Protein 2L1T (pdb70)

Secondary structure (DSSP, 8-state):
--SS--SSGGGT--TT-EEEEEEEETTTEEEEEEEEEEEEETTEEEE--SSS--PPTTT--TT-EEEEEEEETTEEEEEEEE--SB-SSS-EEEEEEEEEEEEE-----

Radius of gyration: 13.51 Å; Cα contacts (8 Å, |Δi|>4): 246; chains: 1; bounding box: 39×36×27 Å

InterPro domains:
  IPR009875 PilZ domain [PF07238] (166-247)
  IPR040638 N-terminal PilZ-like domain [PF18672] (11-101)

Foldseek 3Di:
DPPDFFQCPCVFAPQFAKKWWWWDQDDPDIFTFIWTWHQDDRQKTKTFGDPPGQDDFPRDDQFTWIKIWDDDPQAIKIFTWGQNAQDGSGITMIGTDRYIDGDGHDPVD

Nearest PDB structures (foldseek):
  2l1t-assembly1_A  TM=8.965E-01  e=1.359E-16  Geobacter sulfurreducens
  1yln-assembly1_A-2  TM=7.297E-01  e=3.211E-02  Vibrio cholerae O1
  6u9j-assembly1_A  TM=2.906E-01  e=3.289E+00  Escherichia coli O157:H7
  3im6-assembly1_A  TM=2.409E-01  e=2.804E+00  Mus musculus
  2l1t-assembly1_A  TM=9.153E-01  e=2.240E-15  Geobacter sulfurreducens

Solvent-accessible surface area: 7274 Å² total; per-residue (Å²): 102,200,97,60,96,23,87,70,28,55,186,63,4,83,80,126,52,110,1,40,9,45,7,154,18,73,154,102,45,69,53,84,15,68,0,18,4,62,39,34,115,24,1,30,1,59,2,93,7,115,48,100,156,94,14,60,92,147,33,19,61,102,49,18,89,8,12,2,29,10,110,49,95,73,12,8,7,77,1,78,3,142,0,84,56,34,160,53,58,124,57,9,0,1,91,3,55,80,170,13,169,109,90,103,144,178,128,197,247

Structure (mmCIF, N/CA/C/O backbone):
data_2L1T
#
_entry.id   2L1T
#
loop_
_atom_site.group_PDB
_atom_site.id
_atom_site.type_symbol
_atom_site.label_atom_id
_atom_site.label_alt_id
_atom_site.label_comp_id
_atom_site.label_asym_id
_atom_site.label_entity_id
_atom_site.label_seq_id
_atom_site.pdbx_PDB_ins_code
_atom_site.Cartn_x
_atom_site.Cartn_y
_atom_site.Cartn_z
_atom_site.occupancy
_atom_site.B_iso_or_equiv
_atom_site.auth_seq_id
_atom_site.auth_comp_id
_atom_site.auth_asym_id
_atom_site.auth_atom_id
_atom_site.pdbx_PDB_model_num
ATOM 1 N N . GLY A 1 1 ? 17.323 8.801 11.476 1.00 0.00 1 GLY A N 1
ATOM 2 C CA . GLY A 1 1 ? 18.492 7.911 11.431 1.00 0.00 1 GLY A CA 1
ATOM 3 C C . GLY A 1 1 ? 18.260 6.770 10.453 1.00 0.00 1 GLY A C 1
ATOM 4 O O . GLY A 1 1 ? 17.119 6.518 10.061 1.00 0.00 1 GLY A O 1
ATOM 8 N N . MET A 1 2 ? 19.343 6.098 10.047 1.00 0.00 2 MET A N 1
ATOM 9 C CA . MET A 1 2 ? 19.344 5.051 9.026 1.00 0.00 2 MET A CA 1
ATOM 10 C C . MET A 1 2 ? 18.642 3.783 9.538 1.00 0.00 2 MET A C 1
ATOM 11 O O . MET A 1 2 ? 19.262 2.872 10.088 1.00 0.00 2 MET A O 1
ATOM 25 N N . SER A 1 3 ? 17.316 3.772 9.404 1.00 0.00 3 SER A N 1
ATOM 26 C CA . SER A 1 3 ? 16.408 2.739 9.883 1.00 0.00 3 SER A CA 1
ATOM 27 C C . SER A 1 3 ? 15.203 2.632 8.927 1.00 0.00 3 SER A C 1
ATOM 28 O O . SER A 1 3 ? 14.056 2.536 9.375 1.00 0.00 3 SER A O 1
ATOM 36 N N . ALA A 1 4 ? 15.468 2.703 7.614 1.00 0.00 4 ALA A N 1
ATOM 37 C CA . ALA A 1 4 ? 14.518 2.831 6.509 1.00 0.00 4 ALA A CA 1
ATOM 38 C C . ALA A 1 4 ? 13.447 3.880 6.806 1.00 0.00 4 ALA A C 1
ATOM 39 O O . ALA A 1 4 ? 12.250 3.597 6.874 1.00 0.00 4 ALA A O 1
ATOM 46 N N . ASP A 1 5 ? 13.919 5.113 6.969 1.00 0.00 5 ASP A N 1
ATOM 47 C CA . ASP A 1 5 ? 13.114 6.279 7.293 1.00 0.00 5 ASP A CA 1
ATOM 48 C C . ASP A 1 5 ? 12.119 6.633 6.181 1.00 0.00 5 ASP A C 1
ATOM 49 O O . ASP A 1 5 ? 12.097 6.021 5.106 1.00 0.00 5 ASP A O 1
ATOM 58 N N . GLY A 1 6 ? 11.241 7.594 6.470 1.00 0.00 6 GLY A N 1
ATOM 59 C CA . GLY A 1 6 ? 10.244 8.136 5.556 1.00 0.00 6 GLY A CA 1
ATOM 60 C C . GLY A 1 6 ? 10.584 9.573 5.190 1.00 0.00 6 GLY A C 1
ATOM 61 O O . GLY A 1 6 ? 11.693 10.042 5.438 1.00 0.00 6 GLY A O 1
ATOM 65 N N . SER A 1 7 ? 9.630 10.300 4.620 1.00 0.00 7 SER A N 1
ATOM 66 C CA . SER A 1 7 ? 9.745 11.742 4.449 1.00 0.00 7 SER A CA 1
ATOM 67 C C . SER A 1 7 ? 8.387 12.321 4.827 1.00 0.00 7 SER A C 1
ATOM 68 O O . SER A 1 7 ? 8.162 12.680 5.978 1.00 0.00 7 SER A O 1
ATOM 76 N N . GLU A 1 8 ? 7.440 12.289 3.894 1.00 0.00 8 GLU A N 1
ATOM 77 C CA . GLU A 1 8 ? 6.132 12.915 4.031 1.00 0.00 8 GLU A CA 1
ATOM 78 C C . GLU A 1 8 ? 5.013 11.877 3.947 1.00 0.00 8 GLU A C 1
ATOM 79 O O . GLU A 1 8 ? 3.838 12.209 3.918 1.00 0.00 8 GLU A O 1
ATOM 91 N N . TYR A 1 9 ? 5.361 10.596 3.933 1.00 0.00 9 TYR A N 1
ATOM 92 C CA . TYR A 1 9 ? 4.413 9.510 3.764 1.00 0.00 9 TYR A CA 1
ATOM 93 C C . TYR A 1 9 ? 3.397 9.523 4.899 1.00 0.00 9 TYR A C 1
ATOM 94 O O . TYR A 1 9 ? 2.199 9.480 4.645 1.00 0.00 9 TYR A O 1
ATOM 112 N N . GLY A 1 10 ? 3.852 9.687 6.140 1.00 0.00 10 GLY A N 1
ATOM 113 C CA . GLY A 1 10 ? 2.983 9.791 7.297 1.00 0.00 10 GLY A CA 1
ATOM 114 C C . GLY A 1 10 ? 2.210 11.108 7.364 1.00 0.00 10 GLY A C 1
ATOM 115 O O . GLY A 1 10 ? 1.540 11.382 8.360 1.00 0.00 10 GLY A O 1
ATOM 119 N N . ARG A 1 11 ? 2.329 11.994 6.367 1.00 0.00 11 ARG A N 1
ATOM 120 C CA . ARG A 1 11 ? 1.408 13.109 6.228 1.00 0.00 11 ARG A CA 1
ATOM 121 C C . ARG A 1 11 ? 0.100 12.635 5.589 1.00 0.00 11 ARG A C 1
ATOM 122 O O . ARG A 1 11 ? -0.890 13.359 5.660 1.00 0.00 11 ARG A O 1
ATOM 143 N N . TYR A 1 12 ? 0.093 11.470 4.931 1.00 0.00 12 TYR A N 1
ATOM 144 C CA . TYR A 1 12 ? -1.029 10.976 4.148 1.00 0.00 12 TYR A CA 1
ATOM 145 C C . TYR A 1 12 ? -1.491 9.609 4.643 1.00 0.00 12 TYR A C 1
ATOM 146 O O . TYR A 1 12 ? -2.690 9.357 4.752 1.00 0.00 12 TYR A O 1
ATOM 164 N N . PHE A 1 13 ? -0.533 8.711 4.870 1.00 0.00 13 PHE A N 1
ATOM 165 C CA . PHE A 1 13 ? -0.725 7.395 5.458 1.00 0.00 13 PHE A CA 1
ATOM 166 C C . PHE A 1 13 ? -0.714 7.562 6.975 1.00 0.00 13 PHE A C 1
ATOM 167 O O . PHE A 1 13 ? -0.091 8.491 7.484 1.00 0.00 13 PHE A O 1
ATOM 184 N N . GLU A 1 14 ? -1.340 6.643 7.703 1.00 0.00 14 GLU A N 1
ATOM 185 C CA . GLU A 1 14 ? -1.353 6.628 9.159 1.00 0.00 14 GLU A CA 1
ATOM 186 C C . GLU A 1 14 ? -1.320 5.163 9.594 1.00 0.00 14 GLU A C 1
ATOM 187 O O . GLU A 1 14 ? -1.659 4.268 8.817 1.00 0.00 14 GLU A O 1
ATOM 199 N N . GLN A 1 15 ? -0.884 4.918 10.825 1.00 0.00 15 GLN A N 1
ATOM 200 C CA . GLN A 1 15 ? -0.577 3.602 11.389 1.00 0.00 15 GLN A CA 1
ATOM 201 C C . GLN A 1 15 ? -1.743 2.622 11.442 1.00 0.00 15 GLN A C 1
ATOM 202 O O . GLN A 1 15 ? -1.529 1.437 11.670 1.00 0.00 15 GLN A O 1
ATOM 216 N N . LEU A 1 16 ? -2.957 3.104 11.280 1.00 0.00 16 LEU A N 1
ATOM 217 C CA . LEU A 1 16 ? -4.191 2.354 11.426 1.00 0.00 16 LEU A CA 1
ATOM 218 C C . LEU A 1 16 ? -5.101 2.587 10.215 1.00 0.00 16 LEU A C 1
ATOM 219 O O . LEU A 1 16 ? -6.214 2.053 10.170 1.00 0.00 16 LEU A O 1
ATOM 235 N N . GLN A 1 17 ? -4.650 3.380 9.231 1.00 0.00 17 GLN A N 1
ATOM 236 C CA . GLN A 1 17 ? -5.403 3.652 8.017 1.00 0.00 17 GLN A CA 1
ATOM 237 C C . GLN A 1 17 ? -5.269 2.451 7.100 1.00 0.00 17 GLN A C 1
ATOM 238 O O . GLN A 1 17 ? -4.344 1.657 7.225 1.00 0.00 17 GLN A O 1
ATOM 252 N N . LYS A 1 18 ? -6.110 2.378 6.075 1.00 0.00 18 LYS A N 1
ATOM 253 C CA . LYS A 1 18 ? -6.063 1.302 5.113 1.00 0.00 18 LYS A CA 1
ATOM 254 C C . LYS A 1 18 ? -5.703 1.755 3.707 1.00 0.00 18 LYS A C 1
ATOM 255 O O . LYS A 1 18 ? -5.890 2.917 3.352 1.00 0.00 18 LYS A O 1
ATOM 274 N N . VAL A 1 19 ? -5.163 0.832 2.919 1.00 0.00 19 VAL A N 1
ATOM 275 C CA . VAL A 1 19 ? -4.502 1.050 1.636 1.00 0.00 19 VAL A CA 1
ATOM 276 C C . VAL A 1 19 ? -5.057 -0.015 0.676 1.00 0.00 19 VAL A C 1
ATOM 277 O O . VAL A 1 19 ? -5.347 -1.141 1.102 1.00 0.00 19 VAL A O 1
ATOM 290 N N . ASN A 1 20 ? -5.226 0.323 -0.606 1.00 0.00 20 ASN A N 1
ATOM 291 C CA . ASN A 1 20 ? -5.331 -0.659 -1.678 1.00 0.00 20 ASN A CA 1
ATOM 292 C C . ASN A 1 20 ? -4.023 -1.445 -1.800 1.00 0.00 20 ASN A C 1
ATOM 293 O O . ASN A 1 20 ? -3.007 -1.030 -1.242 1.00 0.00 20 ASN A O 1
ATOM 304 N N . LEU A 1 21 ? -4.036 -2.554 -2.537 1.00 0.00 21 LEU A N 1
ATOM 305 C CA . LEU A 1 21 ? -2.960 -3.530 -2.624 1.00 0.00 21 LEU A CA 1
ATOM 306 C C . LEU A 1 21 ? -2.848 -4.044 -4.065 1.00 0.00 21 LEU A C 1
ATOM 307 O O . LEU A 1 21 ? -2.889 -5.253 -4.256 1.00 0.00 21 LEU A O 1
ATOM 323 N N . THR A 1 22 ? -2.803 -3.198 -5.095 1.00 0.00 22 THR A N 1
ATOM 324 C CA . THR A 1 22 ? -2.733 -3.665 -6.486 1.00 0.00 22 THR A CA 1
ATOM 325 C C . THR A 1 22 ? -1.473 -4.538 -6.660 1.00 0.00 22 THR A C 1
ATOM 326 O O . THR A 1 22 ? -0.385 -3.963 -6.687 1.00 0.00 22 THR A O 1
ATOM 337 N N . VAL A 1 23 ? -1.547 -5.879 -6.719 1.00 0.00 23 VAL A N 1
ATOM 338 C CA . VAL A 1 23 ? -0.359 -6.703 -6.938 1.00 0.00 23 VAL A CA 1
ATOM 339 C C . VAL A 1 23 ? -0.306 -6.988 -8.435 1.00 0.00 23 VAL A C 1
ATOM 340 O O . VAL A 1 23 ? -1.223 -7.614 -8.962 1.00 0.00 23 VAL A O 1
ATOM 353 N N . ARG A 1 24 ? 0.757 -6.570 -9.135 1.00 0.00 24 ARG A N 1
ATOM 354 C CA . ARG A 1 24 ? 1.033 -7.079 -10.475 1.00 0.00 24 ARG A CA 1
ATOM 355 C C . ARG A 1 24 ? 1.203 -8.588 -10.330 1.00 0.00 24 ARG A C 1
ATOM 356 O O . ARG A 1 24 ? 2.138 -9.012 -9.645 1.00 0.00 24 ARG A O 1
ATOM 377 N N . LEU A 1 25 ? 0.360 -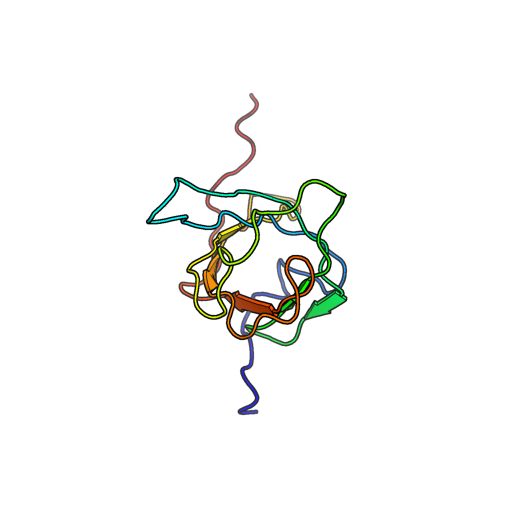9.384 -10.983 1.00 0.00 25 LEU A N 1
ATOM 378 C CA . LEU A 1 25 ? 0.543 -10.823 -11.058 1.00 0.00 25 LEU A CA 1
ATOM 379 C C . LEU A 1 25 ? 1.068 -11.126 -12.444 1.00 0.00 25 LEU A C 1
ATOM 380 O O . LEU A 1 25 ? 0.305 -11.342 -13.380 1.00 0.00 25 LEU A O 1
ATOM 396 N N . GLY A 1 26 ? 2.379 -11.083 -12.618 1.00 0.00 26 GLY A N 1
ATOM 397 C CA . GLY A 1 26 ? 2.967 -11.183 -13.944 1.00 0.00 26 GLY A CA 1
ATOM 398 C C . GLY A 1 26 ? 2.626 -12.490 -14.660 1.00 0.00 26 GLY A C 1
ATOM 399 O O . GLY A 1 26 ? 2.530 -12.497 -15.891 1.00 0.00 26 GLY A O 1
ATOM 403 N N . ASP A 1 27 ? 2.372 -13.561 -13.915 1.00 0.00 27 ASP A N 1
ATOM 404 C CA . ASP A 1 27 ? 2.017 -14.866 -14.452 1.00 0.00 27 ASP A CA 1
ATOM 405 C C . ASP A 1 27 ? 0.513 -15.093 -14.512 1.00 0.00 27 ASP A C 1
ATOM 406 O O . ASP A 1 27 ? 0.085 -16.060 -15.141 1.00 0.00 27 ASP A O 1
ATOM 415 N N . THR A 1 28 ? -0.290 -14.231 -13.889 1.00 0.00 28 THR A N 1
ATOM 416 C CA . THR A 1 28 ? -1.691 -14.521 -13.604 1.00 0.00 28 THR A CA 1
ATOM 417 C C . THR A 1 28 ? -2.600 -13.378 -14.067 1.00 0.00 28 THR A C 1
ATOM 418 O O . THR A 1 28 ? -3.591 -13.648 -14.749 1.00 0.00 28 THR A O 1
ATOM 429 N N . GLY A 1 29 ? -2.277 -12.126 -13.730 1.00 0.00 29 GLY A N 1
ATOM 430 C CA . GLY A 1 29 ? -3.100 -10.945 -13.958 1.00 0.00 29 GLY A CA 1
ATOM 431 C C . GLY A 1 29 ? -2.728 -9.759 -13.087 1.00 0.00 29 GLY A C 1
ATOM 432 O O . GLY A 1 29 ? -1.615 -9.235 -13.189 1.00 0.00 29 GLY A O 1
ATOM 436 N N . SER A 1 30 ? -3.620 -9.386 -12.176 1.00 0.00 30 SER A N 1
ATOM 437 C CA . SER A 1 30 ? -3.314 -8.582 -11.011 1.00 0.00 30 SER A CA 1
ATOM 438 C C . SER A 1 30 ? -4.181 -9.103 -9.849 1.00 0.00 30 SER A C 1
ATOM 439 O O . SER A 1 30 ? -5.108 -9.893 -10.067 1.00 0.00 30 SER A O 1
ATOM 447 N N . PHE A 1 31 ? -3.889 -8.716 -8.607 1.00 0.00 31 PHE A N 1
ATOM 448 C CA . PHE A 1 31 ? -4.683 -9.075 -7.440 1.00 0.00 31 PHE A CA 1
ATOM 449 C C . PHE A 1 31 ? -4.729 -7.884 -6.517 1.00 0.00 31 PHE A C 1
ATOM 450 O O . PHE A 1 31 ? -3.730 -7.531 -5.896 1.00 0.00 31 PHE A O 1
ATOM 467 N N . ASP A 1 32 ? -5.894 -7.268 -6.434 1.00 0.00 32 ASP A N 1
ATOM 468 C CA . ASP A 1 32 ? -6.014 -5.870 -6.061 1.00 0.00 32 ASP A CA 1
ATOM 469 C C . ASP A 1 32 ? -6.970 -5.830 -4.881 1.00 0.00 32 ASP A C 1
ATOM 470 O O . ASP A 1 32 ? -8.187 -5.906 -5.073 1.00 0.00 32 ASP A O 1
ATOM 479 N N . GLY A 1 33 ? -6.418 -5.823 -3.671 1.00 0.00 33 GLY A N 1
ATOM 480 C CA . GLY A 1 33 ? -7.147 -6.030 -2.427 1.00 0.00 33 GLY A CA 1
ATOM 481 C C . GLY A 1 33 ? -7.093 -4.805 -1.517 1.00 0.00 33 GLY A C 1
ATOM 482 O O . GLY A 1 33 ? -6.645 -3.731 -1.931 1.00 0.00 33 GLY A O 1
ATOM 486 N N . THR A 1 34 ? -7.501 -4.970 -0.258 1.00 0.00 34 THR A N 1
ATOM 487 C CA . THR A 1 34 ? -7.443 -3.925 0.763 1.00 0.00 34 THR A CA 1
ATOM 488 C C . THR A 1 34 ? -6.793 -4.505 2.017 1.00 0.00 34 THR A C 1
ATOM 489 O O . THR A 1 34 ? -7.035 -5.672 2.338 1.00 0.00 34 THR A O 1
ATOM 500 N N . ALA A 1 35 ? -6.020 -3.702 2.757 1.00 0.00 35 ALA A N 1
ATOM 501 C CA . ALA A 1 35 ? -5.571 -4.057 4.096 1.00 0.00 35 ALA A CA 1
ATOM 502 C C . ALA A 1 35 ? -5.498 -2.804 4.947 1.00 0.00 35 ALA A C 1
ATOM 503 O O . ALA A 1 35 ? -5.147 -1.739 4.430 1.00 0.00 35 ALA A O 1
ATOM 510 N N . ALA A 1 36 ? -5.797 -2.934 6.240 1.00 0.00 36 ALA A N 1
ATOM 511 C CA . ALA A 1 36 ? -5.471 -1.892 7.199 1.00 0.00 36 ALA A CA 1
ATOM 512 C C . ALA A 1 36 ? -3.981 -1.995 7.541 1.00 0.00 36 ALA A C 1
ATOM 513 O O . ALA A 1 36 ? -3.407 -3.089 7.491 1.00 0.00 36 ALA A O 1
ATOM 520 N N . ILE A 1 37 ? -3.372 -0.863 7.889 1.00 0.00 37 ILE A N 1
ATOM 521 C CA . ILE A 1 37 ? -2.067 -0.753 8.518 1.00 0.00 37 ILE A CA 1
ATOM 522 C C . ILE A 1 37 ? -2.239 -1.100 10.002 1.00 0.00 37 ILE A C 1
ATOM 523 O O . ILE A 1 37 ? -3.331 -1.026 10.565 1.00 0.00 37 ILE A O 1
ATOM 539 N N . THR A 1 38 ? -1.126 -1.477 10.621 1.00 0.00 38 THR A N 1
ATOM 540 C CA . THR A 1 38 ? -0.981 -1.735 12.042 1.00 0.00 38 THR A CA 1
ATOM 541 C C . THR A 1 38 ? 0.239 -1.027 12.642 1.00 0.00 38 THR A C 1
ATOM 542 O O . THR A 1 38 ? 0.203 -0.641 13.812 1.00 0.00 38 THR A O 1
ATOM 553 N N . SER A 1 39 ? 1.293 -0.841 11.839 1.00 0.00 39 SER A N 1
ATOM 554 C CA . SER A 1 39 ? 2.559 -0.227 12.209 1.00 0.00 39 SER A CA 1
ATOM 555 C C . SER A 1 39 ? 3.052 0.537 10.972 1.00 0.00 39 SER A C 1
ATOM 556 O O . SER A 1 39 ? 3.050 -0.041 9.882 1.00 0.00 39 SER A O 1
ATOM 564 N N . LEU A 1 40 ? 3.450 1.806 11.101 1.00 0.00 40 LEU A N 1
ATOM 565 C CA . LEU A 1 40 ? 4.022 2.629 10.032 1.00 0.00 40 LEU A CA 1
ATOM 566 C C . LEU A 1 40 ? 5.269 3.284 10.574 1.00 0.00 40 LEU A C 1
ATOM 567 O O . LEU A 1 40 ? 5.247 3.989 11.581 1.00 0.00 40 LEU A O 1
ATOM 583 N N . LYS A 1 41 ? 6.365 3.030 9.875 1.00 0.00 41 LYS A N 1
ATOM 584 C CA . LYS A 1 41 ? 7.703 3.396 10.238 1.00 0.00 41 LYS A CA 1
ATOM 585 C C . LYS A 1 41 ? 8.358 3.874 8.948 1.00 0.00 41 LYS A C 1
ATOM 586 O O . LYS A 1 41 ? 9.006 3.108 8.239 1.00 0.00 41 LYS A O 1
ATOM 605 N N . GLY A 1 42 ? 8.146 5.148 8.633 1.00 0.00 42 GLY A N 1
ATOM 606 C CA . GLY A 1 42 ? 8.775 5.809 7.513 1.00 0.00 42 GLY A CA 1
ATOM 607 C C . GLY A 1 42 ? 8.309 5.263 6.173 1.00 0.00 42 GLY A C 1
ATOM 608 O O . GLY A 1 42 ? 7.125 5.338 5.858 1.00 0.00 42 GLY A O 1
ATOM 612 N N . SER A 1 43 ? 9.235 4.772 5.350 1.00 0.00 43 SER A N 1
ATOM 613 C CA . SER A 1 43 ? 8.917 4.137 4.070 1.00 0.00 43 SER A CA 1
ATOM 614 C C . SER A 1 43 ? 8.200 2.809 4.238 1.00 0.00 43 SER A C 1
ATOM 615 O O . SER A 1 43 ? 7.612 2.333 3.273 1.00 0.00 43 SER A O 1
ATOM 623 N N . LEU A 1 44 ? 8.169 2.261 5.447 1.00 0.00 44 LEU A N 1
ATOM 624 C CA . LEU A 1 44 ? 7.651 0.933 5.738 1.00 0.00 44 LEU A CA 1
ATOM 625 C C . LEU A 1 44 ? 6.305 1.032 6.440 1.00 0.00 44 LEU A C 1
ATOM 626 O O . LEU A 1 44 ? 6.156 1.810 7.380 1.00 0.00 44 LEU A O 1
ATOM 642 N N . ALA A 1 45 ? 5.361 0.172 6.074 1.00 0.00 45 ALA A N 1
ATOM 643 C CA . ALA A 1 45 ? 4.152 -0.100 6.835 1.00 0.00 45 ALA A CA 1
ATOM 644 C C . ALA A 1 45 ? 4.046 -1.621 6.987 1.00 0.00 45 ALA A C 1
ATOM 645 O O . ALA A 1 45 ? 4.746 -2.355 6.287 1.00 0.00 45 ALA A O 1
ATOM 652 N N . TRP A 1 46 ? 3.150 -2.086 7.854 1.00 0.00 46 TRP A N 1
ATOM 653 C CA . TRP A 1 46 ? 2.786 -3.486 8.071 1.00 0.00 46 TRP A CA 1
ATOM 654 C C . TRP A 1 46 ? 1.273 -3.610 8.117 1.00 0.00 46 TRP A C 1
ATOM 655 O O . TRP A 1 46 ? 0.599 -2.767 8.717 1.00 0.00 46 TRP A O 1
ATOM 676 N N . LEU A 1 47 ? 0.756 -4.659 7.482 1.00 0.00 47 LEU A N 1
ATOM 677 C CA . LEU A 1 47 ? -0.624 -4.788 7.037 1.00 0.00 47 LEU A CA 1
ATOM 678 C C . LEU A 1 47 ? -1.238 -6.094 7.535 1.00 0.00 47 LEU A C 1
ATOM 679 O O . LEU A 1 47 ? -0.508 -7.009 7.925 1.00 0.00 47 LEU A O 1
ATOM 695 N N . GLU A 1 48 ? -2.569 -6.182 7.508 1.00 0.00 48 GLU A N 1
ATOM 696 C CA . GLU A 1 48 ? -3.335 -7.321 8.046 1.00 0.00 48 GLU A CA 1
ATOM 697 C C . GLU A 1 48 ? -4.535 -7.779 7.205 1.00 0.00 48 GLU A C 1
ATOM 698 O O . GLU A 1 48 ? -5.453 -8.405 7.741 1.00 0.00 48 GLU A O 1
ATOM 710 N N . LEU A 1 49 ? -4.543 -7.513 5.894 1.00 0.00 49 LEU A N 1
ATOM 711 C CA . LEU A 1 49 ? -5.722 -7.673 5.031 1.00 0.00 49 LEU A CA 1
ATOM 712 C C . LEU A 1 49 ? -6.949 -6.925 5.588 1.00 0.00 49 LEU A C 1
ATOM 713 O O . LEU A 1 49 ? -6.821 -6.071 6.471 1.00 0.00 49 LEU A O 1
ATOM 729 N N . PHE A 1 50 ? -8.122 -7.135 4.983 1.00 0.00 50 PHE A N 1
ATOM 730 C CA . PHE A 1 50 ? -9.401 -6.595 5.446 1.00 0.00 50 PHE A CA 1
ATOM 731 C C . PHE A 1 50 ? -10.483 -7.666 5.617 1.00 0.00 50 PHE A C 1
ATOM 732 O O . PHE A 1 50 ? -11.554 -7.367 6.148 1.00 0.00 50 PHE A O 1
ATOM 749 N N . GLY A 1 51 ? -10.281 -8.885 5.121 1.00 0.00 51 GLY A N 1
ATOM 750 C CA . GLY A 1 51 ? -11.357 -9.851 4.945 1.00 0.00 51 GLY A CA 1
ATOM 751 C C . GLY A 1 51 ? -10.837 -11.150 4.341 1.00 0.00 51 GLY A C 1
ATOM 752 O O . GLY A 1 51 ? -9.644 -11.272 4.037 1.00 0.00 51 GLY A O 1
ATOM 756 N N . ALA A 1 52 ? -11.732 -12.114 4.143 1.00 0.00 52 ALA A N 1
ATOM 757 C CA . ALA A 1 52 ? -11.413 -13.444 3.644 1.00 0.00 52 ALA A CA 1
ATOM 758 C C . ALA A 1 52 ? -11.039 -13.453 2.155 1.00 0.00 52 ALA A C 1
ATOM 759 O O . ALA A 1 52 ? -10.633 -14.493 1.645 1.00 0.00 52 ALA A O 1
ATOM 766 N N . GLU A 1 53 ? -11.207 -12.351 1.423 1.00 0.00 53 GLU A N 1
ATOM 767 C CA . GLU A 1 53 ? -10.750 -12.222 0.041 1.00 0.00 53 GLU A CA 1
ATOM 768 C C . GLU A 1 53 ? -9.232 -12.054 0.053 1.00 0.00 53 GLU A C 1
ATOM 769 O O . GLU A 1 53 ? -8.718 -10.955 0.282 1.00 0.00 53 GLU A O 1
ATOM 781 N N . GLN A 1 54 ? -8.525 -13.171 -0.111 1.00 0.00 54 GLN A N 1
ATOM 782 C CA . GLN A 1 54 ? -7.083 -13.319 0.014 1.00 0.00 54 GLN A CA 1
ATOM 783 C C . GLN A 1 54 ? -6.563 -14.028 -1.255 1.00 0.00 54 GLN A C 1
ATOM 784 O O . GLN A 1 54 ? -7.338 -14.744 -1.899 1.00 0.00 54 GLN A O 1
ATOM 798 N N . PRO A 1 55 ? -5.288 -13.844 -1.633 1.00 0.00 55 PRO A N 1
ATOM 799 C CA . PRO A 1 55 ? -4.746 -14.331 -2.900 1.00 0.00 55 PRO A CA 1
ATOM 800 C C . PRO A 1 55 ? -4.575 -15.862 -2.930 1.00 0.00 55 PRO A C 1
ATOM 801 O O . PRO A 1 55 ? -4.691 -16.528 -1.893 1.00 0.00 55 PRO A O 1
ATOM 812 N N . PRO A 1 56 ? -4.258 -16.427 -4.111 1.00 0.00 56 PRO A N 1
ATOM 813 C CA . PRO A 1 56 ? -3.813 -17.811 -4.214 1.00 0.00 56 PRO A CA 1
ATOM 814 C C . PRO A 1 56 ? -2.487 -18.028 -3.453 1.00 0.00 56 PRO A C 1
ATOM 815 O O . PRO A 1 56 ? -1.700 -17.086 -3.307 1.00 0.00 56 PRO A O 1
ATOM 826 N N . PRO A 1 57 ? -2.181 -19.272 -3.032 1.00 0.00 57 PRO A N 1
ATOM 827 C CA . PRO A 1 57 ? -0.900 -19.618 -2.413 1.00 0.00 57 PRO A CA 1
ATOM 828 C C . PRO A 1 57 ? 0.226 -19.476 -3.439 1.00 0.00 57 PRO A C 1
ATOM 829 O O . PRO A 1 57 ? -0.049 -19.303 -4.624 1.00 0.00 57 PRO A O 1
ATOM 840 N N . ASN A 1 58 ? 1.492 -19.571 -3.016 1.00 0.00 58 ASN A N 1
ATOM 841 C CA . ASN A 1 58 ? 2.702 -19.452 -3.853 1.00 0.00 58 ASN A CA 1
ATOM 842 C C . ASN A 1 58 ? 2.815 -18.179 -4.707 1.00 0.00 58 ASN A C 1
ATOM 843 O O . ASN A 1 58 ? 3.799 -18.018 -5.433 1.00 0.00 58 ASN A O 1
ATOM 854 N N . THR A 1 59 ? 1.850 -17.266 -4.624 1.00 0.00 59 THR A N 1
ATOM 855 C CA . THR A 1 59 ? 1.665 -16.214 -5.604 1.00 0.00 59 THR A CA 1
ATOM 856 C C . THR A 1 59 ? 2.239 -14.893 -5.084 1.00 0.00 59 THR A C 1
ATOM 857 O O . THR A 1 59 ? 3.003 -14.250 -5.805 1.00 0.00 59 THR A O 1
ATOM 868 N N . LEU A 1 60 ? 1.928 -14.492 -3.843 1.00 0.00 60 LEU A N 1
ATOM 869 C CA . LEU A 1 60 ? 2.578 -13.338 -3.228 1.00 0.00 60 LEU A CA 1
ATOM 870 C C . LEU A 1 60 ? 4.056 -13.662 -3.067 1.00 0.00 60 LEU A C 1
ATOM 871 O O . LEU A 1 60 ? 4.406 -14.806 -2.770 1.00 0.00 60 LEU A O 1
ATOM 887 N N . SER A 1 61 ? 4.922 -12.665 -3.228 1.00 0.00 61 SER A N 1
ATOM 888 C CA . SER A 1 61 ? 6.328 -12.766 -2.887 1.00 0.00 61 SER A CA 1
ATOM 889 C C . SER A 1 61 ? 6.821 -11.461 -2.276 1.00 0.00 61 SER A C 1
ATOM 890 O O . SER A 1 61 ? 6.202 -10.411 -2.444 1.00 0.00 61 SER A O 1
ATOM 898 N N . GLU A 1 62 ? 7.976 -11.519 -1.617 1.00 0.00 62 GLU A N 1
ATOM 899 C CA . GLU A 1 62 ? 8.493 -10.465 -0.744 1.00 0.00 62 GLU A CA 1
ATOM 900 C C . GLU A 1 62 ? 9.012 -9.236 -1.502 1.00 0.00 62 GLU A C 1
ATOM 901 O O . GLU A 1 62 ? 9.327 -8.213 -0.911 1.00 0.00 62 GLU A O 1
ATOM 913 N N . GLY A 1 63 ? 9.059 -9.288 -2.825 1.00 0.00 63 GLY A N 1
ATOM 914 C CA . GLY A 1 63 ? 9.520 -8.219 -3.689 1.00 0.00 63 GLY A CA 1
ATOM 915 C C . GLY A 1 63 ? 8.578 -8.097 -4.868 1.00 0.00 63 GLY A C 1
ATOM 916 O O . GLY A 1 63 ? 9.019 -7.719 -5.953 1.00 0.00 63 GLY A O 1
ATOM 920 N N . ALA A 1 64 ? 7.303 -8.455 -4.679 1.00 0.00 64 ALA A N 1
ATOM 921 C CA . ALA A 1 64 ? 6.272 -8.122 -5.640 1.00 0.00 64 ALA A CA 1
ATOM 922 C C . ALA A 1 64 ? 6.205 -6.605 -5.660 1.00 0.00 64 ALA A C 1
ATOM 923 O O . ALA A 1 64 ? 6.287 -5.972 -4.602 1.00 0.00 64 ALA A O 1
ATOM 930 N N . GLU A 1 65 ? 6.120 -6.023 -6.852 1.00 0.00 65 GLU A N 1
ATOM 931 C CA . GLU A 1 65 ? 5.736 -4.641 -6.994 1.00 0.00 65 GLU A CA 1
ATOM 932 C C . GLU A 1 65 ? 4.241 -4.631 -6.707 1.00 0.00 65 GLU A C 1
ATOM 933 O O . GLU A 1 65 ? 3.477 -5.431 -7.268 1.00 0.00 65 GLU A O 1
ATOM 945 N N . VAL A 1 66 ? 3.856 -3.784 -5.763 1.00 0.00 66 VAL A N 1
ATOM 946 C CA . VAL A 1 66 ? 2.479 -3.603 -5.341 1.00 0.00 66 VAL A CA 1
ATOM 947 C C . VAL A 1 66 ? 2.240 -2.103 -5.221 1.00 0.00 66 VAL A C 1
ATOM 948 O O . VAL A 1 66 ? 3.160 -1.364 -4.867 1.00 0.00 66 VAL A O 1
ATOM 961 N N . SER A 1 67 ? 1.022 -1.644 -5.497 1.00 0.00 67 SER A N 1
ATOM 962 C CA . SER A 1 67 ? 0.709 -0.225 -5.453 1.00 0.00 67 SER A CA 1
ATOM 963 C C . SER A 1 67 ? -0.450 -0.007 -4.511 1.00 0.00 67 SER A C 1
ATOM 964 O O . SER A 1 67 ? -1.427 -0.755 -4.476 1.00 0.00 67 SER A O 1
ATOM 972 N N . VAL A 1 68 ? -0.256 1.021 -3.704 1.00 0.00 68 VAL A N 1
ATOM 973 C CA . VAL A 1 68 ? -1.085 1.348 -2.575 1.00 0.00 68 VAL A CA 1
ATOM 974 C C . VAL A 1 68 ? -1.986 2.483 -3.011 1.00 0.00 68 VAL A C 1
ATOM 975 O O . VAL A 1 68 ? -1.564 3.295 -3.833 1.00 0.00 68 VAL A O 1
ATOM 988 N N . SER A 1 69 ? -3.133 2.654 -2.356 1.00 0.00 69 SER A N 1
ATOM 989 C CA . SER A 1 69 ? -3.880 3.893 -2.472 1.00 0.00 69 SER A CA 1
ATOM 990 C C . SER A 1 69 ? -4.679 4.159 -1.197 1.00 0.00 69 SER A C 1
ATOM 991 O O . SER A 1 69 ? -5.355 3.254 -0.702 1.00 0.00 69 SER A O 1
ATOM 999 N N . VAL A 1 70 ? -4.631 5.385 -0.671 1.00 0.00 70 VAL A N 1
ATOM 1000 C CA . VAL A 1 70 ? -5.447 5.835 0.449 1.00 0.00 70 VAL A CA 1
ATOM 1001 C C . VAL A 1 70 ? -5.955 7.244 0.165 1.00 0.00 70 VAL A C 1
ATOM 1002 O O . VAL A 1 70 ? -5.291 8.066 -0.466 1.00 0.00 70 VAL A O 1
ATOM 1015 N N . TRP A 1 71 ? -7.159 7.524 0.637 1.00 0.00 71 TRP A N 1
ATOM 1016 C CA . TRP A 1 71 ? -7.780 8.823 0.534 1.00 0.00 71 TRP A CA 1
ATOM 1017 C C . TRP A 1 71 ? -7.529 9.569 1.840 1.00 0.00 71 TRP A C 1
ATOM 1018 O O . TRP A 1 71 ? -7.730 9.024 2.929 1.00 0.00 71 TRP A O 1
ATOM 1039 N N . THR A 1 72 ? -7.097 10.820 1.728 1.00 0.00 72 THR A N 1
ATOM 1040 C CA . THR A 1 72 ? -6.944 11.721 2.852 1.00 0.00 72 THR A CA 1
ATOM 1041 C C . THR A 1 72 ? -7.410 13.089 2.324 1.00 0.00 72 THR A C 1
ATOM 1042 O O . THR A 1 72 ? -6.731 13.742 1.538 1.00 0.00 72 THR A O 1
ATOM 1053 N N . GLY A 1 73 ? -8.685 13.400 2.584 1.00 0.00 73 GLY A N 1
ATOM 1054 C CA . GLY A 1 73 ? -9.244 14.745 2.585 1.00 0.00 73 GLY A CA 1
ATOM 1055 C C . GLY A 1 73 ? -8.864 15.703 1.455 1.00 0.00 73 GLY A C 1
ATOM 1056 O O . GLY A 1 73 ? -8.628 16.872 1.734 1.00 0.00 73 GLY A O 1
ATOM 1060 N N . GLY A 1 74 ? -8.809 15.284 0.185 1.00 0.00 74 GLY A N 1
ATOM 1061 C CA . GLY A 1 74 ? -8.519 16.223 -0.896 1.00 0.00 74 GLY A CA 1
ATOM 1062 C C . GLY A 1 74 ? -8.255 15.518 -2.220 1.00 0.00 74 GLY A C 1
ATOM 1063 O O . GLY A 1 74 ? -8.725 15.965 -3.271 1.00 0.00 74 GLY A O 1
ATOM 1067 N N . ALA A 1 75 ? -7.531 14.406 -2.184 1.00 0.00 75 ALA A N 1
ATOM 1068 C CA . ALA A 1 75 ? -7.309 13.572 -3.349 1.00 0.00 75 ALA A CA 1
ATOM 1069 C C . ALA A 1 75 ? -7.062 12.137 -2.902 1.00 0.00 75 ALA A C 1
ATOM 1070 O O . ALA A 1 75 ? -7.089 11.805 -1.708 1.00 0.00 75 ALA A O 1
ATOM 1077 N N . LEU A 1 76 ? -6.808 11.289 -3.890 1.00 0.00 76 LEU A N 1
ATOM 1078 C CA . LEU A 1 76 ? -6.287 9.955 -3.704 1.00 0.00 76 LEU A CA 1
ATOM 1079 C C . LEU A 1 76 ? -4.773 10.062 -3.665 1.00 0.00 76 LEU A C 1
ATOM 1080 O O . LEU A 1 76 ? -4.143 10.403 -4.669 1.00 0.00 76 LEU A O 1
ATOM 1096 N N . CYS A 1 77 ? -4.191 9.778 -2.510 1.00 0.00 77 CYS A N 1
ATOM 1097 C CA . CYS A 1 77 ? -2.764 9.644 -2.347 1.00 0.00 77 CYS A CA 1
ATOM 1098 C C . CYS A 1 77 ? -2.443 8.188 -2.612 1.00 0.00 77 CYS A C 1
ATOM 1099 O O . CYS A 1 77 ? -2.818 7.323 -1.818 1.00 0.00 77 CYS A O 1
ATOM 1107 N N . ARG A 1 78 ? -1.807 7.883 -3.742 1.00 0.00 78 ARG A N 1
ATOM 1108 C CA . ARG A 1 78 ? -1.448 6.500 -4.022 1.00 0.00 78 ARG A CA 1
ATOM 1109 C C . ARG A 1 78 ? 0.051 6.481 -4.202 1.00 0.00 78 ARG A C 1
ATOM 1110 O O . ARG A 1 78 ? 0.659 7.515 -4.486 1.00 0.00 78 ARG A O 1
ATOM 1131 N N . CYS A 1 79 ? 0.642 5.308 -4.021 1.00 0.00 79 CYS A N 1
ATOM 1132 C CA . CYS A 1 79 ? 2.094 5.186 -4.105 1.00 0.00 79 CYS A CA 1
ATOM 1133 C C . CYS A 1 79 ? 2.435 3.820 -4.650 1.00 0.00 79 CYS A C 1
ATOM 1134 O O . CYS A 1 79 ? 1.854 2.829 -4.213 1.00 0.00 79 CYS A O 1
ATOM 1142 N N . ASP A 1 80 ? 3.391 3.753 -5.566 1.00 0.00 80 ASP A N 1
ATOM 1143 C CA . ASP A 1 80 ? 3.960 2.474 -5.959 1.00 0.00 80 ASP A CA 1
ATOM 1144 C C . ASP A 1 80 ? 4.894 1.999 -4.844 1.00 0.00 80 ASP A C 1
ATOM 1145 O O . ASP A 1 80 ? 5.370 2.782 -4.018 1.00 0.00 80 ASP A O 1
ATOM 1154 N N . GLY A 1 81 ? 5.164 0.703 -4.794 1.00 0.00 81 GLY A N 1
ATOM 1155 C CA . GLY A 1 81 ? 5.881 0.092 -3.701 1.00 0.00 81 GLY A CA 1
ATOM 1156 C C . GLY A 1 81 ? 6.367 -1.296 -4.045 1.00 0.00 81 GLY A C 1
ATOM 1157 O O . GLY A 1 81 ? 6.149 -1.798 -5.154 1.00 0.00 81 GLY A O 1
ATOM 1161 N N . ARG A 1 82 ? 7.030 -1.923 -3.077 1.00 0.00 82 ARG A N 1
ATOM 1162 C CA . ARG A 1 82 ? 7.311 -3.351 -3.088 1.00 0.00 82 ARG A CA 1
ATOM 1163 C C . ARG A 1 82 ? 6.820 -3.930 -1.775 1.00 0.00 82 ARG A C 1
ATOM 1164 O O . ARG A 1 82 ? 6.656 -3.195 -0.800 1.00 0.00 82 ARG A O 1
ATOM 1185 N N . VAL A 1 83 ? 6.648 -5.245 -1.733 1.00 0.00 83 VAL A N 1
ATOM 1186 C CA . VAL A 1 83 ? 6.241 -5.967 -0.535 1.00 0.00 83 VAL A CA 1
ATOM 1187 C C . VAL A 1 83 ? 7.308 -5.822 0.569 1.00 0.00 83 VAL A C 1
ATOM 1188 O O . VAL A 1 83 ? 6.978 -5.684 1.742 1.00 0.00 83 VAL A O 1
ATOM 1201 N N . GLU A 1 84 ? 8.582 -5.714 0.219 1.00 0.00 84 GLU A N 1
ATOM 1202 C CA . GLU A 1 84 ? 9.750 -5.719 1.105 1.00 0.00 84 GLU A CA 1
ATOM 1203 C C . GLU A 1 84 ? 9.960 -7.059 1.833 1.00 0.00 84 GLU A C 1
ATOM 1204 O O . GLU A 1 84 ? 10.972 -7.715 1.591 1.00 0.00 84 GLU A O 1
ATOM 1216 N N . THR A 1 85 ? 9.074 -7.474 2.737 1.00 0.00 85 THR A N 1
ATOM 1217 C CA . THR A 1 85 ? 9.270 -8.653 3.600 1.00 0.00 85 THR A CA 1
ATOM 1218 C C . THR A 1 85 ? 7.901 -9.217 3.954 1.00 0.00 85 THR A C 1
ATOM 1219 O O . THR A 1 85 ? 7.233 -8.670 4.840 1.00 0.00 85 THR A O 1
ATOM 1230 N N . LEU A 1 86 ? 7.428 -10.224 3.217 1.00 0.00 86 LEU A N 1
ATOM 1231 C CA . LEU A 1 86 ? 6.142 -10.875 3.479 1.00 0.00 86 LEU A CA 1
ATOM 1232 C C . LEU A 1 86 ? 6.274 -11.681 4.779 1.00 0.00 86 LEU A C 1
ATOM 1233 O O . LEU A 1 86 ? 7.390 -11.981 5.216 1.00 0.00 86 LEU A O 1
ATOM 1249 N N . ARG A 1 87 ? 5.160 -12.057 5.406 1.00 0.00 87 ARG A N 1
ATOM 1250 C CA . ARG A 1 87 ? 5.144 -12.906 6.601 1.00 0.00 87 ARG A CA 1
ATOM 1251 C C . ARG A 1 87 ? 4.111 -14.011 6.431 1.00 0.00 87 ARG A C 1
ATOM 1252 O O . ARG A 1 87 ? 4.367 -15.139 6.842 1.00 0.00 87 ARG A O 1
ATOM 1273 N N . ASP A 1 88 ? 2.942 -13.694 5.890 1.00 0.00 88 ASP A N 1
ATOM 1274 C CA . ASP A 1 88 ? 1.895 -14.638 5.547 1.00 0.00 88 ASP A CA 1
ATOM 1275 C C . ASP A 1 88 ? 1.161 -14.066 4.335 1.00 0.00 88 ASP A C 1
ATOM 1276 O O . ASP A 1 88 ? 1.312 -12.891 4.000 1.00 0.00 88 ASP A O 1
ATOM 1285 N N . ASP A 1 89 ? 0.248 -14.843 3.759 1.00 0.00 89 ASP A N 1
ATOM 1286 C CA . ASP A 1 89 ? -0.618 -14.492 2.621 1.00 0.00 89 ASP A CA 1
ATOM 1287 C C . ASP A 1 89 ? -1.544 -13.294 2.931 1.00 0.00 89 ASP A C 1
ATOM 1288 O O . ASP A 1 89 ? -2.236 -12.787 2.045 1.00 0.00 89 ASP A O 1
ATOM 1297 N N . ARG A 1 90 ? -1.545 -12.816 4.182 1.00 0.00 90 ARG A N 1
ATOM 1298 C CA . ARG A 1 90 ? -2.382 -11.745 4.728 1.00 0.00 90 ARG A CA 1
ATOM 1299 C C . ARG A 1 90 ? -1.658 -10.794 5.678 1.00 0.00 90 ARG A C 1
ATOM 1300 O O . ARG A 1 90 ? -2.242 -9.774 6.035 1.00 0.00 90 ARG A O 1
ATOM 1321 N N . GLN A 1 91 ? -0.439 -11.106 6.128 1.00 0.00 91 GLN A N 1
ATOM 1322 C CA . GLN A 1 91 ? 0.339 -10.219 6.972 1.00 0.00 91 GLN A CA 1
ATOM 1323 C C . GLN A 1 91 ? 1.647 -10.000 6.260 1.00 0.00 91 GLN A C 1
ATOM 1324 O O . GLN A 1 91 ? 2.330 -10.960 5.910 1.00 0.00 91 GLN A O 1
ATOM 1338 N N . PHE A 1 92 ? 1.985 -8.747 6.038 1.00 0.00 92 PHE A N 1
ATOM 1339 C CA . PHE A 1 92 ? 3.149 -8.387 5.263 1.00 0.00 92 PHE A CA 1
ATOM 1340 C C . PHE A 1 92 ? 3.441 -6.905 5.458 1.00 0.00 92 PHE A C 1
ATOM 1341 O O . PHE A 1 92 ? 2.590 -6.124 5.898 1.00 0.00 92 PHE A O 1
ATOM 1358 N N . ALA A 1 93 ? 4.686 -6.544 5.184 1.00 0.00 93 ALA A N 1
ATOM 1359 C CA . ALA A 1 93 ? 5.155 -5.185 5.064 1.00 0.00 93 ALA A CA 1
ATOM 1360 C C . ALA A 1 93 ? 4.780 -4.597 3.699 1.00 0.00 93 ALA A C 1
ATOM 1361 O O . ALA A 1 93 ? 4.309 -5.292 2.805 1.00 0.00 93 ALA A O 1
ATOM 1368 N N . ILE A 1 94 ? 5.086 -3.322 3.499 1.00 0.00 94 ILE A N 1
ATOM 1369 C CA . ILE A 1 94 ? 5.233 -2.701 2.188 1.00 0.00 94 ILE A CA 1
ATOM 1370 C C . ILE A 1 94 ? 6.218 -1.550 2.333 1.00 0.00 94 ILE A C 1
ATOM 1371 O O . ILE A 1 94 ? 6.255 -0.905 3.385 1.00 0.00 94 ILE A O 1
ATOM 1387 N N . ARG A 1 95 ? 6.958 -1.238 1.268 1.00 0.00 95 ARG A N 1
ATOM 1388 C CA . ARG A 1 95 ? 7.932 -0.150 1.218 1.00 0.00 95 ARG A CA 1
ATOM 1389 C C . ARG A 1 95 ? 7.583 0.757 0.044 1.00 0.00 95 ARG A C 1
ATOM 1390 O O . ARG A 1 95 ? 7.691 0.344 -1.107 1.00 0.00 95 ARG A O 1
ATOM 1411 N N . LEU A 1 96 ? 7.188 1.988 0.370 1.00 0.00 96 LEU A N 1
ATOM 1412 C CA . LEU A 1 96 ? 6.757 3.028 -0.554 1.00 0.00 96 LEU A CA 1
ATOM 1413 C C . LEU A 1 96 ? 7.974 3.541 -1.317 1.00 0.00 96 LEU A C 1
ATOM 1414 O O . LEU A 1 96 ? 8.994 3.857 -0.687 1.00 0.00 96 LEU A O 1
ATOM 1430 N N . VAL A 1 97 ? 7.873 3.670 -2.641 1.00 0.00 97 VAL A N 1
ATOM 1431 C CA . VAL A 1 97 ? 8.899 4.225 -3.507 1.00 0.00 97 VAL A CA 1
ATOM 1432 C C . VAL A 1 97 ? 8.264 5.103 -4.589 1.00 0.00 97 VAL A C 1
ATOM 1433 O O . VAL A 1 97 ? 7.100 4.931 -4.940 1.00 0.00 97 VAL A O 1
ATOM 1446 N N . GLY A 1 98 ? 9.048 6.014 -5.167 1.00 0.00 98 GLY A N 1
ATOM 1447 C CA . GLY A 1 98 ? 8.602 6.828 -6.288 1.00 0.00 98 GLY A CA 1
ATOM 1448 C C . GLY A 1 98 ? 7.764 8.021 -5.843 1.00 0.00 98 GLY A C 1
ATOM 1449 O O . GLY A 1 98 ? 7.174 8.687 -6.688 1.00 0.00 98 GLY A O 1
ATOM 1453 N N . ARG A 1 99 ? 7.774 8.343 -4.543 1.00 0.00 99 ARG A N 1
ATOM 1454 C CA . ARG A 1 99 ? 6.957 9.335 -3.856 1.00 0.00 99 ARG A CA 1
ATOM 1455 C C . ARG A 1 99 ? 5.445 9.083 -3.964 1.00 0.00 99 ARG A C 1
ATOM 1456 O O . ARG A 1 99 ? 4.967 8.281 -4.761 1.00 0.00 99 ARG A O 1
ATOM 1477 N N . VAL A 1 100 ? 4.688 9.796 -3.134 1.00 0.00 100 VAL A N 1
ATOM 1478 C CA . VAL A 1 100 ? 3.236 9.747 -3.079 1.00 0.00 100 VAL A CA 1
ATOM 1479 C C . VAL A 1 100 ? 2.758 11.031 -3.761 1.00 0.00 100 VAL A C 1
ATOM 1480 O O . VAL A 1 100 ? 3.040 12.121 -3.263 1.00 0.00 100 VAL A O 1
ATOM 1493 N N . ARG A 1 101 ? 2.093 10.937 -4.910 1.00 0.00 101 ARG A N 1
ATOM 1494 C CA . ARG A 1 101 ? 1.389 12.053 -5.541 1.00 0.00 101 ARG A CA 1
ATOM 1495 C C . ARG A 1 101 ? -0.134 11.878 -5.398 1.00 0.00 101 ARG A C 1
ATOM 1496 O O . ARG A 1 101 ? -0.643 10.782 -5.156 1.00 0.00 101 ARG A O 1
ATOM 1517 N N . GLU A 1 102 ? -0.867 12.974 -5.577 1.00 0.00 102 GLU A N 1
ATOM 1518 C CA . GLU A 1 102 ? -2.326 13.062 -5.632 1.00 0.00 102 GLU A CA 1
ATOM 1519 C C . GLU A 1 102 ? -2.800 12.616 -7.023 1.00 0.00 102 GLU A C 1
ATOM 1520 O O . GLU A 1 102 ? -3.056 13.449 -7.899 1.00 0.00 102 GLU A O 1
ATOM 1532 N N . LEU A 1 103 ? -2.814 11.308 -7.298 1.00 0.00 103 LEU A N 1
ATOM 1533 C CA . LEU A 1 103 ? -3.038 10.818 -8.663 1.00 0.00 103 LEU A CA 1
ATOM 1534 C C . LEU A 1 103 ? -4.475 11.023 -9.123 1.00 0.00 103 LEU A C 1
ATOM 1535 O O . LEU A 1 103 ? -4.712 11.403 -10.270 1.00 0.00 103 LEU A O 1
ATOM 1551 N N . GLN A 1 104 ? -5.424 10.716 -8.254 1.00 0.00 104 GLN A N 1
ATOM 1552 C CA . GLN A 1 104 ? -6.859 10.658 -8.523 1.00 0.00 104 GLN A CA 1
ATOM 1553 C C . GLN A 1 104 ? -7.527 11.648 -7.574 1.00 0.00 104 GLN A C 1
ATOM 1554 O O . GLN A 1 104 ? -6.935 12.009 -6.562 1.00 0.00 104 GLN A O 1
ATOM 1568 N N . ARG A 1 105 ? -8.760 12.077 -7.843 1.00 0.00 105 ARG A N 1
ATOM 1569 C CA . ARG A 1 105 ? -9.444 13.067 -6.991 1.00 0.00 105 ARG A CA 1
ATOM 1570 C C . ARG A 1 105 ? -10.965 12.966 -7.121 1.00 0.00 105 ARG A C 1
ATOM 1571 O O . ARG A 1 105 ? -11.640 13.978 -7.251 1.00 0.00 105 ARG A O 1
ATOM 1592 N N . ARG A 1 106 ? -11.485 11.733 -7.085 1.00 0.00 106 ARG A N 1
ATOM 1593 C CA . ARG A 1 106 ? -12.911 11.408 -6.976 1.00 0.00 106 ARG A CA 1
ATOM 1594 C C . ARG A 1 106 ? -13.735 12.296 -7.916 1.00 0.00 106 ARG A C 1
ATOM 1595 O O . ARG A 1 106 ? -14.413 13.226 -7.483 1.00 0.00 106 ARG A O 1
ATOM 1616 N N . GLU A 1 107 ? -13.577 12.045 -9.216 1.00 0.00 107 GLU A N 1
ATOM 1617 C CA . GLU A 1 107 ? -14.165 12.812 -10.302 1.00 0.00 107 GLU A CA 1
ATOM 1618 C C . GLU A 1 107 ? -15.691 12.662 -10.287 1.00 0.00 107 GLU A C 1
ATOM 1619 O O . GLU A 1 107 ? -16.256 11.829 -10.990 1.00 0.00 107 GLU A O 1
ATOM 1631 N N . TYR A 1 108 ? -16.344 13.468 -9.457 1.00 0.00 108 TYR A N 1
ATOM 1632 C CA . TYR A 1 108 ? -17.776 13.567 -9.259 1.00 0.00 108 TYR A CA 1
ATOM 1633 C C . TYR A 1 108 ? -18.086 15.057 -9.402 1.00 0.00 108 TYR A C 1
ATOM 1634 O O . TYR A 1 108 ? -17.643 15.872 -8.579 1.00 0.00 108 TYR A O 1
ATOM 1652 N N . PHE A 1 109 ? -18.742 15.414 -10.504 1.00 0.00 109 PHE A N 1
ATOM 1653 C CA . PHE A 1 109 ? -19.471 16.659 -10.678 1.00 0.00 109 PHE A CA 1
ATOM 1654 C C . PHE A 1 109 ? -20.920 16.266 -10.453 1.00 0.00 109 PHE A C 1
ATOM 1655 O O . PHE A 1 109 ? -21.444 15.455 -11.253 1.00 0.00 109 PHE A O 1
ATOM 1672 N N . GLY A 1 1 ? 21.711 21.936 3.356 1.00 0.00 1 GLY A N 2
ATOM 1673 C CA . GLY A 1 1 ? 21.157 20.917 2.464 1.00 0.00 1 GLY A CA 2
ATOM 1674 C C . GLY A 1 1 ? 21.764 19.581 2.816 1.00 0.00 1 GLY A C 2
ATOM 1675 O O . GLY A 1 1 ? 22.762 19.179 2.226 1.00 0.00 1 GLY A O 2
ATOM 1679 N N . MET A 1 2 ? 21.168 18.893 3.788 1.00 0.00 2 MET A N 2
ATOM 1680 C CA . MET A 1 2 ? 21.419 17.492 4.097 1.00 0.00 2 MET A CA 2
ATOM 1681 C C . MET A 1 2 ? 20.088 16.741 4.235 1.00 0.00 2 MET A C 2
ATOM 1682 O O . MET A 1 2 ? 20.063 15.615 4.727 1.00 0.00 2 MET A O 2
ATOM 1696 N N . SER A 1 3 ? 18.979 17.352 3.799 1.00 0.00 3 SER A N 2
ATOM 1697 C CA . SER A 1 3 ? 17.712 16.685 3.576 1.00 0.00 3 SER A CA 2
ATOM 1698 C C . SER A 1 3 ? 17.965 15.476 2.677 1.00 0.00 3 SER A C 2
ATOM 1699 O O . SER A 1 3 ? 18.316 15.641 1.503 1.00 0.00 3 SER A O 2
ATOM 1707 N N . ALA A 1 4 ? 17.844 14.271 3.222 1.00 0.00 4 ALA A N 2
ATOM 1708 C CA . ALA A 1 4 ? 17.502 13.116 2.421 1.00 0.00 4 ALA A CA 2
ATOM 1709 C C . ALA A 1 4 ? 15.984 13.097 2.382 1.00 0.00 4 ALA A C 2
ATOM 1710 O O . ALA A 1 4 ? 15.342 13.074 3.440 1.00 0.00 4 ALA A O 2
ATOM 1717 N N . ASP A 1 5 ? 15.431 13.146 1.181 1.00 0.00 5 ASP A N 2
ATOM 1718 C CA . ASP A 1 5 ? 13.999 13.079 0.934 1.00 0.00 5 ASP A CA 2
ATOM 1719 C C . ASP A 1 5 ? 13.477 11.702 1.352 1.00 0.00 5 ASP A C 2
ATOM 1720 O O . ASP A 1 5 ? 14.251 10.748 1.496 1.00 0.00 5 ASP A O 2
ATOM 1729 N N . GLY A 1 6 ? 12.162 11.589 1.518 1.00 0.00 6 GLY A N 2
ATOM 1730 C CA . GLY A 1 6 ? 11.467 10.333 1.727 1.00 0.00 6 GLY A CA 2
ATOM 1731 C C . GLY A 1 6 ? 11.020 10.186 3.174 1.00 0.00 6 GLY A C 2
ATOM 1732 O O . GLY A 1 6 ? 11.547 9.350 3.920 1.00 0.00 6 GLY A O 2
ATOM 1736 N N . SER A 1 7 ? 10.059 11.018 3.581 1.00 0.00 7 SER A N 2
ATOM 1737 C CA . SER A 1 7 ? 9.435 10.950 4.892 1.00 0.00 7 SER A CA 2
ATOM 1738 C C . SER A 1 7 ? 8.029 11.563 4.935 1.00 0.00 7 SER A C 2
ATOM 1739 O O . SER A 1 7 ? 7.283 11.244 5.862 1.00 0.00 7 SER A O 2
ATOM 1747 N N . GLU A 1 8 ? 7.595 12.356 3.945 1.00 0.00 8 GLU A N 2
ATOM 1748 C CA . GLU A 1 8 ? 6.223 12.867 3.924 1.00 0.00 8 GLU A CA 2
ATOM 1749 C C . GLU A 1 8 ? 5.190 11.740 3.754 1.00 0.00 8 GLU A C 2
ATOM 1750 O O . GLU A 1 8 ? 3.997 11.987 3.887 1.00 0.00 8 GLU A O 2
ATOM 1762 N N . TYR A 1 9 ? 5.610 10.497 3.514 1.00 0.00 9 TYR A N 2
ATOM 1763 C CA . TYR A 1 9 ? 4.722 9.362 3.312 1.00 0.00 9 TYR A CA 2
ATOM 1764 C C . TYR A 1 9 ? 3.759 9.199 4.491 1.00 0.00 9 TYR A C 2
ATOM 1765 O O . TYR A 1 9 ? 2.591 8.870 4.292 1.00 0.00 9 TYR A O 2
ATOM 1783 N N . GLY A 1 10 ? 4.235 9.465 5.711 1.00 0.00 10 GLY A N 2
ATOM 1784 C CA . GLY A 1 10 ? 3.441 9.355 6.919 1.00 0.00 10 GLY A CA 2
ATOM 1785 C C . GLY A 1 10 ? 2.397 10.464 7.054 1.00 0.00 10 GLY A C 2
ATOM 1786 O O . GLY A 1 10 ? 1.471 10.323 7.848 1.00 0.00 10 GLY A O 2
ATOM 1790 N N . ARG A 1 11 ? 2.486 11.546 6.274 1.00 0.00 11 ARG A N 2
ATOM 1791 C CA . ARG A 1 11 ? 1.459 12.588 6.230 1.00 0.00 11 ARG A CA 2
ATOM 1792 C C . ARG A 1 11 ? 0.238 12.111 5.448 1.00 0.00 11 ARG A C 2
ATOM 1793 O O . ARG A 1 11 ? -0.790 12.792 5.470 1.00 0.00 11 ARG A O 2
ATOM 1814 N N . TYR A 1 12 ? 0.359 10.988 4.732 1.00 0.00 12 TYR A N 2
ATOM 1815 C CA . TYR A 1 12 ? -0.625 10.481 3.797 1.00 0.00 12 TYR A CA 2
ATOM 1816 C C . TYR A 1 12 ? -1.126 9.107 4.242 1.00 0.00 12 TYR A C 2
ATOM 1817 O O . TYR A 1 12 ? -2.333 8.851 4.210 1.00 0.00 12 TYR A O 2
ATOM 1835 N N . PHE A 1 13 ? -0.213 8.211 4.631 1.00 0.00 13 PHE A N 2
ATOM 1836 C CA . PHE A 1 13 ? -0.525 6.934 5.250 1.00 0.00 13 PHE A CA 2
ATOM 1837 C C . PHE A 1 13 ? -0.444 7.067 6.768 1.00 0.00 13 PHE A C 2
ATOM 1838 O O . PHE A 1 13 ? 0.635 7.273 7.328 1.00 0.00 13 PHE A O 2
ATOM 1855 N N . GLU A 1 14 ? -1.576 6.875 7.431 1.00 0.00 14 GLU A N 2
ATOM 1856 C CA . GLU A 1 14 ? -1.682 6.680 8.872 1.00 0.00 14 GLU A CA 2
ATOM 1857 C C . GLU A 1 14 ? -1.443 5.205 9.208 1.00 0.00 14 GLU A C 2
ATOM 1858 O O . GLU A 1 14 ? -1.473 4.349 8.328 1.00 0.00 14 GLU A O 2
ATOM 1870 N N . GLN A 1 15 ? -1.253 4.893 10.486 1.00 0.00 15 GLN A N 2
ATOM 1871 C CA . GLN A 1 15 ? -0.903 3.538 10.951 1.00 0.00 15 GLN A CA 2
ATOM 1872 C C . GLN A 1 15 ? -2.105 2.594 10.995 1.00 0.00 15 GLN A C 2
ATOM 1873 O O . GLN A 1 15 ? -1.924 1.386 11.030 1.00 0.00 15 GLN A O 2
ATOM 1887 N N . LEU A 1 16 ? -3.322 3.122 10.996 1.00 0.00 16 LEU A N 2
ATOM 1888 C CA . LEU A 1 16 ? -4.566 2.369 11.167 1.00 0.00 16 LEU A CA 2
ATOM 1889 C C . LEU A 1 16 ? -5.534 2.690 10.023 1.00 0.00 16 LEU A C 2
ATOM 1890 O O . LEU A 1 16 ? -6.738 2.440 10.127 1.00 0.00 16 LEU A O 2
ATOM 1906 N N . GLN A 1 17 ? -5.022 3.319 8.960 1.00 0.00 17 GLN A N 2
ATOM 1907 C CA . GLN A 1 17 ? -5.767 3.571 7.732 1.00 0.00 17 GLN A CA 2
ATOM 1908 C C . GLN A 1 17 ? -6.011 2.250 6.991 1.00 0.00 17 GLN A C 2
ATOM 1909 O O . GLN A 1 17 ? -5.437 1.216 7.332 1.00 0.00 17 GLN A O 2
ATOM 1923 N N . LYS A 1 18 ? -6.826 2.292 5.933 1.00 0.00 18 LYS A N 2
ATOM 1924 C CA . LYS A 1 18 ? -6.953 1.198 4.971 1.00 0.00 18 LYS A CA 2
ATOM 1925 C C . LYS A 1 18 ? -6.303 1.627 3.660 1.00 0.00 18 LYS A C 2
ATOM 1926 O O . LYS A 1 18 ? -6.341 2.818 3.345 1.00 0.00 18 LYS A O 2
ATOM 1945 N N . VAL A 1 19 ? -5.758 0.677 2.898 1.00 0.00 19 VAL A N 2
ATOM 1946 C CA . VAL A 1 19 ? -5.094 0.917 1.619 1.00 0.00 19 VAL A CA 2
ATOM 1947 C C . VAL A 1 19 ? -5.391 -0.198 0.620 1.00 0.00 19 VAL A C 2
ATOM 1948 O O . VAL A 1 19 ? -5.695 -1.325 1.016 1.00 0.00 19 VAL A O 2
ATOM 1961 N N . ASN A 1 20 ? -5.249 0.113 -0.671 1.00 0.00 20 ASN A N 2
ATOM 1962 C CA . ASN A 1 20 ? -5.389 -0.832 -1.767 1.00 0.00 20 ASN A CA 2
ATOM 1963 C C . ASN A 1 20 ? -4.201 -1.797 -1.850 1.00 0.00 20 ASN A C 2
ATOM 1964 O O . ASN A 1 20 ? -3.099 -1.432 -1.434 1.00 0.00 20 ASN A O 2
ATOM 1975 N N . LEU A 1 21 ? -4.376 -2.964 -2.490 1.00 0.00 21 LEU A N 2
ATOM 1976 C CA . LEU A 1 21 ? -3.374 -4.022 -2.641 1.00 0.00 21 LEU A CA 2
ATOM 1977 C C . LEU A 1 21 ? -3.311 -4.457 -4.108 1.00 0.00 21 LEU A C 2
ATOM 1978 O O . LEU A 1 21 ? -3.604 -5.608 -4.433 1.00 0.00 21 LEU A O 2
ATOM 1994 N N . THR A 1 22 ? -2.970 -3.552 -5.025 1.00 0.00 22 THR A N 2
ATOM 1995 C CA . THR A 1 22 ? -2.773 -3.951 -6.412 1.00 0.00 22 THR A CA 2
ATOM 1996 C C . THR A 1 22 ? -1.395 -4.599 -6.537 1.00 0.00 22 THR A C 2
ATOM 1997 O O . THR A 1 22 ? -0.378 -3.917 -6.419 1.00 0.00 22 THR A O 2
ATOM 2008 N N . VAL A 1 23 ? -1.372 -5.912 -6.762 1.00 0.00 23 VAL A N 2
ATOM 2009 C CA . VAL A 1 23 ? -0.158 -6.731 -6.896 1.00 0.00 23 VAL A CA 2
ATOM 2010 C C . VAL A 1 23 ? -0.157 -7.366 -8.283 1.00 0.00 23 VAL A C 2
ATOM 2011 O O . VAL A 1 23 ? -1.184 -7.926 -8.661 1.00 0.00 23 VAL A O 2
ATOM 2024 N N . ARG A 1 24 ? 0.953 -7.334 -9.036 1.00 0.00 24 ARG A N 2
ATOM 2025 C CA . ARG A 1 24 ? 1.023 -8.063 -10.304 1.00 0.00 24 ARG A CA 2
ATOM 2026 C C . ARG A 1 24 ? 0.864 -9.564 -10.060 1.00 0.00 24 ARG A C 2
ATOM 2027 O O . ARG A 1 24 ? 1.345 -10.091 -9.060 1.00 0.00 24 ARG A O 2
ATOM 2048 N N . LEU A 1 25 ? 0.267 -10.266 -11.015 1.00 0.00 25 LEU A N 2
ATOM 2049 C CA . LEU A 1 25 ? 0.194 -11.719 -11.093 1.00 0.00 25 LEU A CA 2
ATOM 2050 C C . LEU A 1 25 ? 0.581 -12.136 -12.508 1.00 0.00 25 LEU A C 2
ATOM 2051 O O . LEU A 1 25 ? -0.264 -12.466 -13.346 1.00 0.00 25 LEU A O 2
ATOM 2067 N N . GLY A 1 26 ? 1.880 -12.129 -12.783 1.00 0.00 26 GLY A N 2
ATOM 2068 C CA . GLY A 1 26 ? 2.405 -12.598 -14.052 1.00 0.00 26 GLY A CA 2
ATOM 2069 C C . GLY A 1 26 ? 2.070 -11.670 -15.220 1.00 0.00 26 GLY A C 2
ATOM 2070 O O . GLY A 1 26 ? 1.974 -12.152 -16.345 1.00 0.00 26 GLY A O 2
ATOM 2074 N N . ASP A 1 27 ? 1.943 -10.358 -14.979 1.00 0.00 27 ASP A N 2
ATOM 2075 C CA . ASP A 1 27 ? 1.759 -9.280 -15.966 1.00 0.00 27 ASP A CA 2
ATOM 2076 C C . ASP A 1 27 ? 0.341 -9.244 -16.539 1.00 0.00 27 ASP A C 2
ATOM 2077 O O . ASP A 1 27 ? -0.362 -8.243 -16.425 1.00 0.00 27 ASP A O 2
ATOM 2086 N N . THR A 1 28 ? -0.115 -10.363 -17.091 1.00 0.00 28 THR A N 2
ATOM 2087 C CA . THR A 1 28 ? -1.427 -10.556 -17.715 1.00 0.00 28 THR A CA 2
ATOM 2088 C C . THR A 1 28 ? -2.581 -10.580 -16.695 1.00 0.00 28 THR A C 2
ATOM 2089 O O . THR A 1 28 ? -3.753 -10.699 -17.068 1.00 0.00 28 THR A O 2
ATOM 2100 N N . GLY A 1 29 ? -2.262 -10.512 -15.403 1.00 0.00 29 GLY A N 2
ATOM 2101 C CA . GLY A 1 29 ? -3.201 -10.453 -14.305 1.00 0.00 29 GLY A CA 2
ATOM 2102 C C . GLY A 1 29 ? -2.585 -9.649 -13.177 1.00 0.00 29 GLY A C 2
ATOM 2103 O O . GLY A 1 29 ? -1.364 -9.468 -13.130 1.00 0.00 29 GLY A O 2
ATOM 2107 N N . SER A 1 30 ? -3.427 -9.235 -12.236 1.00 0.00 30 SER A N 2
ATOM 2108 C CA . SER A 1 30 ? -3.046 -8.702 -10.945 1.00 0.00 30 SER A CA 2
ATOM 2109 C C . SER A 1 30 ? -4.087 -9.170 -9.920 1.00 0.00 30 SER A C 2
ATOM 2110 O O . SER A 1 30 ? -5.169 -9.635 -10.299 1.00 0.00 30 SER A O 2
ATOM 2118 N N . PHE A 1 31 ? -3.765 -9.049 -8.631 1.00 0.00 31 PHE A N 2
ATOM 2119 C CA . PHE A 1 31 ? -4.730 -9.112 -7.546 1.00 0.00 31 PHE A CA 2
ATOM 2120 C C . PHE A 1 31 ? -5.123 -7.669 -7.204 1.00 0.00 31 PHE A C 2
ATOM 2121 O O . PHE A 1 31 ? -4.370 -6.731 -7.487 1.00 0.00 31 PHE A O 2
ATOM 2138 N N . ASP A 1 32 ? -6.294 -7.486 -6.596 1.00 0.00 32 ASP A N 2
ATOM 2139 C CA . ASP A 1 32 ? -6.695 -6.273 -5.896 1.00 0.00 32 ASP A CA 2
ATOM 2140 C C . ASP A 1 32 ? -7.504 -6.737 -4.700 1.00 0.00 32 ASP A C 2
ATOM 2141 O O . ASP A 1 32 ? -8.473 -7.489 -4.840 1.00 0.00 32 ASP A O 2
ATOM 2150 N N . GLY A 1 33 ? -7.081 -6.294 -3.529 1.00 0.00 33 GLY A N 2
ATOM 2151 C CA . GLY A 1 33 ? -7.821 -6.364 -2.282 1.00 0.00 33 GLY A CA 2
ATOM 2152 C C . GLY A 1 33 ? -7.519 -5.102 -1.496 1.00 0.00 33 GLY A C 2
ATOM 2153 O O . GLY A 1 33 ? -6.883 -4.181 -2.018 1.00 0.00 33 GLY A O 2
ATOM 2157 N N . THR A 1 34 ? -7.963 -5.037 -0.250 1.00 0.00 34 THR A N 2
ATOM 2158 C CA . THR A 1 34 ? -7.628 -3.953 0.658 1.00 0.00 34 THR A CA 2
ATOM 2159 C C . THR A 1 34 ? -6.839 -4.557 1.830 1.00 0.00 34 THR A C 2
ATOM 2160 O O . THR A 1 34 ? -6.895 -5.767 2.063 1.00 0.00 34 THR A O 2
ATOM 2171 N N . ALA A 1 35 ? -6.128 -3.740 2.609 1.00 0.00 35 ALA A N 2
ATOM 2172 C CA . ALA A 1 35 ? -5.787 -4.105 3.972 1.00 0.00 35 ALA A CA 2
ATOM 2173 C C . ALA A 1 35 ? -5.921 -2.912 4.888 1.00 0.00 35 ALA A C 2
ATOM 2174 O O . ALA A 1 35 ? -5.824 -1.766 4.445 1.00 0.00 35 ALA A O 2
ATOM 2181 N N . ALA A 1 36 ? -6.104 -3.194 6.176 1.00 0.00 36 ALA A N 2
ATOM 2182 C CA . ALA A 1 36 ? -5.792 -2.253 7.231 1.00 0.00 36 ALA A CA 2
ATOM 2183 C C . ALA A 1 36 ? -4.278 -2.247 7.422 1.00 0.00 36 ALA A C 2
ATOM 2184 O O . ALA A 1 36 ? -3.638 -3.302 7.365 1.00 0.00 36 ALA A O 2
ATOM 2191 N N . ILE A 1 37 ? -3.734 -1.060 7.658 1.00 0.00 37 ILE A N 2
ATOM 2192 C CA . ILE A 1 37 ? -2.382 -0.842 8.143 1.00 0.00 37 ILE A CA 2
ATOM 2193 C C . ILE A 1 37 ? -2.390 -1.205 9.639 1.00 0.00 37 ILE A C 2
ATOM 2194 O O . ILE A 1 37 ? -3.446 -1.198 10.289 1.00 0.00 37 ILE A O 2
ATOM 2210 N N . THR A 1 38 ? -1.214 -1.513 10.183 1.00 0.00 38 THR A N 2
ATOM 2211 C CA . THR A 1 38 ? -1.024 -1.823 11.594 1.00 0.00 38 THR A CA 2
ATOM 2212 C C . THR A 1 38 ? 0.212 -1.169 12.209 1.00 0.00 38 THR A C 2
ATOM 2213 O O . THR A 1 38 ? 0.234 -0.931 13.418 1.00 0.00 38 THR A O 2
ATOM 2224 N N . SER A 1 39 ? 1.271 -0.903 11.438 1.00 0.00 39 SER A N 2
ATOM 2225 C CA . SER A 1 39 ? 2.529 -0.384 11.975 1.00 0.00 39 SER A CA 2
ATOM 2226 C C . SER A 1 39 ? 3.237 0.376 10.860 1.00 0.00 39 SER A C 2
ATOM 2227 O O . SER A 1 39 ? 3.423 -0.193 9.784 1.00 0.00 39 SER A O 2
ATOM 2235 N N . LEU A 1 40 ? 3.586 1.653 11.048 1.00 0.00 40 LEU A N 2
ATOM 2236 C CA . LEU A 1 40 ? 4.108 2.467 9.953 1.00 0.00 40 LEU A CA 2
ATOM 2237 C C . LEU A 1 40 ? 5.175 3.415 10.466 1.00 0.00 40 LEU A C 2
ATOM 2238 O O . LEU A 1 40 ? 4.939 4.123 11.440 1.00 0.00 40 LEU A O 2
ATOM 2254 N N . LYS A 1 41 ? 6.337 3.445 9.810 1.00 0.00 41 LYS A N 2
ATOM 2255 C CA . LYS A 1 41 ? 7.368 4.437 10.024 1.00 0.00 41 LYS A CA 2
ATOM 2256 C C . LYS A 1 41 ? 8.018 4.730 8.681 1.00 0.00 41 LYS A C 2
ATOM 2257 O O . LYS A 1 41 ? 8.818 3.921 8.193 1.00 0.00 41 LYS A O 2
ATOM 2276 N N . GLY A 1 42 ? 7.692 5.872 8.086 1.00 0.00 42 GLY A N 2
ATOM 2277 C CA . GLY A 1 42 ? 8.210 6.298 6.800 1.00 0.00 42 GLY A CA 2
ATOM 2278 C C . GLY A 1 42 ? 7.994 5.249 5.716 1.00 0.00 42 GLY A C 2
ATOM 2279 O O . GLY A 1 42 ? 6.880 4.761 5.556 1.00 0.00 42 GLY A O 2
ATOM 2283 N N . SER A 1 43 ? 9.032 4.915 4.942 1.00 0.00 43 SER A N 2
ATOM 2284 C CA . SER A 1 43 ? 8.970 3.968 3.821 1.00 0.00 43 SER A CA 2
ATOM 2285 C C . SER A 1 43 ? 8.902 2.510 4.299 1.00 0.00 43 SER A C 2
ATOM 2286 O O . SER A 1 43 ? 9.473 1.604 3.690 1.00 0.00 43 SER A O 2
ATOM 2294 N N . LEU A 1 44 ? 8.188 2.263 5.395 1.00 0.00 44 LEU A N 2
ATOM 2295 C CA . LEU A 1 44 ? 7.719 0.959 5.795 1.00 0.00 44 LEU A CA 2
ATOM 2296 C C . LEU A 1 44 ? 6.346 1.126 6.411 1.00 0.00 44 LEU A C 2
ATOM 2297 O O . LEU A 1 44 ? 6.231 1.749 7.468 1.00 0.00 44 LEU A O 2
ATOM 2313 N N . ALA A 1 45 ? 5.344 0.520 5.788 1.00 0.00 45 ALA A N 2
ATOM 2314 C CA . ALA A 1 45 ? 4.110 0.143 6.450 1.00 0.00 45 ALA A CA 2
ATOM 2315 C C . ALA A 1 45 ? 4.091 -1.371 6.589 1.00 0.00 45 ALA A C 2
ATOM 2316 O O . ALA A 1 45 ? 4.711 -2.072 5.790 1.00 0.00 45 ALA A O 2
ATOM 2323 N N . TRP A 1 46 ? 3.335 -1.848 7.566 1.00 0.00 46 TRP A N 2
ATOM 2324 C CA . TRP A 1 46 ? 2.885 -3.224 7.723 1.00 0.00 46 TRP A CA 2
ATOM 2325 C C . TRP A 1 46 ? 1.359 -3.249 7.688 1.00 0.00 46 TRP A C 2
ATOM 2326 O O . TRP A 1 46 ? 0.713 -2.277 8.102 1.00 0.00 46 TRP A O 2
ATOM 2347 N N . LEU A 1 47 ? 0.810 -4.346 7.162 1.00 0.00 47 LEU A N 2
ATOM 2348 C CA . LEU A 1 47 ? -0.607 -4.587 6.961 1.00 0.00 47 LEU A CA 2
ATOM 2349 C C . LEU A 1 47 ? -1.051 -5.832 7.726 1.00 0.00 47 LEU A C 2
ATOM 2350 O O . LEU A 1 47 ? -0.228 -6.679 8.091 1.00 0.00 47 LEU A O 2
ATOM 2366 N N . GLU A 1 48 ? -2.368 -6.014 7.859 1.00 0.00 48 GLU A N 2
ATOM 2367 C CA . GLU A 1 48 ? -2.974 -7.295 8.215 1.00 0.00 48 GLU A CA 2
ATOM 2368 C C . GLU A 1 48 ? -4.330 -7.459 7.494 1.00 0.00 48 GLU A C 2
ATOM 2369 O O . GLU A 1 48 ? -5.378 -7.562 8.139 1.00 0.00 48 GLU A O 2
ATOM 2381 N N . LEU A 1 49 ? -4.266 -7.547 6.160 1.00 0.00 49 LEU A N 2
ATOM 2382 C CA . LEU A 1 49 ? -5.331 -7.840 5.196 1.00 0.00 49 LEU A CA 2
ATOM 2383 C C . LEU A 1 49 ? -6.651 -7.097 5.406 1.00 0.00 49 LEU A C 2
ATOM 2384 O O . LEU A 1 49 ? -6.733 -6.152 6.193 1.00 0.00 49 LEU A O 2
ATOM 2400 N N . PHE A 1 50 ? -7.686 -7.463 4.647 1.00 0.00 50 PHE A N 2
ATOM 2401 C CA . PHE A 1 50 ? -9.077 -7.191 4.983 1.00 0.00 50 PHE A CA 2
ATOM 2402 C C . PHE A 1 50 ? -9.817 -8.474 5.348 1.00 0.00 50 PHE A C 2
ATOM 2403 O O . PHE A 1 50 ? -9.215 -9.546 5.419 1.00 0.00 50 PHE A O 2
ATOM 2420 N N . GLY A 1 51 ? -11.098 -8.347 5.685 1.00 0.00 51 GLY A N 2
ATOM 2421 C CA . GLY A 1 51 ? -11.814 -9.346 6.463 1.00 0.00 51 GLY A CA 2
ATOM 2422 C C . GLY A 1 51 ? -12.783 -10.200 5.668 1.00 0.00 51 GLY A C 2
ATOM 2423 O O . GLY A 1 51 ? -13.283 -11.200 6.179 1.00 0.00 51 GLY A O 2
ATOM 2427 N N . ALA A 1 52 ? -13.078 -9.805 4.435 1.00 0.00 52 ALA A N 2
ATOM 2428 C CA . ALA A 1 52 ? -13.997 -10.513 3.567 1.00 0.00 52 ALA A CA 2
ATOM 2429 C C . ALA A 1 52 ? -13.235 -11.426 2.615 1.00 0.00 52 ALA A C 2
ATOM 2430 O O . ALA A 1 52 ? -13.744 -12.486 2.253 1.00 0.00 52 ALA A O 2
ATOM 2437 N N . GLU A 1 53 ? -12.032 -11.020 2.207 1.00 0.00 53 GLU A N 2
ATOM 2438 C CA . GLU A 1 53 ? -11.315 -11.628 1.094 1.00 0.00 53 GLU A CA 2
ATOM 2439 C C . GLU A 1 53 ? -9.819 -11.722 1.385 1.00 0.00 53 GLU A C 2
ATOM 2440 O O . GLU A 1 53 ? -9.332 -11.197 2.390 1.00 0.00 53 GLU A O 2
ATOM 2452 N N . GLN A 1 54 ? -9.097 -12.415 0.506 1.00 0.00 54 GLN A N 2
ATOM 2453 C CA . GLN A 1 54 ? -7.654 -12.630 0.532 1.00 0.00 54 GLN A CA 2
ATOM 2454 C C . GLN A 1 54 ? -7.211 -13.141 -0.849 1.00 0.00 54 GLN A C 2
ATOM 2455 O O . GLN A 1 54 ? -8.024 -13.758 -1.550 1.00 0.00 54 GLN A O 2
ATOM 2469 N N . PRO A 1 55 ? -5.938 -12.946 -1.238 1.00 0.00 55 PRO A N 2
ATOM 2470 C CA . PRO A 1 55 ? -5.404 -13.508 -2.470 1.00 0.00 55 PRO A CA 2
ATOM 2471 C C . PRO A 1 55 ? -5.305 -15.035 -2.367 1.00 0.00 55 PRO A C 2
ATOM 2472 O O . PRO A 1 55 ? -5.448 -15.589 -1.266 1.00 0.00 55 PRO A O 2
ATOM 2483 N N . PRO A 1 56 ? -5.028 -15.740 -3.478 1.00 0.00 56 PRO A N 2
ATOM 2484 C CA . PRO A 1 56 ? -4.713 -17.157 -3.405 1.00 0.00 56 PRO A CA 2
ATOM 2485 C C . PRO A 1 56 ? -3.503 -17.395 -2.488 1.00 0.00 56 PRO A C 2
ATOM 2486 O O . PRO A 1 56 ? -2.649 -16.509 -2.347 1.00 0.00 56 PRO A O 2
ATOM 2497 N N . PRO A 1 57 ? -3.386 -18.597 -1.899 1.00 0.00 57 PRO A N 2
ATOM 2498 C CA . PRO A 1 57 ? -2.184 -18.992 -1.181 1.00 0.00 57 PRO A CA 2
ATOM 2499 C C . PRO A 1 57 ? -1.013 -19.041 -2.163 1.00 0.00 57 PRO A C 2
ATOM 2500 O O . PRO A 1 57 ? -1.205 -19.033 -3.383 1.00 0.00 57 PRO A O 2
ATOM 2511 N N . ASN A 1 58 ? 0.211 -19.155 -1.649 1.00 0.00 58 ASN A N 2
ATOM 2512 C CA . ASN A 1 58 ? 1.410 -19.472 -2.432 1.00 0.00 58 ASN A CA 2
ATOM 2513 C C . ASN A 1 58 ? 1.763 -18.440 -3.517 1.00 0.00 58 ASN A C 2
ATOM 2514 O O . ASN A 1 58 ? 2.675 -18.675 -4.311 1.00 0.00 58 ASN A O 2
ATOM 2525 N N . THR A 1 59 ? 1.050 -17.313 -3.579 1.00 0.00 59 THR A N 2
ATOM 2526 C CA . THR A 1 59 ? 1.024 -16.402 -4.718 1.00 0.00 59 THR A CA 2
ATOM 2527 C C . THR A 1 59 ? 1.768 -15.103 -4.394 1.00 0.00 59 THR A C 2
ATOM 2528 O O . THR A 1 59 ? 2.589 -14.644 -5.195 1.00 0.00 59 THR A O 2
ATOM 2539 N N . LEU A 1 60 ? 1.485 -14.521 -3.224 1.00 0.00 60 LEU A N 2
ATOM 2540 C CA . LEU A 1 60 ? 2.102 -13.282 -2.759 1.00 0.00 60 LEU A CA 2
ATOM 2541 C C . LEU A 1 60 ? 3.597 -13.516 -2.542 1.00 0.00 60 LEU A C 2
ATOM 2542 O O . LEU A 1 60 ? 3.968 -14.553 -1.979 1.00 0.00 60 LEU A O 2
ATOM 2558 N N . SER A 1 61 ? 4.446 -12.565 -2.945 1.00 0.00 61 SER A N 2
ATOM 2559 C CA . SER A 1 61 ? 5.903 -12.700 -2.842 1.00 0.00 61 SER A CA 2
ATOM 2560 C C . SER A 1 61 ? 6.590 -11.422 -2.342 1.00 0.00 61 SER A C 2
ATOM 2561 O O . SER A 1 61 ? 6.052 -10.323 -2.456 1.00 0.00 61 SER A O 2
ATOM 2569 N N . GLU A 1 62 ? 7.807 -11.555 -1.811 1.00 0.00 62 GLU A N 2
ATOM 2570 C CA . GLU A 1 62 ? 8.482 -10.531 -0.995 1.00 0.00 62 GLU A CA 2
ATOM 2571 C C . GLU A 1 62 ? 9.018 -9.328 -1.772 1.00 0.00 62 GLU A C 2
ATOM 2572 O O . GLU A 1 62 ? 9.454 -8.329 -1.202 1.00 0.00 62 GLU A O 2
ATOM 2584 N N . GLY A 1 63 ? 8.986 -9.399 -3.088 1.00 0.00 63 GLY A N 2
ATOM 2585 C CA . GLY A 1 63 ? 9.475 -8.393 -4.014 1.00 0.00 63 GLY A CA 2
ATOM 2586 C C . GLY A 1 63 ? 8.423 -8.132 -5.078 1.00 0.00 63 GLY A C 2
ATOM 2587 O O . GLY A 1 63 ? 8.772 -7.685 -6.175 1.00 0.00 63 GLY A O 2
ATOM 2591 N N . ALA A 1 64 ? 7.151 -8.443 -4.770 1.00 0.00 64 ALA A N 2
ATOM 2592 C CA . ALA A 1 64 ? 6.053 -8.124 -5.656 1.00 0.00 64 ALA A CA 2
ATOM 2593 C C . ALA A 1 64 ? 6.051 -6.606 -5.761 1.00 0.00 64 ALA A C 2
ATOM 2594 O O . ALA A 1 64 ? 6.076 -5.937 -4.724 1.00 0.00 64 ALA A O 2
ATOM 2601 N N . GLU A 1 65 ? 6.100 -6.065 -6.978 1.00 0.00 65 GLU A N 2
ATOM 2602 C CA . GLU A 1 65 ? 5.773 -4.676 -7.183 1.00 0.00 65 GLU A CA 2
ATOM 2603 C C . GLU A 1 65 ? 4.286 -4.560 -6.881 1.00 0.00 65 GLU A C 2
ATOM 2604 O O . GLU A 1 65 ? 3.470 -5.413 -7.255 1.00 0.00 65 GLU A O 2
ATOM 2616 N N . VAL A 1 66 ? 3.976 -3.510 -6.145 1.00 0.00 66 VAL A N 2
ATOM 2617 C CA . VAL A 1 66 ? 2.635 -3.179 -5.714 1.00 0.00 66 VAL A CA 2
ATOM 2618 C C . VAL A 1 66 ? 2.406 -1.687 -5.920 1.00 0.00 66 VAL A C 2
ATOM 2619 O O . VAL A 1 66 ? 3.370 -0.915 -6.023 1.00 0.00 66 VAL A O 2
ATOM 2632 N N . SER A 1 67 ? 1.150 -1.258 -5.901 1.00 0.00 67 SER A N 2
ATOM 2633 C CA . SER A 1 67 ? 0.797 0.133 -5.681 1.00 0.00 67 SER A CA 2
ATOM 2634 C C . SER A 1 67 ? -0.128 0.215 -4.477 1.00 0.00 67 SER A C 2
ATOM 2635 O O . SER A 1 67 ? -0.863 -0.731 -4.173 1.00 0.00 67 SER A O 2
ATOM 2643 N N . VAL A 1 68 ? -0.119 1.360 -3.805 1.00 0.00 68 VAL A N 2
ATOM 2644 C CA . VAL A 1 68 ? -0.880 1.632 -2.597 1.00 0.00 68 VAL A CA 2
ATOM 2645 C C . VAL A 1 68 ? -1.702 2.877 -2.897 1.00 0.00 68 VAL A C 2
ATOM 2646 O O . VAL A 1 68 ? -1.194 3.771 -3.581 1.00 0.00 68 VAL A O 2
ATOM 2659 N N . SER A 1 69 ? -2.917 2.979 -2.364 1.00 0.00 69 SER A N 2
ATOM 2660 C CA . SER A 1 69 ? -3.750 4.155 -2.532 1.00 0.00 69 SER A CA 2
ATOM 2661 C C . SER A 1 69 ? -4.605 4.342 -1.278 1.00 0.00 69 SER A C 2
ATOM 2662 O O . SER A 1 69 ? -4.983 3.340 -0.660 1.00 0.00 69 SER A O 2
ATOM 2670 N N . VAL A 1 70 ? -4.900 5.589 -0.886 1.00 0.00 70 VAL A N 2
ATOM 2671 C CA . VAL A 1 70 ? -5.842 5.909 0.182 1.00 0.00 70 VAL A CA 2
ATOM 2672 C C . VAL A 1 70 ? -6.325 7.359 0.048 1.00 0.00 70 VAL A C 2
ATOM 2673 O O . VAL A 1 70 ? -5.567 8.243 -0.360 1.00 0.00 70 VAL A O 2
ATOM 2686 N N . TRP A 1 71 ? -7.599 7.594 0.367 1.00 0.00 71 TRP A N 2
ATOM 2687 C CA . TRP A 1 71 ? -8.311 8.857 0.223 1.00 0.00 71 TRP A CA 2
ATOM 2688 C C . TRP A 1 71 ? -8.016 9.801 1.394 1.00 0.00 71 TRP A C 2
ATOM 2689 O O . TRP A 1 71 ? -8.883 10.029 2.240 1.00 0.00 71 TRP A O 2
ATOM 2710 N N . THR A 1 72 ? -6.831 10.408 1.434 1.00 0.00 72 THR A N 2
ATOM 2711 C CA . THR A 1 72 ? -6.399 11.150 2.616 1.00 0.00 72 THR A CA 2
ATOM 2712 C C . THR A 1 72 ? -6.674 12.640 2.410 1.00 0.00 72 THR A C 2
ATOM 2713 O O . THR A 1 72 ? -5.974 13.312 1.650 1.00 0.00 72 THR A O 2
ATOM 2724 N N . GLY A 1 73 ? -7.767 13.106 3.016 1.00 0.00 73 GLY A N 2
ATOM 2725 C CA . GLY A 1 73 ? -8.094 14.499 3.314 1.00 0.00 73 GLY A CA 2
ATOM 2726 C C . GLY A 1 73 ? -7.844 15.506 2.200 1.00 0.00 73 GLY A C 2
ATOM 2727 O O . GLY A 1 73 ? -7.485 16.649 2.505 1.00 0.00 73 GLY A O 2
ATOM 2731 N N . GLY A 1 74 ? -8.031 15.099 0.949 1.00 0.00 74 GLY A N 2
ATOM 2732 C CA . GLY A 1 74 ? -7.587 15.832 -0.219 1.00 0.00 74 GLY A CA 2
ATOM 2733 C C . GLY A 1 74 ? -8.063 15.099 -1.459 1.00 0.00 74 GLY A C 2
ATOM 2734 O O . GLY A 1 74 ? -8.938 15.609 -2.158 1.00 0.00 74 GLY A O 2
ATOM 2738 N N . ALA A 1 75 ? -7.546 13.894 -1.694 1.00 0.00 75 ALA A N 2
ATOM 2739 C CA . ALA A 1 75 ? -7.973 12.932 -2.709 1.00 0.00 75 ALA A CA 2
ATOM 2740 C C . ALA A 1 75 ? -7.235 11.621 -2.450 1.00 0.00 75 ALA A C 2
ATOM 2741 O O . ALA A 1 75 ? -6.692 11.389 -1.365 1.00 0.00 75 ALA A O 2
ATOM 2748 N N . LEU A 1 76 ? -7.242 10.729 -3.437 1.00 0.00 76 LEU A N 2
ATOM 2749 C CA . LEU A 1 76 ? -6.468 9.510 -3.434 1.00 0.00 76 LEU A CA 2
ATOM 2750 C C . LEU A 1 76 ? -5.023 9.884 -3.762 1.00 0.00 76 LEU A C 2
ATOM 2751 O O . LEU A 1 76 ? -4.645 10.031 -4.931 1.00 0.00 76 LEU A O 2
ATOM 2767 N N . CYS A 1 77 ? -4.219 10.087 -2.721 1.00 0.00 77 CYS A N 2
ATOM 2768 C CA . CYS A 1 77 ? -2.783 9.929 -2.864 1.00 0.00 77 CYS A CA 2
ATOM 2769 C C . CYS A 1 77 ? -2.579 8.442 -3.165 1.00 0.00 77 CYS A C 2
ATOM 2770 O O . CYS A 1 77 ? -3.211 7.577 -2.545 1.00 0.00 77 CYS A O 2
ATOM 2778 N N . ARG A 1 78 ? -1.733 8.140 -4.151 1.00 0.00 78 ARG A N 2
ATOM 2779 C CA . ARG A 1 78 ? -1.307 6.776 -4.437 1.00 0.00 78 ARG A CA 2
ATOM 2780 C C . ARG A 1 78 ? 0.182 6.791 -4.684 1.00 0.00 78 ARG A C 2
ATOM 2781 O O . ARG A 1 78 ? 0.770 7.842 -4.970 1.00 0.00 78 ARG A O 2
ATOM 2802 N N . CYS A 1 79 ? 0.799 5.630 -4.579 1.00 0.00 79 CYS A N 2
ATOM 2803 C CA . CYS A 1 79 ? 2.230 5.482 -4.753 1.00 0.00 79 CYS A CA 2
ATOM 2804 C C . CYS A 1 79 ? 2.514 4.032 -5.122 1.00 0.00 79 CYS A C 2
ATOM 2805 O O . CYS A 1 79 ? 1.613 3.190 -5.131 1.00 0.00 79 CYS A O 2
ATOM 2813 N N . ASP A 1 80 ? 3.779 3.753 -5.403 1.00 0.00 80 ASP A N 2
ATOM 2814 C CA . ASP A 1 80 ? 4.274 2.478 -5.879 1.00 0.00 80 ASP A CA 2
ATOM 2815 C C . ASP A 1 80 ? 5.184 1.924 -4.784 1.00 0.00 80 ASP A C 2
ATOM 2816 O O . ASP A 1 80 ? 5.700 2.675 -3.948 1.00 0.00 80 ASP A O 2
ATOM 2825 N N . GLY A 1 81 ? 5.388 0.614 -4.728 1.00 0.00 81 GLY A N 2
ATOM 2826 C CA . GLY A 1 81 ? 6.150 -0.021 -3.662 1.00 0.00 81 GLY A CA 2
ATOM 2827 C C . GLY A 1 81 ? 6.540 -1.430 -4.020 1.00 0.00 81 GLY A C 2
ATOM 2828 O O . GLY A 1 81 ? 6.233 -1.905 -5.118 1.00 0.00 81 GLY A O 2
ATOM 2832 N N . ARG A 1 82 ? 7.271 -2.079 -3.118 1.00 0.00 82 ARG A N 2
ATOM 2833 C CA . ARG A 1 82 ? 7.488 -3.518 -3.171 1.00 0.00 82 ARG A CA 2
ATOM 2834 C C . ARG A 1 82 ? 7.137 -4.074 -1.802 1.00 0.00 82 ARG A C 2
ATOM 2835 O O . ARG A 1 82 ? 7.166 -3.315 -0.837 1.00 0.00 82 ARG A O 2
ATOM 2856 N N . VAL A 1 83 ? 6.845 -5.365 -1.709 1.00 0.00 83 VAL A N 2
ATOM 2857 C CA . VAL A 1 83 ? 6.467 -6.007 -0.452 1.00 0.00 83 VAL A CA 2
ATOM 2858 C C . VAL A 1 83 ? 7.564 -5.860 0.625 1.00 0.00 83 VAL A C 2
ATOM 2859 O O . VAL A 1 83 ? 7.266 -5.756 1.802 1.00 0.00 83 VAL A O 2
ATOM 2872 N N . GLU A 1 84 ? 8.839 -5.797 0.241 1.00 0.00 84 GLU A N 2
ATOM 2873 C CA . GLU A 1 84 ? 10.030 -5.834 1.094 1.00 0.00 84 GLU A CA 2
ATOM 2874 C C . GLU A 1 84 ? 10.171 -7.199 1.793 1.00 0.00 84 GLU A C 2
ATOM 2875 O O . GLU A 1 84 ? 11.160 -7.901 1.583 1.00 0.00 84 GLU A O 2
ATOM 2887 N N . THR A 1 85 ? 9.197 -7.578 2.623 1.00 0.00 85 THR A N 2
ATOM 2888 C CA . THR A 1 85 ? 9.158 -8.776 3.444 1.00 0.00 85 THR A CA 2
ATOM 2889 C C . THR A 1 85 ? 7.691 -9.178 3.515 1.00 0.00 85 THR A C 2
ATOM 2890 O O . THR A 1 85 ? 6.832 -8.358 3.851 1.00 0.00 85 THR A O 2
ATOM 2901 N N . LEU A 1 86 ? 7.398 -10.433 3.176 1.00 0.00 86 LEU A N 2
ATOM 2902 C CA . LEU A 1 86 ? 6.088 -11.013 3.416 1.00 0.00 86 LEU A CA 2
ATOM 2903 C C . LEU A 1 86 ? 6.199 -11.807 4.716 1.00 0.00 86 LEU A C 2
ATOM 2904 O O . LEU A 1 86 ? 7.298 -12.216 5.102 1.00 0.00 86 LEU A O 2
ATOM 2920 N N . ARG A 1 87 ? 5.079 -12.041 5.394 1.00 0.00 87 ARG A N 2
ATOM 2921 C CA . ARG A 1 87 ? 5.046 -12.817 6.628 1.00 0.00 87 ARG A CA 2
ATOM 2922 C C . ARG A 1 87 ? 4.067 -13.964 6.517 1.00 0.00 87 ARG A C 2
ATOM 2923 O O . ARG A 1 87 ? 4.413 -15.074 6.922 1.00 0.00 87 ARG A O 2
ATOM 2944 N N . ASP A 1 88 ? 2.879 -13.715 5.976 1.00 0.00 88 ASP A N 2
ATOM 2945 C CA . ASP A 1 88 ? 1.851 -14.723 5.779 1.00 0.00 88 ASP A CA 2
ATOM 2946 C C . ASP A 1 88 ? 1.012 -14.312 4.582 1.00 0.00 88 ASP A C 2
ATOM 2947 O O . ASP A 1 88 ? 1.123 -13.189 4.086 1.00 0.00 88 ASP A O 2
ATOM 2956 N N . ASP A 1 89 ? 0.059 -15.158 4.201 1.00 0.00 89 ASP A N 2
ATOM 2957 C CA . ASP A 1 89 ? -0.963 -14.838 3.200 1.00 0.00 89 ASP A CA 2
ATOM 2958 C C . ASP A 1 89 ? -1.871 -13.675 3.642 1.00 0.00 89 ASP A C 2
ATOM 2959 O O . ASP A 1 89 ? -2.762 -13.281 2.890 1.00 0.00 89 ASP A O 2
ATOM 2968 N N . ARG A 1 90 ? -1.677 -13.116 4.847 1.00 0.00 90 ARG A N 2
ATOM 2969 C CA . ARG A 1 90 ? -2.459 -12.022 5.410 1.00 0.00 90 ARG A CA 2
ATOM 2970 C C . ARG A 1 90 ? -1.604 -10.884 5.971 1.00 0.00 90 ARG A C 2
ATOM 2971 O O . ARG A 1 90 ? -2.149 -9.817 6.234 1.00 0.00 90 ARG A O 2
ATOM 2992 N N . GLN A 1 91 ? -0.297 -11.071 6.169 1.00 0.00 91 GLN A N 2
ATOM 2993 C CA . GLN A 1 91 ? 0.583 -10.138 6.862 1.00 0.00 91 GLN A CA 2
ATOM 2994 C C . GLN A 1 91 ? 1.832 -9.945 6.031 1.00 0.00 91 GLN A C 2
ATOM 2995 O O . GLN A 1 91 ? 2.396 -10.921 5.537 1.00 0.00 91 GLN A O 2
ATOM 3009 N N . PHE A 1 92 ? 2.279 -8.704 5.910 1.00 0.00 92 PHE A N 2
ATOM 3010 C CA . PHE A 1 92 ? 3.442 -8.323 5.123 1.00 0.00 92 PHE A CA 2
ATOM 3011 C C . PHE A 1 92 ? 3.722 -6.837 5.307 1.00 0.00 92 PHE A C 2
ATOM 3012 O O . PHE A 1 92 ? 2.870 -6.093 5.813 1.00 0.00 92 PHE A O 2
ATOM 3029 N N . ALA A 1 93 ? 4.915 -6.429 4.879 1.00 0.00 93 ALA A N 2
ATOM 3030 C CA . ALA A 1 93 ? 5.347 -5.050 4.813 1.00 0.00 93 ALA A CA 2
ATOM 3031 C C . ALA A 1 93 ? 5.072 -4.463 3.425 1.00 0.00 93 ALA A C 2
ATOM 3032 O O . ALA A 1 93 ? 4.645 -5.163 2.504 1.00 0.00 93 ALA A O 2
ATOM 3039 N N . ILE A 1 94 ? 5.384 -3.179 3.259 1.00 0.00 94 ILE A N 2
ATOM 3040 C CA . ILE A 1 94 ? 5.653 -2.543 1.983 1.00 0.00 94 ILE A CA 2
ATOM 3041 C C . ILE A 1 94 ? 6.768 -1.515 2.171 1.00 0.00 94 ILE A C 2
ATOM 3042 O O . ILE A 1 94 ? 6.678 -0.629 3.023 1.00 0.00 94 ILE A O 2
ATOM 3058 N N . ARG A 1 95 ? 7.806 -1.608 1.343 1.00 0.00 95 ARG A N 2
ATOM 3059 C CA . ARG A 1 95 ? 8.701 -0.500 1.029 1.00 0.00 95 ARG A CA 2
ATOM 3060 C C . ARG A 1 95 ? 7.926 0.425 0.102 1.00 0.00 95 ARG A C 2
ATOM 3061 O O . ARG A 1 95 ? 7.285 -0.052 -0.837 1.00 0.00 95 ARG A O 2
ATOM 3082 N N . LEU A 1 96 ? 8.021 1.734 0.303 1.00 0.00 96 LEU A N 2
ATOM 3083 C CA . LEU A 1 96 ? 7.413 2.721 -0.581 1.00 0.00 96 LEU A CA 2
ATOM 3084 C C . LEU A 1 96 ? 8.521 3.220 -1.506 1.00 0.00 96 LEU A C 2
ATOM 3085 O O . LEU A 1 96 ? 9.646 3.448 -1.049 1.00 0.00 96 LEU A O 2
ATOM 3101 N N . VAL A 1 97 ? 8.257 3.370 -2.804 1.00 0.00 97 VAL A N 2
ATOM 3102 C CA . VAL A 1 97 ? 9.272 3.776 -3.767 1.00 0.00 97 VAL A CA 2
ATOM 3103 C C . VAL A 1 97 ? 8.751 4.846 -4.730 1.00 0.00 97 VAL A C 2
ATOM 3104 O O . VAL A 1 97 ? 7.640 4.761 -5.262 1.00 0.00 97 VAL A O 2
ATOM 3117 N N . GLY A 1 98 ? 9.594 5.841 -5.001 1.00 0.00 98 GLY A N 2
ATOM 3118 C CA . GLY A 1 98 ? 9.319 6.963 -5.876 1.00 0.00 98 GLY A CA 2
ATOM 3119 C C . GLY A 1 98 ? 9.023 8.182 -5.019 1.00 0.00 98 GLY A C 2
ATOM 3120 O O . GLY A 1 98 ? 9.948 8.750 -4.430 1.00 0.00 98 GLY A O 2
ATOM 3124 N N . ARG A 1 99 ? 7.755 8.594 -4.971 1.00 0.00 99 ARG A N 2
ATOM 3125 C CA . ARG A 1 99 ? 7.238 9.702 -4.170 1.00 0.00 99 ARG A CA 2
ATOM 3126 C C . ARG A 1 99 ? 5.722 9.534 -4.134 1.00 0.00 99 ARG A C 2
ATOM 3127 O O . ARG A 1 99 ? 5.139 9.144 -5.146 1.00 0.00 99 ARG A O 2
ATOM 3148 N N . VAL A 1 100 ? 5.073 9.828 -3.012 1.00 0.00 100 VAL A N 2
ATOM 3149 C CA . VAL A 1 100 ? 3.620 9.702 -2.899 1.00 0.00 100 VAL A CA 2
ATOM 3150 C C . VAL A 1 100 ? 2.988 10.988 -3.428 1.00 0.00 100 VAL A C 2
ATOM 3151 O O . VAL A 1 100 ? 3.453 12.068 -3.069 1.00 0.00 100 VAL A O 2
ATOM 3164 N N . ARG A 1 101 ? 1.943 10.907 -4.254 1.00 0.00 101 ARG A N 2
ATOM 3165 C CA . ARG A 1 101 ? 1.272 12.085 -4.805 1.00 0.00 101 ARG A CA 2
ATOM 3166 C C . ARG A 1 101 ? -0.197 11.787 -5.076 1.00 0.00 101 ARG A C 2
ATOM 3167 O O . ARG A 1 101 ? -0.570 10.626 -5.275 1.00 0.00 101 ARG A O 2
ATOM 3188 N N . GLU A 1 102 ? -1.031 12.827 -5.121 1.00 0.00 102 GLU A N 2
ATOM 3189 C CA . GLU A 1 102 ? -2.384 12.707 -5.651 1.00 0.00 102 GLU A CA 2
ATOM 3190 C C . GLU A 1 102 ? -2.279 12.486 -7.149 1.00 0.00 102 GLU A C 2
ATOM 3191 O O . GLU A 1 102 ? -1.512 13.174 -7.823 1.00 0.00 102 GLU A O 2
ATOM 3203 N N . LEU A 1 103 ? -3.074 11.557 -7.685 1.00 0.00 103 LEU A N 2
ATOM 3204 C CA . LEU A 1 103 ? -3.354 11.497 -9.104 1.00 0.00 103 LEU A CA 2
ATOM 3205 C C . LEU A 1 103 ? -4.830 11.234 -9.397 1.00 0.00 103 LEU A C 2
ATOM 3206 O O . LEU A 1 103 ? -5.222 11.403 -10.547 1.00 0.00 103 LEU A O 2
ATOM 3222 N N . GLN A 1 104 ? -5.656 10.821 -8.432 1.00 0.00 104 GLN A N 2
ATOM 3223 C CA . GLN A 1 104 ? -6.943 10.186 -8.737 1.00 0.00 104 GLN A CA 2
ATOM 3224 C C . GLN A 1 104 ? -8.050 10.802 -7.878 1.00 0.00 104 GLN A C 2
ATOM 3225 O O . GLN A 1 104 ? -7.807 11.198 -6.735 1.00 0.00 104 GLN A O 2
ATOM 3239 N N . ARG A 1 105 ? -9.250 10.938 -8.450 1.00 0.00 105 ARG A N 2
ATOM 3240 C CA . ARG A 1 105 ? -10.386 11.654 -7.865 1.00 0.00 105 ARG A CA 2
ATOM 3241 C C . ARG A 1 105 ? -11.679 10.861 -8.087 1.00 0.00 105 ARG A C 2
ATOM 3242 O O . ARG A 1 105 ? -11.755 10.020 -8.986 1.00 0.00 105 ARG A O 2
ATOM 3263 N N . ARG A 1 106 ? -12.661 11.097 -7.216 1.00 0.00 106 ARG A N 2
ATOM 3264 C CA . ARG A 1 106 ? -13.922 10.364 -7.143 1.00 0.00 106 ARG A CA 2
ATOM 3265 C C . ARG A 1 106 ? -14.855 10.875 -8.223 1.00 0.00 106 ARG A C 2
ATOM 3266 O O . ARG A 1 106 ? -15.125 12.073 -8.290 1.00 0.00 106 ARG A O 2
ATOM 3287 N N . GLU A 1 107 ? -15.424 9.972 -9.011 1.00 0.00 107 GLU A N 2
ATOM 3288 C CA . GLU A 1 107 ? -16.291 10.298 -10.141 1.00 0.00 107 GLU A CA 2
ATOM 3289 C C . GLU A 1 107 ? -17.736 10.603 -9.696 1.00 0.00 107 GLU A C 2
ATOM 3290 O O . GLU A 1 107 ? -18.669 10.305 -10.437 1.00 0.00 107 GLU A O 2
ATOM 3302 N N . TYR A 1 108 ? -17.934 11.158 -8.495 1.00 0.00 108 TYR A N 2
ATOM 3303 C CA . TYR A 1 108 ? -19.232 11.292 -7.831 1.00 0.00 108 TYR A CA 2
ATOM 3304 C C . TYR A 1 108 ? -19.436 12.677 -7.192 1.00 0.00 108 TYR A C 2
ATOM 3305 O O . TYR A 1 108 ? -20.249 12.803 -6.274 1.00 0.00 108 TYR A O 2
ATOM 3323 N N . PHE A 1 109 ? -18.682 13.690 -7.638 1.00 0.00 109 PHE A N 2
ATOM 3324 C CA . PHE A 1 109 ? -18.595 15.055 -7.108 1.00 0.00 109 PHE A CA 2
ATOM 3325 C C . PHE A 1 109 ? -18.020 15.150 -5.702 1.00 0.00 109 PHE A C 2
ATOM 3326 O O . PHE A 1 109 ? -17.022 15.891 -5.563 1.00 0.00 109 PHE A O 2
ATOM 3343 N N . GLY A 1 1 ? 14.643 19.474 -4.801 1.00 0.00 1 GLY A N 3
ATOM 3344 C CA . GLY A 1 1 ? 15.285 20.360 -3.822 1.00 0.00 1 GLY A CA 3
ATOM 3345 C C . GLY A 1 1 ? 14.640 20.136 -2.472 1.00 0.00 1 GLY A C 3
ATOM 3346 O O . GLY A 1 1 ? 13.427 19.924 -2.418 1.00 0.00 1 GLY A O 3
ATOM 3350 N N . MET A 1 2 ? 15.429 20.184 -1.398 1.00 0.00 2 MET A N 3
ATOM 3351 C CA . MET A 1 2 ? 15.088 19.608 -0.102 1.00 0.00 2 MET A CA 3
ATOM 3352 C C . MET A 1 2 ? 14.709 18.125 -0.273 1.00 0.00 2 MET A C 3
ATOM 3353 O O . MET A 1 2 ? 14.973 17.533 -1.329 1.00 0.00 2 MET A O 3
ATOM 3367 N N . SER A 1 3 ? 14.157 17.509 0.769 1.00 0.00 3 SER A N 3
ATOM 3368 C CA . SER A 1 3 ? 13.583 16.170 0.769 1.00 0.00 3 SER A CA 3
ATOM 3369 C C . SER A 1 3 ? 14.635 15.067 0.539 1.00 0.00 3 SER A C 3
ATOM 3370 O O . SER A 1 3 ? 15.149 14.537 1.529 1.00 0.00 3 SER A O 3
ATOM 3378 N N . ALA A 1 4 ? 14.995 14.758 -0.718 1.00 0.00 4 ALA A N 3
ATOM 3379 C CA . ALA A 1 4 ? 15.943 13.744 -1.216 1.00 0.00 4 ALA A CA 3
ATOM 3380 C C . ALA A 1 4 ? 15.518 12.295 -0.956 1.00 0.00 4 ALA A C 3
ATOM 3381 O O . ALA A 1 4 ? 15.681 11.428 -1.823 1.00 0.00 4 ALA A O 3
ATOM 3388 N N . ASP A 1 5 ? 15.010 12.032 0.240 1.00 0.00 5 ASP A N 3
ATOM 3389 C CA . ASP A 1 5 ? 14.426 10.782 0.692 1.00 0.00 5 ASP A CA 3
ATOM 3390 C C . ASP A 1 5 ? 12.921 10.791 0.369 1.00 0.00 5 ASP A C 3
ATOM 3391 O O . ASP A 1 5 ? 12.422 11.636 -0.389 1.00 0.00 5 ASP A O 3
ATOM 3400 N N . GLY A 1 6 ? 12.193 9.819 0.925 1.00 0.00 6 GLY A N 3
ATOM 3401 C CA . GLY A 1 6 ? 10.744 9.775 0.947 1.00 0.00 6 GLY A CA 3
ATOM 3402 C C . GLY A 1 6 ? 10.216 10.779 1.961 1.00 0.00 6 GLY A C 3
ATOM 3403 O O . GLY A 1 6 ? 10.122 11.965 1.648 1.00 0.00 6 GLY A O 3
ATOM 3407 N N . SER A 1 7 ? 9.900 10.342 3.184 1.00 0.00 7 SER A N 3
ATOM 3408 C CA . SER A 1 7 ? 9.165 11.157 4.150 1.00 0.00 7 SER A CA 3
ATOM 3409 C C . SER A 1 7 ? 7.808 11.589 3.567 1.00 0.00 7 SER A C 3
ATOM 3410 O O . SER A 1 7 ? 7.393 11.113 2.505 1.00 0.00 7 SER A O 3
ATOM 3418 N N . GLU A 1 8 ? 7.056 12.403 4.316 1.00 0.00 8 GLU A N 3
ATOM 3419 C CA . GLU A 1 8 ? 5.651 12.770 4.088 1.00 0.00 8 GLU A CA 3
ATOM 3420 C C . GLU A 1 8 ? 4.713 11.556 3.976 1.00 0.00 8 GLU A C 3
ATOM 3421 O O . GLU A 1 8 ? 3.505 11.713 3.826 1.00 0.00 8 GLU A O 3
ATOM 3433 N N . TYR A 1 9 ? 5.220 10.332 4.094 1.00 0.00 9 TYR A N 3
ATOM 3434 C CA . TYR A 1 9 ? 4.435 9.125 3.962 1.00 0.00 9 TYR A CA 3
ATOM 3435 C C . TYR A 1 9 ? 3.408 9.057 5.092 1.00 0.00 9 TYR A C 3
ATOM 3436 O O . TYR A 1 9 ? 2.266 8.674 4.858 1.00 0.00 9 TYR A O 3
ATOM 3454 N N . GLY A 1 10 ? 3.792 9.458 6.305 1.00 0.00 10 GLY A N 3
ATOM 3455 C CA . GLY A 1 10 ? 3.009 9.248 7.514 1.00 0.00 10 GLY A CA 3
ATOM 3456 C C . GLY A 1 10 ? 2.050 10.386 7.835 1.00 0.00 10 GLY A C 3
ATOM 3457 O O . GLY A 1 10 ? 1.358 10.318 8.851 1.00 0.00 10 GLY A O 3
ATOM 3461 N N . ARG A 1 11 ? 2.030 11.447 7.017 1.00 0.00 11 ARG A N 3
ATOM 3462 C CA . ARG A 1 11 ? 0.935 12.410 7.010 1.00 0.00 11 ARG A CA 3
ATOM 3463 C C . ARG A 1 11 ? -0.195 11.947 6.098 1.00 0.00 11 ARG A C 3
ATOM 3464 O O . ARG A 1 11 ? -1.286 12.504 6.160 1.00 0.00 11 ARG A O 3
ATOM 3485 N N . TYR A 1 12 ? 0.060 10.996 5.202 1.00 0.00 12 TYR A N 3
ATOM 3486 C CA . TYR A 1 12 ? -0.900 10.527 4.220 1.00 0.00 12 TYR A CA 3
ATOM 3487 C C . TYR A 1 12 ? -1.424 9.159 4.604 1.00 0.00 12 TYR A C 3
ATOM 3488 O O . TYR A 1 12 ? -2.640 8.968 4.660 1.00 0.00 12 TYR A O 3
ATOM 3506 N N . PHE A 1 13 ? -0.518 8.213 4.838 1.00 0.00 13 PHE A N 3
ATOM 3507 C CA . PHE A 1 13 ? -0.819 6.937 5.444 1.00 0.00 13 PHE A CA 3
ATOM 3508 C C . PHE A 1 13 ? -0.796 7.151 6.954 1.00 0.00 13 PHE A C 3
ATOM 3509 O O . PHE A 1 13 ? -0.110 8.041 7.450 1.00 0.00 13 PHE A O 3
ATOM 3526 N N . GLU A 1 14 ? -1.500 6.304 7.693 1.00 0.00 14 GLU A N 3
ATOM 3527 C CA . GLU A 1 14 ? -1.540 6.330 9.145 1.00 0.00 14 GLU A CA 3
ATOM 3528 C C . GLU A 1 14 ? -1.589 4.877 9.592 1.00 0.00 14 GLU A C 3
ATOM 3529 O O . GLU A 1 14 ? -2.061 4.010 8.858 1.00 0.00 14 GLU A O 3
ATOM 3541 N N . GLN A 1 15 ? -1.101 4.618 10.796 1.00 0.00 15 GLN A N 3
ATOM 3542 C CA . GLN A 1 15 ? -0.786 3.272 11.289 1.00 0.00 15 GLN A CA 3
ATOM 3543 C C . GLN A 1 15 ? -2.003 2.349 11.391 1.00 0.00 15 GLN A C 3
ATOM 3544 O O . GLN A 1 15 ? -1.863 1.135 11.458 1.00 0.00 15 GLN A O 3
ATOM 3558 N N . LEU A 1 16 ? -3.194 2.923 11.395 1.00 0.00 16 LEU A N 3
ATOM 3559 C CA . LEU A 1 16 ? -4.468 2.234 11.519 1.00 0.00 16 LEU A CA 3
ATOM 3560 C C . LEU A 1 16 ? -5.415 2.665 10.394 1.00 0.00 16 LEU A C 3
ATOM 3561 O O . LEU A 1 16 ? -6.613 2.381 10.450 1.00 0.00 16 LEU A O 3
ATOM 3577 N N . GLN A 1 17 ? -4.936 3.424 9.400 1.00 0.00 17 GLN A N 3
ATOM 3578 C CA . GLN A 1 17 ? -5.741 3.719 8.230 1.00 0.00 17 GLN A CA 3
ATOM 3579 C C . GLN A 1 17 ? -5.821 2.471 7.358 1.00 0.00 17 GLN A C 3
ATOM 3580 O O . GLN A 1 17 ? -5.074 1.508 7.527 1.00 0.00 17 GLN A O 3
ATOM 3594 N N . LYS A 1 18 ? -6.703 2.518 6.362 1.00 0.00 18 LYS A N 3
ATOM 3595 C CA . LYS A 1 18 ? -6.752 1.494 5.331 1.00 0.00 18 LYS A CA 3
ATOM 3596 C C . LYS A 1 18 ? -5.856 1.893 4.170 1.00 0.00 18 LYS A C 3
ATOM 3597 O O . LYS A 1 18 ? -5.585 3.084 3.982 1.00 0.00 18 LYS A O 3
ATOM 3616 N N . VAL A 1 19 ? -5.427 0.912 3.375 1.00 0.00 19 VAL A N 3
ATOM 3617 C CA . VAL A 1 19 ? -4.837 1.115 2.056 1.00 0.00 19 VAL A CA 3
ATOM 3618 C C . VAL A 1 19 ? -5.279 -0.007 1.110 1.00 0.00 19 VAL A C 3
ATOM 3619 O O . VAL A 1 19 ? -5.775 -1.049 1.546 1.00 0.00 19 VAL A O 3
ATOM 3632 N N . ASN A 1 20 ? -5.071 0.221 -0.186 1.00 0.00 20 ASN A N 3
ATOM 3633 C CA . ASN A 1 20 ? -5.338 -0.678 -1.312 1.00 0.00 20 ASN A CA 3
ATOM 3634 C C . ASN A 1 20 ? -4.274 -1.792 -1.437 1.00 0.00 20 ASN A C 3
ATOM 3635 O O . ASN A 1 20 ? -3.323 -1.778 -0.647 1.00 0.00 20 ASN A O 3
ATOM 3646 N N . LEU A 1 21 ? -4.377 -2.741 -2.387 1.00 0.00 21 LEU A N 3
ATOM 3647 C CA . LEU A 1 21 ? -3.471 -3.902 -2.491 1.00 0.00 21 LEU A CA 3
ATOM 3648 C C . LEU A 1 21 ? -3.029 -4.259 -3.920 1.00 0.00 21 LEU A C 3
ATOM 3649 O O . LEU A 1 21 ? -2.623 -5.395 -4.140 1.00 0.00 21 LEU A O 3
ATOM 3665 N N . THR A 1 22 ? -3.059 -3.352 -4.892 1.00 0.00 22 THR A N 3
ATOM 3666 C CA . THR A 1 22 ? -2.910 -3.720 -6.302 1.00 0.00 22 THR A CA 3
ATOM 3667 C C . THR A 1 22 ? -1.530 -4.342 -6.554 1.00 0.00 22 THR A C 3
ATOM 3668 O O . THR A 1 22 ? -0.536 -3.608 -6.550 1.00 0.00 22 THR A O 3
ATOM 3679 N N . VAL A 1 23 ? -1.470 -5.661 -6.762 1.00 0.00 23 VAL A N 3
ATOM 3680 C CA . VAL A 1 23 ? -0.254 -6.426 -7.037 1.00 0.00 23 VAL A CA 3
ATOM 3681 C C . VAL A 1 23 ? -0.143 -6.668 -8.538 1.00 0.00 23 VAL A C 3
ATOM 3682 O O . VAL A 1 23 ? -1.136 -7.006 -9.187 1.00 0.00 23 VAL A O 3
ATOM 3695 N N . ARG A 1 24 ? 1.064 -6.568 -9.106 1.00 0.00 24 ARG A N 3
ATOM 3696 C CA . ARG A 1 24 ? 1.347 -7.151 -10.410 1.00 0.00 24 ARG A CA 3
ATOM 3697 C C . ARG A 1 24 ? 1.467 -8.648 -10.263 1.00 0.00 24 ARG A C 3
ATOM 3698 O O . ARG A 1 24 ? 2.405 -9.132 -9.634 1.00 0.00 24 ARG A O 3
ATOM 3719 N N . LEU A 1 25 ? 0.623 -9.365 -10.985 1.00 0.00 25 LEU A N 3
ATOM 3720 C CA . LEU A 1 25 ? 0.827 -10.748 -11.298 1.00 0.00 25 LEU A CA 3
ATOM 3721 C C . LEU A 1 25 ? 1.163 -10.830 -12.769 1.00 0.00 25 LEU A C 3
ATOM 3722 O O . LEU A 1 25 ? 0.275 -11.033 -13.599 1.00 0.00 25 LEU A O 3
ATOM 3738 N N . GLY A 1 26 ? 2.437 -10.636 -13.098 1.00 0.00 26 GLY A N 3
ATOM 3739 C CA . GLY A 1 26 ? 2.909 -10.958 -14.433 1.00 0.00 26 GLY A CA 3
ATOM 3740 C C . GLY A 1 26 ? 2.465 -12.377 -14.803 1.00 0.00 26 GLY A C 3
ATOM 3741 O O . GLY A 1 26 ? 2.538 -13.292 -13.976 1.00 0.00 26 GLY A O 3
ATOM 3745 N N . ASP A 1 27 ? 1.939 -12.529 -16.018 1.00 0.00 27 ASP A N 3
ATOM 3746 C CA . ASP A 1 27 ? 1.482 -13.764 -16.672 1.00 0.00 27 ASP A CA 3
ATOM 3747 C C . ASP A 1 27 ? 0.307 -14.475 -16.022 1.00 0.00 27 ASP A C 3
ATOM 3748 O O . ASP A 1 27 ? -0.237 -15.410 -16.611 1.00 0.00 27 ASP A O 3
ATOM 3757 N N . THR A 1 28 ? -0.152 -14.022 -14.862 1.00 0.00 28 THR A N 3
ATOM 3758 C CA . THR A 1 28 ? -1.218 -14.676 -14.112 1.00 0.00 28 THR A CA 3
ATOM 3759 C C . THR A 1 28 ? -2.420 -13.743 -13.961 1.00 0.00 28 THR A C 3
ATOM 3760 O O . THR A 1 28 ? -3.559 -14.188 -14.090 1.00 0.00 28 THR A O 3
ATOM 3771 N N . GLY A 1 29 ? -2.173 -12.442 -13.851 1.00 0.00 29 GLY A N 3
ATOM 3772 C CA . GLY A 1 29 ? -3.174 -11.390 -13.892 1.00 0.00 29 GLY A CA 3
ATOM 3773 C C . GLY A 1 29 ? -3.449 -10.818 -12.517 1.00 0.00 29 GLY A C 3
ATOM 3774 O O . GLY A 1 29 ? -3.643 -11.551 -11.547 1.00 0.00 29 GLY A O 3
ATOM 3778 N N . SER A 1 30 ? -3.333 -9.492 -12.455 1.00 0.00 30 SER A N 3
ATOM 3779 C CA . SER A 1 30 ? -3.146 -8.696 -11.254 1.00 0.00 30 SER A CA 3
ATOM 3780 C C . SER A 1 30 ? -4.285 -8.907 -10.246 1.00 0.00 30 SER A C 3
ATOM 3781 O O . SER A 1 30 ? -5.356 -9.420 -10.584 1.00 0.00 30 SER A O 3
ATOM 3789 N N . PHE A 1 31 ? -4.029 -8.544 -8.993 1.00 0.00 31 PHE A N 3
ATOM 3790 C CA . PHE A 1 31 ? -4.935 -8.761 -7.885 1.00 0.00 31 PHE A CA 3
ATOM 3791 C C . PHE A 1 31 ? -5.053 -7.441 -7.166 1.00 0.00 31 PHE A C 3
ATOM 3792 O O . PHE A 1 31 ? -4.032 -6.789 -6.939 1.00 0.00 31 PHE A O 3
ATOM 3809 N N . ASP A 1 32 ? -6.253 -7.080 -6.734 1.00 0.00 32 ASP A N 3
ATOM 3810 C CA . ASP A 1 32 ? -6.454 -5.914 -5.899 1.00 0.00 32 ASP A CA 3
ATOM 3811 C C . ASP A 1 32 ? -7.375 -6.251 -4.736 1.00 0.00 32 ASP A C 3
ATOM 3812 O O . ASP A 1 32 ? -8.272 -7.090 -4.844 1.00 0.00 32 ASP A O 3
ATOM 3821 N N . GLY A 1 33 ? -7.141 -5.593 -3.608 1.00 0.00 33 GLY A N 3
ATOM 3822 C CA . GLY A 1 33 ? -7.858 -5.799 -2.359 1.00 0.00 33 GLY A CA 3
ATOM 3823 C C . GLY A 1 33 ? -7.602 -4.619 -1.431 1.00 0.00 33 GLY A C 3
ATOM 3824 O O . GLY A 1 33 ? -7.143 -3.566 -1.878 1.00 0.00 33 GLY A O 3
ATOM 3828 N N . THR A 1 34 ? -7.876 -4.785 -0.145 1.00 0.00 34 THR A N 3
ATOM 3829 C CA . THR A 1 34 ? -7.728 -3.749 0.864 1.00 0.00 34 THR A CA 3
ATOM 3830 C C . THR A 1 34 ? -6.967 -4.362 2.041 1.00 0.00 34 THR A C 3
ATOM 3831 O O . THR A 1 34 ? -6.952 -5.582 2.204 1.00 0.00 34 THR A O 3
ATOM 3842 N N . ALA A 1 35 ? -6.410 -3.541 2.924 1.00 0.00 35 ALA A N 3
ATOM 3843 C CA . ALA A 1 35 ? -6.122 -3.960 4.280 1.00 0.00 35 ALA A CA 3
ATOM 3844 C C . ALA A 1 35 ? -6.207 -2.763 5.207 1.00 0.00 35 ALA A C 3
ATOM 3845 O O . ALA A 1 35 ? -6.122 -1.614 4.758 1.00 0.00 35 ALA A O 3
ATOM 3852 N N . ALA A 1 36 ? -6.343 -3.046 6.500 1.00 0.00 36 ALA A N 3
ATOM 3853 C CA . ALA A 1 36 ? -5.944 -2.118 7.538 1.00 0.00 36 ALA A CA 3
ATOM 3854 C C . ALA A 1 36 ? -4.418 -2.174 7.640 1.00 0.00 36 ALA A C 3
ATOM 3855 O O . ALA A 1 36 ? -3.826 -3.254 7.553 1.00 0.00 36 ALA A O 3
ATOM 3862 N N . ILE A 1 37 ? -3.791 -1.016 7.829 1.00 0.00 37 ILE A N 3
ATOM 3863 C CA . ILE A 1 37 ? -2.424 -0.907 8.319 1.00 0.00 37 ILE A CA 3
ATOM 3864 C C . ILE A 1 37 ? -2.442 -1.353 9.795 1.00 0.00 37 ILE A C 3
ATOM 3865 O O . ILE A 1 37 ? -3.483 -1.333 10.465 1.00 0.00 37 ILE A O 3
ATOM 3881 N N . THR A 1 38 ? -1.275 -1.747 10.294 1.00 0.00 38 THR A N 3
ATOM 3882 C CA . THR A 1 38 ? -1.004 -2.110 11.679 1.00 0.00 38 THR A CA 3
ATOM 3883 C C . THR A 1 38 ? 0.254 -1.425 12.214 1.00 0.00 38 THR A C 3
ATOM 3884 O O . THR A 1 38 ? 0.379 -1.162 13.415 1.00 0.00 38 THR A O 3
ATOM 3895 N N . SER A 1 39 ? 1.220 -1.179 11.329 1.00 0.00 39 SER A N 3
ATOM 3896 C CA . SER A 1 39 ? 2.546 -0.683 11.650 1.00 0.00 39 SER A CA 3
ATOM 3897 C C . SER A 1 39 ? 2.938 0.226 10.493 1.00 0.00 39 SER A C 3
ATOM 3898 O O . SER A 1 39 ? 2.523 -0.019 9.360 1.00 0.00 39 SER A O 3
ATOM 3906 N N . LEU A 1 40 ? 3.669 1.298 10.770 1.00 0.00 40 LEU A N 3
ATOM 3907 C CA . LEU A 1 40 ? 3.991 2.350 9.824 1.00 0.00 40 LEU A CA 3
ATOM 3908 C C . LEU A 1 40 ? 5.181 3.106 10.400 1.00 0.00 40 LEU A C 3
ATOM 3909 O O . LEU A 1 40 ? 5.019 3.945 11.288 1.00 0.00 40 LEU A O 3
ATOM 3925 N N . LYS A 1 41 ? 6.377 2.833 9.887 1.00 0.00 41 LYS A N 3
ATOM 3926 C CA . LYS A 1 41 ? 7.617 3.494 10.234 1.00 0.00 41 LYS A CA 3
ATOM 3927 C C . LYS A 1 41 ? 8.176 4.090 8.947 1.00 0.00 41 LYS A C 3
ATOM 3928 O O . LYS A 1 41 ? 9.082 3.534 8.326 1.00 0.00 41 LYS A O 3
ATOM 3947 N N . GLY A 1 42 ? 7.625 5.225 8.535 1.00 0.00 42 GLY A N 3
ATOM 3948 C CA . GLY A 1 42 ? 8.092 5.982 7.391 1.00 0.00 42 GLY A CA 3
ATOM 3949 C C . GLY A 1 42 ? 7.878 5.205 6.104 1.00 0.00 42 GLY A C 3
ATOM 3950 O O . GLY A 1 42 ? 6.735 4.899 5.755 1.00 0.00 42 GLY A O 3
ATOM 3954 N N . SER A 1 43 ? 8.973 4.887 5.412 1.00 0.00 43 SER A N 3
ATOM 3955 C CA . SER A 1 43 ? 9.028 4.085 4.189 1.00 0.00 43 SER A CA 3
ATOM 3956 C C . SER A 1 43 ? 8.601 2.654 4.378 1.00 0.00 43 SER A C 3
ATOM 3957 O O . SER A 1 43 ? 8.641 1.952 3.382 1.00 0.00 43 SER A O 3
ATOM 3965 N N . LEU A 1 44 ? 8.230 2.226 5.579 1.00 0.00 44 LEU A N 3
ATOM 3966 C CA . LEU A 1 44 ? 7.853 0.854 5.863 1.00 0.00 44 LEU A CA 3
ATOM 3967 C C . LEU A 1 44 ? 6.497 0.866 6.535 1.00 0.00 44 LEU A C 3
ATOM 3968 O O . LEU A 1 44 ? 6.287 1.659 7.450 1.00 0.00 44 LEU A O 3
ATOM 3984 N N . ALA A 1 45 ? 5.610 -0.041 6.153 1.00 0.00 45 ALA A N 3
ATOM 3985 C CA . ALA A 1 45 ? 4.368 -0.318 6.864 1.00 0.00 45 ALA A CA 3
ATOM 3986 C C . ALA A 1 45 ? 4.152 -1.827 6.892 1.00 0.00 45 ALA A C 3
ATOM 3987 O O . ALA A 1 45 ? 4.797 -2.546 6.128 1.00 0.00 45 ALA A O 3
ATOM 3994 N N . TRP A 1 46 ? 3.223 -2.284 7.727 1.00 0.00 46 TRP A N 3
ATOM 3995 C CA . TRP A 1 46 ? 2.698 -3.648 7.758 1.00 0.00 46 TRP A CA 3
ATOM 3996 C C . TRP A 1 46 ? 1.173 -3.578 7.739 1.00 0.00 46 TRP A C 3
ATOM 3997 O O . TRP A 1 46 ? 0.592 -2.613 8.255 1.00 0.00 46 TRP A O 3
ATOM 4018 N N . LEU A 1 47 ? 0.547 -4.600 7.149 1.00 0.00 47 LEU A N 3
ATOM 4019 C CA . LEU A 1 47 ? -0.891 -4.766 6.999 1.00 0.00 47 LEU A CA 3
ATOM 4020 C C . LEU A 1 47 ? -1.373 -6.031 7.713 1.00 0.00 47 LEU A C 3
ATOM 4021 O O . LEU A 1 47 ? -0.558 -6.878 8.097 1.00 0.00 47 LEU A O 3
ATOM 4037 N N . GLU A 1 48 ? -2.696 -6.207 7.804 1.00 0.00 48 GLU A N 3
ATOM 4038 C CA . GLU A 1 48 ? -3.331 -7.479 8.157 1.00 0.00 48 GLU A CA 3
ATOM 4039 C C . GLU A 1 48 ? -4.694 -7.639 7.449 1.00 0.00 48 GLU A C 3
ATOM 4040 O O . GLU A 1 48 ? -5.739 -7.857 8.066 1.00 0.00 48 GLU A O 3
ATOM 4052 N N . LEU A 1 49 ? -4.666 -7.592 6.114 1.00 0.00 49 LEU A N 3
ATOM 4053 C CA . LEU A 1 49 ? -5.798 -7.807 5.206 1.00 0.00 49 LEU A CA 3
ATOM 4054 C C . LEU A 1 49 ? -7.074 -7.030 5.584 1.00 0.00 49 LEU A C 3
ATOM 4055 O O . LEU A 1 49 ? -7.045 -6.092 6.391 1.00 0.00 49 LEU A O 3
ATOM 4071 N N . PHE A 1 50 ? -8.197 -7.339 4.925 1.00 0.00 50 PHE A N 3
ATOM 4072 C CA . PHE A 1 50 ? -9.484 -6.708 5.206 1.00 0.00 50 PHE A CA 3
ATOM 4073 C C . PHE A 1 50 ? -10.664 -7.648 5.431 1.00 0.00 50 PHE A C 3
ATOM 4074 O O . PHE A 1 50 ? -11.663 -7.207 6.020 1.00 0.00 50 PHE A O 3
ATOM 4091 N N . GLY A 1 51 ? -10.559 -8.908 4.998 1.00 0.00 51 GLY A N 3
ATOM 4092 C CA . GLY A 1 51 ? -11.607 -9.906 5.130 1.00 0.00 51 GLY A CA 3
ATOM 4093 C C . GLY A 1 51 ? -12.094 -10.392 3.767 1.00 0.00 51 GLY A C 3
ATOM 4094 O O . GLY A 1 51 ? -12.527 -9.581 2.952 1.00 0.00 51 GLY A O 3
ATOM 4098 N N . ALA A 1 52 ? -12.077 -11.711 3.569 1.00 0.00 52 ALA A N 3
ATOM 4099 C CA . ALA A 1 52 ? -12.613 -12.508 2.464 1.00 0.00 52 ALA A CA 3
ATOM 4100 C C . ALA A 1 52 ? -11.868 -12.333 1.138 1.00 0.00 52 ALA A C 3
ATOM 4101 O O . ALA A 1 52 ? -11.513 -13.337 0.512 1.00 0.00 52 ALA A O 3
ATOM 4108 N N . GLU A 1 53 ? -11.659 -11.096 0.699 1.00 0.00 53 GLU A N 3
ATOM 4109 C CA . GLU A 1 53 ? -10.905 -10.750 -0.496 1.00 0.00 53 GLU A CA 3
ATOM 4110 C C . GLU A 1 53 ? -9.428 -11.033 -0.212 1.00 0.00 53 GLU A C 3
ATOM 4111 O O . GLU A 1 53 ? -8.763 -10.215 0.428 1.00 0.00 53 GLU A O 3
ATOM 4123 N N . GLN A 1 54 ? -8.922 -12.185 -0.663 1.00 0.00 54 GLN A N 3
ATOM 4124 C CA . GLN A 1 54 ? -7.531 -12.595 -0.453 1.00 0.00 54 GLN A CA 3
ATOM 4125 C C . GLN A 1 54 ? -6.865 -13.032 -1.771 1.00 0.00 54 GLN A C 3
ATOM 4126 O O . GLN A 1 54 ? -7.567 -13.516 -2.666 1.00 0.00 54 GLN A O 3
ATOM 4140 N N . PRO A 1 55 ? -5.531 -12.898 -1.896 1.00 0.00 55 PRO A N 3
ATOM 4141 C CA . PRO A 1 55 ? -4.797 -13.246 -3.113 1.00 0.00 55 PRO A CA 3
ATOM 4142 C C . PRO A 1 55 ? -4.715 -14.763 -3.339 1.00 0.00 55 PRO A C 3
ATOM 4143 O O . PRO A 1 55 ? -4.892 -15.536 -2.391 1.00 0.00 55 PRO A O 3
ATOM 4154 N N . PRO A 1 56 ? -4.348 -15.210 -4.558 1.00 0.00 56 PRO A N 3
ATOM 4155 C CA . PRO A 1 56 ? -4.039 -16.613 -4.802 1.00 0.00 56 PRO A CA 3
ATOM 4156 C C . PRO A 1 56 ? -2.806 -17.069 -4.001 1.00 0.00 56 PRO A C 3
ATOM 4157 O O . PRO A 1 56 ? -2.013 -16.239 -3.538 1.00 0.00 56 PRO A O 3
ATOM 4168 N N . PRO A 1 57 ? -2.623 -18.384 -3.802 1.00 0.00 57 PRO A N 3
ATOM 4169 C CA . PRO A 1 57 ? -1.566 -18.907 -2.953 1.00 0.00 57 PRO A CA 3
ATOM 4170 C C . PRO A 1 57 ? -0.215 -18.933 -3.660 1.00 0.00 57 PRO A C 3
ATOM 4171 O O . PRO A 1 57 ? -0.151 -18.925 -4.895 1.00 0.00 57 PRO A O 3
ATOM 4182 N N . ASN A 1 58 ? 0.861 -18.986 -2.864 1.00 0.00 58 ASN A N 3
ATOM 4183 C CA . ASN A 1 58 ? 2.270 -18.985 -3.284 1.00 0.00 58 ASN A CA 3
ATOM 4184 C C . ASN A 1 58 ? 2.551 -17.938 -4.363 1.00 0.00 58 ASN A C 3
ATOM 4185 O O . ASN A 1 58 ? 3.358 -18.149 -5.273 1.00 0.00 58 ASN A O 3
ATOM 4196 N N . THR A 1 59 ? 1.826 -16.823 -4.294 1.00 0.00 59 THR A N 3
ATOM 4197 C CA . THR A 1 59 ? 1.810 -15.795 -5.312 1.00 0.00 59 THR A CA 3
ATOM 4198 C C . THR A 1 59 ? 2.476 -14.552 -4.741 1.00 0.00 59 THR A C 3
ATOM 4199 O O . THR A 1 59 ? 3.457 -14.082 -5.321 1.00 0.00 59 THR A O 3
ATOM 4210 N N . LEU A 1 60 ? 1.982 -14.028 -3.612 1.00 0.00 60 LEU A N 3
ATOM 4211 C CA . LEU A 1 60 ? 2.633 -12.906 -2.951 1.00 0.00 60 LEU A CA 3
ATOM 4212 C C . LEU A 1 60 ? 4.081 -13.285 -2.675 1.00 0.00 60 LEU A C 3
ATOM 4213 O O . LEU A 1 60 ? 4.344 -14.359 -2.132 1.00 0.00 60 LEU A O 3
ATOM 4229 N N . SER A 1 61 ? 5.009 -12.434 -3.105 1.00 0.00 61 SER A N 3
ATOM 4230 C CA . SER A 1 61 ? 6.436 -12.638 -2.932 1.00 0.00 61 SER A CA 3
ATOM 4231 C C . SER A 1 61 ? 7.019 -11.386 -2.287 1.00 0.00 61 SER A C 3
ATOM 4232 O O . SER A 1 61 ? 6.448 -10.302 -2.410 1.00 0.00 61 SER A O 3
ATOM 4240 N N . GLU A 1 62 ? 8.190 -11.504 -1.672 1.00 0.00 62 GLU A N 3
ATOM 4241 C CA . GLU A 1 62 ? 8.799 -10.446 -0.861 1.00 0.00 62 GLU A CA 3
ATOM 4242 C C . GLU A 1 62 ? 9.286 -9.233 -1.668 1.00 0.00 62 GLU A C 3
ATOM 4243 O O . GLU A 1 62 ? 9.748 -8.239 -1.105 1.00 0.00 62 GLU A O 3
ATOM 4255 N N . GLY A 1 63 ? 9.184 -9.298 -2.986 1.00 0.00 63 GLY A N 3
ATOM 4256 C CA . GLY A 1 63 ? 9.583 -8.280 -3.939 1.00 0.00 63 GLY A CA 3
ATOM 4257 C C . GLY A 1 63 ? 8.493 -8.052 -4.978 1.00 0.00 63 GLY A C 3
ATOM 4258 O O . GLY A 1 63 ? 8.795 -7.506 -6.039 1.00 0.00 63 GLY A O 3
ATOM 4262 N N . ALA A 1 64 ? 7.246 -8.458 -4.696 1.00 0.00 64 ALA A N 3
ATOM 4263 C CA . ALA A 1 64 ? 6.125 -8.183 -5.583 1.00 0.00 64 ALA A CA 3
ATOM 4264 C C . ALA A 1 64 ? 6.008 -6.667 -5.678 1.00 0.00 64 ALA A C 3
ATOM 4265 O O . ALA A 1 64 ? 6.071 -5.990 -4.646 1.00 0.00 64 ALA A O 3
ATOM 4272 N N . GLU A 1 65 ? 5.907 -6.135 -6.895 1.00 0.00 65 GLU A N 3
ATOM 4273 C CA . GLU A 1 65 ? 5.582 -4.742 -7.088 1.00 0.00 65 GLU A CA 3
ATOM 4274 C C . GLU A 1 65 ? 4.090 -4.597 -6.808 1.00 0.00 65 GLU A C 3
ATOM 4275 O O . GLU A 1 65 ? 3.237 -5.300 -7.363 1.00 0.00 65 GLU A O 3
ATOM 4287 N N . VAL A 1 66 ? 3.802 -3.713 -5.867 1.00 0.00 66 VAL A N 3
ATOM 4288 C CA . VAL A 1 66 ? 2.472 -3.444 -5.367 1.00 0.00 66 VAL A CA 3
ATOM 4289 C C . VAL A 1 66 ? 2.262 -1.936 -5.281 1.00 0.00 66 VAL A C 3
ATOM 4290 O O . VAL A 1 66 ? 3.225 -1.163 -5.307 1.00 0.00 66 VAL A O 3
ATOM 4303 N N . SER A 1 67 ? 1.015 -1.493 -5.162 1.00 0.00 67 SER A N 3
ATOM 4304 C CA . SER A 1 67 ? 0.646 -0.094 -5.196 1.00 0.00 67 SER A CA 3
ATOM 4305 C C . SER A 1 67 ? -0.272 0.202 -4.016 1.00 0.00 67 SER A C 3
ATOM 4306 O O . SER A 1 67 ? -1.228 -0.540 -3.771 1.00 0.00 67 SER A O 3
ATOM 4314 N N . VAL A 1 68 ? 0.025 1.260 -3.273 1.00 0.00 68 VAL A N 3
ATOM 4315 C CA . VAL A 1 68 ? -0.759 1.705 -2.133 1.00 0.00 68 VAL A CA 3
ATOM 4316 C C . VAL A 1 68 ? -1.664 2.820 -2.654 1.00 0.00 68 VAL A C 3
ATOM 4317 O O . VAL A 1 68 ? -1.185 3.672 -3.406 1.00 0.00 68 VAL A O 3
ATOM 4330 N N . SER A 1 69 ? -2.925 2.883 -2.228 1.00 0.00 69 SER A N 3
ATOM 4331 C CA . SER A 1 69 ? -3.716 4.104 -2.314 1.00 0.00 69 SER A CA 3
ATOM 4332 C C . SER A 1 69 ? -4.573 4.265 -1.070 1.00 0.00 69 SER A C 3
ATOM 4333 O O . SER A 1 69 ? -4.882 3.267 -0.408 1.00 0.00 69 SER A O 3
ATOM 4341 N N . VAL A 1 70 ? -4.968 5.503 -0.776 1.00 0.00 70 VAL A N 3
ATOM 4342 C CA . VAL A 1 70 ? -5.872 5.884 0.298 1.00 0.00 70 VAL A CA 3
ATOM 4343 C C . VAL A 1 70 ? -6.405 7.279 -0.034 1.00 0.00 70 VAL A C 3
ATOM 4344 O O . VAL A 1 70 ? -5.706 8.072 -0.667 1.00 0.00 70 VAL A O 3
ATOM 4357 N N . TRP A 1 71 ? -7.629 7.585 0.380 1.00 0.00 71 TRP A N 3
ATOM 4358 C CA . TRP A 1 71 ? -8.183 8.930 0.395 1.00 0.00 71 TRP A CA 3
ATOM 4359 C C . TRP A 1 71 ? -7.808 9.555 1.731 1.00 0.00 71 TRP A C 3
ATOM 4360 O O . TRP A 1 71 ? -8.111 9.002 2.789 1.00 0.00 71 TRP A O 3
ATOM 4381 N N . THR A 1 72 ? -7.090 10.668 1.691 1.00 0.00 72 THR A N 3
ATOM 4382 C CA . THR A 1 72 ? -6.464 11.277 2.849 1.00 0.00 72 THR A CA 3
ATOM 4383 C C . THR A 1 72 ? -6.422 12.767 2.521 1.00 0.00 72 THR A C 3
ATOM 4384 O O . THR A 1 72 ? -5.920 13.159 1.462 1.00 0.00 72 THR A O 3
ATOM 4395 N N . GLY A 1 73 ? -7.073 13.593 3.335 1.00 0.00 73 GLY A N 3
ATOM 4396 C CA . GLY A 1 73 ? -7.476 14.927 2.932 1.00 0.00 73 GLY A CA 3
ATOM 4397 C C . GLY A 1 73 ? -8.565 14.873 1.851 1.00 0.00 73 GLY A C 3
ATOM 4398 O O . GLY A 1 73 ? -9.222 13.843 1.657 1.00 0.00 73 GLY A O 3
ATOM 4402 N N . GLY A 1 74 ? -8.773 15.981 1.138 1.00 0.00 74 GLY A N 3
ATOM 4403 C CA . GLY A 1 74 ? -9.779 16.121 0.082 1.00 0.00 74 GLY A CA 3
ATOM 4404 C C . GLY A 1 74 ? -9.466 15.348 -1.208 1.00 0.00 74 GLY A C 3
ATOM 4405 O O . GLY A 1 74 ? -10.230 15.429 -2.176 1.00 0.00 74 GLY A O 3
ATOM 4409 N N . ALA A 1 75 ? -8.363 14.596 -1.260 1.00 0.00 75 ALA A N 3
ATOM 4410 C CA . ALA A 1 75 ? -7.908 13.922 -2.458 1.00 0.00 75 ALA A CA 3
ATOM 4411 C C . ALA A 1 75 ? -7.414 12.516 -2.133 1.00 0.00 75 ALA A C 3
ATOM 4412 O O . ALA A 1 75 ? -7.333 12.094 -0.975 1.00 0.00 75 ALA A O 3
ATOM 4419 N N . LEU A 1 76 ? -7.119 11.776 -3.193 1.00 0.00 76 LEU A N 3
ATOM 4420 C CA . LEU A 1 76 ? -6.470 10.482 -3.129 1.00 0.00 76 LEU A CA 3
ATOM 4421 C C . LEU A 1 76 ? -4.990 10.717 -2.791 1.00 0.00 76 LEU A C 3
ATOM 4422 O O . LEU A 1 76 ? -4.490 11.842 -2.856 1.00 0.00 76 LEU A O 3
ATOM 4438 N N . CYS A 1 77 ? -4.245 9.675 -2.458 1.00 0.00 77 CYS A N 3
ATOM 4439 C CA . CYS A 1 77 ? -2.814 9.597 -2.623 1.00 0.00 77 CYS A CA 3
ATOM 4440 C C . CYS A 1 77 ? -2.537 8.190 -3.145 1.00 0.00 77 CYS A C 3
ATOM 4441 O O . CYS A 1 77 ? -3.299 7.258 -2.854 1.00 0.00 77 CYS A O 3
ATOM 4449 N N . ARG A 1 78 ? -1.440 8.020 -3.883 1.00 0.00 78 ARG A N 3
ATOM 4450 C CA . ARG A 1 78 ? -0.934 6.718 -4.308 1.00 0.00 78 ARG A CA 3
ATOM 4451 C C . ARG A 1 78 ? 0.557 6.743 -4.068 1.00 0.00 78 ARG A C 3
ATOM 4452 O O . ARG A 1 78 ? 1.171 7.810 -4.126 1.00 0.00 78 ARG A O 3
ATOM 4473 N N . CYS A 1 79 ? 1.152 5.575 -3.900 1.00 0.00 79 CYS A N 3
ATOM 4474 C CA . CYS A 1 79 ? 2.557 5.414 -4.192 1.00 0.00 79 CYS A CA 3
ATOM 4475 C C . CYS A 1 79 ? 2.723 4.007 -4.751 1.00 0.00 79 CYS A C 3
ATOM 4476 O O . CYS A 1 79 ? 1.897 3.123 -4.489 1.00 0.00 79 CYS A O 3
ATOM 4484 N N . ASP A 1 80 ? 3.784 3.797 -5.516 1.00 0.00 80 ASP A N 3
ATOM 4485 C CA . ASP A 1 80 ? 4.183 2.481 -5.997 1.00 0.00 80 ASP A CA 3
ATOM 4486 C C . ASP A 1 80 ? 5.300 2.008 -5.065 1.00 0.00 80 ASP A C 3
ATOM 4487 O O . ASP A 1 80 ? 6.004 2.835 -4.481 1.00 0.00 80 ASP A O 3
ATOM 4496 N N . GLY A 1 81 ? 5.454 0.706 -4.850 1.00 0.00 81 GLY A N 3
ATOM 4497 C CA . GLY A 1 81 ? 6.325 0.136 -3.824 1.00 0.00 81 GLY A CA 3
ATOM 4498 C C . GLY A 1 81 ? 6.449 -1.373 -3.993 1.00 0.00 81 GLY A C 3
ATOM 4499 O O . GLY A 1 81 ? 5.899 -1.934 -4.943 1.00 0.00 81 GLY A O 3
ATOM 4503 N N . ARG A 1 82 ? 7.197 -2.037 -3.110 1.00 0.00 82 ARG A N 3
ATOM 4504 C CA . ARG A 1 82 ? 7.377 -3.493 -3.129 1.00 0.00 82 ARG A CA 3
ATOM 4505 C C . ARG A 1 82 ? 7.058 -4.052 -1.743 1.00 0.00 82 ARG A C 3
ATOM 4506 O O . ARG A 1 82 ? 6.892 -3.260 -0.808 1.00 0.00 82 ARG A O 3
ATOM 4527 N N . VAL A 1 83 ? 6.949 -5.372 -1.613 1.00 0.00 83 VAL A N 3
ATOM 4528 C CA . VAL A 1 83 ? 6.560 -6.049 -0.367 1.00 0.00 83 VAL A CA 3
ATOM 4529 C C . VAL A 1 83 ? 7.617 -5.905 0.748 1.00 0.00 83 VAL A C 3
ATOM 4530 O O . VAL A 1 83 ? 7.272 -5.770 1.911 1.00 0.00 83 VAL A O 3
ATOM 4543 N N . GLU A 1 84 ? 8.906 -5.897 0.418 1.00 0.00 84 GLU A N 3
ATOM 4544 C CA . GLU A 1 84 ? 10.072 -5.936 1.324 1.00 0.00 84 GLU A CA 3
ATOM 4545 C C . GLU A 1 84 ? 10.202 -7.246 2.103 1.00 0.00 84 GLU A C 3
ATOM 4546 O O . GLU A 1 84 ? 11.262 -7.870 2.079 1.00 0.00 84 GLU A O 3
ATOM 4558 N N . THR A 1 85 ? 9.165 -7.671 2.820 1.00 0.00 85 THR A N 3
ATOM 4559 C CA . THR A 1 85 ? 9.129 -8.921 3.568 1.00 0.00 85 THR A CA 3
ATOM 4560 C C . THR A 1 85 ? 7.684 -9.410 3.613 1.00 0.00 85 THR A C 3
ATOM 4561 O O . THR A 1 85 ? 6.755 -8.619 3.792 1.00 0.00 85 THR A O 3
ATOM 4572 N N . LEU A 1 86 ? 7.494 -10.717 3.454 1.00 0.00 86 LEU A N 3
ATOM 4573 C CA . LEU A 1 86 ? 6.208 -11.387 3.574 1.00 0.00 86 LEU A CA 3
ATOM 4574 C C . LEU A 1 86 ? 6.300 -12.335 4.759 1.00 0.00 86 LEU A C 3
ATOM 4575 O O . LEU A 1 86 ? 7.391 -12.804 5.087 1.00 0.00 86 LEU A O 3
ATOM 4591 N N . ARG A 1 87 ? 5.174 -12.621 5.408 1.00 0.00 87 ARG A N 3
ATOM 4592 C CA . ARG A 1 87 ? 5.184 -13.330 6.685 1.00 0.00 87 ARG A CA 3
ATOM 4593 C C . ARG A 1 87 ? 4.113 -14.397 6.736 1.00 0.00 87 ARG A C 3
ATOM 4594 O O . ARG A 1 87 ? 4.428 -15.556 7.001 1.00 0.00 87 ARG A O 3
ATOM 4615 N N . ASP A 1 88 ? 2.872 -14.017 6.449 1.00 0.00 88 ASP A N 3
ATOM 4616 C CA . ASP A 1 88 ? 1.819 -14.935 6.038 1.00 0.00 88 ASP A CA 3
ATOM 4617 C C . ASP A 1 88 ? 1.282 -14.393 4.718 1.00 0.00 88 ASP A C 3
ATOM 4618 O O . ASP A 1 88 ? 1.636 -13.296 4.287 1.00 0.00 88 ASP A O 3
ATOM 4627 N N . ASP A 1 89 ? 0.375 -15.140 4.105 1.00 0.00 89 ASP A N 3
ATOM 4628 C CA . ASP A 1 89 ? -0.470 -14.695 3.000 1.00 0.00 89 ASP A CA 3
ATOM 4629 C C . ASP A 1 89 ? -1.267 -13.434 3.363 1.00 0.00 89 ASP A C 3
ATOM 4630 O O . ASP A 1 89 ? -1.525 -12.602 2.495 1.00 0.00 89 ASP A O 3
ATOM 4639 N N . ARG A 1 90 ? -1.626 -13.260 4.641 1.00 0.00 90 ARG A N 3
ATOM 4640 C CA . ARG A 1 90 ? -2.448 -12.135 5.097 1.00 0.00 90 ARG A CA 3
ATOM 4641 C C . ARG A 1 90 ? -1.658 -11.055 5.824 1.00 0.00 90 ARG A C 3
ATOM 4642 O O . ARG A 1 90 ? -2.209 -9.978 6.036 1.00 0.00 90 ARG A O 3
ATOM 4663 N N . GLN A 1 91 ? -0.398 -11.276 6.203 1.00 0.00 91 GLN A N 3
ATOM 4664 C CA . GLN A 1 91 ? 0.390 -10.310 6.951 1.00 0.00 91 GLN A CA 3
ATOM 4665 C C . GLN A 1 91 ? 1.742 -10.179 6.293 1.00 0.00 91 GLN A C 3
ATOM 4666 O O . GLN A 1 91 ? 2.450 -11.172 6.122 1.00 0.00 91 GLN A O 3
ATOM 4680 N N . PHE A 1 92 ? 2.075 -8.952 5.937 1.00 0.00 92 PHE A N 3
ATOM 4681 C CA . PHE A 1 92 ? 3.302 -8.629 5.226 1.00 0.00 92 PHE A CA 3
ATOM 4682 C C . PHE A 1 92 ? 3.609 -7.138 5.342 1.00 0.00 92 PHE A C 3
ATOM 4683 O O . PHE A 1 92 ? 2.754 -6.355 5.783 1.00 0.00 92 PHE A O 3
ATOM 4700 N N . ALA A 1 93 ? 4.840 -6.773 4.980 1.00 0.00 93 ALA A N 3
ATOM 4701 C CA . ALA A 1 93 ? 5.333 -5.409 4.985 1.00 0.00 93 ALA A CA 3
ATOM 4702 C C . ALA A 1 93 ? 5.083 -4.750 3.622 1.00 0.00 93 ALA A C 3
ATOM 4703 O O . ALA A 1 93 ? 4.567 -5.377 2.699 1.00 0.00 93 ALA A O 3
ATOM 4710 N N . ILE A 1 94 ? 5.483 -3.486 3.482 1.00 0.00 94 ILE A N 3
ATOM 4711 C CA . ILE A 1 94 ? 5.639 -2.784 2.213 1.00 0.00 94 ILE A CA 3
ATOM 4712 C C . ILE A 1 94 ? 6.682 -1.677 2.390 1.00 0.00 94 ILE A C 3
ATOM 4713 O O . ILE A 1 94 ? 6.590 -0.900 3.337 1.00 0.00 94 ILE A O 3
ATOM 4729 N N . ARG A 1 95 ? 7.633 -1.551 1.456 1.00 0.00 95 ARG A N 3
ATOM 4730 C CA . ARG A 1 95 ? 8.639 -0.479 1.404 1.00 0.00 95 ARG A CA 3
ATOM 4731 C C . ARG A 1 95 ? 8.280 0.434 0.246 1.00 0.00 95 ARG A C 3
ATOM 4732 O O . ARG A 1 95 ? 8.343 0.021 -0.919 1.00 0.00 95 ARG A O 3
ATOM 4753 N N . LEU A 1 96 ? 7.870 1.656 0.577 1.00 0.00 96 LEU A N 3
ATOM 4754 C CA . LEU A 1 96 ? 7.461 2.687 -0.363 1.00 0.00 96 LEU A CA 3
ATOM 4755 C C . LEU A 1 96 ? 8.708 3.185 -1.067 1.00 0.00 96 LEU A C 3
ATOM 4756 O O . LEU A 1 96 ? 9.761 3.282 -0.434 1.00 0.00 96 LEU A O 3
ATOM 4772 N N . VAL A 1 97 ? 8.621 3.535 -2.345 1.00 0.00 97 VAL A N 3
ATOM 4773 C CA . VAL A 1 97 ? 9.767 4.022 -3.098 1.00 0.00 97 VAL A CA 3
ATOM 4774 C C . VAL A 1 97 ? 9.432 5.331 -3.792 1.00 0.00 97 VAL A C 3
ATOM 4775 O O . VAL A 1 97 ? 8.279 5.622 -4.101 1.00 0.00 97 VAL A O 3
ATOM 4788 N N . GLY A 1 98 ? 10.474 6.118 -4.028 1.00 0.00 98 GLY A N 3
ATOM 4789 C CA . GLY A 1 98 ? 10.412 7.512 -4.367 1.00 0.00 98 GLY A CA 3
ATOM 4790 C C . GLY A 1 98 ? 9.624 8.247 -3.300 1.00 0.00 98 GLY A C 3
ATOM 4791 O O . GLY A 1 98 ? 10.111 8.433 -2.186 1.00 0.00 98 GLY A O 3
ATOM 4795 N N . ARG A 1 99 ? 8.406 8.649 -3.630 1.00 0.00 99 ARG A N 3
ATOM 4796 C CA . ARG A 1 99 ? 7.591 9.587 -2.868 1.00 0.00 99 ARG A CA 3
ATOM 4797 C C . ARG A 1 99 ? 6.115 9.461 -3.251 1.00 0.00 99 ARG A C 3
ATOM 4798 O O . ARG A 1 99 ? 5.791 8.829 -4.260 1.00 0.00 99 ARG A O 3
ATOM 4819 N N . VAL A 1 100 ? 5.218 10.085 -2.492 1.00 0.00 100 VAL A N 3
ATOM 4820 C CA . VAL A 1 100 ? 3.780 10.093 -2.763 1.00 0.00 100 VAL A CA 3
ATOM 4821 C C . VAL A 1 100 ? 3.413 11.340 -3.585 1.00 0.00 100 VAL A C 3
ATOM 4822 O O . VAL A 1 100 ? 4.079 12.380 -3.498 1.00 0.00 100 VAL A O 3
ATOM 4835 N N . ARG A 1 101 ? 2.297 11.264 -4.315 1.00 0.00 101 ARG A N 3
ATOM 4836 C CA . ARG A 1 101 ? 1.436 12.403 -4.646 1.00 0.00 101 ARG A CA 3
ATOM 4837 C C . ARG A 1 101 ? -0.036 11.979 -4.629 1.00 0.00 101 ARG A C 3
ATOM 4838 O O . ARG A 1 101 ? -0.347 10.788 -4.774 1.00 0.00 101 ARG A O 3
ATOM 4859 N N . GLU A 1 102 ? -0.948 12.948 -4.550 1.00 0.00 102 GLU A N 3
ATOM 4860 C CA . GLU A 1 102 ? -2.281 12.789 -5.115 1.00 0.00 102 GLU A CA 3
ATOM 4861 C C . GLU A 1 102 ? -2.152 12.652 -6.628 1.00 0.00 102 GLU A C 3
ATOM 4862 O O . GLU A 1 102 ? -1.314 13.287 -7.272 1.00 0.00 102 GLU A O 3
ATOM 4874 N N . LEU A 1 103 ? -2.997 11.814 -7.207 1.00 0.00 103 LEU A N 3
ATOM 4875 C CA . LEU A 1 103 ? -3.110 11.613 -8.644 1.00 0.00 103 LEU A CA 3
ATOM 4876 C C . LEU A 1 103 ? -4.560 11.779 -9.088 1.00 0.00 103 LEU A C 3
ATOM 4877 O O . LEU A 1 103 ? -4.819 11.730 -10.292 1.00 0.00 103 LEU A O 3
ATOM 4893 N N . GLN A 1 104 ? -5.488 11.946 -8.140 1.00 0.00 104 GLN A N 3
ATOM 4894 C CA . GLN A 1 104 ? -6.908 12.169 -8.337 1.00 0.00 104 GLN A CA 3
ATOM 4895 C C . GLN A 1 104 ? -7.424 12.952 -7.118 1.00 0.00 104 GLN A C 3
ATOM 4896 O O . GLN A 1 104 ? -6.862 12.777 -6.031 1.00 0.00 104 GLN A O 3
ATOM 4910 N N . ARG A 1 105 ? -8.505 13.741 -7.228 1.00 0.00 105 ARG A N 3
ATOM 4911 C CA . ARG A 1 105 ? -9.164 14.365 -6.067 1.00 0.00 105 ARG A CA 3
ATOM 4912 C C . ARG A 1 105 ? -10.673 14.142 -6.111 1.00 0.00 105 ARG A C 3
ATOM 4913 O O . ARG A 1 105 ? -11.226 13.891 -7.179 1.00 0.00 105 ARG A O 3
ATOM 4934 N N . ARG A 1 106 ? -11.355 14.311 -4.971 1.00 0.00 106 ARG A N 3
ATOM 4935 C CA . ARG A 1 106 ? -12.820 14.273 -4.906 1.00 0.00 106 ARG A CA 3
ATOM 4936 C C . ARG A 1 106 ? -13.420 15.650 -4.658 1.00 0.00 106 ARG A C 3
ATOM 4937 O O . ARG A 1 106 ? -14.641 15.762 -4.568 1.00 0.00 106 ARG A O 3
ATOM 4958 N N . GLU A 1 107 ? -12.610 16.698 -4.533 1.00 0.00 107 GLU A N 3
ATOM 4959 C CA . GLU A 1 107 ? -13.058 18.062 -4.244 1.00 0.00 107 GLU A CA 3
ATOM 4960 C C . GLU A 1 107 ? -13.654 18.753 -5.488 1.00 0.00 107 GLU A C 3
ATOM 4961 O O . GLU A 1 107 ? -13.326 19.896 -5.802 1.00 0.00 107 GLU A O 3
ATOM 4973 N N . TYR A 1 108 ? -14.563 18.052 -6.176 1.00 0.00 108 TYR A N 3
ATOM 4974 C CA . TYR A 1 108 ? -15.312 18.464 -7.362 1.00 0.00 108 TYR A CA 3
ATOM 4975 C C . TYR A 1 108 ? -16.832 18.264 -7.168 1.00 0.00 108 TYR A C 3
ATOM 4976 O O . TYR A 1 108 ? -17.566 18.230 -8.158 1.00 0.00 108 TYR A O 3
ATOM 4994 N N . PHE A 1 109 ? -17.300 18.128 -5.918 1.00 0.00 109 PHE A N 3
ATOM 4995 C CA . PHE A 1 109 ? -18.680 17.840 -5.513 1.00 0.00 109 PHE A CA 3
ATOM 4996 C C . PHE A 1 109 ? -19.159 16.511 -6.102 1.00 0.00 109 PHE A C 3
ATOM 4997 O O . PHE A 1 109 ? -18.703 15.472 -5.581 1.00 0.00 109 PHE A O 3
ATOM 5014 N N . GLY A 1 1 ? 13.766 -3.118 11.602 1.00 0.00 1 GLY A N 4
ATOM 5015 C CA . GLY A 1 1 ? 14.413 -1.869 11.203 1.00 0.00 1 GLY A CA 4
ATOM 5016 C C . GLY A 1 1 ? 14.129 -1.574 9.745 1.00 0.00 1 GLY A C 4
ATOM 5017 O O . GLY A 1 1 ? 13.180 -0.849 9.470 1.00 0.00 1 GLY A O 4
ATOM 5021 N N . MET A 1 2 ? 14.903 -2.152 8.817 1.00 0.00 2 MET A N 4
ATOM 5022 C CA . MET A 1 2 ? 14.717 -1.995 7.366 1.00 0.00 2 MET A CA 4
ATOM 5023 C C . MET A 1 2 ? 14.878 -0.525 6.926 1.00 0.00 2 MET A C 4
ATOM 5024 O O . MET A 1 2 ? 14.247 -0.097 5.962 1.00 0.00 2 MET A O 4
ATOM 5038 N N . SER A 1 3 ? 15.750 0.220 7.615 1.00 0.00 3 SER A N 4
ATOM 5039 C CA . SER A 1 3 ? 15.920 1.672 7.544 1.00 0.00 3 SER A CA 4
ATOM 5040 C C . SER A 1 3 ? 14.672 2.397 8.085 1.00 0.00 3 SER A C 4
ATOM 5041 O O . SER A 1 3 ? 13.551 2.203 7.606 1.00 0.00 3 SER A O 4
ATOM 5049 N N . ALA A 1 4 ? 14.854 3.188 9.149 1.00 0.00 4 ALA A N 4
ATOM 5050 C CA . ALA A 1 4 ? 13.794 3.988 9.746 1.00 0.00 4 ALA A CA 4
ATOM 5051 C C . ALA A 1 4 ? 13.614 5.303 8.979 1.00 0.00 4 ALA A C 4
ATOM 5052 O O . ALA A 1 4 ? 14.414 5.669 8.115 1.00 0.00 4 ALA A O 4
ATOM 5059 N N . ASP A 1 5 ? 12.574 6.042 9.366 1.00 0.00 5 ASP A N 4
ATOM 5060 C CA . ASP A 1 5 ? 12.054 7.249 8.724 1.00 0.00 5 ASP A CA 4
ATOM 5061 C C . ASP A 1 5 ? 11.647 6.961 7.268 1.00 0.00 5 ASP A C 4
ATOM 5062 O O . ASP A 1 5 ? 11.783 5.842 6.757 1.00 0.00 5 ASP A O 4
ATOM 5071 N N . GLY A 1 6 ? 10.997 7.925 6.619 1.00 0.00 6 GLY A N 4
ATOM 5072 C CA . GLY A 1 6 ? 10.396 7.733 5.307 1.00 0.00 6 GLY A CA 4
ATOM 5073 C C . GLY A 1 6 ? 10.749 8.923 4.456 1.00 0.00 6 GLY A C 4
ATOM 5074 O O . GLY A 1 6 ? 11.739 8.862 3.737 1.00 0.00 6 GLY A O 4
ATOM 5078 N N . SER A 1 7 ? 9.958 9.981 4.590 1.00 0.00 7 SER A N 4
ATOM 5079 C CA . SER A 1 7 ? 10.230 11.368 4.247 1.00 0.00 7 SER A CA 4
ATOM 5080 C C . SER A 1 7 ? 8.912 12.082 4.508 1.00 0.00 7 SER A C 4
ATOM 5081 O O . SER A 1 7 ? 8.758 12.752 5.529 1.00 0.00 7 SER A O 4
ATOM 5089 N N . GLU A 1 8 ? 7.932 11.833 3.645 1.00 0.00 8 GLU A N 4
ATOM 5090 C CA . GLU A 1 8 ? 6.601 12.418 3.656 1.00 0.00 8 GLU A CA 4
ATOM 5091 C C . GLU A 1 8 ? 5.544 11.322 3.553 1.00 0.00 8 GLU A C 4
ATOM 5092 O O . GLU A 1 8 ? 4.368 11.649 3.604 1.00 0.00 8 GLU A O 4
ATOM 5104 N N . TYR A 1 9 ? 5.915 10.039 3.441 1.00 0.00 9 TYR A N 4
ATOM 5105 C CA . TYR A 1 9 ? 4.950 8.955 3.266 1.00 0.00 9 TYR A CA 4
ATOM 5106 C C . TYR A 1 9 ? 3.889 8.962 4.368 1.00 0.00 9 TYR A C 4
ATOM 5107 O O . TYR A 1 9 ? 2.697 8.785 4.104 1.00 0.00 9 TYR A O 4
ATOM 5125 N N . GLY A 1 10 ? 4.327 9.236 5.597 1.00 0.00 10 GLY A N 4
ATOM 5126 C CA . GLY A 1 10 ? 3.498 9.225 6.784 1.00 0.00 10 GLY A CA 4
ATOM 5127 C C . GLY A 1 10 ? 2.504 10.376 6.817 1.00 0.00 10 GLY A C 4
ATOM 5128 O O . GLY A 1 10 ? 1.698 10.477 7.736 1.00 0.00 10 GLY A O 4
ATOM 5132 N N . ARG A 1 11 ? 2.581 11.303 5.862 1.00 0.00 11 ARG A N 4
ATOM 5133 C CA . ARG A 1 11 ? 1.603 12.361 5.688 1.00 0.00 11 ARG A CA 4
ATOM 5134 C C . ARG A 1 11 ? 0.353 11.852 4.965 1.00 0.00 11 ARG A C 4
ATOM 5135 O O . ARG A 1 11 ? -0.664 12.545 5.002 1.00 0.00 11 ARG A O 4
ATOM 5156 N N . TYR A 1 12 ? 0.433 10.692 4.301 1.00 0.00 12 TYR A N 4
ATOM 5157 C CA . TYR A 1 12 ? -0.625 10.143 3.451 1.00 0.00 12 TYR A CA 4
ATOM 5158 C C . TYR A 1 12 ? -1.098 8.798 3.992 1.00 0.00 12 TYR A C 4
ATOM 5159 O O . TYR A 1 12 ? -2.239 8.396 3.755 1.00 0.00 12 TYR A O 4
ATOM 5177 N N . PHE A 1 13 ? -0.203 8.089 4.689 1.00 0.00 13 PHE A N 4
ATOM 5178 C CA . PHE A 1 13 ? -0.497 6.805 5.301 1.00 0.00 13 PHE A CA 4
ATOM 5179 C C . PHE A 1 13 ? -0.167 6.792 6.773 1.00 0.00 13 PHE A C 4
ATOM 5180 O O . PHE A 1 13 ? 0.796 7.397 7.238 1.00 0.00 13 PHE A O 4
ATOM 5197 N N . GLU A 1 14 ? -1.014 6.070 7.502 1.00 0.00 14 GLU A N 4
ATOM 5198 C CA . GLU A 1 14 ? -0.988 6.004 8.934 1.00 0.00 14 GLU A CA 4
ATOM 5199 C C . GLU A 1 14 ? -1.130 4.552 9.327 1.00 0.00 14 GLU A C 4
ATOM 5200 O O . GLU A 1 14 ? -1.711 3.738 8.616 1.00 0.00 14 GLU A O 4
ATOM 5212 N N . GLN A 1 15 ? -0.637 4.267 10.524 1.00 0.00 15 GLN A N 4
ATOM 5213 C CA . GLN A 1 15 ? -0.578 2.913 11.020 1.00 0.00 15 GLN A CA 4
ATOM 5214 C C . GLN A 1 15 ? -1.905 2.203 11.192 1.00 0.00 15 GLN A C 4
ATOM 5215 O O . GLN A 1 15 ? -1.895 0.999 11.373 1.00 0.00 15 GLN A O 4
ATOM 5229 N N . LEU A 1 16 ? -3.013 2.921 11.226 1.00 0.00 16 LEU A N 4
ATOM 5230 C CA . LEU A 1 16 ? -4.338 2.348 11.431 1.00 0.00 16 LEU A CA 4
ATOM 5231 C C . LEU A 1 16 ? -5.252 2.758 10.279 1.00 0.00 16 LEU A C 4
ATOM 5232 O O . LEU A 1 16 ? -6.481 2.682 10.375 1.00 0.00 16 LEU A O 4
ATOM 5248 N N . GLN A 1 17 ? -4.650 3.284 9.213 1.00 0.00 17 GLN A N 4
ATOM 5249 C CA . GLN A 1 17 ? -5.356 3.626 7.989 1.00 0.00 17 GLN A CA 4
ATOM 5250 C C . GLN A 1 17 ? -5.625 2.355 7.180 1.00 0.00 17 GLN A C 4
ATOM 5251 O O . GLN A 1 17 ? -5.027 1.308 7.424 1.00 0.00 17 GLN A O 4
ATOM 5265 N N . LYS A 1 18 ? -6.478 2.457 6.162 1.00 0.00 18 LYS A N 4
ATOM 5266 C CA . LYS A 1 18 ? -6.693 1.405 5.172 1.00 0.00 18 LYS A CA 4
ATOM 5267 C C . LYS A 1 18 ? -6.110 1.850 3.845 1.00 0.00 18 LYS A C 4
ATOM 5268 O O . LYS A 1 18 ? -6.165 3.045 3.540 1.00 0.00 18 LYS A O 4
ATOM 5287 N N . VAL A 1 19 ? -5.608 0.911 3.045 1.00 0.00 19 VAL A N 4
ATOM 5288 C CA . VAL A 1 19 ? -5.060 1.183 1.715 1.00 0.00 19 VAL A CA 4
ATOM 5289 C C . VAL A 1 19 ? -5.432 0.070 0.726 1.00 0.00 19 VAL A C 4
ATOM 5290 O O . VAL A 1 19 ? -5.839 -1.022 1.133 1.00 0.00 19 VAL A O 4
ATOM 5303 N N . ASN A 1 20 ? -5.242 0.346 -0.567 1.00 0.00 20 ASN A N 4
ATOM 5304 C CA . ASN A 1 20 ? -5.223 -0.622 -1.657 1.00 0.00 20 ASN A CA 4
ATOM 5305 C C . ASN A 1 20 ? -3.947 -1.465 -1.660 1.00 0.00 20 ASN A C 4
ATOM 5306 O O . ASN A 1 20 ? -2.968 -1.069 -1.027 1.00 0.00 20 ASN A O 4
ATOM 5317 N N . LEU A 1 21 ? -3.929 -2.576 -2.413 1.00 0.00 21 LEU A N 4
ATOM 5318 C CA . LEU A 1 21 ? -2.892 -3.606 -2.301 1.00 0.00 21 LEU A CA 4
ATOM 5319 C C . LEU A 1 21 ? -2.414 -4.151 -3.647 1.00 0.00 21 LEU A C 4
ATOM 5320 O O . LEU A 1 21 ? -1.916 -5.272 -3.672 1.00 0.00 21 LEU A O 4
ATOM 5336 N N . THR A 1 22 ? -2.625 -3.446 -4.753 1.00 0.00 22 THR A N 4
ATOM 5337 C CA . THR A 1 22 ? -2.568 -4.012 -6.104 1.00 0.00 22 THR A CA 4
ATOM 5338 C C . THR A 1 22 ? -1.300 -4.854 -6.301 1.00 0.00 22 THR A C 4
ATOM 5339 O O . THR A 1 22 ? -0.215 -4.285 -6.199 1.00 0.00 22 THR A O 4
ATOM 5350 N N . VAL A 1 23 ? -1.409 -6.167 -6.550 1.00 0.00 23 VAL A N 4
ATOM 5351 C CA . VAL A 1 23 ? -0.249 -7.041 -6.751 1.00 0.00 23 VAL A CA 4
ATOM 5352 C C . VAL A 1 23 ? -0.272 -7.515 -8.186 1.00 0.00 23 VAL A C 4
ATOM 5353 O O . VAL A 1 23 ? -1.202 -8.220 -8.570 1.00 0.00 23 VAL A O 4
ATOM 5366 N N . ARG A 1 24 ? 0.732 -7.146 -8.983 1.00 0.00 24 ARG A N 4
ATOM 5367 C CA . ARG A 1 24 ? 0.822 -7.663 -10.344 1.00 0.00 24 ARG A CA 4
ATOM 5368 C C . ARG A 1 24 ? 1.037 -9.183 -10.306 1.00 0.00 24 ARG A C 4
ATOM 5369 O O . ARG A 1 24 ? 1.918 -9.660 -9.583 1.00 0.00 24 ARG A O 4
ATOM 5390 N N . LEU A 1 25 ? 0.291 -9.933 -11.114 1.00 0.00 25 LEU A N 4
ATOM 5391 C CA . LEU A 1 25 ? 0.438 -11.370 -11.323 1.00 0.00 25 LEU A CA 4
ATOM 5392 C C . LEU A 1 25 ? 0.513 -11.598 -12.836 1.00 0.00 25 LEU A C 4
ATOM 5393 O O . LEU A 1 25 ? -0.497 -11.878 -13.495 1.00 0.00 25 LEU A O 4
ATOM 5409 N N . GLY A 1 26 ? 1.708 -11.425 -13.408 1.00 0.00 26 GLY A N 4
ATOM 5410 C CA . GLY A 1 26 ? 1.948 -11.720 -14.821 1.00 0.00 26 GLY A CA 4
ATOM 5411 C C . GLY A 1 26 ? 1.154 -10.836 -15.781 1.00 0.00 26 GLY A C 4
ATOM 5412 O O . GLY A 1 26 ? 0.684 -11.309 -16.815 1.00 0.00 26 GLY A O 4
ATOM 5416 N N . ASP A 1 27 ? 1.003 -9.560 -15.431 1.00 0.00 27 ASP A N 4
ATOM 5417 C CA . ASP A 1 27 ? 0.700 -8.428 -16.315 1.00 0.00 27 ASP A CA 4
ATOM 5418 C C . ASP A 1 27 ? -0.762 -8.391 -16.784 1.00 0.00 27 ASP A C 4
ATOM 5419 O O . ASP A 1 27 ? -1.114 -7.598 -17.656 1.00 0.00 27 ASP A O 4
ATOM 5428 N N . THR A 1 28 ? -1.628 -9.218 -16.199 1.00 0.00 28 THR A N 4
ATOM 5429 C CA . THR A 1 28 ? -3.075 -9.192 -16.417 1.00 0.00 28 THR A CA 4
ATOM 5430 C C . THR A 1 28 ? -3.803 -9.775 -15.194 1.00 0.00 28 THR A C 4
ATOM 5431 O O . THR A 1 28 ? -4.845 -9.272 -14.772 1.00 0.00 28 THR A O 4
ATOM 5442 N N . GLY A 1 29 ? -3.215 -10.790 -14.549 1.00 0.00 29 GLY A N 4
ATOM 5443 C CA . GLY A 1 29 ? -3.833 -11.519 -13.450 1.00 0.00 29 GLY A CA 4
ATOM 5444 C C . GLY A 1 29 ? -3.918 -10.766 -12.134 1.00 0.00 29 GLY A C 4
ATOM 5445 O O . GLY A 1 29 ? -4.275 -11.356 -11.127 1.00 0.00 29 GLY A O 4
ATOM 5449 N N . SER A 1 30 ? -3.484 -9.513 -12.105 1.00 0.00 30 SER A N 4
ATOM 5450 C CA . SER A 1 30 ? -3.131 -8.783 -10.899 1.00 0.00 30 SER A CA 4
ATOM 5451 C C . SER A 1 30 ? -4.269 -8.784 -9.876 1.00 0.00 30 SER A C 4
ATOM 5452 O O . SER A 1 30 ? -5.431 -8.554 -10.222 1.00 0.00 30 SER A O 4
ATOM 5460 N N . PHE A 1 31 ? -3.914 -9.017 -8.618 1.00 0.00 31 PHE A N 4
ATOM 5461 C CA . PHE A 1 31 ? -4.834 -9.027 -7.493 1.00 0.00 31 PHE A CA 4
ATOM 5462 C C . PHE A 1 31 ? -5.037 -7.571 -7.059 1.00 0.00 31 PHE A C 4
ATOM 5463 O O . PHE A 1 31 ? -4.142 -6.741 -7.249 1.00 0.00 31 PHE A O 4
ATOM 5480 N N . ASP A 1 32 ? -6.213 -7.265 -6.516 1.00 0.00 32 ASP A N 4
ATOM 5481 C CA . ASP A 1 32 ? -6.598 -5.977 -5.938 1.00 0.00 32 ASP A CA 4
ATOM 5482 C C . ASP A 1 32 ? -7.470 -6.301 -4.736 1.00 0.00 32 ASP A C 4
ATOM 5483 O O . ASP A 1 32 ? -8.423 -7.071 -4.860 1.00 0.00 32 ASP A O 4
ATOM 5492 N N . GLY A 1 33 ? -7.104 -5.774 -3.575 1.00 0.00 33 GLY A N 4
ATOM 5493 C CA . GLY A 1 33 ? -7.825 -5.955 -2.330 1.00 0.00 33 GLY A CA 4
ATOM 5494 C C . GLY A 1 33 ? -7.593 -4.754 -1.427 1.00 0.00 33 GLY A C 4
ATOM 5495 O O . GLY A 1 33 ? -6.943 -3.778 -1.824 1.00 0.00 33 GLY A O 4
ATOM 5499 N N . THR A 1 34 ? -8.108 -4.826 -0.201 1.00 0.00 34 THR A N 4
ATOM 5500 C CA . THR A 1 34 ? -7.955 -3.764 0.790 1.00 0.00 34 THR A CA 4
ATOM 5501 C C . THR A 1 34 ? -7.197 -4.370 1.971 1.00 0.00 34 THR A C 4
ATOM 5502 O O . THR A 1 34 ? -7.220 -5.593 2.148 1.00 0.00 34 THR A O 4
ATOM 5513 N N . ALA A 1 35 ? -6.564 -3.551 2.810 1.00 0.00 35 ALA A N 4
ATOM 5514 C CA . ALA A 1 35 ? -6.161 -3.957 4.146 1.00 0.00 35 ALA A CA 4
ATOM 5515 C C . ALA A 1 35 ? -6.118 -2.774 5.080 1.00 0.00 35 ALA A C 4
ATOM 5516 O O . ALA A 1 35 ? -5.885 -1.646 4.640 1.00 0.00 35 ALA A O 4
ATOM 5523 N N . ALA A 1 36 ? -6.247 -3.083 6.368 1.00 0.00 36 ALA A N 4
ATOM 5524 C CA . ALA A 1 36 ? -5.838 -2.216 7.447 1.00 0.00 36 ALA A CA 4
ATOM 5525 C C . ALA A 1 36 ? -4.333 -2.340 7.604 1.00 0.00 36 ALA A C 4
ATOM 5526 O O . ALA A 1 36 ? -3.799 -3.453 7.664 1.00 0.00 36 ALA A O 4
ATOM 5533 N N . ILE A 1 37 ? -3.666 -1.194 7.662 1.00 0.00 37 ILE A N 4
ATOM 5534 C CA . ILE A 1 37 ? -2.345 -1.062 8.239 1.00 0.00 37 ILE A CA 4
ATOM 5535 C C . ILE A 1 37 ? -2.495 -1.377 9.738 1.00 0.00 37 ILE A C 4
ATOM 5536 O O . ILE A 1 37 ? -3.593 -1.328 10.298 1.00 0.00 37 ILE A O 4
ATOM 5552 N N . THR A 1 38 ? -1.382 -1.721 10.374 1.00 0.00 38 THR A N 4
ATOM 5553 C CA . THR A 1 38 ? -1.282 -2.005 11.797 1.00 0.00 38 THR A CA 4
ATOM 5554 C C . THR A 1 38 ? -0.098 -1.269 12.418 1.00 0.00 38 THR A C 4
ATOM 5555 O O . THR A 1 38 ? -0.199 -0.771 13.542 1.00 0.00 38 THR A O 4
ATOM 5566 N N . SER A 1 39 ? 1.012 -1.150 11.688 1.00 0.00 39 SER A N 4
ATOM 5567 C CA . SER A 1 39 ? 2.243 -0.526 12.147 1.00 0.00 39 SER A CA 4
ATOM 5568 C C . SER A 1 39 ? 2.886 0.168 10.951 1.00 0.00 39 SER A C 4
ATOM 5569 O O . SER A 1 39 ? 2.881 -0.385 9.848 1.00 0.00 39 SER A O 4
ATOM 5577 N N . LEU A 1 40 ? 3.416 1.378 11.147 1.00 0.00 40 LEU A N 4
ATOM 5578 C CA . LEU A 1 40 ? 4.006 2.183 10.080 1.00 0.00 40 LEU A CA 4
ATOM 5579 C C . LEU A 1 40 ? 5.228 2.910 10.621 1.00 0.00 40 LEU A C 4
ATOM 5580 O O . LEU A 1 40 ? 5.134 3.616 11.626 1.00 0.00 40 LEU A O 4
ATOM 5596 N N . LYS A 1 41 ? 6.379 2.734 9.981 1.00 0.00 41 LYS A N 4
ATOM 5597 C CA . LYS A 1 41 ? 7.626 3.395 10.311 1.00 0.00 41 LYS A CA 4
ATOM 5598 C C . LYS A 1 41 ? 8.268 3.863 9.016 1.00 0.00 41 LYS A C 4
ATOM 5599 O O . LYS A 1 41 ? 9.172 3.224 8.477 1.00 0.00 41 LYS A O 4
ATOM 5618 N N . GLY A 1 42 ? 7.799 4.999 8.518 1.00 0.00 42 GLY A N 4
ATOM 5619 C CA . GLY A 1 42 ? 8.497 5.710 7.474 1.00 0.00 42 GLY A CA 4
ATOM 5620 C C . GLY A 1 42 ? 8.275 5.059 6.117 1.00 0.00 42 GLY A C 4
ATOM 5621 O O . GLY A 1 42 ? 7.144 4.989 5.645 1.00 0.00 42 GLY A O 4
ATOM 5625 N N . SER A 1 43 ? 9.356 4.599 5.494 1.00 0.00 43 SER A N 4
ATOM 5626 C CA . SER A 1 43 ? 9.378 3.790 4.274 1.00 0.00 43 SER A CA 4
ATOM 5627 C C . SER A 1 43 ? 8.744 2.422 4.457 1.00 0.00 43 SER A C 4
ATOM 5628 O O . SER A 1 43 ? 8.576 1.738 3.460 1.00 0.00 43 SER A O 4
ATOM 5636 N N . LEU A 1 44 ? 8.317 2.062 5.665 1.00 0.00 44 LEU A N 4
ATOM 5637 C CA . LEU A 1 44 ? 7.866 0.724 6.021 1.00 0.00 44 LEU A CA 4
ATOM 5638 C C . LEU A 1 44 ? 6.460 0.763 6.594 1.00 0.00 44 LEU A C 4
ATOM 5639 O O . LEU A 1 44 ? 6.212 1.554 7.497 1.00 0.00 44 LEU A O 4
ATOM 5655 N N . ALA A 1 45 ? 5.580 -0.138 6.167 1.00 0.00 45 ALA A N 4
ATOM 5656 C CA . ALA A 1 45 ? 4.281 -0.413 6.793 1.00 0.00 45 ALA A CA 4
ATOM 5657 C C . ALA A 1 45 ? 4.059 -1.920 6.920 1.00 0.00 45 ALA A C 4
ATOM 5658 O O . ALA A 1 45 ? 4.732 -2.674 6.221 1.00 0.00 45 ALA A O 4
ATOM 5665 N N . TRP A 1 46 ? 3.100 -2.334 7.758 1.00 0.00 46 TRP A N 4
ATOM 5666 C CA . TRP A 1 46 ? 2.602 -3.703 7.880 1.00 0.00 46 TRP A CA 4
ATOM 5667 C C . TRP A 1 46 ? 1.080 -3.720 7.769 1.00 0.00 46 TRP A C 4
ATOM 5668 O O . TRP A 1 46 ? 0.400 -3.100 8.594 1.00 0.00 46 TRP A O 4
ATOM 5689 N N . LEU A 1 47 ? 0.549 -4.414 6.759 1.00 0.00 47 LEU A N 4
ATOM 5690 C CA . LEU A 1 47 ? -0.856 -4.770 6.614 1.00 0.00 47 LEU A CA 4
ATOM 5691 C C . LEU A 1 47 ? -1.194 -6.093 7.324 1.00 0.00 47 LEU A C 4
ATOM 5692 O O . LEU A 1 47 ? -0.292 -6.882 7.627 1.00 0.00 47 LEU A O 4
ATOM 5708 N N . GLU A 1 48 ? -2.494 -6.367 7.522 1.00 0.00 48 GLU A N 4
ATOM 5709 C CA . GLU A 1 48 ? -3.051 -7.646 8.013 1.00 0.00 48 GLU A CA 4
ATOM 5710 C C . GLU A 1 48 ? -4.296 -8.062 7.215 1.00 0.00 48 GLU A C 4
ATOM 5711 O O . GLU A 1 48 ? -5.240 -8.667 7.732 1.00 0.00 48 GLU A O 4
ATOM 5723 N N . LEU A 1 49 ? -4.271 -7.767 5.916 1.00 0.00 49 LEU A N 4
ATOM 5724 C CA . LEU A 1 49 ? -5.391 -7.852 4.986 1.00 0.00 49 LEU A CA 4
ATOM 5725 C C . LEU A 1 49 ? -6.642 -7.114 5.472 1.00 0.00 49 LEU A C 4
ATOM 5726 O O . LEU A 1 49 ? -6.574 -6.279 6.378 1.00 0.00 49 LEU A O 4
ATOM 5742 N N . PHE A 1 50 ? -7.768 -7.328 4.789 1.00 0.00 50 PHE A N 4
ATOM 5743 C CA . PHE A 1 50 ? -9.077 -6.920 5.261 1.00 0.00 50 PHE A CA 4
ATOM 5744 C C . PHE A 1 50 ? -9.983 -8.133 5.209 1.00 0.00 50 PHE A C 4
ATOM 5745 O O . PHE A 1 50 ? -10.166 -8.729 4.145 1.00 0.00 50 PHE A O 4
ATOM 5762 N N . GLY A 1 51 ? -10.565 -8.480 6.353 1.00 0.00 51 GLY A N 4
ATOM 5763 C CA . GLY A 1 51 ? -11.562 -9.524 6.400 1.00 0.00 51 GLY A CA 4
ATOM 5764 C C . GLY A 1 51 ? -10.944 -10.890 6.100 1.00 0.00 51 GLY A C 4
ATOM 5765 O O . GLY A 1 51 ? -9.740 -11.100 6.284 1.00 0.00 51 GLY A O 4
ATOM 5769 N N . ALA A 1 52 ? -11.784 -11.820 5.648 1.00 0.00 52 ALA A N 4
ATOM 5770 C CA . ALA A 1 52 ? -11.377 -13.155 5.227 1.00 0.00 52 ALA A CA 4
ATOM 5771 C C . ALA A 1 52 ? -11.000 -13.216 3.738 1.00 0.00 52 ALA A C 4
ATOM 5772 O O . ALA A 1 52 ? -10.669 -14.294 3.241 1.00 0.00 52 ALA A O 4
ATOM 5779 N N . GLU A 1 53 ? -11.083 -12.108 2.999 1.00 0.00 53 GLU A N 4
ATOM 5780 C CA . GLU A 1 53 ? -10.672 -12.064 1.599 1.00 0.00 53 GLU A CA 4
ATOM 5781 C C . GLU A 1 53 ? -9.155 -12.035 1.536 1.00 0.00 53 GLU A C 4
ATOM 5782 O O . GLU A 1 53 ? -8.527 -11.246 2.242 1.00 0.00 53 GLU A O 4
ATOM 5794 N N . GLN A 1 54 ? -8.570 -12.912 0.720 1.00 0.00 54 GLN A N 4
ATOM 5795 C CA . GLN A 1 54 ? -7.135 -13.129 0.652 1.00 0.00 54 GLN A CA 4
ATOM 5796 C C . GLN A 1 54 ? -6.732 -13.604 -0.748 1.00 0.00 54 GLN A C 4
ATOM 5797 O O . GLN A 1 54 ? -7.588 -14.130 -1.467 1.00 0.00 54 GLN A O 4
ATOM 5811 N N . PRO A 1 55 ? -5.457 -13.425 -1.147 1.00 0.00 55 PRO A N 4
ATOM 5812 C CA . PRO A 1 55 ? -4.957 -13.897 -2.433 1.00 0.00 55 PRO A CA 4
ATOM 5813 C C . PRO A 1 55 ? -4.919 -15.433 -2.480 1.00 0.00 55 PRO A C 4
ATOM 5814 O O . PRO A 1 55 ? -5.121 -16.094 -1.452 1.00 0.00 55 PRO A O 4
ATOM 5825 N N . PRO A 1 56 ? -4.608 -16.032 -3.644 1.00 0.00 56 PRO A N 4
ATOM 5826 C CA . PRO A 1 56 ? -4.183 -17.424 -3.684 1.00 0.00 56 PRO A CA 4
ATOM 5827 C C . PRO A 1 56 ? -2.910 -17.611 -2.839 1.00 0.00 56 PRO A C 4
ATOM 5828 O O . PRO A 1 56 ? -2.114 -16.673 -2.710 1.00 0.00 56 PRO A O 4
ATOM 5839 N N . PRO A 1 57 ? -2.648 -18.822 -2.319 1.00 0.00 57 PRO A N 4
ATOM 5840 C CA . PRO A 1 57 ? -1.373 -19.165 -1.699 1.00 0.00 57 PRO A CA 4
ATOM 5841 C C . PRO A 1 57 ? -0.297 -19.300 -2.782 1.00 0.00 57 PRO A C 4
ATOM 5842 O O . PRO A 1 57 ? -0.624 -19.274 -3.972 1.00 0.00 57 PRO A O 4
ATOM 5853 N N . ASN A 1 58 ? 0.970 -19.501 -2.404 1.00 0.00 58 ASN A N 4
ATOM 5854 C CA . ASN A 1 58 ? 2.116 -19.696 -3.314 1.00 0.00 58 ASN A CA 4
ATOM 5855 C C . ASN A 1 58 ? 2.146 -18.704 -4.494 1.00 0.00 58 ASN A C 4
ATOM 5856 O O . ASN A 1 58 ? 2.464 -19.058 -5.634 1.00 0.00 58 ASN A O 4
ATOM 5867 N N . THR A 1 59 ? 1.770 -17.458 -4.219 1.00 0.00 59 THR A N 4
ATOM 5868 C CA . THR A 1 59 ? 1.625 -16.389 -5.194 1.00 0.00 59 THR A CA 4
ATOM 5869 C C . THR A 1 59 ? 2.329 -15.131 -4.683 1.00 0.00 59 THR A C 4
ATOM 5870 O O . THR A 1 59 ? 3.161 -14.581 -5.407 1.00 0.00 59 THR A O 4
ATOM 5881 N N . LEU A 1 60 ? 2.040 -14.672 -3.459 1.00 0.00 60 LEU A N 4
ATOM 5882 C CA . LEU A 1 60 ? 2.675 -13.506 -2.849 1.00 0.00 60 LEU A CA 4
ATOM 5883 C C . LEU A 1 60 ? 4.182 -13.710 -2.728 1.00 0.00 60 LEU A C 4
ATOM 5884 O O . LEU A 1 60 ? 4.648 -14.838 -2.552 1.00 0.00 60 LEU A O 4
ATOM 5900 N N . SER A 1 61 ? 4.927 -12.608 -2.811 1.00 0.00 61 SER A N 4
ATOM 5901 C CA . SER A 1 61 ? 6.387 -12.627 -2.823 1.00 0.00 61 SER A CA 4
ATOM 5902 C C . SER A 1 61 ? 6.953 -11.473 -1.999 1.00 0.00 61 SER A C 4
ATOM 5903 O O . SER A 1 61 ? 6.316 -10.424 -1.887 1.00 0.00 61 SER A O 4
ATOM 5911 N N . GLU A 1 62 ? 8.181 -11.609 -1.495 1.00 0.00 62 GLU A N 4
ATOM 5912 C CA . GLU A 1 62 ? 8.807 -10.626 -0.606 1.00 0.00 62 GLU A CA 4
ATOM 5913 C C . GLU A 1 62 ? 9.303 -9.370 -1.321 1.00 0.00 62 GLU A C 4
ATOM 5914 O O . GLU A 1 62 ? 9.797 -8.441 -0.692 1.00 0.00 62 GLU A O 4
ATOM 5926 N N . GLY A 1 63 ? 9.172 -9.319 -2.636 1.00 0.00 63 GLY A N 4
ATOM 5927 C CA . GLY A 1 63 ? 9.615 -8.242 -3.497 1.00 0.00 63 GLY A CA 4
ATOM 5928 C C . GLY A 1 63 ? 8.592 -8.013 -4.597 1.00 0.00 63 GLY A C 4
ATOM 5929 O O . GLY A 1 63 ? 8.959 -7.433 -5.619 1.00 0.00 63 GLY A O 4
ATOM 5933 N N . ALA A 1 64 ? 7.340 -8.459 -4.379 1.00 0.00 64 ALA A N 4
ATOM 5934 C CA . ALA A 1 64 ? 6.217 -8.146 -5.250 1.00 0.00 64 ALA A CA 4
ATOM 5935 C C . ALA A 1 64 ? 6.180 -6.627 -5.303 1.00 0.00 64 ALA A C 4
ATOM 5936 O O . ALA A 1 64 ? 6.212 -6.017 -4.233 1.00 0.00 64 ALA A O 4
ATOM 5943 N N . GLU A 1 65 ? 6.188 -6.029 -6.497 1.00 0.00 65 GLU A N 4
ATOM 5944 C CA . GLU A 1 65 ? 5.839 -4.634 -6.625 1.00 0.00 65 GLU A CA 4
ATOM 5945 C C . GLU A 1 65 ? 4.336 -4.584 -6.372 1.00 0.00 65 GLU A C 4
ATOM 5946 O O . GLU A 1 65 ? 3.571 -5.418 -6.886 1.00 0.00 65 GLU A O 4
ATOM 5958 N N . VAL A 1 66 ? 3.955 -3.672 -5.495 1.00 0.00 66 VAL A N 4
ATOM 5959 C CA . VAL A 1 66 ? 2.581 -3.474 -5.084 1.00 0.00 66 VAL A CA 4
ATOM 5960 C C . VAL A 1 66 ? 2.323 -1.977 -4.970 1.00 0.00 66 VAL A C 4
ATOM 5961 O O . VAL A 1 66 ? 3.165 -1.233 -4.455 1.00 0.00 66 VAL A O 4
ATOM 5974 N N . SER A 1 67 ? 1.160 -1.530 -5.428 1.00 0.00 67 SER A N 4
ATOM 5975 C CA . SER A 1 67 ? 0.825 -0.118 -5.527 1.00 0.00 67 SER A CA 4
ATOM 5976 C C . SER A 1 67 ? -0.230 0.227 -4.482 1.00 0.00 67 SER A C 4
ATOM 5977 O O . SER A 1 67 ? -1.246 -0.456 -4.351 1.00 0.00 67 SER A O 4
ATOM 5985 N N . VAL A 1 68 ? 0.005 1.292 -3.722 1.00 0.00 68 VAL A N 4
ATOM 5986 C CA . VAL A 1 68 ? -0.858 1.729 -2.637 1.00 0.00 68 VAL A CA 4
ATOM 5987 C C . VAL A 1 68 ? -1.770 2.807 -3.196 1.00 0.00 68 VAL A C 4
ATOM 5988 O O . VAL A 1 68 ? -1.317 3.615 -4.006 1.00 0.00 68 VAL A O 4
ATOM 6001 N N . SER A 1 69 ? -3.007 2.888 -2.720 1.00 0.00 69 SER A N 4
ATOM 6002 C CA . SER A 1 69 ? -3.843 4.065 -2.830 1.00 0.00 69 SER A CA 4
ATOM 6003 C C . SER A 1 69 ? -4.731 4.196 -1.602 1.00 0.00 69 SER A C 4
ATOM 6004 O O . SER A 1 69 ? -4.919 3.210 -0.885 1.00 0.00 69 SER A O 4
ATOM 6012 N N . VAL A 1 70 ? -5.242 5.400 -1.346 1.00 0.00 70 VAL A N 4
ATOM 6013 C CA . VAL A 1 70 ? -6.172 5.714 -0.275 1.00 0.00 70 VAL A CA 4
ATOM 6014 C C . VAL A 1 70 ? -6.782 7.085 -0.571 1.00 0.00 70 VAL A C 4
ATOM 6015 O O . VAL A 1 70 ? -6.143 7.939 -1.190 1.00 0.00 70 VAL A O 4
ATOM 6028 N N . TRP A 1 71 ? -8.005 7.307 -0.103 1.00 0.00 71 TRP A N 4
ATOM 6029 C CA . TRP A 1 71 ? -8.629 8.615 -0.036 1.00 0.00 71 TRP A CA 4
ATOM 6030 C C . TRP A 1 71 ? -8.061 9.337 1.192 1.00 0.00 71 TRP A C 4
ATOM 6031 O O . TRP A 1 71 ? -8.336 8.946 2.331 1.00 0.00 71 TRP A O 4
ATOM 6052 N N . THR A 1 72 ? -7.219 10.346 0.981 1.00 0.00 72 THR A N 4
ATOM 6053 C CA . THR A 1 72 ? -6.663 11.196 2.032 1.00 0.00 72 THR A CA 4
ATOM 6054 C C . THR A 1 72 ? -6.559 12.611 1.446 1.00 0.00 72 THR A C 4
ATOM 6055 O O . THR A 1 72 ? -6.481 12.785 0.223 1.00 0.00 72 THR A O 4
ATOM 6066 N N . GLY A 1 73 ? -6.624 13.641 2.288 1.00 0.00 73 GLY A N 4
ATOM 6067 C CA . GLY A 1 73 ? -6.518 15.036 1.877 1.00 0.00 73 GLY A CA 4
ATOM 6068 C C . GLY A 1 73 ? -7.630 15.511 0.933 1.00 0.00 73 GLY A C 4
ATOM 6069 O O . GLY A 1 73 ? -7.563 16.657 0.487 1.00 0.00 73 GLY A O 4
ATOM 6073 N N . GLY A 1 74 ? -8.643 14.687 0.628 1.00 0.00 74 GLY A N 4
ATOM 6074 C CA . GLY A 1 74 ? -9.763 15.012 -0.253 1.00 0.00 74 GLY A CA 4
ATOM 6075 C C . GLY A 1 74 ? -9.683 14.360 -1.633 1.00 0.00 74 GLY A C 4
ATOM 6076 O O . GLY A 1 74 ? -10.550 14.616 -2.470 1.00 0.00 74 GLY A O 4
ATOM 6080 N N . ALA A 1 75 ? -8.669 13.541 -1.918 1.00 0.00 75 ALA A N 4
ATOM 6081 C CA . ALA A 1 75 ? -8.476 12.952 -3.236 1.00 0.00 75 ALA A CA 4
ATOM 6082 C C . ALA A 1 75 ? -7.859 11.551 -3.096 1.00 0.00 75 ALA A C 4
ATOM 6083 O O . ALA A 1 75 ? -7.420 11.160 -2.008 1.00 0.00 75 ALA A O 4
ATOM 6090 N N . LEU A 1 76 ? -7.865 10.755 -4.170 1.00 0.00 76 LEU A N 4
ATOM 6091 C CA . LEU A 1 76 ? -7.259 9.430 -4.177 1.00 0.00 76 LEU A CA 4
ATOM 6092 C C . LEU A 1 76 ? -5.756 9.606 -4.407 1.00 0.00 76 LEU A C 4
ATOM 6093 O O . LEU A 1 76 ? -5.299 9.732 -5.551 1.00 0.00 76 LEU A O 4
ATOM 6109 N N . CYS A 1 77 ? -4.989 9.643 -3.316 1.00 0.00 77 CYS A N 4
ATOM 6110 C CA . CYS A 1 77 ? -3.537 9.585 -3.403 1.00 0.00 77 CYS A CA 4
ATOM 6111 C C . CYS A 1 77 ? -3.142 8.158 -3.754 1.00 0.00 77 CYS A C 4
ATOM 6112 O O . CYS A 1 77 ? -3.856 7.201 -3.430 1.00 0.00 77 CYS A O 4
ATOM 6120 N N . ARG A 1 78 ? -1.967 8.005 -4.367 1.00 0.00 78 ARG A N 4
ATOM 6121 C CA . ARG A 1 78 ? -1.393 6.686 -4.607 1.00 0.00 78 ARG A CA 4
ATOM 6122 C C . ARG A 1 78 ? 0.125 6.754 -4.598 1.00 0.00 78 ARG A C 4
ATOM 6123 O O . ARG A 1 78 ? 0.699 7.850 -4.612 1.00 0.00 78 ARG A O 4
ATOM 6144 N N . CYS A 1 79 ? 0.769 5.593 -4.614 1.00 0.00 79 CYS A N 4
ATOM 6145 C CA . CYS A 1 79 ? 2.198 5.484 -4.851 1.00 0.00 79 CYS A CA 4
ATOM 6146 C C . CYS A 1 79 ? 2.531 4.059 -5.296 1.00 0.00 79 CYS A C 4
ATOM 6147 O O . CYS A 1 79 ? 1.746 3.139 -5.059 1.00 0.00 79 CYS A O 4
ATOM 6155 N N . ASP A 1 80 ? 3.714 3.876 -5.875 1.00 0.00 80 ASP A N 4
ATOM 6156 C CA . ASP A 1 80 ? 4.263 2.581 -6.286 1.00 0.00 80 ASP A CA 4
ATOM 6157 C C . ASP A 1 80 ? 5.296 2.130 -5.253 1.00 0.00 80 ASP A C 4
ATOM 6158 O O . ASP A 1 80 ? 6.034 2.966 -4.730 1.00 0.00 80 ASP A O 4
ATOM 6167 N N . GLY A 1 81 ? 5.388 0.835 -4.958 1.00 0.00 81 GLY A N 4
ATOM 6168 C CA . GLY A 1 81 ? 6.200 0.265 -3.884 1.00 0.00 81 GLY A CA 4
ATOM 6169 C C . GLY A 1 81 ? 6.365 -1.245 -4.034 1.00 0.00 81 GLY A C 4
ATOM 6170 O O . GLY A 1 81 ? 6.140 -1.797 -5.114 1.00 0.00 81 GLY A O 4
ATOM 6174 N N . ARG A 1 82 ? 6.839 -1.922 -2.985 1.00 0.00 82 ARG A N 4
ATOM 6175 C CA . ARG A 1 82 ? 7.069 -3.376 -2.968 1.00 0.00 82 ARG A CA 4
ATOM 6176 C C . ARG A 1 82 ? 6.840 -3.967 -1.583 1.00 0.00 82 ARG A C 4
ATOM 6177 O O . ARG A 1 82 ? 6.675 -3.200 -0.649 1.00 0.00 82 ARG A O 4
ATOM 6198 N N . VAL A 1 83 ? 6.897 -5.291 -1.421 1.00 0.00 83 VAL A N 4
ATOM 6199 C CA . VAL A 1 83 ? 6.684 -5.980 -0.146 1.00 0.00 83 VAL A CA 4
ATOM 6200 C C . VAL A 1 83 ? 7.850 -5.811 0.852 1.00 0.00 83 VAL A C 4
ATOM 6201 O O . VAL A 1 83 ? 7.632 -5.568 2.034 1.00 0.00 83 VAL A O 4
ATOM 6214 N N . GLU A 1 84 ? 9.098 -5.919 0.404 1.00 0.00 84 GLU A N 4
ATOM 6215 C CA . GLU A 1 84 ? 10.348 -6.069 1.188 1.00 0.00 84 GLU A CA 4
ATOM 6216 C C . GLU A 1 84 ? 10.435 -7.381 1.994 1.00 0.00 84 GLU A C 4
ATOM 6217 O O . GLU A 1 84 ? 11.502 -7.992 2.056 1.00 0.00 84 GLU A O 4
ATOM 6229 N N . THR A 1 85 ? 9.378 -7.786 2.705 1.00 0.00 85 THR A N 4
ATOM 6230 C CA . THR A 1 85 ? 9.347 -8.937 3.606 1.00 0.00 85 THR A CA 4
ATOM 6231 C C . THR A 1 85 ? 7.899 -9.417 3.700 1.00 0.00 85 THR A C 4
ATOM 6232 O O . THR A 1 85 ? 6.986 -8.600 3.850 1.00 0.00 85 THR A O 4
ATOM 6243 N N . LEU A 1 86 ? 7.678 -10.725 3.635 1.00 0.00 86 LEU A N 4
ATOM 6244 C CA . LEU A 1 86 ? 6.376 -11.356 3.736 1.00 0.00 86 LEU A CA 4
ATOM 6245 C C . LEU A 1 86 ? 6.365 -12.239 4.994 1.00 0.00 86 LEU A C 4
ATOM 6246 O O . LEU A 1 86 ? 7.420 -12.560 5.550 1.00 0.00 86 LEU A O 4
ATOM 6262 N N . ARG A 1 87 ? 5.180 -12.603 5.490 1.00 0.00 87 ARG A N 4
ATOM 6263 C CA . ARG A 1 87 ? 5.049 -13.346 6.748 1.00 0.00 87 ARG A CA 4
ATOM 6264 C C . ARG A 1 87 ? 3.912 -14.366 6.694 1.00 0.00 87 ARG A C 4
ATOM 6265 O O . ARG A 1 87 ? 4.009 -15.417 7.321 1.00 0.00 87 ARG A O 4
ATOM 6286 N N . ASP A 1 88 ? 2.867 -14.086 5.924 1.00 0.00 88 ASP A N 4
ATOM 6287 C CA . ASP A 1 88 ? 1.751 -14.965 5.613 1.00 0.00 88 ASP A CA 4
ATOM 6288 C C . ASP A 1 88 ? 1.277 -14.559 4.219 1.00 0.00 88 ASP A C 4
ATOM 6289 O O . ASP A 1 88 ? 1.755 -13.577 3.647 1.00 0.00 88 ASP A O 4
ATOM 6298 N N . ASP A 1 89 ? 0.251 -15.233 3.709 1.00 0.00 89 ASP A N 4
ATOM 6299 C CA . ASP A 1 89 ? -0.545 -14.738 2.581 1.00 0.00 89 ASP A CA 4
ATOM 6300 C C . ASP A 1 89 ? -1.344 -13.477 2.963 1.00 0.00 89 ASP A C 4
ATOM 6301 O O . ASP A 1 89 ? -1.976 -12.860 2.109 1.00 0.00 89 ASP A O 4
ATOM 6310 N N . ARG A 1 90 ? -1.370 -13.104 4.250 1.00 0.00 90 ARG A N 4
ATOM 6311 C CA . ARG A 1 90 ? -2.228 -12.049 4.793 1.00 0.00 90 ARG A CA 4
ATOM 6312 C C . ARG A 1 90 ? -1.510 -11.042 5.675 1.00 0.00 90 ARG A C 4
ATOM 6313 O O . ARG A 1 90 ? -2.088 -10.005 5.978 1.00 0.00 90 ARG A O 4
ATOM 6334 N N . GLN A 1 91 ? -0.274 -11.311 6.077 1.00 0.00 91 GLN A N 4
ATOM 6335 C CA . GLN A 1 91 ? 0.532 -10.424 6.885 1.00 0.00 91 GLN A CA 4
ATOM 6336 C C . GLN A 1 91 ? 1.845 -10.307 6.135 1.00 0.00 91 GLN A C 4
ATOM 6337 O O . GLN A 1 91 ? 2.429 -11.317 5.740 1.00 0.00 91 GLN A O 4
ATOM 6351 N N . PHE A 1 92 ? 2.283 -9.089 5.889 1.00 0.00 92 PHE A N 4
ATOM 6352 C CA . PHE A 1 92 ? 3.502 -8.787 5.161 1.00 0.00 92 PHE A CA 4
ATOM 6353 C C . PHE A 1 92 ? 3.814 -7.318 5.390 1.00 0.00 92 PHE A C 4
ATOM 6354 O O . PHE A 1 92 ? 2.953 -6.580 5.879 1.00 0.00 92 PHE A O 4
ATOM 6371 N N . ALA A 1 93 ? 5.019 -6.888 5.031 1.00 0.00 93 ALA A N 4
ATOM 6372 C CA . ALA A 1 93 ? 5.423 -5.493 5.052 1.00 0.00 93 ALA A CA 4
ATOM 6373 C C . ALA A 1 93 ? 5.194 -4.870 3.663 1.00 0.00 93 ALA A C 4
ATOM 6374 O O . ALA A 1 93 ? 4.827 -5.579 2.725 1.00 0.00 93 ALA A O 4
ATOM 6381 N N . ILE A 1 94 ? 5.367 -3.556 3.506 1.00 0.00 94 ILE A N 4
ATOM 6382 C CA . ILE A 1 94 ? 5.584 -2.897 2.224 1.00 0.00 94 ILE A CA 4
ATOM 6383 C C . ILE A 1 94 ? 6.605 -1.775 2.423 1.00 0.00 94 ILE A C 4
ATOM 6384 O O . ILE A 1 94 ? 6.588 -1.069 3.433 1.00 0.00 94 ILE A O 4
ATOM 6400 N N . ARG A 1 95 ? 7.528 -1.657 1.470 1.00 0.00 95 ARG A N 4
ATOM 6401 C CA . ARG A 1 95 ? 8.599 -0.687 1.369 1.00 0.00 95 ARG A CA 4
ATOM 6402 C C . ARG A 1 95 ? 8.173 0.244 0.262 1.00 0.00 95 ARG A C 4
ATOM 6403 O O . ARG A 1 95 ? 8.070 -0.149 -0.904 1.00 0.00 95 ARG A O 4
ATOM 6424 N N . LEU A 1 96 ? 7.865 1.462 0.671 1.00 0.00 96 LEU A N 4
ATOM 6425 C CA . LEU A 1 96 ? 7.521 2.533 -0.229 1.00 0.00 96 LEU A CA 4
ATOM 6426 C C . LEU A 1 96 ? 8.799 3.042 -0.873 1.00 0.00 96 LEU A C 4
ATOM 6427 O O . LEU A 1 96 ? 9.867 3.026 -0.253 1.00 0.00 96 LEU A O 4
ATOM 6443 N N . VAL A 1 97 ? 8.664 3.522 -2.105 1.00 0.00 97 VAL A N 4
ATOM 6444 C CA . VAL A 1 97 ? 9.700 4.184 -2.864 1.00 0.00 97 VAL A CA 4
ATOM 6445 C C . VAL A 1 97 ? 9.114 5.437 -3.518 1.00 0.00 97 VAL A C 4
ATOM 6446 O O . VAL A 1 97 ? 7.893 5.596 -3.630 1.00 0.00 97 VAL A O 4
ATOM 6459 N N . GLY A 1 98 ? 9.997 6.311 -3.989 1.00 0.00 98 GLY A N 4
ATOM 6460 C CA . GLY A 1 98 ? 9.711 7.570 -4.619 1.00 0.00 98 GLY A CA 4
ATOM 6461 C C . GLY A 1 98 ? 8.964 8.474 -3.653 1.00 0.00 98 GLY A C 4
ATOM 6462 O O . GLY A 1 98 ? 9.520 8.946 -2.659 1.00 0.00 98 GLY A O 4
ATOM 6466 N N . ARG A 1 99 ? 7.711 8.758 -3.987 1.00 0.00 99 ARG A N 4
ATOM 6467 C CA . ARG A 1 99 ? 6.964 9.897 -3.442 1.00 0.00 99 ARG A CA 4
ATOM 6468 C C . ARG A 1 99 ? 5.470 9.813 -3.764 1.00 0.00 99 ARG A C 4
ATOM 6469 O O . ARG A 1 99 ? 5.100 9.481 -4.896 1.00 0.00 99 ARG A O 4
ATOM 6490 N N . VAL A 1 100 ? 4.620 10.119 -2.786 1.00 0.00 100 VAL A N 4
ATOM 6491 C CA . VAL A 1 100 ? 3.159 10.065 -2.903 1.00 0.00 100 VAL A CA 4
ATOM 6492 C C . VAL A 1 100 ? 2.653 11.354 -3.550 1.00 0.00 100 VAL A C 4
ATOM 6493 O O . VAL A 1 100 ? 3.295 12.394 -3.426 1.00 0.00 100 VAL A O 4
ATOM 6506 N N . ARG A 1 101 ? 1.510 11.335 -4.237 1.00 0.00 101 ARG A N 4
ATOM 6507 C CA . ARG A 1 101 ? 0.908 12.551 -4.785 1.00 0.00 101 ARG A CA 4
ATOM 6508 C C . ARG A 1 101 ? -0.563 12.295 -5.080 1.00 0.00 101 ARG A C 4
ATOM 6509 O O . ARG A 1 101 ? -0.998 11.141 -5.166 1.00 0.00 101 ARG A O 4
ATOM 6530 N N . GLU A 1 102 ? -1.317 13.377 -5.261 1.00 0.00 102 GLU A N 4
ATOM 6531 C CA . GLU A 1 102 ? -2.677 13.332 -5.771 1.00 0.00 102 GLU A CA 4
ATOM 6532 C C . GLU A 1 102 ? -2.599 13.066 -7.278 1.00 0.00 102 GLU A C 4
ATOM 6533 O O . GLU A 1 102 ? -1.928 13.816 -8.005 1.00 0.00 102 GLU A O 4
ATOM 6545 N N . LEU A 1 103 ? -3.262 12.010 -7.766 1.00 0.00 103 LEU A N 4
ATOM 6546 C CA . LEU A 1 103 ? -3.446 11.800 -9.197 1.00 0.00 103 LEU A CA 4
ATOM 6547 C C . LEU A 1 103 ? -4.889 11.457 -9.592 1.00 0.00 103 LEU A C 4
ATOM 6548 O O . LEU A 1 103 ? -5.197 11.531 -10.782 1.00 0.00 103 LEU A O 4
ATOM 6564 N N . GLN A 1 104 ? -5.780 11.136 -8.643 1.00 0.00 104 GLN A N 4
ATOM 6565 C CA . GLN A 1 104 ? -7.184 10.769 -8.890 1.00 0.00 104 GLN A CA 4
ATOM 6566 C C . GLN A 1 104 ? -8.078 11.389 -7.804 1.00 0.00 104 GLN A C 4
ATOM 6567 O O . GLN A 1 104 ? -7.541 11.809 -6.784 1.00 0.00 104 GLN A O 4
ATOM 6581 N N . ARG A 1 105 ? -9.403 11.489 -7.999 1.00 0.00 105 ARG A N 4
ATOM 6582 C CA . ARG A 1 105 ? -10.394 12.055 -7.057 1.00 0.00 105 ARG A CA 4
ATOM 6583 C C . ARG A 1 105 ? -11.801 11.997 -7.655 1.00 0.00 105 ARG A C 4
ATOM 6584 O O . ARG A 1 105 ? -11.940 11.762 -8.854 1.00 0.00 105 ARG A O 4
ATOM 6605 N N . ARG A 1 106 ? -12.844 12.204 -6.845 1.00 0.00 106 ARG A N 4
ATOM 6606 C CA . ARG A 1 106 ? -14.206 12.322 -7.361 1.00 0.00 106 ARG A CA 4
ATOM 6607 C C . ARG A 1 106 ? -14.340 13.678 -8.038 1.00 0.00 106 ARG A C 4
ATOM 6608 O O . ARG A 1 106 ? -13.984 14.706 -7.452 1.00 0.00 106 ARG A O 4
ATOM 6629 N N . GLU A 1 107 ? -14.846 13.643 -9.267 1.00 0.00 107 GLU A N 4
ATOM 6630 C CA . GLU A 1 107 ? -15.151 14.808 -10.067 1.00 0.00 107 GLU A CA 4
ATOM 6631 C C . GLU A 1 107 ? -16.169 14.355 -11.108 1.00 0.00 107 GLU A C 4
ATOM 6632 O O . GLU A 1 107 ? -15.794 13.767 -12.129 1.00 0.00 107 GLU A O 4
ATOM 6644 N N . TYR A 1 108 ? -17.456 14.505 -10.815 1.00 0.00 108 TYR A N 4
ATOM 6645 C CA . TYR A 1 108 ? -18.527 14.076 -11.706 1.00 0.00 108 TYR A CA 4
ATOM 6646 C C . TYR A 1 108 ? -19.692 15.065 -11.856 1.00 0.00 108 TYR A C 4
ATOM 6647 O O . TYR A 1 108 ? -20.865 14.694 -11.925 1.00 0.00 108 TYR A O 4
ATOM 6665 N N . PHE A 1 109 ? -19.321 16.339 -11.804 1.00 0.00 109 PHE A N 4
ATOM 6666 C CA . PHE A 1 109 ? -20.234 17.472 -11.749 1.00 0.00 109 PHE A CA 4
ATOM 6667 C C . PHE A 1 109 ? -21.245 17.434 -12.885 1.00 0.00 109 PHE A C 4
ATOM 6668 O O . PHE A 1 109 ? -22.457 17.289 -12.606 1.00 0.00 109 PHE A O 4
ATOM 6685 N N . GLY A 1 1 ? 11.536 14.944 -2.868 1.00 0.00 1 GLY A N 5
ATOM 6686 C CA . GLY A 1 1 ? 12.326 13.945 -3.600 1.00 0.00 1 GLY A CA 5
ATOM 6687 C C . GLY A 1 1 ? 11.722 13.664 -4.962 1.00 0.00 1 GLY A C 5
ATOM 6688 O O . GLY A 1 1 ? 10.777 12.887 -5.045 1.00 0.00 1 GLY A O 5
ATOM 6692 N N . MET A 1 2 ? 12.256 14.269 -6.031 1.00 0.00 2 MET A N 5
ATOM 6693 C CA . MET A 1 2 ? 12.059 13.784 -7.403 1.00 0.00 2 MET A CA 5
ATOM 6694 C C . MET A 1 2 ? 12.816 12.456 -7.578 1.00 0.00 2 MET A C 5
ATOM 6695 O O . MET A 1 2 ? 12.379 11.550 -8.289 1.00 0.00 2 MET A O 5
ATOM 6709 N N . SER A 1 3 ? 13.951 12.343 -6.889 1.00 0.00 3 SER A N 5
ATOM 6710 C CA . SER A 1 3 ? 14.791 11.174 -6.733 1.00 0.00 3 SER A CA 5
ATOM 6711 C C . SER A 1 3 ? 15.154 11.038 -5.250 1.00 0.00 3 SER A C 5
ATOM 6712 O O . SER A 1 3 ? 14.875 11.954 -4.466 1.00 0.00 3 SER A O 5
ATOM 6720 N N . ALA A 1 4 ? 15.827 9.930 -4.916 1.00 0.00 4 ALA A N 5
ATOM 6721 C CA . ALA A 1 4 ? 16.283 9.512 -3.593 1.00 0.00 4 ALA A CA 5
ATOM 6722 C C . ALA A 1 4 ? 15.137 8.987 -2.720 1.00 0.00 4 ALA A C 5
ATOM 6723 O O . ALA A 1 4 ? 13.989 8.860 -3.158 1.00 0.00 4 ALA A O 5
ATOM 6730 N N . ASP A 1 5 ? 15.486 8.607 -1.493 1.00 0.00 5 ASP A N 5
ATOM 6731 C CA . ASP A 1 5 ? 14.567 8.115 -0.472 1.00 0.00 5 ASP A CA 5
ATOM 6732 C C . ASP A 1 5 ? 13.652 9.228 0.032 1.00 0.00 5 ASP A C 5
ATOM 6733 O O . ASP A 1 5 ? 13.901 10.418 -0.202 1.00 0.00 5 ASP A O 5
ATOM 6742 N N . GLY A 1 6 ? 12.603 8.842 0.756 1.00 0.00 6 GLY A N 5
ATOM 6743 C CA . GLY A 1 6 ? 11.605 9.751 1.270 1.00 0.00 6 GLY A CA 5
ATOM 6744 C C . GLY A 1 6 ? 10.976 9.286 2.573 1.00 0.00 6 GLY A C 5
ATOM 6745 O O . GLY A 1 6 ? 11.178 8.162 3.043 1.00 0.00 6 GLY A O 5
ATOM 6749 N N . SER A 1 7 ? 10.211 10.204 3.156 1.00 0.00 7 SER A N 5
ATOM 6750 C CA . SER A 1 7 ? 9.676 10.141 4.505 1.00 0.00 7 SER A CA 5
ATOM 6751 C C . SER A 1 7 ? 8.396 10.984 4.624 1.00 0.00 7 SER A C 5
ATOM 6752 O O . SER A 1 7 ? 7.860 11.125 5.724 1.00 0.00 7 SER A O 5
ATOM 6760 N N . GLU A 1 8 ? 7.891 11.584 3.542 1.00 0.00 8 GLU A N 5
ATOM 6761 C CA . GLU A 1 8 ? 6.602 12.286 3.494 1.00 0.00 8 GLU A CA 5
ATOM 6762 C C . GLU A 1 8 ? 5.431 11.304 3.455 1.00 0.00 8 GLU A C 5
ATOM 6763 O O . GLU A 1 8 ? 4.283 11.719 3.528 1.00 0.00 8 GLU A O 5
ATOM 6775 N N . TYR A 1 9 ? 5.681 10.002 3.347 1.00 0.00 9 TYR A N 5
ATOM 6776 C CA . TYR A 1 9 ? 4.618 9.029 3.123 1.00 0.00 9 TYR A CA 5
ATOM 6777 C C . TYR A 1 9 ? 3.723 8.900 4.353 1.00 0.00 9 TYR A C 5
ATOM 6778 O O . TYR A 1 9 ? 2.518 8.723 4.210 1.00 0.00 9 TYR A O 5
ATOM 6796 N N . GLY A 1 10 ? 4.287 9.055 5.554 1.00 0.00 10 GLY A N 5
ATOM 6797 C CA . GLY A 1 10 ? 3.555 9.027 6.810 1.00 0.00 10 GLY A CA 5
ATOM 6798 C C . GLY A 1 10 ? 2.757 10.296 7.082 1.00 0.00 10 GLY A C 5
ATOM 6799 O O . GLY A 1 10 ? 2.186 10.422 8.165 1.00 0.00 10 GLY A O 5
ATOM 6803 N N . ARG A 1 11 ? 2.750 11.272 6.165 1.00 0.00 11 ARG A N 5
ATOM 6804 C CA . ARG A 1 11 ? 1.771 12.350 6.165 1.00 0.00 11 ARG A CA 5
ATOM 6805 C C . ARG A 1 11 ? 0.456 11.907 5.511 1.00 0.00 11 ARG A C 5
ATOM 6806 O O . ARG A 1 11 ? -0.540 12.601 5.680 1.00 0.00 11 ARG A O 5
ATOM 6827 N N . TYR A 1 12 ? 0.450 10.799 4.754 1.00 0.00 12 TYR A N 5
ATOM 6828 C CA . TYR A 1 12 ? -0.676 10.345 3.938 1.00 0.00 12 TYR A CA 5
ATOM 6829 C C . TYR A 1 12 ? -1.149 8.946 4.322 1.00 0.00 12 TYR A C 5
ATOM 6830 O O . TYR A 1 12 ? -2.337 8.646 4.233 1.00 0.00 12 TYR A O 5
ATOM 6848 N N . PHE A 1 13 ? -0.225 8.057 4.671 1.00 0.00 13 PHE A N 5
ATOM 6849 C CA . PHE A 1 13 ? -0.517 6.768 5.270 1.00 0.00 13 PHE A CA 5
ATOM 6850 C C . PHE A 1 13 ? -0.390 6.903 6.779 1.00 0.00 13 PHE A C 5
ATOM 6851 O O . PHE A 1 13 ? 0.277 7.817 7.268 1.00 0.00 13 PHE A O 5
ATOM 6868 N N . GLU A 1 14 ? -1.003 5.991 7.530 1.00 0.00 14 GLU A N 5
ATOM 6869 C CA . GLU A 1 14 ? -0.999 6.081 8.982 1.00 0.00 14 GLU A CA 5
ATOM 6870 C C . GLU A 1 14 ? -1.222 4.704 9.579 1.00 0.00 14 GLU A C 5
ATOM 6871 O O . GLU A 1 14 ? -1.706 3.806 8.902 1.00 0.00 14 GLU A O 5
ATOM 6883 N N . GLN A 1 15 ? -0.868 4.545 10.847 1.00 0.00 15 GLN A N 5
ATOM 6884 C CA . GLN A 1 15 ? -0.683 3.220 11.442 1.00 0.00 15 GLN A CA 5
ATOM 6885 C C . GLN A 1 15 ? -1.942 2.373 11.568 1.00 0.00 15 GLN A C 5
ATOM 6886 O O . GLN A 1 15 ? -1.817 1.163 11.669 1.00 0.00 15 GLN A O 5
ATOM 6900 N N . LEU A 1 16 ? -3.123 2.977 11.571 1.00 0.00 16 LEU A N 5
ATOM 6901 C CA . LEU A 1 16 ? -4.408 2.290 11.659 1.00 0.00 16 LEU A CA 5
ATOM 6902 C C . LEU A 1 16 ? -5.260 2.646 10.442 1.00 0.00 16 LEU A C 5
ATOM 6903 O O . LEU A 1 16 ? -6.482 2.445 10.462 1.00 0.00 16 LEU A O 5
ATOM 6919 N N . GLN A 1 17 ? -4.620 3.233 9.414 1.00 0.00 17 GLN A N 5
ATOM 6920 C CA . GLN A 1 17 ? -5.313 3.607 8.172 1.00 0.00 17 GLN A CA 5
ATOM 6921 C C . GLN A 1 17 ? -5.635 2.364 7.334 1.00 0.00 17 GLN A C 5
ATOM 6922 O O . GLN A 1 17 ? -5.420 1.240 7.771 1.00 0.00 17 GLN A O 5
ATOM 6936 N N . LYS A 1 18 ? -6.155 2.541 6.119 1.00 0.00 18 LYS A N 5
ATOM 6937 C CA . LYS A 1 18 ? -6.371 1.480 5.133 1.00 0.00 18 LYS A CA 5
ATOM 6938 C C . LYS A 1 18 ? -5.635 1.811 3.849 1.00 0.00 18 LYS A C 5
ATOM 6939 O O . LYS A 1 18 ? -5.372 2.987 3.603 1.00 0.00 18 LYS A O 5
ATOM 6958 N N . VAL A 1 19 ? -5.359 0.810 3.007 1.00 0.00 19 VAL A N 5
ATOM 6959 C CA . VAL A 1 19 ? -4.856 0.987 1.640 1.00 0.00 19 VAL A CA 5
ATOM 6960 C C . VAL A 1 19 ? -5.409 -0.117 0.724 1.00 0.00 19 VAL A C 5
ATOM 6961 O O . VAL A 1 19 ? -5.721 -1.216 1.188 1.00 0.00 19 VAL A O 5
ATOM 6974 N N . ASN A 1 20 ? -5.479 0.165 -0.584 1.00 0.00 20 ASN A N 5
ATOM 6975 C CA . ASN A 1 20 ? -5.526 -0.804 -1.671 1.00 0.00 20 ASN A CA 5
ATOM 6976 C C . ASN A 1 20 ? -4.186 -1.559 -1.792 1.00 0.00 20 ASN A C 5
ATOM 6977 O O . ASN A 1 20 ? -3.202 -1.111 -1.205 1.00 0.00 20 ASN A O 5
ATOM 6988 N N . LEU A 1 21 ? -4.125 -2.667 -2.549 1.00 0.00 21 LEU A N 5
ATOM 6989 C CA . LEU A 1 21 ? -3.085 -3.699 -2.375 1.00 0.00 21 LEU A CA 5
ATOM 6990 C C . LEU A 1 21 ? -2.457 -4.269 -3.646 1.00 0.00 21 LEU A C 5
ATOM 6991 O O . LEU A 1 21 ? -1.698 -5.231 -3.567 1.00 0.00 21 LEU A O 5
ATOM 7007 N N . THR A 1 22 ? -2.795 -3.713 -4.793 1.00 0.00 22 THR A N 5
ATOM 7008 C CA . THR A 1 22 ? -2.763 -4.327 -6.119 1.00 0.00 22 THR A CA 5
ATOM 7009 C C . THR A 1 22 ? -1.431 -5.005 -6.426 1.00 0.00 22 THR A C 5
ATOM 7010 O O . THR A 1 22 ? -0.443 -4.322 -6.689 1.00 0.00 22 THR A O 5
ATOM 7021 N N . VAL A 1 23 ? -1.398 -6.336 -6.391 1.00 0.00 23 VAL A N 5
ATOM 7022 C CA . VAL A 1 23 ? -0.203 -7.132 -6.644 1.00 0.00 23 VAL A CA 5
ATOM 7023 C C . VAL A 1 23 ? -0.163 -7.424 -8.141 1.00 0.00 23 VAL A C 5
ATOM 7024 O O . VAL A 1 23 ? -1.157 -7.883 -8.700 1.00 0.00 23 VAL A O 5
ATOM 7037 N N . ARG A 1 24 ? 0.983 -7.216 -8.793 1.00 0.00 24 ARG A N 5
ATOM 7038 C CA . ARG A 1 24 ? 1.250 -7.803 -10.103 1.00 0.00 24 ARG A CA 5
ATOM 7039 C C . ARG A 1 24 ? 1.626 -9.259 -9.891 1.00 0.00 24 ARG A C 5
ATOM 7040 O O . ARG A 1 24 ? 2.618 -9.507 -9.212 1.00 0.00 24 ARG A O 5
ATOM 7061 N N . LEU A 1 25 ? 0.895 -10.209 -10.461 1.00 0.00 25 LEU A N 5
ATOM 7062 C CA . LEU A 1 25 ? 1.262 -11.613 -10.498 1.00 0.00 25 LEU A CA 5
ATOM 7063 C C . LEU A 1 25 ? 1.751 -11.976 -11.893 1.00 0.00 25 LEU A C 5
ATOM 7064 O O . LEU A 1 25 ? 1.115 -12.743 -12.628 1.00 0.00 25 LEU A O 5
ATOM 7080 N N . GLY A 1 26 ? 2.911 -11.437 -12.252 1.00 0.00 26 GLY A N 5
ATOM 7081 C CA . GLY A 1 26 ? 3.483 -11.669 -13.563 1.00 0.00 26 GLY A CA 5
ATOM 7082 C C . GLY A 1 26 ? 2.843 -10.772 -14.613 1.00 0.00 26 GLY A C 5
ATOM 7083 O O . GLY A 1 26 ? 2.168 -9.791 -14.310 1.00 0.00 26 GLY A O 5
ATOM 7087 N N . ASP A 1 27 ? 3.113 -11.095 -15.871 1.00 0.00 27 ASP A N 5
ATOM 7088 C CA . ASP A 1 27 ? 2.761 -10.294 -17.037 1.00 0.00 27 ASP A CA 5
ATOM 7089 C C . ASP A 1 27 ? 1.286 -10.443 -17.403 1.00 0.00 27 ASP A C 5
ATOM 7090 O O . ASP A 1 27 ? 0.758 -9.634 -18.177 1.00 0.00 27 ASP A O 5
ATOM 7099 N N . THR A 1 28 ? 0.605 -11.437 -16.826 1.00 0.00 28 THR A N 5
ATOM 7100 C CA . THR A 1 28 ? -0.713 -11.905 -17.243 1.00 0.00 28 THR A CA 5
ATOM 7101 C C . THR A 1 28 ? -1.702 -12.089 -16.080 1.00 0.00 28 THR A C 5
ATOM 7102 O O . THR A 1 28 ? -2.766 -12.672 -16.288 1.00 0.00 28 THR A O 5
ATOM 7113 N N . GLY A 1 29 ? -1.402 -11.616 -14.867 1.00 0.00 29 GLY A N 5
ATOM 7114 C CA . GLY A 1 29 ? -2.300 -11.806 -13.740 1.00 0.00 29 GLY A CA 5
ATOM 7115 C C . GLY A 1 29 ? -2.090 -10.761 -12.663 1.00 0.00 29 GLY A C 5
ATOM 7116 O O . GLY A 1 29 ? -1.044 -10.107 -12.596 1.00 0.00 29 GLY A O 5
ATOM 7120 N N . SER A 1 30 ? -3.078 -10.638 -11.780 1.00 0.00 30 SER A N 5
ATOM 7121 C CA . SER A 1 30 ? -2.964 -9.836 -10.581 1.00 0.00 30 SER A CA 5
ATOM 7122 C C . SER A 1 30 ? -4.004 -10.230 -9.539 1.00 0.00 30 SER A C 5
ATOM 7123 O O . SER A 1 30 ? -4.890 -11.061 -9.778 1.00 0.00 30 SER A O 5
ATOM 7131 N N . PHE A 1 31 ? -3.816 -9.658 -8.353 1.00 0.00 31 PHE A N 5
ATOM 7132 C CA . PHE A 1 31 ? -4.680 -9.718 -7.196 1.00 0.00 31 PHE A CA 5
ATOM 7133 C C . PHE A 1 31 ? -4.819 -8.275 -6.741 1.00 0.00 31 PHE A C 5
ATOM 7134 O O . PHE A 1 31 ? -3.849 -7.522 -6.810 1.00 0.00 31 PHE A O 5
ATOM 7151 N N . ASP A 1 32 ? -5.962 -7.883 -6.204 1.00 0.00 32 ASP A N 5
ATOM 7152 C CA . ASP A 1 32 ? -6.111 -6.651 -5.474 1.00 0.00 32 ASP A CA 5
ATOM 7153 C C . ASP A 1 32 ? -7.080 -6.856 -4.316 1.00 0.00 32 ASP A C 5
ATOM 7154 O O . ASP A 1 32 ? -7.863 -7.804 -4.305 1.00 0.00 32 ASP A O 5
ATOM 7163 N N . GLY A 1 33 ? -7.008 -5.983 -3.323 1.00 0.00 33 GLY A N 5
ATOM 7164 C CA . GLY A 1 33 ? -7.879 -6.049 -2.156 1.00 0.00 33 GLY A CA 5
ATOM 7165 C C . GLY A 1 33 ? -7.708 -4.802 -1.303 1.00 0.00 33 GLY A C 5
ATOM 7166 O O . GLY A 1 33 ? -7.083 -3.829 -1.749 1.00 0.00 33 GLY A O 5
ATOM 7170 N N . THR A 1 34 ? -8.227 -4.838 -0.076 1.00 0.00 34 THR A N 5
ATOM 7171 C CA . THR A 1 34 ? -7.973 -3.809 0.925 1.00 0.00 34 THR A CA 5
ATOM 7172 C C . THR A 1 34 ? -7.300 -4.451 2.138 1.00 0.00 34 THR A C 5
ATOM 7173 O O . THR A 1 34 ? -7.512 -5.634 2.413 1.00 0.00 34 THR A O 5
ATOM 7184 N N . ALA A 1 35 ? -6.552 -3.672 2.917 1.00 0.00 35 ALA A N 5
ATOM 7185 C CA . ALA A 1 35 ? -6.146 -4.045 4.265 1.00 0.00 35 ALA A CA 5
ATOM 7186 C C . ALA A 1 35 ? -6.174 -2.814 5.158 1.00 0.00 35 ALA A C 5
ATOM 7187 O O . ALA A 1 35 ? -6.076 -1.685 4.662 1.00 0.00 35 ALA A O 5
ATOM 7194 N N . ALA A 1 36 ? -6.254 -3.049 6.469 1.00 0.00 36 ALA A N 5
ATOM 7195 C CA . ALA A 1 36 ? -5.921 -2.053 7.467 1.00 0.00 36 ALA A CA 5
ATOM 7196 C C . ALA A 1 36 ? -4.418 -2.135 7.712 1.00 0.00 36 ALA A C 5
ATOM 7197 O O . ALA A 1 36 ? -3.836 -3.221 7.640 1.00 0.00 36 ALA A O 5
ATOM 7204 N N . ILE A 1 37 ? -3.816 -0.979 7.977 1.00 0.00 37 ILE A N 5
ATOM 7205 C CA . ILE A 1 37 ? -2.478 -0.818 8.501 1.00 0.00 37 ILE A CA 5
ATOM 7206 C C . ILE A 1 37 ? -2.513 -1.230 9.977 1.00 0.00 37 ILE A C 5
ATOM 7207 O O . ILE A 1 37 ? -3.557 -1.170 10.637 1.00 0.00 37 ILE A O 5
ATOM 7223 N N . THR A 1 38 ? -1.360 -1.672 10.470 1.00 0.00 38 THR A N 5
ATOM 7224 C CA . THR A 1 38 ? -1.157 -2.083 11.849 1.00 0.00 38 THR A CA 5
ATOM 7225 C C . THR A 1 38 ? 0.058 -1.403 12.486 1.00 0.00 38 THR A C 5
ATOM 7226 O O . THR A 1 38 ? 0.187 -1.392 13.712 1.00 0.00 38 THR A O 5
ATOM 7237 N N . SER A 1 39 ? 0.969 -0.853 11.680 1.00 0.00 39 SER A N 5
ATOM 7238 C CA . SER A 1 39 ? 2.108 -0.041 12.088 1.00 0.00 39 SER A CA 5
ATOM 7239 C C . SER A 1 39 ? 2.660 0.695 10.869 1.00 0.00 39 SER A C 5
ATOM 7240 O O . SER A 1 39 ? 2.497 0.227 9.740 1.00 0.00 39 SER A O 5
ATOM 7248 N N . LEU A 1 40 ? 3.379 1.799 11.092 1.00 0.00 40 LEU A N 5
ATOM 7249 C CA . LEU A 1 40 ? 4.032 2.589 10.047 1.00 0.00 40 LEU A CA 5
ATOM 7250 C C . LEU A 1 40 ? 5.421 3.030 10.531 1.00 0.00 40 LEU A C 5
ATOM 7251 O O . LEU A 1 40 ? 5.560 3.489 11.660 1.00 0.00 40 LEU A O 5
ATOM 7267 N N . LYS A 1 41 ? 6.453 2.917 9.691 1.00 0.00 41 LYS A N 5
ATOM 7268 C CA . LYS A 1 41 ? 7.811 3.421 9.944 1.00 0.00 41 LYS A CA 5
ATOM 7269 C C . LYS A 1 41 ? 8.447 4.026 8.681 1.00 0.00 41 LYS A C 5
ATOM 7270 O O . LYS A 1 41 ? 9.453 3.536 8.162 1.00 0.00 41 LYS A O 5
ATOM 7289 N N . GLY A 1 42 ? 7.911 5.151 8.217 1.00 0.00 42 GLY A N 5
ATOM 7290 C CA . GLY A 1 42 ? 8.585 6.040 7.274 1.00 0.00 42 GLY A CA 5
ATOM 7291 C C . GLY A 1 42 ? 8.391 5.640 5.828 1.00 0.00 42 GLY A C 5
ATOM 7292 O O . GLY A 1 42 ? 7.512 6.191 5.167 1.00 0.00 42 GLY A O 5
ATOM 7296 N N . SER A 1 43 ? 9.176 4.675 5.358 1.00 0.00 43 SER A N 5
ATOM 7297 C CA . SER A 1 43 ? 8.991 3.999 4.077 1.00 0.00 43 SER A CA 5
ATOM 7298 C C . SER A 1 43 ? 8.659 2.537 4.329 1.00 0.00 43 SER A C 5
ATOM 7299 O O . SER A 1 43 ? 9.254 1.633 3.744 1.00 0.00 43 SER A O 5
ATOM 7307 N N . LEU A 1 44 ? 7.745 2.314 5.264 1.00 0.00 44 LEU A N 5
ATOM 7308 C CA . LEU A 1 44 ? 7.364 1.001 5.739 1.00 0.00 44 LEU A CA 5
ATOM 7309 C C . LEU A 1 44 ? 5.991 1.110 6.384 1.00 0.00 44 LEU A C 5
ATOM 7310 O O . LEU A 1 44 ? 5.768 1.972 7.225 1.00 0.00 44 LEU A O 5
ATOM 7326 N N . ALA A 1 45 ? 5.083 0.212 6.046 1.00 0.00 45 ALA A N 5
ATOM 7327 C CA . ALA A 1 45 ? 3.809 0.006 6.734 1.00 0.00 45 ALA A CA 5
ATOM 7328 C C . ALA A 1 45 ? 3.636 -1.499 6.892 1.00 0.00 45 ALA A C 5
ATOM 7329 O O . ALA A 1 45 ? 4.163 -2.238 6.060 1.00 0.00 45 ALA A O 5
ATOM 7336 N N . TRP A 1 46 ? 2.875 -1.953 7.885 1.00 0.00 46 TRP A N 5
ATOM 7337 C CA . TRP A 1 46 ? 2.442 -3.349 8.022 1.00 0.00 46 TRP A CA 5
ATOM 7338 C C . TRP A 1 46 ? 0.931 -3.419 7.876 1.00 0.00 46 TRP A C 5
ATOM 7339 O O . TRP A 1 46 ? 0.257 -2.444 8.205 1.00 0.00 46 TRP A O 5
ATOM 7360 N N . LEU A 1 47 ? 0.426 -4.539 7.352 1.00 0.00 47 LEU A N 5
ATOM 7361 C CA . LEU A 1 47 ? -0.959 -4.725 6.925 1.00 0.00 47 LEU A CA 5
ATOM 7362 C C . LEU A 1 47 ? -1.460 -6.105 7.374 1.00 0.00 47 LEU A C 5
ATOM 7363 O O . LEU A 1 47 ? -0.650 -6.963 7.749 1.00 0.00 47 LEU A O 5
ATOM 7379 N N . GLU A 1 48 ? -2.780 -6.330 7.342 1.00 0.00 48 GLU A N 5
ATOM 7380 C CA . GLU A 1 48 ? -3.423 -7.539 7.882 1.00 0.00 48 GLU A CA 5
ATOM 7381 C C . GLU A 1 48 ? -4.619 -8.065 7.095 1.00 0.00 48 GLU A C 5
ATOM 7382 O O . GLU A 1 48 ? -5.365 -8.907 7.600 1.00 0.00 48 GLU A O 5
ATOM 7394 N N . LEU A 1 49 ? -4.771 -7.617 5.853 1.00 0.00 49 LEU A N 5
ATOM 7395 C CA . LEU A 1 49 ? -5.963 -7.761 5.021 1.00 0.00 49 LEU A CA 5
ATOM 7396 C C . LEU A 1 49 ? -7.235 -7.224 5.690 1.00 0.00 49 LEU A C 5
ATOM 7397 O O . LEU A 1 49 ? -7.301 -7.013 6.899 1.00 0.00 49 LEU A O 5
ATOM 7413 N N . PHE A 1 50 ? -8.265 -6.968 4.886 1.00 0.00 50 PHE A N 5
ATOM 7414 C CA . PHE A 1 50 ? -9.603 -6.709 5.400 1.00 0.00 50 PHE A CA 5
ATOM 7415 C C . PHE A 1 50 ? -10.247 -8.056 5.721 1.00 0.00 50 PHE A C 5
ATOM 7416 O O . PHE A 1 50 ? -10.567 -8.338 6.877 1.00 0.00 50 PHE A O 5
ATOM 7433 N N . GLY A 1 51 ? -10.407 -8.911 4.712 1.00 0.00 51 GLY A N 5
ATOM 7434 C CA . GLY A 1 51 ? -11.087 -10.183 4.840 1.00 0.00 51 GLY A CA 5
ATOM 7435 C C . GLY A 1 51 ? -11.758 -10.548 3.525 1.00 0.00 51 GLY A C 5
ATOM 7436 O O . GLY A 1 51 ? -11.622 -9.806 2.550 1.00 0.00 51 GLY A O 5
ATOM 7440 N N . ALA A 1 52 ? -12.481 -11.672 3.558 1.00 0.00 52 ALA A N 5
ATOM 7441 C CA . ALA A 1 52 ? -13.200 -12.382 2.504 1.00 0.00 52 ALA A CA 5
ATOM 7442 C C . ALA A 1 52 ? -12.373 -12.663 1.244 1.00 0.00 52 ALA A C 5
ATOM 7443 O O . ALA A 1 52 ? -12.172 -13.832 0.897 1.00 0.00 52 ALA A O 5
ATOM 7450 N N . GLU A 1 53 ? -11.902 -11.628 0.559 1.00 0.00 53 GLU A N 5
ATOM 7451 C CA . GLU A 1 53 ? -10.866 -11.752 -0.450 1.00 0.00 53 GLU A CA 5
ATOM 7452 C C . GLU A 1 53 ? -9.559 -12.191 0.227 1.00 0.00 53 GLU A C 5
ATOM 7453 O O . GLU A 1 53 ? -9.316 -11.916 1.408 1.00 0.00 53 GLU A O 5
ATOM 7465 N N . GLN A 1 54 ? -8.684 -12.820 -0.553 1.00 0.00 54 GLN A N 5
ATOM 7466 C CA . GLN A 1 54 ? -7.254 -12.964 -0.333 1.00 0.00 54 GLN A CA 5
ATOM 7467 C C . GLN A 1 54 ? -6.609 -13.439 -1.643 1.00 0.00 54 GLN A C 5
ATOM 7468 O O . GLN A 1 54 ? -7.322 -13.965 -2.514 1.00 0.00 54 GLN A O 5
ATOM 7482 N N . PRO A 1 55 ? -5.284 -13.284 -1.794 1.00 0.00 55 PRO A N 5
ATOM 7483 C CA . PRO A 1 55 ? -4.556 -13.856 -2.915 1.00 0.00 55 PRO A CA 5
ATOM 7484 C C . PRO A 1 55 ? -4.518 -15.390 -2.822 1.00 0.00 55 PRO A C 5
ATOM 7485 O O . PRO A 1 55 ? -4.882 -15.949 -1.785 1.00 0.00 55 PRO A O 5
ATOM 7496 N N . PRO A 1 56 ? -4.081 -16.098 -3.879 1.00 0.00 56 PRO A N 5
ATOM 7497 C CA . PRO A 1 56 ? -3.809 -17.523 -3.761 1.00 0.00 56 PRO A CA 5
ATOM 7498 C C . PRO A 1 56 ? -2.624 -17.763 -2.807 1.00 0.00 56 PRO A C 5
ATOM 7499 O O . PRO A 1 56 ? -1.780 -16.875 -2.637 1.00 0.00 56 PRO A O 5
ATOM 7510 N N . PRO A 1 57 ? -2.486 -18.982 -2.255 1.00 0.00 57 PRO A N 5
ATOM 7511 C CA . PRO A 1 57 ? -1.335 -19.333 -1.437 1.00 0.00 57 PRO A CA 5
ATOM 7512 C C . PRO A 1 57 ? -0.071 -19.345 -2.294 1.00 0.00 57 PRO A C 5
ATOM 7513 O O . PRO A 1 57 ? -0.140 -19.484 -3.520 1.00 0.00 57 PRO A O 5
ATOM 7524 N N . ASN A 1 58 ? 1.099 -19.230 -1.654 1.00 0.00 58 ASN A N 5
ATOM 7525 C CA . ASN A 1 58 ? 2.418 -19.223 -2.300 1.00 0.00 58 ASN A CA 5
ATOM 7526 C C . ASN A 1 58 ? 2.476 -18.215 -3.462 1.00 0.00 58 ASN A C 5
ATOM 7527 O O . ASN A 1 58 ? 3.165 -18.447 -4.460 1.00 0.00 58 ASN A O 5
ATOM 7538 N N . THR A 1 59 ? 1.719 -17.115 -3.382 1.00 0.00 59 THR A N 5
ATOM 7539 C CA . THR A 1 59 ? 1.596 -16.118 -4.447 1.00 0.00 59 THR A CA 5
ATOM 7540 C C . THR A 1 59 ? 1.779 -14.684 -3.906 1.00 0.00 59 THR A C 5
ATOM 7541 O O . THR A 1 59 ? 1.784 -13.717 -4.663 1.00 0.00 59 THR A O 5
ATOM 7552 N N . LEU A 1 60 ? 1.970 -14.521 -2.597 1.00 0.00 60 LEU A N 5
ATOM 7553 C CA . LEU A 1 60 ? 2.575 -13.342 -1.995 1.00 0.00 60 LEU A CA 5
ATOM 7554 C C . LEU A 1 60 ? 3.989 -13.681 -1.588 1.00 0.00 60 LEU A C 5
ATOM 7555 O O . LEU A 1 60 ? 4.224 -14.796 -1.119 1.00 0.00 60 LEU A O 5
ATOM 7571 N N . SER A 1 61 ? 4.901 -12.713 -1.704 1.00 0.00 61 SER A N 5
ATOM 7572 C CA . SER A 1 61 ? 6.316 -12.919 -1.472 1.00 0.00 61 SER A CA 5
ATOM 7573 C C . SER A 1 61 ? 6.986 -11.601 -1.065 1.00 0.00 61 SER A C 5
ATOM 7574 O O . SER A 1 61 ? 6.466 -10.524 -1.358 1.00 0.00 61 SER A O 5
ATOM 7582 N N . GLU A 1 62 ? 8.171 -11.662 -0.450 1.00 0.00 62 GLU A N 5
ATOM 7583 C CA . GLU A 1 62 ? 8.881 -10.508 0.135 1.00 0.00 62 GLU A CA 5
ATOM 7584 C C . GLU A 1 62 ? 9.401 -9.462 -0.874 1.00 0.00 62 GLU A C 5
ATOM 7585 O O . GLU A 1 62 ? 10.002 -8.451 -0.497 1.00 0.00 62 GLU A O 5
ATOM 7597 N N . GLY A 1 63 ? 9.180 -9.683 -2.161 1.00 0.00 63 GLY A N 5
ATOM 7598 C CA . GLY A 1 63 ? 9.642 -8.870 -3.270 1.00 0.00 63 GLY A CA 5
ATOM 7599 C C . GLY A 1 63 ? 8.533 -8.670 -4.294 1.00 0.00 63 GLY A C 5
ATOM 7600 O O . GLY A 1 63 ? 8.832 -8.275 -5.425 1.00 0.00 63 GLY A O 5
ATOM 7604 N N . ALA A 1 64 ? 7.275 -8.948 -3.922 1.00 0.00 64 ALA A N 5
ATOM 7605 C CA . ALA A 1 64 ? 6.133 -8.694 -4.783 1.00 0.00 64 ALA A CA 5
ATOM 7606 C C . ALA A 1 64 ? 6.048 -7.180 -4.921 1.00 0.00 64 ALA A C 5
ATOM 7607 O O . ALA A 1 64 ? 6.057 -6.491 -3.899 1.00 0.00 64 ALA A O 5
ATOM 7614 N N . GLU A 1 65 ? 6.034 -6.647 -6.144 1.00 0.00 65 GLU A N 5
ATOM 7615 C CA . GLU A 1 65 ? 5.648 -5.270 -6.337 1.00 0.00 65 GLU A CA 5
ATOM 7616 C C . GLU A 1 65 ? 4.131 -5.199 -6.249 1.00 0.00 65 GLU A C 5
ATOM 7617 O O . GLU A 1 65 ? 3.405 -6.058 -6.772 1.00 0.00 65 GLU A O 5
ATOM 7629 N N . VAL A 1 66 ? 3.696 -4.180 -5.524 1.00 0.00 66 VAL A N 5
ATOM 7630 C CA . VAL A 1 66 ? 2.323 -3.901 -5.157 1.00 0.00 66 VAL A CA 5
ATOM 7631 C C . VAL A 1 66 ? 2.113 -2.387 -5.201 1.00 0.00 66 VAL A C 5
ATOM 7632 O O . VAL A 1 66 ? 2.987 -1.620 -4.788 1.00 0.00 66 VAL A O 5
ATOM 7645 N N . SER A 1 67 ? 0.952 -1.942 -5.658 1.00 0.00 67 SER A N 5
ATOM 7646 C CA . SER A 1 67 ? 0.579 -0.539 -5.613 1.00 0.00 67 SER A CA 5
ATOM 7647 C C . SER A 1 67 ? -0.251 -0.269 -4.356 1.00 0.00 67 SER A C 5
ATOM 7648 O O . SER A 1 67 ? -0.736 -1.197 -3.705 1.00 0.00 67 SER A O 5
ATOM 7656 N N . VAL A 1 68 ? -0.445 1.006 -4.024 1.00 0.00 68 VAL A N 5
ATOM 7657 C CA . VAL A 1 68 ? -1.225 1.444 -2.875 1.00 0.00 68 VAL A CA 5
ATOM 7658 C C . VAL A 1 68 ? -2.020 2.678 -3.271 1.00 0.00 68 VAL A C 5
ATOM 7659 O O . VAL A 1 68 ? -1.506 3.517 -4.014 1.00 0.00 68 VAL A O 5
ATOM 7672 N N . SER A 1 69 ? -3.231 2.829 -2.734 1.00 0.00 69 SER A N 5
ATOM 7673 C CA . SER A 1 69 ? -4.016 4.049 -2.812 1.00 0.00 69 SER A CA 5
ATOM 7674 C C . SER A 1 69 ? -4.803 4.218 -1.514 1.00 0.00 69 SER A C 5
ATOM 7675 O O . SER A 1 69 ? -5.107 3.218 -0.853 1.00 0.00 69 SER A O 5
ATOM 7683 N N . VAL A 1 70 ? -5.132 5.458 -1.149 1.00 0.00 70 VAL A N 5
ATOM 7684 C CA . VAL A 1 70 ? -6.021 5.797 -0.051 1.00 0.00 70 VAL A CA 5
ATOM 7685 C C . VAL A 1 70 ? -6.565 7.201 -0.312 1.00 0.00 70 VAL A C 5
ATOM 7686 O O . VAL A 1 70 ? -5.923 8.019 -0.976 1.00 0.00 70 VAL A O 5
ATOM 7699 N N . TRP A 1 71 ? -7.760 7.479 0.194 1.00 0.00 71 TRP A N 5
ATOM 7700 C CA . TRP A 1 71 ? -8.342 8.807 0.172 1.00 0.00 71 TRP A CA 5
ATOM 7701 C C . TRP A 1 71 ? -7.947 9.520 1.463 1.00 0.00 71 TRP A C 5
ATOM 7702 O O . TRP A 1 71 ? -8.322 9.065 2.544 1.00 0.00 71 TRP A O 5
ATOM 7723 N N . THR A 1 72 ? -7.170 10.597 1.376 1.00 0.00 72 THR A N 5
ATOM 7724 C CA . THR A 1 72 ? -6.902 11.500 2.492 1.00 0.00 72 THR A CA 5
ATOM 7725 C C . THR A 1 72 ? -6.631 12.896 1.907 1.00 0.00 72 THR A C 5
ATOM 7726 O O . THR A 1 72 ? -6.560 13.052 0.685 1.00 0.00 72 THR A O 5
ATOM 7737 N N . GLY A 1 73 ? -6.521 13.936 2.738 1.00 0.00 73 GLY A N 5
ATOM 7738 C CA . GLY A 1 73 ? -6.304 15.304 2.279 1.00 0.00 73 GLY A CA 5
ATOM 7739 C C . GLY A 1 73 ? -7.426 15.829 1.378 1.00 0.00 73 GLY A C 5
ATOM 7740 O O . GLY A 1 73 ? -7.194 16.758 0.606 1.00 0.00 73 GLY A O 5
ATOM 7744 N N . GLY A 1 74 ? -8.615 15.216 1.405 1.00 0.00 74 GLY A N 5
ATOM 7745 C CA . GLY A 1 74 ? -9.710 15.499 0.484 1.00 0.00 74 GLY A CA 5
ATOM 7746 C C . GLY A 1 74 ? -9.529 14.855 -0.899 1.00 0.00 74 GLY A C 5
ATOM 7747 O O . GLY A 1 74 ? -10.496 14.789 -1.660 1.00 0.00 74 GLY A O 5
ATOM 7751 N N . ALA A 1 75 ? -8.358 14.294 -1.212 1.00 0.00 75 ALA A N 5
ATOM 7752 C CA . ALA A 1 75 ? -7.957 13.796 -2.524 1.00 0.00 75 ALA A CA 5
ATOM 7753 C C . ALA A 1 75 ? -7.657 12.290 -2.472 1.00 0.00 75 ALA A C 5
ATOM 7754 O O . ALA A 1 75 ? -7.825 11.657 -1.426 1.00 0.00 75 ALA A O 5
ATOM 7761 N N . LEU A 1 76 ? -7.226 11.707 -3.595 1.00 0.00 76 LEU A N 5
ATOM 7762 C CA . LEU A 1 76 ? -6.758 10.326 -3.693 1.00 0.00 76 LEU A CA 5
ATOM 7763 C C . LEU A 1 76 ? -5.237 10.315 -3.834 1.00 0.00 76 LEU A C 5
ATOM 7764 O O . LEU A 1 76 ? -4.712 10.542 -4.929 1.00 0.00 76 LEU A O 5
ATOM 7780 N N . CYS A 1 77 ? -4.516 10.033 -2.751 1.00 0.00 77 CYS A N 5
ATOM 7781 C CA . CYS A 1 77 ? -3.099 9.733 -2.807 1.00 0.00 77 CYS A CA 5
ATOM 7782 C C . CYS A 1 77 ? -2.927 8.309 -3.333 1.00 0.00 77 CYS A C 5
ATOM 7783 O O . CYS A 1 77 ? -3.632 7.404 -2.875 1.00 0.00 77 CYS A O 5
ATOM 7791 N N . ARG A 1 78 ? -1.981 8.067 -4.251 1.00 0.00 78 ARG A N 5
ATOM 7792 C CA . ARG A 1 78 ? -1.620 6.685 -4.571 1.00 0.00 78 ARG A CA 5
ATOM 7793 C C . ARG A 1 78 ? -0.152 6.601 -4.960 1.00 0.00 78 ARG A C 5
ATOM 7794 O O . ARG A 1 78 ? 0.469 7.621 -5.274 1.00 0.00 78 ARG A O 5
ATOM 7815 N N . CYS A 1 79 ? 0.410 5.396 -4.930 1.00 0.00 79 CYS A N 5
ATOM 7816 C CA . CYS A 1 79 ? 1.812 5.151 -5.223 1.00 0.00 79 CYS A CA 5
ATOM 7817 C C . CYS A 1 79 ? 2.038 3.708 -5.698 1.00 0.00 79 CYS A C 5
ATOM 7818 O O . CYS A 1 79 ? 1.075 2.964 -5.916 1.00 0.00 79 CYS A O 5
ATOM 7826 N N . ASP A 1 80 ? 3.307 3.346 -5.884 1.00 0.00 80 ASP A N 5
ATOM 7827 C CA . ASP A 1 80 ? 3.838 2.119 -6.477 1.00 0.00 80 ASP A CA 5
ATOM 7828 C C . ASP A 1 80 ? 4.945 1.650 -5.526 1.00 0.00 80 ASP A C 5
ATOM 7829 O O . ASP A 1 80 ? 5.747 2.475 -5.077 1.00 0.00 80 ASP A O 5
ATOM 7838 N N . GLY A 1 81 ? 5.013 0.375 -5.157 1.00 0.00 81 GLY A N 5
ATOM 7839 C CA . GLY A 1 81 ? 5.899 -0.121 -4.104 1.00 0.00 81 GLY A CA 5
ATOM 7840 C C . GLY A 1 81 ? 6.137 -1.618 -4.200 1.00 0.00 81 GLY A C 5
ATOM 7841 O O . GLY A 1 81 ? 5.802 -2.243 -5.205 1.00 0.00 81 GLY A O 5
ATOM 7845 N N . ARG A 1 82 ? 6.784 -2.186 -3.178 1.00 0.00 82 ARG A N 5
ATOM 7846 C CA . ARG A 1 82 ? 6.994 -3.634 -3.063 1.00 0.00 82 ARG A CA 5
ATOM 7847 C C . ARG A 1 82 ? 6.870 -4.049 -1.606 1.00 0.00 82 ARG A C 5
ATOM 7848 O O . ARG A 1 82 ? 6.706 -3.185 -0.752 1.00 0.00 82 ARG A O 5
ATOM 7869 N N . VAL A 1 83 ? 6.938 -5.346 -1.323 1.00 0.00 83 VAL A N 5
ATOM 7870 C CA . VAL A 1 83 ? 6.643 -5.874 -0.003 1.00 0.00 83 VAL A CA 5
ATOM 7871 C C . VAL A 1 83 ? 7.723 -5.544 1.049 1.00 0.00 83 VAL A C 5
ATOM 7872 O O . VAL A 1 83 ? 7.404 -5.229 2.185 1.00 0.00 83 VAL A O 5
ATOM 7885 N N . GLU A 1 84 ? 9.006 -5.613 0.716 1.00 0.00 84 GLU A N 5
ATOM 7886 C CA . GLU A 1 84 ? 10.175 -5.505 1.617 1.00 0.00 84 GLU A CA 5
ATOM 7887 C C . GLU A 1 84 ? 10.294 -6.646 2.650 1.00 0.00 84 GLU A C 5
ATOM 7888 O O . GLU A 1 84 ? 11.390 -7.169 2.855 1.00 0.00 84 GLU A O 5
ATOM 7900 N N . THR A 1 85 ? 9.217 -7.009 3.354 1.00 0.00 85 THR A N 5
ATOM 7901 C CA . THR A 1 85 ? 9.153 -8.096 4.333 1.00 0.00 85 THR A CA 5
ATOM 7902 C C . THR A 1 85 ? 7.733 -8.666 4.304 1.00 0.00 85 THR A C 5
ATOM 7903 O O . THR A 1 85 ? 6.817 -8.060 4.845 1.00 0.00 85 THR A O 5
ATOM 7914 N N . LEU A 1 86 ? 7.501 -9.800 3.651 1.00 0.00 86 LEU A N 5
ATOM 7915 C CA . LEU A 1 86 ? 6.192 -10.453 3.684 1.00 0.00 86 LEU A CA 5
ATOM 7916 C C . LEU A 1 86 ? 5.979 -11.095 5.040 1.00 0.00 86 LEU A C 5
ATOM 7917 O O . LEU A 1 86 ? 6.941 -11.231 5.804 1.00 0.00 86 LEU A O 5
ATOM 7933 N N . ARG A 1 87 ? 4.780 -11.628 5.298 1.00 0.00 87 ARG A N 5
ATOM 7934 C CA . ARG A 1 87 ? 4.710 -12.743 6.205 1.00 0.00 87 ARG A CA 5
ATOM 7935 C C . ARG A 1 87 ? 3.784 -13.887 5.837 1.00 0.00 87 ARG A C 5
ATOM 7936 O O . ARG A 1 87 ? 4.244 -15.032 5.878 1.00 0.00 87 ARG A O 5
ATOM 7957 N N . ASP A 1 88 ? 2.523 -13.621 5.533 1.00 0.00 88 ASP A N 5
ATOM 7958 C CA . ASP A 1 88 ? 1.566 -14.631 5.110 1.00 0.00 88 ASP A CA 5
ATOM 7959 C C . ASP A 1 88 ? 0.680 -14.021 4.032 1.00 0.00 88 ASP A C 5
ATOM 7960 O O . ASP A 1 88 ? 0.735 -12.814 3.788 1.00 0.00 88 ASP A O 5
ATOM 7969 N N . ASP A 1 89 ? -0.223 -14.823 3.467 1.00 0.00 89 ASP A N 5
ATOM 7970 C CA . ASP A 1 89 ? -1.188 -14.418 2.432 1.00 0.00 89 ASP A CA 5
ATOM 7971 C C . ASP A 1 89 ? -2.039 -13.203 2.856 1.00 0.00 89 ASP A C 5
ATOM 7972 O O . ASP A 1 89 ? -2.679 -12.566 2.019 1.00 0.00 89 ASP A O 5
ATOM 7981 N N . ARG A 1 90 ? -2.063 -12.864 4.153 1.00 0.00 90 ARG A N 5
ATOM 7982 C CA . ARG A 1 90 ? -2.832 -11.772 4.738 1.00 0.00 90 ARG A CA 5
ATOM 7983 C C . ARG A 1 90 ? -1.967 -10.708 5.400 1.00 0.00 90 ARG A C 5
ATOM 7984 O O . ARG A 1 90 ? -2.453 -9.595 5.563 1.00 0.00 90 ARG A O 5
ATOM 8005 N N . GLN A 1 91 ? -0.724 -10.988 5.785 1.00 0.00 91 GLN A N 5
ATOM 8006 C CA . GLN A 1 91 ? 0.050 -10.089 6.633 1.00 0.00 91 GLN A CA 5
ATOM 8007 C C . GLN A 1 91 ? 1.406 -9.876 6.011 1.00 0.00 91 GLN A C 5
ATOM 8008 O O . GLN A 1 91 ? 2.054 -10.845 5.627 1.00 0.00 91 GLN A O 5
ATOM 8022 N N . PHE A 1 92 ? 1.838 -8.626 5.928 1.00 0.00 92 PHE A N 5
ATOM 8023 C CA . PHE A 1 92 ? 3.132 -8.271 5.357 1.00 0.00 92 PHE A CA 5
ATOM 8024 C C . PHE A 1 92 ? 3.442 -6.800 5.593 1.00 0.00 92 PHE A C 5
ATOM 8025 O O . PHE A 1 92 ? 2.569 -6.035 6.014 1.00 0.00 92 PHE A O 5
ATOM 8042 N N . ALA A 1 93 ? 4.680 -6.414 5.295 1.00 0.00 93 ALA A N 5
ATOM 8043 C CA . ALA A 1 93 ? 5.147 -5.055 5.128 1.00 0.00 93 ALA A CA 5
ATOM 8044 C C . ALA A 1 93 ? 4.929 -4.587 3.681 1.00 0.00 93 ALA A C 5
ATOM 8045 O O . ALA A 1 93 ? 4.696 -5.404 2.791 1.00 0.00 93 ALA A O 5
ATOM 8052 N N . ILE A 1 94 ? 5.082 -3.283 3.442 1.00 0.00 94 ILE A N 5
ATOM 8053 C CA . ILE A 1 94 ? 5.336 -2.698 2.136 1.00 0.00 94 ILE A CA 5
ATOM 8054 C C . ILE A 1 94 ? 6.353 -1.579 2.298 1.00 0.00 94 ILE A C 5
ATOM 8055 O O . ILE A 1 94 ? 6.278 -0.797 3.244 1.00 0.00 94 ILE A O 5
ATOM 8071 N N . ARG A 1 95 ? 7.268 -1.462 1.342 1.00 0.00 95 ARG A N 5
ATOM 8072 C CA . ARG A 1 95 ? 8.066 -0.278 1.075 1.00 0.00 95 ARG A CA 5
ATOM 8073 C C . ARG A 1 95 ? 7.319 0.571 0.070 1.00 0.00 95 ARG A C 5
ATOM 8074 O O . ARG A 1 95 ? 6.775 0.062 -0.914 1.00 0.00 95 ARG A O 5
ATOM 8095 N N . LEU A 1 96 ? 7.365 1.880 0.280 1.00 0.00 96 LEU A N 5
ATOM 8096 C CA . LEU A 1 96 ? 6.993 2.858 -0.724 1.00 0.00 96 LEU A CA 5
ATOM 8097 C C . LEU A 1 96 ? 8.290 3.296 -1.380 1.00 0.00 96 LEU A C 5
ATOM 8098 O O . LEU A 1 96 ? 9.298 3.452 -0.688 1.00 0.00 96 LEU A O 5
ATOM 8114 N N . VAL A 1 97 ? 8.262 3.529 -2.686 1.00 0.00 97 VAL A N 5
ATOM 8115 C CA . VAL A 1 97 ? 9.411 4.038 -3.428 1.00 0.00 97 VAL A CA 5
ATOM 8116 C C . VAL A 1 97 ? 9.013 5.281 -4.227 1.00 0.00 97 VAL A C 5
ATOM 8117 O O . VAL A 1 97 ? 7.828 5.577 -4.393 1.00 0.00 97 VAL A O 5
ATOM 8130 N N . GLY A 1 98 ? 10.002 6.041 -4.693 1.00 0.00 98 GLY A N 5
ATOM 8131 C CA . GLY A 1 98 ? 9.834 7.283 -5.416 1.00 0.00 98 GLY A CA 5
ATOM 8132 C C . GLY A 1 98 ? 9.236 8.339 -4.499 1.00 0.00 98 GLY A C 5
ATOM 8133 O O . GLY A 1 98 ? 9.905 8.841 -3.592 1.00 0.00 98 GLY A O 5
ATOM 8137 N N . ARG A 1 99 ? 7.978 8.679 -4.755 1.00 0.00 99 ARG A N 5
ATOM 8138 C CA . ARG A 1 99 ? 7.254 9.813 -4.177 1.00 0.00 99 ARG A CA 5
ATOM 8139 C C . ARG A 1 99 ? 5.758 9.548 -4.296 1.00 0.00 99 ARG A C 5
ATOM 8140 O O . ARG A 1 99 ? 5.322 9.067 -5.344 1.00 0.00 99 ARG A O 5
ATOM 8161 N N . VAL A 1 100 ? 4.962 9.929 -3.300 1.00 0.00 100 VAL A N 5
ATOM 8162 C CA . VAL A 1 100 ? 3.500 9.812 -3.337 1.00 0.00 100 VAL A CA 5
ATOM 8163 C C . VAL A 1 100 ? 2.919 11.171 -3.734 1.00 0.00 100 VAL A C 5
ATOM 8164 O O . VAL A 1 100 ? 3.388 12.195 -3.227 1.00 0.00 100 VAL A O 5
ATOM 8177 N N . ARG A 1 101 ? 1.886 11.197 -4.583 1.00 0.00 101 ARG A N 5
ATOM 8178 C CA . ARG A 1 101 ? 1.119 12.411 -4.853 1.00 0.00 101 ARG A CA 5
ATOM 8179 C C . ARG A 1 101 ? -0.374 12.107 -4.864 1.00 0.00 101 ARG A C 5
ATOM 8180 O O . ARG A 1 101 ? -0.774 10.942 -4.865 1.00 0.00 101 ARG A O 5
ATOM 8201 N N . GLU A 1 102 ? -1.181 13.162 -4.879 1.00 0.00 102 GLU A N 5
ATOM 8202 C CA . GLU A 1 102 ? -2.624 13.147 -5.055 1.00 0.00 102 GLU A CA 5
ATOM 8203 C C . GLU A 1 102 ? -2.901 13.015 -6.551 1.00 0.00 102 GLU A C 5
ATOM 8204 O O . GLU A 1 102 ? -2.762 13.996 -7.282 1.00 0.00 102 GLU A O 5
ATOM 8216 N N . LEU A 1 103 ? -3.223 11.818 -7.046 1.00 0.00 103 LEU A N 5
ATOM 8217 C CA . LEU A 1 103 ? -3.419 11.598 -8.479 1.00 0.00 103 LEU A CA 5
ATOM 8218 C C . LEU A 1 103 ? -4.750 12.152 -8.972 1.00 0.00 103 LEU A C 5
ATOM 8219 O O . LEU A 1 103 ? -4.874 12.436 -10.160 1.00 0.00 103 LEU A O 5
ATOM 8235 N N . GLN A 1 104 ? -5.756 12.258 -8.105 1.00 0.00 104 GLN A N 5
ATOM 8236 C CA . GLN A 1 104 ? -7.087 12.778 -8.418 1.00 0.00 104 GLN A CA 5
ATOM 8237 C C . GLN A 1 104 ? -7.626 13.526 -7.200 1.00 0.00 104 GLN A C 5
ATOM 8238 O O . GLN A 1 104 ? -7.223 13.249 -6.068 1.00 0.00 104 GLN A O 5
ATOM 8252 N N . ARG A 1 105 ? -8.590 14.417 -7.437 1.00 0.00 105 ARG A N 5
ATOM 8253 C CA . ARG A 1 105 ? -9.304 15.199 -6.435 1.00 0.00 105 ARG A CA 5
ATOM 8254 C C . ARG A 1 105 ? -10.788 15.087 -6.741 1.00 0.00 105 ARG A C 5
ATOM 8255 O O . ARG A 1 105 ? -11.188 15.377 -7.871 1.00 0.00 105 ARG A O 5
ATOM 8276 N N . ARG A 1 106 ? -11.592 14.730 -5.739 1.00 0.00 106 ARG A N 5
ATOM 8277 C CA . ARG A 1 106 ? -13.009 15.070 -5.760 1.00 0.00 106 ARG A CA 5
ATOM 8278 C C . ARG A 1 106 ? -13.104 16.590 -5.648 1.00 0.00 106 ARG A C 5
ATOM 8279 O O . ARG A 1 106 ? -12.220 17.227 -5.076 1.00 0.00 106 ARG A O 5
ATOM 8300 N N . GLU A 1 107 ? -14.220 17.156 -6.093 1.00 0.00 107 GLU A N 5
ATOM 8301 C CA . GLU A 1 107 ? -14.640 18.504 -5.760 1.00 0.00 107 GLU A CA 5
ATOM 8302 C C . GLU A 1 107 ? -15.945 18.358 -4.980 1.00 0.00 107 GLU A C 5
ATOM 8303 O O . GLU A 1 107 ? -17.025 18.611 -5.507 1.00 0.00 107 GLU A O 5
ATOM 8315 N N . TYR A 1 108 ? -15.846 17.851 -3.746 1.00 0.00 108 TYR A N 5
ATOM 8316 C CA . TYR A 1 108 ? -16.956 17.641 -2.805 1.00 0.00 108 TYR A CA 5
ATOM 8317 C C . TYR A 1 108 ? -18.117 16.754 -3.316 1.00 0.00 108 TYR A C 5
ATOM 8318 O O . TYR A 1 108 ? -19.146 16.687 -2.645 1.00 0.00 108 TYR A O 5
ATOM 8336 N N . PHE A 1 109 ? -17.944 16.067 -4.452 1.00 0.00 109 PHE A N 5
ATOM 8337 C CA . PHE A 1 109 ? -18.897 15.160 -5.097 1.00 0.00 109 PHE A CA 5
ATOM 8338 C C . PHE A 1 109 ? -19.346 14.045 -4.160 1.00 0.00 109 PHE A C 5
ATOM 8339 O O . PHE A 1 109 ? -20.540 13.666 -4.204 1.00 0.00 109 PHE A O 5
ATOM 8356 N N . GLY A 1 1 ? 18.809 10.273 16.097 1.00 0.00 1 GLY A N 6
ATOM 8357 C CA . GLY A 1 1 ? 18.334 11.652 15.969 1.00 0.00 1 GLY A CA 6
ATOM 8358 C C . GLY A 1 1 ? 18.318 12.067 14.510 1.00 0.00 1 GLY A C 6
ATOM 8359 O O . GLY A 1 1 ? 17.252 12.118 13.906 1.00 0.00 1 GLY A O 6
ATOM 8363 N N . MET A 1 2 ? 19.479 12.373 13.927 1.00 0.00 2 MET A N 6
ATOM 8364 C CA . MET A 1 2 ? 19.580 13.011 12.615 1.00 0.00 2 MET A CA 6
ATOM 8365 C C . MET A 1 2 ? 19.142 12.159 11.410 1.00 0.00 2 MET A C 6
ATOM 8366 O O . MET A 1 2 ? 19.238 12.650 10.285 1.00 0.00 2 MET A O 6
ATOM 8380 N N . SER A 1 3 ? 18.662 10.927 11.592 1.00 0.00 3 SER A N 6
ATOM 8381 C CA . SER A 1 3 ? 18.044 10.145 10.532 1.00 0.00 3 SER A CA 6
ATOM 8382 C C . SER A 1 3 ? 16.562 9.964 10.862 1.00 0.00 3 SER A C 6
ATOM 8383 O O . SER A 1 3 ? 16.149 10.051 12.024 1.00 0.00 3 SER A O 6
ATOM 8391 N N . ALA A 1 4 ? 15.763 9.694 9.837 1.00 0.00 4 ALA A N 6
ATOM 8392 C CA . ALA A 1 4 ? 14.365 9.322 9.947 1.00 0.00 4 ALA A CA 6
ATOM 8393 C C . ALA A 1 4 ? 14.081 8.279 8.871 1.00 0.00 4 ALA A C 6
ATOM 8394 O O . ALA A 1 4 ? 14.861 8.115 7.928 1.00 0.00 4 ALA A O 6
ATOM 8401 N N . ASP A 1 5 ? 12.948 7.598 8.984 1.00 0.00 5 ASP A N 6
ATOM 8402 C CA . ASP A 1 5 ? 12.477 6.688 7.948 1.00 0.00 5 ASP A CA 6
ATOM 8403 C C . ASP A 1 5 ? 11.413 7.432 7.139 1.00 0.00 5 ASP A C 6
ATOM 8404 O O . ASP A 1 5 ? 10.637 8.219 7.693 1.00 0.00 5 ASP A O 6
ATOM 8413 N N . GLY A 1 6 ? 11.324 7.167 5.836 1.00 0.00 6 GLY A N 6
ATOM 8414 C CA . GLY A 1 6 ? 10.417 7.882 4.948 1.00 0.00 6 GLY A CA 6
ATOM 8415 C C . GLY A 1 6 ? 10.777 9.367 4.902 1.00 0.00 6 GLY A C 6
ATOM 8416 O O . GLY A 1 6 ? 11.924 9.712 4.611 1.00 0.00 6 GLY A O 6
ATOM 8420 N N . SER A 1 7 ? 9.787 10.240 5.096 1.00 0.00 7 SER A N 6
ATOM 8421 C CA . SER A 1 7 ? 9.861 11.700 5.200 1.00 0.00 7 SER A CA 6
ATOM 8422 C C . SER A 1 7 ? 8.430 12.222 5.286 1.00 0.00 7 SER A C 6
ATOM 8423 O O . SER A 1 7 ? 8.068 12.944 6.212 1.00 0.00 7 SER A O 6
ATOM 8431 N N . GLU A 1 8 ? 7.607 11.843 4.308 1.00 0.00 8 GLU A N 6
ATOM 8432 C CA . GLU A 1 8 ? 6.297 12.436 4.072 1.00 0.00 8 GLU A CA 6
ATOM 8433 C C . GLU A 1 8 ? 5.227 11.356 3.904 1.00 0.00 8 GLU A C 6
ATOM 8434 O O . GLU A 1 8 ? 4.042 11.662 3.891 1.00 0.00 8 GLU A O 6
ATOM 8446 N N . TYR A 1 9 ? 5.616 10.079 3.833 1.00 0.00 9 TYR A N 6
ATOM 8447 C CA . TYR A 1 9 ? 4.683 8.979 3.629 1.00 0.00 9 TYR A CA 6
ATOM 8448 C C . TYR A 1 9 ? 3.687 8.901 4.775 1.00 0.00 9 TYR A C 6
ATOM 8449 O O . TYR A 1 9 ? 2.514 8.638 4.534 1.00 0.00 9 TYR A O 6
ATOM 8467 N N . GLY A 1 10 ? 4.128 9.184 6.004 1.00 0.00 10 GLY A N 6
ATOM 8468 C CA . GLY A 1 10 ? 3.260 9.172 7.165 1.00 0.00 10 GLY A CA 6
ATOM 8469 C C . GLY A 1 10 ? 2.259 10.326 7.184 1.00 0.00 10 GLY A C 6
ATOM 8470 O O . GLY A 1 10 ? 1.362 10.322 8.026 1.00 0.00 10 GLY A O 6
ATOM 8474 N N . ARG A 1 11 ? 2.392 11.330 6.306 1.00 0.00 11 ARG A N 6
ATOM 8475 C CA . ARG A 1 11 ? 1.377 12.371 6.160 1.00 0.00 11 ARG A CA 6
ATOM 8476 C C . ARG A 1 11 ? 0.157 11.826 5.420 1.00 0.00 11 ARG A C 6
ATOM 8477 O O . ARG A 1 11 ? -0.910 12.438 5.500 1.00 0.00 11 ARG A O 6
ATOM 8498 N N . TYR A 1 12 ? 0.330 10.735 4.667 1.00 0.00 12 TYR A N 6
ATOM 8499 C CA . TYR A 1 12 ? -0.657 10.208 3.741 1.00 0.00 12 TYR A CA 6
ATOM 8500 C C . TYR A 1 12 ? -1.148 8.823 4.176 1.00 0.00 12 TYR A C 6
ATOM 8501 O O . TYR A 1 12 ? -2.329 8.496 4.045 1.00 0.00 12 TYR A O 6
ATOM 8519 N N . PHE A 1 13 ? -0.236 7.995 4.677 1.00 0.00 13 PHE A N 6
ATOM 8520 C CA . PHE A 1 13 ? -0.479 6.674 5.216 1.00 0.00 13 PHE A CA 6
ATOM 8521 C C . PHE A 1 13 ? -0.377 6.755 6.732 1.00 0.00 13 PHE A C 6
ATOM 8522 O O . PHE A 1 13 ? 0.594 7.283 7.275 1.00 0.00 13 PHE A O 6
ATOM 8539 N N . GLU A 1 14 ? -1.371 6.200 7.424 1.00 0.00 14 GLU A N 6
ATOM 8540 C CA . GLU A 1 14 ? -1.456 6.263 8.873 1.00 0.00 14 GLU A CA 6
ATOM 8541 C C . GLU A 1 14 ? -1.609 4.845 9.395 1.00 0.00 14 GLU A C 6
ATOM 8542 O O . GLU A 1 14 ? -1.851 3.914 8.633 1.00 0.00 14 GLU A O 6
ATOM 8554 N N . GLN A 1 15 ? -1.408 4.668 10.689 1.00 0.00 15 GLN A N 6
ATOM 8555 C CA . GLN A 1 15 ? -0.942 3.385 11.220 1.00 0.00 15 GLN A CA 6
ATOM 8556 C C . GLN A 1 15 ? -2.009 2.320 11.375 1.00 0.00 15 GLN A C 6
ATOM 8557 O O . GLN A 1 15 ? -1.683 1.171 11.659 1.00 0.00 15 GLN A O 6
ATOM 8571 N N . LEU A 1 16 ? -3.256 2.716 11.182 1.00 0.00 16 LEU A N 6
ATOM 8572 C CA . LEU A 1 16 ? -4.454 1.903 11.197 1.00 0.00 16 LEU A CA 6
ATOM 8573 C C . LEU A 1 16 ? -5.226 2.167 9.903 1.00 0.00 16 LEU A C 6
ATOM 8574 O O . LEU A 1 16 ? -6.296 1.601 9.690 1.00 0.00 16 LEU A O 6
ATOM 8590 N N . GLN A 1 17 ? -4.704 3.053 9.044 1.00 0.00 17 GLN A N 6
ATOM 8591 C CA . GLN A 1 17 ? -5.445 3.528 7.890 1.00 0.00 17 GLN A CA 6
ATOM 8592 C C . GLN A 1 17 ? -5.451 2.430 6.844 1.00 0.00 17 GLN A C 6
ATOM 8593 O O . GLN A 1 17 ? -4.453 1.735 6.666 1.00 0.00 17 GLN A O 6
ATOM 8607 N N . LYS A 1 18 ? -6.540 2.317 6.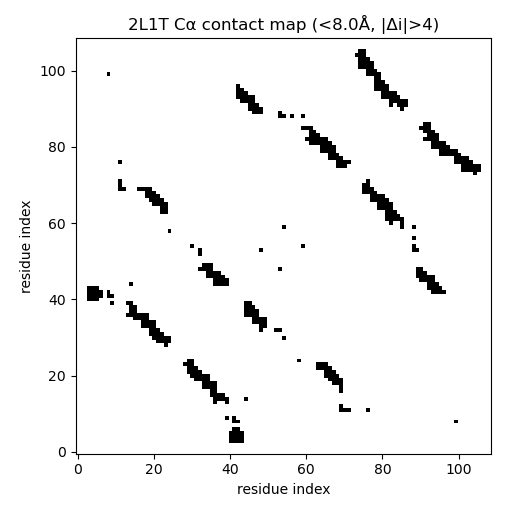092 1.00 0.00 18 LYS A N 6
ATOM 8608 C CA . LYS A 1 18 ? -6.719 1.219 5.161 1.00 0.00 18 LYS A CA 6
ATOM 8609 C C . LYS A 1 18 ? -6.600 1.617 3.693 1.00 0.00 18 LYS A C 6
ATOM 8610 O O . LYS A 1 18 ? -7.382 2.396 3.153 1.00 0.00 18 LYS A O 6
ATOM 8629 N N . VAL A 1 19 ? -5.553 1.091 3.074 1.00 0.00 19 VAL A N 6
ATOM 8630 C CA . VAL A 1 19 ? -5.041 1.387 1.737 1.00 0.00 19 VAL A CA 6
ATOM 8631 C C . VAL A 1 19 ? -5.499 0.243 0.805 1.00 0.00 19 VAL A C 6
ATOM 8632 O O . VAL A 1 19 ? -5.978 -0.804 1.254 1.00 0.00 19 VAL A O 6
ATOM 8645 N N . ASN A 1 20 ? -5.260 0.394 -0.495 1.00 0.00 20 ASN A N 6
ATOM 8646 C CA . ASN A 1 20 ? -5.485 -0.602 -1.539 1.00 0.00 20 ASN A CA 6
ATOM 8647 C C . ASN A 1 20 ? -4.268 -1.519 -1.747 1.00 0.00 20 ASN A C 6
ATOM 8648 O O . ASN A 1 20 ? -3.155 -1.158 -1.358 1.00 0.00 20 ASN A O 6
ATOM 8659 N N . LEU A 1 21 ? -4.465 -2.665 -2.417 1.00 0.00 21 LEU A N 6
ATOM 8660 C CA . LEU A 1 21 ? -3.512 -3.776 -2.502 1.00 0.00 21 LEU A CA 6
ATOM 8661 C C . LEU A 1 21 ? -3.349 -4.343 -3.922 1.00 0.00 21 LEU A C 6
ATOM 8662 O O . LEU A 1 21 ? -3.452 -5.555 -4.117 1.00 0.00 21 LEU A O 6
ATOM 8678 N N . THR A 1 22 ? -3.088 -3.527 -4.941 1.00 0.00 22 THR A N 6
ATOM 8679 C CA . THR A 1 22 ? -2.759 -4.105 -6.242 1.00 0.00 22 THR A CA 6
ATOM 8680 C C . THR A 1 22 ? -1.404 -4.810 -6.121 1.00 0.00 22 THR A C 6
ATOM 8681 O O . THR A 1 22 ? -0.414 -4.172 -5.754 1.00 0.00 22 THR A O 6
ATOM 8692 N N . VAL A 1 23 ? -1.361 -6.116 -6.387 1.00 0.00 23 VAL A N 6
ATOM 8693 C CA . VAL A 1 23 ? -0.135 -6.890 -6.581 1.00 0.00 23 VAL A CA 6
ATOM 8694 C C . VAL A 1 23 ? -0.151 -7.467 -7.998 1.00 0.00 23 VAL A C 6
ATOM 8695 O O . VAL A 1 23 ? -1.135 -8.094 -8.391 1.00 0.00 23 VAL A O 6
ATOM 8708 N N . ARG A 1 24 ? 0.922 -7.297 -8.777 1.00 0.00 24 ARG A N 6
ATOM 8709 C CA . ARG A 1 24 ? 1.043 -7.902 -10.101 1.00 0.00 24 ARG A CA 6
ATOM 8710 C C . ARG A 1 24 ? 1.225 -9.415 -9.960 1.00 0.00 24 ARG A C 6
ATOM 8711 O O . ARG A 1 24 ? 2.145 -9.844 -9.262 1.00 0.00 24 ARG A O 6
ATOM 8732 N N . LEU A 1 25 ? 0.411 -10.224 -10.646 1.00 0.00 25 LEU A N 6
ATOM 8733 C CA . LEU A 1 25 ? 0.556 -11.666 -10.778 1.00 0.00 25 LEU A CA 6
ATOM 8734 C C . LEU A 1 25 ? 1.012 -11.983 -12.207 1.00 0.00 25 LEU A C 6
ATOM 8735 O O . LEU A 1 25 ? 0.308 -12.648 -12.974 1.00 0.00 25 LEU A O 6
ATOM 8751 N N . GLY A 1 26 ? 2.195 -11.503 -12.585 1.00 0.00 26 GLY A N 6
ATOM 8752 C CA . GLY A 1 26 ? 2.649 -11.618 -13.964 1.00 0.00 26 GLY A CA 6
ATOM 8753 C C . GLY A 1 26 ? 1.921 -10.612 -14.857 1.00 0.00 26 GLY A C 6
ATOM 8754 O O . GLY A 1 26 ? 1.257 -9.699 -14.364 1.00 0.00 26 GLY A O 6
ATOM 8758 N N . ASP A 1 27 ? 2.077 -10.730 -16.175 1.00 0.00 27 ASP A N 6
ATOM 8759 C CA . ASP A 1 27 ? 1.625 -9.690 -17.111 1.00 0.00 27 ASP A CA 6
ATOM 8760 C C . ASP A 1 27 ? 0.115 -9.667 -17.319 1.00 0.00 27 ASP A C 6
ATOM 8761 O O . ASP A 1 27 ? -0.433 -8.627 -17.682 1.00 0.00 27 ASP A O 6
ATOM 8770 N N . THR A 1 28 ? -0.571 -10.790 -17.113 1.00 0.00 28 THR A N 6
ATOM 8771 C CA . THR A 1 28 ? -1.992 -10.931 -17.435 1.00 0.00 28 THR A CA 6
ATOM 8772 C C . THR A 1 28 ? -2.739 -11.533 -16.244 1.00 0.00 28 THR A C 6
ATOM 8773 O O . THR A 1 28 ? -3.570 -12.430 -16.393 1.00 0.00 28 THR A O 6
ATOM 8784 N N . GLY A 1 29 ? -2.411 -11.071 -15.039 1.00 0.00 29 GLY A N 6
ATOM 8785 C CA . GLY A 1 29 ? -3.247 -11.266 -13.871 1.00 0.00 29 GLY A CA 6
ATOM 8786 C C . GLY A 1 29 ? -2.743 -10.447 -12.699 1.00 0.00 29 GLY A C 6
ATOM 8787 O O . GLY A 1 29 ? -1.621 -9.928 -12.742 1.00 0.00 29 GLY A O 6
ATOM 8791 N N . SER A 1 30 ? -3.534 -10.352 -11.632 1.00 0.00 30 SER A N 6
ATOM 8792 C CA . SER A 1 30 ? -3.122 -9.686 -10.400 1.00 0.00 30 SER A CA 6
ATOM 8793 C C . SER A 1 30 ? -4.171 -9.883 -9.308 1.00 0.00 30 SER A C 6
ATOM 8794 O O . SER A 1 30 ? -5.319 -10.266 -9.561 1.00 0.00 30 SER A O 6
ATOM 8802 N N . PHE A 1 31 ? -3.748 -9.646 -8.072 1.00 0.00 31 PHE A N 6
ATOM 8803 C CA . PHE A 1 31 ? -4.630 -9.503 -6.936 1.00 0.00 31 PHE A CA 6
ATOM 8804 C C . PHE A 1 31 ? -4.809 -8.002 -6.768 1.00 0.00 31 PHE A C 6
ATOM 8805 O O . PHE A 1 31 ? -3.864 -7.240 -6.968 1.00 0.00 31 PHE A O 6
ATOM 8822 N N . ASP A 1 32 ? -6.006 -7.564 -6.402 1.00 0.00 32 ASP A N 6
ATOM 8823 C CA . ASP A 1 32 ? -6.244 -6.223 -5.920 1.00 0.00 32 ASP A CA 6
ATOM 8824 C C . ASP A 1 32 ? -7.117 -6.399 -4.674 1.00 0.00 32 ASP A C 6
ATOM 8825 O O . ASP A 1 32 ? -7.845 -7.392 -4.565 1.00 0.00 32 ASP A O 6
ATOM 8834 N N . GLY A 1 33 ? -7.005 -5.491 -3.710 1.00 0.00 33 GLY A N 6
ATOM 8835 C CA . GLY A 1 33 ? -7.688 -5.665 -2.434 1.00 0.00 33 GLY A CA 6
ATOM 8836 C C . GLY A 1 33 ? -7.576 -4.453 -1.522 1.00 0.00 33 GLY A C 6
ATOM 8837 O O . GLY A 1 33 ? -7.166 -3.378 -1.965 1.00 0.00 33 GLY A O 6
ATOM 8841 N N . THR A 1 34 ? -7.906 -4.626 -0.241 1.00 0.00 34 THR A N 6
ATOM 8842 C CA . THR A 1 34 ? -7.775 -3.610 0.802 1.00 0.00 34 THR A CA 6
ATOM 8843 C C . THR A 1 34 ? -7.036 -4.249 1.985 1.00 0.00 34 THR A C 6
ATOM 8844 O O . THR A 1 34 ? -7.212 -5.443 2.234 1.00 0.00 34 THR A O 6
ATOM 8855 N N . ALA A 1 35 ? -6.242 -3.480 2.735 1.00 0.00 35 ALA A N 6
ATOM 8856 C CA . ALA A 1 35 ? -5.786 -3.869 4.067 1.00 0.00 35 ALA A CA 6
ATOM 8857 C C . ALA A 1 35 ? -5.757 -2.637 4.940 1.00 0.00 35 ALA A C 6
ATOM 8858 O O . ALA A 1 35 ? -5.424 -1.556 4.443 1.00 0.00 35 ALA A O 6
ATOM 8865 N N . ALA A 1 36 ? -6.046 -2.805 6.231 1.00 0.00 36 ALA A N 6
ATOM 8866 C CA . ALA A 1 36 ? -5.669 -1.797 7.201 1.00 0.00 36 ALA A CA 6
ATOM 8867 C C . ALA A 1 36 ? -4.162 -1.924 7.409 1.00 0.00 36 ALA A C 6
ATOM 8868 O O . ALA A 1 36 ? -3.612 -3.030 7.343 1.00 0.00 36 ALA A O 6
ATOM 8875 N N . ILE A 1 37 ? -3.499 -0.800 7.651 1.00 0.00 37 ILE A N 6
ATOM 8876 C CA . ILE A 1 37 ? -2.173 -0.755 8.219 1.00 0.00 37 ILE A CA 6
ATOM 8877 C C . ILE A 1 37 ? -2.302 -1.193 9.692 1.00 0.00 37 ILE A C 6
ATOM 8878 O O . ILE A 1 37 ? -3.390 -1.212 10.272 1.00 0.00 37 ILE A O 6
ATOM 8894 N N . THR A 1 38 ? -1.184 -1.592 10.288 1.00 0.00 38 THR A N 6
ATOM 8895 C CA . THR A 1 38 ? -1.118 -2.032 11.677 1.00 0.00 38 THR A CA 6
ATOM 8896 C C . THR A 1 38 ? 0.162 -1.570 12.381 1.00 0.00 38 THR A C 6
ATOM 8897 O O . THR A 1 38 ? 0.277 -1.588 13.609 1.00 0.00 38 THR A O 6
ATOM 8908 N N . SER A 1 39 ? 1.138 -1.107 11.610 1.00 0.00 39 SER A N 6
ATOM 8909 C CA . SER A 1 39 ? 2.241 -0.281 12.065 1.00 0.00 39 SER A CA 6
ATOM 8910 C C . SER A 1 39 ? 2.754 0.482 10.853 1.00 0.00 39 SER A C 6
ATOM 8911 O O . SER A 1 39 ? 2.701 -0.039 9.737 1.00 0.00 39 SER A O 6
ATOM 8919 N N . LEU A 1 40 ? 3.314 1.672 11.061 1.00 0.00 40 LEU A N 6
ATOM 8920 C CA . LEU A 1 40 ? 4.076 2.362 10.031 1.00 0.00 40 LEU A CA 6
ATOM 8921 C C . LEU A 1 40 ? 5.257 3.061 10.659 1.00 0.00 40 LEU A C 6
ATOM 8922 O O . LEU A 1 40 ? 5.181 3.638 11.747 1.00 0.00 40 LEU A O 6
ATOM 8938 N N . LYS A 1 41 ? 6.368 2.960 9.952 1.00 0.00 41 LYS A N 6
ATOM 8939 C CA . LYS A 1 41 ? 7.649 3.497 10.290 1.00 0.00 41 LYS A CA 6
ATOM 8940 C C . LYS A 1 41 ? 8.226 4.058 8.993 1.00 0.00 41 LYS A C 6
ATOM 8941 O O . LYS A 1 41 ? 8.992 3.401 8.297 1.00 0.00 41 LYS A O 6
ATOM 8960 N N . GLY A 1 42 ? 7.763 5.256 8.627 1.00 0.00 42 GLY A N 6
ATOM 8961 C CA . GLY A 1 42 ? 8.172 5.988 7.441 1.00 0.00 42 GLY A CA 6
ATOM 8962 C C . GLY A 1 42 ? 8.070 5.171 6.157 1.00 0.00 42 GLY A C 6
ATOM 8963 O O . GLY A 1 42 ? 6.965 4.981 5.665 1.00 0.00 42 GLY A O 6
ATOM 8967 N N . SER A 1 43 ? 9.198 4.727 5.587 1.00 0.00 43 SER A N 6
ATOM 8968 C CA . SER A 1 43 ? 9.284 3.912 4.366 1.00 0.00 43 SER A CA 6
ATOM 8969 C C . SER A 1 43 ? 8.826 2.475 4.538 1.00 0.00 43 SER A C 6
ATOM 8970 O O . SER A 1 43 ? 8.970 1.712 3.589 1.00 0.00 43 SER A O 6
ATOM 8978 N N . LEU A 1 44 ? 8.216 2.121 5.664 1.00 0.00 44 LEU A N 6
ATOM 8979 C CA . LEU A 1 44 ? 7.602 0.823 5.867 1.00 0.00 44 LEU A CA 6
ATOM 8980 C C . LEU A 1 44 ? 6.203 0.999 6.447 1.00 0.00 44 LEU A C 6
ATOM 8981 O O . LEU A 1 44 ? 6.063 1.653 7.481 1.00 0.00 44 LEU A O 6
ATOM 8997 N N . ALA A 1 45 ? 5.190 0.365 5.854 1.00 0.00 45 ALA A N 6
ATOM 8998 C CA . ALA A 1 45 ? 3.954 0.020 6.558 1.00 0.00 45 ALA A CA 6
ATOM 8999 C C . ALA A 1 45 ? 3.941 -1.492 6.779 1.00 0.00 45 ALA A C 6
ATOM 9000 O O . ALA A 1 45 ? 4.587 -2.218 6.026 1.00 0.00 45 ALA A O 6
ATOM 9007 N N . TRP A 1 46 ? 3.155 -1.973 7.741 1.00 0.00 46 TRP A N 6
ATOM 9008 C CA . TRP A 1 46 ? 2.697 -3.356 7.829 1.00 0.00 46 TRP A CA 6
ATOM 9009 C C . TRP A 1 46 ? 1.186 -3.360 7.725 1.00 0.00 46 TRP A C 6
ATOM 9010 O O . TRP A 1 46 ? 0.545 -2.424 8.206 1.00 0.00 46 TRP A O 6
ATOM 9031 N N . LEU A 1 47 ? 0.634 -4.417 7.132 1.00 0.00 47 LEU A N 6
ATOM 9032 C CA . LEU A 1 47 ? -0.774 -4.610 6.844 1.00 0.00 47 LEU A CA 6
ATOM 9033 C C . LEU A 1 47 ? -1.344 -5.796 7.627 1.00 0.00 47 LEU A C 6
ATOM 9034 O O . LEU A 1 47 ? -0.587 -6.596 8.188 1.00 0.00 47 LEU A O 6
ATOM 9050 N N . GLU A 1 48 ? -2.674 -5.933 7.608 1.00 0.00 48 GLU A N 6
ATOM 9051 C CA .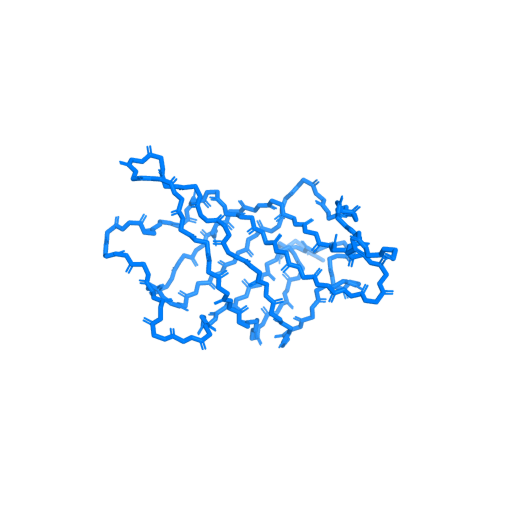 GLU A 1 48 ? -3.428 -7.028 8.232 1.00 0.00 48 GLU A CA 6
ATOM 9052 C C . GLU A 1 48 ? -4.653 -7.516 7.436 1.00 0.00 48 GLU A C 6
ATOM 9053 O O . GLU A 1 48 ? -5.550 -8.152 7.995 1.00 0.00 48 GLU A O 6
ATOM 9065 N N . LEU A 1 49 ? -4.681 -7.267 6.127 1.00 0.00 49 LEU A N 6
ATOM 9066 C CA . LEU A 1 49 ? -5.803 -7.515 5.217 1.00 0.00 49 LEU A CA 6
ATOM 9067 C C . LEU A 1 49 ? -7.112 -6.803 5.596 1.00 0.00 49 LEU A C 6
ATOM 9068 O O . LEU A 1 49 ? -7.182 -5.990 6.527 1.00 0.00 49 LEU A O 6
ATOM 9084 N N . PHE A 1 50 ? -8.142 -7.062 4.790 1.00 0.00 50 PHE A N 6
ATOM 9085 C CA . PHE A 1 50 ? -9.552 -6.813 5.043 1.00 0.00 50 PHE A CA 6
ATOM 9086 C C . PHE A 1 50 ? -10.342 -8.056 4.622 1.00 0.00 50 PHE A C 6
ATOM 9087 O O . PHE A 1 50 ? -9.783 -8.990 4.044 1.00 0.00 50 PHE A O 6
ATOM 9104 N N . GLY A 1 51 ? -11.650 -8.063 4.879 1.00 0.00 51 GLY A N 6
ATOM 9105 C CA . GLY A 1 51 ? -12.637 -8.842 4.143 1.00 0.00 51 GLY A CA 6
ATOM 9106 C C . GLY A 1 51 ? -12.640 -10.357 4.346 1.00 0.00 51 GLY A C 6
ATOM 9107 O O . GLY A 1 51 ? -13.476 -11.021 3.736 1.00 0.00 51 GLY A O 6
ATOM 9111 N N . ALA A 1 52 ? -11.761 -10.911 5.187 1.00 0.00 52 ALA A N 6
ATOM 9112 C CA . ALA A 1 52 ? -11.557 -12.333 5.493 1.00 0.00 52 ALA A CA 6
ATOM 9113 C C . ALA A 1 52 ? -11.034 -13.189 4.333 1.00 0.00 52 ALA A C 6
ATOM 9114 O O . ALA A 1 52 ? -10.293 -14.141 4.580 1.00 0.00 52 ALA A O 6
ATOM 9121 N N . GLU A 1 53 ? -11.387 -12.875 3.089 1.00 0.00 53 GLU A N 6
ATOM 9122 C CA . GLU A 1 53 ? -10.784 -13.399 1.865 1.00 0.00 53 GLU A CA 6
ATOM 9123 C C . GLU A 1 53 ? -9.281 -13.083 1.824 1.00 0.00 53 GLU A C 6
ATOM 9124 O O . GLU A 1 53 ? -8.832 -12.172 2.513 1.00 0.00 53 GLU A O 6
ATOM 9136 N N . GLN A 1 54 ? -8.494 -13.824 1.037 1.00 0.00 54 GLN A N 6
ATOM 9137 C CA . GLN A 1 54 ? -7.050 -13.605 0.913 1.00 0.00 54 GLN A CA 6
ATOM 9138 C C . GLN A 1 54 ? -6.545 -14.133 -0.442 1.00 0.00 54 GLN A C 6
ATOM 9139 O O . GLN A 1 54 ? -7.255 -14.921 -1.080 1.00 0.00 54 GLN A O 6
ATOM 9153 N N . PRO A 1 55 ? -5.347 -13.738 -0.905 1.00 0.00 55 PRO A N 6
ATOM 9154 C CA . PRO A 1 55 ? -4.812 -14.166 -2.195 1.00 0.00 55 PRO A CA 6
ATOM 9155 C C . PRO A 1 55 ? -4.473 -15.666 -2.246 1.00 0.00 55 PRO A C 6
ATOM 9156 O O . PRO A 1 55 ? -4.479 -16.344 -1.216 1.00 0.00 55 PRO A O 6
ATOM 9167 N N . PRO A 1 56 ? -4.128 -16.189 -3.438 1.00 0.00 56 PRO A N 6
ATOM 9168 C CA . PRO A 1 56 ? -3.532 -17.515 -3.554 1.00 0.00 56 PRO A CA 6
ATOM 9169 C C . PRO A 1 56 ? -2.123 -17.577 -2.923 1.00 0.00 56 PRO A C 6
ATOM 9170 O O . PRO A 1 56 ? -1.395 -16.573 -2.958 1.00 0.00 56 PRO A O 6
ATOM 9181 N N . PRO A 1 57 ? -1.687 -18.774 -2.479 1.00 0.00 57 PRO A N 6
ATOM 9182 C CA . PRO A 1 57 ? -0.333 -19.028 -1.994 1.00 0.00 57 PRO A CA 6
ATOM 9183 C C . PRO A 1 57 ? 0.674 -19.014 -3.148 1.00 0.00 57 PRO A C 6
ATOM 9184 O O . PRO A 1 57 ? 0.288 -18.996 -4.317 1.00 0.00 57 PRO A O 6
ATOM 9195 N N . ASN A 1 58 ? 1.976 -19.030 -2.830 1.00 0.00 58 ASN A N 6
ATOM 9196 C CA . ASN A 1 58 ? 3.121 -18.949 -3.760 1.00 0.00 58 ASN A CA 6
ATOM 9197 C C . ASN A 1 58 ? 2.986 -17.844 -4.818 1.00 0.00 58 ASN A C 6
ATOM 9198 O O . ASN A 1 58 ? 3.652 -17.850 -5.856 1.00 0.00 58 ASN A O 6
ATOM 9209 N N . THR A 1 59 ? 2.136 -16.857 -4.559 1.00 0.00 59 THR A N 6
ATOM 9210 C CA . THR A 1 59 ? 1.800 -15.775 -5.464 1.00 0.00 59 THR A CA 6
ATOM 9211 C C . THR A 1 59 ? 2.266 -14.489 -4.789 1.00 0.00 59 THR A C 6
ATOM 9212 O O . THR A 1 59 ? 3.154 -13.823 -5.333 1.00 0.00 59 THR A O 6
ATOM 9223 N N . LEU A 1 60 ? 1.783 -14.203 -3.569 1.00 0.00 60 LEU A N 6
ATOM 9224 C CA . LEU A 1 60 ? 2.348 -13.128 -2.758 1.00 0.00 60 LEU A CA 6
ATOM 9225 C C . LEU A 1 60 ? 3.808 -13.468 -2.502 1.00 0.00 60 LEU A C 6
ATOM 9226 O O . LEU A 1 60 ? 4.087 -14.540 -1.967 1.00 0.00 60 LEU A O 6
ATOM 9242 N N . SER A 1 61 ? 4.732 -12.595 -2.896 1.00 0.00 61 SER A N 6
ATOM 9243 C CA . SER A 1 61 ? 6.163 -12.826 -2.704 1.00 0.00 61 SER A CA 6
ATOM 9244 C C . SER A 1 61 ? 6.830 -11.596 -2.072 1.00 0.00 61 SER A C 6
ATOM 9245 O O . SER A 1 61 ? 6.305 -10.490 -2.179 1.00 0.00 61 SER A O 6
ATOM 9253 N N . GLU A 1 62 ? 8.008 -11.750 -1.459 1.00 0.00 62 GLU A N 6
ATOM 9254 C CA . GLU A 1 62 ? 8.608 -10.734 -0.570 1.00 0.00 62 GLU A CA 6
ATOM 9255 C C . GLU A 1 62 ? 9.066 -9.462 -1.289 1.00 0.00 62 GLU A C 6
ATOM 9256 O O . GLU A 1 62 ? 9.376 -8.448 -0.672 1.00 0.00 62 GLU A O 6
ATOM 9268 N N . GLY A 1 63 ? 9.130 -9.525 -2.607 1.00 0.00 63 GLY A N 6
ATOM 9269 C CA . GLY A 1 63 ? 9.541 -8.466 -3.503 1.00 0.00 63 GLY A CA 6
ATOM 9270 C C . GLY A 1 63 ? 8.510 -8.358 -4.606 1.00 0.00 63 GLY A C 6
ATOM 9271 O O . GLY A 1 63 ? 8.869 -8.080 -5.752 1.00 0.00 63 GLY A O 6
ATOM 9275 N N . ALA A 1 64 ? 7.243 -8.671 -4.311 1.00 0.00 64 ALA A N 6
ATOM 9276 C CA . ALA A 1 64 ? 6.170 -8.379 -5.236 1.00 0.00 64 ALA A CA 6
ATOM 9277 C C . ALA A 1 64 ? 6.155 -6.876 -5.457 1.00 0.00 64 ALA A C 6
ATOM 9278 O O . ALA A 1 64 ? 6.439 -6.123 -4.519 1.00 0.00 64 ALA A O 6
ATOM 9285 N N . GLU A 1 65 ? 5.903 -6.443 -6.691 1.00 0.00 65 GLU A N 6
ATOM 9286 C CA . GLU A 1 65 ? 5.684 -5.048 -6.955 1.00 0.00 65 GLU A CA 6
ATOM 9287 C C . GLU A 1 65 ? 4.228 -4.776 -6.623 1.00 0.00 65 GLU A C 6
ATOM 9288 O O . GLU A 1 65 ? 3.327 -5.565 -6.936 1.00 0.00 65 GLU A O 6
ATOM 9300 N N . VAL A 1 66 ? 4.028 -3.686 -5.905 1.00 0.00 66 VAL A N 6
ATOM 9301 C CA . VAL A 1 66 ? 2.752 -3.366 -5.306 1.00 0.00 66 VAL A CA 6
ATOM 9302 C C . VAL A 1 66 ? 2.476 -1.885 -5.455 1.00 0.00 66 VAL A C 6
ATOM 9303 O O . VAL A 1 66 ? 3.395 -1.075 -5.607 1.00 0.00 66 VAL A O 6
ATOM 9316 N N . SER A 1 67 ? 1.205 -1.529 -5.380 1.00 0.00 67 SER A N 6
ATOM 9317 C CA . SER A 1 67 ? 0.732 -0.177 -5.530 1.00 0.00 67 SER A CA 6
ATOM 9318 C C . SER A 1 67 ? -0.285 0.075 -4.425 1.00 0.00 67 SER A C 6
ATOM 9319 O O . SER A 1 67 ? -1.390 -0.480 -4.443 1.00 0.00 67 SER A O 6
ATOM 9327 N N . VAL A 1 68 ? 0.111 0.877 -3.441 1.00 0.00 68 VAL A N 6
ATOM 9328 C CA . VAL A 1 68 ? -0.816 1.488 -2.509 1.00 0.00 68 VAL A CA 6
ATOM 9329 C C . VAL A 1 68 ? -1.659 2.513 -3.250 1.00 0.00 68 VAL A C 6
ATOM 9330 O O . VAL A 1 68 ? -1.188 3.191 -4.166 1.00 0.00 68 VAL A O 6
ATOM 9343 N N . SER A 1 69 ? -2.891 2.681 -2.790 1.00 0.00 69 SER A N 6
ATOM 9344 C CA . SER A 1 69 ? -3.653 3.884 -2.987 1.00 0.00 69 SER A CA 6
ATOM 9345 C C . SER A 1 69 ? -4.494 4.073 -1.740 1.00 0.00 69 SER A C 6
ATOM 9346 O O . SER A 1 69 ? -4.930 3.100 -1.118 1.00 0.00 69 SER A O 6
ATOM 9354 N N . VAL A 1 70 ? -4.710 5.306 -1.326 1.00 0.00 70 VAL A N 6
ATOM 9355 C CA . VAL A 1 70 ? -5.712 5.611 -0.339 1.00 0.00 70 VAL A CA 6
ATOM 9356 C C . VAL A 1 70 ? -6.330 6.915 -0.817 1.00 0.00 70 VAL A C 6
ATOM 9357 O O . VAL A 1 70 ? -5.777 7.673 -1.618 1.00 0.00 70 VAL A O 6
ATOM 9370 N N . TRP A 1 71 ? -7.482 7.181 -0.256 1.00 0.00 71 TRP A N 6
ATOM 9371 C CA . TRP A 1 71 ? -8.071 8.481 -0.227 1.00 0.00 71 TRP A CA 6
ATOM 9372 C C . TRP A 1 71 ? -7.965 8.944 1.204 1.00 0.00 71 TRP A C 6
ATOM 9373 O O . TRP A 1 71 ? -8.946 8.879 1.949 1.00 0.00 71 TRP A O 6
ATOM 9394 N N . THR A 1 72 ? -6.765 9.324 1.628 1.00 0.00 72 THR A N 6
ATOM 9395 C CA . THR A 1 72 ? -6.673 10.059 2.888 1.00 0.00 72 THR A CA 6
ATOM 9396 C C . THR A 1 72 ? -6.978 11.534 2.567 1.00 0.00 72 THR A C 6
ATOM 9397 O O . THR A 1 72 ? -6.890 11.903 1.397 1.00 0.00 72 THR A O 6
ATOM 9408 N N . GLY A 1 73 ? -7.235 12.395 3.562 1.00 0.00 73 GLY A N 6
ATOM 9409 C CA . GLY A 1 73 ? -7.056 13.851 3.480 1.00 0.00 73 GLY A CA 6
ATOM 9410 C C . GLY A 1 73 ? -7.680 14.549 2.272 1.00 0.00 73 GLY A C 6
ATOM 9411 O O . GLY A 1 73 ? -7.178 15.597 1.875 1.00 0.00 73 GLY A O 6
ATOM 9415 N N . GLY A 1 74 ? -8.713 13.977 1.653 1.00 0.00 74 GLY A N 6
ATOM 9416 C CA . GLY A 1 74 ? -9.257 14.471 0.396 1.00 0.00 74 GLY A CA 6
ATOM 9417 C C . GLY A 1 74 ? -8.269 14.445 -0.777 1.00 0.00 74 GLY A C 6
ATOM 9418 O O . GLY A 1 74 ? -8.424 15.257 -1.684 1.00 0.00 74 GLY A O 6
ATOM 9422 N N . ALA A 1 75 ? -7.278 13.545 -0.844 1.00 0.00 75 ALA A N 6
ATOM 9423 C CA . ALA A 1 75 ? -6.483 13.362 -2.058 1.00 0.00 75 ALA A CA 6
ATOM 9424 C C . ALA A 1 75 ? -6.110 11.904 -2.299 1.00 0.00 75 ALA A C 6
ATOM 9425 O O . ALA A 1 75 ? -6.073 11.082 -1.384 1.00 0.00 75 ALA A O 6
ATOM 9432 N N . LEU A 1 76 ? -5.862 11.579 -3.569 1.00 0.00 76 LEU A N 6
ATOM 9433 C CA . LEU A 1 76 ? -5.538 10.234 -4.007 1.00 0.00 76 LEU A CA 6
ATOM 9434 C C . LEU A 1 76 ? -4.040 10.050 -3.898 1.00 0.00 76 LEU A C 6
ATOM 9435 O O . LEU A 1 76 ? -3.271 10.457 -4.772 1.00 0.00 76 LEU A O 6
ATOM 9451 N N . CYS A 1 77 ? -3.638 9.422 -2.812 1.00 0.00 77 CYS A N 6
ATOM 9452 C CA . CYS A 1 77 ? -2.280 9.070 -2.480 1.00 0.00 77 CYS A CA 6
ATOM 9453 C C . CYS A 1 77 ? -2.007 7.676 -3.011 1.00 0.00 77 CYS A C 6
ATOM 9454 O O . CYS A 1 77 ? -1.931 6.700 -2.270 1.00 0.00 77 CYS A O 6
ATOM 9462 N N . ARG A 1 78 ? -1.934 7.582 -4.337 1.00 0.00 78 ARG A N 6
ATOM 9463 C CA . ARG A 1 78 ? -1.499 6.373 -5.019 1.00 0.00 78 ARG A CA 6
ATOM 9464 C C . ARG A 1 78 ? 0.016 6.437 -5.080 1.00 0.00 78 ARG A C 6
ATOM 9465 O O . ARG A 1 78 ? 0.569 7.481 -5.442 1.00 0.00 78 ARG A O 6
ATOM 9486 N N . CYS A 1 79 ? 0.687 5.347 -4.723 1.00 0.00 79 CYS A N 6
ATOM 9487 C CA . CYS A 1 79 ? 2.129 5.239 -4.818 1.00 0.00 79 CYS A CA 6
ATOM 9488 C C . CYS A 1 79 ? 2.513 3.793 -5.090 1.00 0.00 79 CYS A C 6
ATOM 9489 O O . CYS A 1 79 ? 1.695 2.883 -4.951 1.00 0.00 79 CYS A O 6
ATOM 9497 N N . ASP A 1 80 ? 3.770 3.578 -5.448 1.00 0.00 80 ASP A N 6
ATOM 9498 C CA . ASP A 1 80 ? 4.288 2.292 -5.885 1.00 0.00 80 ASP A CA 6
ATOM 9499 C C . ASP A 1 80 ? 5.324 1.846 -4.853 1.00 0.00 80 ASP A C 6
ATOM 9500 O O . ASP A 1 80 ? 6.015 2.680 -4.266 1.00 0.00 80 ASP A O 6
ATOM 9509 N N . GLY A 1 81 ? 5.404 0.551 -4.563 1.00 0.00 81 GLY A N 6
ATOM 9510 C CA . GLY A 1 81 ? 6.164 -0.042 -3.472 1.00 0.00 81 GLY A CA 6
ATOM 9511 C C . GLY A 1 81 ? 6.649 -1.446 -3.833 1.00 0.00 81 GLY A C 6
ATOM 9512 O O . GLY A 1 81 ? 6.418 -1.921 -4.954 1.00 0.00 81 GLY A O 6
ATOM 9516 N N . ARG A 1 82 ? 7.301 -2.127 -2.883 1.00 0.00 82 ARG A N 6
ATOM 9517 C CA . ARG A 1 82 ? 7.497 -3.584 -2.893 1.00 0.00 82 ARG A CA 6
ATOM 9518 C C . ARG A 1 82 ? 7.039 -4.137 -1.548 1.00 0.00 82 ARG A C 6
ATOM 9519 O O . ARG A 1 82 ? 6.880 -3.352 -0.616 1.00 0.00 82 ARG A O 6
ATOM 9540 N N . VAL A 1 83 ? 6.889 -5.455 -1.426 1.00 0.00 83 VAL A N 6
ATOM 9541 C CA . VAL A 1 83 ? 6.483 -6.099 -0.169 1.00 0.00 83 VAL A CA 6
ATOM 9542 C C . VAL A 1 83 ? 7.485 -5.908 0.989 1.00 0.00 83 VAL A C 6
ATOM 9543 O O . VAL A 1 83 ? 7.064 -5.820 2.133 1.00 0.00 83 VAL A O 6
ATOM 9556 N N . GLU A 1 84 ? 8.787 -5.795 0.732 1.00 0.00 84 GLU A N 6
ATOM 9557 C CA . GLU A 1 84 ? 9.884 -5.625 1.706 1.00 0.00 84 GLU A CA 6
ATOM 9558 C C . GLU A 1 84 ? 10.114 -6.877 2.569 1.00 0.00 84 GLU A C 6
ATOM 9559 O O . GLU A 1 84 ? 11.226 -7.406 2.591 1.00 0.00 84 GLU A O 6
ATOM 9571 N N . THR A 1 85 ? 9.082 -7.362 3.258 1.00 0.00 85 THR A N 6
ATOM 9572 C CA . THR A 1 85 ? 9.057 -8.570 4.068 1.00 0.00 85 THR A CA 6
ATOM 9573 C C . THR A 1 85 ? 7.625 -9.095 4.012 1.00 0.00 85 THR A C 6
ATOM 9574 O O . THR A 1 85 ? 6.696 -8.408 4.445 1.00 0.00 85 THR A O 6
ATOM 9585 N N . LEU A 1 86 ? 7.426 -10.301 3.474 1.00 0.00 86 LEU A N 6
ATOM 9586 C CA . LEU A 1 86 ? 6.153 -10.987 3.654 1.00 0.00 86 LEU A CA 6
ATOM 9587 C C . LEU A 1 86 ? 6.183 -11.693 5.014 1.00 0.00 86 LEU A C 6
ATOM 9588 O O . LEU A 1 86 ? 7.262 -11.961 5.550 1.00 0.00 86 LEU A O 6
ATOM 9604 N N . ARG A 1 87 ? 5.025 -12.047 5.572 1.00 0.00 87 ARG A N 6
ATOM 9605 C CA . ARG A 1 87 ? 4.951 -12.941 6.724 1.00 0.00 87 ARG A CA 6
ATOM 9606 C C . ARG A 1 87 ? 3.939 -14.035 6.465 1.00 0.00 87 ARG A C 6
ATOM 9607 O O . ARG A 1 87 ? 4.250 -15.193 6.712 1.00 0.00 87 ARG A O 6
ATOM 9628 N N . ASP A 1 88 ? 2.754 -13.675 5.998 1.00 0.00 88 ASP A N 6
ATOM 9629 C CA . ASP A 1 88 ? 1.642 -14.575 5.768 1.00 0.00 88 ASP A CA 6
ATOM 9630 C C . ASP A 1 88 ? 0.931 -14.096 4.509 1.00 0.00 88 ASP A C 6
ATOM 9631 O O . ASP A 1 88 ? 1.231 -13.021 3.984 1.00 0.00 88 ASP A O 6
ATOM 9640 N N . ASP A 1 89 ? -0.095 -14.826 4.078 1.00 0.00 89 ASP A N 6
ATOM 9641 C CA . ASP A 1 89 ? -0.963 -14.432 2.966 1.00 0.00 89 ASP A CA 6
ATOM 9642 C C . ASP A 1 89 ? -1.807 -13.203 3.349 1.00 0.00 89 ASP A C 6
ATOM 9643 O O . ASP A 1 89 ? -2.398 -12.554 2.480 1.00 0.00 89 ASP A O 6
ATOM 9652 N N . ARG A 1 90 ? -1.828 -12.838 4.643 1.00 0.00 90 ARG A N 6
ATOM 9653 C CA . ARG A 1 90 ? -2.576 -11.712 5.200 1.00 0.00 90 ARG A CA 6
ATOM 9654 C C . ARG A 1 90 ? -1.701 -10.634 5.829 1.00 0.00 90 ARG A C 6
ATOM 9655 O O . ARG A 1 90 ? -2.022 -9.455 5.691 1.00 0.00 90 ARG A O 6
ATOM 9676 N N . GLN A 1 91 ? -0.635 -11.000 6.542 1.00 0.00 91 GLN A N 6
ATOM 9677 C CA . GLN A 1 91 ? 0.201 -10.046 7.254 1.00 0.00 91 GLN A CA 6
ATOM 9678 C C . GLN A 1 91 ? 1.488 -9.916 6.468 1.00 0.00 91 GLN A C 6
ATOM 9679 O O . GLN A 1 91 ? 2.123 -10.923 6.159 1.00 0.00 91 GLN A O 6
ATOM 9693 N N . PHE A 1 92 ? 1.886 -8.692 6.160 1.00 0.00 92 PHE A N 6
ATOM 9694 C CA . PHE A 1 92 ? 3.139 -8.406 5.463 1.00 0.00 92 PHE A CA 6
ATOM 9695 C C . PHE A 1 92 ? 3.418 -6.908 5.499 1.00 0.00 92 PHE A C 6
ATOM 9696 O O . PHE A 1 92 ? 2.578 -6.131 5.965 1.00 0.00 92 PHE A O 6
ATOM 9713 N N . ALA A 1 93 ? 4.601 -6.511 5.037 1.00 0.00 93 ALA A N 6
ATOM 9714 C CA . ALA A 1 93 ? 5.037 -5.131 4.976 1.00 0.00 93 ALA A CA 6
ATOM 9715 C C . ALA A 1 93 ? 4.817 -4.534 3.580 1.00 0.00 93 ALA A C 6
ATOM 9716 O O . ALA A 1 93 ? 4.353 -5.216 2.663 1.00 0.00 93 ALA A O 6
ATOM 9723 N N . ILE A 1 94 ? 5.169 -3.257 3.416 1.00 0.00 94 ILE A N 6
ATOM 9724 C CA . ILE A 1 94 ? 5.443 -2.618 2.143 1.00 0.00 94 ILE A CA 6
ATOM 9725 C C . ILE A 1 94 ? 6.537 -1.566 2.330 1.00 0.00 94 ILE A C 6
ATOM 9726 O O . ILE A 1 94 ? 6.416 -0.700 3.194 1.00 0.00 94 ILE A O 6
ATOM 9742 N N . ARG A 1 95 ? 7.580 -1.613 1.496 1.00 0.00 95 ARG A N 6
ATOM 9743 C CA . ARG A 1 95 ? 8.499 -0.505 1.250 1.00 0.00 95 ARG A CA 6
ATOM 9744 C C . ARG A 1 95 ? 7.768 0.458 0.345 1.00 0.00 95 ARG A C 6
ATOM 9745 O O . ARG A 1 95 ? 7.343 0.085 -0.748 1.00 0.00 95 ARG A O 6
ATOM 9766 N N . LEU A 1 96 ? 7.643 1.696 0.797 1.00 0.00 96 LEU A N 6
ATOM 9767 C CA . LEU A 1 96 ? 7.172 2.794 -0.022 1.00 0.00 96 LEU A CA 6
ATOM 9768 C C . LEU A 1 96 ? 8.364 3.329 -0.814 1.00 0.00 96 LEU A C 6
ATOM 9769 O O . LEU A 1 96 ? 9.425 3.573 -0.226 1.00 0.00 96 LEU A O 6
ATOM 9785 N N . VAL A 1 97 ? 8.215 3.528 -2.124 1.00 0.00 97 VAL A N 6
ATOM 9786 C CA . VAL A 1 97 ? 9.212 4.137 -2.987 1.00 0.00 97 VAL A CA 6
ATOM 9787 C C . VAL A 1 97 ? 8.548 5.194 -3.871 1.00 0.00 97 VAL A C 6
ATOM 9788 O O . VAL A 1 97 ? 7.340 5.408 -3.814 1.00 0.00 97 VAL A O 6
ATOM 9801 N N . GLY A 1 98 ? 9.336 5.891 -4.685 1.00 0.00 98 GLY A N 6
ATOM 9802 C CA . GLY A 1 98 ? 8.859 6.568 -5.885 1.00 0.00 98 GLY A CA 6
ATOM 9803 C C . GLY A 1 98 ? 8.219 7.938 -5.694 1.00 0.00 98 GLY A C 6
ATOM 9804 O O . GLY A 1 98 ? 8.073 8.684 -6.661 1.00 0.00 98 GLY A O 6
ATOM 9808 N N . ARG A 1 99 ? 7.960 8.295 -4.442 1.00 0.00 99 ARG A N 6
ATOM 9809 C CA . ARG A 1 99 ? 7.339 9.513 -3.929 1.00 0.00 99 ARG A CA 6
ATOM 9810 C C . ARG A 1 99 ? 5.836 9.479 -4.178 1.00 0.00 99 ARG A C 6
ATOM 9811 O O . ARG A 1 99 ? 5.372 9.253 -5.293 1.00 0.00 99 ARG A O 6
ATOM 9832 N N . VAL A 1 100 ? 5.087 9.738 -3.114 1.00 0.00 100 VAL A N 6
ATOM 9833 C CA . VAL A 1 100 ? 3.628 9.737 -3.098 1.00 0.00 100 VAL A CA 6
ATOM 9834 C C . VAL A 1 100 ? 3.186 11.086 -3.651 1.00 0.00 100 VAL A C 6
ATOM 9835 O O . VAL A 1 100 ? 3.456 12.113 -3.032 1.00 0.00 100 VAL A O 6
ATOM 9848 N N . ARG A 1 101 ? 2.567 11.118 -4.826 1.00 0.00 101 ARG A N 6
ATOM 9849 C CA . ARG A 1 101 ? 2.026 12.331 -5.424 1.00 0.00 101 ARG A CA 6
ATOM 9850 C C . ARG A 1 101 ? 0.511 12.215 -5.350 1.00 0.00 101 ARG A C 6
ATOM 9851 O O . ARG A 1 101 ? -0.020 11.120 -5.534 1.00 0.00 101 ARG A O 6
ATOM 9872 N N . GLU A 1 102 ? -0.182 13.328 -5.123 1.00 0.00 102 GLU A N 6
ATOM 9873 C CA . GLU A 1 102 ? -1.634 13.372 -5.205 1.00 0.00 102 GLU A CA 6
ATOM 9874 C C . GLU A 1 102 ? -2.011 13.243 -6.676 1.00 0.00 102 GLU A C 6
ATOM 9875 O O . GLU A 1 102 ? -1.886 14.204 -7.442 1.00 0.00 102 GLU A O 6
ATOM 9887 N N . LEU A 1 103 ? -2.419 12.048 -7.102 1.00 0.00 103 LEU A N 6
ATOM 9888 C CA . LEU A 1 103 ? -2.919 11.840 -8.459 1.00 0.00 103 LEU A CA 6
ATOM 9889 C C . LEU A 1 103 ? -4.242 12.589 -8.668 1.00 0.00 103 LEU A C 6
ATOM 9890 O O . LEU A 1 103 ? -4.556 12.956 -9.796 1.00 0.00 103 LEU A O 6
ATOM 9906 N N . GLN A 1 104 ? -4.997 12.844 -7.597 1.00 0.00 104 GLN A N 6
ATOM 9907 C CA . GLN A 1 104 ? -6.216 13.653 -7.576 1.00 0.00 104 GLN A CA 6
ATOM 9908 C C . GLN A 1 104 ? -6.382 14.308 -6.209 1.00 0.00 104 GLN A C 6
ATOM 9909 O O . GLN A 1 104 ? -5.791 13.843 -5.239 1.00 0.00 104 GLN A O 6
ATOM 9923 N N . ARG A 1 105 ? -7.250 15.319 -6.110 1.00 0.00 105 ARG A N 6
ATOM 9924 C CA . ARG A 1 105 ? -7.765 15.885 -4.868 1.00 0.00 105 ARG A CA 6
ATOM 9925 C C . ARG A 1 105 ? -9.283 15.758 -4.901 1.00 0.00 105 ARG A C 6
ATOM 9926 O O . ARG A 1 105 ? -9.927 16.313 -5.788 1.00 0.00 105 ARG A O 6
ATOM 9947 N N . ARG A 1 106 ? -9.852 14.973 -3.994 1.00 0.00 106 ARG A N 6
ATOM 9948 C CA . ARG A 1 106 ? -11.282 14.864 -3.740 1.00 0.00 106 ARG A CA 6
ATOM 9949 C C . ARG A 1 106 ? -11.684 16.142 -2.989 1.00 0.00 106 ARG A C 6
ATOM 9950 O O . ARG A 1 106 ? -11.241 16.355 -1.860 1.00 0.00 106 ARG A O 6
ATOM 9971 N N . GLU A 1 107 ? -12.505 16.997 -3.595 1.00 0.00 107 GLU A N 6
ATOM 9972 C CA . GLU A 1 107 ? -12.976 18.265 -3.028 1.00 0.00 107 GLU A CA 6
ATOM 9973 C C . GLU A 1 107 ? -14.145 18.013 -2.053 1.00 0.00 107 GLU A C 6
ATOM 9974 O O . GLU A 1 107 ? -15.228 18.589 -2.191 1.00 0.00 107 GLU A O 6
ATOM 9986 N N . TYR A 1 108 ? -13.965 17.104 -1.093 1.00 0.00 108 TYR A N 6
ATOM 9987 C CA . TYR A 1 108 ? -15.022 16.631 -0.194 1.00 0.00 108 TYR A CA 6
ATOM 9988 C C . TYR A 1 108 ? -14.562 16.680 1.263 1.00 0.00 108 TYR A C 6
ATOM 9989 O O . TYR A 1 108 ? -14.988 15.861 2.087 1.00 0.00 108 TYR A O 6
ATOM 10007 N N . PHE A 1 109 ? -13.657 17.606 1.592 1.00 0.00 109 PHE A N 6
ATOM 10008 C CA . PHE A 1 109 ? -13.354 17.936 2.962 1.00 0.00 109 PHE A CA 6
ATOM 10009 C C . PHE A 1 109 ? -14.052 19.261 3.232 1.00 0.00 109 PHE A C 6
ATOM 10010 O O . PHE A 1 109 ? -14.988 19.287 4.060 1.00 0.00 109 PHE A O 6
ATOM 10027 N N . GLY A 1 1 ? 9.562 17.849 4.350 1.00 0.00 1 GLY A N 7
ATOM 10028 C CA . GLY A 1 1 ? 10.827 17.125 4.204 1.00 0.00 1 GLY A CA 7
ATOM 10029 C C . GLY A 1 1 ? 11.489 17.561 2.925 1.00 0.00 1 GLY A C 7
ATOM 10030 O O . GLY A 1 1 ? 12.211 18.553 2.977 1.00 0.00 1 GLY A O 7
ATOM 10034 N N . MET A 1 2 ? 11.135 16.939 1.789 1.00 0.00 2 MET A N 7
ATOM 10035 C CA . MET A 1 2 ? 11.896 16.907 0.533 1.00 0.00 2 MET A CA 7
ATOM 10036 C C . MET A 1 2 ? 13.051 15.913 0.676 1.00 0.00 2 MET A C 7
ATOM 10037 O O . MET A 1 2 ? 14.228 16.259 0.686 1.00 0.00 2 MET A O 7
ATOM 10051 N N . SER A 1 3 ? 12.683 14.640 0.805 1.00 0.00 3 SER A N 7
ATOM 10052 C CA . SER A 1 3 ? 13.553 13.549 1.214 1.00 0.00 3 SER A CA 7
ATOM 10053 C C . SER A 1 3 ? 13.414 12.407 0.192 1.00 0.00 3 SER A C 7
ATOM 10054 O O . SER A 1 3 ? 12.533 12.450 -0.675 1.00 0.00 3 SER A O 7
ATOM 10062 N N . ALA A 1 4 ? 14.281 11.397 0.272 1.00 0.00 4 ALA A N 7
ATOM 10063 C CA . ALA A 1 4 ? 14.485 10.387 -0.762 1.00 0.00 4 ALA A CA 7
ATOM 10064 C C . ALA A 1 4 ? 14.419 8.965 -0.196 1.00 0.00 4 ALA A C 7
ATOM 10065 O O . ALA A 1 4 ? 15.004 8.059 -0.787 1.00 0.00 4 ALA A O 7
ATOM 10072 N N . ASP A 1 5 ? 13.777 8.757 0.961 1.00 0.00 5 ASP A N 7
ATOM 10073 C CA . ASP A 1 5 ? 13.866 7.483 1.680 1.00 0.00 5 ASP A CA 7
ATOM 10074 C C . ASP A 1 5 ? 12.503 7.060 2.219 1.00 0.00 5 ASP A C 7
ATOM 10075 O O . ASP A 1 5 ? 11.945 6.083 1.730 1.00 0.00 5 ASP A O 7
ATOM 10084 N N . GLY A 1 6 ? 11.956 7.759 3.222 1.00 0.00 6 GLY A N 7
ATOM 10085 C CA . GLY A 1 6 ? 10.794 7.274 3.970 1.00 0.00 6 GLY A CA 7
ATOM 10086 C C . GLY A 1 6 ? 9.953 8.363 4.616 1.00 0.00 6 GLY A C 7
ATOM 10087 O O . GLY A 1 6 ? 9.476 8.199 5.743 1.00 0.00 6 GLY A O 7
ATOM 10091 N N . SER A 1 7 ? 9.775 9.486 3.928 1.00 0.00 7 SER A N 7
ATOM 10092 C CA . SER A 1 7 ? 9.163 10.693 4.458 1.00 0.00 7 SER A CA 7
ATOM 10093 C C . SER A 1 7 ? 8.061 11.171 3.510 1.00 0.00 7 SER A C 7
ATOM 10094 O O . SER A 1 7 ? 7.909 10.667 2.403 1.00 0.00 7 SER A O 7
ATOM 10102 N N . GLU A 1 8 ? 7.247 12.125 3.969 1.00 0.00 8 GLU A N 7
ATOM 10103 C CA . GLU A 1 8 ? 5.976 12.520 3.354 1.00 0.00 8 GLU A CA 7
ATOM 10104 C C . GLU A 1 8 ? 4.969 11.359 3.155 1.00 0.00 8 GLU A C 7
ATOM 10105 O O . GLU A 1 8 ? 3.935 11.567 2.529 1.00 0.00 8 GLU A O 7
ATOM 10117 N N . TYR A 1 9 ? 5.202 10.167 3.712 1.00 0.00 9 TYR A N 7
ATOM 10118 C CA . TYR A 1 9 ? 4.330 8.995 3.551 1.00 0.00 9 TYR A CA 7
ATOM 10119 C C . TYR A 1 9 ? 3.289 8.904 4.665 1.00 0.00 9 TYR A C 7
ATOM 10120 O O . TYR A 1 9 ? 2.096 8.803 4.381 1.00 0.00 9 TYR A O 7
ATOM 10138 N N . GLY A 1 10 ? 3.718 8.974 5.929 1.00 0.00 10 GLY A N 7
ATOM 10139 C CA . GLY A 1 10 ? 2.841 8.748 7.079 1.00 0.00 10 GLY A CA 7
ATOM 10140 C C . GLY A 1 10 ? 1.789 9.842 7.256 1.00 0.00 10 GLY A C 7
ATOM 10141 O O . GLY A 1 10 ? 0.771 9.667 7.920 1.00 0.00 10 GLY A O 7
ATOM 10145 N N . ARG A 1 11 ? 2.010 10.989 6.613 1.00 0.00 11 ARG A N 7
ATOM 10146 C CA . ARG A 1 11 ? 1.018 12.047 6.514 1.00 0.00 11 ARG A CA 7
ATOM 10147 C C . ARG A 1 11 ? -0.189 11.684 5.657 1.00 0.00 11 ARG A C 7
ATOM 10148 O O . ARG A 1 11 ? -1.156 12.438 5.667 1.00 0.00 11 ARG A O 7
ATOM 10169 N N . TYR A 1 12 ? -0.117 10.633 4.845 1.00 0.00 12 TYR A N 7
ATOM 10170 C CA . TYR A 1 12 ? -1.226 10.152 4.050 1.00 0.00 12 TYR A CA 7
ATOM 10171 C C . TYR A 1 12 ? -1.654 8.808 4.595 1.00 0.00 12 TYR A C 7
ATOM 10172 O O . TYR A 1 12 ? -2.816 8.613 4.940 1.00 0.00 12 TYR A O 7
ATOM 10190 N N . PHE A 1 13 ? -0.723 7.865 4.654 1.00 0.00 13 PHE A N 7
ATOM 10191 C CA . PHE A 1 13 ? -1.019 6.528 5.099 1.00 0.00 13 PHE A CA 7
ATOM 10192 C C . PHE A 1 13 ? -0.933 6.569 6.617 1.00 0.00 13 PHE A C 7
ATOM 10193 O O . PHE A 1 13 ? 0.100 6.948 7.149 1.00 0.00 13 PHE A O 7
ATOM 10210 N N . GLU A 1 14 ? -2.015 6.270 7.321 1.00 0.00 14 GLU A N 7
ATOM 10211 C CA . GLU A 1 14 ? -2.032 6.281 8.784 1.00 0.00 14 GLU A CA 7
ATOM 10212 C C . GLU A 1 14 ? -1.773 4.864 9.288 1.00 0.00 14 GLU A C 7
ATOM 10213 O O . GLU A 1 14 ? -2.102 3.898 8.599 1.00 0.00 14 GLU A O 7
ATOM 10225 N N . GLN A 1 15 ? -1.289 4.752 10.526 1.00 0.00 15 GLN A N 7
ATOM 10226 C CA . GLN A 1 15 ? -0.974 3.494 11.223 1.00 0.00 15 GLN A CA 7
ATOM 10227 C C . GLN A 1 15 ? -2.140 2.499 11.248 1.00 0.00 15 GLN A C 7
ATOM 10228 O O . GLN A 1 15 ? -1.909 1.317 11.469 1.00 0.00 15 GLN A O 7
ATOM 10242 N N . LEU A 1 16 ? -3.376 2.971 11.084 1.00 0.00 16 LEU A N 7
ATOM 10243 C CA . LEU A 1 16 ? -4.605 2.184 11.170 1.00 0.00 16 LEU A CA 7
ATOM 10244 C C . LEU A 1 16 ? -5.529 2.418 9.978 1.00 0.00 16 LEU A C 7
ATOM 10245 O O . LEU A 1 16 ? -6.628 1.860 9.938 1.00 0.00 16 LEU A O 7
ATOM 10261 N N . GLN A 1 17 ? -5.140 3.249 9.005 1.00 0.00 17 GLN A N 7
ATOM 10262 C CA . GLN A 1 17 ? -5.916 3.357 7.776 1.00 0.00 17 GLN A CA 7
ATOM 10263 C C . GLN A 1 17 ? -5.761 2.039 7.037 1.00 0.00 17 GLN A C 7
ATOM 10264 O O . GLN A 1 17 ? -4.782 1.320 7.217 1.00 0.00 17 GLN A O 7
ATOM 10278 N N . LYS A 1 18 ? -6.652 1.788 6.087 1.00 0.00 18 LYS A N 7
ATOM 10279 C CA . LYS A 1 18 ? -6.519 0.699 5.153 1.00 0.00 18 LYS A CA 7
ATOM 10280 C C . LYS A 1 18 ? -6.217 1.228 3.753 1.00 0.00 18 LYS A C 7
ATOM 10281 O O . LYS A 1 18 ? -6.484 2.402 3.474 1.00 0.00 18 LYS A O 7
ATOM 10300 N N . VAL A 1 19 ? -5.659 0.390 2.888 1.00 0.00 19 VAL A N 7
ATOM 10301 C CA . VAL A 1 19 ? -5.258 0.758 1.535 1.00 0.00 19 VAL A CA 7
ATOM 10302 C C . VAL A 1 19 ? -5.849 -0.274 0.559 1.00 0.00 19 VAL A C 7
ATOM 10303 O O . VAL A 1 19 ? -6.689 -1.096 0.929 1.00 0.00 19 VAL A O 7
ATOM 10316 N N . ASN A 1 20 ? -5.487 -0.181 -0.716 1.00 0.00 20 ASN A N 7
ATOM 10317 C CA . ASN A 1 20 ? -5.836 -1.090 -1.786 1.00 0.00 20 ASN A CA 7
ATOM 10318 C C . ASN A 1 20 ? -4.725 -2.141 -1.887 1.00 0.00 20 ASN A C 7
ATOM 10319 O O . ASN A 1 20 ? -3.615 -1.856 -1.436 1.00 0.00 20 ASN A O 7
ATOM 10330 N N . LEU A 1 21 ? -4.965 -3.319 -2.478 1.00 0.00 21 LEU A N 7
ATOM 10331 C CA . LEU A 1 21 ? -3.945 -4.371 -2.556 1.00 0.00 21 LEU A CA 7
ATOM 10332 C C . LEU A 1 21 ? -3.777 -4.845 -3.987 1.00 0.00 21 LEU A C 7
ATOM 10333 O O . LEU A 1 21 ? -3.842 -6.038 -4.276 1.00 0.00 21 LEU A O 7
ATOM 10349 N N . THR A 1 22 ? -3.520 -3.909 -4.892 1.00 0.00 22 THR A N 7
ATOM 10350 C CA . THR A 1 22 ? -3.105 -4.246 -6.239 1.00 0.00 22 THR A CA 7
ATOM 10351 C C . THR A 1 22 ? -1.808 -5.056 -6.141 1.00 0.00 22 THR A C 7
ATOM 10352 O O . THR A 1 22 ? -0.814 -4.531 -5.634 1.00 0.00 22 THR A O 7
ATOM 10363 N N . VAL A 1 23 ? -1.808 -6.317 -6.577 1.00 0.00 23 VAL A N 7
ATOM 10364 C CA . VAL A 1 23 ? -0.583 -7.103 -6.777 1.00 0.00 23 VAL A CA 7
ATOM 10365 C C . VAL A 1 23 ? -0.473 -7.482 -8.254 1.00 0.00 23 VAL A C 7
ATOM 10366 O O . VAL A 1 23 ? -1.462 -7.917 -8.839 1.00 0.00 23 VAL A O 7
ATOM 10379 N N . ARG A 1 24 ? 0.711 -7.351 -8.865 1.00 0.00 24 ARG A N 7
ATOM 10380 C CA . ARG A 1 24 ? 1.004 -7.894 -10.190 1.00 0.00 24 ARG A CA 7
ATOM 10381 C C . ARG A 1 24 ? 1.171 -9.402 -10.063 1.00 0.00 24 ARG A C 7
ATOM 10382 O O . ARG A 1 24 ? 2.104 -9.840 -9.392 1.00 0.00 24 ARG A O 7
ATOM 10403 N N . LEU A 1 25 ? 0.340 -10.193 -10.739 1.00 0.00 25 LEU A N 7
ATOM 10404 C CA . LEU A 1 25 ? 0.475 -11.641 -10.801 1.00 0.00 25 LEU A CA 7
ATOM 10405 C C . LEU A 1 25 ? 0.836 -12.026 -12.225 1.00 0.00 25 LEU A C 7
ATOM 10406 O O . LEU A 1 25 ? -0.019 -12.345 -13.048 1.00 0.00 25 LEU A O 7
ATOM 10422 N N . GLY A 1 26 ? 2.124 -11.963 -12.544 1.00 0.00 26 GLY A N 7
ATOM 10423 C CA . GLY A 1 26 ? 2.587 -12.378 -13.857 1.00 0.00 26 GLY A CA 7
ATOM 10424 C C . GLY A 1 26 ? 2.425 -11.306 -14.923 1.00 0.00 26 GLY A C 7
ATOM 10425 O O . GLY A 1 26 ? 2.770 -11.599 -16.060 1.00 0.00 26 GLY A O 7
ATOM 10429 N N . ASP A 1 27 ? 1.968 -10.090 -14.587 1.00 0.00 27 ASP A N 7
ATOM 10430 C CA . ASP A 1 27 ? 1.613 -8.966 -15.477 1.00 0.00 27 ASP A CA 7
ATOM 10431 C C . ASP A 1 27 ? 0.272 -9.218 -16.160 1.00 0.00 27 ASP A C 7
ATOM 10432 O O . ASP A 1 27 ? -0.660 -8.431 -16.006 1.00 0.00 27 ASP A O 7
ATOM 10441 N N . THR A 1 28 ? 0.153 -10.352 -16.847 1.00 0.00 28 THR A N 7
ATOM 10442 C CA . THR A 1 28 ? -1.096 -10.839 -17.413 1.00 0.00 28 THR A CA 7
ATOM 10443 C C . THR A 1 28 ? -2.209 -10.871 -16.350 1.00 0.00 28 THR A C 7
ATOM 10444 O O . THR A 1 28 ? -3.319 -10.406 -16.623 1.00 0.00 28 THR A O 7
ATOM 10455 N N . GLY A 1 29 ? -1.927 -11.337 -15.129 1.00 0.00 29 GLY A N 7
ATOM 10456 C CA . GLY A 1 29 ? -2.874 -11.303 -14.030 1.00 0.00 29 GLY A CA 7
ATOM 10457 C C . GLY A 1 29 ? -2.498 -10.227 -13.023 1.00 0.00 29 GLY A C 7
ATOM 10458 O O . GLY A 1 29 ? -1.373 -9.714 -12.987 1.00 0.00 29 GLY A O 7
ATOM 10462 N N . SER A 1 30 ? -3.442 -9.960 -12.134 1.00 0.00 30 SER A N 7
ATOM 10463 C CA . SER A 1 30 ? -3.240 -9.224 -10.902 1.00 0.00 30 SER A CA 7
ATOM 10464 C C . SER A 1 30 ? -4.095 -9.868 -9.803 1.00 0.00 30 SER A C 7
ATOM 10465 O O . SER A 1 30 ? -4.836 -10.829 -10.053 1.00 0.00 30 SER A O 7
ATOM 10473 N N . PHE A 1 31 ? -3.975 -9.358 -8.583 1.00 0.00 31 PHE A N 7
ATOM 10474 C CA . PHE A 1 31 ? -4.923 -9.554 -7.502 1.00 0.00 31 PHE A CA 7
ATOM 10475 C C . PHE A 1 31 ? -5.313 -8.157 -7.014 1.00 0.00 31 PHE A C 7
ATOM 10476 O O . PHE A 1 31 ? -4.546 -7.208 -7.222 1.00 0.00 31 PHE A O 7
ATOM 10493 N N . ASP A 1 32 ? -6.469 -8.004 -6.368 1.00 0.00 32 ASP A N 7
ATOM 10494 C CA . ASP A 1 32 ? -6.779 -6.819 -5.581 1.00 0.00 32 ASP A CA 7
ATOM 10495 C C . ASP A 1 32 ? -7.524 -7.207 -4.312 1.00 0.00 32 ASP A C 7
ATOM 10496 O O . ASP A 1 32 ? -8.349 -8.123 -4.305 1.00 0.00 32 ASP A O 7
ATOM 10505 N N . GLY A 1 33 ? -7.243 -6.492 -3.234 1.00 0.00 33 GLY A N 7
ATOM 10506 C CA . GLY A 1 33 ? -7.735 -6.757 -1.892 1.00 0.00 33 GLY A CA 7
ATOM 10507 C C . GLY A 1 33 ? -7.739 -5.481 -1.059 1.00 0.00 33 GLY A C 7
ATOM 10508 O O . GLY A 1 33 ? -7.697 -4.363 -1.588 1.00 0.00 33 GLY A O 7
ATOM 10512 N N . THR A 1 34 ? -7.836 -5.650 0.253 1.00 0.00 34 THR A N 7
ATOM 10513 C CA . THR A 1 34 ? -7.801 -4.593 1.247 1.00 0.00 34 THR A CA 7
ATOM 10514 C C . THR A 1 34 ? -7.036 -5.167 2.446 1.00 0.00 34 THR A C 7
ATOM 10515 O O . THR A 1 34 ? -7.028 -6.382 2.656 1.00 0.00 34 THR A O 7
ATOM 10526 N N . ALA A 1 35 ? -6.408 -4.315 3.247 1.00 0.00 35 ALA A N 7
ATOM 10527 C CA . ALA A 1 35 ? -5.822 -4.645 4.537 1.00 0.00 35 ALA A CA 7
ATOM 10528 C C . ALA A 1 35 ? -5.778 -3.364 5.342 1.00 0.00 35 ALA A C 7
ATOM 10529 O O . ALA A 1 35 ? -5.572 -2.309 4.743 1.00 0.00 35 ALA A O 7
ATOM 10536 N N . ALA A 1 36 ? -5.921 -3.408 6.665 1.00 0.00 36 ALA A N 7
ATOM 10537 C CA . ALA A 1 36 ? -5.617 -2.234 7.477 1.00 0.00 36 ALA A CA 7
ATOM 10538 C C . ALA A 1 36 ? -4.102 -2.256 7.768 1.00 0.00 36 ALA A C 7
ATOM 10539 O O . ALA A 1 36 ? -3.505 -3.333 7.842 1.00 0.00 36 ALA A O 7
ATOM 10546 N N . ILE A 1 37 ? -3.462 -1.083 7.842 1.00 0.00 37 ILE A N 7
ATOM 10547 C CA . ILE A 1 37 ? -2.144 -0.877 8.445 1.00 0.00 37 ILE A CA 7
ATOM 10548 C C . ILE A 1 37 ? -2.250 -1.246 9.938 1.00 0.00 37 ILE A C 7
ATOM 10549 O O . ILE A 1 37 ? -3.334 -1.288 10.517 1.00 0.00 37 ILE A O 7
ATOM 10565 N N . THR A 1 38 ? -1.099 -1.528 10.545 1.00 0.00 38 THR A N 7
ATOM 10566 C CA . THR A 1 38 ? -0.929 -1.885 11.947 1.00 0.00 38 THR A CA 7
ATOM 10567 C C . THR A 1 38 ? 0.261 -1.156 12.573 1.00 0.00 38 THR A C 7
ATOM 10568 O O . THR A 1 38 ? 0.224 -0.760 13.740 1.00 0.00 38 THR A O 7
ATOM 10579 N N . SER A 1 39 ? 1.329 -0.974 11.803 1.00 0.00 39 SER A N 7
ATOM 10580 C CA . SER A 1 39 ? 2.555 -0.289 12.166 1.00 0.00 39 SER A CA 7
ATOM 10581 C C . SER A 1 39 ? 3.032 0.415 10.908 1.00 0.00 39 SER A C 7
ATOM 10582 O O . SER A 1 39 ? 2.909 -0.141 9.812 1.00 0.00 39 SER A O 7
ATOM 10590 N N . LEU A 1 40 ? 3.548 1.630 11.059 1.00 0.00 40 LEU A N 7
ATOM 10591 C CA . LEU A 1 40 ? 4.018 2.452 9.964 1.00 0.00 40 LEU A CA 7
ATOM 10592 C C . LEU A 1 40 ? 5.232 3.224 10.464 1.00 0.00 40 LEU A C 7
ATOM 10593 O O . LEU A 1 40 ? 5.138 3.966 11.442 1.00 0.00 40 LEU A O 7
ATOM 10609 N N . LYS A 1 41 ? 6.389 3.032 9.832 1.00 0.00 41 LYS A N 7
ATOM 10610 C CA . LYS A 1 41 ? 7.666 3.599 10.261 1.00 0.00 41 LYS A CA 7
ATOM 10611 C C . LYS A 1 41 ? 8.232 4.578 9.224 1.00 0.00 41 LYS A C 7
ATOM 10612 O O . LYS A 1 41 ? 9.282 5.170 9.459 1.00 0.00 41 LYS A O 7
ATOM 10631 N N . GLY A 1 42 ? 7.533 4.812 8.116 1.00 0.00 42 GLY A N 7
ATOM 10632 C CA . GLY A 1 42 ? 7.931 5.727 7.063 1.00 0.00 42 GLY A CA 7
ATOM 10633 C C . GLY A 1 42 ? 7.827 4.959 5.767 1.00 0.00 42 GLY A C 7
ATOM 10634 O O . GLY A 1 42 ? 6.726 4.605 5.358 1.00 0.00 42 GLY A O 7
ATOM 10638 N N . SER A 1 43 ? 8.951 4.605 5.154 1.00 0.00 43 SER A N 7
ATOM 10639 C CA . SER A 1 43 ? 9.005 3.691 4.012 1.00 0.00 43 SER A CA 7
ATOM 10640 C C . SER A 1 43 ? 8.794 2.224 4.423 1.00 0.00 43 SER A C 7
ATOM 10641 O O . SER A 1 43 ? 9.376 1.325 3.809 1.00 0.00 43 SER A O 7
ATOM 10649 N N . LEU A 1 44 ? 8.022 1.963 5.478 1.00 0.00 44 LEU A N 7
ATOM 10650 C CA . LEU A 1 44 ? 7.679 0.619 5.909 1.00 0.00 44 LEU A CA 7
ATOM 10651 C C . LEU A 1 44 ? 6.356 0.618 6.658 1.00 0.00 44 LEU A C 7
ATOM 10652 O O . LEU A 1 44 ? 6.309 1.071 7.806 1.00 0.00 44 LEU A O 7
ATOM 10668 N N . ALA A 1 45 ? 5.307 0.068 6.054 1.00 0.00 45 ALA A N 7
ATOM 10669 C CA . ALA A 1 45 ? 4.100 -0.315 6.778 1.00 0.00 45 ALA A CA 7
ATOM 10670 C C . ALA A 1 45 ? 4.107 -1.824 6.994 1.00 0.00 45 ALA A C 7
ATOM 10671 O O . ALA A 1 45 ? 4.799 -2.534 6.265 1.00 0.00 45 ALA A O 7
ATOM 10678 N N . TRP A 1 46 ? 3.293 -2.292 7.936 1.00 0.00 46 TRP A N 7
ATOM 10679 C CA . TRP A 1 46 ? 2.908 -3.687 8.136 1.00 0.00 46 TRP A CA 7
ATOM 10680 C C . TRP A 1 46 ? 1.383 -3.770 8.185 1.00 0.00 46 TRP A C 7
ATOM 10681 O O . TRP A 1 46 ? 0.750 -2.898 8.795 1.00 0.00 46 TRP A O 7
ATOM 10702 N N . LEU A 1 47 ? 0.803 -4.794 7.553 1.00 0.00 47 LEU A N 7
ATOM 10703 C CA . LEU A 1 47 ? -0.629 -4.983 7.345 1.00 0.00 47 LEU A CA 7
ATOM 10704 C C . LEU A 1 47 ? -1.145 -6.296 7.951 1.00 0.00 47 LEU A C 7
ATOM 10705 O O . LEU A 1 47 ? -0.354 -7.180 8.284 1.00 0.00 47 LEU A O 7
ATOM 10721 N N . GLU A 1 48 ? -2.476 -6.446 8.004 1.00 0.00 48 GLU A N 7
ATOM 10722 C CA . GLU A 1 48 ? -3.162 -7.608 8.600 1.00 0.00 48 GLU A CA 7
ATOM 10723 C C . GLU A 1 48 ? -4.369 -8.169 7.824 1.00 0.00 48 GLU A C 7
ATOM 10724 O O . GLU A 1 48 ? -5.199 -8.883 8.399 1.00 0.00 48 GLU A O 7
ATOM 10736 N N . LEU A 1 49 ? -4.453 -7.912 6.518 1.00 0.00 49 LEU A N 7
ATOM 10737 C CA . LEU A 1 49 ? -5.605 -8.200 5.658 1.00 0.00 49 LEU A CA 7
ATOM 10738 C C . LEU A 1 49 ? -6.927 -7.612 6.181 1.00 0.00 49 LEU A C 7
ATOM 10739 O O . LEU A 1 49 ? -6.945 -6.774 7.089 1.00 0.00 49 LEU A O 7
ATOM 10755 N N . PHE A 1 50 ? -8.036 -7.948 5.512 1.00 0.00 50 PHE A N 7
ATOM 10756 C CA . PHE A 1 50 ? -9.372 -7.457 5.792 1.00 0.00 50 PHE A CA 7
ATOM 10757 C C . PHE A 1 50 ? -10.380 -8.606 5.732 1.00 0.00 50 PHE A C 7
ATOM 10758 O O . PHE A 1 50 ? -10.655 -9.167 4.667 1.00 0.00 50 PHE A O 7
ATOM 10775 N N . GLY A 1 51 ? -10.967 -8.948 6.874 1.00 0.00 51 GLY A N 7
ATOM 10776 C CA . GLY A 1 51 ? -12.015 -9.956 6.938 1.00 0.00 51 GLY A CA 7
ATOM 10777 C C . GLY A 1 51 ? -11.422 -11.342 6.756 1.00 0.00 51 GLY A C 7
ATOM 10778 O O . GLY A 1 51 ? -10.548 -11.718 7.540 1.00 0.00 51 GLY A O 7
ATOM 10782 N N . ALA A 1 52 ? -11.921 -12.115 5.795 1.00 0.00 52 ALA A N 7
ATOM 10783 C CA . ALA A 1 52 ? -11.559 -13.514 5.569 1.00 0.00 52 ALA A CA 7
ATOM 10784 C C . ALA A 1 52 ? -11.284 -13.799 4.088 1.00 0.00 52 ALA A C 7
ATOM 10785 O O . ALA A 1 52 ? -11.135 -14.963 3.693 1.00 0.00 52 ALA A O 7
ATOM 10792 N N . GLU A 1 53 ? -11.261 -12.764 3.249 1.00 0.00 53 GLU A N 7
ATOM 10793 C CA . GLU A 1 53 ? -10.671 -12.863 1.919 1.00 0.00 53 GLU A CA 7
ATOM 10794 C C . GLU A 1 53 ? -9.147 -12.822 2.060 1.00 0.00 53 GLU A C 7
ATOM 10795 O O . GLU A 1 53 ? -8.634 -12.288 3.042 1.00 0.00 53 GLU A O 7
ATOM 10807 N N . GLN A 1 54 ? -8.426 -13.407 1.100 1.00 0.00 54 GLN A N 7
ATOM 10808 C CA . GLN A 1 54 ? -6.968 -13.520 1.072 1.00 0.00 54 GLN A CA 7
ATOM 10809 C C . GLN A 1 54 ? -6.526 -13.753 -0.378 1.00 0.00 54 GLN A C 7
ATOM 10810 O O . GLN A 1 54 ? -7.355 -14.182 -1.186 1.00 0.00 54 GLN A O 7
ATOM 10824 N N . PRO A 1 55 ? -5.259 -13.492 -0.739 1.00 0.00 55 PRO A N 7
ATOM 10825 C CA . PRO A 1 55 ? -4.746 -13.894 -2.039 1.00 0.00 55 PRO A CA 7
ATOM 10826 C C . PRO A 1 55 ? -4.524 -15.416 -2.111 1.00 0.00 55 PRO A C 7
ATOM 10827 O O . PRO A 1 55 ? -4.522 -16.086 -1.079 1.00 0.00 55 PRO A O 7
ATOM 10838 N N . PRO A 1 56 ? -4.300 -15.964 -3.319 1.00 0.00 56 PRO A N 7
ATOM 10839 C CA . PRO A 1 56 ? -3.930 -17.367 -3.506 1.00 0.00 56 PRO A CA 7
ATOM 10840 C C . PRO A 1 56 ? -2.568 -17.720 -2.875 1.00 0.00 56 PRO A C 7
ATOM 10841 O O . PRO A 1 56 ? -1.685 -16.856 -2.787 1.00 0.00 56 PRO A O 7
ATOM 10852 N N . PRO A 1 57 ? -2.339 -19.003 -2.530 1.00 0.00 57 PRO A N 7
ATOM 10853 C CA . PRO A 1 57 ? -1.092 -19.466 -1.936 1.00 0.00 57 PRO A CA 7
ATOM 10854 C C . PRO A 1 57 ? 0.056 -19.389 -2.937 1.00 0.00 57 PRO A C 7
ATOM 10855 O O . PRO A 1 57 ? -0.165 -19.336 -4.156 1.00 0.00 57 PRO A O 7
ATOM 10866 N N . ASN A 1 58 ? 1.291 -19.399 -2.421 1.00 0.00 58 ASN A N 7
ATOM 10867 C CA . ASN A 1 58 ? 2.565 -19.267 -3.145 1.00 0.00 58 ASN A CA 7
ATOM 10868 C C . ASN A 1 58 ? 2.647 -18.021 -4.036 1.00 0.00 58 ASN A C 7
ATOM 10869 O O . ASN A 1 58 ? 3.613 -17.849 -4.782 1.00 0.00 58 ASN A O 7
ATOM 10880 N N . THR A 1 59 ? 1.632 -17.160 -4.032 1.00 0.00 59 THR A N 7
ATOM 10881 C CA . THR A 1 59 ? 1.473 -16.123 -5.034 1.00 0.00 59 THR A CA 7
ATOM 10882 C C . THR A 1 59 ? 2.024 -14.810 -4.500 1.00 0.00 59 THR A C 7
ATOM 10883 O O . THR A 1 59 ? 2.758 -14.140 -5.220 1.00 0.00 59 THR A O 7
ATOM 10894 N N . LEU A 1 60 ? 1.741 -14.453 -3.242 1.00 0.00 60 LEU A N 7
ATOM 10895 C CA . LEU A 1 60 ? 2.473 -13.365 -2.607 1.00 0.00 60 LEU A CA 7
ATOM 10896 C C . LEU A 1 60 ? 3.949 -13.736 -2.513 1.00 0.00 60 LEU A C 7
ATOM 10897 O O . LEU A 1 60 ? 4.312 -14.897 -2.300 1.00 0.00 60 LEU A O 7
ATOM 10913 N N . SER A 1 61 ? 4.806 -12.740 -2.690 1.00 0.00 61 SER A N 7
ATOM 10914 C CA . SER A 1 61 ? 6.241 -12.867 -2.558 1.00 0.00 61 SER A CA 7
ATOM 10915 C C . SER A 1 61 ? 6.787 -11.559 -1.999 1.00 0.00 61 SER A C 7
ATOM 10916 O O . SER A 1 61 ? 6.120 -10.524 -2.056 1.00 0.00 61 SER A O 7
ATOM 10924 N N . GLU A 1 62 ? 8.015 -11.586 -1.498 1.00 0.00 62 GLU A N 7
ATOM 10925 C CA . GLU A 1 62 ? 8.553 -10.504 -0.663 1.00 0.00 62 GLU A CA 7
ATOM 10926 C C . GLU A 1 62 ? 8.997 -9.280 -1.469 1.00 0.00 62 GLU A C 7
ATOM 10927 O O . GLU A 1 62 ? 9.402 -8.255 -0.927 1.00 0.00 62 GLU A O 7
ATOM 10939 N N . GLY A 1 63 ? 8.902 -9.375 -2.785 1.00 0.00 63 GLY A N 7
ATOM 10940 C CA . GLY A 1 63 ? 9.217 -8.342 -3.746 1.00 0.00 63 GLY A CA 7
ATOM 10941 C C . GLY A 1 63 ? 8.146 -8.342 -4.822 1.00 0.00 63 GLY A C 7
ATOM 10942 O O . GLY A 1 63 ? 8.446 -8.029 -5.973 1.00 0.00 63 GLY A O 7
ATOM 10946 N N . ALA A 1 64 ? 6.906 -8.719 -4.473 1.00 0.00 64 ALA A N 7
ATOM 10947 C CA . ALA A 1 64 ? 5.765 -8.442 -5.331 1.00 0.00 64 ALA A CA 7
ATOM 10948 C C . ALA A 1 64 ? 5.706 -6.924 -5.469 1.00 0.00 64 ALA A C 7
ATOM 10949 O O . ALA A 1 64 ? 5.748 -6.230 -4.448 1.00 0.00 64 ALA A O 7
ATOM 10956 N N . GLU A 1 65 ? 5.685 -6.409 -6.698 1.00 0.00 65 GLU A N 7
ATOM 10957 C CA . GLU A 1 65 ? 5.306 -5.038 -6.934 1.00 0.00 65 GLU A CA 7
ATOM 10958 C C . GLU A 1 65 ? 3.821 -4.944 -6.659 1.00 0.00 65 GLU A C 7
ATOM 10959 O O . GLU A 1 65 ? 3.014 -5.805 -7.030 1.00 0.00 65 GLU A O 7
ATOM 10971 N N . VAL A 1 66 ? 3.508 -3.878 -5.957 1.00 0.00 66 VAL A N 7
ATOM 10972 C CA . VAL A 1 66 ? 2.198 -3.598 -5.432 1.00 0.00 66 VAL A CA 7
ATOM 10973 C C . VAL A 1 66 ? 2.010 -2.075 -5.440 1.00 0.00 66 VAL A C 7
ATOM 10974 O O . VAL A 1 66 ? 2.993 -1.322 -5.429 1.00 0.00 66 VAL A O 7
ATOM 10987 N N . SER A 1 67 ? 0.783 -1.574 -5.442 1.00 0.00 67 SER A N 7
ATOM 10988 C CA . SER A 1 67 ? 0.490 -0.147 -5.520 1.00 0.00 67 SER A CA 7
ATOM 10989 C C . SER A 1 67 ? -0.458 0.264 -4.390 1.00 0.00 67 SER A C 7
ATOM 10990 O O . SER A 1 67 ? -1.243 -0.559 -3.910 1.00 0.00 67 SER A O 7
ATOM 10998 N N . VAL A 1 68 ? -0.382 1.524 -3.954 1.00 0.00 68 VAL A N 7
ATOM 10999 C CA . VAL A 1 68 ? -1.123 2.045 -2.811 1.00 0.00 68 VAL A CA 7
ATOM 11000 C C . VAL A 1 68 ? -1.763 3.358 -3.206 1.00 0.00 68 VAL A C 7
ATOM 11001 O O . VAL A 1 68 ? -1.045 4.263 -3.620 1.00 0.00 68 VAL A O 7
ATOM 11014 N N . SER A 1 69 ? -3.092 3.444 -3.109 1.00 0.00 69 SER A N 7
ATOM 11015 C CA . SER A 1 69 ? -3.874 4.519 -3.699 1.00 0.00 69 SER A CA 7
ATOM 11016 C C . SER A 1 69 ? -5.081 4.835 -2.814 1.00 0.00 69 SER A C 7
ATOM 11017 O O . SER A 1 69 ? -6.100 4.143 -2.891 1.00 0.00 69 SER A O 7
ATOM 11025 N N . VAL A 1 70 ? -4.964 5.783 -1.899 1.00 0.00 70 VAL A N 7
ATOM 11026 C CA . VAL A 1 70 ? -5.950 6.063 -0.856 1.00 0.00 70 VAL A CA 7
ATOM 11027 C C . VAL A 1 70 ? -6.358 7.525 -0.943 1.00 0.00 70 VAL A C 7
ATOM 11028 O O . VAL A 1 70 ? -5.558 8.405 -1.255 1.00 0.00 70 VAL A O 7
ATOM 11041 N N . TRP A 1 71 ? -7.632 7.769 -0.677 1.00 0.00 71 TRP A N 7
ATOM 11042 C CA . TRP A 1 71 ? -8.249 9.070 -0.746 1.00 0.00 71 TRP A CA 7
ATOM 11043 C C . TRP A 1 71 ? -8.221 9.657 0.665 1.00 0.00 71 TRP A C 7
ATOM 11044 O O . TRP A 1 71 ? -8.971 9.197 1.522 1.00 0.00 71 TRP A O 7
ATOM 11065 N N . THR A 1 72 ? -7.307 10.585 0.959 1.00 0.00 72 THR A N 7
ATOM 11066 C CA . THR A 1 72 ? -7.144 11.139 2.302 1.00 0.00 72 THR A CA 7
ATOM 11067 C C . THR A 1 72 ? -6.580 12.567 2.207 1.00 0.00 72 THR A C 7
ATOM 11068 O O . THR A 1 72 ? -5.968 12.920 1.196 1.00 0.00 72 THR A O 7
ATOM 11079 N N . GLY A 1 73 ? -6.765 13.403 3.232 1.00 0.00 73 GLY A N 7
ATOM 11080 C CA . GLY A 1 73 ? -6.290 14.787 3.241 1.00 0.00 73 GLY A CA 7
ATOM 11081 C C . GLY A 1 73 ? -6.841 15.597 2.062 1.00 0.00 73 GLY A C 7
ATOM 11082 O O . GLY A 1 73 ? -6.100 16.338 1.414 1.00 0.00 73 GLY A O 7
ATOM 11086 N N . GLY A 1 74 ? -8.122 15.404 1.734 1.00 0.00 74 GLY A N 7
ATOM 11087 C CA . GLY A 1 74 ? -8.798 16.092 0.640 1.00 0.00 74 GLY A CA 7
ATOM 11088 C C . GLY A 1 74 ? -8.313 15.685 -0.756 1.00 0.00 74 GLY A C 7
ATOM 11089 O O . GLY A 1 74 ? -8.773 16.272 -1.735 1.00 0.00 74 GLY A O 7
ATOM 11093 N N . ALA A 1 75 ? -7.402 14.714 -0.890 1.00 0.00 75 ALA A N 7
ATOM 11094 C CA . ALA A 1 75 ? -6.817 14.349 -2.169 1.00 0.00 75 ALA A CA 7
ATOM 11095 C C . ALA A 1 75 ? -6.657 12.840 -2.330 1.00 0.00 75 ALA A C 7
ATOM 11096 O O . ALA A 1 75 ? -7.033 12.069 -1.444 1.00 0.00 75 ALA A O 7
ATOM 11103 N N . LEU A 1 76 ? -6.182 12.416 -3.506 1.00 0.00 76 LEU A N 7
ATOM 11104 C CA . LEU A 1 76 ? -5.794 11.044 -3.785 1.00 0.00 76 LEU A CA 7
ATOM 11105 C C . LEU A 1 76 ? -4.279 10.950 -3.712 1.00 0.00 76 LEU A C 7
ATOM 11106 O O . LEU A 1 76 ? -3.553 11.532 -4.523 1.00 0.00 76 LEU A O 7
ATOM 11122 N N . CYS A 1 77 ? -3.838 10.179 -2.734 1.00 0.00 77 CYS A N 7
ATOM 11123 C CA . CYS A 1 77 ? -2.469 9.800 -2.459 1.00 0.00 77 CYS A CA 7
ATOM 11124 C C . CYS A 1 77 ? -2.280 8.489 -3.172 1.00 0.00 77 CYS A C 7
ATOM 11125 O O . CYS A 1 77 ? -2.891 7.494 -2.776 1.00 0.00 77 CYS A O 7
ATOM 11133 N N . ARG A 1 78 ? -1.447 8.464 -4.206 1.00 0.00 78 ARG A N 7
ATOM 11134 C CA . ARG A 1 78 ? -1.086 7.214 -4.843 1.00 0.00 78 ARG A CA 7
ATOM 11135 C C . ARG A 1 78 ? 0.423 7.139 -4.962 1.00 0.00 78 ARG A C 7
ATOM 11136 O O . ARG A 1 78 ? 1.035 8.098 -5.421 1.00 0.00 78 ARG A O 7
ATOM 11157 N N . CYS A 1 79 ? 1.010 6.038 -4.499 1.00 0.00 79 CYS A N 7
ATOM 11158 C CA . CYS A 1 79 ? 2.417 5.738 -4.709 1.00 0.00 79 CYS A CA 7
ATOM 11159 C C . CYS A 1 79 ? 2.577 4.285 -5.142 1.00 0.00 79 CYS A C 7
ATOM 11160 O O . CYS A 1 79 ? 1.652 3.473 -5.048 1.00 0.00 79 CYS A O 7
ATOM 11168 N N . ASP A 1 80 ? 3.782 3.970 -5.594 1.00 0.00 80 ASP A N 7
ATOM 11169 C CA . ASP A 1 80 ? 4.195 2.654 -6.043 1.00 0.00 80 ASP A CA 7
ATOM 11170 C C . ASP A 1 80 ? 5.119 2.068 -4.971 1.00 0.00 80 ASP A C 7
ATOM 11171 O O . ASP A 1 80 ? 5.710 2.809 -4.176 1.00 0.00 80 ASP A O 7
ATOM 11180 N N . GLY A 1 81 ? 5.257 0.742 -4.927 1.00 0.00 81 GLY A N 7
ATOM 11181 C CA . GLY A 1 81 ? 6.019 0.050 -3.893 1.00 0.00 81 GLY A CA 7
ATOM 11182 C C . GLY A 1 81 ? 6.157 -1.448 -4.137 1.00 0.00 81 GLY A C 7
ATOM 11183 O O . GLY A 1 81 ? 5.680 -1.978 -5.144 1.00 0.00 81 GLY A O 7
ATOM 11187 N N . ARG A 1 82 ? 6.857 -2.129 -3.225 1.00 0.00 82 ARG A N 7
ATOM 11188 C CA . ARG A 1 82 ? 6.984 -3.590 -3.220 1.00 0.00 82 ARG A CA 7
ATOM 11189 C C . ARG A 1 82 ? 6.878 -4.132 -1.787 1.00 0.00 82 ARG A C 7
ATOM 11190 O O . ARG A 1 82 ? 7.101 -3.359 -0.849 1.00 0.00 82 ARG A O 7
ATOM 11211 N N . VAL A 1 83 ? 6.621 -5.431 -1.606 1.00 0.00 83 VAL A N 7
ATOM 11212 C CA . VAL A 1 83 ? 6.303 -6.056 -0.310 1.00 0.00 83 VAL A CA 7
ATOM 11213 C C . VAL A 1 83 ? 7.397 -5.872 0.757 1.00 0.00 83 VAL A C 7
ATOM 11214 O O . VAL A 1 83 ? 7.091 -5.642 1.917 1.00 0.00 83 VAL A O 7
ATOM 11227 N N . GLU A 1 84 ? 8.672 -5.890 0.386 1.00 0.00 84 GLU A N 7
ATOM 11228 C CA . GLU A 1 84 ? 9.853 -5.807 1.252 1.00 0.00 84 GLU A CA 7
ATOM 11229 C C . GLU A 1 84 ? 10.071 -7.112 2.014 1.00 0.00 84 GLU A C 7
ATOM 11230 O O . GLU A 1 84 ? 11.041 -7.814 1.736 1.00 0.00 84 GLU A O 7
ATOM 11242 N N . THR A 1 85 ? 9.157 -7.450 2.920 1.00 0.00 85 THR A N 7
ATOM 11243 C CA . THR A 1 85 ? 9.191 -8.648 3.739 1.00 0.00 85 THR A CA 7
ATOM 11244 C C . THR A 1 85 ? 7.767 -9.200 3.777 1.00 0.00 85 THR A C 7
ATOM 11245 O O . THR A 1 85 ? 6.811 -8.449 3.996 1.00 0.00 85 THR A O 7
ATOM 11256 N N . LEU A 1 86 ? 7.616 -10.508 3.578 1.00 0.00 86 LEU A N 7
ATOM 11257 C CA . LEU A 1 86 ? 6.368 -11.229 3.802 1.00 0.00 86 LEU A CA 7
ATOM 11258 C C . LEU A 1 86 ? 6.542 -12.099 5.050 1.00 0.00 86 LEU A C 7
ATOM 11259 O O . LEU A 1 86 ? 7.666 -12.426 5.435 1.00 0.00 86 LEU A O 7
ATOM 11275 N N . ARG A 1 87 ? 5.439 -12.483 5.694 1.00 0.00 87 ARG A N 7
ATOM 11276 C CA . ARG A 1 87 ? 5.467 -13.283 6.917 1.00 0.00 87 ARG A CA 7
ATOM 11277 C C . ARG A 1 87 ? 4.423 -14.381 6.873 1.00 0.00 87 ARG A C 7
ATOM 11278 O O . ARG A 1 87 ? 4.783 -15.547 7.026 1.00 0.00 87 ARG A O 7
ATOM 11299 N N . ASP A 1 88 ? 3.166 -14.007 6.667 1.00 0.00 88 ASP A N 7
ATOM 11300 C CA . ASP A 1 88 ? 2.083 -14.910 6.328 1.00 0.00 88 ASP A CA 7
ATOM 11301 C C . ASP A 1 88 ? 1.509 -14.381 5.024 1.00 0.00 88 ASP A C 7
ATOM 11302 O O . ASP A 1 88 ? 1.685 -13.211 4.674 1.00 0.00 88 ASP A O 7
ATOM 11311 N N . ASP A 1 89 ? 0.652 -15.178 4.402 1.00 0.00 89 ASP A N 7
ATOM 11312 C CA . ASP A 1 89 ? -0.145 -14.781 3.238 1.00 0.00 89 ASP A CA 7
ATOM 11313 C C . ASP A 1 89 ? -1.163 -13.689 3.610 1.00 0.00 89 ASP A C 7
ATOM 11314 O O . ASP A 1 89 ? -1.828 -13.134 2.736 1.00 0.00 89 ASP A O 7
ATOM 11323 N N . ARG A 1 90 ? -1.286 -13.361 4.907 1.00 0.00 90 ARG A N 7
ATOM 11324 C CA . ARG A 1 90 ? -2.134 -12.291 5.419 1.00 0.00 90 ARG A CA 7
ATOM 11325 C C . ARG A 1 90 ? -1.402 -11.193 6.181 1.00 0.00 90 ARG A C 7
ATOM 11326 O O . ARG A 1 90 ? -2.010 -10.153 6.421 1.00 0.00 90 ARG A O 7
ATOM 11347 N N . GLN A 1 91 ? -0.146 -11.391 6.583 1.00 0.00 91 GLN A N 7
ATOM 11348 C CA . GLN A 1 91 ? 0.592 -10.440 7.397 1.00 0.00 91 GLN A CA 7
ATOM 11349 C C . GLN A 1 91 ? 1.917 -10.224 6.711 1.00 0.00 91 GLN A C 7
ATOM 11350 O O . GLN A 1 91 ? 2.680 -11.168 6.509 1.00 0.00 91 GLN A O 7
ATOM 11364 N N . PHE A 1 92 ? 2.170 -8.987 6.336 1.00 0.00 92 PHE A N 7
ATOM 11365 C CA . PHE A 1 92 ? 3.338 -8.633 5.542 1.00 0.00 92 PHE A CA 7
ATOM 11366 C C . PHE A 1 92 ? 3.594 -7.135 5.598 1.00 0.00 92 PHE A C 7
ATOM 11367 O O . PHE A 1 92 ? 2.765 -6.373 6.110 1.00 0.00 92 PHE A O 7
ATOM 11384 N N . ALA A 1 93 ? 4.755 -6.728 5.091 1.00 0.00 93 ALA A N 7
ATOM 11385 C CA . ALA A 1 93 ? 5.171 -5.346 5.014 1.00 0.00 93 ALA A CA 7
ATOM 11386 C C . ALA A 1 93 ? 4.857 -4.754 3.637 1.00 0.00 93 ALA A C 7
ATOM 11387 O O . ALA A 1 93 ? 4.385 -5.440 2.732 1.00 0.00 93 ALA A O 7
ATOM 11394 N N . ILE A 1 94 ? 5.177 -3.474 3.461 1.00 0.00 94 ILE A N 7
ATOM 11395 C CA . ILE A 1 94 ? 5.421 -2.853 2.167 1.00 0.00 94 ILE A CA 7
ATOM 11396 C C . ILE A 1 94 ? 6.480 -1.774 2.368 1.00 0.00 94 ILE A C 7
ATOM 11397 O O . ILE A 1 94 ? 6.399 -1.022 3.340 1.00 0.00 94 ILE A O 7
ATOM 11413 N N . ARG A 1 95 ? 7.407 -1.599 1.420 1.00 0.00 95 ARG A N 7
ATOM 11414 C CA . ARG A 1 95 ? 8.155 -0.362 1.306 1.00 0.00 95 ARG A CA 7
ATOM 11415 C C . ARG A 1 95 ? 7.487 0.432 0.186 1.00 0.00 95 ARG A C 7
ATOM 11416 O O . ARG A 1 95 ? 6.789 -0.127 -0.668 1.00 0.00 95 ARG A O 7
ATOM 11437 N N . LEU A 1 96 ? 7.739 1.733 0.173 1.00 0.00 96 LEU A N 7
ATOM 11438 C CA . LEU A 1 96 ? 7.190 2.705 -0.759 1.00 0.00 96 LEU A CA 7
ATOM 11439 C C . LEU A 1 96 ? 8.378 3.277 -1.526 1.00 0.00 96 LEU A C 7
ATOM 11440 O O . LEU A 1 96 ? 9.368 3.630 -0.881 1.00 0.00 96 LEU A O 7
ATOM 11456 N N . VAL A 1 97 ? 8.341 3.296 -2.861 1.00 0.00 97 VAL A N 7
ATOM 11457 C CA . VAL A 1 97 ? 9.475 3.726 -3.685 1.00 0.00 97 VAL A CA 7
ATOM 11458 C C . VAL A 1 97 ? 9.190 5.089 -4.317 1.00 0.00 97 VAL A C 7
ATOM 11459 O O . VAL A 1 97 ? 8.039 5.456 -4.549 1.00 0.00 97 VAL A O 7
ATOM 11472 N N . GLY A 1 98 ? 10.256 5.822 -4.631 1.00 0.00 98 GLY A N 7
ATOM 11473 C CA . GLY A 1 98 ? 10.222 7.105 -5.284 1.00 0.00 98 GLY A CA 7
ATOM 11474 C C . GLY A 1 98 ? 9.707 8.106 -4.279 1.00 0.00 98 GLY A C 7
ATOM 11475 O O . GLY A 1 98 ? 10.367 8.394 -3.276 1.00 0.00 98 GLY A O 7
ATOM 11479 N N . ARG A 1 99 ? 8.505 8.602 -4.545 1.00 0.00 99 ARG A N 7
ATOM 11480 C CA . ARG A 1 99 ? 7.759 9.490 -3.680 1.00 0.00 99 ARG A CA 7
ATOM 11481 C C . ARG A 1 99 ? 6.332 9.649 -4.219 1.00 0.00 99 ARG A C 7
ATOM 11482 O O . ARG A 1 99 ? 6.145 9.889 -5.406 1.00 0.00 99 ARG A O 7
ATOM 11503 N N . VAL A 1 100 ? 5.357 9.591 -3.319 1.00 0.00 100 VAL A N 7
ATOM 11504 C CA . VAL A 1 100 ? 3.969 10.027 -3.498 1.00 0.00 100 VAL A CA 7
ATOM 11505 C C . VAL A 1 100 ? 3.881 11.507 -3.866 1.00 0.00 100 VAL A C 7
ATOM 11506 O O . VAL A 1 100 ? 4.719 12.333 -3.499 1.00 0.00 100 VAL A O 7
ATOM 11519 N N . ARG A 1 101 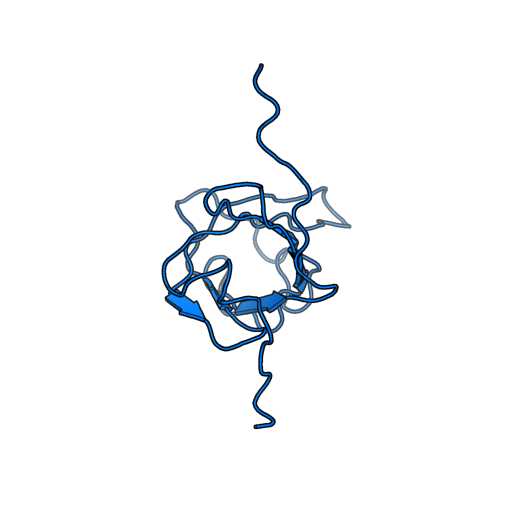? 2.787 11.849 -4.536 1.00 0.00 101 ARG A N 7
ATOM 11520 C CA . ARG A 1 101 ? 2.288 13.179 -4.806 1.00 0.00 101 ARG A CA 7
ATOM 11521 C C . ARG A 1 101 ? 0.761 13.051 -4.759 1.00 0.00 101 ARG A C 7
ATOM 11522 O O . ARG A 1 101 ? 0.232 11.959 -4.978 1.00 0.00 101 ARG A O 7
ATOM 11543 N N . GLU A 1 102 ? 0.050 14.136 -4.469 1.00 0.00 102 GLU A N 7
ATOM 11544 C CA . GLU A 1 102 ? -1.395 14.196 -4.643 1.00 0.00 102 GLU A CA 7
ATOM 11545 C C . GLU A 1 102 ? -1.650 14.161 -6.146 1.00 0.00 102 GLU A C 7
ATOM 11546 O O . GLU A 1 102 ? -1.279 15.091 -6.870 1.00 0.00 102 GLU A O 7
ATOM 11558 N N . LEU A 1 103 ? -2.249 13.087 -6.647 1.00 0.00 103 LEU A N 7
ATOM 11559 C CA . LEU A 1 103 ? -2.405 12.866 -8.085 1.00 0.00 103 LEU A CA 7
ATOM 11560 C C . LEU A 1 103 ? -3.845 13.103 -8.548 1.00 0.00 103 LEU A C 7
ATOM 11561 O O . LEU A 1 103 ? -4.128 12.962 -9.741 1.00 0.00 103 LEU A O 7
ATOM 11577 N N . GLN A 1 104 ? -4.745 13.456 -7.628 1.00 0.00 104 GLN A N 7
ATOM 11578 C CA . GLN A 1 104 ? -6.083 14.000 -7.839 1.00 0.00 104 GLN A CA 7
ATOM 11579 C C . GLN A 1 104 ? -6.500 14.723 -6.554 1.00 0.00 104 GLN A C 7
ATOM 11580 O O . GLN A 1 104 ? -5.850 14.537 -5.527 1.00 0.00 104 GLN A O 7
ATOM 11594 N N . ARG A 1 105 ? -7.598 15.489 -6.575 1.00 0.00 105 ARG A N 7
ATOM 11595 C CA . ARG A 1 105 ? -8.212 16.065 -5.376 1.00 0.00 105 ARG A CA 7
ATOM 11596 C C . ARG A 1 105 ? -9.665 15.603 -5.260 1.00 0.00 105 ARG A C 7
ATOM 11597 O O . ARG A 1 105 ? -10.207 15.093 -6.240 1.00 0.00 105 ARG A O 7
ATOM 11618 N N . ARG A 1 106 ? -10.272 15.726 -4.074 1.00 0.00 106 ARG A N 7
ATOM 11619 C CA . ARG A 1 106 ? -11.654 15.348 -3.794 1.00 0.00 106 ARG A CA 7
ATOM 11620 C C . ARG A 1 106 ? -12.392 16.604 -3.377 1.00 0.00 106 ARG A C 7
ATOM 11621 O O . ARG A 1 106 ? -12.419 16.970 -2.205 1.00 0.00 106 ARG A O 7
ATOM 11642 N N . GLU A 1 107 ? -13.041 17.210 -4.354 1.00 0.00 107 GLU A N 7
ATOM 11643 C CA . GLU A 1 107 ? -14.030 18.252 -4.193 1.00 0.00 107 GLU A CA 7
ATOM 11644 C C . GLU A 1 107 ? -15.253 17.674 -4.902 1.00 0.00 107 GLU A C 7
ATOM 11645 O O . GLU A 1 107 ? -15.206 17.482 -6.117 1.00 0.00 107 GLU A O 7
ATOM 11657 N N . TYR A 1 108 ? -16.275 17.270 -4.147 1.00 0.00 108 TYR A N 7
ATOM 11658 C CA . TYR A 1 108 ? -17.589 16.875 -4.680 1.00 0.00 108 TYR A CA 7
ATOM 11659 C C . TYR A 1 108 ? -18.741 17.380 -3.793 1.00 0.00 108 TYR A C 7
ATOM 11660 O O . TYR A 1 108 ? -19.826 16.790 -3.767 1.00 0.00 108 TYR A O 7
ATOM 11678 N N . PHE A 1 109 ? -18.488 18.412 -2.992 1.00 0.00 109 PHE A N 7
ATOM 11679 C CA . PHE A 1 109 ? -19.400 19.011 -2.029 1.00 0.00 109 PHE A CA 7
ATOM 11680 C C . PHE A 1 109 ? -19.646 20.415 -2.543 1.00 0.00 109 PHE A C 7
ATOM 11681 O O . PHE A 1 109 ? -20.824 20.767 -2.736 1.00 0.00 109 PHE A O 7
ATOM 11698 N N . GLY A 1 1 ? 6.260 22.272 2.793 1.00 0.00 1 GLY A N 8
ATOM 11699 C CA . GLY A 1 1 ? 7.364 21.823 1.934 1.00 0.00 1 GLY A CA 8
ATOM 11700 C C . GLY A 1 1 ? 8.551 21.410 2.780 1.00 0.00 1 GLY A C 8
ATOM 11701 O O . GLY A 1 1 ? 8.843 20.218 2.848 1.00 0.00 1 GLY A O 8
ATOM 11705 N N . MET A 1 2 ? 9.234 22.367 3.420 1.00 0.00 2 MET A N 8
ATOM 11706 C CA . MET A 1 2 ? 10.256 22.136 4.451 1.00 0.00 2 MET A CA 8
ATOM 11707 C C . MET A 1 2 ? 11.512 21.378 3.982 1.00 0.00 2 MET A C 8
ATOM 11708 O O . MET A 1 2 ? 12.325 21.001 4.827 1.00 0.00 2 MET A O 8
ATOM 11722 N N . SER A 1 3 ? 11.681 21.157 2.673 1.00 0.00 3 SER A N 8
ATOM 11723 C CA . SER A 1 3 ? 12.447 20.056 2.083 1.00 0.00 3 SER A CA 8
ATOM 11724 C C . SER A 1 3 ? 11.757 18.723 2.384 1.00 0.00 3 SER A C 8
ATOM 11725 O O . SER A 1 3 ? 11.312 18.481 3.505 1.00 0.00 3 SER A O 8
ATOM 11733 N N . ALA A 1 4 ? 11.651 17.853 1.381 1.00 0.00 4 ALA A N 8
ATOM 11734 C CA . ALA A 1 4 ? 11.114 16.509 1.522 1.00 0.00 4 ALA A CA 8
ATOM 11735 C C . ALA A 1 4 ? 11.867 15.585 0.573 1.00 0.00 4 ALA A C 8
ATOM 11736 O O . ALA A 1 4 ? 12.759 16.027 -0.152 1.00 0.00 4 ALA A O 8
ATOM 11743 N N . ASP A 1 5 ? 11.513 14.309 0.595 1.00 0.00 5 ASP A N 8
ATOM 11744 C CA . ASP A 1 5 ? 12.386 13.216 0.212 1.00 0.00 5 ASP A CA 8
ATOM 11745 C C . ASP A 1 5 ? 11.521 11.989 -0.063 1.00 0.00 5 ASP A C 8
ATOM 11746 O O . ASP A 1 5 ? 11.221 11.685 -1.217 1.00 0.00 5 ASP A O 8
ATOM 11755 N N . GLY A 1 6 ? 11.072 11.309 0.987 1.00 0.00 6 GLY A N 8
ATOM 11756 C CA . GLY A 1 6 ? 10.261 10.113 0.924 1.00 0.00 6 GLY A CA 8
ATOM 11757 C C . GLY A 1 6 ? 9.859 9.715 2.332 1.00 0.00 6 GLY A C 8
ATOM 11758 O O . GLY A 1 6 ? 10.130 8.594 2.762 1.00 0.00 6 GLY A O 8
ATOM 11762 N N . SER A 1 7 ? 9.262 10.659 3.058 1.00 0.00 7 SER A N 8
ATOM 11763 C CA . SER A 1 7 ? 8.826 10.503 4.443 1.00 0.00 7 SER A CA 8
ATOM 11764 C C . SER A 1 7 ? 7.619 11.404 4.745 1.00 0.00 7 SER A C 8
ATOM 11765 O O . SER A 1 7 ? 7.019 11.302 5.814 1.00 0.00 7 SER A O 8
ATOM 11773 N N . GLU A 1 8 ? 7.181 12.234 3.791 1.00 0.00 8 GLU A N 8
ATOM 11774 C CA . GLU A 1 8 ? 5.846 12.822 3.763 1.00 0.00 8 GLU A CA 8
ATOM 11775 C C . GLU A 1 8 ? 4.765 11.756 3.577 1.00 0.00 8 GLU A C 8
ATOM 11776 O O . GLU A 1 8 ? 3.584 12.055 3.676 1.00 0.00 8 GLU A O 8
ATOM 11788 N N . TYR A 1 9 ? 5.150 10.503 3.336 1.00 0.00 9 TYR A N 8
ATOM 11789 C CA . TYR A 1 9 ? 4.233 9.379 3.225 1.00 0.00 9 TYR A CA 8
ATOM 11790 C C . TYR A 1 9 ? 3.362 9.283 4.479 1.00 0.00 9 TYR A C 8
ATOM 11791 O O . TYR A 1 9 ? 2.166 9.033 4.380 1.00 0.00 9 TYR A O 8
ATOM 11809 N N . GLY A 1 10 ? 3.947 9.524 5.656 1.00 0.00 10 GLY A N 8
ATOM 11810 C CA . GLY A 1 10 ? 3.239 9.470 6.925 1.00 0.00 10 GLY A CA 8
ATOM 11811 C C . GLY A 1 10 ? 2.188 10.576 7.071 1.00 0.00 10 GLY A C 8
ATOM 11812 O O . GLY A 1 10 ? 1.334 10.500 7.955 1.00 0.00 10 GLY A O 8
ATOM 11816 N N . ARG A 1 11 ? 2.205 11.594 6.201 1.00 0.00 11 ARG A N 8
ATOM 11817 C CA . ARG A 1 11 ? 1.148 12.597 6.135 1.00 0.00 11 ARG A CA 8
ATOM 11818 C C . ARG A 1 11 ? -0.148 11.991 5.594 1.00 0.00 11 ARG A C 8
ATOM 11819 O O . ARG A 1 11 ? -1.209 12.566 5.818 1.00 0.00 11 ARG A O 8
ATOM 11840 N N . TYR A 1 12 ? -0.065 10.882 4.851 1.00 0.00 12 TYR A N 8
ATOM 11841 C CA . TYR A 1 12 ? -1.165 10.299 4.098 1.00 0.00 12 TYR A CA 8
ATOM 11842 C C . TYR A 1 12 ? -1.475 8.853 4.458 1.00 0.00 12 TYR A C 8
ATOM 11843 O O . TYR A 1 12 ? -2.570 8.371 4.181 1.00 0.00 12 TYR A O 8
ATOM 11861 N N . PHE A 1 13 ? -0.502 8.129 4.987 1.00 0.00 13 PHE A N 8
ATOM 11862 C CA . PHE A 1 13 ? -0.670 6.780 5.490 1.00 0.00 13 PHE A CA 8
ATOM 11863 C C . PHE A 1 13 ? -0.502 6.832 6.993 1.00 0.00 13 PHE A C 8
ATOM 11864 O O . PHE A 1 13 ? 0.591 6.999 7.535 1.00 0.00 13 PHE A O 8
ATOM 11881 N N . GLU A 1 14 ? -1.640 6.696 7.643 1.00 0.00 14 GLU A N 8
ATOM 11882 C CA . GLU A 1 14 ? -1.793 6.486 9.060 1.00 0.00 14 GLU A CA 8
ATOM 11883 C C . GLU A 1 14 ? -1.725 4.992 9.362 1.00 0.00 14 GLU A C 8
ATOM 11884 O O . GLU A 1 14 ? -2.011 4.147 8.515 1.00 0.00 14 GLU A O 8
ATOM 11896 N N . GLN A 1 15 ? -1.452 4.696 10.624 1.00 0.00 15 GLN A N 8
ATOM 11897 C CA . GLN A 1 15 ? -1.185 3.370 11.178 1.00 0.00 15 GLN A CA 8
ATOM 11898 C C . GLN A 1 15 ? -2.361 2.399 11.091 1.00 0.00 15 GLN A C 8
ATOM 11899 O O . GLN A 1 15 ? -2.148 1.197 11.185 1.00 0.00 15 GLN A O 8
ATOM 119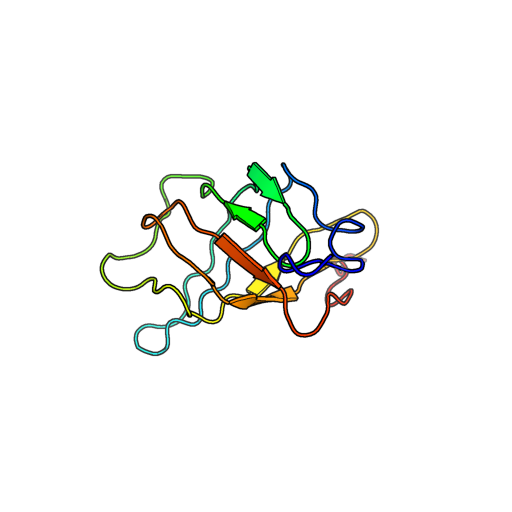13 N N . LEU A 1 16 ? -3.582 2.896 10.920 1.00 0.00 16 LEU A N 8
ATOM 11914 C CA . LEU A 1 16 ? -4.808 2.104 10.887 1.00 0.00 16 LEU A CA 8
ATOM 11915 C C . LEU A 1 16 ? -5.595 2.362 9.601 1.00 0.00 16 LEU A C 8
ATOM 11916 O O . LEU A 1 16 ? -6.699 1.839 9.444 1.00 0.00 16 LEU A O 8
ATOM 11932 N N . GLN A 1 17 ? -5.075 3.195 8.691 1.00 0.00 17 GLN A N 8
ATOM 11933 C CA . GLN A 1 17 ? -5.724 3.443 7.408 1.00 0.00 17 GLN A CA 8
ATOM 11934 C C . GLN A 1 17 ? -5.626 2.206 6.516 1.00 0.00 17 GLN A C 8
ATOM 11935 O O . GLN A 1 17 ? -5.010 1.205 6.870 1.00 0.00 17 GLN A O 8
ATOM 11949 N N . LYS A 1 18 ? -6.254 2.265 5.343 1.00 0.00 18 LYS A N 8
ATOM 11950 C CA . LYS A 1 18 ? -6.272 1.170 4.388 1.00 0.00 18 LYS A CA 8
ATOM 11951 C C . LYS A 1 18 ? -5.507 1.582 3.153 1.00 0.00 18 LYS A C 8
ATOM 11952 O O . LYS A 1 18 ? -5.617 2.729 2.734 1.00 0.00 18 LYS A O 8
ATOM 11971 N N . VAL A 1 19 ? -4.807 0.647 2.530 1.00 0.00 19 VAL A N 8
ATOM 11972 C CA . VAL A 1 19 ? -4.099 0.855 1.268 1.00 0.00 19 VAL A CA 8
ATOM 11973 C C . VAL A 1 19 ? -4.471 -0.273 0.317 1.00 0.00 19 VAL A C 8
ATOM 11974 O O . VAL A 1 19 ? -4.464 -1.438 0.730 1.00 0.00 19 VAL A O 8
ATOM 11987 N N . ASN A 1 20 ? -4.816 0.029 -0.945 1.00 0.00 20 ASN A N 8
ATOM 11988 C CA . ASN A 1 20 ? -5.021 -0.994 -1.971 1.00 0.00 20 ASN A CA 8
ATOM 11989 C C . ASN A 1 20 ? -3.792 -1.902 -2.037 1.00 0.00 20 ASN A C 8
ATOM 11990 O O . ASN A 1 20 ? -2.697 -1.482 -1.669 1.00 0.00 20 ASN A O 8
ATOM 12001 N N . LEU A 1 21 ? -3.948 -3.124 -2.545 1.00 0.00 21 LEU A N 8
ATOM 12002 C CA . LEU A 1 21 ? -2.944 -4.172 -2.400 1.00 0.00 21 LEU A CA 8
ATOM 12003 C C . LEU A 1 21 ? -2.291 -4.587 -3.702 1.00 0.00 21 LEU A C 8
ATOM 12004 O O . LEU A 1 21 ? -1.456 -5.468 -3.709 1.00 0.00 21 LEU A O 8
ATOM 12020 N N . THR A 1 22 ? -2.646 -3.895 -4.785 1.00 0.00 22 THR A N 8
ATOM 12021 C CA . THR A 1 22 ? -2.602 -4.356 -6.160 1.00 0.00 22 THR A CA 8
ATOM 12022 C C . THR A 1 22 ? -1.299 -5.104 -6.509 1.00 0.00 22 THR A C 8
ATOM 12023 O O . THR A 1 22 ? -0.308 -4.458 -6.805 1.00 0.00 22 THR A O 8
ATOM 12034 N N . VAL A 1 23 ? -1.274 -6.442 -6.450 1.00 0.00 23 VAL A N 8
ATOM 12035 C CA . VAL A 1 23 ? -0.112 -7.267 -6.747 1.00 0.00 23 VAL A CA 8
ATOM 12036 C C . VAL A 1 23 ? -0.161 -7.653 -8.221 1.00 0.00 23 VAL A C 8
ATOM 12037 O O . VAL A 1 23 ? -1.153 -8.255 -8.642 1.00 0.00 23 VAL A O 8
ATOM 12050 N N . ARG A 1 24 ? 0.867 -7.349 -9.015 1.00 0.00 24 ARG A N 8
ATOM 12051 C CA . ARG A 1 24 ? 0.960 -7.885 -10.375 1.00 0.00 24 ARG A CA 8
ATOM 12052 C C . ARG A 1 24 ? 1.203 -9.389 -10.294 1.00 0.00 24 ARG A C 8
ATOM 12053 O O . ARG A 1 24 ? 2.051 -9.805 -9.503 1.00 0.00 24 ARG A O 8
ATOM 12074 N N . LEU A 1 25 ? 0.544 -10.191 -11.128 1.00 0.00 25 LEU A N 8
ATOM 12075 C CA . LEU A 1 25 ? 0.705 -11.645 -11.160 1.00 0.00 25 LEU A CA 8
ATOM 12076 C C . LEU A 1 25 ? 0.853 -12.086 -12.608 1.00 0.00 25 LEU A C 8
ATOM 12077 O O . LEU A 1 25 ? -0.122 -12.391 -13.289 1.00 0.00 25 LEU A O 8
ATOM 12093 N N . GLY A 1 26 ? 2.084 -12.083 -13.114 1.00 0.00 26 GLY A N 8
ATOM 12094 C CA . GLY A 1 26 ? 2.331 -12.495 -14.493 1.00 0.00 26 GLY A CA 8
ATOM 12095 C C . GLY A 1 26 ? 1.877 -11.439 -15.489 1.00 0.00 26 GLY A C 8
ATOM 12096 O O . GLY A 1 26 ? 1.744 -11.736 -16.674 1.00 0.00 26 GLY A O 8
ATOM 12100 N N . ASP A 1 27 ? 1.672 -10.206 -15.023 1.00 0.00 27 ASP A N 8
ATOM 12101 C CA . ASP A 1 27 ? 1.346 -8.999 -15.780 1.00 0.00 27 ASP A CA 8
ATOM 12102 C C . ASP A 1 27 ? -0.117 -9.013 -16.237 1.00 0.00 27 ASP A C 8
ATOM 12103 O O . ASP A 1 27 ? -0.885 -8.145 -15.821 1.00 0.00 27 ASP A O 8
ATOM 12112 N N . THR A 1 28 ? -0.551 -10.015 -17.012 1.00 0.00 28 THR A N 8
ATOM 12113 C CA . THR A 1 28 ? -1.955 -10.163 -17.392 1.00 0.00 28 THR A CA 8
ATOM 12114 C C . THR A 1 28 ? -2.834 -10.537 -16.193 1.00 0.00 28 THR A C 8
ATOM 12115 O O . THR A 1 28 ? -3.995 -10.119 -16.160 1.00 0.00 28 THR A O 8
ATOM 12126 N N . GLY A 1 29 ? -2.315 -11.254 -15.193 1.00 0.00 29 GLY A N 8
ATOM 12127 C CA . GLY A 1 29 ? -3.009 -11.454 -13.937 1.00 0.00 29 GLY A CA 8
ATOM 12128 C C . GLY A 1 29 ? -2.576 -10.377 -12.958 1.00 0.00 29 GLY A C 8
ATOM 12129 O O . GLY A 1 29 ? -1.495 -9.787 -13.076 1.00 0.00 29 GLY A O 8
ATOM 12133 N N . SER A 1 30 ? -3.406 -10.152 -11.951 1.00 0.00 30 SER A N 8
ATOM 12134 C CA . SER A 1 30 ? -3.090 -9.378 -10.764 1.00 0.00 30 SER A CA 8
ATOM 12135 C C . SER A 1 30 ? -4.028 -9.847 -9.642 1.00 0.00 30 SER A C 8
ATOM 12136 O O . SER A 1 30 ? -5.002 -10.565 -9.902 1.00 0.00 30 SER A O 8
ATOM 12144 N N . PHE A 1 31 ? -3.757 -9.426 -8.409 1.00 0.00 31 PHE A N 8
ATOM 12145 C CA . PHE A 1 31 ? -4.658 -9.543 -7.274 1.00 0.00 31 PHE A CA 8
ATOM 12146 C C . PHE A 1 31 ? -4.819 -8.154 -6.672 1.00 0.00 31 PHE A C 8
ATOM 12147 O O . PHE A 1 31 ? -3.824 -7.453 -6.512 1.00 0.00 31 PHE A O 8
ATOM 12164 N N . ASP A 1 32 ? -6.022 -7.772 -6.262 1.00 0.00 32 ASP A N 8
ATOM 12165 C CA . ASP A 1 32 ? -6.227 -6.653 -5.349 1.00 0.00 32 ASP A CA 8
ATOM 12166 C C . ASP A 1 32 ? -7.234 -7.070 -4.295 1.00 0.00 32 ASP A C 8
ATOM 12167 O O . ASP A 1 32 ? -8.260 -7.683 -4.606 1.00 0.00 32 ASP A O 8
ATOM 12176 N N . GLY A 1 33 ? -6.943 -6.703 -3.051 1.00 0.00 33 GLY A N 8
ATOM 12177 C CA . GLY A 1 33 ? -7.784 -6.931 -1.886 1.00 0.00 33 GLY A CA 8
ATOM 12178 C C . GLY A 1 33 ? -7.748 -5.715 -0.964 1.00 0.00 33 GLY A C 8
ATOM 12179 O O . GLY A 1 33 ? -7.076 -4.724 -1.267 1.00 0.00 33 GLY A O 8
ATOM 12183 N N . THR A 1 34 ? -8.444 -5.787 0.172 1.00 0.00 34 THR A N 8
ATOM 12184 C CA . THR A 1 34 ? -8.436 -4.720 1.152 1.00 0.00 34 THR A CA 8
ATOM 12185 C C . THR A 1 34 ? -7.489 -5.147 2.277 1.00 0.00 34 THR A C 8
ATOM 12186 O O . THR A 1 34 ? -7.359 -6.341 2.552 1.00 0.00 34 THR A O 8
ATOM 12197 N N . ALA A 1 35 ? -6.845 -4.203 2.955 1.00 0.00 35 ALA A N 8
ATOM 12198 C CA . ALA A 1 35 ? -6.229 -4.448 4.247 1.00 0.00 35 ALA A CA 8
ATOM 12199 C C . ALA A 1 35 ? -6.364 -3.201 5.090 1.00 0.00 35 ALA A C 8
ATOM 12200 O O . ALA A 1 35 ? -6.488 -2.111 4.532 1.00 0.00 35 ALA A O 8
ATOM 12207 N N . ALA A 1 36 ? -6.208 -3.324 6.406 1.00 0.00 36 ALA A N 8
ATOM 12208 C CA . ALA A 1 36 ? -5.780 -2.197 7.219 1.00 0.00 36 ALA A CA 8
ATOM 12209 C C . ALA A 1 36 ? -4.263 -2.265 7.370 1.00 0.00 36 ALA A C 8
ATOM 12210 O O . ALA A 1 36 ? -3.656 -3.329 7.212 1.00 0.00 36 ALA A O 8
ATOM 12217 N N . ILE A 1 37 ? -3.652 -1.114 7.625 1.00 0.00 37 ILE A N 8
ATOM 12218 C CA . ILE A 1 37 ? -2.322 -0.957 8.178 1.00 0.00 37 ILE A CA 8
ATOM 12219 C C . ILE A 1 37 ? -2.415 -1.387 9.654 1.00 0.00 37 ILE A C 8
ATOM 12220 O O . ILE A 1 37 ? -3.501 -1.453 10.241 1.00 0.00 37 ILE A O 8
ATOM 12236 N N . THR A 1 38 ? -1.269 -1.696 10.249 1.00 0.00 38 THR A N 8
ATOM 12237 C CA . THR A 1 38 ? -1.136 -2.034 11.661 1.00 0.00 38 THR A CA 8
ATOM 12238 C C . THR A 1 38 ? 0.044 -1.311 12.318 1.00 0.00 38 THR A C 8
ATOM 12239 O O . THR A 1 38 ? 0.053 -1.042 13.523 1.00 0.00 38 THR A O 8
ATOM 12250 N N . SER A 1 39 ? 1.055 -0.953 11.533 1.00 0.00 39 SER A N 8
ATOM 12251 C CA . SER A 1 39 ? 2.209 -0.164 11.947 1.00 0.00 39 SER A CA 8
ATOM 12252 C C . SER A 1 39 ? 2.774 0.544 10.716 1.00 0.00 39 SER A C 8
ATOM 12253 O O . SER A 1 39 ? 2.561 0.071 9.592 1.00 0.00 39 SER A O 8
ATOM 12261 N N . LEU A 1 40 ? 3.503 1.647 10.919 1.00 0.00 40 LEU A N 8
ATOM 12262 C CA . LEU A 1 40 ? 4.187 2.342 9.839 1.00 0.00 40 LEU A CA 8
ATOM 12263 C C . LEU A 1 40 ? 5.486 2.946 10.354 1.00 0.00 40 LEU A C 8
ATOM 12264 O O . LEU A 1 40 ? 5.538 3.448 11.479 1.00 0.00 40 LEU A O 8
ATOM 12280 N N . LYS A 1 41 ? 6.518 2.951 9.514 1.00 0.00 41 LYS A N 8
ATOM 12281 C CA . LYS A 1 41 ? 7.809 3.578 9.716 1.00 0.00 41 LYS A CA 8
ATOM 12282 C C . LYS A 1 41 ? 8.264 4.166 8.371 1.00 0.00 41 LYS A C 8
ATOM 12283 O O . LYS A 1 41 ? 9.020 3.544 7.629 1.00 0.00 41 LYS A O 8
ATOM 12302 N N . GLY A 1 42 ? 7.793 5.370 8.037 1.00 0.00 42 GLY A N 8
ATOM 12303 C CA . GLY A 1 42 ? 8.242 6.127 6.871 1.00 0.00 42 GLY A CA 8
ATOM 12304 C C . GLY A 1 42 ? 7.940 5.414 5.553 1.00 0.00 42 GLY A C 8
ATOM 12305 O O . GLY A 1 42 ? 6.782 5.337 5.155 1.00 0.00 42 GLY A O 8
ATOM 12309 N N . SER A 1 43 ? 8.968 4.929 4.853 1.00 0.00 43 SER A N 8
ATOM 12310 C CA . SER A 1 43 ? 8.846 4.138 3.624 1.00 0.00 43 SER A CA 8
ATOM 12311 C C . SER A 1 43 ? 8.350 2.736 3.868 1.00 0.00 43 SER A C 8
ATOM 12312 O O . SER A 1 43 ? 8.123 2.059 2.879 1.00 0.00 43 SER A O 8
ATOM 12320 N N . LEU A 1 44 ? 8.163 2.312 5.112 1.00 0.00 44 LEU A N 8
ATOM 12321 C CA . LEU A 1 44 ? 7.774 0.958 5.468 1.00 0.00 44 LEU A CA 8
ATOM 12322 C C . LEU A 1 44 ? 6.419 1.011 6.154 1.00 0.00 44 LEU A C 8
ATOM 12323 O O . LEU A 1 44 ? 6.213 1.849 7.024 1.00 0.00 44 LEU A O 8
ATOM 12339 N N . ALA A 1 45 ? 5.514 0.109 5.808 1.00 0.00 45 ALA A N 8
ATOM 12340 C CA . ALA A 1 45 ? 4.260 -0.147 6.522 1.00 0.00 45 ALA A CA 8
ATOM 12341 C C . ALA A 1 45 ? 4.095 -1.647 6.732 1.00 0.00 45 ALA A C 8
ATOM 12342 O O . ALA A 1 45 ? 4.754 -2.409 6.029 1.00 0.00 45 ALA A O 8
ATOM 12349 N N . TRP A 1 46 ? 3.198 -2.065 7.630 1.00 0.00 46 TRP A N 8
ATOM 12350 C CA . TRP A 1 46 ? 2.730 -3.447 7.763 1.00 0.00 46 TRP A CA 8
ATOM 12351 C C . TRP A 1 46 ? 1.215 -3.480 7.681 1.00 0.00 46 TRP A C 8
ATOM 12352 O O . TRP A 1 46 ? 0.568 -2.578 8.226 1.00 0.00 46 TRP A O 8
ATOM 12373 N N . LEU A 1 47 ? 0.662 -4.517 7.039 1.00 0.00 47 LEU A N 8
ATOM 12374 C CA . LEU A 1 47 ? -0.763 -4.757 6.882 1.00 0.00 47 LEU A CA 8
ATOM 12375 C C . LEU A 1 47 ? -1.210 -6.045 7.586 1.00 0.00 47 LEU A C 8
ATOM 12376 O O . LEU A 1 47 ? -0.385 -6.864 8.006 1.00 0.00 47 LEU A O 8
ATOM 12392 N N . GLU A 1 48 ? -2.532 -6.234 7.662 1.00 0.00 48 GLU A N 8
ATOM 12393 C CA . GLU A 1 48 ? -3.197 -7.359 8.331 1.00 0.00 48 GLU A CA 8
ATOM 12394 C C . GLU A 1 48 ? -4.439 -7.908 7.605 1.00 0.00 48 GLU A C 8
ATOM 12395 O O . GLU A 1 48 ? -5.275 -8.582 8.214 1.00 0.00 48 GLU A O 8
ATOM 12407 N N . LEU A 1 49 ? -4.551 -7.686 6.292 1.00 0.00 49 LEU A N 8
ATOM 12408 C CA . LEU A 1 49 ? -5.758 -7.943 5.492 1.00 0.00 49 LEU A CA 8
ATOM 12409 C C . LEU A 1 49 ? -7.013 -7.295 6.096 1.00 0.00 49 LEU A C 8
ATOM 12410 O O . LEU A 1 49 ? -6.895 -6.380 6.918 1.00 0.00 49 LEU A O 8
ATOM 12426 N N . PHE A 1 50 ? -8.203 -7.636 5.580 1.00 0.00 50 PHE A N 8
ATOM 12427 C CA . PHE A 1 50 ? -9.464 -7.051 6.032 1.00 0.00 50 PHE A CA 8
ATOM 12428 C C . PHE A 1 50 ? -10.506 -8.063 6.502 1.00 0.00 50 PHE A C 8
ATOM 12429 O O . PHE A 1 50 ? -11.510 -7.662 7.095 1.00 0.00 50 PHE A O 8
ATOM 12446 N N . GLY A 1 51 ? -10.331 -9.350 6.215 1.00 0.00 51 GLY A N 8
ATOM 12447 C CA . GLY A 1 51 ? -11.387 -10.343 6.334 1.00 0.00 51 GLY A CA 8
ATOM 12448 C C . GLY A 1 51 ? -11.001 -11.556 5.503 1.00 0.00 51 GLY A C 8
ATOM 12449 O O . GLY A 1 51 ? -9.807 -11.806 5.320 1.00 0.00 51 GLY A O 8
ATOM 12453 N N . ALA A 1 52 ? -11.973 -12.373 5.100 1.00 0.00 52 ALA A N 8
ATOM 12454 C CA . ALA A 1 52 ? -11.734 -13.653 4.442 1.00 0.00 52 ALA A CA 8
ATOM 12455 C C . ALA A 1 52 ? -11.247 -13.500 2.997 1.00 0.00 52 ALA A C 8
ATOM 12456 O O . ALA A 1 52 ? -10.767 -14.476 2.414 1.00 0.00 52 ALA A O 8
ATOM 12463 N N . GLU A 1 53 ? -11.407 -12.326 2.386 1.00 0.00 53 GLU A N 8
ATOM 12464 C CA . GLU A 1 53 ? -10.924 -12.044 1.039 1.00 0.00 53 GLU A CA 8
ATOM 12465 C C . GLU A 1 53 ? -9.402 -11.918 1.109 1.00 0.00 53 GLU A C 8
ATOM 12466 O O . GLU A 1 53 ? -8.878 -10.885 1.534 1.00 0.00 53 GLU A O 8
ATOM 12478 N N . GLN A 1 54 ? -8.706 -12.982 0.725 1.00 0.00 54 GLN A N 8
ATOM 12479 C CA . GLN A 1 54 ? -7.256 -13.083 0.695 1.00 0.00 54 GLN A CA 8
ATOM 12480 C C . GLN A 1 54 ? -6.811 -13.472 -0.716 1.00 0.00 54 GLN A C 8
ATOM 12481 O O . GLN A 1 54 ? -7.628 -13.927 -1.527 1.00 0.00 54 GLN A O 8
ATOM 12495 N N . PRO A 1 55 ? -5.522 -13.320 -1.030 1.00 0.00 55 PRO A N 8
ATOM 12496 C CA . PRO A 1 55 ? -4.989 -13.775 -2.297 1.00 0.00 55 PRO A CA 8
ATOM 12497 C C . PRO A 1 55 ? -5.034 -15.301 -2.426 1.00 0.00 55 PRO A C 8
ATOM 12498 O O . PRO A 1 55 ? -5.348 -16.006 -1.456 1.00 0.00 55 PRO A O 8
ATOM 12509 N N . PRO A 1 56 ? -4.659 -15.843 -3.598 1.00 0.00 56 PRO A N 8
ATOM 12510 C CA . PRO A 1 56 ? -4.226 -17.227 -3.647 1.00 0.00 56 PRO A CA 8
ATOM 12511 C C . PRO A 1 56 ? -2.922 -17.380 -2.845 1.00 0.00 56 PRO A C 8
ATOM 12512 O O . PRO A 1 56 ? -2.102 -16.461 -2.833 1.00 0.00 56 PRO A O 8
ATOM 12523 N N . PRO A 1 57 ? -2.641 -18.569 -2.299 1.00 0.00 57 PRO A N 8
ATOM 12524 C CA . PRO A 1 57 ? -1.362 -18.870 -1.669 1.00 0.00 57 PRO A CA 8
ATOM 12525 C C . PRO A 1 57 ? -0.265 -19.090 -2.716 1.00 0.00 57 PRO A C 8
ATOM 12526 O O . PRO A 1 57 ? -0.541 -19.068 -3.913 1.00 0.00 57 PRO A O 8
ATOM 12537 N N . ASN A 1 58 ? 0.981 -19.309 -2.272 1.00 0.00 58 ASN A N 8
ATOM 12538 C CA . ASN A 1 58 ? 2.217 -19.438 -3.067 1.00 0.00 58 ASN A CA 8
ATOM 12539 C C . ASN A 1 58 ? 2.475 -18.296 -4.054 1.00 0.00 58 ASN A C 8
ATOM 12540 O O . ASN A 1 58 ? 3.323 -18.415 -4.939 1.00 0.00 58 ASN A O 8
ATOM 12551 N N . THR A 1 59 ? 1.756 -17.184 -3.925 1.00 0.00 59 THR A N 8
ATOM 12552 C CA . THR A 1 59 ? 1.664 -16.186 -4.977 1.00 0.00 59 THR A CA 8
ATOM 12553 C C . THR A 1 59 ? 2.155 -14.808 -4.496 1.00 0.00 59 THR A C 8
ATOM 12554 O O . THR A 1 59 ? 2.666 -14.046 -5.314 1.00 0.00 59 THR A O 8
ATOM 12565 N N . LEU A 1 60 ? 2.123 -14.521 -3.187 1.00 0.00 60 LEU A N 8
ATOM 12566 C CA . LEU A 1 60 ? 2.781 -13.351 -2.617 1.00 0.00 60 LEU A CA 8
ATOM 12567 C C . LEU A 1 60 ? 4.269 -13.674 -2.459 1.00 0.00 60 LEU A C 8
ATOM 12568 O O . LEU A 1 60 ? 4.625 -14.774 -2.023 1.00 0.00 60 LEU A O 8
ATOM 12584 N N . SER A 1 61 ? 5.127 -12.692 -2.726 1.00 0.00 61 SER A N 8
ATOM 12585 C CA . SER A 1 61 ? 6.570 -12.720 -2.518 1.00 0.00 61 SER A CA 8
ATOM 12586 C C . SER A 1 61 ? 7.014 -11.510 -1.697 1.00 0.00 61 SER A C 8
ATOM 12587 O O . SER A 1 61 ? 6.279 -10.525 -1.581 1.00 0.00 61 SER A O 8
ATOM 12595 N N . GLU A 1 62 ? 8.245 -11.546 -1.185 1.00 0.00 62 GLU A N 8
ATOM 12596 C CA . GLU A 1 62 ? 8.823 -10.500 -0.339 1.00 0.00 62 GLU A CA 8
ATOM 12597 C C . GLU A 1 62 ? 9.321 -9.285 -1.132 1.00 0.00 62 GLU A C 8
ATOM 12598 O O . GLU A 1 62 ? 9.792 -8.309 -0.557 1.00 0.00 62 GLU A O 8
ATOM 12610 N N . GLY A 1 63 ? 9.228 -9.330 -2.454 1.00 0.00 63 GLY A N 8
ATOM 12611 C CA . GLY A 1 63 ? 9.767 -8.360 -3.395 1.00 0.00 63 GLY A CA 8
ATOM 12612 C C . GLY A 1 63 ? 8.808 -8.192 -4.565 1.00 0.00 63 GLY A C 8
ATOM 12613 O O . GLY A 1 63 ? 9.218 -7.746 -5.631 1.00 0.00 63 GLY A O 8
ATOM 12617 N N . ALA A 1 64 ? 7.539 -8.564 -4.361 1.00 0.00 64 ALA A N 8
ATOM 12618 C CA . ALA A 1 64 ? 6.476 -8.316 -5.317 1.00 0.00 64 ALA A CA 8
ATOM 12619 C C . ALA A 1 64 ? 6.333 -6.809 -5.427 1.00 0.00 64 ALA A C 8
ATOM 12620 O O . ALA A 1 64 ? 6.304 -6.153 -4.385 1.00 0.00 64 ALA A O 8
ATOM 12627 N N . GLU A 1 65 ? 6.261 -6.268 -6.639 1.00 0.00 65 GLU A N 8
ATOM 12628 C CA . GLU A 1 65 ? 5.828 -4.917 -6.891 1.00 0.00 65 GLU A CA 8
ATOM 12629 C C . GLU A 1 65 ? 4.315 -4.913 -6.729 1.00 0.00 65 GLU A C 8
ATOM 12630 O O . GLU A 1 65 ? 3.609 -5.846 -7.148 1.00 0.00 65 GLU A O 8
ATOM 12642 N N . VAL A 1 66 ? 3.856 -3.858 -6.078 1.00 0.00 66 VAL A N 8
ATOM 12643 C CA . VAL A 1 66 ? 2.476 -3.617 -5.698 1.00 0.00 66 VAL A CA 8
ATOM 12644 C C . VAL A 1 66 ? 2.121 -2.142 -5.960 1.00 0.00 66 VAL A C 8
ATOM 12645 O O . VAL A 1 66 ? 3.017 -1.314 -6.154 1.00 0.00 66 VAL A O 8
ATOM 12658 N N . SER A 1 67 ? 0.841 -1.767 -5.915 1.00 0.00 67 SER A N 8
ATOM 12659 C CA . SER A 1 67 ? 0.399 -0.384 -5.923 1.00 0.00 67 SER A CA 8
ATOM 12660 C C . SER A 1 67 ? -0.571 -0.150 -4.767 1.00 0.00 67 SER A C 8
ATOM 12661 O O . SER A 1 67 ? -1.486 -0.956 -4.565 1.00 0.00 67 SER A O 8
ATOM 12669 N N . VAL A 1 68 ? -0.394 0.942 -4.025 1.00 0.00 68 VAL A N 8
ATOM 12670 C CA . VAL A 1 68 ? -1.238 1.351 -2.909 1.00 0.00 68 VAL A CA 8
ATOM 12671 C C . VAL A 1 68 ? -2.355 2.268 -3.414 1.00 0.00 68 VAL A C 8
ATOM 12672 O O . VAL A 1 68 ? -2.297 2.751 -4.546 1.00 0.00 68 VAL A O 8
ATOM 12685 N N . SER A 1 69 ? -3.332 2.579 -2.564 1.00 0.00 69 SER A N 8
ATOM 12686 C CA . SER A 1 69 ? -4.171 3.763 -2.697 1.00 0.00 69 SER A CA 8
ATOM 12687 C C . SER A 1 69 ? -4.869 3.996 -1.358 1.00 0.00 69 SER A C 8
ATOM 12688 O O . SER A 1 69 ? -5.338 3.022 -0.773 1.00 0.00 69 SER A O 8
ATOM 12696 N N . VAL A 1 70 ? -4.967 5.236 -0.880 1.00 0.00 70 VAL A N 8
ATOM 12697 C CA . VAL A 1 70 ? -5.798 5.597 0.263 1.00 0.00 70 VAL A CA 8
ATOM 12698 C C . VAL A 1 70 ? -6.413 6.960 0.021 1.00 0.00 70 VAL A C 8
ATOM 12699 O O . VAL A 1 70 ? -5.769 7.853 -0.523 1.00 0.00 70 VAL A O 8
ATOM 12712 N N . TRP A 1 71 ? -7.650 7.145 0.447 1.00 0.00 71 TRP A N 8
ATOM 12713 C CA . TRP A 1 71 ? -8.300 8.442 0.437 1.00 0.00 71 TRP A CA 8
ATOM 12714 C C . TRP A 1 71 ? -8.012 9.112 1.770 1.00 0.00 71 TRP A C 8
ATOM 12715 O O . TRP A 1 71 ? -8.501 8.625 2.790 1.00 0.00 71 TRP A O 8
ATOM 12736 N N . THR A 1 72 ? -7.230 10.194 1.807 1.00 0.00 72 THR A N 8
ATOM 12737 C CA . THR A 1 72 ? -7.142 10.985 3.028 1.00 0.00 72 THR A CA 8
ATOM 12738 C C . THR A 1 72 ? -6.854 12.451 2.695 1.00 0.00 72 THR A C 8
ATOM 12739 O O . THR A 1 72 ? -6.290 12.774 1.636 1.00 0.00 72 THR A O 8
ATOM 12750 N N . GLY A 1 73 ? -7.266 13.345 3.596 1.00 0.00 73 GLY A N 8
ATOM 12751 C CA . GLY A 1 73 ? -7.408 14.761 3.309 1.00 0.00 73 GLY A CA 8
ATOM 12752 C C . GLY A 1 73 ? -8.301 14.957 2.081 1.00 0.00 73 GLY A C 8
ATOM 12753 O O . GLY A 1 73 ? -9.122 14.091 1.747 1.00 0.00 73 GLY A O 8
ATOM 12757 N N . GLY A 1 74 ? -8.140 16.081 1.391 1.00 0.00 74 GLY A N 8
ATOM 12758 C CA . GLY A 1 74 ? -8.812 16.349 0.130 1.00 0.00 74 GLY A CA 8
ATOM 12759 C C . GLY A 1 74 ? -8.040 15.781 -1.063 1.00 0.00 74 GLY A C 8
ATOM 12760 O O . GLY A 1 74 ? -7.755 16.542 -1.989 1.00 0.00 74 GLY A O 8
ATOM 12764 N N . ALA A 1 75 ? -7.683 14.484 -1.065 1.00 0.00 75 ALA A N 8
ATOM 12765 C CA . ALA A 1 75 ? -7.294 13.781 -2.288 1.00 0.00 75 ALA A CA 8
ATOM 12766 C C . ALA A 1 75 ? -7.327 12.257 -2.132 1.00 0.00 75 ALA A C 8
ATOM 12767 O O . ALA A 1 75 ? -7.532 11.734 -1.033 1.00 0.00 75 ALA A O 8
ATOM 12774 N N . LEU A 1 76 ? -7.068 11.543 -3.235 1.00 0.00 76 LEU A N 8
ATOM 12775 C CA . LEU A 1 76 ? -6.568 10.177 -3.210 1.00 0.00 76 LEU A CA 8
ATOM 12776 C C . LEU A 1 76 ? -5.050 10.284 -3.066 1.00 0.00 76 LEU A C 8
ATOM 12777 O O . LEU A 1 76 ? -4.422 11.157 -3.668 1.00 0.00 76 LEU A O 8
ATOM 12793 N N . CYS A 1 77 ? -4.434 9.355 -2.358 1.00 0.00 77 CYS A N 8
ATOM 12794 C CA . CYS A 1 77 ? -3.007 9.127 -2.244 1.00 0.00 77 CYS A CA 8
ATOM 12795 C C . CYS A 1 77 ? -2.789 7.717 -2.805 1.00 0.00 77 CYS A C 8
ATOM 12796 O O . CYS A 1 77 ? -2.809 6.718 -2.087 1.00 0.00 77 CYS A O 8
ATOM 12804 N N . ARG A 1 78 ? -2.673 7.632 -4.129 1.00 0.00 78 ARG A N 8
ATOM 12805 C CA . ARG A 1 78 ? -2.210 6.462 -4.872 1.00 0.00 78 ARG A CA 8
ATOM 12806 C C . ARG A 1 78 ? -0.702 6.562 -4.882 1.00 0.00 78 ARG A C 8
ATOM 12807 O O . ARG A 1 78 ? -0.159 7.649 -5.075 1.00 0.00 78 ARG A O 8
ATOM 12828 N N . CYS A 1 79 ? -0.035 5.429 -4.698 1.00 0.00 79 CYS A N 8
ATOM 12829 C CA . CYS A 1 79 ? 1.391 5.320 -4.915 1.00 0.00 79 CYS A CA 8
ATOM 12830 C C . CYS A 1 79 ? 1.768 3.886 -5.317 1.00 0.00 79 CYS A C 8
ATOM 12831 O O . CYS A 1 79 ? 0.895 3.021 -5.381 1.00 0.00 79 CYS A O 8
ATOM 12839 N N . ASP A 1 80 ? 3.038 3.631 -5.616 1.00 0.00 80 ASP A N 8
ATOM 12840 C CA . ASP A 1 80 ? 3.566 2.318 -5.992 1.00 0.00 80 ASP A CA 8
ATOM 12841 C C . ASP A 1 80 ? 4.357 1.774 -4.787 1.00 0.00 80 ASP A C 8
ATOM 12842 O O . ASP A 1 80 ? 4.642 2.508 -3.834 1.00 0.00 80 ASP A O 8
ATOM 12851 N N . GLY A 1 81 ? 4.743 0.497 -4.804 1.00 0.00 81 GLY A N 8
ATOM 12852 C CA . GLY A 1 81 ? 5.519 -0.115 -3.736 1.00 0.00 81 GLY A CA 8
ATOM 12853 C C . GLY A 1 81 ? 6.089 -1.469 -4.125 1.00 0.00 81 GLY A C 8
ATOM 12854 O O . GLY A 1 81 ? 5.869 -1.963 -5.234 1.00 0.00 81 GLY A O 8
ATOM 12858 N N . ARG A 1 82 ? 6.810 -2.080 -3.187 1.00 0.00 82 ARG A N 8
ATOM 12859 C CA . ARG A 1 82 ? 7.123 -3.503 -3.154 1.00 0.00 82 ARG A CA 8
ATOM 12860 C C . ARG A 1 82 ? 6.732 -4.039 -1.784 1.00 0.00 82 ARG A C 8
ATOM 12861 O O . ARG A 1 82 ? 6.493 -3.239 -0.884 1.00 0.00 82 ARG A O 8
ATOM 12882 N N . VAL A 1 83 ? 6.735 -5.356 -1.584 1.00 0.00 83 VAL A N 8
ATOM 12883 C CA . VAL A 1 83 ? 6.446 -5.952 -0.280 1.00 0.00 83 VAL A CA 8
ATOM 12884 C C . VAL A 1 83 ? 7.538 -5.672 0.758 1.00 0.00 83 VAL A C 8
ATOM 12885 O O . VAL A 1 83 ? 7.242 -5.403 1.912 1.00 0.00 83 VAL A O 8
ATOM 12898 N N . GLU A 1 84 ? 8.807 -5.722 0.377 1.00 0.00 84 GLU A N 8
ATOM 12899 C CA . GLU A 1 84 ? 9.991 -5.642 1.245 1.00 0.00 84 GLU A CA 8
ATOM 12900 C C . GLU A 1 84 ? 10.149 -6.827 2.212 1.00 0.00 84 GLU A C 8
ATOM 12901 O O . GLU A 1 84 ? 11.265 -7.309 2.422 1.00 0.00 84 GLU A O 8
ATOM 12913 N N . THR A 1 85 ? 9.089 -7.284 2.876 1.00 0.00 85 THR A N 8
ATOM 12914 C CA . THR A 1 85 ? 9.100 -8.447 3.764 1.00 0.00 85 THR A CA 8
ATOM 12915 C C . THR A 1 85 ? 7.700 -9.058 3.823 1.00 0.00 85 THR A C 8
ATOM 12916 O O . THR A 1 85 ? 6.727 -8.332 4.027 1.00 0.00 85 THR A O 8
ATOM 12927 N N . LEU A 1 86 ? 7.584 -10.380 3.694 1.00 0.00 86 LEU A N 8
ATOM 12928 C CA . LEU A 1 86 ? 6.312 -11.091 3.812 1.00 0.00 86 LEU A CA 8
ATOM 12929 C C . LEU A 1 86 ? 6.318 -11.929 5.088 1.00 0.00 86 LEU A C 8
ATOM 12930 O O . LEU A 1 86 ? 7.386 -12.227 5.623 1.00 0.00 86 LEU A O 8
ATOM 12946 N N . ARG A 1 87 ? 5.151 -12.322 5.601 1.00 0.00 87 ARG A N 8
ATOM 12947 C CA . ARG A 1 87 ? 5.039 -13.097 6.836 1.00 0.00 87 ARG A CA 8
ATOM 12948 C C . ARG A 1 87 ? 3.991 -14.189 6.671 1.00 0.00 87 ARG A C 8
ATOM 12949 O O . ARG A 1 87 ? 4.291 -15.359 6.900 1.00 0.00 87 ARG A O 8
ATOM 12970 N N . ASP A 1 88 ? 2.807 -13.829 6.194 1.00 0.00 88 ASP A N 8
ATOM 12971 C CA . ASP A 1 88 ? 1.742 -14.732 5.784 1.00 0.00 88 ASP A CA 8
ATOM 12972 C C . ASP A 1 88 ? 1.177 -14.154 4.488 1.00 0.00 88 ASP A C 8
ATOM 12973 O O . ASP A 1 88 ? 1.432 -12.998 4.155 1.00 0.00 88 ASP A O 8
ATOM 12982 N N . ASP A 1 89 ? 0.270 -14.880 3.837 1.00 0.00 89 ASP A N 8
ATOM 12983 C CA . ASP A 1 89 ? -0.528 -14.372 2.709 1.00 0.00 89 ASP A CA 8
ATOM 12984 C C . ASP A 1 89 ? -1.502 -13.261 3.151 1.00 0.00 89 ASP A C 8
ATOM 12985 O O . ASP A 1 89 ? -2.156 -12.617 2.326 1.00 0.00 89 ASP A O 8
ATOM 12994 N N . ARG A 1 90 ? -1.596 -13.005 4.465 1.00 0.00 90 ARG A N 8
ATOM 12995 C CA . ARG A 1 90 ? -2.439 -11.972 5.063 1.00 0.00 90 ARG A CA 8
ATOM 12996 C C . ARG A 1 90 ? -1.689 -10.885 5.817 1.00 0.00 90 ARG A C 8
ATOM 12997 O O . ARG A 1 90 ? -2.283 -9.849 6.099 1.00 0.00 90 ARG A O 8
ATOM 13018 N N . GLN A 1 91 ? -0.435 -11.113 6.201 1.00 0.00 91 GLN A N 8
ATOM 13019 C CA . GLN A 1 91 ? 0.337 -10.153 6.967 1.00 0.00 91 GLN A CA 8
ATOM 13020 C C . GLN A 1 91 ? 1.673 -10.015 6.272 1.00 0.00 91 GLN A C 8
ATOM 13021 O O . GLN A 1 91 ? 2.355 -11.005 6.015 1.00 0.00 91 GLN A O 8
ATOM 13035 N N . PHE A 1 92 ? 2.042 -8.783 5.988 1.00 0.00 92 PHE A N 8
ATOM 13036 C CA . PHE A 1 92 ? 3.260 -8.451 5.269 1.00 0.00 92 PHE A CA 8
ATOM 13037 C C . PHE A 1 92 ? 3.517 -6.956 5.354 1.00 0.00 92 PHE A C 8
ATOM 13038 O O . PHE A 1 92 ? 2.648 -6.186 5.780 1.00 0.00 92 PHE A O 8
ATOM 13055 N N . ALA A 1 93 ? 4.729 -6.569 4.977 1.00 0.00 93 ALA A N 8
ATOM 13056 C CA . ALA A 1 93 ? 5.159 -5.196 4.885 1.00 0.00 93 ALA A CA 8
ATOM 13057 C C . ALA A 1 93 ? 4.872 -4.645 3.485 1.00 0.00 93 ALA A C 8
ATOM 13058 O O . ALA A 1 93 ? 4.485 -5.394 2.587 1.00 0.00 93 ALA A O 8
ATOM 13065 N N . ILE A 1 94 ? 5.123 -3.351 3.285 1.00 0.00 94 ILE A N 8
ATOM 13066 C CA . ILE A 1 94 ? 5.356 -2.742 1.984 1.00 0.00 94 ILE A CA 8
ATOM 13067 C C . ILE A 1 94 ? 6.429 -1.654 2.126 1.00 0.00 94 ILE A C 8
ATOM 13068 O O . ILE A 1 94 ? 6.383 -0.861 3.067 1.00 0.00 94 ILE A O 8
ATOM 13084 N N . ARG A 1 95 ? 7.369 -1.582 1.180 1.00 0.00 95 ARG A N 8
ATOM 13085 C CA . ARG A 1 95 ? 8.207 -0.418 0.896 1.00 0.00 95 ARG A CA 8
ATOM 13086 C C . ARG A 1 95 ? 7.485 0.388 -0.166 1.00 0.00 95 ARG A C 8
ATOM 13087 O O . ARG A 1 95 ? 7.203 -0.131 -1.239 1.00 0.00 95 ARG A O 8
ATOM 13108 N N . LEU A 1 96 ? 7.214 1.652 0.113 1.00 0.00 96 LEU A N 8
ATOM 13109 C CA . LEU A 1 96 ? 6.659 2.604 -0.836 1.00 0.00 96 LEU A CA 8
ATOM 13110 C C . LEU A 1 96 ? 7.759 3.113 -1.765 1.00 0.00 96 LEU A C 8
ATOM 13111 O O . LEU A 1 96 ? 8.860 3.418 -1.291 1.00 0.00 96 LEU A O 8
ATOM 13127 N N . VAL A 1 97 ? 7.446 3.289 -3.051 1.00 0.00 97 VAL A N 8
ATOM 13128 C CA . VAL A 1 97 ? 8.309 3.919 -4.039 1.00 0.00 97 VAL A CA 8
ATOM 13129 C C . VAL A 1 97 ? 7.511 4.878 -4.933 1.00 0.00 97 VAL A C 8
ATOM 13130 O O . VAL A 1 97 ? 6.293 4.765 -5.071 1.00 0.00 97 VAL A O 8
ATOM 13143 N N . GLY A 1 98 ? 8.210 5.822 -5.560 1.00 0.00 98 GLY A N 8
ATOM 13144 C CA . GLY A 1 98 ? 7.736 6.637 -6.672 1.00 0.00 98 GLY A CA 8
ATOM 13145 C C . GLY A 1 98 ? 7.307 8.052 -6.320 1.00 0.00 98 GLY A C 8
ATOM 13146 O O . GLY A 1 98 ? 7.060 8.857 -7.221 1.00 0.00 98 GLY A O 8
ATOM 13150 N N . ARG A 1 99 ? 7.319 8.368 -5.032 1.00 0.00 99 ARG A N 8
ATOM 13151 C CA . ARG A 1 99 ? 6.853 9.557 -4.350 1.00 0.00 99 ARG A CA 8
ATOM 13152 C C . ARG A 1 99 ? 5.377 9.829 -4.621 1.00 0.00 99 ARG A C 8
ATOM 13153 O O . ARG A 1 99 ? 4.914 9.920 -5.755 1.00 0.00 99 ARG A O 8
ATOM 13174 N N . VAL A 1 100 ? 4.624 9.940 -3.541 1.00 0.00 100 VAL A N 8
ATOM 13175 C CA . VAL A 1 100 ? 3.188 10.175 -3.561 1.00 0.00 100 VAL A CA 8
ATOM 13176 C C . VAL A 1 100 ? 2.968 11.644 -3.968 1.00 0.00 100 VAL A C 8
ATOM 13177 O O . VAL A 1 100 ? 3.643 12.509 -3.399 1.00 0.00 100 VAL A O 8
ATOM 13190 N N . ARG A 1 101 ? 2.008 11.990 -4.838 1.00 0.00 101 ARG A N 8
ATOM 13191 C CA . ARG A 1 101 ? 1.706 13.407 -5.103 1.00 0.00 101 ARG A CA 8
ATOM 13192 C C . ARG A 1 101 ? 0.264 13.677 -5.527 1.00 0.00 101 ARG A C 8
ATOM 13193 O O . ARG A 1 101 ? 0.027 14.325 -6.545 1.00 0.00 101 ARG A O 8
ATOM 13214 N N . GLU A 1 102 ? -0.704 13.188 -4.749 1.00 0.00 102 GLU A N 8
ATOM 13215 C CA . GLU A 1 102 ? -2.143 13.441 -4.926 1.00 0.00 102 GLU A CA 8
ATOM 13216 C C . GLU A 1 102 ? -2.580 13.306 -6.384 1.00 0.00 102 GLU A C 8
ATOM 13217 O O . GLU A 1 102 ? -3.166 14.215 -6.981 1.00 0.00 102 GLU A O 8
ATOM 13229 N N . LEU A 1 103 ? -2.249 12.164 -6.974 1.00 0.00 103 LEU A N 8
ATOM 13230 C CA . LEU A 1 103 ? -2.385 11.892 -8.403 1.00 0.00 103 LEU A CA 8
ATOM 13231 C C . LEU A 1 103 ? -3.854 11.878 -8.854 1.00 0.00 103 LEU A C 8
ATOM 13232 O O . LEU A 1 103 ? -4.129 11.827 -10.048 1.00 0.00 103 LEU A O 8
ATOM 13248 N N . GLN A 1 104 ? -4.789 11.871 -7.911 1.00 0.00 104 GLN A N 8
ATOM 13249 C CA . GLN A 1 104 ? -6.231 11.950 -8.069 1.00 0.00 104 GLN A CA 8
ATOM 13250 C C . GLN A 1 104 ? -6.753 12.661 -6.834 1.00 0.00 104 GLN A C 8
ATOM 13251 O O . GLN A 1 104 ? -6.107 12.576 -5.787 1.00 0.00 104 GLN A O 8
ATOM 13265 N N . ARG A 1 105 ? -7.919 13.305 -6.909 1.00 0.00 105 ARG A N 8
ATOM 13266 C CA . ARG A 1 105 ? -8.564 13.921 -5.750 1.00 0.00 105 ARG A CA 8
ATOM 13267 C C . ARG A 1 105 ? -10.048 13.575 -5.760 1.00 0.00 105 ARG A C 8
ATOM 13268 O O . ARG A 1 105 ? -10.551 13.042 -6.750 1.00 0.00 105 ARG A O 8
ATOM 13289 N N . ARG A 1 106 ? -10.735 13.776 -4.636 1.00 0.00 106 ARG A N 8
ATOM 13290 C CA . ARG A 1 106 ? -12.146 13.415 -4.545 1.00 0.00 106 ARG A CA 8
ATOM 13291 C C . ARG A 1 106 ? -12.940 14.581 -5.124 1.00 0.00 106 ARG A C 8
ATOM 13292 O O . ARG A 1 106 ? -12.393 15.677 -5.263 1.00 0.00 106 ARG A O 8
ATOM 13313 N N . GLU A 1 107 ? -14.203 14.376 -5.470 1.00 0.00 107 GLU A N 8
ATOM 13314 C CA . GLU A 1 107 ? -15.060 15.446 -5.971 1.00 0.00 107 GLU A CA 8
ATOM 13315 C C . GLU A 1 107 ? -16.491 15.258 -5.465 1.00 0.00 107 GLU A C 8
ATOM 13316 O O . GLU A 1 107 ? -17.447 15.351 -6.227 1.00 0.00 107 GLU A O 8
ATOM 13328 N N . TYR A 1 108 ? -16.626 14.934 -4.175 1.00 0.00 108 TYR A N 8
ATOM 13329 C CA . TYR A 1 108 ? -17.872 14.603 -3.479 1.00 0.00 108 TYR A CA 8
ATOM 13330 C C . TYR A 1 108 ? -18.688 13.432 -4.049 1.00 0.00 108 TYR A C 8
ATOM 13331 O O . TYR A 1 108 ? -19.693 13.057 -3.438 1.00 0.00 108 TYR A O 8
ATOM 13349 N N . PHE A 1 109 ? -18.226 12.814 -5.133 1.00 0.00 109 PHE A N 8
ATOM 13350 C CA . PHE A 1 109 ? -18.562 11.477 -5.569 1.00 0.00 109 PHE A CA 8
ATOM 13351 C C . PHE A 1 109 ? -17.768 10.531 -4.681 1.00 0.00 109 PHE A C 8
ATOM 13352 O O . PHE A 1 109 ? -18.351 9.530 -4.207 1.00 0.00 109 PHE A O 8
ATOM 13369 N N . GLY A 1 1 ? 12.050 15.735 8.941 1.00 0.00 1 GLY A N 9
ATOM 13370 C CA . GLY A 1 1 ? 12.986 14.708 9.400 1.00 0.00 1 GLY A CA 9
ATOM 13371 C C . GLY A 1 1 ? 13.387 14.918 10.836 1.00 0.00 1 GLY A C 9
ATOM 13372 O O . GLY A 1 1 ? 12.565 14.700 11.724 1.00 0.00 1 GLY A O 9
ATOM 13376 N N . MET A 1 2 ? 14.644 15.307 11.070 1.00 0.00 2 MET A N 9
ATOM 13377 C CA . MET A 1 2 ? 15.365 15.211 12.337 1.00 0.00 2 MET A CA 9
ATOM 13378 C C . MET A 1 2 ? 15.561 13.747 12.740 1.00 0.00 2 MET A C 9
ATOM 13379 O O . MET A 1 2 ? 16.709 13.318 12.848 1.00 0.00 2 MET A O 9
ATOM 13393 N N . SER A 1 3 ? 14.490 12.977 12.940 1.00 0.00 3 SER A N 9
ATOM 13394 C CA . SER A 1 3 ? 14.528 11.555 13.263 1.00 0.00 3 SER A CA 9
ATOM 13395 C C . SER A 1 3 ? 13.386 10.868 12.506 1.00 0.00 3 SER A C 9
ATOM 13396 O O . SER A 1 3 ? 12.400 10.420 13.097 1.00 0.00 3 SER A O 9
ATOM 13404 N N . ALA A 1 4 ? 13.486 10.819 11.177 1.00 0.00 4 ALA A N 9
ATOM 13405 C CA . ALA A 1 4 ? 12.556 10.110 10.313 1.00 0.00 4 ALA A CA 9
ATOM 13406 C C . ALA A 1 4 ? 13.188 9.885 8.946 1.00 0.00 4 ALA A C 9
ATOM 13407 O O . ALA A 1 4 ? 13.388 10.851 8.208 1.00 0.00 4 ALA A O 9
ATOM 13414 N N . ASP A 1 5 ? 13.445 8.627 8.592 1.00 0.00 5 ASP A N 9
ATOM 13415 C CA . ASP A 1 5 ? 13.878 8.191 7.258 1.00 0.00 5 ASP A CA 9
ATOM 13416 C C . ASP A 1 5 ? 12.792 8.428 6.198 1.00 0.00 5 ASP A C 9
ATOM 13417 O O . ASP A 1 5 ? 13.067 8.403 4.993 1.00 0.00 5 ASP A O 9
ATOM 13426 N N . GLY A 1 6 ? 11.553 8.658 6.641 1.00 0.00 6 GLY A N 9
ATOM 13427 C CA . GLY A 1 6 ? 10.434 9.059 5.804 1.00 0.00 6 GLY A CA 9
ATOM 13428 C C . GLY A 1 6 ? 10.541 10.528 5.418 1.00 0.00 6 GLY A C 9
ATOM 13429 O O . GLY A 1 6 ? 11.566 11.187 5.612 1.00 0.00 6 GLY A O 9
ATOM 13433 N N . SER A 1 7 ? 9.482 11.067 4.833 1.00 0.00 7 SER A N 9
ATOM 13434 C CA . SER A 1 7 ? 9.385 12.471 4.475 1.00 0.00 7 SER A CA 9
ATOM 13435 C C . SER A 1 7 ? 7.947 12.899 4.745 1.00 0.00 7 SER A C 9
ATOM 13436 O O . SER A 1 7 ? 7.679 13.438 5.820 1.00 0.00 7 SER A O 9
ATOM 13444 N N . GLU A 1 8 ? 7.009 12.595 3.852 1.00 0.00 8 GLU A N 9
ATOM 13445 C CA . GLU A 1 8 ? 5.617 13.035 3.957 1.00 0.00 8 GLU A CA 9
ATOM 13446 C C . GLU A 1 8 ? 4.622 11.881 3.878 1.00 0.00 8 GLU A C 9
ATOM 13447 O O . GLU A 1 8 ? 3.430 12.089 4.061 1.00 0.00 8 GLU A O 9
ATOM 13459 N N . TYR A 1 9 ? 5.116 10.658 3.688 1.00 0.00 9 TYR A N 9
ATOM 13460 C CA . TYR A 1 9 ? 4.289 9.451 3.619 1.00 0.00 9 TYR A CA 9
ATOM 13461 C C . TYR A 1 9 ? 3.413 9.360 4.869 1.00 0.00 9 TYR A C 9
ATOM 13462 O O . TYR A 1 9 ? 2.224 9.071 4.773 1.00 0.00 9 TYR A O 9
ATOM 13480 N N . GLY A 1 10 ? 3.983 9.670 6.033 1.00 0.00 10 GLY A N 9
ATOM 13481 C CA . GLY A 1 10 ? 3.314 9.575 7.314 1.00 0.00 10 GLY A CA 9
ATOM 13482 C C . GLY A 1 10 ? 2.276 10.668 7.550 1.00 0.00 10 GLY A C 9
ATOM 13483 O O . GLY A 1 10 ? 1.597 10.640 8.572 1.00 0.00 10 GLY A O 9
ATOM 13487 N N . ARG A 1 11 ? 2.145 11.645 6.644 1.00 0.00 11 ARG A N 9
ATOM 13488 C CA . ARG A 1 11 ? 1.059 12.614 6.682 1.00 0.00 11 ARG A CA 9
ATOM 13489 C C . ARG A 1 11 ? -0.167 12.113 5.925 1.00 0.00 11 ARG A C 9
ATOM 13490 O O . ARG A 1 11 ? -1.205 12.773 5.963 1.00 0.00 11 ARG A O 9
ATOM 13511 N N . TYR A 1 12 ? -0.031 11.014 5.183 1.00 0.00 12 TYR A N 9
ATOM 13512 C CA . TYR A 1 12 ? -1.030 10.481 4.274 1.00 0.00 12 TYR A CA 9
ATOM 13513 C C . TYR A 1 12 ? -1.453 9.092 4.737 1.00 0.00 12 TYR A C 9
ATOM 13514 O O . TYR A 1 12 ? -2.639 8.775 4.711 1.00 0.00 12 TYR A O 9
ATOM 13532 N N . PHE A 1 13 ? -0.495 8.261 5.153 1.00 0.00 13 PHE A N 9
ATOM 13533 C CA . PHE A 1 13 ? -0.723 6.967 5.769 1.00 0.00 13 PHE A CA 9
ATOM 13534 C C . PHE A 1 13 ? -0.586 7.130 7.283 1.00 0.00 13 PHE A C 9
ATOM 13535 O O . PHE A 1 13 ? 0.245 7.905 7.762 1.00 0.00 13 PHE A O 9
ATOM 13552 N N . GLU A 1 14 ? -1.362 6.358 8.042 1.00 0.00 14 GLU A N 9
ATOM 13553 C CA . GLU A 1 14 ? -1.383 6.378 9.497 1.00 0.00 14 GLU A CA 9
ATOM 13554 C C . GLU A 1 14 ? -1.594 4.941 9.963 1.00 0.00 14 GLU A C 9
ATOM 13555 O O . GLU A 1 14 ? -2.130 4.129 9.214 1.00 0.00 14 GLU A O 9
ATOM 13567 N N . GLN A 1 15 ? -1.212 4.641 11.199 1.00 0.00 15 GLN A N 9
ATOM 13568 C CA . GLN A 1 15 ? -1.030 3.298 11.751 1.00 0.00 15 GLN A CA 9
ATOM 13569 C C . GLN A 1 15 ? -2.247 2.375 11.647 1.00 0.00 15 GLN A C 9
ATOM 13570 O O . GLN A 1 15 ? -2.065 1.169 11.726 1.00 0.00 15 GLN A O 9
ATOM 13584 N N . LEU A 1 16 ? -3.455 2.907 11.468 1.00 0.00 16 LEU A N 9
ATOM 13585 C CA . LEU A 1 16 ? -4.705 2.157 11.391 1.00 0.00 16 LEU A CA 9
ATOM 13586 C C . LEU A 1 16 ? -5.493 2.501 10.118 1.00 0.00 16 LEU A C 9
ATOM 13587 O O . LEU A 1 16 ? -6.653 2.088 9.990 1.00 0.00 16 LEU A O 9
ATOM 13603 N N . GLN A 1 17 ? -4.932 3.306 9.204 1.00 0.00 17 GLN A N 9
ATOM 13604 C CA . GLN A 1 17 ? -5.625 3.675 7.970 1.00 0.00 17 GLN A CA 9
ATOM 13605 C C . GLN A 1 17 ? -5.678 2.485 7.005 1.00 0.00 17 GLN A C 9
ATOM 13606 O O . GLN A 1 17 ? -5.191 1.397 7.304 1.00 0.00 17 GLN A O 9
ATOM 13620 N N . LYS A 1 18 ? -6.278 2.677 5.828 1.00 0.00 18 LYS A N 9
ATOM 13621 C CA . LYS A 1 18 ? -6.504 1.616 4.854 1.00 0.00 18 LYS A CA 9
ATOM 13622 C C . LYS A 1 18 ? -5.713 1.901 3.596 1.00 0.00 18 LYS A C 9
ATOM 13623 O O . LYS A 1 18 ? -5.819 2.991 3.039 1.00 0.00 18 LYS A O 9
ATOM 13642 N N . VAL A 1 19 ? -4.952 0.915 3.130 1.00 0.00 19 VAL A N 9
ATOM 13643 C CA . VAL A 1 19 ? -4.168 0.993 1.903 1.00 0.00 19 VAL A CA 9
ATOM 13644 C C . VAL A 1 19 ? -4.672 -0.079 0.952 1.00 0.00 19 VAL A C 9
ATOM 13645 O O . VAL A 1 19 ? -5.021 -1.187 1.366 1.00 0.00 19 VAL A O 9
ATOM 13658 N N . ASN A 1 20 ? -4.743 0.268 -0.322 1.00 0.00 20 ASN A N 9
ATOM 13659 C CA . ASN A 1 20 ? -5.003 -0.667 -1.405 1.00 0.00 20 ASN A CA 9
ATOM 13660 C C . ASN A 1 20 ? -3.863 -1.696 -1.507 1.00 0.00 20 ASN A C 9
ATOM 13661 O O . ASN A 1 20 ? -2.764 -1.444 -0.997 1.00 0.00 20 ASN A O 9
ATOM 13672 N N . LEU A 1 21 ? -4.089 -2.823 -2.187 1.00 0.00 21 LEU A N 9
ATOM 13673 C CA . LEU A 1 21 ? -3.154 -3.940 -2.243 1.00 0.00 21 LEU A CA 9
ATOM 13674 C C . LEU A 1 21 ? -2.988 -4.403 -3.686 1.00 0.00 21 LEU A C 9
ATOM 13675 O O . LEU A 1 21 ? -3.099 -5.598 -3.967 1.00 0.00 21 LEU A O 9
ATOM 13691 N N . THR A 1 22 ? -2.820 -3.484 -4.628 1.00 0.00 22 THR A N 9
ATOM 13692 C CA . THR A 1 22 ? -2.611 -3.864 -6.009 1.00 0.00 22 THR A CA 9
ATOM 13693 C C . THR A 1 22 ? -1.270 -4.615 -6.106 1.00 0.00 22 THR A C 9
ATOM 13694 O O . THR A 1 22 ? -0.249 -4.108 -5.634 1.00 0.00 22 THR A O 9
ATOM 13705 N N . VAL A 1 23 ? -1.270 -5.833 -6.655 1.00 0.00 23 VAL A N 9
ATOM 13706 C CA . VAL A 1 23 ? -0.090 -6.667 -6.903 1.00 0.00 23 VAL A CA 9
ATOM 13707 C C . VAL A 1 23 ? -0.168 -7.188 -8.334 1.00 0.00 23 VAL A C 9
ATOM 13708 O O . VAL A 1 23 ? -1.184 -7.778 -8.702 1.00 0.00 23 VAL A O 9
ATOM 13721 N N . ARG A 1 24 ? 0.875 -7.002 -9.148 1.00 0.00 24 ARG A N 9
ATOM 13722 C CA . ARG A 1 24 ? 0.943 -7.616 -10.476 1.00 0.00 24 ARG A CA 9
ATOM 13723 C C . ARG A 1 24 ? 0.999 -9.139 -10.340 1.00 0.00 24 ARG A C 9
ATOM 13724 O O . ARG A 1 24 ? 1.688 -9.629 -9.457 1.00 0.00 24 ARG A O 9
ATOM 13745 N N . LEU A 1 25 ? 0.368 -9.891 -11.247 1.00 0.00 25 LEU A N 9
ATOM 13746 C CA . LEU A 1 25 ? 0.362 -11.366 -11.215 1.00 0.00 25 LEU A CA 9
ATOM 13747 C C . LEU A 1 25 ? 0.758 -12.032 -12.533 1.00 0.00 25 LEU A C 9
ATOM 13748 O O . LEU A 1 25 ? 0.436 -13.193 -12.773 1.00 0.00 25 LEU A O 9
ATOM 13764 N N . GLY A 1 26 ? 1.403 -11.299 -13.430 1.00 0.00 26 GLY A N 9
ATOM 13765 C CA . GLY A 1 26 ? 1.759 -11.814 -14.737 1.00 0.00 26 GLY A CA 9
ATOM 13766 C C . GLY A 1 26 ? 1.662 -10.651 -15.691 1.00 0.00 26 GLY A C 9
ATOM 13767 O O . GLY A 1 26 ? 2.505 -9.755 -15.629 1.00 0.00 26 GLY A O 9
ATOM 13771 N N . ASP A 1 27 ? 0.582 -10.617 -16.467 1.00 0.00 27 ASP A N 9
ATOM 13772 C CA . ASP A 1 27 ? 0.209 -9.497 -17.321 1.00 0.00 27 ASP A CA 9
ATOM 13773 C C . ASP A 1 27 ? -1.259 -9.209 -17.003 1.00 0.00 27 ASP A C 9
ATOM 13774 O O . ASP A 1 27 ? -1.585 -8.457 -16.087 1.00 0.00 27 ASP A O 9
ATOM 13783 N N . THR A 1 28 ? -2.157 -9.923 -17.673 1.00 0.00 28 THR A N 9
ATOM 13784 C CA . THR A 1 28 ? -3.603 -9.835 -17.613 1.00 0.00 28 THR A CA 9
ATOM 13785 C C . THR A 1 28 ? -4.124 -10.571 -16.372 1.00 0.00 28 THR A C 9
ATOM 13786 O O . THR A 1 28 ? -4.806 -11.595 -16.474 1.00 0.00 28 THR A O 9
ATOM 13797 N N . GLY A 1 29 ? -3.764 -10.096 -15.183 1.00 0.00 29 GLY A N 9
ATOM 13798 C CA . GLY A 1 29 ? -4.217 -10.646 -13.923 1.00 0.00 29 GLY A CA 9
ATOM 13799 C C . GLY A 1 29 ? -4.332 -9.546 -12.913 1.00 0.00 29 GLY A C 9
ATOM 13800 O O . GLY A 1 29 ? -5.333 -8.833 -12.854 1.00 0.00 29 GLY A O 9
ATOM 13804 N N . SER A 1 30 ? -3.244 -9.441 -12.165 1.00 0.00 30 SER A N 9
ATOM 13805 C CA . SER A 1 30 ? -3.095 -8.709 -10.933 1.00 0.00 30 SER A CA 9
ATOM 13806 C C . SER A 1 30 ? -4.097 -9.144 -9.842 1.00 0.00 30 SER A C 9
ATOM 13807 O O . SER A 1 30 ? -5.031 -9.917 -10.085 1.00 0.00 30 SER A O 9
ATOM 13815 N N . PHE A 1 31 ? -3.861 -8.708 -8.610 1.00 0.00 31 PHE A N 9
ATOM 13816 C CA . PHE A 1 31 ? -4.776 -8.813 -7.486 1.00 0.00 31 PHE A CA 9
ATOM 13817 C C . PHE A 1 31 ? -4.862 -7.413 -6.908 1.00 0.00 31 PHE A C 9
ATOM 13818 O O . PHE A 1 31 ? -3.890 -6.666 -6.994 1.00 0.00 31 PHE A O 9
ATOM 13835 N N . ASP A 1 32 ? -5.996 -7.055 -6.329 1.00 0.00 32 ASP A N 9
ATOM 13836 C CA . ASP A 1 32 ? -6.226 -5.768 -5.707 1.00 0.00 32 ASP A CA 9
ATOM 13837 C C . ASP A 1 32 ? -7.232 -5.976 -4.590 1.00 0.00 32 ASP A C 9
ATOM 13838 O O . ASP A 1 32 ? -8.316 -6.526 -4.801 1.00 0.00 32 ASP A O 9
ATOM 13847 N N . GLY A 1 33 ? -6.825 -5.589 -3.387 1.00 0.00 33 GLY A N 9
ATOM 13848 C CA . GLY A 1 33 ? -7.617 -5.724 -2.167 1.00 0.00 33 GLY A CA 9
ATOM 13849 C C . GLY A 1 33 ? -7.505 -4.487 -1.285 1.00 0.00 33 GLY A C 9
ATOM 13850 O O . GLY A 1 33 ? -6.792 -3.533 -1.622 1.00 0.00 33 GLY A O 9
ATOM 13854 N N . THR A 1 34 ? -8.173 -4.525 -0.134 1.00 0.00 34 THR A N 9
ATOM 13855 C CA . THR A 1 34 ? -7.983 -3.588 0.959 1.00 0.00 34 THR A CA 9
ATOM 13856 C C . THR A 1 34 ? -7.121 -4.284 2.025 1.00 0.00 34 THR A C 9
ATOM 13857 O O . THR A 1 34 ? -7.025 -5.510 2.045 1.00 0.00 34 THR A O 9
ATOM 13868 N N . ALA A 1 35 ? -6.512 -3.518 2.927 1.00 0.00 35 ALA A N 9
ATOM 13869 C CA . ALA A 1 35 ? -5.987 -3.954 4.208 1.00 0.00 35 ALA A CA 9
ATOM 13870 C C . ALA A 1 35 ? -6.053 -2.807 5.204 1.00 0.00 35 ALA A C 9
ATOM 13871 O O . ALA A 1 35 ? -6.099 -1.642 4.786 1.00 0.00 35 ALA A O 9
ATOM 13878 N N . ALA A 1 36 ? -5.994 -3.129 6.500 1.00 0.00 36 ALA A N 9
ATOM 13879 C CA . ALA A 1 36 ? -5.724 -2.153 7.543 1.00 0.00 36 ALA A CA 9
ATOM 13880 C C . ALA A 1 36 ? -4.209 -2.102 7.706 1.00 0.00 36 ALA A C 9
ATOM 13881 O O . ALA A 1 36 ? -3.582 -3.161 7.733 1.00 0.00 36 ALA A O 9
ATOM 13888 N N . ILE A 1 37 ? -3.629 -0.905 7.808 1.00 0.00 37 ILE A N 9
ATOM 13889 C CA . ILE A 1 37 ? -2.308 -0.710 8.391 1.00 0.00 37 ILE A CA 9
ATOM 13890 C C . ILE A 1 37 ? -2.410 -1.173 9.851 1.00 0.00 37 ILE A C 9
ATOM 13891 O O . ILE A 1 37 ? -3.487 -1.145 10.452 1.00 0.00 37 ILE A O 9
ATOM 13907 N N . THR A 1 38 ? -1.278 -1.593 10.403 1.00 0.00 38 THR A N 9
ATOM 13908 C CA . THR A 1 38 ? -1.154 -2.081 11.766 1.00 0.00 38 THR A CA 9
ATOM 13909 C C . THR A 1 38 ? 0.027 -1.405 12.466 1.00 0.00 38 THR A C 9
ATOM 13910 O O . THR A 1 38 ? -0.085 -1.060 13.644 1.00 0.00 38 THR A O 9
ATOM 13921 N N . SER A 1 39 ? 1.141 -1.193 11.758 1.00 0.00 39 SER A N 9
ATOM 13922 C CA . SER A 1 39 ? 2.391 -0.679 12.302 1.00 0.00 39 SER A CA 9
ATOM 13923 C C . SER A 1 39 ? 3.141 0.039 11.179 1.00 0.00 39 SER A C 9
ATOM 13924 O O . SER A 1 39 ? 3.421 -0.571 10.146 1.00 0.00 39 SER A O 9
ATOM 13932 N N . LEU A 1 40 ? 3.495 1.315 11.339 1.00 0.00 40 LEU A N 9
ATOM 13933 C CA . LEU A 1 40 ? 4.055 2.164 10.279 1.00 0.00 40 LEU A CA 9
ATOM 13934 C C . LEU A 1 40 ? 5.406 2.725 10.729 1.00 0.00 40 LEU A C 9
ATOM 13935 O O . LEU A 1 40 ? 5.584 3.049 11.902 1.00 0.00 40 LEU A O 9
ATOM 13951 N N . LYS A 1 41 ? 6.375 2.846 9.826 1.00 0.00 41 LYS A N 9
ATOM 13952 C CA . LYS A 1 41 ? 7.637 3.537 10.023 1.00 0.00 41 LYS A CA 9
ATOM 13953 C C . LYS A 1 41 ? 7.935 4.406 8.796 1.00 0.00 41 LYS A C 9
ATOM 13954 O O . LYS A 1 41 ? 7.078 4.605 7.933 1.00 0.00 41 LYS A O 9
ATOM 13973 N N . GLY A 1 42 ? 9.149 4.951 8.708 1.00 0.00 42 GLY A N 9
ATOM 13974 C CA . GLY A 1 42 ? 9.450 6.058 7.816 1.00 0.00 42 GLY A CA 9
ATOM 13975 C C . GLY A 1 42 ? 9.200 5.786 6.341 1.00 0.00 42 GLY A C 9
ATOM 13976 O O . GLY A 1 42 ? 8.611 6.609 5.650 1.00 0.00 42 GLY A O 9
ATOM 13980 N N . SER A 1 43 ? 9.639 4.633 5.870 1.00 0.00 43 SER A N 9
ATOM 13981 C CA . SER A 1 43 ? 9.416 4.107 4.525 1.00 0.00 43 SER A CA 9
ATOM 13982 C C . SER A 1 43 ? 9.149 2.621 4.632 1.00 0.00 43 SER A C 9
ATOM 13983 O O . SER A 1 43 ? 9.513 1.862 3.748 1.00 0.00 43 SER A O 9
ATOM 13991 N N . LEU A 1 44 ? 8.482 2.215 5.704 1.00 0.00 44 LEU A N 9
ATOM 13992 C CA . LEU A 1 44 ? 8.063 0.839 5.903 1.00 0.00 44 LEU A CA 9
ATOM 13993 C C . LEU A 1 44 ? 6.689 0.884 6.537 1.00 0.00 44 LEU A C 9
ATOM 13994 O O . LEU A 1 44 ? 6.445 1.766 7.346 1.00 0.00 44 LEU A O 9
ATOM 14010 N N . ALA A 1 45 ? 5.806 -0.053 6.248 1.00 0.00 45 ALA A N 9
ATOM 14011 C CA . ALA A 1 45 ? 4.576 -0.266 7.002 1.00 0.00 45 ALA A CA 9
ATOM 14012 C C . ALA A 1 45 ? 4.304 -1.766 7.037 1.00 0.00 45 ALA A C 9
ATOM 14013 O O . ALA A 1 45 ? 4.926 -2.506 6.278 1.00 0.00 45 ALA A O 9
ATOM 14020 N N . TRP A 1 46 ? 3.362 -2.198 7.866 1.00 0.00 46 TRP A N 9
ATOM 14021 C CA . TRP A 1 46 ? 2.835 -3.550 7.947 1.00 0.00 46 TRP A CA 9
ATOM 14022 C C . TRP A 1 46 ? 1.314 -3.451 7.930 1.00 0.00 46 TRP A C 9
ATOM 14023 O O . TRP A 1 46 ? 0.765 -2.490 8.489 1.00 0.00 46 TRP A O 9
ATOM 14044 N N . LEU A 1 47 ? 0.654 -4.406 7.262 1.00 0.00 47 LEU A N 9
ATOM 14045 C CA . LEU A 1 47 ? -0.794 -4.504 7.129 1.00 0.00 47 LEU A CA 9
ATOM 14046 C C . LEU A 1 47 ? -1.268 -5.900 7.575 1.00 0.00 47 LEU A C 9
ATOM 14047 O O . LEU A 1 47 ? -0.476 -6.702 8.085 1.00 0.00 47 LEU A O 9
ATOM 14063 N N . GLU A 1 48 ? -2.565 -6.201 7.416 1.00 0.00 48 GLU A N 9
ATOM 14064 C CA . GLU A 1 48 ? -3.153 -7.475 7.855 1.00 0.00 48 GLU A CA 9
ATOM 14065 C C . GLU A 1 48 ? -4.349 -7.981 7.053 1.00 0.00 48 GLU A C 9
ATOM 14066 O O . GLU A 1 48 ? -5.156 -8.766 7.561 1.00 0.00 48 GLU A O 9
ATOM 14078 N N . LEU A 1 49 ? -4.423 -7.588 5.784 1.00 0.00 49 LEU A N 9
ATOM 14079 C CA . LEU A 1 49 ? -5.588 -7.738 4.912 1.00 0.00 49 LEU A CA 9
ATOM 14080 C C . LEU A 1 49 ? -6.836 -7.058 5.482 1.00 0.00 49 LEU A C 9
ATOM 14081 O O . LEU A 1 49 ? -6.770 -6.336 6.482 1.00 0.00 49 LEU A O 9
ATOM 14097 N N . PHE A 1 50 ? -7.958 -7.190 4.780 1.00 0.00 50 PHE A N 9
ATOM 14098 C CA . PHE A 1 50 ? -9.270 -6.751 5.213 1.00 0.00 50 PHE A CA 9
ATOM 14099 C C . PHE A 1 50 ? -10.185 -7.965 5.119 1.00 0.00 50 PHE A C 9
ATOM 14100 O O . PHE A 1 50 ? -10.195 -8.669 4.107 1.00 0.00 50 PHE A O 9
ATOM 14117 N N . GLY A 1 51 ? -10.984 -8.187 6.155 1.00 0.00 51 GLY A N 9
ATOM 14118 C CA . GLY A 1 51 ? -12.103 -9.098 6.093 1.00 0.00 51 GLY A CA 9
ATOM 14119 C C . GLY A 1 51 ? -11.668 -10.547 5.954 1.00 0.00 51 GLY A C 9
ATOM 14120 O O . GLY A 1 51 ? -10.804 -11.037 6.687 1.00 0.00 51 GLY A O 9
ATOM 14124 N N . ALA A 1 52 ? -12.326 -11.253 5.038 1.00 0.00 52 ALA A N 9
ATOM 14125 C CA . ALA A 1 52 ? -12.139 -12.674 4.800 1.00 0.00 52 ALA A CA 9
ATOM 14126 C C . ALA A 1 52 ? -11.907 -12.974 3.322 1.00 0.00 52 ALA A C 9
ATOM 14127 O O . ALA A 1 52 ? -12.212 -14.081 2.856 1.00 0.00 52 ALA A O 9
ATOM 14134 N N . GLU A 1 53 ? -11.444 -11.981 2.567 1.00 0.00 53 GLU A N 9
ATOM 14135 C CA . GLU A 1 53 ? -10.936 -12.171 1.220 1.00 0.00 53 GLU A CA 9
ATOM 14136 C C . GLU A 1 53 ? -9.420 -12.150 1.306 1.00 0.00 53 GLU A C 9
ATOM 14137 O O . GLU A 1 53 ? -8.859 -11.425 2.127 1.00 0.00 53 GLU A O 9
ATOM 14149 N N . GLN A 1 54 ? -8.762 -12.944 0.465 1.00 0.00 54 GLN A N 9
ATOM 14150 C CA . GLN A 1 54 ? -7.308 -13.064 0.459 1.00 0.00 54 GLN A CA 9
ATOM 14151 C C . GLN A 1 54 ? -6.815 -13.616 -0.885 1.00 0.00 54 GLN A C 9
ATOM 14152 O O . GLN A 1 54 ? -7.575 -14.320 -1.561 1.00 0.00 54 GLN A O 9
ATOM 14166 N N . PRO A 1 55 ? -5.561 -13.324 -1.283 1.00 0.00 55 PRO A N 9
ATOM 14167 C CA . PRO A 1 55 ? -5.021 -13.757 -2.565 1.00 0.00 55 PRO A CA 9
ATOM 14168 C C . PRO A 1 55 ? -4.842 -15.276 -2.630 1.00 0.00 55 PRO A C 9
ATOM 14169 O O . PRO A 1 55 ? -4.940 -15.966 -1.604 1.00 0.00 55 PRO A O 9
ATOM 14180 N N . PRO A 1 56 ? -4.549 -15.822 -3.821 1.00 0.00 56 PRO A N 9
ATOM 14181 C CA . PRO A 1 56 ? -4.096 -17.199 -3.932 1.00 0.00 56 PRO A CA 9
ATOM 14182 C C . PRO A 1 56 ? -2.830 -17.443 -3.093 1.00 0.00 56 PRO A C 9
ATOM 14183 O O . PRO A 1 56 ? -2.032 -16.521 -2.888 1.00 0.00 56 PRO A O 9
ATOM 14194 N N . PRO A 1 57 ? -2.594 -18.696 -2.670 1.00 0.00 57 PRO A N 9
ATOM 14195 C CA . PRO A 1 57 ? -1.355 -19.075 -2.005 1.00 0.00 57 PRO A CA 9
ATOM 14196 C C . PRO A 1 57 ? -0.203 -18.982 -3.004 1.00 0.00 57 PRO A C 9
ATOM 14197 O O . PRO A 1 57 ? -0.443 -18.856 -4.208 1.00 0.00 57 PRO A O 9
ATOM 14208 N N . ASN A 1 58 ? 1.046 -19.075 -2.531 1.00 0.00 58 ASN A N 9
ATOM 14209 C CA . ASN A 1 58 ? 2.248 -19.168 -3.378 1.00 0.00 58 ASN A CA 9
ATOM 14210 C C . ASN A 1 58 ? 2.221 -18.181 -4.549 1.00 0.00 58 ASN A C 9
ATOM 14211 O O . ASN A 1 58 ? 2.455 -18.572 -5.696 1.00 0.00 58 ASN A O 9
ATOM 14222 N N . THR A 1 59 ? 1.840 -16.934 -4.284 1.00 0.00 59 THR A N 9
ATOM 14223 C CA . THR A 1 59 ? 1.641 -15.913 -5.301 1.00 0.00 59 THR A CA 9
ATOM 14224 C C . THR A 1 59 ? 2.210 -14.584 -4.798 1.00 0.00 59 THR A C 9
ATOM 14225 O O . THR A 1 59 ? 3.064 -14.000 -5.463 1.00 0.00 59 THR A O 9
ATOM 14236 N N . LEU A 1 60 ? 1.787 -14.115 -3.617 1.00 0.00 60 LEU A N 9
ATOM 14237 C CA . LEU A 1 60 ? 2.395 -12.953 -2.968 1.00 0.00 60 LEU A CA 9
ATOM 14238 C C . LEU A 1 60 ? 3.866 -13.234 -2.686 1.00 0.00 60 LEU A C 9
ATOM 14239 O O . LEU A 1 60 ? 4.179 -14.323 -2.201 1.00 0.00 60 LEU A O 9
ATOM 14255 N N . SER A 1 61 ? 4.754 -12.264 -2.920 1.00 0.00 61 SER A N 9
ATOM 14256 C CA . SER A 1 61 ? 6.180 -12.477 -2.677 1.00 0.00 61 SER A CA 9
ATOM 14257 C C . SER A 1 61 ? 6.956 -11.260 -2.222 1.00 0.00 61 SER A C 9
ATOM 14258 O O . SER A 1 61 ? 6.558 -10.123 -2.433 1.00 0.00 61 SER A O 9
ATOM 14266 N N . GLU A 1 62 ? 8.120 -11.513 -1.630 1.00 0.00 62 GLU A N 9
ATOM 14267 C CA . GLU A 1 62 ? 8.849 -10.535 -0.817 1.00 0.00 62 GLU A CA 9
ATOM 14268 C C . GLU A 1 62 ? 9.456 -9.369 -1.617 1.00 0.00 62 GLU A C 9
ATOM 14269 O O . GLU A 1 62 ? 10.032 -8.442 -1.041 1.00 0.00 62 GLU A O 9
ATOM 14281 N N . GLY A 1 63 ? 9.312 -9.374 -2.936 1.00 0.00 63 GLY A N 9
ATOM 14282 C CA . GLY A 1 63 ? 9.805 -8.368 -3.851 1.00 0.00 63 GLY A CA 9
ATOM 14283 C C . GLY A 1 63 ? 8.742 -7.985 -4.870 1.00 0.00 63 GLY A C 9
ATOM 14284 O O . GLY A 1 63 ? 9.114 -7.404 -5.893 1.00 0.00 63 GLY A O 9
ATOM 14288 N N . ALA A 1 64 ? 7.463 -8.307 -4.611 1.00 0.00 64 ALA A N 9
ATOM 14289 C CA . ALA A 1 64 ? 6.360 -7.929 -5.480 1.00 0.00 64 ALA A CA 9
ATOM 14290 C C . ALA A 1 64 ? 6.367 -6.407 -5.504 1.00 0.00 64 ALA A C 9
ATOM 14291 O O . ALA A 1 64 ? 6.438 -5.795 -4.435 1.00 0.00 64 ALA A O 9
ATOM 14298 N N . GLU A 1 65 ? 6.397 -5.801 -6.691 1.00 0.00 65 GLU A N 9
ATOM 14299 C CA . GLU A 1 65 ? 6.060 -4.400 -6.823 1.00 0.00 65 GLU A CA 9
ATOM 14300 C C . GLU A 1 65 ? 4.553 -4.335 -6.669 1.00 0.00 65 GLU A C 9
ATOM 14301 O O . GLU A 1 65 ? 3.803 -5.141 -7.233 1.00 0.00 65 GLU A O 9
ATOM 14313 N N . VAL A 1 66 ? 4.153 -3.431 -5.794 1.00 0.00 66 VAL A N 9
ATOM 14314 C CA . VAL A 1 66 ? 2.795 -3.268 -5.340 1.00 0.00 66 VAL A CA 9
ATOM 14315 C C . VAL A 1 66 ? 2.467 -1.786 -5.354 1.00 0.00 66 VAL A C 9
ATOM 14316 O O . VAL A 1 66 ? 3.361 -0.938 -5.318 1.00 0.00 66 VAL A O 9
ATOM 14329 N N . SER A 1 67 ? 1.185 -1.467 -5.382 1.00 0.00 67 SER A N 9
ATOM 14330 C CA . SER A 1 67 ? 0.716 -0.114 -5.572 1.00 0.00 67 SER A CA 9
ATOM 14331 C C . SER A 1 67 ? -0.400 0.127 -4.564 1.00 0.00 67 SER A C 9
ATOM 14332 O O . SER A 1 67 ? -1.492 -0.429 -4.666 1.00 0.00 67 SER A O 9
ATOM 14340 N N . VAL A 1 68 ? -0.077 0.885 -3.519 1.00 0.00 68 VAL A N 9
ATOM 14341 C CA . VAL A 1 68 ? -1.026 1.254 -2.487 1.00 0.00 68 VAL A CA 9
ATOM 14342 C C . VAL A 1 68 ? -1.851 2.421 -2.992 1.00 0.00 68 VAL A C 9
ATOM 14343 O O . VAL A 1 68 ? -1.367 3.202 -3.810 1.00 0.00 68 VAL A O 9
ATOM 14356 N N . SER A 1 69 ? -3.005 2.631 -2.375 1.00 0.00 69 SER A N 9
ATOM 14357 C CA . SER A 1 69 ? -3.815 3.813 -2.567 1.00 0.00 69 SER A CA 9
ATOM 14358 C C . SER A 1 69 ? -4.549 4.101 -1.259 1.00 0.00 69 SER A C 9
ATOM 14359 O O . SER A 1 69 ? -5.058 3.157 -0.642 1.00 0.00 69 SER A O 9
ATOM 14367 N N . VAL A 1 70 ? -4.625 5.362 -0.835 1.00 0.00 70 VAL A N 9
ATOM 14368 C CA . VAL A 1 70 ? -5.477 5.807 0.259 1.00 0.00 70 VAL A CA 9
ATOM 14369 C C . VAL A 1 70 ? -6.079 7.172 -0.093 1.00 0.00 70 VAL A C 9
ATOM 14370 O O . VAL A 1 70 ? -5.454 7.997 -0.762 1.00 0.00 70 VAL A O 9
ATOM 14383 N N . TRP A 1 71 ? -7.322 7.390 0.333 1.00 0.00 71 TRP A N 9
ATOM 14384 C CA . TRP A 1 71 ? -8.055 8.629 0.151 1.00 0.00 71 TRP A CA 9
ATOM 14385 C C . TRP A 1 71 ? -7.692 9.545 1.312 1.00 0.00 71 TRP A C 9
ATOM 14386 O O . TRP A 1 71 ? -8.029 9.248 2.458 1.00 0.00 71 TRP A O 9
ATOM 14407 N N . THR A 1 72 ? -6.966 10.625 1.044 1.00 0.00 72 THR A N 9
ATOM 14408 C CA . THR A 1 72 ? -6.482 11.535 2.078 1.00 0.00 72 THR A CA 9
ATOM 14409 C C . THR A 1 72 ? -6.219 12.892 1.418 1.00 0.00 72 THR A C 9
ATOM 14410 O O . THR A 1 72 ? -5.944 12.971 0.214 1.00 0.00 72 THR A O 9
ATOM 14421 N N . GLY A 1 73 ? -6.357 13.978 2.181 1.00 0.00 73 GLY A N 9
ATOM 14422 C CA . GLY A 1 73 ? -6.380 15.349 1.690 1.00 0.00 73 GLY A CA 9
ATOM 14423 C C . GLY A 1 73 ? -7.694 15.648 0.964 1.00 0.00 73 GLY A C 9
ATOM 14424 O O . GLY A 1 73 ? -8.430 16.554 1.363 1.00 0.00 73 GLY A O 9
ATOM 14428 N N . GLY A 1 74 ? -8.016 14.851 -0.053 1.00 0.00 74 GLY A N 9
ATOM 14429 C CA . GLY A 1 74 ? -9.267 14.885 -0.796 1.00 0.00 74 GLY A CA 9
ATOM 14430 C C . GLY A 1 74 ? -9.237 14.015 -2.054 1.00 0.00 74 GLY A C 9
ATOM 14431 O O . GLY A 1 74 ? -10.284 13.796 -2.658 1.00 0.00 74 GLY A O 9
ATOM 14435 N N . ALA A 1 75 ? -8.074 13.487 -2.455 1.00 0.00 75 ALA A N 9
ATOM 14436 C CA . ALA A 1 75 ? -7.911 12.642 -3.632 1.00 0.00 75 ALA A CA 9
ATOM 14437 C C . ALA A 1 75 ? -7.269 11.317 -3.219 1.00 0.00 75 ALA A C 9
ATOM 14438 O O . ALA A 1 75 ? -6.888 11.129 -2.059 1.00 0.00 75 ALA A O 9
ATOM 14445 N N . LEU A 1 76 ? -7.155 10.390 -4.168 1.00 0.00 76 LEU A N 9
ATOM 14446 C CA . LEU A 1 76 ? -6.474 9.123 -3.981 1.00 0.00 76 LEU A CA 9
ATOM 14447 C C . LEU A 1 76 ? -4.974 9.349 -4.139 1.00 0.00 76 LEU A C 9
ATOM 14448 O O . LEU A 1 76 ? -4.462 9.441 -5.259 1.00 0.00 76 LEU A O 9
ATOM 14464 N N . CYS A 1 77 ? -4.268 9.472 -3.019 1.00 0.00 77 CYS A N 9
ATOM 14465 C CA . CYS A 1 77 ? -2.827 9.365 -2.981 1.00 0.00 77 CYS A CA 9
ATOM 14466 C C . CYS A 1 77 ? -2.496 7.894 -3.230 1.00 0.00 77 CYS A C 9
ATOM 14467 O O . CYS A 1 77 ? -2.805 7.038 -2.397 1.00 0.00 77 CYS A O 9
ATOM 14475 N N . ARG A 1 78 ? -1.925 7.582 -4.391 1.00 0.00 78 ARG A N 9
ATOM 14476 C CA . ARG A 1 78 ? -1.399 6.257 -4.699 1.00 0.00 78 ARG A CA 9
ATOM 14477 C C . ARG A 1 78 ? 0.089 6.323 -4.430 1.00 0.00 78 ARG A C 9
ATOM 14478 O O . ARG A 1 78 ? 0.697 7.373 -4.660 1.00 0.00 78 ARG A O 9
ATOM 14499 N N . CYS A 1 79 ? 0.684 5.228 -3.964 1.00 0.00 79 CYS A N 9
ATOM 14500 C CA . CYS A 1 79 ? 2.140 5.156 -3.932 1.00 0.00 79 CYS A CA 9
ATOM 14501 C C . CYS A 1 79 ? 2.607 3.809 -4.481 1.00 0.00 79 CYS A C 9
ATOM 14502 O O . CYS A 1 79 ? 1.962 2.786 -4.240 1.00 0.00 79 CYS A O 9
ATOM 14510 N N . ASP A 1 80 ? 3.729 3.785 -5.194 1.00 0.00 80 ASP A N 9
ATOM 14511 C CA . ASP A 1 80 ? 4.376 2.528 -5.567 1.00 0.00 80 ASP A CA 9
ATOM 14512 C C . ASP A 1 80 ? 5.175 2.070 -4.357 1.00 0.00 80 ASP A C 9
ATOM 14513 O O . ASP A 1 80 ? 5.771 2.894 -3.654 1.00 0.00 80 ASP A O 9
ATOM 14522 N N . GLY A 1 81 ? 5.267 0.763 -4.159 1.00 0.00 81 GLY A N 9
ATOM 14523 C CA . GLY A 1 81 ? 6.096 0.150 -3.144 1.00 0.00 81 GLY A CA 9
ATOM 14524 C C . GLY A 1 81 ? 6.601 -1.214 -3.599 1.00 0.00 81 GLY A C 9
ATOM 14525 O O . GLY A 1 81 ? 6.332 -1.636 -4.730 1.00 0.00 81 GLY A O 9
ATOM 14529 N N . ARG A 1 82 ? 7.339 -1.908 -2.727 1.00 0.00 82 ARG A N 9
ATOM 14530 C CA . ARG A 1 82 ? 7.588 -3.348 -2.845 1.00 0.00 82 ARG A CA 9
ATOM 14531 C C . ARG A 1 82 ? 7.300 -4.000 -1.501 1.00 0.00 82 ARG A C 9
ATOM 14532 O O . ARG A 1 82 ? 7.323 -3.299 -0.488 1.00 0.00 82 ARG A O 9
ATOM 14553 N N . VAL A 1 83 ? 7.089 -5.317 -1.484 1.00 0.00 83 VAL A N 9
ATOM 14554 C CA . VAL A 1 83 ? 6.696 -6.049 -0.278 1.00 0.00 83 VAL A CA 9
ATOM 14555 C C . VAL A 1 83 ? 7.721 -5.906 0.863 1.00 0.00 83 VAL A C 9
ATOM 14556 O O . VAL A 1 83 ? 7.336 -5.893 2.021 1.00 0.00 83 VAL A O 9
ATOM 14569 N N . GLU A 1 84 ? 9.012 -5.753 0.573 1.00 0.00 84 GLU A N 9
ATOM 14570 C CA . GLU A 1 84 ? 10.120 -5.705 1.542 1.00 0.00 84 GLU A CA 9
ATOM 14571 C C . GLU A 1 84 ? 10.312 -7.063 2.231 1.00 0.00 84 GLU A C 9
ATOM 14572 O O . GLU A 1 84 ? 11.376 -7.666 2.102 1.00 0.00 84 GLU A O 9
ATOM 14584 N N . THR A 1 85 ? 9.310 -7.564 2.948 1.00 0.00 85 THR A N 9
ATOM 14585 C CA . THR A 1 85 ? 9.297 -8.831 3.659 1.00 0.00 85 THR A CA 9
ATOM 14586 C C . THR A 1 85 ? 7.835 -9.286 3.744 1.00 0.00 85 THR A C 9
ATOM 14587 O O . THR A 1 85 ? 6.976 -8.548 4.228 1.00 0.00 85 THR A O 9
ATOM 14598 N N . LEU A 1 86 ? 7.528 -10.480 3.232 1.00 0.00 86 LEU A N 9
ATOM 14599 C CA . LEU A 1 86 ? 6.209 -11.095 3.375 1.00 0.00 86 LEU A CA 9
ATOM 14600 C C . LEU A 1 86 ? 6.212 -11.969 4.629 1.00 0.00 86 LEU A C 9
ATOM 14601 O O . LEU A 1 86 ? 7.277 -12.474 4.998 1.00 0.00 86 LEU A O 9
ATOM 14617 N N . ARG A 1 87 ? 5.041 -12.225 5.219 1.00 0.00 87 ARG A N 9
ATOM 14618 C CA . ARG A 1 87 ? 4.887 -13.063 6.409 1.00 0.00 87 ARG A CA 9
ATOM 14619 C C . ARG A 1 87 ? 3.796 -14.117 6.215 1.00 0.00 87 ARG A C 9
ATOM 14620 O O . ARG A 1 87 ? 4.060 -15.294 6.471 1.00 0.00 87 ARG A O 9
ATOM 14641 N N . ASP A 1 88 ? 2.626 -13.750 5.702 1.00 0.00 88 ASP A N 9
ATOM 14642 C CA . ASP A 1 88 ? 1.503 -14.636 5.386 1.00 0.00 88 ASP A CA 9
ATOM 14643 C C . ASP A 1 88 ? 0.928 -14.180 4.037 1.00 0.00 88 ASP A C 9
ATOM 14644 O O . ASP A 1 88 ? 1.343 -13.153 3.495 1.00 0.00 88 ASP A O 9
ATOM 14653 N N . ASP A 1 89 ? -0.134 -14.845 3.568 1.00 0.00 89 ASP A N 9
ATOM 14654 C CA . ASP A 1 89 ? -1.066 -14.364 2.538 1.00 0.00 89 ASP A CA 9
ATOM 14655 C C . ASP A 1 89 ? -1.653 -12.992 2.908 1.00 0.00 89 ASP A C 9
ATOM 14656 O O . ASP A 1 89 ? -2.188 -12.282 2.058 1.00 0.00 89 ASP A O 9
ATOM 14665 N N . ARG A 1 90 ? -1.622 -12.644 4.199 1.00 0.00 90 ARG A N 9
ATOM 14666 C CA . ARG A 1 90 ? -2.406 -11.582 4.806 1.00 0.00 90 ARG A CA 9
ATOM 14667 C C . ARG A 1 90 ? -1.516 -10.555 5.468 1.00 0.00 90 ARG A C 9
ATOM 14668 O O . ARG A 1 90 ? -1.624 -9.378 5.135 1.00 0.00 90 ARG A O 9
ATOM 14689 N N . GLN A 1 91 ? -0.623 -10.964 6.363 1.00 0.00 91 GLN A N 9
ATOM 14690 C CA . GLN A 1 91 ? 0.343 -10.071 6.976 1.00 0.00 91 GLN A CA 9
ATOM 14691 C C . GLN A 1 91 ? 1.567 -9.956 6.081 1.00 0.00 91 GLN A C 9
ATOM 14692 O O . GLN A 1 91 ? 2.097 -10.974 5.635 1.00 0.00 91 GLN A O 9
ATOM 14706 N N . PHE A 1 92 ? 2.041 -8.740 5.851 1.00 0.00 92 PHE A N 9
ATOM 14707 C CA . PHE A 1 92 ? 3.312 -8.478 5.192 1.00 0.00 92 PHE A CA 9
ATOM 14708 C C . PHE A 1 92 ? 3.680 -7.012 5.388 1.00 0.00 92 PHE A C 9
ATOM 14709 O O . PHE A 1 92 ? 2.830 -6.199 5.770 1.00 0.00 92 PHE A O 9
ATOM 14726 N N . ALA A 1 93 ? 4.949 -6.695 5.137 1.00 0.00 93 ALA A N 9
ATOM 14727 C CA . ALA A 1 93 ? 5.453 -5.339 5.149 1.00 0.00 93 ALA A CA 9
ATOM 14728 C C . ALA A 1 93 ? 5.207 -4.677 3.785 1.00 0.00 93 ALA A C 9
ATOM 14729 O O . ALA A 1 93 ? 4.748 -5.328 2.846 1.00 0.00 93 ALA A O 9
ATOM 14736 N N . ILE A 1 94 ? 5.547 -3.392 3.659 1.00 0.00 94 ILE A N 9
ATOM 14737 C CA . ILE A 1 94 ? 5.705 -2.673 2.404 1.00 0.00 94 ILE A CA 9
ATOM 14738 C C . ILE A 1 94 ? 6.702 -1.518 2.576 1.00 0.00 94 ILE A C 9
ATOM 14739 O O . ILE A 1 94 ? 6.524 -0.658 3.438 1.00 0.00 94 ILE A O 9
ATOM 14755 N N . ARG A 1 95 ? 7.718 -1.440 1.716 1.00 0.00 95 ARG A N 9
ATOM 14756 C CA . ARG A 1 95 ? 8.567 -0.256 1.514 1.00 0.00 95 ARG A CA 9
ATOM 14757 C C . ARG A 1 95 ? 7.864 0.596 0.476 1.00 0.00 95 ARG A C 9
ATOM 14758 O O . ARG A 1 95 ? 7.527 0.090 -0.590 1.00 0.00 95 ARG A O 9
ATOM 14779 N N . LEU A 1 96 ? 7.613 1.859 0.804 1.00 0.00 96 LEU A N 9
ATOM 14780 C CA . LEU A 1 96 ? 7.034 2.869 -0.080 1.00 0.00 96 LEU A CA 9
ATOM 14781 C C . LEU A 1 96 ? 8.190 3.475 -0.868 1.00 0.00 96 LEU A C 9
ATOM 14782 O O . LEU A 1 96 ? 9.228 3.720 -0.257 1.00 0.00 96 LEU A O 9
ATOM 14798 N N . VAL A 1 97 ? 8.066 3.727 -2.174 1.00 0.00 97 VAL A N 9
ATOM 14799 C CA . VAL A 1 97 ? 9.196 4.192 -2.988 1.00 0.00 97 VAL A CA 9
ATOM 14800 C C . VAL A 1 97 ? 8.879 5.448 -3.806 1.00 0.00 97 VAL A C 9
ATOM 14801 O O . VAL A 1 97 ? 7.724 5.836 -3.982 1.00 0.00 97 VAL A O 9
ATOM 14814 N N . GLY A 1 98 ? 9.935 6.094 -4.303 1.00 0.00 98 GLY A N 9
ATOM 14815 C CA . GLY A 1 98 ? 9.955 7.393 -4.935 1.00 0.00 98 GLY A CA 9
ATOM 14816 C C . GLY A 1 98 ? 9.400 8.388 -3.946 1.00 0.00 98 GLY A C 9
ATOM 14817 O O . GLY A 1 98 ? 9.930 8.554 -2.842 1.00 0.00 98 GLY A O 9
ATOM 14821 N N . ARG A 1 99 ? 8.290 8.986 -4.343 1.00 0.00 99 ARG A N 9
ATOM 14822 C CA . ARG A 1 99 ? 7.442 9.834 -3.520 1.00 0.00 99 ARG A CA 9
ATOM 14823 C C . ARG A 1 99 ? 5.996 9.619 -3.951 1.00 0.00 99 ARG A C 9
ATOM 14824 O O . ARG A 1 99 ? 5.736 9.246 -5.097 1.00 0.00 99 ARG A O 9
ATOM 14845 N N . VAL A 1 100 ? 5.061 9.845 -3.039 1.00 0.00 100 VAL A N 9
ATOM 14846 C CA . VAL A 1 100 ? 3.619 9.738 -3.234 1.00 0.00 100 VAL A CA 9
ATOM 14847 C C . VAL A 1 100 ? 3.168 10.630 -4.399 1.00 0.00 100 VAL A C 9
ATOM 14848 O O . VAL A 1 100 ? 3.763 11.693 -4.614 1.00 0.00 100 VAL A O 9
ATOM 14861 N N . ARG A 1 101 ? 2.071 10.285 -5.080 1.00 0.00 101 ARG A N 9
ATOM 14862 C CA . ARG A 1 101 ? 1.417 11.150 -6.057 1.00 0.00 101 ARG A CA 9
ATOM 14863 C C . ARG A 1 101 ? -0.100 10.947 -5.947 1.00 0.00 101 ARG A C 9
ATOM 14864 O O . ARG A 1 101 ? -0.559 9.901 -5.485 1.00 0.00 101 ARG A O 9
ATOM 14885 N N . GLU A 1 102 ? -0.901 11.918 -6.381 1.00 0.00 102 GLU A N 9
ATOM 14886 C CA . GLU A 1 102 ? -2.338 11.741 -6.571 1.00 0.00 102 GLU A CA 9
ATOM 14887 C C . GLU A 1 102 ? -2.580 11.296 -8.013 1.00 0.00 102 GLU A C 9
ATOM 14888 O O . GLU A 1 102 ? -2.033 11.892 -8.943 1.00 0.00 102 GLU A O 9
ATOM 14900 N N . LEU A 1 103 ? -3.336 10.209 -8.209 1.00 0.00 103 LEU A N 9
ATOM 14901 C CA . LEU A 1 103 ? -3.629 9.702 -9.553 1.00 0.00 103 LEU A CA 9
ATOM 14902 C C . LEU A 1 103 ? -5.122 9.420 -9.802 1.00 0.00 103 LEU A C 9
ATOM 14903 O O . LEU A 1 103 ? -5.509 9.270 -10.961 1.00 0.00 103 LEU A O 9
ATOM 14919 N N . GLN A 1 104 ? -5.986 9.401 -8.780 1.00 0.00 104 GLN A N 9
ATOM 14920 C CA . GLN A 1 104 ? -7.438 9.432 -8.976 1.00 0.00 104 GLN A CA 9
ATOM 14921 C C . GLN A 1 104 ? -8.059 10.473 -8.058 1.00 0.00 104 GLN A C 9
ATOM 14922 O O . GLN A 1 104 ? -7.516 10.781 -6.994 1.00 0.00 104 GLN A O 9
ATOM 14936 N N . ARG A 1 105 ? -9.238 10.976 -8.430 1.00 0.00 105 ARG A N 9
ATOM 14937 C CA . ARG A 1 105 ? -10.050 11.862 -7.601 1.00 0.00 105 ARG A CA 9
ATOM 14938 C C . ARG A 1 105 ? -11.336 11.175 -7.156 1.00 0.00 105 ARG A C 9
ATOM 14939 O O . ARG A 1 105 ? -11.937 11.614 -6.179 1.00 0.00 105 ARG A O 9
ATOM 14960 N N . ARG A 1 106 ? -11.736 10.074 -7.795 1.00 0.00 106 ARG A N 9
ATOM 14961 C CA . ARG A 1 106 ? -13.007 9.357 -7.621 1.00 0.00 106 ARG A CA 9
ATOM 14962 C C . ARG A 1 106 ? -12.980 8.156 -8.583 1.00 0.00 106 ARG A C 9
ATOM 14963 O O . ARG A 1 106 ? -11.900 7.793 -9.044 1.00 0.00 106 ARG A O 9
ATOM 14984 N N . GLU A 1 107 ? -14.128 7.525 -8.853 1.00 0.00 107 GLU A N 9
ATOM 14985 C CA . GLU A 1 107 ? -14.282 6.392 -9.777 1.00 0.00 107 GLU A CA 9
ATOM 14986 C C . GLU A 1 107 ? -13.446 5.194 -9.325 1.00 0.00 107 GLU A C 9
ATOM 14987 O O . GLU A 1 107 ? -12.631 4.626 -10.047 1.00 0.00 107 GLU A O 9
ATOM 14999 N N . TYR A 1 108 ? -13.702 4.798 -8.078 1.00 0.00 108 TYR A N 9
ATOM 15000 C CA . TYR A 1 108 ? -13.219 3.571 -7.451 1.00 0.00 108 TYR A CA 9
ATOM 15001 C C . TYR A 1 108 ? -13.958 2.271 -7.814 1.00 0.00 108 TYR A C 9
ATOM 15002 O O . TYR A 1 108 ? -14.074 1.349 -7.007 1.00 0.00 108 TYR A O 9
ATOM 15020 N N . PHE A 1 109 ? -14.543 2.266 -8.993 1.00 0.00 109 PHE A N 9
ATOM 15021 C CA . PHE A 1 109 ? -15.276 1.187 -9.635 1.00 0.00 109 PHE A CA 9
ATOM 15022 C C . PHE A 1 109 ? -15.119 1.362 -11.140 1.00 0.00 109 PHE A C 9
ATOM 15023 O O . PHE A 1 109 ? -14.609 2.423 -11.563 1.00 0.00 109 PHE A O 9
ATOM 15040 N N . GLY A 1 1 ? 14.537 23.802 -4.759 1.00 0.00 1 GLY A N 10
ATOM 15041 C CA . GLY A 1 1 ? 14.906 22.521 -5.382 1.00 0.00 1 GLY A CA 10
ATOM 15042 C C . GLY A 1 1 ? 15.045 21.457 -4.309 1.00 0.00 1 GLY A C 10
ATOM 15043 O O . GLY A 1 1 ? 15.214 21.794 -3.140 1.00 0.00 1 GLY A O 10
ATOM 15047 N N . MET A 1 2 ? 14.914 20.183 -4.685 1.00 0.00 2 MET A N 10
ATOM 15048 C CA . MET A 1 2 ? 14.995 19.051 -3.768 1.00 0.00 2 MET A CA 10
ATOM 15049 C C . MET A 1 2 ? 15.571 17.837 -4.498 1.00 0.00 2 MET A C 10
ATOM 15050 O O . MET A 1 2 ? 15.545 17.780 -5.729 1.00 0.00 2 MET A O 10
ATOM 15064 N N . SER A 1 3 ? 16.047 16.834 -3.766 1.00 0.00 3 SER A N 10
ATOM 15065 C CA . SER A 1 3 ? 16.315 15.484 -4.249 1.00 0.00 3 SER A CA 10
ATOM 15066 C C . SER A 1 3 ? 16.315 14.586 -3.011 1.00 0.00 3 SER A C 10
ATOM 15067 O O . SER A 1 3 ? 17.279 14.584 -2.238 1.00 0.00 3 SER A O 10
ATOM 15075 N N . ALA A 1 4 ? 15.194 13.905 -2.793 1.00 0.00 4 ALA A N 10
ATOM 15076 C CA . ALA A 1 4 ? 14.988 12.848 -1.810 1.00 0.00 4 ALA A CA 10
ATOM 15077 C C . ALA A 1 4 ? 13.856 11.971 -2.339 1.00 0.00 4 ALA A C 10
ATOM 15078 O O . ALA A 1 4 ? 13.967 10.747 -2.369 1.00 0.00 4 ALA A O 10
ATOM 15085 N N . ASP A 1 5 ? 12.803 12.633 -2.842 1.00 0.00 5 ASP A N 10
ATOM 15086 C CA . ASP A 1 5 ? 11.661 12.035 -3.526 1.00 0.00 5 ASP A CA 10
ATOM 15087 C C . ASP A 1 5 ? 11.007 10.989 -2.623 1.00 0.00 5 ASP A C 10
ATOM 15088 O O . ASP A 1 5 ? 10.737 9.857 -3.022 1.00 0.00 5 ASP A O 10
ATOM 15097 N N . GLY A 1 6 ? 10.742 11.390 -1.378 1.00 0.00 6 GLY A N 10
ATOM 15098 C CA . GLY A 1 6 ? 10.086 10.555 -0.392 1.00 0.00 6 GLY A CA 10
ATOM 15099 C C . GLY A 1 6 ? 10.248 11.123 1.005 1.00 0.00 6 GLY A C 10
ATOM 15100 O O . GLY A 1 6 ? 11.369 11.514 1.348 1.00 0.00 6 GLY A O 10
ATOM 15104 N N . SER A 1 7 ? 9.164 11.158 1.798 1.00 0.00 7 SER A N 10
ATOM 15105 C CA . SER A 1 7 ? 9.142 11.753 3.141 1.00 0.00 7 SER A CA 10
ATOM 15106 C C . SER A 1 7 ? 7.742 11.761 3.762 1.00 0.00 7 SER A C 10
ATOM 15107 O O . SER A 1 7 ? 7.464 11.014 4.698 1.00 0.00 7 SER A O 10
ATOM 15115 N N . GLU A 1 8 ? 6.861 12.593 3.202 1.00 0.00 8 GLU A N 10
ATOM 15116 C CA . GLU A 1 8 ? 5.501 12.987 3.594 1.00 0.00 8 GLU A CA 10
ATOM 15117 C C . GLU A 1 8 ? 4.505 11.823 3.681 1.00 0.00 8 GLU A C 10
ATOM 15118 O O . GLU A 1 8 ? 3.318 12.039 3.887 1.00 0.00 8 GLU A O 10
ATOM 15130 N N . TYR A 1 9 ? 4.972 10.585 3.588 1.00 0.00 9 TYR A N 10
ATOM 15131 C CA . TYR A 1 9 ? 4.169 9.383 3.572 1.00 0.00 9 TYR A CA 10
ATOM 15132 C C . TYR A 1 9 ? 3.285 9.305 4.816 1.00 0.00 9 TYR A C 10
ATOM 15133 O O . TYR A 1 9 ? 2.102 9.008 4.701 1.00 0.00 9 TYR A O 10
ATOM 15151 N N . GLY A 1 10 ? 3.822 9.640 5.990 1.00 0.00 10 GLY A N 10
ATOM 15152 C CA . GLY A 1 10 ? 3.112 9.569 7.261 1.00 0.00 10 GLY A CA 10
ATOM 15153 C C . GLY A 1 10 ? 2.196 10.764 7.515 1.00 0.00 10 GLY A C 10
ATOM 15154 O O . GLY A 1 10 ? 1.562 10.840 8.567 1.00 0.00 10 GLY A O 10
ATOM 15158 N N . ARG A 1 11 ? 2.132 11.723 6.584 1.00 0.00 11 ARG A N 10
ATOM 15159 C CA . ARG A 1 11 ? 1.050 12.691 6.527 1.00 0.00 11 ARG A CA 10
ATOM 15160 C C . ARG A 1 11 ? -0.153 12.131 5.771 1.00 0.00 11 ARG A C 10
ATOM 15161 O O . ARG A 1 11 ? -1.216 12.747 5.823 1.00 0.00 11 ARG A O 10
ATOM 15182 N N . TYR A 1 12 ? 0.013 11.047 5.007 1.00 0.00 12 TYR A N 10
ATOM 15183 C CA . TYR A 1 12 ? -0.993 10.558 4.076 1.00 0.00 12 TYR A CA 10
ATOM 15184 C C . TYR A 1 12 ? -1.497 9.172 4.478 1.00 0.00 12 TYR A C 10
ATOM 15185 O O . TYR A 1 12 ? -2.701 8.928 4.428 1.00 0.00 12 TYR A O 10
ATOM 15203 N N . PHE A 1 13 ? -0.593 8.251 4.825 1.00 0.00 13 PHE A N 10
ATOM 15204 C CA . PHE A 1 13 ? -0.906 6.966 5.439 1.00 0.00 13 PHE A CA 10
ATOM 15205 C C . PHE A 1 13 ? -0.845 7.162 6.950 1.00 0.00 13 PHE A C 10
ATOM 15206 O O . PHE A 1 13 ? -0.119 8.033 7.432 1.00 0.00 13 PHE A O 10
ATOM 15223 N N . GLU A 1 14 ? -1.554 6.317 7.692 1.00 0.00 14 GLU A N 10
ATOM 15224 C CA . GLU A 1 14 ? -1.609 6.370 9.141 1.00 0.00 14 GLU A CA 10
ATOM 15225 C C . GLU A 1 14 ? -1.803 4.940 9.656 1.00 0.00 14 GLU A C 10
ATOM 15226 O O . GLU A 1 14 ? -2.297 4.077 8.928 1.00 0.00 14 GLU A O 10
ATOM 15238 N N . GLN A 1 15 ? -1.389 4.708 10.897 1.00 0.00 15 GLN A N 10
ATOM 15239 C CA . GLN A 1 15 ? -1.210 3.438 11.601 1.00 0.00 15 GLN A CA 10
ATOM 15240 C C . GLN A 1 15 ? -2.386 2.455 11.555 1.00 0.00 15 GLN A C 10
ATOM 15241 O O . GLN A 1 15 ? -2.148 1.256 11.649 1.00 0.00 15 GLN A O 10
ATOM 15255 N N . LEU A 1 16 ? -3.620 2.916 11.411 1.00 0.00 16 LEU A N 10
ATOM 15256 C CA . LEU A 1 16 ? -4.821 2.082 11.390 1.00 0.00 16 LEU A CA 10
ATOM 15257 C C . LEU A 1 16 ? -5.602 2.258 10.086 1.00 0.00 16 LEU A C 10
ATOM 15258 O O . LEU A 1 16 ? -6.688 1.695 9.938 1.00 0.00 16 LEU A O 10
ATOM 15274 N N . GLN A 1 17 ? -5.096 3.083 9.169 1.00 0.00 17 GLN A N 10
ATOM 15275 C CA . GLN A 1 17 ? -5.742 3.404 7.915 1.00 0.00 17 GLN A CA 10
ATOM 15276 C C . GLN A 1 17 ? -5.669 2.211 6.967 1.00 0.00 17 GLN A C 10
ATOM 15277 O O . GLN A 1 17 ? -4.991 1.225 7.235 1.00 0.00 17 GLN A O 10
ATOM 15291 N N . LYS A 1 18 ? -6.319 2.310 5.807 1.00 0.00 18 LYS A N 10
ATOM 15292 C CA . LYS A 1 18 ? -6.371 1.229 4.837 1.00 0.00 18 LYS A CA 10
ATOM 15293 C C . LYS A 1 18 ? -5.609 1.589 3.576 1.00 0.00 18 LYS A C 10
ATOM 15294 O O . LYS A 1 18 ? -5.500 2.773 3.241 1.00 0.00 18 LYS A O 10
ATOM 15313 N N . VAL A 1 19 ? -5.078 0.602 2.864 1.00 0.00 19 VAL A N 10
ATOM 15314 C CA . VAL A 1 19 ? -4.277 0.765 1.650 1.00 0.00 19 VAL A CA 10
ATOM 15315 C C . VAL A 1 19 ? -4.750 -0.293 0.651 1.00 0.00 19 VAL A C 10
ATOM 15316 O O . VAL A 1 19 ? -4.977 -1.450 1.022 1.00 0.00 19 VAL A O 10
ATOM 15329 N N . ASN A 1 20 ? -4.912 0.120 -0.610 1.00 0.00 20 ASN A N 10
ATOM 15330 C CA . ASN A 1 20 ? -5.104 -0.791 -1.729 1.00 0.00 20 ASN A CA 10
ATOM 15331 C C . ASN A 1 20 ? -3.835 -1.634 -1.919 1.00 0.00 20 ASN A C 10
ATOM 15332 O O . ASN A 1 20 ? -2.783 -1.268 -1.391 1.00 0.00 20 ASN A O 10
ATOM 15343 N N . LEU A 1 21 ? -3.901 -2.737 -2.676 1.00 0.00 21 LEU A N 10
ATOM 15344 C CA . LEU A 1 21 ? -2.917 -3.826 -2.556 1.00 0.00 21 LEU A CA 10
ATOM 15345 C C . LEU A 1 21 ? -2.278 -4.310 -3.848 1.00 0.00 21 LEU A C 10
ATOM 15346 O O . LEU A 1 21 ? -1.525 -5.280 -3.812 1.00 0.00 21 LEU A O 10
ATOM 15362 N N . THR A 1 22 ? -2.541 -3.640 -4.958 1.00 0.00 22 THR A N 10
ATOM 15363 C CA . THR A 1 22 ? -2.453 -4.127 -6.340 1.00 0.00 22 THR A CA 10
ATOM 15364 C C . THR A 1 22 ? -1.167 -4.924 -6.611 1.00 0.00 22 THR A C 10
ATOM 15365 O O . THR A 1 22 ? -0.145 -4.357 -6.977 1.00 0.00 22 THR A O 10
ATOM 15376 N N . VAL A 1 23 ? -1.211 -6.243 -6.422 1.00 0.00 23 VAL A N 10
ATOM 15377 C CA . VAL A 1 23 ? -0.078 -7.139 -6.620 1.00 0.00 23 VAL A CA 10
ATOM 15378 C C . VAL A 1 23 ? 0.024 -7.356 -8.122 1.00 0.00 23 VAL A C 10
ATOM 15379 O O . VAL A 1 23 ? -0.970 -7.731 -8.738 1.00 0.00 23 VAL A O 10
ATOM 15392 N N . ARG A 1 24 ? 1.200 -7.163 -8.717 1.00 0.00 24 ARG A N 10
ATOM 15393 C CA . ARG A 1 24 ? 1.476 -7.635 -10.069 1.00 0.00 24 ARG A CA 10
ATOM 15394 C C . ARG A 1 24 ? 1.584 -9.151 -10.068 1.00 0.00 24 ARG A C 10
ATOM 15395 O O . ARG A 1 24 ? 2.554 -9.683 -9.522 1.00 0.00 24 ARG A O 10
ATOM 15416 N N . LEU A 1 25 ? 0.641 -9.857 -10.686 1.00 0.00 25 LEU A N 10
ATOM 15417 C CA . LEU A 1 25 ? 0.785 -11.243 -11.051 1.00 0.00 25 LEU A CA 10
ATOM 15418 C C . LEU A 1 25 ? 0.886 -11.294 -12.569 1.00 0.00 25 LEU A C 10
ATOM 15419 O O . LEU A 1 25 ? -0.094 -11.572 -13.265 1.00 0.00 25 LEU A O 10
ATOM 15435 N N . GLY A 1 26 ? 2.073 -10.993 -13.087 1.00 0.00 26 GLY A N 10
ATOM 15436 C CA . GLY A 1 26 ? 2.372 -11.280 -14.481 1.00 0.00 26 GLY A CA 10
ATOM 15437 C C . GLY A 1 26 ? 1.565 -10.402 -15.431 1.00 0.00 26 GLY A C 10
ATOM 15438 O O . GLY A 1 26 ? 1.102 -9.316 -15.074 1.00 0.00 26 GLY A O 10
ATOM 15442 N N . ASP A 1 27 ? 1.481 -10.832 -16.681 1.00 0.00 27 ASP A N 10
ATOM 15443 C CA . ASP A 1 27 ? 1.242 -9.963 -17.829 1.00 0.00 27 ASP A CA 10
ATOM 15444 C C . ASP A 1 27 ? -0.243 -9.752 -18.127 1.00 0.00 27 ASP A C 10
ATOM 15445 O O . ASP A 1 27 ? -0.569 -9.010 -19.062 1.00 0.00 27 ASP A O 10
ATOM 15454 N N . THR A 1 28 ? -1.147 -10.403 -17.383 1.00 0.00 28 THR A N 10
ATOM 15455 C CA . THR A 1 28 ? -2.581 -10.344 -17.654 1.00 0.00 28 THR A CA 10
ATOM 15456 C C . THR A 1 28 ? -3.430 -10.531 -16.371 1.00 0.00 28 THR A C 10
ATOM 15457 O O . THR A 1 28 ? -4.652 -10.626 -16.479 1.00 0.00 28 THR A O 10
ATOM 15468 N N . GLY A 1 29 ? -2.827 -10.666 -15.180 1.00 0.00 29 GLY A N 10
ATOM 15469 C CA . GLY A 1 29 ? -3.512 -11.172 -13.998 1.00 0.00 29 GLY A CA 10
ATOM 15470 C C . GLY A 1 29 ? -3.854 -10.062 -13.014 1.00 0.00 29 GLY A C 10
ATOM 15471 O O . GLY A 1 29 ? -4.731 -9.236 -13.240 1.00 0.00 29 GLY A O 10
ATOM 15475 N N . SER A 1 30 ? -3.040 -10.053 -11.965 1.00 0.00 30 SER A N 10
ATOM 15476 C CA . SER A 1 30 ? -2.951 -9.175 -10.808 1.00 0.00 30 SER A CA 10
ATOM 15477 C C . SER A 1 30 ? -4.049 -9.387 -9.761 1.00 0.00 30 SER A C 10
ATOM 15478 O O . SER A 1 30 ? -5.116 -9.960 -10.003 1.00 0.00 30 SER A O 10
ATOM 15486 N N . PHE A 1 31 ? -3.750 -8.939 -8.533 1.00 0.00 31 PHE A N 10
ATOM 15487 C CA . PHE A 1 31 ? -4.579 -9.115 -7.354 1.00 0.00 31 PHE A CA 10
ATOM 15488 C C . PHE A 1 31 ? -4.596 -7.807 -6.611 1.00 0.00 31 PHE A C 10
ATOM 15489 O O . PHE A 1 31 ? -3.637 -7.432 -5.938 1.00 0.00 31 PHE A O 10
ATOM 15506 N N . ASP A 1 32 ? -5.689 -7.097 -6.760 1.00 0.00 32 ASP A N 10
ATOM 15507 C CA . ASP A 1 32 ? -5.993 -5.928 -5.963 1.00 0.00 32 ASP A CA 10
ATOM 15508 C C . ASP A 1 32 ? -6.892 -6.338 -4.800 1.00 0.00 32 ASP A C 10
ATOM 15509 O O . ASP A 1 32 ? -7.496 -7.412 -4.824 1.00 0.00 32 ASP A O 10
ATOM 15518 N N . GLY A 1 33 ? -6.909 -5.521 -3.749 1.00 0.00 33 GLY A N 10
ATOM 15519 C CA . GLY A 1 33 ? -7.640 -5.797 -2.518 1.00 0.00 33 GLY A CA 10
ATOM 15520 C C . GLY A 1 33 ? -7.377 -4.706 -1.480 1.00 0.00 33 GLY A C 10
ATOM 15521 O O . GLY A 1 33 ? -6.766 -3.683 -1.803 1.00 0.00 33 GLY A O 10
ATOM 15525 N N . THR A 1 34 ? -7.814 -4.929 -0.241 1.00 0.00 34 THR A N 10
ATOM 15526 C CA . THR A 1 34 ? -7.777 -3.986 0.875 1.00 0.00 34 THR A CA 10
ATOM 15527 C C . THR A 1 34 ? -6.929 -4.590 1.991 1.00 0.00 34 THR A C 10
ATOM 15528 O O . THR A 1 34 ? -7.088 -5.778 2.279 1.00 0.00 34 THR A O 10
ATOM 15539 N N . ALA A 1 35 ? -6.109 -3.794 2.684 1.00 0.00 35 ALA A N 10
ATOM 15540 C CA . ALA A 1 35 ? -5.593 -4.161 3.999 1.00 0.00 35 ALA A CA 10
ATOM 15541 C C . ALA A 1 35 ? -5.729 -2.999 4.966 1.00 0.00 35 ALA A C 10
ATOM 15542 O O . ALA A 1 35 ? -5.720 -1.845 4.530 1.00 0.00 35 ALA A O 10
ATOM 15549 N N . ALA A 1 36 ? -5.793 -3.306 6.264 1.00 0.00 36 ALA A N 10
ATOM 15550 C CA . ALA A 1 36 ? -5.549 -2.328 7.314 1.00 0.00 36 ALA A CA 10
ATOM 15551 C C . ALA A 1 36 ? -4.045 -2.252 7.560 1.00 0.00 36 ALA A C 10
ATOM 15552 O O . ALA A 1 36 ? -3.364 -3.278 7.490 1.00 0.00 36 ALA A O 10
ATOM 15559 N N . ILE A 1 37 ? -3.551 -1.056 7.873 1.00 0.00 37 ILE A N 10
ATOM 15560 C CA . ILE A 1 37 ? -2.256 -0.823 8.487 1.00 0.00 37 ILE A CA 10
ATOM 15561 C C . ILE A 1 37 ? -2.337 -1.313 9.941 1.00 0.00 37 ILE A C 10
ATOM 15562 O O . ILE A 1 37 ? -3.417 -1.483 10.520 1.00 0.00 37 ILE A O 10
ATOM 15578 N N . THR A 1 38 ? -1.162 -1.603 10.485 1.00 0.00 38 THR A N 10
ATOM 15579 C CA . THR A 1 38 ? -0.924 -2.087 11.837 1.00 0.00 38 THR A CA 10
ATOM 15580 C C . THR A 1 38 ? 0.283 -1.362 12.446 1.00 0.00 38 THR A C 10
ATOM 15581 O O . THR A 1 38 ? 0.146 -0.688 13.470 1.00 0.00 38 THR A O 10
ATOM 15592 N N . SER A 1 39 ? 1.442 -1.432 11.787 1.00 0.00 39 SER A N 10
ATOM 15593 C CA . SER A 1 39 ? 2.639 -0.681 12.124 1.00 0.00 39 SER A CA 10
ATOM 15594 C C . SER A 1 39 ? 3.046 0.176 10.929 1.00 0.00 39 SER A C 10
ATOM 15595 O O . SER A 1 39 ? 2.693 -0.131 9.785 1.00 0.00 39 SER A O 10
ATOM 15603 N N . LEU A 1 40 ? 3.800 1.245 11.179 1.00 0.00 40 LEU A N 10
ATOM 15604 C CA . LEU A 1 40 ? 4.210 2.226 10.190 1.00 0.00 40 LEU A CA 10
ATOM 15605 C C . LEU A 1 40 ? 5.520 2.851 10.681 1.00 0.00 40 LEU A C 10
ATOM 15606 O O . LEU A 1 40 ? 5.526 3.458 11.752 1.00 0.00 40 LEU A O 10
ATOM 15622 N N . LYS A 1 41 ? 6.618 2.713 9.930 1.00 0.00 41 LYS A N 10
ATOM 15623 C CA . LYS A 1 41 ? 7.895 3.377 10.176 1.00 0.00 41 LYS A CA 10
ATOM 15624 C C . LYS A 1 41 ? 8.420 3.899 8.848 1.00 0.00 41 LYS A C 10
ATOM 15625 O O . LYS A 1 41 ? 9.098 3.183 8.112 1.00 0.00 41 LYS A O 10
ATOM 15644 N N . GLY A 1 42 ? 8.137 5.160 8.552 1.00 0.00 42 GLY A N 10
ATOM 15645 C CA . GLY A 1 42 ? 8.689 5.828 7.389 1.00 0.00 42 GLY A CA 10
ATOM 15646 C C . GLY A 1 42 ? 8.285 5.138 6.086 1.00 0.00 42 GLY A C 10
ATOM 15647 O O . GLY A 1 42 ? 7.098 4.907 5.858 1.00 0.00 42 GLY A O 10
ATOM 15651 N N . SER A 1 43 ? 9.238 4.790 5.214 1.00 0.00 43 SER A N 10
ATOM 15652 C CA . SER A 1 43 ? 9.014 4.011 3.989 1.00 0.00 43 SER A CA 10
ATOM 15653 C C . SER A 1 43 ? 8.691 2.543 4.276 1.00 0.00 43 SER A C 10
ATOM 15654 O O . SER A 1 43 ? 9.149 1.661 3.550 1.00 0.00 43 SER A O 10
ATOM 15662 N N . LEU A 1 44 ? 7.963 2.257 5.346 1.00 0.00 44 LEU A N 10
ATOM 15663 C CA . LEU A 1 44 ? 7.542 0.925 5.714 1.00 0.00 44 LEU A CA 10
ATOM 15664 C C . LEU A 1 44 ? 6.189 1.041 6.395 1.00 0.00 44 LEU A C 10
ATOM 15665 O O . LEU A 1 44 ? 6.075 1.754 7.388 1.00 0.00 44 LEU A O 10
ATOM 15681 N N . ALA A 1 45 ? 5.179 0.339 5.902 1.00 0.00 45 ALA A N 10
ATOM 15682 C CA . ALA A 1 45 ? 4.006 -0.025 6.685 1.00 0.00 45 ALA A CA 10
ATOM 15683 C C . ALA A 1 45 ? 3.973 -1.544 6.828 1.00 0.00 45 ALA A C 10
ATOM 15684 O O . ALA A 1 45 ? 4.669 -2.249 6.099 1.00 0.00 45 ALA A O 10
ATOM 15691 N N . TRP A 1 46 ? 3.152 -2.037 7.747 1.00 0.00 46 TRP A N 10
ATOM 15692 C CA . TRP A 1 46 ? 2.797 -3.438 7.924 1.00 0.00 46 TRP A CA 10
ATOM 15693 C C . TRP A 1 46 ? 1.289 -3.549 7.926 1.00 0.00 46 TRP A C 10
ATOM 15694 O O . TRP A 1 46 ? 0.593 -2.648 8.406 1.00 0.00 46 TRP A O 10
ATOM 15715 N N . LEU A 1 47 ? 0.794 -4.659 7.393 1.00 0.00 47 LEU A N 10
ATOM 15716 C CA . LEU A 1 47 ? -0.556 -4.830 6.899 1.00 0.00 47 LEU A CA 10
ATOM 15717 C C . LEU A 1 47 ? -1.083 -6.190 7.324 1.00 0.00 47 LEU A C 10
ATOM 15718 O O . LEU A 1 47 ? -0.292 -7.104 7.563 1.00 0.00 47 LEU A O 10
ATOM 15734 N N . GLU A 1 48 ? -2.409 -6.331 7.359 1.00 0.00 48 GLU A N 10
ATOM 15735 C CA . GLU A 1 48 ? -3.086 -7.558 7.801 1.00 0.00 48 GLU A CA 10
ATOM 15736 C C . GLU A 1 48 ? -4.284 -7.981 6.935 1.00 0.00 48 GLU A C 10
ATOM 15737 O O . GLU A 1 48 ? -5.188 -8.679 7.405 1.00 0.00 48 GLU A O 10
ATOM 15749 N N . LEU A 1 49 ? -4.286 -7.602 5.652 1.00 0.00 49 LEU A N 10
ATOM 15750 C CA . LEU A 1 49 ? -5.419 -7.759 4.729 1.00 0.00 49 LEU A CA 10
ATOM 15751 C C . LEU A 1 49 ? -6.716 -7.189 5.334 1.00 0.00 49 LEU A C 10
ATOM 15752 O O . LEU A 1 49 ? -6.675 -6.380 6.267 1.00 0.00 49 LEU A O 10
ATOM 15768 N N . PHE A 1 50 ? -7.862 -7.517 4.738 1.00 0.00 50 PHE A N 10
ATOM 15769 C CA . PHE A 1 50 ? -9.175 -7.280 5.311 1.00 0.00 50 PHE A CA 10
ATOM 15770 C C . PHE A 1 50 ? -10.035 -8.536 5.291 1.00 0.00 50 PHE A C 10
ATOM 15771 O O . PHE A 1 50 ? -9.890 -9.378 4.400 1.00 0.00 50 PHE A O 10
ATOM 15788 N N . GLY A 1 51 ? -10.979 -8.604 6.231 1.00 0.00 51 GLY A N 10
ATOM 15789 C CA . GLY A 1 51 ? -12.082 -9.552 6.261 1.00 0.00 51 GLY A CA 10
ATOM 15790 C C . GLY A 1 51 ? -11.599 -10.975 6.044 1.00 0.00 51 GLY A C 10
ATOM 15791 O O . GLY A 1 51 ? -10.809 -11.482 6.844 1.00 0.00 51 GLY A O 10
ATOM 15795 N N . ALA A 1 52 ? -12.082 -11.590 4.970 1.00 0.00 52 ALA A N 10
ATOM 15796 C CA . ALA A 1 52 ? -11.758 -12.943 4.554 1.00 0.00 52 ALA A CA 10
ATOM 15797 C C . ALA A 1 52 ? -11.261 -12.974 3.102 1.00 0.00 52 ALA A C 10
ATOM 15798 O O . ALA A 1 52 ? -11.031 -14.058 2.559 1.00 0.00 52 ALA A O 10
ATOM 15805 N N . GLU A 1 53 ? -11.131 -11.819 2.440 1.00 0.00 53 GLU A N 10
ATOM 15806 C CA . GLU A 1 53 ? -10.567 -11.752 1.092 1.00 0.00 53 GLU A CA 10
ATOM 15807 C C . GLU A 1 53 ? -9.062 -11.982 1.181 1.00 0.00 53 GLU A C 10
ATOM 15808 O O . GLU A 1 53 ? -8.416 -11.516 2.120 1.00 0.00 53 GLU A O 10
ATOM 15820 N N . GLN A 1 54 ? -8.497 -12.710 0.219 1.00 0.00 54 GLN A N 10
ATOM 15821 C CA . GLN A 1 54 ? -7.065 -12.994 0.180 1.00 0.00 54 GLN A CA 10
ATOM 15822 C C . GLN A 1 54 ? -6.612 -13.379 -1.233 1.00 0.00 54 GLN A C 10
ATOM 15823 O O . GLN A 1 54 ? -7.439 -13.863 -2.014 1.00 0.00 54 GLN A O 10
ATOM 15837 N N . PRO A 1 55 ? -5.321 -13.186 -1.561 1.00 0.00 55 PRO A N 10
ATOM 15838 C CA . PRO A 1 55 ? -4.739 -13.631 -2.819 1.00 0.00 55 PRO A CA 10
ATOM 15839 C C . PRO A 1 55 ? -4.725 -15.161 -2.943 1.00 0.00 55 PRO A C 10
ATOM 15840 O O . PRO A 1 55 ? -5.003 -15.876 -1.969 1.00 0.00 55 PRO A O 10
ATOM 15851 N N . PRO A 1 56 ? -4.390 -15.696 -4.131 1.00 0.00 56 PRO A N 10
ATOM 15852 C CA . PRO A 1 56 ? -4.169 -17.128 -4.280 1.00 0.00 56 PRO A CA 10
ATOM 15853 C C . PRO A 1 56 ? -2.914 -17.536 -3.480 1.00 0.00 56 PRO A C 10
ATOM 15854 O O . PRO A 1 56 ? -2.027 -16.703 -3.269 1.00 0.00 56 PRO A O 10
ATOM 15865 N N . PRO A 1 57 ? -2.796 -18.800 -3.041 1.00 0.00 57 PRO A N 10
ATOM 15866 C CA . PRO A 1 57 ? -1.671 -19.251 -2.229 1.00 0.00 57 PRO A CA 10
ATOM 15867 C C . PRO A 1 57 ? -0.372 -19.293 -3.033 1.00 0.00 57 PRO A C 10
ATOM 15868 O O . PRO A 1 57 ? -0.383 -19.370 -4.270 1.00 0.00 57 PRO A O 10
ATOM 15879 N N . ASN A 1 58 ? 0.754 -19.305 -2.311 1.00 0.00 58 ASN A N 10
ATOM 15880 C CA . ASN A 1 58 ? 2.123 -19.335 -2.834 1.00 0.00 58 ASN A CA 10
ATOM 15881 C C . ASN A 1 58 ? 2.334 -18.307 -3.961 1.00 0.00 58 ASN A C 10
ATOM 15882 O O . ASN A 1 58 ? 3.055 -18.579 -4.925 1.00 0.00 58 ASN A O 10
ATOM 15893 N N . THR A 1 59 ? 1.671 -17.152 -3.896 1.00 0.00 59 THR A N 10
ATOM 15894 C CA . THR A 1 59 ? 1.640 -16.174 -4.982 1.00 0.00 59 THR A CA 10
ATOM 15895 C C . THR A 1 59 ? 2.014 -14.770 -4.496 1.00 0.00 59 THR A C 10
ATOM 15896 O O . THR A 1 59 ? 2.444 -13.951 -5.304 1.00 0.00 59 THR A O 10
ATOM 15907 N N . LEU A 1 60 ? 1.939 -14.500 -3.191 1.00 0.00 60 LEU A N 10
ATOM 15908 C CA . LEU A 1 60 ? 2.723 -13.445 -2.568 1.00 0.00 60 LEU A CA 10
ATOM 15909 C C . LEU A 1 60 ? 4.174 -13.917 -2.412 1.00 0.00 60 LEU A C 10
ATOM 15910 O O . LEU A 1 60 ? 4.419 -15.083 -2.090 1.00 0.00 60 LEU A O 10
ATOM 15926 N N . SER A 1 61 ? 5.133 -13.004 -2.594 1.00 0.00 61 SER A N 10
ATOM 15927 C CA . SER A 1 61 ? 6.497 -13.107 -2.102 1.00 0.00 61 SER A CA 10
ATOM 15928 C C . SER A 1 61 ? 6.957 -11.725 -1.629 1.00 0.00 61 SER A C 10
ATOM 15929 O O . SER A 1 61 ? 6.343 -10.708 -1.955 1.00 0.00 61 SER A O 10
ATOM 15937 N N . GLU A 1 62 ? 8.095 -11.673 -0.936 1.00 0.00 62 GLU A N 10
ATOM 15938 C CA . GLU A 1 62 ? 8.610 -10.493 -0.234 1.00 0.00 62 GLU A CA 10
ATOM 15939 C C . GLU A 1 62 ? 9.080 -9.356 -1.150 1.00 0.00 62 GLU A C 10
ATOM 15940 O O . GLU A 1 62 ? 9.467 -8.283 -0.689 1.00 0.00 62 GLU A O 10
ATOM 15952 N N . GLY A 1 63 ? 9.051 -9.570 -2.458 1.00 0.00 63 GLY A N 10
ATOM 15953 C CA . GLY A 1 63 ? 9.468 -8.612 -3.460 1.00 0.00 63 GLY A CA 10
ATOM 15954 C C . GLY A 1 63 ? 8.296 -8.115 -4.291 1.00 0.00 63 GLY A C 10
ATOM 15955 O O . GLY A 1 63 ? 8.525 -7.287 -5.168 1.00 0.00 63 GLY A O 10
ATOM 15959 N N . ALA A 1 64 ? 7.073 -8.618 -4.077 1.00 0.00 64 ALA A N 10
ATOM 15960 C CA . ALA A 1 64 ? 5.989 -8.431 -5.035 1.00 0.00 64 ALA A CA 10
ATOM 1596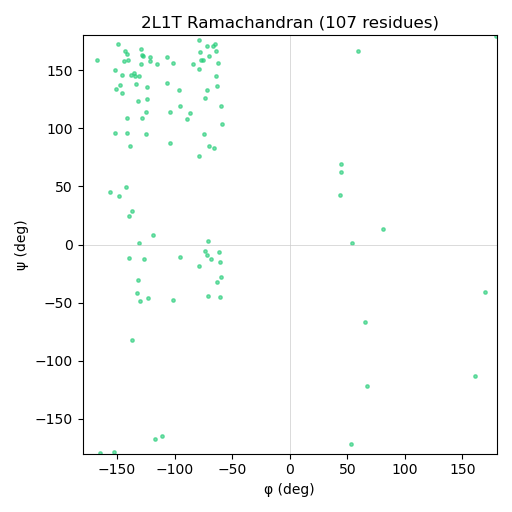1 C C . ALA A 1 64 ? 5.705 -6.943 -5.185 1.00 0.00 64 ALA A C 10
ATOM 15962 O O . ALA A 1 64 ? 5.649 -6.229 -4.183 1.00 0.00 64 ALA A O 10
ATOM 15969 N N . GLU A 1 65 ? 5.623 -6.459 -6.424 1.00 0.00 65 GLU A N 10
ATOM 15970 C CA . GLU A 1 65 ? 5.621 -5.034 -6.748 1.00 0.00 65 GLU A CA 10
ATOM 15971 C C . GLU A 1 65 ? 4.195 -4.518 -6.643 1.00 0.00 65 GLU A C 10
ATOM 15972 O O . GLU A 1 65 ? 3.467 -4.335 -7.624 1.00 0.00 65 GLU A O 10
ATOM 15984 N N . VAL A 1 66 ? 3.780 -4.417 -5.400 1.00 0.00 66 VAL A N 10
ATOM 15985 C CA . VAL A 1 66 ? 2.439 -3.978 -5.038 1.00 0.00 66 VAL A CA 10
ATOM 15986 C C . VAL A 1 66 ? 2.302 -2.467 -5.276 1.00 0.00 66 VAL A C 10
ATOM 15987 O O . VAL A 1 66 ? 3.285 -1.729 -5.174 1.00 0.00 66 VAL A O 10
ATOM 16000 N N . SER A 1 67 ? 1.089 -1.972 -5.514 1.00 0.00 67 SER A N 10
ATOM 16001 C CA . SER A 1 67 ? 0.804 -0.561 -5.659 1.00 0.00 67 SER A CA 10
ATOM 16002 C C . SER A 1 67 ? -0.436 -0.222 -4.839 1.00 0.00 67 SER A C 10
ATOM 16003 O O . SER A 1 67 ? -1.478 -0.876 -4.952 1.00 0.00 67 SER A O 10
ATOM 16011 N N . VAL A 1 68 ? -0.312 0.794 -3.999 1.00 0.00 68 VAL A N 10
ATOM 16012 C CA . VAL A 1 68 ? -1.283 1.185 -2.994 1.00 0.00 68 VAL A CA 10
ATOM 16013 C C . VAL A 1 68 ? -2.188 2.278 -3.536 1.00 0.00 68 VAL A C 10
ATOM 16014 O O . VAL A 1 68 ? -1.940 2.813 -4.617 1.00 0.00 68 VAL A O 10
ATOM 16027 N N . SER A 1 69 ? -3.183 2.667 -2.746 1.00 0.00 69 SER A N 10
ATOM 16028 C CA . SER A 1 69 ? -3.784 3.982 -2.755 1.00 0.00 69 SER A CA 10
ATOM 16029 C C . SER A 1 69 ? -4.385 4.230 -1.376 1.00 0.00 69 SER A C 10
ATOM 16030 O O . SER A 1 69 ? -4.635 3.257 -0.651 1.00 0.00 69 SER A O 10
ATOM 16038 N N . VAL A 1 70 ? -4.672 5.485 -1.016 1.00 0.00 70 VAL A N 10
ATOM 16039 C CA . VAL A 1 70 ? -5.606 5.805 0.051 1.00 0.00 70 VAL A CA 10
ATOM 16040 C C . VAL A 1 70 ? -6.139 7.218 -0.141 1.00 0.00 70 VAL A C 10
ATOM 16041 O O . VAL A 1 70 ? -5.413 8.117 -0.563 1.00 0.00 70 VAL A O 10
ATOM 16054 N N . TRP A 1 71 ? -7.417 7.413 0.176 1.00 0.00 71 TRP A N 10
ATOM 16055 C CA . TRP A 1 71 ? -8.089 8.695 0.120 1.00 0.00 71 TRP A CA 10
ATOM 16056 C C . TRP A 1 71 ? -7.929 9.363 1.483 1.00 0.00 71 TRP A C 10
ATOM 16057 O O . TRP A 1 71 ? -8.394 8.820 2.494 1.00 0.00 71 TRP A O 10
ATOM 16078 N N . THR A 1 72 ? -7.251 10.509 1.508 1.00 0.00 72 THR A N 10
ATOM 16079 C CA . THR A 1 72 ? -7.125 11.385 2.662 1.00 0.00 72 THR A CA 10
ATOM 16080 C C . THR A 1 72 ? -7.316 12.831 2.174 1.00 0.00 72 THR A C 10
ATOM 16081 O O . THR A 1 72 ? -7.329 13.082 0.959 1.00 0.00 72 THR A O 10
ATOM 16092 N N . GLY A 1 73 ? -7.436 13.792 3.091 1.00 0.00 73 GLY A N 10
ATOM 16093 C CA . GLY A 1 73 ? -7.619 15.201 2.768 1.00 0.00 73 GLY A CA 10
ATOM 16094 C C . GLY A 1 73 ? -8.876 15.391 1.926 1.00 0.00 73 GLY A C 10
ATOM 16095 O O . GLY A 1 73 ? -9.984 15.207 2.439 1.00 0.00 73 GLY A O 10
ATOM 16099 N N . GLY A 1 74 ? -8.708 15.685 0.635 1.00 0.00 74 GLY A N 10
ATOM 16100 C CA . GLY A 1 74 ? -9.775 15.849 -0.339 1.00 0.00 74 GLY A CA 10
ATOM 16101 C C . GLY A 1 74 ? -9.322 15.474 -1.753 1.00 0.00 74 GLY A C 10
ATOM 16102 O O . GLY A 1 74 ? -9.783 16.093 -2.715 1.00 0.00 74 GLY A O 10
ATOM 16106 N N . ALA A 1 75 ? -8.409 14.509 -1.903 1.00 0.00 75 ALA A N 10
ATOM 16107 C CA . ALA A 1 75 ? -7.999 13.932 -3.183 1.00 0.00 75 ALA A CA 10
ATOM 16108 C C . ALA A 1 75 ? -7.544 12.487 -2.950 1.00 0.00 75 ALA A C 10
ATOM 16109 O O . ALA A 1 75 ? -7.716 11.954 -1.845 1.00 0.00 75 ALA A O 10
ATOM 16116 N N . LEU A 1 76 ? -6.942 11.850 -3.958 1.00 0.00 76 LEU A N 10
ATOM 16117 C CA . LEU A 1 76 ? -6.319 10.537 -3.874 1.00 0.00 76 LEU A CA 10
ATOM 16118 C C . LEU A 1 76 ? -4.822 10.642 -4.152 1.00 0.00 76 LEU A C 10
ATOM 16119 O O . LEU A 1 76 ? -4.377 11.080 -5.213 1.00 0.00 76 LEU A O 10
ATOM 16135 N N . CYS A 1 77 ? -4.051 10.196 -3.175 1.00 0.00 77 CYS A N 10
ATOM 16136 C CA . CYS A 1 77 ? -2.610 10.020 -3.222 1.00 0.00 77 CYS A CA 10
ATOM 16137 C C . CYS A 1 77 ? -2.430 8.512 -3.365 1.00 0.00 77 CYS A C 10
ATOM 16138 O O . CYS A 1 77 ? -3.053 7.767 -2.603 1.00 0.00 77 CYS A O 10
ATOM 16146 N N . ARG A 1 78 ? -1.646 8.027 -4.329 1.00 0.00 78 ARG A N 10
ATOM 16147 C CA . ARG A 1 78 ? -1.383 6.585 -4.465 1.00 0.00 78 ARG A CA 10
ATOM 16148 C C . ARG A 1 78 ? 0.111 6.385 -4.616 1.00 0.00 78 ARG A C 10
ATOM 16149 O O . ARG A 1 78 ? 0.814 7.368 -4.874 1.00 0.00 78 ARG A O 10
ATOM 16170 N N . CYS A 1 79 ? 0.597 5.155 -4.436 1.00 0.00 79 CYS A N 10
ATOM 16171 C CA . CYS A 1 79 ? 2.046 4.952 -4.451 1.00 0.00 79 CYS A CA 10
ATOM 16172 C C . CYS A 1 79 ? 2.434 3.569 -4.965 1.00 0.00 79 CYS A C 10
ATOM 16173 O O . CYS A 1 79 ? 1.692 2.606 -4.768 1.00 0.00 79 CYS A O 10
ATOM 16181 N N . ASP A 1 80 ? 3.590 3.490 -5.621 1.00 0.00 80 ASP A N 10
ATOM 16182 C CA . ASP A 1 80 ? 4.268 2.251 -5.989 1.00 0.00 80 ASP A CA 10
ATOM 16183 C C . ASP A 1 80 ? 5.005 1.732 -4.758 1.00 0.00 80 ASP A C 10
ATOM 16184 O O . ASP A 1 80 ? 5.604 2.505 -4.005 1.00 0.00 80 ASP A O 10
ATOM 16193 N N . GLY A 1 81 ? 5.063 0.419 -4.583 1.00 0.00 81 GLY A N 10
ATOM 16194 C CA . GLY A 1 81 ? 5.867 -0.193 -3.544 1.00 0.00 81 GLY A CA 10
ATOM 16195 C C . GLY A 1 81 ? 6.361 -1.576 -3.943 1.00 0.00 81 GLY A C 10
ATOM 16196 O O . GLY A 1 81 ? 6.292 -1.977 -5.108 1.00 0.00 81 GLY A O 10
ATOM 16200 N N . ARG A 1 82 ? 6.920 -2.287 -2.968 1.00 0.00 82 ARG A N 10
ATOM 16201 C CA . ARG A 1 82 ? 7.160 -3.731 -2.994 1.00 0.00 82 ARG A CA 10
ATOM 16202 C C . ARG A 1 82 ? 6.784 -4.266 -1.607 1.00 0.00 82 ARG A C 10
ATOM 16203 O O . ARG A 1 82 ? 6.599 -3.459 -0.693 1.00 0.00 82 ARG A O 10
ATOM 16224 N N . VAL A 1 83 ? 6.697 -5.584 -1.432 1.00 0.00 83 VAL A N 10
ATOM 16225 C CA . VAL A 1 83 ? 6.291 -6.202 -0.168 1.00 0.00 83 VAL A CA 10
ATOM 16226 C C . VAL A 1 83 ? 7.313 -6.011 0.964 1.00 0.00 83 VAL A C 10
ATOM 16227 O O . VAL A 1 83 ? 6.923 -5.966 2.118 1.00 0.00 83 VAL A O 10
ATOM 16240 N N . GLU A 1 84 ? 8.603 -5.854 0.679 1.00 0.00 84 GLU A N 10
ATOM 16241 C CA . GLU A 1 84 ? 9.695 -5.735 1.657 1.00 0.00 84 GLU A CA 10
ATOM 16242 C C . GLU A 1 84 ? 9.953 -7.032 2.445 1.00 0.00 84 GLU A C 10
ATOM 16243 O O . GLU A 1 84 ? 11.042 -7.599 2.329 1.00 0.00 84 GLU A O 10
ATOM 16255 N N . THR A 1 85 ? 8.980 -7.501 3.226 1.00 0.00 85 THR A N 10
ATOM 16256 C CA . THR A 1 85 ? 9.046 -8.680 4.085 1.00 0.00 85 THR A CA 10
ATOM 16257 C C . THR A 1 85 ? 7.629 -9.255 4.148 1.00 0.00 85 THR A C 10
ATOM 16258 O O . THR A 1 85 ? 6.675 -8.522 4.412 1.00 0.00 85 THR A O 10
ATOM 16269 N N . LEU A 1 86 ? 7.466 -10.555 3.895 1.00 0.00 86 LEU A N 10
ATOM 16270 C CA . LEU A 1 86 ? 6.180 -11.238 4.008 1.00 0.00 86 LEU A CA 10
ATOM 16271 C C . LEU A 1 86 ? 6.237 -12.144 5.216 1.00 0.00 86 LEU A C 10
ATOM 16272 O O . LEU A 1 86 ? 7.259 -12.785 5.463 1.00 0.00 86 LEU A O 10
ATOM 16288 N N . ARG A 1 87 ? 5.155 -12.219 5.980 1.00 0.00 87 ARG A N 10
ATOM 16289 C CA . ARG A 1 87 ? 5.123 -13.002 7.216 1.00 0.00 87 ARG A CA 10
ATOM 16290 C C . ARG A 1 87 ? 4.148 -14.146 7.101 1.00 0.00 87 ARG A C 10
ATOM 16291 O O . ARG A 1 87 ? 4.548 -15.283 7.356 1.00 0.00 87 ARG A O 10
ATOM 16312 N N . ASP A 1 88 ? 2.915 -13.856 6.724 1.00 0.00 88 ASP A N 10
ATOM 16313 C CA . ASP A 1 88 ? 1.864 -14.827 6.491 1.00 0.00 88 ASP A CA 10
ATOM 16314 C C . ASP A 1 88 ? 1.150 -14.385 5.222 1.00 0.00 88 ASP A C 10
ATOM 16315 O O . ASP A 1 88 ? 1.290 -13.237 4.796 1.00 0.00 88 ASP A O 10
ATOM 16324 N N . ASP A 1 89 ? 0.277 -15.235 4.686 1.00 0.00 89 ASP A N 10
ATOM 16325 C CA . ASP A 1 89 ? -0.507 -14.926 3.482 1.00 0.00 89 ASP A CA 10
ATOM 16326 C C . ASP A 1 89 ? -1.425 -13.716 3.690 1.00 0.00 89 ASP A C 10
ATOM 16327 O O . ASP A 1 89 ? -1.868 -13.111 2.713 1.00 0.00 89 ASP A O 10
ATOM 16336 N N . ARG A 1 90 ? -1.700 -13.333 4.948 1.00 0.00 90 ARG A N 10
ATOM 16337 C CA . ARG A 1 90 ? -2.424 -12.105 5.258 1.00 0.00 90 ARG A CA 10
ATOM 16338 C C . ARG A 1 90 ? -1.584 -11.016 5.912 1.00 0.00 90 ARG A C 10
ATOM 16339 O O . ARG A 1 90 ? -2.060 -9.889 5.937 1.00 0.00 90 ARG A O 10
ATOM 16360 N N . GLN A 1 91 ? -0.393 -11.300 6.450 1.00 0.00 91 GLN A N 10
ATOM 16361 C CA . GLN A 1 91 ? 0.359 -10.335 7.239 1.00 0.00 91 GLN A CA 10
ATOM 16362 C C . GLN A 1 91 ? 1.703 -10.093 6.579 1.00 0.00 91 GLN A C 10
ATOM 16363 O O . GLN A 1 91 ? 2.461 -11.041 6.365 1.00 0.00 91 GLN A O 10
ATOM 16377 N N . PHE A 1 92 ? 2.005 -8.842 6.257 1.00 0.00 92 PHE A N 10
ATOM 16378 C CA . PHE A 1 92 ? 3.212 -8.492 5.522 1.00 0.00 92 PHE A CA 10
ATOM 16379 C C . PHE A 1 92 ? 3.491 -6.996 5.588 1.00 0.00 92 PHE A C 10
ATOM 16380 O O . PHE A 1 92 ? 2.632 -6.211 5.991 1.00 0.00 92 PHE A O 10
ATOM 16397 N N . ALA A 1 93 ? 4.707 -6.609 5.216 1.00 0.00 93 ALA A N 10
ATOM 16398 C CA . ALA A 1 93 ? 5.134 -5.228 5.098 1.00 0.00 93 ALA A CA 10
ATOM 16399 C C . ALA A 1 93 ? 4.762 -4.664 3.721 1.00 0.00 93 ALA A C 10
ATOM 16400 O O . ALA A 1 93 ? 4.290 -5.389 2.847 1.00 0.00 93 ALA A O 10
ATOM 16407 N N . ILE A 1 94 ? 5.024 -3.372 3.504 1.00 0.00 94 ILE A N 10
ATOM 16408 C CA . ILE A 1 94 ? 5.232 -2.765 2.201 1.00 0.00 94 ILE A CA 10
ATOM 16409 C C . ILE A 1 94 ? 6.284 -1.664 2.326 1.00 0.00 94 ILE A C 10
ATOM 16410 O O . ILE A 1 94 ? 6.329 -0.965 3.338 1.00 0.00 94 ILE A O 10
ATOM 16426 N N . ARG A 1 95 ? 7.071 -1.442 1.272 1.00 0.00 95 ARG A N 10
ATOM 16427 C CA . ARG A 1 95 ? 8.071 -0.380 1.161 1.00 0.00 95 ARG A CA 10
ATOM 16428 C C . ARG A 1 95 ? 7.678 0.561 0.046 1.00 0.00 95 ARG A C 10
ATOM 16429 O O . ARG A 1 95 ? 7.688 0.174 -1.124 1.00 0.00 95 ARG A O 10
ATOM 16450 N N . LEU A 1 96 ? 7.330 1.781 0.442 1.00 0.00 96 LEU A N 10
ATOM 16451 C CA . LEU A 1 96 ? 6.845 2.849 -0.417 1.00 0.00 96 LEU A CA 10
ATOM 16452 C C . LEU A 1 96 ? 8.025 3.427 -1.185 1.00 0.00 96 LEU A C 10
ATOM 16453 O O . LEU A 1 96 ? 9.007 3.826 -0.553 1.00 0.00 96 LEU A O 10
ATOM 16469 N N . VAL A 1 97 ? 7.947 3.492 -2.512 1.00 0.00 97 VAL A N 10
ATOM 16470 C CA . VAL A 1 97 ? 9.012 4.047 -3.336 1.00 0.00 97 VAL A CA 10
ATOM 16471 C C . VAL A 1 97 ? 8.461 5.061 -4.338 1.00 0.00 97 VAL A C 10
ATOM 16472 O O . VAL A 1 97 ? 7.269 5.104 -4.637 1.00 0.00 97 VAL A O 10
ATOM 16485 N N . GLY A 1 98 ? 9.344 5.896 -4.877 1.00 0.00 98 GLY A N 10
ATOM 16486 C CA . GLY A 1 98 ? 9.069 6.737 -6.031 1.00 0.00 98 GLY A CA 10
ATOM 16487 C C . GLY A 1 98 ? 8.252 7.991 -5.736 1.00 0.00 98 GLY A C 10
ATOM 16488 O O . GLY A 1 98 ? 7.878 8.673 -6.685 1.00 0.00 98 GLY A O 10
ATOM 16492 N N . ARG A 1 99 ? 8.014 8.300 -4.454 1.00 0.00 99 ARG A N 10
ATOM 16493 C CA . ARG A 1 99 ? 7.267 9.432 -3.918 1.00 0.00 99 ARG A CA 10
ATOM 16494 C C . ARG A 1 99 ? 5.761 9.258 -4.128 1.00 0.00 99 ARG A C 10
ATOM 16495 O O . ARG A 1 99 ? 5.298 8.873 -5.200 1.00 0.00 99 ARG A O 10
ATOM 16516 N N . VAL A 1 100 ? 4.989 9.555 -3.085 1.00 0.00 100 VAL A N 10
ATOM 16517 C CA . VAL A 1 100 ? 3.534 9.562 -3.139 1.00 0.00 100 VAL A CA 10
ATOM 16518 C C . VAL A 1 100 ? 3.125 10.950 -3.623 1.00 0.00 100 VAL A C 10
ATOM 16519 O O . VAL A 1 100 ? 3.564 11.920 -3.007 1.00 0.00 100 VAL A O 10
ATOM 16532 N N . ARG A 1 101 ? 2.299 11.081 -4.662 1.00 0.00 101 ARG A N 10
ATOM 16533 C CA . ARG A 1 101 ? 1.735 12.380 -5.034 1.00 0.00 101 ARG A CA 10
ATOM 16534 C C . ARG A 1 101 ? 0.232 12.248 -5.244 1.00 0.00 101 ARG A C 10
ATOM 16535 O O . ARG A 1 101 ? -0.278 11.135 -5.386 1.00 0.00 101 ARG A O 10
ATOM 16556 N N . GLU A 1 102 ? -0.472 13.377 -5.287 1.00 0.00 102 GLU A N 10
ATOM 16557 C CA . GLU A 1 102 ? -1.875 13.427 -5.671 1.00 0.00 102 GLU A CA 10
ATOM 16558 C C . GLU A 1 102 ? -1.904 13.320 -7.188 1.00 0.00 102 GLU A C 10
ATOM 16559 O O . GLU A 1 102 ? -1.757 14.322 -7.885 1.00 0.00 102 GLU A O 10
ATOM 16571 N N . LEU A 1 103 ? -2.029 12.098 -7.711 1.00 0.00 103 LEU A N 10
ATOM 16572 C CA . LEU A 1 103 ? -2.226 11.917 -9.148 1.00 0.00 103 LEU A CA 10
ATOM 16573 C C . LEU A 1 103 ? -3.702 12.070 -9.513 1.00 0.00 103 LEU A C 10
ATOM 16574 O O . LEU A 1 103 ? -4.040 12.176 -10.692 1.00 0.00 103 LEU A O 10
ATOM 16590 N N . GLN A 1 104 ? -4.590 12.070 -8.523 1.00 0.00 104 GLN A N 10
ATOM 16591 C CA . GLN A 1 104 ? -6.005 11.848 -8.707 1.00 0.00 104 GLN A CA 10
ATOM 16592 C C . GLN A 1 104 ? -6.777 12.680 -7.707 1.00 0.00 104 GLN A C 10
ATOM 16593 O O . GLN A 1 104 ? -6.352 12.813 -6.563 1.00 0.00 104 GLN A O 10
ATOM 16607 N N . ARG A 1 105 ? -7.943 13.191 -8.108 1.00 0.00 105 ARG A N 10
ATOM 16608 C CA . ARG A 1 105 ? -8.794 13.980 -7.214 1.00 0.00 105 ARG A CA 10
ATOM 16609 C C . ARG A 1 105 ? -10.128 13.319 -6.919 1.00 0.00 105 ARG A C 10
ATOM 16610 O O . ARG A 1 105 ? -10.645 13.530 -5.830 1.00 0.00 105 ARG A O 10
ATOM 16631 N N . ARG A 1 106 ? -10.660 12.510 -7.831 1.00 0.00 106 ARG A N 10
ATOM 16632 C CA . ARG A 1 106 ? -11.910 11.739 -7.745 1.00 0.00 106 ARG A CA 10
ATOM 16633 C C . ARG A 1 106 ? -11.884 10.722 -8.890 1.00 0.00 106 ARG A C 10
ATOM 16634 O O . ARG A 1 106 ? -10.988 10.798 -9.722 1.00 0.00 106 ARG A O 10
ATOM 16655 N N . GLU A 1 107 ? -12.822 9.773 -8.922 1.00 0.00 107 GLU A N 10
ATOM 16656 C CA . GLU A 1 107 ? -13.178 8.844 -10.015 1.00 0.00 107 GLU A CA 10
ATOM 16657 C C . GLU A 1 107 ? -12.071 8.037 -10.738 1.00 0.00 107 GLU A C 10
ATOM 16658 O O . GLU A 1 107 ? -12.377 7.230 -11.611 1.00 0.00 107 GLU A O 10
ATOM 16670 N N . TYR A 1 108 ? -10.805 8.189 -10.356 1.00 0.00 108 TYR A N 10
ATOM 16671 C CA . TYR A 1 108 ? -9.612 7.733 -11.067 1.00 0.00 108 TYR A CA 10
ATOM 16672 C C . TYR A 1 108 ? -9.527 8.282 -12.503 1.00 0.00 108 TYR A C 10
ATOM 16673 O O . TYR A 1 108 ? -9.248 7.534 -13.446 1.00 0.00 108 TYR A O 10
ATOM 16691 N N . PHE A 1 109 ? -9.755 9.585 -12.675 1.00 0.00 109 PHE A N 10
ATOM 16692 C CA . PHE A 1 109 ? -9.580 10.252 -13.954 1.00 0.00 109 PHE A CA 10
ATOM 16693 C C . PHE A 1 109 ? -8.151 10.088 -14.468 1.00 0.00 109 PHE A C 10
ATOM 16694 O O . PHE A 1 109 ? -7.964 9.257 -15.384 1.00 0.00 109 PHE A O 10
ATOM 16711 N N . GLY A 1 1 ? 16.191 10.759 11.033 1.00 0.00 1 GLY A N 11
ATOM 16712 C CA . GLY A 1 1 ? 15.614 10.293 9.769 1.00 0.00 1 GLY A CA 11
ATOM 16713 C C . GLY A 1 1 ? 16.488 10.514 8.539 1.00 0.00 1 GLY A C 11
ATOM 16714 O O . GLY A 1 1 ? 15.920 10.718 7.474 1.00 0.00 1 GLY A O 11
ATOM 16718 N N . MET A 1 2 ? 17.827 10.479 8.625 1.00 0.00 2 MET A N 11
ATOM 16719 C CA . MET A 1 2 ? 18.689 10.650 7.458 1.00 0.00 2 MET A CA 11
ATOM 16720 C C . MET A 1 2 ? 18.445 9.492 6.489 1.00 0.00 2 MET A C 11
ATOM 16721 O O . MET A 1 2 ? 17.755 9.662 5.483 1.00 0.00 2 MET A O 11
ATOM 16735 N N . SER A 1 3 ? 18.983 8.316 6.808 1.00 0.00 3 SER A N 11
ATOM 16736 C CA . SER A 1 3 ? 18.708 7.078 6.112 1.00 0.00 3 SER A CA 11
ATOM 16737 C C . SER A 1 3 ? 17.266 6.673 6.412 1.00 0.00 3 SER A C 11
ATOM 16738 O O . SER A 1 3 ? 16.967 6.102 7.465 1.00 0.00 3 SER A O 11
ATOM 16746 N N . ALA A 1 4 ? 16.353 7.030 5.512 1.00 0.00 4 ALA A N 11
ATOM 16747 C CA . ALA A 1 4 ? 14.945 6.665 5.603 1.00 0.00 4 ALA A CA 11
ATOM 16748 C C . ALA A 1 4 ? 14.397 6.213 4.253 1.00 0.00 4 ALA A C 11
ATOM 16749 O O . ALA A 1 4 ? 13.414 5.487 4.224 1.00 0.00 4 ALA A O 11
ATOM 16756 N N . ASP A 1 5 ? 15.059 6.595 3.155 1.00 0.00 5 ASP A N 11
ATOM 16757 C CA . ASP A 1 5 ? 14.786 6.151 1.791 1.00 0.00 5 ASP A CA 11
ATOM 16758 C C . ASP A 1 5 ? 13.308 6.280 1.429 1.00 0.00 5 ASP A C 11
ATOM 16759 O O . ASP A 1 5 ? 12.639 5.300 1.083 1.00 0.00 5 ASP A O 11
ATOM 16768 N N . GLY A 1 6 ? 12.827 7.521 1.455 1.00 0.00 6 GLY A N 11
ATOM 16769 C CA . GLY A 1 6 ? 11.483 7.945 1.102 1.00 0.00 6 GLY A CA 11
ATOM 16770 C C . GLY A 1 6 ? 10.913 8.848 2.199 1.00 0.00 6 GLY A C 11
ATOM 16771 O O . GLY A 1 6 ? 11.402 8.848 3.332 1.00 0.00 6 GLY A O 11
ATOM 16775 N N . SER A 1 7 ? 9.880 9.626 1.875 1.00 0.00 7 SER A N 11
ATOM 16776 C CA . SER A 1 7 ? 9.237 10.584 2.774 1.00 0.00 7 SER A CA 11
ATOM 16777 C C . SER A 1 7 ? 7.820 10.901 2.249 1.00 0.00 7 SER A C 11
ATOM 16778 O O . SER A 1 7 ? 7.354 10.216 1.339 1.00 0.00 7 SER A O 11
ATOM 16786 N N . GLU A 1 8 ? 7.109 11.880 2.833 1.00 0.00 8 GLU A N 11
ATOM 16787 C CA . GLU A 1 8 ? 5.708 12.266 2.554 1.00 0.00 8 GLU A CA 11
ATOM 16788 C C . GLU A 1 8 ? 4.659 11.213 2.968 1.00 0.00 8 GLU A C 11
ATOM 16789 O O . GLU A 1 8 ? 3.485 11.542 3.111 1.00 0.00 8 GLU A O 11
ATOM 16801 N N . TYR A 1 9 ? 5.053 9.971 3.241 1.00 0.00 9 TYR A N 11
ATOM 16802 C CA . TYR A 1 9 ? 4.150 8.830 3.361 1.00 0.00 9 TYR A CA 11
ATOM 16803 C C . TYR A 1 9 ? 3.211 9.003 4.547 1.00 0.00 9 TYR A C 11
ATOM 16804 O O . TYR A 1 9 ? 1.997 8.847 4.434 1.00 0.00 9 TYR A O 11
ATOM 16822 N N . GLY A 1 10 ? 3.780 9.371 5.691 1.00 0.00 10 GLY A N 11
ATOM 16823 C CA . GLY A 1 10 ? 3.066 9.528 6.935 1.00 0.00 10 GLY A CA 11
ATOM 16824 C C . GLY A 1 10 ? 2.231 10.805 7.002 1.00 0.00 10 GLY A C 11
ATOM 16825 O O . GLY A 1 10 ? 1.679 11.127 8.053 1.00 0.00 10 GLY A O 11
ATOM 16829 N N . ARG A 1 11 ? 2.132 11.567 5.908 1.00 0.00 11 ARG A N 11
ATOM 16830 C CA . ARG A 1 11 ? 1.136 12.622 5.801 1.00 0.00 11 ARG A CA 11
ATOM 16831 C C . ARG A 1 11 ? -0.197 12.057 5.314 1.00 0.00 11 ARG A C 11
ATOM 16832 O O . ARG A 1 11 ? -1.193 12.776 5.374 1.00 0.00 11 ARG A O 11
ATOM 16853 N N . TYR A 1 12 ? -0.203 10.822 4.798 1.00 0.00 12 TYR A N 11
ATOM 16854 C CA . TYR A 1 12 ? -1.317 10.193 4.117 1.00 0.00 12 TYR A CA 11
ATOM 16855 C C . TYR A 1 12 ? -1.728 8.873 4.747 1.00 0.00 12 TYR A C 11
ATOM 16856 O O . TYR A 1 12 ? -2.901 8.524 4.667 1.00 0.00 12 TYR A O 11
ATOM 16874 N N . PHE A 1 13 ? -0.771 8.089 5.253 1.00 0.00 13 PHE A N 11
ATOM 16875 C CA . PHE A 1 13 ? -0.981 6.739 5.747 1.00 0.00 13 PHE A CA 11
ATOM 16876 C C . PHE A 1 13 ? -0.856 6.778 7.259 1.00 0.00 13 PHE A C 11
ATOM 16877 O O . PHE A 1 13 ? 0.197 7.159 7.774 1.00 0.00 13 PHE A O 11
ATOM 16894 N N . GLU A 1 14 ? -1.905 6.353 7.959 1.00 0.00 14 GLU A N 11
ATOM 16895 C CA . GLU A 1 14 ? -1.897 6.273 9.411 1.00 0.00 14 GLU A CA 11
ATOM 16896 C C . GLU A 1 14 ? -1.829 4.800 9.827 1.00 0.00 14 GLU A C 11
ATOM 16897 O O . GLU A 1 14 ? -2.175 3.906 9.054 1.00 0.00 14 GLU A O 11
ATOM 16909 N N . GLN A 1 15 ? -1.397 4.560 11.064 1.00 0.00 15 GLN A N 11
ATOM 16910 C CA . GLN A 1 15 ? -1.032 3.275 11.675 1.00 0.00 15 GLN A CA 11
ATOM 16911 C C . GLN A 1 15 ? -2.170 2.254 11.715 1.00 0.00 15 GLN A C 11
ATOM 16912 O O . GLN A 1 15 ? -1.940 1.082 11.987 1.00 0.00 15 GLN A O 11
ATOM 16926 N N . LEU A 1 16 ? -3.389 2.711 11.479 1.00 0.00 16 LEU A N 11
ATOM 16927 C CA . LEU A 1 16 ? -4.627 1.949 11.599 1.00 0.00 16 LEU A CA 11
ATOM 16928 C C . LEU A 1 16 ? -5.511 2.189 10.365 1.00 0.00 16 LEU A C 11
ATOM 16929 O O . LEU A 1 16 ? -6.721 1.964 10.414 1.00 0.00 16 LEU A O 11
ATOM 16945 N N . GLN A 1 17 ? -4.944 2.778 9.308 1.00 0.00 17 GLN A N 11
ATOM 16946 C CA . GLN A 1 17 ? -5.589 3.135 8.054 1.00 0.00 17 GLN A CA 11
ATOM 16947 C C . GLN A 1 17 ? -5.330 2.059 7.017 1.00 0.00 17 GLN A C 11
ATOM 16948 O O . GLN A 1 17 ? -4.395 1.282 7.152 1.00 0.00 17 GLN A O 11
ATOM 16962 N N . LYS A 1 18 ? -6.091 2.037 5.925 1.00 0.00 18 LYS A N 11
ATOM 16963 C CA . LYS A 1 18 ? -6.010 0.952 4.960 1.00 0.00 18 LYS A CA 11
ATOM 16964 C C . LYS A 1 18 ? -5.581 1.456 3.582 1.00 0.00 18 LYS A C 11
ATOM 16965 O O . LYS A 1 18 ? -5.846 2.607 3.244 1.00 0.00 18 LYS A O 11
ATOM 16984 N N . VAL A 1 19 ? -4.778 0.684 2.852 1.00 0.00 19 VAL A N 11
ATOM 16985 C CA . VAL A 1 19 ? -4.106 1.029 1.591 1.00 0.00 19 VAL A CA 11
ATOM 16986 C C . VAL A 1 19 ? -4.453 -0.103 0.648 1.00 0.00 19 VAL A C 11
ATOM 16987 O O . VAL A 1 19 ? -4.524 -1.249 1.099 1.00 0.00 19 VAL A O 11
ATOM 17000 N N . ASN A 1 20 ? -4.734 0.202 -0.617 1.00 0.00 20 ASN A N 11
ATOM 17001 C CA . ASN A 1 20 ? -4.923 -0.793 -1.663 1.00 0.00 20 ASN A CA 11
ATOM 17002 C C . ASN A 1 20 ? -3.644 -1.589 -1.870 1.00 0.00 20 ASN A C 11
ATOM 17003 O O . ASN A 1 20 ? -2.572 -1.067 -1.575 1.00 0.00 20 ASN A O 11
ATOM 17014 N N . LEU A 1 21 ? -3.713 -2.808 -2.394 1.00 0.00 21 LEU A N 11
ATOM 17015 C CA . LEU A 1 21 ? -2.534 -3.585 -2.735 1.00 0.00 21 LEU A CA 11
ATOM 17016 C C . LEU A 1 21 ? -2.751 -4.117 -4.133 1.00 0.00 21 LEU A C 11
ATOM 17017 O O . LEU A 1 21 ? -3.381 -5.152 -4.285 1.00 0.00 21 LEU A O 11
ATOM 17033 N N . THR A 1 22 ? -2.275 -3.423 -5.157 1.00 0.00 22 THR A N 11
ATOM 17034 C CA . THR A 1 22 ? -2.258 -3.977 -6.503 1.00 0.00 22 THR A CA 11
ATOM 17035 C C . THR A 1 22 ? -1.043 -4.905 -6.607 1.00 0.00 22 THR A C 11
ATOM 17036 O O . THR A 1 22 ? 0.053 -4.431 -6.918 1.00 0.00 22 THR A O 11
ATOM 17047 N N . VAL A 1 23 ? -1.175 -6.193 -6.293 1.00 0.00 23 VAL A N 11
ATOM 17048 C CA . VAL A 1 23 ? -0.041 -7.119 -6.320 1.00 0.00 23 VAL A CA 11
ATOM 17049 C C . VAL A 1 23 ? 0.082 -7.616 -7.755 1.00 0.00 23 VAL A C 11
ATOM 17050 O O . VAL A 1 23 ? -0.714 -8.455 -8.169 1.00 0.00 23 VAL A O 11
ATOM 17063 N N . ARG A 1 24 ? 1.036 -7.087 -8.531 1.00 0.00 24 ARG A N 11
ATOM 17064 C CA . ARG A 1 24 ? 1.249 -7.514 -9.911 1.00 0.00 24 ARG A CA 11
ATOM 17065 C C . ARG A 1 24 ? 1.461 -9.016 -9.955 1.00 0.00 24 ARG A C 11
ATOM 17066 O O . ARG A 1 24 ? 2.428 -9.467 -9.338 1.00 0.00 24 ARG A O 11
ATOM 17087 N N . LEU A 1 25 ? 0.622 -9.770 -10.686 1.00 0.00 25 LEU A N 11
ATOM 17088 C CA . LEU A 1 25 ? 0.798 -11.181 -10.917 1.00 0.00 25 LEU A CA 11
ATOM 17089 C C . LEU A 1 25 ? 1.090 -11.499 -12.380 1.00 0.00 25 LEU A C 11
ATOM 17090 O O . LEU A 1 25 ? 1.255 -12.671 -12.715 1.00 0.00 25 LEU A O 11
ATOM 17106 N N . GLY A 1 26 ? 1.195 -10.479 -13.232 1.00 0.00 26 GLY A N 11
ATOM 17107 C CA . GLY A 1 26 ? 1.410 -10.650 -14.661 1.00 0.00 26 GLY A CA 11
ATOM 17108 C C . GLY A 1 26 ? 0.085 -10.915 -15.358 1.00 0.00 26 GLY A C 11
ATOM 17109 O O . GLY A 1 26 ? -0.924 -11.177 -14.708 1.00 0.00 26 GLY A O 11
ATOM 17113 N N . ASP A 1 27 ? 0.076 -10.782 -16.685 1.00 0.00 27 ASP A N 11
ATOM 17114 C CA . ASP A 1 27 ? -1.102 -10.888 -17.548 1.00 0.00 27 ASP A CA 11
ATOM 17115 C C . ASP A 1 27 ? -2.320 -10.132 -17.016 1.00 0.00 27 ASP A C 11
ATOM 17116 O O . ASP A 1 27 ? -3.458 -10.582 -17.115 1.00 0.00 27 ASP A O 11
ATOM 17125 N N . THR A 1 28 ? -2.095 -8.955 -16.419 1.00 0.00 28 THR A N 11
ATOM 17126 C CA . THR A 1 28 ? -3.169 -8.126 -15.851 1.00 0.00 28 THR A CA 11
ATOM 17127 C C . THR A 1 28 ? -3.945 -8.873 -14.742 1.00 0.00 28 THR A C 11
ATOM 17128 O O . THR A 1 28 ? -5.010 -8.443 -14.315 1.00 0.00 28 THR A O 11
ATOM 17139 N N . GLY A 1 29 ? -3.372 -9.959 -14.217 1.00 0.00 29 GLY A N 11
ATOM 17140 C CA . GLY A 1 29 ? -3.916 -10.953 -13.311 1.00 0.00 29 GLY A CA 11
ATOM 17141 C C . GLY A 1 29 ? -3.867 -10.560 -11.857 1.00 0.00 29 GLY A C 11
ATOM 17142 O O . GLY A 1 29 ? -4.174 -11.370 -10.991 1.00 0.00 29 GLY A O 11
ATOM 17146 N N . SER A 1 30 ? -3.301 -9.386 -11.607 1.00 0.00 30 SER A N 11
ATOM 17147 C CA . SER A 1 30 ? -2.826 -8.932 -10.327 1.00 0.00 30 SER A CA 11
ATOM 17148 C C . SER A 1 30 ? -3.997 -8.876 -9.342 1.00 0.00 30 SER A C 11
ATOM 17149 O O . SER A 1 30 ? -5.146 -8.619 -9.706 1.00 0.00 30 SER A O 11
ATOM 17157 N N . PHE A 1 31 ? -3.670 -9.077 -8.078 1.00 0.00 31 PHE A N 11
ATOM 17158 C CA . PHE A 1 31 ? -4.622 -9.229 -7.001 1.00 0.00 31 PHE A CA 11
ATOM 17159 C C . PHE A 1 31 ? -4.740 -7.867 -6.414 1.00 0.00 31 PHE A C 11
ATOM 17160 O O . PHE A 1 31 ? -3.777 -7.402 -5.812 1.00 0.00 31 PHE A O 11
ATOM 17177 N N . ASP A 1 32 ? -5.830 -7.179 -6.717 1.00 0.00 32 ASP A N 11
ATOM 17178 C CA . ASP A 1 32 ? -6.078 -5.914 -6.053 1.00 0.00 32 ASP A CA 11
ATOM 17179 C C . ASP A 1 32 ? -6.835 -6.337 -4.814 1.00 0.00 32 ASP A C 11
ATOM 17180 O O . ASP A 1 32 ? -7.936 -6.893 -4.881 1.00 0.00 32 ASP A O 11
ATOM 17189 N N . GLY A 1 33 ? -6.136 -6.208 -3.697 1.00 0.00 33 GLY A N 11
ATOM 17190 C CA . GLY A 1 33 ? -6.647 -6.522 -2.383 1.00 0.00 33 GLY A CA 11
ATOM 17191 C C . GLY A 1 33 ? -6.718 -5.259 -1.526 1.00 0.00 33 GLY A C 11
ATOM 17192 O O . GLY A 1 33 ? -6.117 -4.218 -1.825 1.00 0.00 33 GLY A O 11
ATOM 17196 N N . THR A 1 34 ? -7.462 -5.369 -0.431 1.00 0.00 34 THR A N 11
ATOM 17197 C CA . THR A 1 34 ? -7.671 -4.341 0.566 1.00 0.00 34 THR A CA 11
ATOM 17198 C C . THR A 1 34 ? -6.864 -4.862 1.765 1.00 0.00 34 THR A C 11
ATOM 17199 O O . THR A 1 34 ? -6.824 -6.076 2.004 1.00 0.00 34 THR A O 11
ATOM 17210 N N . ALA A 1 35 ? -6.142 -4.000 2.477 1.00 0.00 35 ALA A N 11
ATOM 17211 C CA . ALA A 1 35 ? -5.531 -4.417 3.722 1.00 0.00 35 ALA A CA 11
ATOM 17212 C C . ALA A 1 35 ? -5.455 -3.181 4.618 1.00 0.00 35 ALA A C 11
ATOM 17213 O O . ALA A 1 35 ? -5.396 -2.065 4.079 1.00 0.00 35 ALA A O 11
ATOM 17220 N N . ALA A 1 36 ? -5.476 -3.353 5.940 1.00 0.00 36 ALA A N 11
ATOM 17221 C CA . ALA A 1 36 ? -5.309 -2.288 6.905 1.00 0.00 36 ALA A CA 11
ATOM 17222 C C . ALA A 1 36 ? -3.865 -2.347 7.394 1.00 0.00 36 ALA A C 11
ATOM 17223 O O . ALA A 1 36 ? -3.292 -3.435 7.470 1.00 0.00 36 ALA A O 11
ATOM 17230 N N . ILE A 1 37 ? -3.309 -1.190 7.744 1.00 0.00 37 ILE A N 11
ATOM 17231 C CA . ILE A 1 37 ? -2.055 -1.030 8.455 1.00 0.00 37 ILE A CA 11
ATOM 17232 C C . ILE A 1 37 ? -2.264 -1.440 9.929 1.00 0.00 37 ILE A C 11
ATOM 17233 O O . ILE A 1 37 ? -3.391 -1.475 10.432 1.00 0.00 37 ILE A O 11
ATOM 17249 N N . THR A 1 38 ? -1.160 -1.734 10.609 1.00 0.00 38 THR A N 11
ATOM 17250 C CA . THR A 1 38 ? -1.046 -2.062 12.030 1.00 0.00 38 THR A CA 11
ATOM 17251 C C . THR A 1 38 ? 0.098 -1.288 12.689 1.00 0.00 38 THR A C 11
ATOM 17252 O O . THR A 1 38 ? 0.009 -0.926 13.866 1.00 0.00 38 THR A O 11
ATOM 17263 N N . SER A 1 39 ? 1.161 -1.009 11.938 1.00 0.00 39 SER A N 11
ATOM 17264 C CA . SER A 1 39 ? 2.347 -0.303 12.390 1.00 0.00 39 SER A CA 11
ATOM 17265 C C . SER A 1 39 ? 2.935 0.409 11.160 1.00 0.00 39 SER A C 11
ATOM 17266 O O . SER A 1 39 ? 2.875 -0.159 10.064 1.00 0.00 39 SER A O 11
ATOM 17274 N N . LEU A 1 40 ? 3.484 1.624 11.298 1.00 0.00 40 LEU A N 11
ATOM 17275 C CA . LEU A 1 40 ? 4.127 2.386 10.218 1.00 0.00 40 LEU A CA 11
ATOM 17276 C C . LEU A 1 40 ? 5.369 3.117 10.738 1.00 0.00 40 LEU A C 11
ATOM 17277 O O . LEU A 1 40 ? 5.254 4.108 11.462 1.00 0.00 40 LEU A O 11
ATOM 17293 N N . LYS A 1 41 ? 6.555 2.731 10.255 1.00 0.00 41 LYS A N 11
ATOM 17294 C CA . LYS A 1 41 ? 7.828 3.371 10.605 1.00 0.00 41 LYS A CA 11
ATOM 17295 C C . LYS A 1 41 ? 8.431 4.175 9.447 1.00 0.00 41 LYS A C 11
ATOM 17296 O O . LYS A 1 41 ? 9.650 4.299 9.358 1.00 0.00 41 LYS A O 11
ATOM 17315 N N . GLY A 1 42 ? 7.603 4.766 8.586 1.00 0.00 42 GLY A N 11
ATOM 17316 C CA . GLY A 1 42 ? 8.028 5.726 7.570 1.00 0.00 42 GLY A CA 11
ATOM 17317 C C . GLY A 1 42 ? 7.780 5.141 6.195 1.00 0.00 42 GLY A C 11
ATOM 17318 O O . GLY A 1 42 ? 6.631 4.881 5.852 1.00 0.00 42 GLY A O 11
ATOM 17322 N N . SER A 1 43 ? 8.832 4.846 5.431 1.00 0.00 43 SER A N 11
ATOM 17323 C CA . SER A 1 43 ? 8.789 4.063 4.200 1.00 0.00 43 SER A CA 11
ATOM 17324 C C . SER A 1 43 ? 8.442 2.604 4.471 1.00 0.00 43 SER A C 11
ATOM 17325 O O . SER A 1 43 ? 8.902 1.749 3.724 1.00 0.00 43 SER A O 11
ATOM 17333 N N . LEU A 1 44 ? 7.796 2.277 5.583 1.00 0.00 44 LEU A N 11
ATOM 17334 C CA . LEU A 1 44 ? 7.522 0.913 5.959 1.00 0.00 44 LEU A CA 11
ATOM 17335 C C . LEU A 1 44 ? 6.226 0.929 6.728 1.00 0.00 44 LEU A C 11
ATOM 17336 O O . LEU A 1 44 ? 6.112 1.675 7.702 1.00 0.00 44 LEU A O 11
ATOM 17352 N N . ALA A 1 45 ? 5.280 0.105 6.304 1.00 0.00 45 ALA A N 11
ATOM 17353 C CA . ALA A 1 45 ? 4.090 -0.235 7.070 1.00 0.00 45 ALA A CA 11
ATOM 17354 C C . ALA A 1 45 ? 4.017 -1.753 7.178 1.00 0.00 45 ALA A C 11
ATOM 17355 O O . ALA A 1 45 ? 4.666 -2.441 6.392 1.00 0.00 45 ALA A O 11
ATOM 17362 N N . TRP A 1 46 ? 3.210 -2.253 8.102 1.00 0.00 46 TRP A N 11
ATOM 17363 C CA . TRP A 1 46 ? 2.832 -3.644 8.280 1.00 0.00 46 TRP A CA 11
ATOM 17364 C C . TRP A 1 46 ? 1.323 -3.720 8.264 1.00 0.00 46 TRP A C 11
ATOM 17365 O O . TRP A 1 46 ? 0.659 -2.761 8.666 1.00 0.00 46 TRP A O 11
ATOM 17386 N N . LEU A 1 47 ? 0.819 -4.827 7.725 1.00 0.00 47 LEU A N 11
ATOM 17387 C CA . LEU A 1 47 ? -0.514 -4.925 7.165 1.00 0.00 47 LEU A CA 11
ATOM 17388 C C . LEU A 1 47 ? -1.155 -6.243 7.552 1.00 0.00 47 LEU A C 11
ATOM 17389 O O . LEU A 1 47 ? -0.433 -7.192 7.879 1.00 0.00 47 LEU A O 11
ATOM 17405 N N . GLU A 1 48 ? -2.486 -6.320 7.446 1.00 0.00 48 GLU A N 11
ATOM 17406 C CA . GLU A 1 48 ? -3.233 -7.483 7.906 1.00 0.00 48 GLU A CA 11
ATOM 17407 C C . GLU A 1 48 ? -4.495 -7.869 7.108 1.00 0.00 48 GLU A C 11
ATOM 17408 O O . GLU A 1 48 ? -5.445 -8.407 7.679 1.00 0.00 48 GLU A O 11
ATOM 17420 N N . LEU A 1 49 ? -4.502 -7.720 5.775 1.00 0.00 49 LEU A N 11
ATOM 17421 C CA . LEU A 1 49 ? -5.698 -7.977 4.934 1.00 0.00 49 LEU A CA 11
ATOM 17422 C C . LEU A 1 49 ? -6.947 -7.199 5.376 1.00 0.00 49 LEU A C 11
ATOM 17423 O O . LEU A 1 49 ? -6.849 -6.295 6.208 1.00 0.00 49 LEU A O 11
ATOM 17439 N N . PHE A 1 50 ? -8.096 -7.452 4.735 1.00 0.00 50 PHE A N 11
ATOM 17440 C CA . PHE A 1 50 ? -9.361 -6.838 5.119 1.00 0.00 50 PHE A CA 11
ATOM 17441 C C . PHE A 1 50 ? -10.402 -7.879 5.528 1.00 0.00 50 PHE A C 11
ATOM 17442 O O . PHE A 1 50 ? -11.031 -7.758 6.581 1.00 0.00 50 PHE A O 11
ATOM 17459 N N . GLY A 1 51 ? -10.576 -8.910 4.709 1.00 0.00 51 GLY A N 11
ATOM 17460 C CA . GLY A 1 51 ? -11.535 -9.981 4.912 1.00 0.00 51 GLY A CA 11
ATOM 17461 C C . GLY A 1 51 ? -10.914 -11.343 4.621 1.00 0.00 51 GLY A C 11
ATOM 17462 O O . GLY A 1 51 ? -9.696 -11.464 4.480 1.00 0.00 51 GLY A O 11
ATOM 17466 N N . ALA A 1 52 ? -11.745 -12.383 4.518 1.00 0.00 52 ALA A N 11
ATOM 17467 C CA . ALA A 1 52 ? -11.370 -13.704 4.022 1.00 0.00 52 ALA A CA 11
ATOM 17468 C C . ALA A 1 52 ? -10.912 -13.678 2.553 1.00 0.00 52 ALA A C 11
ATOM 17469 O O . ALA A 1 52 ? -10.421 -14.684 2.046 1.00 0.00 52 ALA A O 11
ATOM 17476 N N . GLU A 1 53 ? -11.118 -12.567 1.845 1.00 0.00 53 GLU A N 11
ATOM 17477 C CA . GLU A 1 53 ? -10.585 -12.300 0.513 1.00 0.00 53 GLU A CA 11
ATOM 17478 C C . GLU A 1 53 ? -9.069 -12.244 0.602 1.00 0.00 53 GLU A C 11
ATOM 17479 O O . GLU A 1 53 ? -8.511 -11.261 1.095 1.00 0.00 53 GLU A O 11
ATOM 17491 N N . GLN A 1 54 ? -8.410 -13.298 0.144 1.00 0.00 54 GLN A N 11
ATOM 17492 C CA . GLN A 1 54 ? -6.964 -13.447 0.226 1.00 0.00 54 GLN A CA 11
ATOM 17493 C C . GLN A 1 54 ? -6.417 -13.955 -1.104 1.00 0.00 54 GLN A C 11
ATOM 17494 O O . GLN A 1 54 ? -7.132 -14.665 -1.814 1.00 0.00 54 GLN A O 11
ATOM 17508 N N . PRO A 1 55 ? -5.177 -13.584 -1.459 1.00 0.00 55 PRO A N 11
ATOM 17509 C CA . PRO A 1 55 ? -4.618 -13.858 -2.772 1.00 0.00 55 PRO A CA 11
ATOM 17510 C C . PRO A 1 55 ? -4.384 -15.353 -2.970 1.00 0.00 55 PRO A C 11
ATOM 17511 O O . PRO A 1 55 ? -4.357 -16.101 -1.986 1.00 0.00 55 PRO A O 11
ATOM 17522 N N . PRO A 1 56 ? -4.160 -15.786 -4.224 1.00 0.00 56 PRO A N 11
ATOM 17523 C CA . PRO A 1 56 ? -3.749 -17.153 -4.489 1.00 0.00 56 PRO A CA 11
ATOM 17524 C C . PRO A 1 56 ? -2.413 -17.472 -3.791 1.00 0.00 56 PRO A C 11
ATOM 17525 O O . PRO A 1 56 ? -1.660 -16.560 -3.430 1.00 0.00 56 PRO A O 11
ATOM 17536 N N . PRO A 1 57 ? -2.109 -18.765 -3.592 1.00 0.00 57 PRO A N 11
ATOM 17537 C CA . PRO A 1 57 ? -0.868 -19.188 -2.967 1.00 0.00 57 PRO A CA 11
ATOM 17538 C C . PRO A 1 57 ? 0.259 -19.275 -3.998 1.00 0.00 57 PRO A C 11
ATOM 17539 O O . PRO A 1 57 ? -0.003 -19.471 -5.187 1.00 0.00 57 PRO A O 11
ATOM 17550 N N . ASN A 1 58 ? 1.518 -19.256 -3.542 1.00 0.00 58 ASN A N 11
ATOM 17551 C CA . ASN A 1 58 ? 2.726 -19.156 -4.380 1.00 0.00 58 ASN A CA 11
ATOM 17552 C C . ASN A 1 58 ? 2.687 -17.912 -5.270 1.00 0.00 58 ASN A C 11
ATOM 17553 O O . ASN A 1 58 ? 3.134 -17.937 -6.419 1.00 0.00 58 ASN A O 11
ATOM 17564 N N . THR A 1 59 ? 2.136 -16.815 -4.768 1.00 0.00 59 THR A N 11
ATOM 17565 C CA . THR A 1 59 ? 1.900 -15.623 -5.565 1.00 0.00 59 THR A CA 11
ATOM 17566 C C . THR A 1 59 ? 2.434 -14.391 -4.843 1.00 0.00 59 THR A C 11
ATOM 17567 O O . THR A 1 59 ? 3.039 -13.525 -5.475 1.00 0.00 59 THR A O 11
ATOM 17578 N N . LEU A 1 60 ? 2.246 -14.318 -3.524 1.00 0.00 60 LEU A N 11
ATOM 17579 C CA . LEU A 1 60 ? 2.883 -13.301 -2.716 1.00 0.00 60 LEU A CA 11
ATOM 17580 C C . LEU A 1 60 ? 4.364 -13.647 -2.593 1.00 0.00 60 LEU A C 11
ATOM 17581 O O . LEU A 1 60 ? 4.737 -14.810 -2.420 1.00 0.00 60 LEU A O 11
ATOM 17597 N N . SER A 1 61 ? 5.203 -12.619 -2.661 1.00 0.00 61 SER A N 11
ATOM 17598 C CA . SER A 1 61 ? 6.608 -12.704 -2.333 1.00 0.00 61 SER A CA 11
ATOM 17599 C C . SER A 1 61 ? 7.027 -11.470 -1.548 1.00 0.00 61 SER A C 11
ATOM 17600 O O . SER A 1 61 ? 6.365 -10.433 -1.594 1.00 0.00 61 SER A O 11
ATOM 17608 N N . GLU A 1 62 ? 8.196 -11.540 -0.918 1.00 0.00 62 GLU A N 11
ATOM 17609 C CA . GLU A 1 62 ? 8.757 -10.482 -0.085 1.00 0.00 62 GLU A CA 11
ATOM 17610 C C . GLU A 1 62 ? 9.225 -9.257 -0.886 1.00 0.00 62 GLU A C 11
ATOM 17611 O O . GLU A 1 62 ? 9.682 -8.271 -0.316 1.00 0.00 62 GLU A O 11
ATOM 17623 N N . GLY A 1 63 ? 9.125 -9.288 -2.207 1.00 0.00 63 GLY A N 11
ATOM 17624 C CA . GLY A 1 63 ? 9.508 -8.202 -3.098 1.00 0.00 63 GLY A CA 11
ATOM 17625 C C . GLY A 1 63 ? 8.524 -8.100 -4.251 1.00 0.00 63 GLY A C 11
ATOM 17626 O O . GLY A 1 63 ? 8.915 -7.679 -5.338 1.00 0.00 63 GLY A O 11
ATOM 17630 N N . ALA A 1 64 ? 7.269 -8.507 -4.028 1.00 0.00 64 ALA A N 11
ATOM 17631 C CA . ALA A 1 64 ? 6.184 -8.183 -4.942 1.00 0.00 64 ALA A CA 11
ATOM 17632 C C . ALA A 1 64 ? 6.146 -6.666 -5.038 1.00 0.00 64 ALA A C 11
ATOM 17633 O O . ALA A 1 64 ? 6.255 -5.987 -4.015 1.00 0.00 64 ALA A O 11
ATOM 17640 N N . GLU A 1 65 ? 6.074 -6.140 -6.256 1.00 0.00 65 GLU A N 11
ATOM 17641 C CA . GLU A 1 65 ? 5.757 -4.755 -6.512 1.00 0.00 65 GLU A CA 11
ATOM 17642 C C . GLU A 1 65 ? 4.249 -4.639 -6.276 1.00 0.00 65 GLU A C 11
ATOM 17643 O O . GLU A 1 65 ? 3.443 -5.341 -6.901 1.00 0.00 65 GLU A O 11
ATOM 17655 N N . VAL A 1 66 ? 3.887 -3.837 -5.280 1.00 0.00 66 VAL A N 11
ATOM 17656 C CA . VAL A 1 66 ? 2.529 -3.695 -4.777 1.00 0.00 66 VAL A CA 11
ATOM 17657 C C . VAL A 1 66 ? 2.258 -2.205 -4.693 1.00 0.00 66 VAL A C 11
ATOM 17658 O O . VAL A 1 66 ? 3.143 -1.440 -4.313 1.00 0.00 66 VAL A O 11
ATOM 17671 N N . SER A 1 67 ? 1.061 -1.765 -5.044 1.00 0.00 67 SER A N 11
ATOM 17672 C CA . SER A 1 67 ? 0.831 -0.354 -5.297 1.00 0.00 67 SER A CA 11
ATOM 17673 C C . SER A 1 67 ? -0.314 0.140 -4.405 1.00 0.00 67 SER A C 11
ATOM 17674 O O . SER A 1 67 ? -1.434 -0.369 -4.499 1.00 0.00 67 SER A O 11
ATOM 17682 N N . VAL A 1 68 ? -0.015 1.076 -3.492 1.00 0.00 68 VAL A N 11
ATOM 17683 C CA . VAL A 1 68 ? -0.955 1.575 -2.498 1.00 0.00 68 VAL A CA 11
ATOM 17684 C C . VAL A 1 68 ? -1.987 2.473 -3.168 1.00 0.00 68 VAL A C 11
ATOM 17685 O O . VAL A 1 68 ? -1.676 3.045 -4.199 1.00 0.00 68 VAL A O 11
ATOM 17698 N N . SER A 1 69 ? -3.119 2.737 -2.524 1.00 0.00 69 SER A N 11
ATOM 17699 C CA . SER A 1 69 ? -3.911 3.960 -2.659 1.00 0.00 69 SER A CA 11
ATOM 17700 C C . SER A 1 69 ? -4.854 4.170 -1.466 1.00 0.00 69 SER A C 11
ATOM 17701 O O . SER A 1 69 ? -5.445 3.204 -0.961 1.00 0.00 69 SER A O 11
ATOM 17709 N N . VAL A 1 70 ? -5.016 5.420 -1.015 1.00 0.00 70 VAL A N 11
ATOM 17710 C CA . VAL A 1 70 ? -5.977 5.827 -0.003 1.00 0.00 70 VAL A CA 11
ATOM 17711 C C . VAL A 1 70 ? -6.467 7.247 -0.304 1.00 0.00 70 VAL A C 11
ATOM 17712 O O . VAL A 1 70 ? -5.803 8.036 -0.986 1.00 0.00 70 VAL A O 11
ATOM 17725 N N . TRP A 1 71 ? -7.634 7.561 0.244 1.00 0.00 71 TRP A N 11
ATOM 17726 C CA . TRP A 1 71 ? -8.214 8.884 0.284 1.00 0.00 71 TRP A CA 11
ATOM 17727 C C . TRP A 1 71 ? -7.781 9.531 1.587 1.00 0.00 71 TRP A C 11
ATOM 17728 O O . TRP A 1 71 ? -8.018 8.976 2.663 1.00 0.00 71 TRP A O 11
ATOM 17749 N N . THR A 1 72 ? -7.109 10.665 1.467 1.00 0.00 72 THR A N 11
ATOM 17750 C CA . THR A 1 72 ? -6.577 11.461 2.554 1.00 0.00 72 THR A CA 11
ATOM 17751 C C . THR A 1 72 ? -6.584 12.907 2.055 1.00 0.00 72 THR A C 11
ATOM 17752 O O . THR A 1 72 ? -6.627 13.139 0.835 1.00 0.00 72 THR A O 11
ATOM 17763 N N . GLY A 1 73 ? -6.524 13.884 2.962 1.00 0.00 73 GLY A N 11
ATOM 17764 C CA . GLY A 1 73 ? -6.747 15.279 2.620 1.00 0.00 73 GLY A CA 11
ATOM 17765 C C . GLY A 1 73 ? -7.997 15.377 1.740 1.00 0.00 73 GLY A C 11
ATOM 17766 O O . GLY A 1 73 ? -9.072 14.955 2.168 1.00 0.00 73 GLY A O 11
ATOM 17770 N N . GLY A 1 74 ? -7.872 15.847 0.501 1.00 0.00 74 GLY A N 11
ATOM 17771 C CA . GLY A 1 74 ? -8.977 16.115 -0.404 1.00 0.00 74 GLY A CA 11
ATOM 17772 C C . GLY A 1 74 ? -8.837 15.466 -1.776 1.00 0.00 74 GLY A C 11
ATOM 17773 O O . GLY A 1 74 ? -9.441 15.972 -2.718 1.00 0.00 74 GLY A O 11
ATOM 17777 N N . ALA A 1 75 ? -8.022 14.421 -1.951 1.00 0.00 75 ALA A N 11
ATOM 17778 C CA . ALA A 1 75 ? -7.774 13.767 -3.239 1.00 0.00 75 ALA A CA 11
ATOM 17779 C C . ALA A 1 75 ? -7.370 12.301 -3.023 1.00 0.00 75 ALA A C 11
ATOM 17780 O O . ALA A 1 75 ? -7.161 11.878 -1.883 1.00 0.00 75 ALA A O 11
ATOM 17787 N N . LEU A 1 76 ? -7.259 11.515 -4.102 1.00 0.00 76 LEU A N 11
ATOM 17788 C CA . LEU A 1 76 ? -6.773 10.148 -4.017 1.00 0.00 76 LEU A CA 11
ATOM 17789 C C . LEU A 1 76 ? -5.264 10.181 -4.215 1.00 0.00 76 LEU A C 11
ATOM 17790 O O . LEU A 1 76 ? -4.763 10.521 -5.292 1.00 0.00 76 LEU A O 11
ATOM 17806 N N . CYS A 1 77 ? -4.535 9.792 -3.179 1.00 0.00 77 CYS A N 11
ATOM 17807 C CA . CYS A 1 77 ? -3.104 9.600 -3.247 1.00 0.00 77 CYS A CA 11
ATOM 17808 C C . CYS A 1 77 ? -2.819 8.121 -3.531 1.00 0.00 77 CYS A C 11
ATOM 17809 O O . CYS A 1 77 ? -3.614 7.234 -3.201 1.00 0.00 77 CYS A O 11
ATOM 17817 N N . ARG A 1 78 ? -1.699 7.858 -4.205 1.00 0.00 78 ARG A N 11
ATOM 17818 C CA . ARG A 1 78 ? -1.276 6.543 -4.673 1.00 0.00 78 ARG A CA 11
ATOM 17819 C C . ARG A 1 78 ? 0.224 6.600 -4.849 1.00 0.00 78 ARG A C 11
ATOM 17820 O O . ARG A 1 78 ? 0.745 7.591 -5.356 1.00 0.00 78 ARG A O 11
ATOM 17841 N N . CYS A 1 79 ? 0.894 5.560 -4.366 1.00 0.00 79 CYS A N 11
ATOM 17842 C CA . CYS A 1 79 ? 2.329 5.436 -4.330 1.00 0.00 79 CYS A CA 11
ATOM 17843 C C . CYS A 1 79 ? 2.662 3.975 -4.614 1.00 0.00 79 CYS A C 11
ATOM 17844 O O . CYS A 1 79 ? 2.080 3.093 -3.970 1.00 0.00 79 CYS A O 11
ATOM 17852 N N . ASP A 1 80 ? 3.493 3.700 -5.616 1.00 0.00 80 ASP A N 11
ATOM 17853 C CA . ASP A 1 80 ? 3.949 2.336 -5.895 1.00 0.00 80 ASP A CA 11
ATOM 17854 C C . ASP A 1 80 ? 4.879 1.914 -4.747 1.00 0.00 80 ASP A C 11
ATOM 17855 O O . ASP A 1 80 ? 5.506 2.747 -4.091 1.00 0.00 80 ASP A O 11
ATOM 17864 N N . GLY A 1 81 ? 4.973 0.620 -4.468 1.00 0.00 81 GLY A N 11
ATOM 17865 C CA . GLY A 1 81 ? 5.688 0.075 -3.325 1.00 0.00 81 GLY A CA 11
ATOM 17866 C C . GLY A 1 81 ? 6.233 -1.321 -3.616 1.00 0.00 81 GLY A C 11
ATOM 17867 O O . GLY A 1 81 ? 6.102 -1.840 -4.733 1.00 0.00 81 GLY A O 11
ATOM 17871 N N . ARG A 1 82 ? 6.836 -1.949 -2.603 1.00 0.00 82 ARG A N 11
ATOM 17872 C CA . ARG A 1 82 ? 7.100 -3.388 -2.573 1.00 0.00 82 ARG A CA 11
ATOM 17873 C C . ARG A 1 82 ? 6.587 -3.963 -1.265 1.00 0.00 82 ARG A C 11
ATOM 17874 O O . ARG A 1 82 ? 6.257 -3.192 -0.373 1.00 0.00 82 ARG A O 11
ATOM 17895 N N . VAL A 1 83 ? 6.597 -5.284 -1.120 1.00 0.00 83 VAL A N 11
ATOM 17896 C CA . VAL A 1 83 ? 6.291 -5.977 0.130 1.00 0.00 83 VAL A CA 11
ATOM 17897 C C . VAL A 1 83 ? 7.370 -5.750 1.201 1.00 0.00 83 VAL A C 11
ATOM 17898 O O . VAL A 1 83 ? 7.062 -5.681 2.381 1.00 0.00 83 VAL A O 11
ATOM 17911 N N . GLU A 1 84 ? 8.632 -5.596 0.818 1.00 0.00 84 GLU A N 11
ATOM 17912 C CA . GLU A 1 84 ? 9.800 -5.531 1.707 1.00 0.00 84 GLU A CA 11
ATOM 17913 C C . GLU A 1 84 ? 10.052 -6.869 2.427 1.00 0.00 84 GLU A C 11
ATOM 17914 O O . GLU A 1 84 ? 11.066 -7.511 2.163 1.00 0.00 84 GLU A O 11
ATOM 17926 N N . THR A 1 85 ? 9.151 -7.315 3.306 1.00 0.00 85 THR A N 11
ATOM 17927 C CA . THR A 1 85 ? 9.200 -8.614 3.976 1.00 0.00 85 THR A CA 11
ATOM 17928 C C . THR A 1 85 ? 7.762 -9.112 4.153 1.00 0.00 85 THR A C 11
ATOM 17929 O O . THR A 1 85 ? 6.904 -8.395 4.670 1.00 0.00 85 THR A O 11
ATOM 17940 N N . LEU A 1 86 ? 7.479 -10.332 3.688 1.00 0.00 86 LEU A N 11
ATOM 17941 C CA . LEU A 1 86 ? 6.199 -11.004 3.896 1.00 0.00 86 LEU A CA 11
ATOM 17942 C C . LEU A 1 86 ? 6.232 -11.747 5.242 1.00 0.00 86 LEU A C 11
ATOM 17943 O O . LEU A 1 86 ? 7.312 -11.952 5.799 1.00 0.00 86 LEU A O 11
ATOM 17959 N N . ARG A 1 87 ? 5.078 -12.175 5.771 1.00 0.00 87 ARG A N 11
ATOM 17960 C CA . ARG A 1 87 ? 5.005 -12.985 6.985 1.00 0.00 87 ARG A CA 11
ATOM 17961 C C . ARG A 1 87 ? 3.993 -14.131 6.870 1.00 0.00 87 ARG A C 11
ATOM 17962 O O . ARG A 1 87 ? 4.296 -15.243 7.286 1.00 0.00 87 ARG A O 11
ATOM 17983 N N . ASP A 1 88 ? 2.805 -13.890 6.325 1.00 0.00 88 ASP A N 11
ATOM 17984 C CA . ASP A 1 88 ? 1.753 -14.880 6.078 1.00 0.00 88 ASP A CA 11
ATOM 17985 C C . ASP A 1 88 ? 1.121 -14.508 4.734 1.00 0.00 88 ASP A C 11
ATOM 17986 O O . ASP A 1 88 ? 1.415 -13.443 4.188 1.00 0.00 88 ASP A O 11
ATOM 17995 N N . ASP A 1 89 ? 0.157 -15.286 4.229 1.00 0.00 89 ASP A N 11
ATOM 17996 C CA . ASP A 1 89 ? -0.662 -14.885 3.072 1.00 0.00 89 ASP A CA 11
ATOM 17997 C C . ASP A 1 89 ? -1.534 -13.663 3.385 1.00 0.00 89 ASP A C 11
ATOM 17998 O O . ASP A 1 89 ? -2.187 -13.121 2.489 1.00 0.00 89 ASP A O 11
ATOM 18007 N N . ARG A 1 90 ? -1.550 -13.202 4.645 1.00 0.00 90 ARG A N 11
ATOM 18008 C CA . ARG A 1 90 ? -2.380 -12.106 5.112 1.00 0.00 90 ARG A CA 11
ATOM 18009 C C . ARG A 1 90 ? -1.690 -11.145 6.066 1.00 0.00 90 ARG A C 11
ATOM 18010 O O . ARG A 1 90 ? -2.349 -10.203 6.494 1.00 0.00 90 ARG A O 11
ATOM 18031 N N . GLN A 1 91 ? -0.430 -11.360 6.443 1.00 0.00 91 GLN A N 11
ATOM 18032 C CA . GLN A 1 91 ? 0.344 -10.397 7.210 1.00 0.00 91 GLN A CA 11
ATOM 18033 C C . GLN A 1 91 ? 1.643 -10.179 6.475 1.00 0.00 91 GLN A C 11
ATOM 18034 O O . GLN A 1 91 ? 2.265 -11.155 6.058 1.00 0.00 91 GLN A O 11
ATOM 18048 N N . PHE A 1 92 ? 2.061 -8.931 6.331 1.00 0.00 92 PHE A N 11
ATOM 18049 C CA . PHE A 1 92 ? 3.288 -8.591 5.613 1.00 0.00 92 PHE A CA 11
ATOM 18050 C C . PHE A 1 92 ? 3.532 -7.091 5.699 1.00 0.00 92 PHE A C 11
ATOM 18051 O O . PHE A 1 92 ? 2.643 -6.338 6.109 1.00 0.00 92 PHE A O 11
ATOM 18068 N N . ALA A 1 93 ? 4.739 -6.666 5.340 1.00 0.00 93 ALA A N 11
ATOM 18069 C CA . ALA A 1 93 ? 5.122 -5.271 5.318 1.00 0.00 93 ALA A CA 11
ATOM 18070 C C . ALA A 1 93 ? 4.820 -4.649 3.948 1.00 0.00 93 ALA A C 11
ATOM 18071 O O . ALA A 1 93 ? 4.357 -5.340 3.040 1.00 0.00 93 ALA A O 11
ATOM 18078 N N . ILE A 1 94 ? 5.100 -3.353 3.781 1.00 0.00 94 ILE A N 11
ATOM 18079 C CA . ILE A 1 94 ? 5.274 -2.704 2.491 1.00 0.00 94 ILE A CA 11
ATOM 18080 C C . ILE A 1 94 ? 6.298 -1.571 2.578 1.00 0.00 94 ILE A C 11
ATOM 18081 O O . ILE A 1 94 ? 6.187 -0.723 3.462 1.00 0.00 94 ILE A O 11
ATOM 18097 N N . ARG A 1 95 ? 7.234 -1.489 1.626 1.00 0.00 95 ARG A N 11
ATOM 18098 C CA . ARG A 1 95 ? 8.076 -0.313 1.403 1.00 0.00 95 ARG A CA 11
ATOM 18099 C C . ARG A 1 95 ? 7.386 0.596 0.399 1.00 0.00 95 ARG A C 11
ATOM 18100 O O . ARG A 1 95 ? 7.040 0.135 -0.682 1.00 0.00 95 ARG A O 11
ATOM 18121 N N . LEU A 1 96 ? 7.212 1.874 0.731 1.00 0.00 96 LEU A N 11
ATOM 18122 C CA . LEU A 1 96 ? 6.714 2.896 -0.189 1.00 0.00 96 LEU A CA 11
ATOM 18123 C C . LEU A 1 96 ? 7.894 3.437 -0.999 1.00 0.00 96 LEU A C 11
ATOM 18124 O O . LEU A 1 96 ? 8.907 3.803 -0.390 1.00 0.00 96 LEU A O 11
ATOM 18140 N N . VAL A 1 97 ? 7.793 3.526 -2.330 1.00 0.00 97 VAL A N 11
ATOM 18141 C CA . VAL A 1 97 ? 8.870 3.993 -3.201 1.00 0.00 97 VAL A CA 11
ATOM 18142 C C . VAL A 1 97 ? 8.344 4.938 -4.285 1.00 0.00 97 VAL A C 11
ATOM 18143 O O . VAL A 1 97 ? 7.142 5.099 -4.467 1.00 0.00 97 VAL A O 11
ATOM 18156 N N . GLY A 1 98 ? 9.250 5.576 -5.033 1.00 0.00 98 GLY A N 11
ATOM 18157 C CA . GLY A 1 98 ? 8.869 6.329 -6.220 1.00 0.00 98 GLY A CA 11
ATOM 18158 C C . GLY A 1 98 ? 8.060 7.593 -5.922 1.00 0.00 98 GLY A C 11
ATOM 18159 O O . GLY A 1 98 ? 7.514 8.174 -6.861 1.00 0.00 98 GLY A O 11
ATOM 18163 N N . ARG A 1 99 ? 8.029 8.012 -4.650 1.00 0.00 99 ARG A N 11
ATOM 18164 C CA . ARG A 1 99 ? 7.280 9.079 -4.007 1.00 0.00 99 ARG A CA 11
ATOM 18165 C C . ARG A 1 99 ? 5.758 8.971 -4.209 1.00 0.00 99 ARG A C 11
ATOM 18166 O O . ARG A 1 99 ? 5.263 8.235 -5.058 1.00 0.00 99 ARG A O 11
ATOM 18187 N N . VAL A 1 100 ? 5.002 9.696 -3.391 1.00 0.00 100 VAL A N 11
ATOM 18188 C CA . VAL A 1 100 ? 3.554 9.890 -3.442 1.00 0.00 100 VAL A CA 11
ATOM 18189 C C . VAL A 1 100 ? 3.218 11.331 -3.806 1.00 0.00 100 VAL A C 11
ATOM 18190 O O . VAL A 1 100 ? 3.714 12.269 -3.180 1.00 0.00 100 VAL A O 11
ATOM 18203 N N . ARG A 1 101 ? 2.379 11.502 -4.823 1.00 0.00 101 ARG A N 11
ATOM 18204 C CA . ARG A 1 101 ? 1.728 12.740 -5.191 1.00 0.00 101 ARG A CA 11
ATOM 18205 C C . ARG A 1 101 ? 0.247 12.385 -5.367 1.00 0.00 101 ARG A C 11
ATOM 18206 O O . ARG A 1 101 ? -0.111 11.216 -5.514 1.00 0.00 101 ARG A O 11
ATOM 18227 N N . GLU A 1 102 ? -0.621 13.385 -5.356 1.00 0.00 102 GLU A N 11
ATOM 18228 C CA . GLU A 1 102 ? -2.021 13.273 -5.722 1.00 0.00 102 GLU A CA 11
ATOM 18229 C C . GLU A 1 102 ? -2.023 13.070 -7.229 1.00 0.00 102 GLU A C 11
ATOM 18230 O O . GLU A 1 102 ? -1.697 14.008 -7.955 1.00 0.00 102 GLU A O 11
ATOM 18242 N N . LEU A 1 103 ? -2.299 11.857 -7.719 1.00 0.00 103 LEU A N 11
ATOM 18243 C CA . LEU A 1 103 ? -2.415 11.610 -9.161 1.00 0.00 103 LEU A CA 11
ATOM 18244 C C . LEU A 1 103 ? -3.856 11.702 -9.642 1.00 0.00 103 LEU A C 11
ATOM 18245 O O . LEU A 1 103 ? -4.050 11.829 -10.848 1.00 0.00 103 LEU A O 11
ATOM 18261 N N . GLN A 1 104 ? -4.844 11.641 -8.745 1.00 0.00 104 GLN A N 11
ATOM 18262 C CA . GLN A 1 104 ? -6.243 11.783 -9.114 1.00 0.00 104 GLN A CA 11
ATOM 18263 C C . GLN A 1 104 ? -6.997 12.566 -8.057 1.00 0.00 104 GLN A C 11
ATOM 18264 O O . GLN A 1 104 ? -6.725 12.474 -6.860 1.00 0.00 104 GLN A O 11
ATOM 18278 N N . ARG A 1 105 ? -8.032 13.273 -8.485 1.00 0.00 105 ARG A N 11
ATOM 18279 C CA . ARG A 1 105 ? -8.879 14.122 -7.667 1.00 0.00 105 ARG A CA 11
ATOM 18280 C C . ARG A 1 105 ? -10.335 13.734 -7.861 1.00 0.00 105 ARG A C 11
ATOM 18281 O O . ARG A 1 105 ? -10.646 12.758 -8.541 1.00 0.00 105 ARG A O 11
ATOM 18302 N N . ARG A 1 106 ? -11.209 14.428 -7.155 1.00 0.00 106 ARG A N 11
ATOM 18303 C CA . ARG A 1 106 ? -12.634 14.203 -7.061 1.00 0.00 106 ARG A CA 11
ATOM 18304 C C . ARG A 1 106 ? -13.269 15.592 -6.923 1.00 0.00 106 ARG A C 11
ATOM 18305 O O . ARG A 1 106 ? -14.260 15.762 -6.226 1.00 0.00 106 ARG A O 11
ATOM 18326 N N . GLU A 1 107 ? -12.623 16.610 -7.495 1.00 0.00 107 GLU A N 11
ATOM 18327 C CA . GLU A 1 107 ? -13.090 17.979 -7.524 1.00 0.00 107 GLU A CA 11
ATOM 18328 C C . GLU A 1 107 ? -13.818 18.117 -8.861 1.00 0.00 107 GLU A C 11
ATOM 18329 O O . GLU A 1 107 ? -13.181 18.365 -9.886 1.00 0.00 107 GLU A O 11
ATOM 18341 N N . TYR A 1 108 ? -15.122 17.826 -8.881 1.00 0.00 108 TYR A N 11
ATOM 18342 C CA . TYR A 1 108 ? -15.928 17.834 -10.100 1.00 0.00 108 TYR A CA 11
ATOM 18343 C C . TYR A 1 108 ? -16.866 19.043 -10.089 1.00 0.00 108 TYR A C 11
ATOM 18344 O O . TYR A 1 108 ? -17.988 18.954 -9.579 1.00 0.00 108 TYR A O 11
ATOM 18362 N N . PHE A 1 109 ? -16.379 20.168 -10.629 1.00 0.00 109 PHE A N 11
ATOM 18363 C CA . PHE A 1 109 ? -17.088 21.433 -10.782 1.00 0.00 109 PHE A CA 11
ATOM 18364 C C . PHE A 1 109 ? -16.838 21.987 -12.177 1.00 0.00 109 PHE A C 11
ATOM 18365 O O . PHE A 1 109 ? -17.843 22.366 -12.817 1.00 0.00 109 PHE A O 11
ATOM 18382 N N . GLY A 1 1 ? 13.870 8.462 -10.047 1.00 0.00 1 GLY A N 12
ATOM 18383 C CA . GLY A 1 1 ? 14.633 9.652 -10.446 1.00 0.00 1 GLY A CA 12
ATOM 18384 C C . GLY A 1 1 ? 15.652 9.994 -9.378 1.00 0.00 1 GLY A C 12
ATOM 18385 O O . GLY A 1 1 ? 16.796 9.551 -9.470 1.00 0.00 1 GLY A O 12
ATOM 18389 N N . MET A 1 2 ? 15.255 10.752 -8.349 1.00 0.00 2 MET A N 12
ATOM 18390 C CA . MET A 1 2 ? 16.075 10.887 -7.148 1.00 0.00 2 MET A CA 12
ATOM 18391 C C . MET A 1 2 ? 16.170 9.539 -6.427 1.00 0.00 2 MET A C 12
ATOM 18392 O O . MET A 1 2 ? 15.344 8.649 -6.655 1.00 0.00 2 MET A O 12
ATOM 18406 N N . SER A 1 3 ? 17.128 9.417 -5.514 1.00 0.00 3 SER A N 12
ATOM 18407 C CA . SER A 1 3 ? 17.386 8.242 -4.687 1.00 0.00 3 SER A CA 12
ATOM 18408 C C . SER A 1 3 ? 17.513 8.607 -3.198 1.00 0.00 3 SER A C 12
ATOM 18409 O O . SER A 1 3 ? 17.769 7.727 -2.380 1.00 0.00 3 SER A O 12
ATOM 18417 N N . ALA A 1 4 ? 17.343 9.886 -2.841 1.00 0.00 4 ALA A N 12
ATOM 18418 C CA . ALA A 1 4 ? 17.461 10.401 -1.479 1.00 0.00 4 ALA A CA 12
ATOM 18419 C C . ALA A 1 4 ? 16.211 11.213 -1.116 1.00 0.00 4 ALA A C 12
ATOM 18420 O O . ALA A 1 4 ? 16.294 12.300 -0.536 1.00 0.00 4 ALA A O 12
ATOM 18427 N N . ASP A 1 5 ? 15.050 10.669 -1.477 1.00 0.00 5 ASP A N 12
ATOM 18428 C CA . ASP A 1 5 ? 13.759 11.027 -0.913 1.00 0.00 5 ASP A CA 12
ATOM 18429 C C . ASP A 1 5 ? 12.965 9.737 -0.677 1.00 0.00 5 ASP A C 12
ATOM 18430 O O . ASP A 1 5 ? 13.245 8.686 -1.267 1.00 0.00 5 ASP A O 12
ATOM 18439 N N . GLY A 1 6 ? 11.956 9.848 0.176 1.00 0.00 6 GLY A N 12
ATOM 18440 C CA . GLY A 1 6 ? 10.915 8.899 0.467 1.00 0.00 6 GLY A CA 12
ATOM 18441 C C . GLY A 1 6 ? 10.405 9.236 1.857 1.00 0.00 6 GLY A C 12
ATOM 18442 O O . GLY A 1 6 ? 10.647 8.459 2.784 1.00 0.00 6 GLY A O 12
ATOM 18446 N N . SER A 1 7 ? 9.781 10.408 2.041 1.00 0.00 7 SER A N 12
ATOM 18447 C CA . SER A 1 7 ? 9.471 10.908 3.384 1.00 0.00 7 SER A CA 12
ATOM 18448 C C . SER A 1 7 ? 8.018 11.372 3.543 1.00 0.00 7 SER A C 12
ATOM 18449 O O . SER A 1 7 ? 7.460 11.212 4.628 1.00 0.00 7 SER A O 12
ATOM 18457 N N . GLU A 1 8 ? 7.341 11.851 2.493 1.00 0.00 8 GLU A N 12
ATOM 18458 C CA . GLU A 1 8 ? 5.972 12.369 2.627 1.00 0.00 8 GLU A CA 12
ATOM 18459 C C . GLU A 1 8 ? 4.902 11.297 2.914 1.00 0.00 8 GLU A C 12
ATOM 18460 O O . GLU A 1 8 ? 3.767 11.657 3.206 1.00 0.00 8 GLU A O 12
ATOM 18472 N N . TYR A 1 9 ? 5.222 9.997 2.893 1.00 0.00 9 TYR A N 12
ATOM 18473 C CA . TYR A 1 9 ? 4.224 8.932 3.000 1.00 0.00 9 TYR A CA 12
ATOM 18474 C C . TYR A 1 9 ? 3.412 9.071 4.287 1.00 0.00 9 TYR A C 12
ATOM 18475 O O . TYR A 1 9 ? 2.186 9.013 4.263 1.00 0.00 9 TYR A O 12
ATOM 18493 N N . GLY A 1 10 ? 4.097 9.262 5.413 1.00 0.00 10 GLY A N 12
ATOM 18494 C CA . GLY A 1 10 ? 3.475 9.307 6.719 1.00 0.00 10 GLY A CA 12
ATOM 18495 C C . GLY A 1 10 ? 2.571 10.512 6.916 1.00 0.00 10 GLY A C 12
ATOM 18496 O O . GLY A 1 10 ? 1.760 10.512 7.843 1.00 0.00 10 GLY A O 12
ATOM 18500 N N . ARG A 1 11 ? 2.675 11.535 6.064 1.00 0.00 11 ARG A N 12
ATOM 18501 C CA . ARG A 1 11 ? 1.752 12.654 6.129 1.00 0.00 11 ARG A CA 12
ATOM 18502 C C . ARG A 1 11 ? 0.364 12.254 5.652 1.00 0.00 11 ARG A C 12
ATOM 18503 O O . ARG A 1 11 ? -0.592 12.949 5.984 1.00 0.00 11 ARG A O 12
ATOM 18524 N N . TYR A 1 12 ? 0.253 11.179 4.875 1.00 0.00 12 TYR A N 12
ATOM 18525 C CA . TYR A 1 12 ? -0.992 10.759 4.271 1.00 0.00 12 TYR A CA 12
ATOM 18526 C C . TYR A 1 12 ? -1.446 9.449 4.899 1.00 0.00 12 TYR A C 12
ATOM 18527 O O . TYR A 1 12 ? -2.614 9.320 5.256 1.00 0.00 12 TYR A O 12
ATOM 18545 N N . PHE A 1 13 ? -0.562 8.450 4.946 1.00 0.00 13 PHE A N 12
ATOM 18546 C CA . PHE A 1 13 ? -0.896 7.136 5.472 1.00 0.00 13 PHE A CA 12
ATOM 18547 C C . PHE A 1 13 ? -0.889 7.184 7.003 1.00 0.00 13 PHE A C 12
ATOM 18548 O O . PHE A 1 13 ? -0.275 8.073 7.596 1.00 0.00 13 PHE A O 12
ATOM 18565 N N . GLU A 1 14 ? -1.518 6.210 7.664 1.00 0.00 14 GLU A N 12
ATOM 18566 C CA . GLU A 1 14 ? -1.537 6.173 9.130 1.00 0.00 14 GLU A CA 12
ATOM 18567 C C . GLU A 1 14 ? -1.504 4.748 9.667 1.00 0.00 14 GLU A C 12
ATOM 18568 O O . GLU A 1 14 ? -1.871 3.815 8.966 1.00 0.00 14 GLU A O 12
ATOM 18580 N N . GLN A 1 15 ? -1.133 4.578 10.935 1.00 0.00 15 GLN A N 12
ATOM 18581 C CA . GLN A 1 15 ? -0.898 3.265 11.568 1.00 0.00 15 GLN A CA 12
ATOM 18582 C C . GLN A 1 15 ? -2.116 2.342 11.567 1.00 0.00 15 GLN A C 12
ATOM 18583 O O . GLN A 1 15 ? -1.959 1.133 11.668 1.00 0.00 15 GLN A O 12
ATOM 18597 N N . LEU A 1 16 ? -3.315 2.898 11.460 1.00 0.00 16 LEU A N 12
ATOM 18598 C CA . LEU A 1 16 ? -4.579 2.180 11.497 1.00 0.00 16 LEU A CA 12
ATOM 18599 C C . LEU A 1 16 ? -5.413 2.474 10.255 1.00 0.00 16 LEU A C 12
ATOM 18600 O O . LEU A 1 16 ? -6.598 2.140 10.230 1.00 0.00 16 LEU A O 12
ATOM 18616 N N . GLN A 1 17 ? -4.846 3.153 9.256 1.00 0.00 17 GLN A N 12
ATOM 18617 C CA . GLN A 1 17 ? -5.572 3.435 8.029 1.00 0.00 17 GLN A CA 12
ATOM 18618 C C . GLN A 1 17 ? -5.899 2.125 7.299 1.00 0.00 17 GLN A C 12
ATOM 18619 O O . GLN A 1 17 ? -5.411 1.052 7.657 1.00 0.00 17 GLN A O 12
ATOM 18633 N N . LYS A 1 18 ? -6.654 2.222 6.208 1.00 0.00 18 LYS A N 12
ATOM 18634 C CA . LYS A 1 18 ? -6.829 1.148 5.243 1.00 0.00 18 LYS A CA 12
ATOM 18635 C C . LYS A 1 18 ? -6.267 1.589 3.904 1.00 0.00 18 LYS A C 12
ATOM 18636 O O . LYS A 1 18 ? -6.361 2.769 3.560 1.00 0.00 18 LYS A O 12
ATOM 18655 N N . VAL A 1 19 ? -5.704 0.646 3.153 1.00 0.00 19 VAL A N 12
ATOM 18656 C CA . VAL A 1 19 ? -5.102 0.883 1.842 1.00 0.00 19 VAL A CA 12
ATOM 18657 C C . VAL A 1 19 ? -5.479 -0.249 0.886 1.00 0.00 19 VAL A C 12
ATOM 18658 O O . VAL A 1 19 ? -5.795 -1.359 1.317 1.00 0.00 19 VAL A O 12
ATOM 18671 N N . ASN A 1 20 ? -5.425 0.052 -0.411 1.00 0.00 20 ASN A N 12
ATOM 18672 C CA . ASN A 1 20 ? -5.687 -0.843 -1.528 1.00 0.00 20 ASN A CA 12
ATOM 18673 C C . ASN A 1 20 ? -4.366 -1.452 -2.015 1.00 0.00 20 ASN A C 12
ATOM 18674 O O . ASN A 1 20 ? -3.370 -0.724 -2.080 1.00 0.00 20 ASN A O 12
ATOM 18685 N N . LEU A 1 21 ? -4.338 -2.735 -2.403 1.00 0.00 21 LEU A N 12
ATOM 18686 C CA . LEU A 1 21 ? -3.121 -3.542 -2.546 1.00 0.00 21 LEU A CA 12
ATOM 18687 C C . LEU A 1 21 ? -3.039 -4.295 -3.886 1.00 0.00 21 LEU A C 12
ATOM 18688 O O . LEU A 1 21 ? -3.112 -5.531 -3.916 1.00 0.00 21 LEU A O 12
ATOM 18704 N N . THR A 1 22 ? -2.821 -3.593 -4.996 1.00 0.00 22 THR A N 12
ATOM 18705 C CA . THR A 1 22 ? -2.572 -4.239 -6.283 1.00 0.00 22 THR A CA 12
ATOM 18706 C C . THR A 1 22 ? -1.302 -5.088 -6.157 1.00 0.00 22 THR A C 12
ATOM 18707 O O . THR A 1 22 ? -0.300 -4.583 -5.650 1.00 0.00 22 THR A O 12
ATOM 18718 N N . VAL A 1 23 ? -1.307 -6.338 -6.630 1.00 0.00 23 VAL A N 12
ATOM 18719 C CA . VAL A 1 23 ? -0.091 -7.124 -6.873 1.00 0.00 23 VAL A CA 12
ATOM 18720 C C . VAL A 1 23 ? -0.128 -7.637 -8.315 1.00 0.00 23 VAL A C 12
ATOM 18721 O O . VAL A 1 23 ? -1.067 -8.355 -8.657 1.00 0.00 23 VAL A O 12
ATOM 18734 N N . ARG A 1 24 ? 0.853 -7.317 -9.180 1.00 0.00 24 ARG A N 12
ATOM 18735 C CA . ARG A 1 24 ? 0.879 -7.907 -10.523 1.00 0.00 24 ARG A CA 12
ATOM 18736 C C . ARG A 1 24 ? 1.039 -9.415 -10.397 1.00 0.00 24 ARG A C 12
ATOM 18737 O O . ARG A 1 24 ? 1.881 -9.865 -9.617 1.00 0.00 24 ARG A O 12
ATOM 18758 N N . LEU A 1 25 ? 0.288 -10.174 -11.192 1.00 0.00 25 LEU A N 12
ATOM 18759 C CA . LEU A 1 25 ? 0.419 -11.610 -11.347 1.00 0.00 25 LEU A CA 12
ATOM 18760 C C . LEU A 1 25 ? 0.250 -11.832 -12.842 1.00 0.00 25 LEU A C 12
ATOM 18761 O O . LEU A 1 25 ? -0.855 -11.738 -13.366 1.00 0.00 25 LEU A O 12
ATOM 18777 N N . GLY A 1 26 ? 1.342 -12.024 -13.573 1.00 0.00 26 GLY A N 12
ATOM 18778 C CA . GLY A 1 26 ? 1.264 -12.244 -15.015 1.00 0.00 26 GLY A CA 12
ATOM 18779 C C . GLY A 1 26 ? 0.779 -11.000 -15.758 1.00 0.00 26 GLY A C 12
ATOM 18780 O O . GLY A 1 26 ? 0.123 -11.125 -16.792 1.00 0.00 26 GLY A O 12
ATOM 18784 N N . ASP A 1 27 ? 1.052 -9.814 -15.198 1.00 0.00 27 ASP A N 12
ATOM 18785 C CA . ASP A 1 27 ? 0.823 -8.468 -15.745 1.00 0.00 27 ASP A CA 12
ATOM 18786 C C . ASP A 1 27 ? -0.633 -8.163 -16.120 1.00 0.00 27 ASP A C 12
ATOM 18787 O O . ASP A 1 27 ? -0.912 -7.101 -16.671 1.00 0.00 27 ASP A O 12
ATOM 18796 N N . THR A 1 28 ? -1.556 -9.076 -15.830 1.00 0.00 28 THR A N 12
ATOM 18797 C CA . THR A 1 28 ? -2.967 -9.018 -16.194 1.00 0.00 28 THR A CA 12
ATOM 18798 C C . THR A 1 28 ? -3.808 -9.740 -15.134 1.00 0.00 28 THR A C 12
ATOM 18799 O O . THR A 1 28 ? -4.867 -9.255 -14.742 1.00 0.00 28 THR A O 12
ATOM 18810 N N . GLY A 1 29 ? -3.300 -10.867 -14.619 1.00 0.00 29 GLY A N 12
ATOM 18811 C CA . GLY A 1 29 ? -3.896 -11.702 -13.585 1.00 0.00 29 GLY A CA 12
ATOM 18812 C C . GLY A 1 29 ? -3.905 -11.082 -12.197 1.00 0.00 29 GLY A C 12
ATOM 18813 O O . GLY A 1 29 ? -4.142 -11.783 -11.217 1.00 0.00 29 GLY A O 12
ATOM 18817 N N . SER A 1 30 ? -3.527 -9.816 -12.102 1.00 0.00 30 SER A N 12
ATOM 18818 C CA . SER A 1 30 ? -3.077 -9.145 -10.907 1.00 0.00 30 SER A CA 12
ATOM 18819 C C . SER A 1 30 ? -4.133 -9.193 -9.815 1.00 0.00 30 SER A C 12
ATOM 18820 O O . SER A 1 30 ? -5.328 -9.023 -10.059 1.00 0.00 30 SER A O 12
ATOM 18828 N N . PHE A 1 31 ? -3.677 -9.437 -8.599 1.00 0.00 31 PHE A N 12
ATOM 18829 C CA . PHE A 1 31 ? -4.525 -9.498 -7.431 1.00 0.00 31 PHE A CA 12
ATOM 18830 C C . PHE A 1 31 ? -4.777 -8.057 -6.995 1.00 0.00 31 PHE A C 12
ATOM 18831 O O . PHE A 1 31 ? -3.966 -7.170 -7.264 1.00 0.00 31 PHE A O 12
ATOM 18848 N N . ASP A 1 32 ? -5.891 -7.813 -6.317 1.00 0.00 32 ASP A N 12
ATOM 18849 C CA . ASP A 1 32 ? -6.063 -6.657 -5.446 1.00 0.00 32 ASP A CA 12
ATOM 18850 C C . ASP A 1 32 ? -6.799 -7.146 -4.212 1.00 0.00 32 ASP A C 12
ATOM 18851 O O . ASP A 1 32 ? -7.727 -7.953 -4.342 1.00 0.00 32 ASP A O 12
ATOM 18860 N N . GLY A 1 33 ? -6.421 -6.621 -3.049 1.00 0.00 33 GLY A N 12
ATOM 18861 C CA . GLY A 1 33 ? -7.211 -6.719 -1.835 1.00 0.00 33 GLY A CA 12
ATOM 18862 C C . GLY A 1 33 ? -7.048 -5.422 -1.061 1.00 0.00 33 GLY A C 12
ATOM 18863 O O . GLY A 1 33 ? -6.254 -4.555 -1.439 1.00 0.00 33 GLY A O 12
ATOM 18867 N N . THR A 1 34 ? -7.792 -5.279 0.022 1.00 0.00 34 THR A N 12
ATOM 18868 C CA . THR A 1 34 ? -7.661 -4.181 0.966 1.00 0.00 34 THR A CA 12
ATOM 18869 C C . THR A 1 34 ? -6.840 -4.693 2.156 1.00 0.00 34 THR A C 12
ATOM 18870 O O . THR A 1 34 ? -6.726 -5.904 2.357 1.00 0.00 34 THR A O 12
ATOM 18881 N N . ALA A 1 35 ? -6.312 -3.809 3.001 1.00 0.00 35 ALA A N 12
ATOM 18882 C CA . ALA A 1 35 ? -5.871 -4.195 4.333 1.00 0.00 35 ALA A CA 12
ATOM 18883 C C . ALA A 1 35 ? -6.055 -3.053 5.301 1.00 0.00 35 ALA A C 12
ATOM 18884 O O . ALA A 1 35 ? -6.115 -1.896 4.875 1.00 0.00 35 ALA A O 12
ATOM 18891 N N . ALA A 1 36 ? -6.085 -3.386 6.593 1.00 0.00 36 ALA A N 12
ATOM 18892 C CA . ALA A 1 36 ? -5.786 -2.431 7.638 1.00 0.00 36 ALA A CA 12
ATOM 18893 C C . ALA A 1 36 ? -4.267 -2.362 7.780 1.00 0.00 36 ALA A C 12
ATOM 18894 O O . ALA A 1 36 ? -3.574 -3.367 7.595 1.00 0.00 36 ALA A O 12
ATOM 18901 N N . ILE A 1 37 ? -3.765 -1.182 8.125 1.00 0.00 37 ILE A N 12
ATOM 18902 C CA . ILE A 1 37 ? -2.405 -0.975 8.592 1.00 0.00 37 ILE A CA 12
ATOM 18903 C C . ILE A 1 37 ? -2.378 -1.389 10.070 1.00 0.00 37 ILE A C 12
ATOM 18904 O O . ILE A 1 37 ? -3.407 -1.434 10.759 1.00 0.00 37 ILE A O 12
ATOM 18920 N N . THR A 1 38 ? -1.177 -1.715 10.533 1.00 0.00 38 THR A N 12
ATOM 18921 C CA . THR A 1 38 ? -0.883 -2.147 11.890 1.00 0.00 38 THR A CA 12
ATOM 18922 C C . THR A 1 38 ? 0.295 -1.365 12.482 1.00 0.00 38 THR A C 12
ATOM 18923 O O . THR A 1 38 ? 0.294 -1.095 13.684 1.00 0.00 38 THR A O 12
ATOM 18934 N N . SER A 1 39 ? 1.274 -0.964 11.659 1.00 0.00 39 SER A N 12
ATOM 18935 C CA . SER A 1 39 ? 2.375 -0.062 12.004 1.00 0.00 39 SER A CA 12
ATOM 18936 C C . SER A 1 39 ? 2.830 0.673 10.737 1.00 0.00 39 SER A C 12
ATOM 18937 O O . SER A 1 39 ? 2.675 0.128 9.641 1.00 0.00 39 SER A O 12
ATOM 18945 N N . LEU A 1 40 ? 3.436 1.862 10.857 1.00 0.00 40 LEU A N 12
ATOM 18946 C CA . LEU A 1 40 ? 3.939 2.669 9.743 1.00 0.00 40 LEU A CA 12
ATOM 18947 C C . LEU A 1 40 ? 5.179 3.428 10.210 1.00 0.00 40 LEU A C 12
ATOM 18948 O O . LEU A 1 40 ? 5.075 4.316 11.054 1.00 0.00 40 LEU A O 12
ATOM 18964 N N . LYS A 1 41 ? 6.352 3.096 9.673 1.00 0.00 41 LYS A N 12
ATOM 18965 C CA . LYS A 1 41 ? 7.643 3.592 10.109 1.00 0.00 41 LYS A CA 12
ATOM 18966 C C . LYS A 1 41 ? 8.401 4.009 8.861 1.00 0.00 41 LYS A C 12
ATOM 18967 O O . LYS A 1 41 ? 9.004 3.180 8.189 1.00 0.00 41 LYS A O 12
ATOM 18986 N N . GLY A 1 42 ? 8.310 5.291 8.520 1.00 0.00 42 GLY A N 12
ATOM 18987 C CA . GLY A 1 42 ? 8.832 5.820 7.274 1.00 0.00 42 GLY A CA 12
ATOM 18988 C C . GLY A 1 42 ? 8.334 5.025 6.067 1.00 0.00 42 GLY A C 12
ATOM 18989 O O . GLY A 1 42 ? 7.133 4.776 5.961 1.00 0.00 42 GLY A O 12
ATOM 18993 N N . SER A 1 43 ? 9.238 4.632 5.168 1.00 0.00 43 SER A N 12
ATOM 18994 C CA . SER A 1 43 ? 8.998 3.758 4.020 1.00 0.00 43 SER A CA 12
ATOM 18995 C C . SER A 1 43 ? 8.838 2.301 4.468 1.00 0.00 43 SER A C 12
ATOM 18996 O O . SER A 1 43 ? 9.423 1.402 3.865 1.00 0.00 43 SER A O 12
ATOM 19004 N N . LEU A 1 44 ? 8.091 2.056 5.540 1.00 0.00 44 LEU A N 12
ATOM 19005 C CA . LEU A 1 44 ? 7.729 0.704 5.935 1.00 0.00 44 LEU A CA 12
ATOM 19006 C C . LEU A 1 44 ? 6.403 0.670 6.672 1.00 0.00 44 LEU A C 12
ATOM 19007 O O . LEU A 1 44 ? 6.346 1.045 7.844 1.00 0.00 44 LEU A O 12
ATOM 19023 N N . ALA A 1 45 ? 5.348 0.160 6.043 1.00 0.00 45 ALA A N 12
ATOM 19024 C CA . ALA A 1 45 ? 4.141 -0.198 6.774 1.00 0.00 45 ALA A CA 12
ATOM 19025 C C . ALA A 1 45 ? 4.133 -1.697 7.022 1.00 0.00 45 ALA A C 12
ATOM 19026 O O . ALA A 1 45 ? 4.862 -2.447 6.373 1.00 0.00 45 ALA A O 12
ATOM 19033 N N . TRP A 1 46 ? 3.258 -2.118 7.925 1.00 0.00 46 TRP A N 12
ATOM 19034 C CA . TRP A 1 46 ? 2.833 -3.492 8.112 1.00 0.00 46 TRP A CA 12
ATOM 19035 C C . TRP A 1 46 ? 1.311 -3.525 8.061 1.00 0.00 46 TRP A C 12
ATOM 19036 O O . TRP A 1 46 ? 0.647 -2.537 8.399 1.00 0.00 46 TRP A O 12
ATOM 19057 N N . LEU A 1 47 ? 0.783 -4.643 7.574 1.00 0.00 47 LEU A N 12
ATOM 19058 C CA . LEU A 1 47 ? -0.592 -4.822 7.137 1.00 0.00 47 LEU A CA 12
ATOM 19059 C C . LEU A 1 47 ? -1.122 -6.153 7.671 1.00 0.00 47 LEU A C 12
ATOM 19060 O O . LEU A 1 47 ? -0.364 -6.945 8.244 1.00 0.00 47 LEU A O 12
ATOM 19076 N N . GLU A 1 48 ? -2.421 -6.397 7.494 1.00 0.00 48 GLU A N 12
ATOM 19077 C CA . GLU A 1 48 ? -3.081 -7.613 7.965 1.00 0.00 48 GLU A CA 12
ATOM 19078 C C . GLU A 1 48 ? -4.294 -8.054 7.136 1.00 0.00 48 GLU A C 12
ATOM 19079 O O . GLU A 1 48 ? -5.172 -8.755 7.647 1.00 0.00 48 GLU A O 12
ATOM 19091 N N . LEU A 1 49 ? -4.330 -7.709 5.848 1.00 0.00 49 LEU A N 12
ATOM 19092 C CA . LEU A 1 49 ? -5.447 -7.911 4.928 1.00 0.00 49 LEU A CA 12
ATOM 19093 C C . LEU A 1 49 ? -6.771 -7.361 5.464 1.00 0.00 49 LEU A C 12
ATOM 19094 O O . LEU A 1 49 ? -6.821 -6.638 6.466 1.00 0.00 49 LEU A O 12
ATOM 19110 N N . PHE A 1 50 ? -7.843 -7.624 4.724 1.00 0.00 50 PHE A N 12
ATOM 19111 C CA . PHE A 1 50 ? -9.208 -7.317 5.076 1.00 0.00 50 PHE A CA 12
ATOM 19112 C C . PHE A 1 50 ? -10.021 -8.572 4.829 1.00 0.00 50 PHE A C 12
ATOM 19113 O O . PHE A 1 50 ? -9.991 -9.117 3.728 1.00 0.00 50 PHE A O 12
ATOM 19130 N N . GLY A 1 51 ? -10.766 -9.020 5.833 1.00 0.00 51 GLY A N 12
ATOM 19131 C CA . GLY A 1 51 ? -11.751 -10.069 5.673 1.00 0.00 51 GLY A CA 12
ATOM 19132 C C . GLY A 1 51 ? -11.178 -11.323 5.032 1.00 0.00 51 GLY A C 12
ATOM 19133 O O . GLY A 1 51 ? -10.127 -11.828 5.431 1.00 0.00 51 GLY A O 12
ATOM 19137 N N . ALA A 1 52 ? -11.910 -11.829 4.043 1.00 0.00 52 ALA A N 12
ATOM 19138 C CA . ALA A 1 52 ? -11.662 -13.107 3.396 1.00 0.00 52 ALA A CA 12
ATOM 19139 C C . ALA A 1 52 ? -11.222 -12.952 1.935 1.00 0.00 52 ALA A C 12
ATOM 19140 O O . ALA A 1 52 ? -11.081 -13.954 1.242 1.00 0.00 52 ALA A O 12
ATOM 19147 N N . GLU A 1 53 ? -11.031 -11.721 1.457 1.00 0.00 53 GLU A N 12
ATOM 19148 C CA . GLU A 1 53 ? -10.555 -11.392 0.108 1.00 0.00 53 GLU A CA 12
ATOM 19149 C C . GLU A 1 53 ? -9.029 -11.571 0.041 1.00 0.00 53 GLU A C 12
ATOM 19150 O O . GLU A 1 53 ? -8.291 -10.648 -0.291 1.00 0.00 53 GLU A O 12
ATOM 19162 N N . GLN A 1 54 ? -8.537 -12.748 0.429 1.00 0.00 54 GLN A N 12
ATOM 19163 C CA . GLN A 1 54 ? -7.112 -13.063 0.383 1.00 0.00 54 GLN A CA 12
ATOM 19164 C C . GLN A 1 54 ? -6.711 -13.630 -0.992 1.00 0.00 54 GLN A C 12
ATOM 19165 O O . GLN A 1 54 ? -7.562 -14.195 -1.690 1.00 0.00 54 GLN A O 12
ATOM 19179 N N . PRO A 1 55 ? -5.428 -13.529 -1.387 1.00 0.00 55 PRO A N 12
ATOM 19180 C CA . PRO A 1 55 ? -4.950 -14.058 -2.660 1.00 0.00 55 PRO A CA 12
ATOM 19181 C C . PRO A 1 55 ? -4.967 -15.595 -2.699 1.00 0.00 55 PRO A C 12
ATOM 19182 O O . PRO A 1 55 ? -5.238 -16.255 -1.685 1.00 0.00 55 PRO A O 12
ATOM 19193 N N . PRO A 1 56 ? -4.640 -16.194 -3.859 1.00 0.00 56 PRO A N 12
ATOM 19194 C CA . PRO A 1 56 ? -4.224 -17.586 -3.894 1.00 0.00 56 PRO A CA 12
ATOM 19195 C C . PRO A 1 56 ? -2.972 -17.800 -3.015 1.00 0.00 56 PRO A C 12
ATOM 19196 O O . PRO A 1 56 ? -2.162 -16.880 -2.852 1.00 0.00 56 PRO A O 12
ATOM 19207 N N . PRO A 1 57 ? -2.753 -19.029 -2.513 1.00 0.00 57 PRO A N 12
ATOM 19208 C CA . PRO A 1 57 ? -1.562 -19.390 -1.754 1.00 0.00 57 PRO A CA 12
ATOM 19209 C C . PRO A 1 57 ? -0.326 -19.314 -2.647 1.00 0.00 57 PRO A C 12
ATOM 19210 O O . PRO A 1 57 ? -0.454 -19.149 -3.857 1.00 0.00 57 PRO A O 12
ATOM 19221 N N . ASN A 1 58 ? 0.872 -19.509 -2.083 1.00 0.00 58 ASN A N 12
ATOM 19222 C CA . ASN A 1 58 ? 2.166 -19.626 -2.783 1.00 0.00 58 ASN A CA 12
ATOM 19223 C C . ASN A 1 58 ? 2.526 -18.497 -3.765 1.00 0.00 58 ASN A C 12
ATOM 19224 O O . ASN A 1 58 ? 3.564 -18.588 -4.426 1.00 0.00 58 ASN A O 12
ATOM 19235 N N . THR A 1 59 ? 1.719 -17.440 -3.854 1.00 0.00 59 THR A N 12
ATOM 19236 C CA . THR A 1 59 ? 1.733 -16.487 -4.955 1.00 0.00 59 THR A CA 12
ATOM 19237 C C . THR A 1 59 ? 2.280 -15.124 -4.503 1.00 0.00 59 THR A C 12
ATOM 19238 O O . THR A 1 59 ? 2.948 -14.448 -5.286 1.00 0.00 59 THR A O 12
ATOM 19249 N N . LEU A 1 60 ? 2.078 -14.723 -3.241 1.00 0.00 60 LEU A N 12
ATOM 19250 C CA . LEU A 1 60 ? 2.753 -13.569 -2.640 1.00 0.00 60 LEU A CA 12
ATOM 19251 C C . LEU A 1 60 ? 4.240 -13.875 -2.440 1.00 0.00 60 LEU A C 12
ATOM 19252 O O . LEU A 1 60 ? 4.604 -14.977 -2.020 1.00 0.00 60 LEU A O 12
ATOM 19268 N N . SER A 1 61 ? 5.107 -12.894 -2.711 1.00 0.00 61 SER A N 12
ATOM 19269 C CA . SER A 1 61 ? 6.557 -12.996 -2.561 1.00 0.00 61 SER A CA 12
ATOM 19270 C C . SER A 1 61 ? 7.122 -11.682 -2.010 1.00 0.00 61 SER A C 12
ATOM 19271 O O . SER A 1 61 ? 6.542 -10.622 -2.245 1.00 0.00 61 SER A O 12
ATOM 19279 N N . GLU A 1 62 ? 8.296 -11.717 -1.372 1.00 0.00 62 GLU A N 12
ATOM 19280 C CA . GLU A 1 62 ? 8.819 -10.592 -0.587 1.00 0.00 62 GLU A CA 12
ATOM 19281 C C . GLU A 1 62 ? 9.296 -9.382 -1.416 1.00 0.00 62 GLU A C 12
ATOM 19282 O O . GLU A 1 62 ? 9.706 -8.361 -0.859 1.00 0.00 62 GLU A O 12
ATOM 19294 N N . GLY A 1 63 ? 9.237 -9.449 -2.741 1.00 0.00 63 GLY A N 12
ATOM 19295 C CA . GLY A 1 63 ? 9.650 -8.410 -3.671 1.00 0.00 63 GLY A CA 12
ATOM 19296 C C . GLY A 1 63 ? 8.583 -8.165 -4.735 1.00 0.00 63 GLY A C 12
ATOM 19297 O O . GLY A 1 63 ? 8.909 -7.615 -5.791 1.00 0.00 63 GLY A O 12
ATOM 19301 N N . ALA A 1 64 ? 7.336 -8.597 -4.495 1.00 0.00 64 ALA A N 12
ATOM 19302 C CA . ALA A 1 64 ? 6.231 -8.339 -5.409 1.00 0.00 64 ALA A CA 12
ATOM 19303 C C . ALA A 1 64 ? 6.025 -6.822 -5.456 1.00 0.00 64 ALA A C 12
ATOM 19304 O O . ALA A 1 64 ? 6.194 -6.160 -4.426 1.00 0.00 64 ALA A O 12
ATOM 19311 N N . GLU A 1 65 ? 5.729 -6.253 -6.628 1.00 0.00 65 GLU A N 12
ATOM 19312 C CA . GLU A 1 65 ? 5.861 -4.817 -6.850 1.00 0.00 65 GLU A CA 12
ATOM 19313 C C . GLU A 1 65 ? 4.516 -4.103 -6.736 1.00 0.00 65 GLU A C 12
ATOM 19314 O O . GLU A 1 65 ? 3.989 -3.488 -7.663 1.00 0.00 65 GLU A O 12
ATOM 19326 N N . VAL A 1 66 ? 3.991 -4.181 -5.527 1.00 0.00 66 VAL A N 12
ATOM 19327 C CA . VAL A 1 66 ? 2.658 -3.759 -5.159 1.00 0.00 66 VAL A CA 12
ATOM 19328 C C . VAL A 1 66 ? 2.496 -2.230 -5.230 1.00 0.00 66 VAL A C 12
ATOM 19329 O O . VAL A 1 66 ? 3.476 -1.481 -5.206 1.00 0.00 66 VAL A O 12
ATOM 19342 N N . SER A 1 67 ? 1.254 -1.751 -5.271 1.00 0.00 67 SER A N 12
ATOM 19343 C CA . SER A 1 67 ? 0.911 -0.339 -5.204 1.00 0.00 67 SER A CA 12
ATOM 19344 C C . SER A 1 67 ? 0.186 -0.043 -3.886 1.00 0.00 67 SER A C 12
ATOM 19345 O O . SER A 1 67 ? -0.214 -0.964 -3.168 1.00 0.00 67 SER A O 12
ATOM 19353 N N . VAL A 1 68 ? -0.005 1.232 -3.559 1.00 0.00 68 VAL A N 12
ATOM 19354 C CA . VAL A 1 68 ? -0.867 1.710 -2.485 1.00 0.00 68 VAL A CA 12
ATOM 19355 C C . VAL A 1 68 ? -1.728 2.838 -2.993 1.00 0.00 68 VAL A C 12
ATOM 19356 O O . VAL A 1 68 ? -1.188 3.846 -3.447 1.00 0.00 68 VAL A O 12
ATOM 19369 N N . SER A 1 69 ? -3.047 2.692 -2.868 1.00 0.00 69 SER A N 12
ATOM 19370 C CA . SER A 1 69 ? -3.950 3.814 -2.959 1.00 0.00 69 SER A CA 12
ATOM 19371 C C . SER A 1 69 ? -4.773 3.946 -1.681 1.00 0.00 69 SER A C 12
ATOM 19372 O O . SER A 1 69 ? -5.176 2.948 -1.075 1.00 0.00 69 SER A O 12
ATOM 19380 N N . VAL A 1 70 ? -4.997 5.194 -1.280 1.00 0.00 70 VAL A N 12
ATOM 19381 C CA . VAL A 1 70 ? -6.008 5.637 -0.340 1.00 0.00 70 VAL A CA 12
ATOM 19382 C C . VAL A 1 70 ? -6.360 7.077 -0.732 1.00 0.00 70 VAL A C 12
ATOM 19383 O O . VAL A 1 70 ? -5.506 7.822 -1.232 1.00 0.00 70 VAL A O 12
ATOM 19396 N N . TRP A 1 71 ? -7.620 7.460 -0.535 1.00 0.00 71 TRP A N 12
ATOM 19397 C CA . TRP A 1 71 ? -8.050 8.852 -0.527 1.00 0.00 71 TRP A CA 12
ATOM 19398 C C . TRP A 1 71 ? -7.883 9.362 0.902 1.00 0.00 71 TRP A C 12
ATOM 19399 O O . TRP A 1 71 ? -8.182 8.631 1.850 1.00 0.00 71 TRP A O 12
ATOM 19420 N N . THR A 1 72 ? -7.478 10.613 1.064 1.00 0.00 72 THR A N 12
ATOM 19421 C CA . THR A 1 72 ? -7.513 11.301 2.344 1.00 0.00 72 THR A CA 12
ATOM 19422 C C . THR A 1 72 ? -8.029 12.729 2.086 1.00 0.00 72 THR A C 12
ATOM 19423 O O . THR A 1 72 ? -8.289 13.064 0.925 1.00 0.00 72 THR A O 12
ATOM 19434 N N . GLY A 1 73 ? -8.271 13.520 3.135 1.00 0.00 73 GLY A N 12
ATOM 19435 C CA . GLY A 1 73 ? -8.629 14.937 3.098 1.00 0.00 73 GLY A CA 12
ATOM 19436 C C . GLY A 1 73 ? -9.678 15.252 2.033 1.00 0.00 73 GLY A C 12
ATOM 19437 O O . GLY A 1 73 ? -10.876 15.018 2.237 1.00 0.00 73 GLY A O 12
ATOM 19441 N N . GLY A 1 74 ? -9.200 15.741 0.891 1.00 0.00 74 GLY A N 12
ATOM 19442 C CA . GLY A 1 74 ? -9.960 16.002 -0.317 1.00 0.00 74 GLY A CA 12
ATOM 19443 C C . GLY A 1 74 ? -9.185 15.604 -1.578 1.00 0.00 74 GLY A C 12
ATOM 19444 O O . GLY A 1 74 ? -9.475 16.160 -2.643 1.00 0.00 74 GLY A O 12
ATOM 19448 N N . ALA A 1 75 ? -8.193 14.702 -1.501 1.00 0.00 75 ALA A N 12
ATOM 19449 C CA . ALA A 1 75 ? -7.432 14.260 -2.667 1.00 0.00 75 ALA A CA 12
ATOM 19450 C C . ALA A 1 75 ? -6.978 12.799 -2.598 1.00 0.00 75 ALA A C 12
ATOM 19451 O O . ALA A 1 75 ? -7.175 12.093 -1.604 1.00 0.00 75 ALA A O 12
ATOM 19458 N N . LEU A 1 76 ? -6.375 12.332 -3.696 1.00 0.00 76 LEU A N 12
ATOM 19459 C CA . LEU A 1 76 ? -5.988 10.947 -3.914 1.00 0.00 76 LEU A CA 12
ATOM 19460 C C . LEU A 1 76 ? -4.482 10.821 -4.019 1.00 0.00 76 LEU A C 12
ATOM 19461 O O . LEU A 1 76 ? -3.847 11.408 -4.896 1.00 0.00 76 LEU A O 12
ATOM 19477 N N . CYS A 1 77 ? -3.929 9.991 -3.145 1.00 0.00 77 CYS A N 12
ATOM 19478 C CA . CYS A 1 77 ? -2.502 9.880 -2.884 1.00 0.00 77 CYS A CA 12
ATOM 19479 C C . CYS A 1 77 ? -2.030 8.466 -3.164 1.00 0.00 77 CYS A C 12
ATOM 19480 O O . CYS A 1 77 ? -1.923 7.634 -2.254 1.00 0.00 77 CYS A O 12
ATOM 19488 N N . ARG A 1 78 ? -1.791 8.195 -4.447 1.00 0.00 78 ARG A N 12
ATOM 19489 C CA . ARG A 1 78 ? -1.444 6.845 -4.892 1.00 0.00 78 ARG A CA 12
ATOM 19490 C C . ARG A 1 78 ? 0.065 6.764 -5.062 1.00 0.00 78 ARG A C 12
ATOM 19491 O O . ARG A 1 78 ? 0.626 7.632 -5.734 1.00 0.00 78 ARG A O 12
ATOM 19512 N N . CYS A 1 79 ? 0.721 5.769 -4.461 1.00 0.00 79 CYS A N 12
ATOM 19513 C CA . CYS A 1 79 ? 2.150 5.531 -4.618 1.00 0.00 79 CYS A CA 12
ATOM 19514 C C . CYS A 1 79 ? 2.398 4.074 -5.014 1.00 0.00 79 CYS A C 12
ATOM 19515 O O . CYS A 1 79 ? 1.489 3.240 -5.003 1.00 0.00 79 CYS A O 12
ATOM 19523 N N . ASP A 1 80 ? 3.652 3.778 -5.338 1.00 0.00 80 ASP A N 12
ATOM 19524 C CA . ASP A 1 80 ? 4.165 2.455 -5.663 1.00 0.00 80 ASP A CA 12
ATOM 19525 C C . ASP A 1 80 ? 5.061 1.984 -4.522 1.00 0.00 80 ASP A C 12
ATOM 19526 O O . ASP A 1 80 ? 5.575 2.798 -3.747 1.00 0.00 80 ASP A O 12
ATOM 19535 N N . GLY A 1 81 ? 5.289 0.678 -4.438 1.00 0.00 81 GLY A N 12
ATOM 19536 C CA . GLY A 1 81 ? 6.129 0.070 -3.425 1.00 0.00 81 GLY A CA 12
ATOM 19537 C C . GLY A 1 81 ? 6.479 -1.375 -3.792 1.00 0.00 81 GLY A C 12
ATOM 19538 O O . GLY A 1 81 ? 6.288 -1.775 -4.947 1.00 0.00 81 GLY A O 12
ATOM 19542 N N . ARG A 1 82 ? 7.064 -2.133 -2.853 1.00 0.00 82 ARG A N 12
ATOM 19543 C CA . ARG A 1 82 ? 7.361 -3.568 -2.945 1.00 0.00 82 ARG A CA 12
ATOM 19544 C C . ARG A 1 82 ? 7.163 -4.209 -1.571 1.00 0.00 82 ARG A C 12
ATOM 19545 O O . ARG A 1 82 ? 7.209 -3.506 -0.567 1.00 0.00 82 ARG A O 12
ATOM 19566 N N . VAL A 1 83 ? 6.997 -5.528 -1.504 1.00 0.00 83 VAL A N 12
ATOM 19567 C CA . VAL A 1 83 ? 6.574 -6.249 -0.296 1.00 0.00 83 VAL A CA 12
ATOM 19568 C C . VAL A 1 83 ? 7.549 -6.140 0.899 1.00 0.00 83 VAL A C 12
ATOM 19569 O O . VAL A 1 83 ? 7.105 -6.063 2.038 1.00 0.00 83 VAL A O 12
ATOM 19582 N N . GLU A 1 84 ? 8.856 -6.028 0.698 1.00 0.00 84 GLU A N 12
ATOM 19583 C CA . GLU A 1 84 ? 9.908 -5.961 1.722 1.00 0.00 84 GLU A CA 12
ATOM 19584 C C . GLU A 1 84 ? 10.154 -7.277 2.489 1.00 0.00 84 GLU A C 12
ATOM 19585 O O . GLU A 1 84 ? 11.247 -7.834 2.380 1.00 0.00 84 GLU A O 12
ATOM 19597 N N . THR A 1 85 ? 9.191 -7.751 3.284 1.00 0.00 85 THR A N 12
ATOM 19598 C CA . THR A 1 85 ? 9.326 -8.879 4.224 1.00 0.00 85 THR A CA 12
ATOM 19599 C C . THR A 1 85 ? 7.944 -9.485 4.473 1.00 0.00 85 THR A C 12
ATOM 19600 O O . THR A 1 85 ? 7.156 -8.915 5.239 1.00 0.00 85 THR A O 12
ATOM 19611 N N . LEU A 1 86 ? 7.594 -10.562 3.768 1.00 0.00 86 LEU A N 12
ATOM 19612 C CA . LEU A 1 86 ? 6.291 -11.201 3.911 1.00 0.00 86 LEU A CA 12
ATOM 19613 C C . LEU A 1 86 ? 6.304 -12.070 5.170 1.00 0.00 86 LEU A C 12
ATOM 19614 O O . LEU A 1 86 ? 7.354 -12.569 5.578 1.00 0.00 86 LEU A O 12
ATOM 19630 N N . ARG A 1 87 ? 5.136 -12.279 5.775 1.00 0.00 87 ARG A N 12
ATOM 19631 C CA . ARG A 1 87 ? 4.995 -13.044 7.006 1.00 0.00 87 ARG A CA 12
ATOM 19632 C C . ARG A 1 87 ? 4.000 -14.171 6.784 1.00 0.00 87 ARG A C 12
ATOM 19633 O O . ARG A 1 87 ? 4.385 -15.332 6.884 1.00 0.00 87 ARG A O 12
ATOM 19654 N N . ASP A 1 88 ? 2.769 -13.854 6.407 1.00 0.00 88 ASP A N 12
ATOM 19655 C CA . ASP A 1 88 ? 1.719 -14.828 6.126 1.00 0.00 88 ASP A CA 12
ATOM 19656 C C . ASP A 1 88 ? 1.155 -14.522 4.734 1.00 0.00 88 ASP A C 12
ATOM 19657 O O . ASP A 1 88 ? 1.621 -13.610 4.050 1.00 0.00 88 ASP A O 12
ATOM 19666 N N . ASP A 1 89 ? 0.088 -15.212 4.324 1.00 0.00 89 ASP A N 12
ATOM 19667 C CA . ASP A 1 89 ? -0.714 -14.831 3.147 1.00 0.00 89 ASP A CA 12
ATOM 19668 C C . ASP A 1 89 ? -1.498 -13.535 3.407 1.00 0.00 89 ASP A C 12
ATOM 19669 O O . ASP A 1 89 ? -2.149 -13.022 2.498 1.00 0.00 89 ASP A O 12
ATOM 19678 N N . ARG A 1 90 ? -1.507 -13.028 4.650 1.00 0.00 90 ARG A N 12
ATOM 19679 C CA . ARG A 1 90 ? -2.383 -11.948 5.083 1.00 0.00 90 ARG A CA 12
ATOM 19680 C C . ARG A 1 90 ? -1.638 -10.859 5.835 1.00 0.00 90 ARG A C 12
ATOM 19681 O O . ARG A 1 90 ? -1.859 -9.689 5.533 1.00 0.00 90 ARG A O 12
ATOM 19702 N N . GLN A 1 91 ? -0.747 -11.192 6.772 1.00 0.00 91 GLN A N 12
ATOM 19703 C CA . GLN A 1 91 ? 0.092 -10.196 7.422 1.00 0.00 91 GLN A CA 12
ATOM 19704 C C . GLN A 1 91 ? 1.383 -10.090 6.633 1.00 0.00 91 GLN A C 12
ATOM 19705 O O . GLN A 1 91 ? 1.977 -11.117 6.306 1.00 0.00 91 GLN A O 12
ATOM 19719 N N . PHE A 1 92 ? 1.829 -8.874 6.339 1.00 0.00 92 PHE A N 12
ATOM 19720 C CA . PHE A 1 92 ? 3.090 -8.633 5.661 1.00 0.00 92 PHE A CA 12
ATOM 19721 C C . PHE A 1 92 ? 3.453 -7.148 5.757 1.00 0.00 92 PHE A C 12
ATOM 19722 O O . PHE A 1 92 ? 2.619 -6.317 6.134 1.00 0.00 92 PHE A O 12
ATOM 19739 N N . ALA A 1 93 ? 4.714 -6.828 5.476 1.00 0.00 93 ALA A N 12
ATOM 19740 C CA . ALA A 1 93 ? 5.231 -5.470 5.357 1.00 0.00 93 ALA A CA 12
ATOM 19741 C C . ALA A 1 93 ? 4.910 -4.884 3.977 1.00 0.00 93 ALA A C 12
ATOM 19742 O O . ALA A 1 93 ? 4.459 -5.597 3.087 1.00 0.00 93 ALA A O 12
ATOM 19749 N N . ILE A 1 94 ? 5.238 -3.612 3.757 1.00 0.00 94 ILE A N 12
ATOM 19750 C CA . ILE A 1 94 ? 5.464 -3.036 2.436 1.00 0.00 94 ILE A CA 12
ATOM 19751 C C . ILE A 1 94 ? 6.474 -1.893 2.552 1.00 0.00 94 ILE A C 12
ATOM 19752 O O . ILE A 1 94 ? 6.457 -1.169 3.548 1.00 0.00 94 ILE A O 12
ATOM 19768 N N . ARG A 1 95 ? 7.285 -1.674 1.511 1.00 0.00 95 ARG A N 12
ATOM 19769 C CA . ARG A 1 95 ? 8.279 -0.609 1.333 1.00 0.00 95 ARG A CA 12
ATOM 19770 C C . ARG A 1 95 ? 7.810 0.270 0.188 1.00 0.00 95 ARG A C 12
ATOM 19771 O O . ARG A 1 95 ? 7.748 -0.218 -0.937 1.00 0.00 95 ARG A O 12
ATOM 19792 N N . LEU A 1 96 ? 7.478 1.532 0.427 1.00 0.00 96 LEU A N 12
ATOM 19793 C CA . LEU A 1 96 ? 7.158 2.450 -0.660 1.00 0.00 96 LEU A CA 12
ATOM 19794 C C . LEU A 1 96 ? 8.449 2.862 -1.340 1.00 0.00 96 LEU A C 12
ATOM 19795 O O . LEU A 1 96 ? 9.490 2.983 -0.688 1.00 0.00 96 LEU A O 12
ATOM 19811 N N . VAL A 1 97 ? 8.382 3.095 -2.646 1.00 0.00 97 VAL A N 12
ATOM 19812 C CA . VAL A 1 97 ? 9.503 3.563 -3.430 1.00 0.00 97 VAL A CA 12
ATOM 19813 C C . VAL A 1 97 ? 9.047 4.671 -4.370 1.00 0.00 97 VAL A C 12
ATOM 19814 O O . VAL A 1 97 ? 7.914 4.695 -4.863 1.00 0.00 97 VAL A O 12
ATOM 19827 N N . GLY A 1 98 ? 9.949 5.613 -4.617 1.00 0.00 98 GLY A N 12
ATOM 19828 C CA . GLY A 1 98 ? 9.659 6.861 -5.236 1.00 0.00 98 GLY A CA 12
ATOM 19829 C C . GLY A 1 98 ? 8.910 7.695 -4.214 1.00 0.00 98 GLY A C 12
ATOM 19830 O O . GLY A 1 98 ? 9.224 7.683 -3.022 1.00 0.00 98 GLY A O 12
ATOM 19834 N N . ARG A 1 99 ? 7.935 8.435 -4.703 1.00 0.00 99 ARG A N 12
ATOM 19835 C CA . ARG A 1 99 ? 7.287 9.535 -3.989 1.00 0.00 99 ARG A CA 12
ATOM 19836 C C . ARG A 1 99 ? 5.793 9.585 -4.308 1.00 0.00 99 ARG A C 12
ATOM 19837 O O . ARG A 1 99 ? 5.394 9.442 -5.465 1.00 0.00 99 ARG A O 12
ATOM 19858 N N . VAL A 1 100 ? 4.971 9.826 -3.296 1.00 0.00 100 VAL A N 12
ATOM 19859 C CA . VAL A 1 100 ? 3.537 10.091 -3.397 1.00 0.00 100 VAL A CA 12
ATOM 19860 C C . VAL A 1 100 ? 3.255 11.563 -3.665 1.00 0.00 100 VAL A C 12
ATOM 19861 O O . VAL A 1 100 ? 3.743 12.437 -2.952 1.00 0.00 100 VAL A O 12
ATOM 19874 N N . ARG A 1 101 ? 2.431 11.827 -4.672 1.00 0.00 101 ARG A N 12
ATOM 19875 C CA . ARG A 1 101 ? 1.872 13.124 -4.995 1.00 0.00 101 ARG A CA 12
ATOM 19876 C C . ARG A 1 101 ? 0.365 12.927 -5.147 1.00 0.00 101 ARG A C 12
ATOM 19877 O O . ARG A 1 101 ? -0.094 11.811 -5.398 1.00 0.00 101 ARG A O 12
ATOM 19898 N N . GLU A 1 102 ? -0.414 13.998 -5.000 1.00 0.00 102 GLU A N 12
ATOM 19899 C CA . GLU A 1 102 ? -1.842 13.971 -5.287 1.00 0.00 102 GLU A CA 12
ATOM 19900 C C . GLU A 1 102 ? -2.017 13.798 -6.794 1.00 0.00 102 GLU A C 12
ATOM 19901 O O . GLU A 1 102 ? -1.914 14.763 -7.558 1.00 0.00 102 GLU A O 12
ATOM 19913 N N . LEU A 1 103 ? -2.251 12.577 -7.263 1.00 0.00 103 LEU A N 12
ATOM 19914 C CA . LEU A 1 103 ? -2.451 12.334 -8.691 1.00 0.00 103 LEU A CA 12
ATOM 19915 C C . LEU A 1 103 ? -3.877 12.684 -9.121 1.00 0.00 103 LEU A C 12
ATOM 19916 O O . LEU A 1 103 ? -4.169 12.694 -10.319 1.00 0.00 103 LEU A O 12
ATOM 19932 N N . GLN A 1 104 ? -4.770 12.965 -8.170 1.00 0.00 104 GLN A N 12
ATOM 19933 C CA . GLN A 1 104 ? -6.142 13.416 -8.356 1.00 0.00 104 GLN A CA 12
ATOM 19934 C C . GLN A 1 104 ? -6.557 14.183 -7.107 1.00 0.00 104 GLN A C 12
ATOM 19935 O O . GLN A 1 104 ? -6.020 13.930 -6.029 1.00 0.00 104 GLN A O 12
ATOM 19949 N N . ARG A 1 105 ? -7.538 15.075 -7.235 1.00 0.00 105 ARG A N 12
ATOM 19950 C CA . ARG A 1 105 ? -8.265 15.693 -6.128 1.00 0.00 105 ARG A CA 12
ATOM 19951 C C . ARG A 1 105 ? -9.716 15.210 -6.194 1.00 0.00 105 ARG A C 12
ATOM 19952 O O . ARG A 1 105 ? -10.056 14.401 -7.060 1.00 0.00 105 ARG A O 12
ATOM 19973 N N . ARG A 1 106 ? -10.561 15.637 -5.259 1.00 0.00 106 ARG A N 12
ATOM 19974 C CA . ARG A 1 106 ? -11.995 15.395 -5.275 1.00 0.00 106 ARG A CA 12
ATOM 19975 C C . ARG A 1 106 ? -12.668 16.731 -5.049 1.00 0.00 106 ARG A C 12
ATOM 19976 O O . ARG A 1 106 ? -12.353 17.418 -4.075 1.00 0.00 106 ARG A O 12
ATOM 19997 N N . GLU A 1 107 ? -13.619 17.089 -5.899 1.00 0.00 107 GLU A N 12
ATOM 19998 C CA . GLU A 1 107 ? -14.557 18.156 -5.599 1.00 0.00 107 GLU A CA 12
ATOM 19999 C C . GLU A 1 107 ? -15.477 17.637 -4.493 1.00 0.00 107 GLU A C 12
ATOM 20000 O O . GLU A 1 107 ? -16.472 16.956 -4.745 1.00 0.00 107 GLU A O 12
ATOM 20012 N N . TYR A 1 108 ? -15.074 17.886 -3.246 1.00 0.00 108 TYR A N 12
ATOM 20013 C CA . TYR A 1 108 ? -15.895 17.672 -2.047 1.00 0.00 108 TYR A CA 12
ATOM 20014 C C . TYR A 1 108 ? -16.564 18.938 -1.510 1.00 0.00 108 TYR A C 12
ATOM 20015 O O . TYR A 1 108 ? -17.396 18.850 -0.603 1.00 0.00 108 TYR A O 12
ATOM 20033 N N . PHE A 1 109 ? -16.243 20.067 -2.149 1.00 0.00 109 PHE A N 12
ATOM 20034 C CA . PHE A 1 109 ? -16.607 21.427 -1.778 1.00 0.00 109 PHE A CA 12
ATOM 20035 C C . PHE A 1 109 ? -16.079 21.748 -0.390 1.00 0.00 109 PHE A C 12
ATOM 20036 O O . PHE A 1 109 ? -14.854 22.000 -0.305 1.00 0.00 109 PHE A O 12
ATOM 20053 N N . GLY A 1 1 ? 12.628 14.811 6.884 1.00 0.00 1 GLY A N 13
ATOM 20054 C CA . GLY A 1 1 ? 13.460 13.794 6.224 1.00 0.00 1 GLY A CA 13
ATOM 20055 C C . GLY A 1 1 ? 13.421 13.982 4.723 1.00 0.00 1 GLY A C 13
ATOM 20056 O O . GLY A 1 1 ? 12.459 13.591 4.070 1.00 0.00 1 GLY A O 13
ATOM 20060 N N . MET A 1 2 ? 14.447 14.599 4.156 1.00 0.00 2 MET A N 13
ATOM 20061 C CA . MET A 1 2 ? 14.613 14.814 2.727 1.00 0.00 2 MET A CA 13
ATOM 20062 C C . MET A 1 2 ? 16.108 14.687 2.499 1.00 0.00 2 MET A C 13
ATOM 20063 O O . MET A 1 2 ? 16.806 15.686 2.329 1.00 0.00 2 MET A O 13
ATOM 20077 N N . SER A 1 3 ? 16.605 13.478 2.728 1.00 0.00 3 SER A N 13
ATOM 20078 C CA . SER A 1 3 ? 17.992 13.252 3.079 1.00 0.00 3 SER A CA 13
ATOM 20079 C C . SER A 1 3 ? 18.261 11.758 2.952 1.00 0.00 3 SER A C 13
ATOM 20080 O O . SER A 1 3 ? 18.900 11.335 1.990 1.00 0.00 3 SER A O 13
ATOM 20088 N N . ALA A 1 4 ? 17.747 10.958 3.891 1.00 0.00 4 ALA A N 13
ATOM 20089 C CA . ALA A 1 4 ? 17.890 9.511 3.911 1.00 0.00 4 ALA A CA 13
ATOM 20090 C C . ALA A 1 4 ? 16.540 8.874 4.209 1.00 0.00 4 ALA A C 13
ATOM 20091 O O . ALA A 1 4 ? 15.674 9.478 4.847 1.00 0.00 4 ALA A O 13
ATOM 20098 N N . ASP A 1 5 ? 16.408 7.614 3.805 1.00 0.00 5 ASP A N 13
ATOM 20099 C CA . ASP A 1 5 ? 15.161 6.854 3.740 1.00 0.00 5 ASP A CA 13
ATOM 20100 C C . ASP A 1 5 ? 14.003 7.665 3.116 1.00 0.00 5 ASP A C 13
ATOM 20101 O O . ASP A 1 5 ? 14.282 8.568 2.319 1.00 0.00 5 ASP A O 13
ATOM 20110 N N . GLY A 1 6 ? 12.730 7.320 3.360 1.00 0.00 6 GLY A N 13
ATOM 20111 C CA . GLY A 1 6 ? 11.578 7.892 2.664 1.00 0.00 6 GLY A CA 13
ATOM 20112 C C . GLY A 1 6 ? 10.621 8.604 3.614 1.00 0.00 6 GLY A C 13
ATOM 20113 O O . GLY A 1 6 ? 10.371 8.156 4.739 1.00 0.00 6 GLY A O 13
ATOM 20117 N N . SER A 1 7 ? 10.066 9.713 3.141 1.00 0.00 7 SER A N 13
ATOM 20118 C CA . SER A 1 7 ? 9.256 10.671 3.881 1.00 0.00 7 SER A CA 13
ATOM 20119 C C . SER A 1 7 ? 8.167 11.202 2.951 1.00 0.00 7 SER A C 13
ATOM 20120 O O . SER A 1 7 ? 8.177 10.901 1.758 1.00 0.00 7 SER A O 13
ATOM 20128 N N . GLU A 1 8 ? 7.269 12.037 3.482 1.00 0.00 8 GLU A N 13
ATOM 20129 C CA . GLU A 1 8 ? 6.110 12.600 2.785 1.00 0.00 8 GLU A CA 13
ATOM 20130 C C . GLU A 1 8 ? 5.030 11.530 2.586 1.00 0.00 8 GLU A C 13
ATOM 20131 O O . GLU A 1 8 ? 4.103 11.700 1.801 1.00 0.00 8 GLU A O 13
ATOM 20143 N N . TYR A 1 9 ? 5.133 10.430 3.333 1.00 0.00 9 TYR A N 13
ATOM 20144 C CA . TYR A 1 9 ? 4.194 9.320 3.333 1.00 0.00 9 TYR A CA 13
ATOM 20145 C C . TYR A 1 9 ? 3.346 9.358 4.607 1.00 0.00 9 TYR A C 13
ATOM 20146 O O . TYR A 1 9 ? 2.120 9.333 4.525 1.00 0.00 9 TYR A O 13
ATOM 20164 N N . GLY A 1 10 ? 3.962 9.526 5.783 1.00 0.00 10 GLY A N 13
ATOM 20165 C CA . GLY A 1 10 ? 3.309 9.555 7.095 1.00 0.00 10 GLY A CA 13
ATOM 20166 C C . GLY A 1 10 ? 2.475 10.819 7.331 1.00 0.00 10 GLY A C 13
ATOM 20167 O O . GLY A 1 10 ? 2.063 11.099 8.457 1.00 0.00 10 GLY A O 13
ATOM 20171 N N . ARG A 1 11 ? 2.265 11.614 6.280 1.00 0.00 11 ARG A N 13
ATOM 20172 C CA . ARG A 1 11 ? 1.290 12.686 6.193 1.00 0.00 11 ARG A CA 13
ATOM 20173 C C . ARG A 1 11 ? -0.050 12.212 5.642 1.00 0.00 11 ARG A C 13
ATOM 20174 O O . ARG A 1 11 ? -1.008 12.978 5.697 1.00 0.00 11 ARG A O 13
ATOM 20195 N N . TYR A 1 12 ? -0.108 11.023 5.039 1.00 0.00 12 TYR A N 13
ATOM 20196 C CA . TYR A 1 12 ? -1.295 10.457 4.430 1.00 0.00 12 TYR A CA 13
ATOM 20197 C C . TYR A 1 12 ? -1.672 9.129 5.036 1.00 0.00 12 TYR A C 13
ATOM 20198 O O . TYR A 1 12 ? -2.858 8.834 5.132 1.00 0.00 12 TYR A O 13
ATOM 20216 N N . PHE A 1 13 ? -0.678 8.299 5.347 1.00 0.00 13 PHE A N 13
ATOM 20217 C CA . PHE A 1 13 ? -0.907 7.020 6.005 1.00 0.00 13 PHE A CA 13
ATOM 20218 C C . PHE A 1 13 ? -0.773 7.226 7.505 1.00 0.00 13 PHE A C 13
ATOM 20219 O O . PHE A 1 13 ? -0.044 8.105 7.968 1.00 0.00 13 PHE A O 13
ATOM 20236 N N . GLU A 1 14 ? -1.440 6.362 8.249 1.00 0.00 14 GLU A N 13
ATOM 20237 C CA . GLU A 1 14 ? -1.576 6.372 9.689 1.00 0.00 14 GLU A CA 13
ATOM 20238 C C . GLU A 1 14 ? -1.565 4.904 10.091 1.00 0.00 14 GLU A C 13
ATOM 20239 O O . GLU A 1 14 ? -1.895 4.028 9.290 1.00 0.00 14 GLU A O 13
ATOM 20251 N N . GLN A 1 15 ? -1.184 4.650 11.328 1.00 0.00 15 GLN A N 13
ATOM 20252 C CA . GLN A 1 15 ? -0.912 3.332 11.895 1.00 0.00 15 GLN A CA 13
ATOM 20253 C C . GLN A 1 15 ? -2.098 2.367 11.804 1.00 0.00 15 GLN A C 13
ATOM 20254 O O . GLN A 1 15 ? -1.892 1.162 11.856 1.00 0.00 15 GLN A O 13
ATOM 20268 N N . LEU A 1 16 ? -3.321 2.861 11.663 1.00 0.00 16 LEU A N 13
ATOM 20269 C CA . LEU A 1 16 ? -4.530 2.041 11.595 1.00 0.00 16 LEU A CA 13
ATOM 20270 C C . LEU A 1 16 ? -5.325 2.337 10.315 1.00 0.00 16 LEU A C 13
ATOM 20271 O O . LEU A 1 16 ? -6.456 1.872 10.164 1.00 0.00 16 LEU A O 13
ATOM 20287 N N . GLN A 1 17 ? -4.797 3.153 9.394 1.00 0.00 17 GLN A N 13
ATOM 20288 C CA . GLN A 1 17 ? -5.488 3.461 8.146 1.00 0.00 17 GLN A CA 13
ATOM 20289 C C . GLN A 1 17 ? -5.476 2.257 7.206 1.00 0.00 17 GLN A C 13
ATOM 20290 O O . GLN A 1 17 ? -4.752 1.288 7.407 1.00 0.00 17 GLN A O 13
ATOM 20304 N N . LYS A 1 18 ? -6.265 2.337 6.136 1.00 0.00 18 LYS A N 13
ATOM 20305 C CA . LYS A 1 18 ? -6.293 1.321 5.091 1.00 0.00 18 LYS A CA 13
ATOM 20306 C C . LYS A 1 18 ? -5.453 1.787 3.906 1.00 0.00 18 LYS A C 13
ATOM 20307 O O . LYS A 1 18 ? -5.317 2.990 3.678 1.00 0.00 18 LYS A O 13
ATOM 20326 N N . VAL A 1 19 ? -4.921 0.837 3.139 1.00 0.00 19 VAL A N 13
ATOM 20327 C CA . VAL A 1 19 ? -4.192 1.040 1.883 1.00 0.00 19 VAL A CA 13
ATOM 20328 C C . VAL A 1 19 ? -4.720 -0.018 0.912 1.00 0.00 19 VAL A C 13
ATOM 20329 O O . VAL A 1 19 ? -5.134 -1.109 1.318 1.00 0.00 19 VAL A O 13
ATOM 20342 N N . ASN A 1 20 ? -4.734 0.322 -0.373 1.00 0.00 20 ASN A N 13
ATOM 20343 C CA . ASN A 1 20 ? -5.057 -0.601 -1.450 1.00 0.00 20 ASN A CA 13
ATOM 20344 C C . ASN A 1 20 ? -3.895 -1.579 -1.716 1.00 0.00 20 ASN A C 13
ATOM 20345 O O . ASN A 1 20 ? -2.763 -1.301 -1.302 1.00 0.00 20 ASN A O 13
ATOM 20356 N N . LEU A 1 21 ? -4.146 -2.709 -2.396 1.00 0.00 21 LEU A N 13
ATOM 20357 C CA . LEU A 1 21 ? -3.248 -3.870 -2.416 1.00 0.00 21 LEU A CA 13
ATOM 20358 C C . LEU A 1 21 ? -3.026 -4.415 -3.831 1.00 0.00 21 LEU A C 13
ATOM 20359 O O . LEU A 1 21 ? -3.030 -5.630 -4.018 1.00 0.00 21 LEU A O 13
ATOM 20375 N N . THR A 1 22 ? -2.848 -3.560 -4.834 1.00 0.00 22 THR A N 13
ATOM 20376 C CA . THR A 1 22 ? -2.655 -4.023 -6.203 1.00 0.00 22 THR A CA 13
ATOM 20377 C C . THR A 1 22 ? -1.317 -4.772 -6.312 1.00 0.00 22 THR A C 13
ATOM 20378 O O . THR A 1 22 ? -0.264 -4.142 -6.373 1.00 0.00 22 THR A O 13
ATOM 20389 N N . VAL A 1 23 ? -1.326 -6.104 -6.310 1.00 0.00 23 VAL A N 13
ATOM 20390 C CA . VAL A 1 23 ? -0.137 -6.934 -6.489 1.00 0.00 23 VAL A CA 13
ATOM 20391 C C . VAL A 1 23 ? -0.029 -7.298 -7.968 1.00 0.00 23 VAL A C 13
ATOM 20392 O O . VAL A 1 23 ? -0.852 -8.075 -8.427 1.00 0.00 23 VAL A O 13
ATOM 20405 N N . ARG A 1 24 ? 0.980 -6.827 -8.713 1.00 0.00 24 ARG A N 13
ATOM 20406 C CA . ARG A 1 24 ? 1.308 -7.349 -10.044 1.00 0.00 24 ARG A CA 13
ATOM 20407 C C . ARG A 1 24 ? 1.591 -8.853 -9.944 1.00 0.00 24 ARG A C 13
ATOM 20408 O O . ARG A 1 24 ? 2.661 -9.238 -9.453 1.00 0.00 24 ARG A O 13
ATOM 20429 N N . LEU A 1 25 ? 0.672 -9.681 -10.432 1.00 0.00 25 LEU A N 13
ATOM 20430 C CA . LEU A 1 25 ? 0.814 -11.109 -10.600 1.00 0.00 25 LEU A CA 13
ATOM 20431 C C . LEU A 1 25 ? 1.398 -11.359 -11.982 1.00 0.00 25 LEU A C 13
ATOM 20432 O O . LEU A 1 25 ? 0.774 -12.003 -12.829 1.00 0.00 25 LEU A O 13
ATOM 20448 N N . GLY A 1 26 ? 2.604 -10.855 -12.224 1.00 0.00 26 GLY A N 13
ATOM 20449 C CA . GLY A 1 26 ? 3.296 -11.199 -13.448 1.00 0.00 26 GLY A CA 13
ATOM 20450 C C . GLY A 1 26 ? 2.581 -10.585 -14.645 1.00 0.00 26 GLY A C 13
ATOM 20451 O O . GLY A 1 26 ? 2.161 -11.293 -15.554 1.00 0.00 26 GLY A O 13
ATOM 20455 N N . ASP A 1 27 ? 2.446 -9.261 -14.647 1.00 0.00 27 ASP A N 13
ATOM 20456 C CA . ASP A 1 27 ? 2.146 -8.408 -15.801 1.00 0.00 27 ASP A CA 13
ATOM 20457 C C . ASP A 1 27 ? 0.687 -8.490 -16.235 1.00 0.00 27 ASP A C 13
ATOM 20458 O O . ASP A 1 27 ? -0.065 -7.543 -16.024 1.00 0.00 27 ASP A O 13
ATOM 20467 N N . THR A 1 28 ? 0.280 -9.612 -16.822 1.00 0.00 28 THR A N 13
ATOM 20468 C CA . THR A 1 28 ? -1.042 -9.824 -17.400 1.00 0.00 28 THR A CA 13
ATOM 20469 C C . THR A 1 28 ? -2.148 -9.763 -16.337 1.00 0.00 28 THR A C 13
ATOM 20470 O O . THR A 1 28 ? -3.308 -9.490 -16.665 1.00 0.00 28 THR A O 13
ATOM 20481 N N . GLY A 1 29 ? -1.806 -10.036 -15.075 1.00 0.00 29 GLY A N 13
ATOM 20482 C CA . GLY A 1 29 ? -2.759 -10.205 -14.002 1.00 0.00 29 GLY A CA 13
ATOM 20483 C C . GLY A 1 29 ? -2.243 -9.584 -12.731 1.00 0.00 29 GLY A C 13
ATOM 20484 O O . GLY A 1 29 ? -1.078 -9.182 -12.633 1.00 0.00 29 GLY A O 13
ATOM 20488 N N . SER A 1 30 ? -3.112 -9.588 -11.729 1.00 0.00 30 SER A N 13
ATOM 20489 C CA . SER A 1 30 ? -2.830 -9.094 -10.401 1.00 0.00 30 SER A CA 13
ATOM 20490 C C . SER A 1 30 ? -3.950 -9.517 -9.459 1.00 0.00 30 SER A C 13
ATOM 20491 O O . SER A 1 30 ? -4.937 -10.141 -9.864 1.00 0.00 30 SER A O 13
ATOM 20499 N N . PHE A 1 31 ? -3.727 -9.262 -8.180 1.00 0.00 31 PHE A N 13
ATOM 20500 C CA . PHE A 1 31 ? -4.750 -9.271 -7.163 1.00 0.00 31 PHE A CA 13
ATOM 20501 C C . PHE A 1 31 ? -4.949 -7.827 -6.723 1.00 0.00 31 PHE A C 13
ATOM 20502 O O . PHE A 1 31 ? -3.969 -7.084 -6.642 1.00 0.00 31 PHE A O 13
ATOM 20519 N N . ASP A 1 32 ? -6.168 -7.463 -6.327 1.00 0.00 32 ASP A N 13
ATOM 20520 C CA . ASP A 1 32 ? -6.458 -6.218 -5.629 1.00 0.00 32 ASP A CA 13
ATOM 20521 C C . ASP A 1 32 ? -7.349 -6.481 -4.419 1.00 0.00 32 ASP A C 13
ATOM 20522 O O . ASP A 1 32 ? -8.263 -7.311 -4.473 1.00 0.00 32 ASP A O 13
ATOM 20531 N N . GLY A 1 33 ? -7.079 -5.766 -3.328 1.00 0.00 33 GLY A N 13
ATOM 20532 C CA . GLY A 1 33 ? -7.715 -5.931 -2.028 1.00 0.00 33 GLY A CA 13
ATOM 20533 C C . GLY A 1 33 ? -7.454 -4.717 -1.141 1.00 0.00 33 GLY A C 13
ATOM 20534 O O . GLY A 1 33 ? -6.967 -3.682 -1.605 1.00 0.00 33 GLY A O 13
ATOM 20538 N N . THR A 1 34 ? -7.775 -4.843 0.145 1.00 0.00 34 THR A N 13
ATOM 20539 C CA . THR A 1 34 ? -7.528 -3.831 1.160 1.00 0.00 34 THR A CA 13
ATOM 20540 C C . THR A 1 34 ? -6.815 -4.523 2.326 1.00 0.00 34 THR A C 13
ATOM 20541 O O . THR A 1 34 ? -7.079 -5.697 2.596 1.00 0.00 34 THR A O 13
ATOM 20552 N N . ALA A 1 35 ? -5.952 -3.807 3.045 1.00 0.00 35 ALA A N 13
ATOM 20553 C CA . ALA A 1 35 ? -5.511 -4.217 4.370 1.00 0.00 35 ALA A CA 13
ATOM 20554 C C . ALA A 1 35 ? -5.579 -3.030 5.307 1.00 0.00 35 ALA A C 13
ATOM 20555 O O . ALA A 1 35 ? -5.601 -1.886 4.836 1.00 0.00 35 ALA A O 13
ATOM 20562 N N . ALA A 1 36 ? -5.569 -3.302 6.613 1.00 0.00 36 ALA A N 13
ATOM 20563 C CA . ALA A 1 36 ? -5.339 -2.262 7.597 1.00 0.00 36 ALA A CA 13
ATOM 20564 C C . ALA A 1 36 ? -3.841 -2.219 7.859 1.00 0.00 36 ALA A C 13
ATOM 20565 O O . ALA A 1 36 ? -3.192 -3.268 7.846 1.00 0.00 36 ALA A O 13
ATOM 20572 N N . ILE A 1 37 ? -3.311 -1.020 8.094 1.00 0.00 37 ILE A N 13
ATOM 20573 C CA . ILE A 1 37 ? -2.011 -0.797 8.700 1.00 0.00 37 ILE A CA 13
ATOM 20574 C C . ILE A 1 37 ? -2.105 -1.280 10.152 1.00 0.00 37 ILE A C 13
ATOM 20575 O O . ILE A 1 37 ? -3.187 -1.315 10.749 1.00 0.00 37 ILE A O 13
ATOM 20591 N N . THR A 1 38 ? -0.958 -1.672 10.696 1.00 0.00 38 THR A N 13
ATOM 20592 C CA . THR A 1 38 ? -0.807 -2.143 12.062 1.00 0.00 38 THR A CA 13
ATOM 20593 C C . THR A 1 38 ? 0.356 -1.428 12.746 1.00 0.00 38 THR A C 13
ATOM 20594 O O . THR A 1 38 ? 0.250 -1.016 13.909 1.00 0.00 38 THR A O 13
ATOM 20605 N N . SER A 1 39 ? 1.440 -1.233 11.994 1.00 0.00 39 SER A N 13
ATOM 20606 C CA . SER A 1 39 ? 2.608 -0.451 12.340 1.00 0.00 39 SER A CA 13
ATOM 20607 C C . SER A 1 39 ? 3.055 0.291 11.089 1.00 0.00 39 SER A C 13
ATOM 20608 O O . SER A 1 39 ? 2.800 -0.142 9.963 1.00 0.00 39 SER A O 13
ATOM 20616 N N . LEU A 1 40 ? 3.733 1.410 11.297 1.00 0.00 40 LEU A N 13
ATOM 20617 C CA . LEU A 1 40 ? 4.219 2.304 10.261 1.00 0.00 40 LEU A CA 13
ATOM 20618 C C . LEU A 1 40 ? 5.518 2.913 10.786 1.00 0.00 40 LEU A C 13
ATOM 20619 O O . LEU A 1 40 ? 5.572 3.294 11.959 1.00 0.00 40 LEU A O 13
ATOM 20635 N N . LYS A 1 41 ? 6.564 2.972 9.969 1.00 0.00 41 LYS A N 13
ATOM 20636 C CA . LYS A 1 41 ? 7.841 3.598 10.264 1.00 0.00 41 LYS A CA 13
ATOM 20637 C C . LYS A 1 41 ? 8.462 4.002 8.931 1.00 0.00 41 LYS A C 13
ATOM 20638 O O . LYS A 1 41 ? 9.154 3.227 8.279 1.00 0.00 41 LYS A O 13
ATOM 20657 N N . GLY A 1 42 ? 8.251 5.250 8.540 1.00 0.00 42 GLY A N 13
ATOM 20658 C CA . GLY A 1 42 ? 8.982 5.886 7.463 1.00 0.00 42 GLY A CA 13
ATOM 20659 C C . GLY A 1 42 ? 8.580 5.365 6.084 1.00 0.00 42 GLY A C 13
ATOM 20660 O O . GLY A 1 42 ? 7.469 5.660 5.640 1.00 0.00 42 GLY A O 13
ATOM 20664 N N . SER A 1 43 ? 9.460 4.630 5.396 1.00 0.00 43 SER A N 13
ATOM 20665 C CA . SER A 1 43 ? 9.136 3.929 4.149 1.00 0.00 43 SER A CA 13
ATOM 20666 C C . SER A 1 43 ? 8.879 2.452 4.420 1.00 0.00 43 SER A C 13
ATOM 20667 O O . SER A 1 43 ? 9.267 1.597 3.631 1.00 0.00 43 SER A O 13
ATOM 20675 N N . LEU A 1 44 ? 8.265 2.143 5.552 1.00 0.00 44 LEU A N 13
ATOM 20676 C CA . LEU A 1 44 ? 7.919 0.793 5.957 1.00 0.00 44 LEU A CA 13
ATOM 20677 C C . LEU A 1 44 ? 6.585 0.902 6.664 1.00 0.00 44 LEU A C 13
ATOM 20678 O O . LEU A 1 44 ? 6.423 1.750 7.532 1.00 0.00 44 LEU A O 13
ATOM 20694 N N . ALA A 1 45 ? 5.633 0.058 6.314 1.00 0.00 45 ALA A N 13
ATOM 20695 C CA . ALA A 1 45 ? 4.439 -0.196 7.112 1.00 0.00 45 ALA A CA 13
ATOM 20696 C C . ALA A 1 45 ? 4.215 -1.698 7.143 1.00 0.00 45 ALA A C 13
ATOM 20697 O O . ALA A 1 45 ? 4.745 -2.416 6.297 1.00 0.00 45 ALA A O 13
ATOM 20704 N N . TRP A 1 46 ? 3.384 -2.147 8.068 1.00 0.00 46 TRP A N 13
ATOM 20705 C CA . TRP A 1 46 ? 2.954 -3.523 8.226 1.00 0.00 46 TRP A CA 13
ATOM 20706 C C . TRP A 1 46 ? 1.437 -3.559 8.132 1.00 0.00 46 TRP A C 13
ATOM 20707 O O . TRP A 1 46 ? 0.773 -2.582 8.487 1.00 0.00 46 TRP A O 13
ATOM 20728 N N . LEU A 1 47 ? 0.918 -4.660 7.588 1.00 0.00 47 LEU A N 13
ATOM 20729 C CA . LEU A 1 47 ? -0.435 -4.801 7.075 1.00 0.00 47 LEU A CA 13
ATOM 20730 C C . LEU A 1 47 ? -0.986 -6.173 7.449 1.00 0.00 47 LEU A C 13
ATOM 20731 O O . LEU A 1 47 ? -0.201 -7.106 7.647 1.00 0.00 47 LEU A O 13
ATOM 20747 N N . GLU A 1 48 ? -2.317 -6.318 7.497 1.00 0.00 48 GLU A N 13
ATOM 20748 C CA . GLU A 1 48 ? -2.946 -7.582 7.901 1.00 0.00 48 GLU A CA 13
ATOM 20749 C C . GLU A 1 48 ? -4.237 -7.981 7.179 1.00 0.00 48 GLU A C 13
ATOM 20750 O O . GLU A 1 48 ? -5.108 -8.623 7.775 1.00 0.00 48 GLU A O 13
ATOM 20762 N N . LEU A 1 49 ? -4.351 -7.686 5.879 1.00 0.00 49 LEU A N 13
ATOM 20763 C CA . LEU A 1 49 ? -5.580 -7.837 5.087 1.00 0.00 49 LEU A CA 13
ATOM 20764 C C . LEU A 1 49 ? -6.777 -7.163 5.779 1.00 0.00 49 LEU A C 13
ATOM 20765 O O . LEU A 1 49 ? -6.619 -6.358 6.701 1.00 0.00 49 LEU A O 13
ATOM 20781 N N . PHE A 1 50 ? -7.974 -7.412 5.258 1.00 0.00 50 PHE A N 13
ATOM 20782 C CA . PHE A 1 50 ? -9.249 -6.969 5.789 1.00 0.00 50 PHE A CA 13
ATOM 20783 C C . PHE A 1 50 ? -10.163 -8.125 6.185 1.00 0.00 50 PHE A C 13
ATOM 20784 O O . PHE A 1 50 ? -11.066 -7.943 7.007 1.00 0.00 50 PHE A O 13
ATOM 20801 N N . GLY A 1 51 ? -9.951 -9.310 5.617 1.00 0.00 51 GLY A N 13
ATOM 20802 C CA . GLY A 1 51 ? -10.893 -10.407 5.689 1.00 0.00 51 GLY A CA 13
ATOM 20803 C C . GLY A 1 51 ? -11.753 -10.482 4.436 1.00 0.00 51 GLY A C 13
ATOM 20804 O O . GLY A 1 51 ? -11.494 -9.799 3.434 1.00 0.00 51 GLY A O 13
ATOM 20808 N N . ALA A 1 52 ? -12.760 -11.352 4.509 1.00 0.00 52 ALA A N 13
ATOM 20809 C CA . ALA A 1 52 ? -13.633 -11.811 3.443 1.00 0.00 52 ALA A CA 13
ATOM 20810 C C . ALA A 1 52 ? -12.859 -12.595 2.379 1.00 0.00 52 ALA A C 13
ATOM 20811 O O . ALA A 1 52 ? -13.027 -13.811 2.279 1.00 0.00 52 ALA A O 13
ATOM 20818 N N . GLU A 1 53 ? -11.993 -11.914 1.635 1.00 0.00 53 GLU A N 13
ATOM 20819 C CA . GLU A 1 53 ? -11.378 -12.315 0.375 1.00 0.00 53 GLU A CA 13
ATOM 20820 C C . GLU A 1 53 ? -9.853 -12.140 0.468 1.00 0.00 53 GLU A C 13
ATOM 20821 O O . GLU A 1 53 ? -9.366 -11.386 1.316 1.00 0.00 53 GLU A O 13
ATOM 20833 N N . GLN A 1 54 ? -9.078 -12.807 -0.385 1.00 0.00 54 GLN A N 13
ATOM 20834 C CA . GLN A 1 54 ? -7.621 -12.871 -0.312 1.00 0.00 54 GLN A CA 13
ATOM 20835 C C . GLN A 1 54 ? -7.032 -13.239 -1.686 1.00 0.00 54 GLN A C 13
ATOM 20836 O O . GLN A 1 54 ? -7.763 -13.756 -2.539 1.00 0.00 54 GLN A O 13
ATOM 20850 N N . PRO A 1 55 ? -5.723 -13.015 -1.911 1.00 0.00 55 PRO A N 13
ATOM 20851 C CA . PRO A 1 55 ? -5.047 -13.502 -3.104 1.00 0.00 55 PRO A CA 13
ATOM 20852 C C . PRO A 1 55 ? -4.967 -15.034 -3.078 1.00 0.00 55 PRO A C 13
ATOM 20853 O O . PRO A 1 55 ? -5.217 -15.645 -2.033 1.00 0.00 55 PRO A O 13
ATOM 20864 N N . PRO A 1 56 ? -4.598 -15.679 -4.196 1.00 0.00 56 PRO A N 13
ATOM 20865 C CA . PRO A 1 56 ? -4.188 -17.071 -4.155 1.00 0.00 56 PRO A CA 13
ATOM 20866 C C . PRO A 1 56 ? -2.890 -17.215 -3.339 1.00 0.00 56 PRO A C 13
ATOM 20867 O O . PRO A 1 56 ? -2.089 -16.276 -3.283 1.00 0.00 56 PRO A O 13
ATOM 20878 N N . PRO A 1 57 ? -2.619 -18.403 -2.772 1.00 0.00 57 PRO A N 13
ATOM 20879 C CA . PRO A 1 57 ? -1.309 -18.749 -2.246 1.00 0.00 57 PRO A CA 13
ATOM 20880 C C . PRO A 1 57 ? -0.336 -18.869 -3.421 1.00 0.00 57 PRO A C 13
ATOM 20881 O O . PRO A 1 57 ? -0.750 -18.857 -4.584 1.00 0.00 57 PRO A O 13
ATOM 20892 N N . ASN A 1 58 ? 0.955 -19.080 -3.153 1.00 0.00 58 ASN A N 13
ATOM 20893 C CA . ASN A 1 58 ? 1.945 -19.369 -4.200 1.00 0.00 58 ASN A CA 13
ATOM 20894 C C . ASN A 1 58 ? 2.033 -18.214 -5.226 1.00 0.00 58 ASN A C 13
ATOM 20895 O O . ASN A 1 58 ? 2.373 -18.420 -6.398 1.00 0.00 58 ASN A O 13
ATOM 20906 N N . THR A 1 59 ? 1.638 -17.006 -4.808 1.00 0.00 59 THR A N 13
ATOM 20907 C CA . THR A 1 59 ? 1.393 -15.855 -5.664 1.00 0.00 59 THR A CA 13
ATOM 20908 C C . THR A 1 59 ? 1.971 -14.593 -5.028 1.00 0.00 59 THR A C 13
ATOM 20909 O O . THR A 1 59 ? 2.622 -13.839 -5.745 1.00 0.00 59 THR A O 13
ATOM 20920 N N . LEU A 1 60 ? 1.794 -14.357 -3.721 1.00 0.00 60 LEU A N 13
ATOM 20921 C CA . LEU A 1 60 ? 2.511 -13.291 -3.015 1.00 0.00 60 LEU A CA 13
ATOM 20922 C C . LEU A 1 60 ? 3.986 -13.677 -2.877 1.00 0.00 60 LEU A C 13
ATOM 20923 O O . LEU A 1 60 ? 4.285 -14.811 -2.479 1.00 0.00 60 LEU A O 13
ATOM 20939 N N . SER A 1 61 ? 4.894 -12.736 -3.139 1.00 0.00 61 SER A N 13
ATOM 20940 C CA . SER A 1 61 ? 6.318 -12.859 -2.822 1.00 0.00 61 SER A CA 13
ATOM 20941 C C . SER A 1 61 ? 6.842 -11.588 -2.130 1.00 0.00 61 SER A C 13
ATOM 20942 O O . SER A 1 61 ? 6.239 -10.520 -2.222 1.00 0.00 61 SER A O 13
ATOM 20950 N N . GLU A 1 62 ? 8.013 -11.671 -1.493 1.00 0.00 62 GLU A N 13
ATOM 20951 C CA . GLU A 1 62 ? 8.571 -10.631 -0.608 1.00 0.00 62 GLU A CA 13
ATOM 20952 C C . GLU A 1 62 ? 9.088 -9.391 -1.345 1.00 0.00 62 GLU A C 13
ATOM 20953 O O . GLU A 1 62 ? 9.616 -8.460 -0.736 1.00 0.00 62 GLU A O 13
ATOM 20965 N N . GLY A 1 63 ? 8.988 -9.374 -2.662 1.00 0.00 63 GLY A N 13
ATOM 20966 C CA . GLY A 1 63 ? 9.458 -8.302 -3.522 1.00 0.00 63 GLY A CA 13
ATOM 20967 C C . GLY A 1 63 ? 8.358 -7.802 -4.434 1.00 0.00 63 GLY A C 13
ATOM 20968 O O . GLY A 1 63 ? 8.678 -7.096 -5.386 1.00 0.00 63 GLY A O 13
ATOM 20972 N N . ALA A 1 64 ? 7.101 -8.208 -4.205 1.00 0.00 64 ALA A N 13
ATOM 20973 C CA . ALA A 1 64 ? 6.035 -7.934 -5.153 1.00 0.00 64 ALA A CA 13
ATOM 20974 C C . ALA A 1 64 ? 5.892 -6.421 -5.221 1.00 0.00 64 ALA A C 13
ATOM 20975 O O . ALA A 1 64 ? 5.818 -5.797 -4.164 1.00 0.00 64 ALA A O 13
ATOM 20982 N N . GLU A 1 65 ? 5.913 -5.830 -6.416 1.00 0.00 65 GLU A N 13
ATOM 20983 C CA . GLU A 1 65 ? 5.756 -4.391 -6.640 1.00 0.00 65 GLU A CA 13
ATOM 20984 C C . GLU A 1 65 ? 4.290 -3.987 -6.426 1.00 0.00 65 GLU A C 13
ATOM 20985 O O . GLU A 1 65 ? 3.519 -3.741 -7.353 1.00 0.00 65 GLU A O 13
ATOM 20997 N N . VAL A 1 66 ? 3.880 -4.012 -5.167 1.00 0.00 66 VAL A N 13
ATOM 20998 C CA . VAL A 1 66 ? 2.504 -3.769 -4.775 1.00 0.00 66 VAL A CA 13
ATOM 20999 C C . VAL A 1 66 ? 2.250 -2.270 -4.688 1.00 0.00 66 VAL A C 13
ATOM 21000 O O . VAL A 1 66 ? 3.064 -1.507 -4.150 1.00 0.00 66 VAL A O 13
ATOM 21013 N N . SER A 1 67 ? 1.112 -1.851 -5.222 1.00 0.00 67 SER A N 13
ATOM 21014 C CA . SER A 1 67 ? 0.793 -0.458 -5.453 1.00 0.00 67 SER A CA 13
ATOM 21015 C C . SER A 1 67 ? -0.239 0.004 -4.408 1.00 0.00 67 SER A C 13
ATOM 21016 O O . SER A 1 67 ? -1.306 -0.602 -4.303 1.00 0.00 67 SER A O 13
ATOM 21024 N N . VAL A 1 68 ? 0.084 1.024 -3.585 1.00 0.00 68 VAL A N 13
ATOM 21025 C CA . VAL A 1 68 ? -0.844 1.530 -2.580 1.00 0.00 68 VAL A CA 13
ATOM 21026 C C . VAL A 1 68 ? -1.724 2.580 -3.228 1.00 0.00 68 VAL A C 13
ATOM 21027 O O . VAL A 1 68 ? -1.267 3.290 -4.127 1.00 0.00 68 VAL A O 13
ATOM 21040 N N . SER A 1 69 ? -2.907 2.777 -2.654 1.00 0.00 69 SER A N 13
ATOM 21041 C CA . SER A 1 69 ? -3.662 4.009 -2.720 1.00 0.00 69 SER A CA 13
ATOM 21042 C C . SER A 1 69 ? -4.336 4.209 -1.364 1.00 0.00 69 SER A C 13
ATOM 21043 O O . SER A 1 69 ? -4.562 3.228 -0.645 1.00 0.00 69 SER A O 13
ATOM 21051 N N . VAL A 1 70 ? -4.659 5.450 -1.010 1.00 0.00 70 VAL A N 13
ATOM 21052 C CA . VAL A 1 70 ? -5.579 5.779 0.060 1.00 0.00 70 VAL A CA 13
ATOM 21053 C C . VAL A 1 70 ? -6.238 7.119 -0.290 1.00 0.00 70 VAL A C 13
ATOM 21054 O O . VAL A 1 70 ? -5.654 7.977 -0.956 1.00 0.00 70 VAL A O 13
ATOM 21067 N N . TRP A 1 71 ? -7.462 7.306 0.180 1.00 0.00 71 TRP A N 13
ATOM 21068 C CA . TRP A 1 71 ? -8.185 8.552 0.056 1.00 0.00 71 TRP A CA 13
ATOM 21069 C C . TRP A 1 71 ? -8.055 9.269 1.390 1.00 0.00 71 TRP A C 13
ATOM 21070 O O . TRP A 1 71 ? -8.392 8.695 2.434 1.00 0.00 71 TRP A O 13
ATOM 21091 N N . THR A 1 72 ? -7.484 10.469 1.378 1.00 0.00 72 THR A N 13
ATOM 21092 C CA . THR A 1 72 ? -7.311 11.292 2.563 1.00 0.00 72 THR A CA 13
ATOM 21093 C C . THR A 1 72 ? -7.184 12.748 2.092 1.00 0.00 72 THR A C 13
ATOM 21094 O O . THR A 1 72 ? -6.801 12.988 0.943 1.00 0.00 72 THR A O 13
ATOM 21105 N N . GLY A 1 73 ? -7.479 13.721 2.956 1.00 0.00 73 GLY A N 13
ATOM 21106 C CA . GLY A 1 73 ? -7.242 15.138 2.683 1.00 0.00 73 GLY A CA 13
ATOM 21107 C C . GLY A 1 73 ? -7.864 15.604 1.363 1.00 0.00 73 GLY A C 13
ATOM 21108 O O . GLY A 1 73 ? -7.207 16.311 0.595 1.00 0.00 73 GLY A O 13
ATOM 21112 N N . GLY A 1 74 ? -9.093 15.177 1.062 1.00 0.00 74 GLY A N 13
ATOM 21113 C CA . GLY A 1 74 ? -9.807 15.538 -0.158 1.00 0.00 74 GLY A CA 13
ATOM 21114 C C . GLY A 1 74 ? -9.411 14.696 -1.377 1.00 0.00 74 GLY A C 13
ATOM 21115 O O . GLY A 1 74 ? -10.199 14.572 -2.317 1.00 0.00 74 GLY A O 13
ATOM 21119 N N . ALA A 1 75 ? -8.219 14.090 -1.384 1.00 0.00 75 ALA A N 13
ATOM 21120 C CA . ALA A 1 75 ? -7.550 13.674 -2.607 1.00 0.00 75 ALA A CA 13
ATOM 21121 C C . ALA A 1 75 ? -7.305 12.172 -2.642 1.00 0.00 75 ALA A C 13
ATOM 21122 O O . ALA A 1 75 ? -7.342 11.499 -1.609 1.00 0.00 75 ALA A O 13
ATOM 21129 N N . LEU A 1 76 ? -7.004 11.655 -3.835 1.00 0.00 76 LEU A N 13
ATOM 21130 C CA . LEU A 1 76 ? -6.420 10.342 -4.014 1.00 0.00 76 LEU A CA 13
ATOM 21131 C C . LEU A 1 76 ? -4.918 10.498 -3.853 1.00 0.00 76 LEU A C 13
ATOM 21132 O O . LEU A 1 76 ? -4.243 10.991 -4.759 1.00 0.00 76 LEU A O 13
ATOM 21148 N N . CYS A 1 77 ? -4.376 10.126 -2.705 1.00 0.00 77 CYS A N 13
ATOM 21149 C CA . CYS A 1 77 ? -2.954 9.930 -2.572 1.00 0.00 77 CYS A CA 13
ATOM 21150 C C . CYS A 1 77 ? -2.693 8.482 -2.948 1.00 0.00 77 CYS A C 13
ATOM 21151 O O . CYS A 1 77 ? -3.278 7.574 -2.352 1.00 0.00 77 CYS A O 13
ATOM 21159 N N . ARG A 1 78 ? -1.831 8.229 -3.928 1.00 0.00 78 ARG A N 13
ATOM 21160 C CA . ARG A 1 78 ? -1.373 6.855 -4.109 1.00 0.00 78 ARG A CA 13
ATOM 21161 C C . ARG A 1 78 ? 0.120 6.927 -4.267 1.00 0.00 78 ARG A C 13
ATOM 21162 O O . ARG A 1 78 ? 0.661 7.947 -4.705 1.00 0.00 78 ARG A O 13
ATOM 21183 N N . CYS A 1 79 ? 0.768 5.805 -4.003 1.00 0.00 79 CYS A N 13
ATOM 21184 C CA . CYS A 1 79 ? 2.202 5.684 -4.123 1.00 0.00 79 CYS A CA 13
ATOM 21185 C C . CYS A 1 79 ? 2.608 4.265 -4.517 1.00 0.00 79 CYS A C 13
ATOM 21186 O O . CYS A 1 79 ? 2.025 3.303 -4.015 1.00 0.00 79 CYS A O 13
ATOM 21194 N N . ASP A 1 80 ? 3.619 4.117 -5.365 1.00 0.00 80 ASP A N 13
ATOM 21195 C CA . ASP A 1 80 ? 4.224 2.837 -5.748 1.00 0.00 80 ASP A CA 13
ATOM 21196 C C . ASP A 1 80 ? 5.014 2.247 -4.562 1.00 0.00 80 ASP A C 13
ATOM 21197 O O . ASP A 1 80 ? 5.599 2.996 -3.778 1.00 0.00 80 ASP A O 13
ATOM 21206 N N . GLY A 1 81 ? 5.123 0.921 -4.445 1.00 0.00 81 GLY A N 13
ATOM 21207 C CA . GLY A 1 81 ? 5.920 0.287 -3.395 1.00 0.00 81 GLY A CA 13
ATOM 21208 C C . GLY A 1 81 ? 6.304 -1.155 -3.733 1.00 0.00 81 GLY A C 13
ATOM 21209 O O . GLY A 1 81 ? 6.180 -1.571 -4.887 1.00 0.00 81 GLY A O 13
ATOM 21213 N N . ARG A 1 82 ? 6.807 -1.908 -2.745 1.00 0.00 82 ARG A N 13
ATOM 21214 C CA . ARG A 1 82 ? 6.970 -3.365 -2.765 1.00 0.00 82 ARG A CA 13
ATOM 21215 C C . ARG A 1 82 ? 6.593 -3.959 -1.407 1.00 0.00 82 ARG A C 13
ATOM 21216 O O . ARG A 1 82 ? 6.285 -3.188 -0.505 1.00 0.00 82 ARG A O 13
ATOM 21237 N N . VAL A 1 83 ? 6.660 -5.285 -1.244 1.00 0.00 83 VAL A N 13
ATOM 21238 C CA . VAL A 1 83 ? 6.403 -5.993 0.018 1.00 0.00 83 VAL A CA 13
ATOM 21239 C C . VAL A 1 83 ? 7.536 -5.818 1.058 1.00 0.00 83 VAL A C 13
ATOM 21240 O O . VAL A 1 83 ? 7.305 -5.538 2.226 1.00 0.00 83 VAL A O 13
ATOM 21253 N N . GLU A 1 84 ? 8.785 -5.966 0.644 1.00 0.00 84 GLU A N 13
ATOM 21254 C CA . GLU A 1 84 ? 9.994 -6.098 1.469 1.00 0.00 84 GLU A CA 13
ATOM 21255 C C . GLU A 1 84 ? 10.058 -7.363 2.340 1.00 0.00 84 GLU A C 13
ATOM 21256 O O . GLU A 1 84 ? 11.012 -8.127 2.197 1.00 0.00 84 GLU A O 13
ATOM 21268 N N . THR A 1 85 ? 9.099 -7.586 3.237 1.00 0.00 85 THR A N 13
ATOM 21269 C CA . THR A 1 85 ? 9.001 -8.805 4.047 1.00 0.00 85 THR A CA 13
ATOM 21270 C C . THR A 1 85 ? 7.555 -9.292 3.972 1.00 0.00 85 THR A C 13
ATOM 21271 O O . THR A 1 85 ? 6.638 -8.493 4.145 1.00 0.00 85 THR A O 13
ATOM 21282 N N . LEU A 1 86 ? 7.334 -10.585 3.741 1.00 0.00 86 LEU A N 13
ATOM 21283 C CA . LEU A 1 86 ? 6.013 -11.195 3.840 1.00 0.00 86 LEU A CA 13
ATOM 21284 C C . LEU A 1 86 ? 5.955 -12.007 5.137 1.00 0.00 86 LEU A C 13
ATOM 21285 O O . LEU A 1 86 ? 6.993 -12.294 5.741 1.00 0.00 86 LEU A O 13
ATOM 21301 N N . ARG A 1 87 ? 4.761 -12.362 5.620 1.00 0.00 87 ARG A N 13
ATOM 21302 C CA . ARG A 1 87 ? 4.615 -13.088 6.884 1.00 0.00 87 ARG A CA 13
ATOM 21303 C C . ARG A 1 87 ? 3.561 -14.191 6.844 1.00 0.00 87 ARG A C 13
ATOM 21304 O O . ARG A 1 87 ? 3.772 -15.250 7.432 1.00 0.00 87 ARG A O 13
ATOM 21325 N N . ASP A 1 88 ? 2.450 -13.973 6.156 1.00 0.00 88 ASP A N 13
ATOM 21326 C CA . ASP A 1 88 ? 1.490 -15.003 5.751 1.00 0.00 88 ASP A CA 13
ATOM 21327 C C . ASP A 1 88 ? 0.923 -14.516 4.422 1.00 0.00 88 ASP A C 13
ATOM 21328 O O . ASP A 1 88 ? 1.263 -13.436 3.938 1.00 0.00 88 ASP A O 13
ATOM 21337 N N . ASP A 1 89 ? -0.047 -15.238 3.877 1.00 0.00 89 ASP A N 13
ATOM 21338 C CA . ASP A 1 89 ? -0.840 -14.796 2.731 1.00 0.00 89 ASP A CA 13
ATOM 21339 C C . ASP A 1 89 ? -1.764 -13.617 3.076 1.00 0.00 89 ASP A C 13
ATOM 21340 O O . ASP A 1 89 ? -2.536 -13.149 2.234 1.00 0.00 89 ASP A O 13
ATOM 21349 N N . ARG A 1 90 ? -1.714 -13.128 4.319 1.00 0.00 90 ARG A N 13
ATOM 21350 C CA . ARG A 1 90 ? -2.518 -12.014 4.795 1.00 0.00 90 ARG A CA 13
ATOM 21351 C C . ARG A 1 90 ? -1.754 -10.969 5.593 1.00 0.00 90 ARG A C 13
ATOM 21352 O O . ARG A 1 90 ? -2.290 -9.877 5.740 1.00 0.00 90 ARG A O 13
ATOM 21373 N N . GLN A 1 91 ? -0.564 -11.262 6.124 1.00 0.00 91 GLN A N 13
ATOM 21374 C CA . GLN A 1 91 ? 0.206 -10.294 6.890 1.00 0.00 91 GLN A CA 13
ATOM 21375 C C . GLN A 1 91 ? 1.538 -10.128 6.192 1.00 0.00 91 GLN A C 13
ATOM 21376 O O . GLN A 1 91 ? 2.112 -11.123 5.748 1.00 0.00 91 GLN A O 13
ATOM 21390 N N . PHE A 1 92 ? 2.011 -8.891 6.089 1.00 0.00 92 PHE A N 13
ATOM 21391 C CA . PHE A 1 92 ? 3.236 -8.546 5.386 1.00 0.00 92 PHE A CA 13
ATOM 21392 C C . PHE A 1 92 ? 3.566 -7.075 5.624 1.00 0.00 92 PHE A C 13
ATOM 21393 O O . PHE A 1 92 ? 2.718 -6.303 6.085 1.00 0.00 92 PHE A O 13
ATOM 21410 N N . ALA A 1 93 ? 4.806 -6.704 5.324 1.00 0.00 93 ALA A N 13
ATOM 21411 C CA . ALA A 1 93 ? 5.252 -5.330 5.238 1.00 0.00 93 ALA A CA 13
ATOM 21412 C C . ALA A 1 93 ? 4.924 -4.777 3.851 1.00 0.00 93 ALA A C 13
ATOM 21413 O O . ALA A 1 93 ? 4.564 -5.516 2.936 1.00 0.00 93 ALA A O 13
ATOM 21420 N N . ILE A 1 94 ? 5.128 -3.472 3.675 1.00 0.00 94 ILE A N 13
ATOM 21421 C CA . ILE A 1 94 ? 5.411 -2.855 2.396 1.00 0.00 94 ILE A CA 13
ATOM 21422 C C . ILE A 1 94 ? 6.477 -1.774 2.585 1.00 0.00 94 ILE A C 13
ATOM 21423 O O . ILE A 1 94 ? 6.447 -1.033 3.571 1.00 0.00 94 ILE A O 13
ATOM 21439 N N . ARG A 1 95 ? 7.373 -1.629 1.605 1.00 0.00 95 ARG A N 13
ATOM 21440 C CA . ARG A 1 95 ? 8.233 -0.461 1.431 1.00 0.00 95 ARG A CA 13
ATOM 21441 C C . ARG A 1 95 ? 7.616 0.412 0.361 1.00 0.00 95 ARG A C 13
ATOM 21442 O O . ARG A 1 95 ? 7.299 -0.079 -0.716 1.00 0.00 95 ARG A O 13
ATOM 21463 N N . LEU A 1 96 ? 7.483 1.699 0.654 1.00 0.00 96 LEU A N 13
ATOM 21464 C CA . LEU A 1 96 ? 7.060 2.706 -0.305 1.00 0.00 96 LEU A CA 13
ATOM 21465 C C . LEU A 1 96 ? 8.313 3.190 -1.010 1.00 0.00 96 LEU A C 13
ATOM 21466 O O . LEU A 1 96 ? 9.318 3.425 -0.334 1.00 0.00 96 LEU A O 13
ATOM 21482 N N . VAL A 1 97 ? 8.284 3.326 -2.334 1.00 0.00 97 VAL A N 13
ATOM 21483 C CA . VAL A 1 97 ? 9.446 3.729 -3.105 1.00 0.00 97 VAL A CA 13
ATOM 21484 C C . VAL A 1 97 ? 9.035 4.773 -4.139 1.00 0.00 97 VAL A C 13
ATOM 21485 O O . VAL A 1 97 ? 7.868 4.905 -4.515 1.00 0.00 97 VAL A O 13
ATOM 21498 N N . GLY A 1 98 ? 10.013 5.559 -4.577 1.00 0.00 98 GLY A N 13
ATOM 21499 C CA . GLY A 1 98 ? 9.765 6.774 -5.309 1.00 0.00 98 GLY A CA 13
ATOM 21500 C C . GLY A 1 98 ? 9.026 7.728 -4.388 1.00 0.00 98 GLY A C 13
ATOM 21501 O O . GLY A 1 98 ? 9.599 8.262 -3.441 1.00 0.00 98 GLY A O 13
ATOM 21505 N N . ARG A 1 99 ? 7.757 7.952 -4.684 1.00 0.00 99 ARG A N 13
ATOM 21506 C CA . ARG A 1 99 ? 6.898 8.956 -4.081 1.00 0.00 99 ARG A CA 13
ATOM 21507 C C . ARG A 1 99 ? 5.409 8.640 -4.238 1.00 0.00 99 ARG A C 13
ATOM 21508 O O . ARG A 1 99 ? 4.997 7.807 -5.048 1.00 0.00 99 ARG A O 13
ATOM 21529 N N . VAL A 1 100 ? 4.641 9.384 -3.459 1.00 0.00 100 VAL A N 13
ATOM 21530 C CA . VAL A 1 100 ? 3.253 9.815 -3.547 1.00 0.00 100 VAL A CA 13
ATOM 21531 C C . VAL A 1 100 ? 3.158 11.205 -4.145 1.00 0.00 100 VAL A C 13
ATOM 21532 O O . VAL A 1 100 ? 4.049 12.034 -3.944 1.00 0.00 100 VAL A O 13
ATOM 21545 N N . ARG A 1 101 ? 2.060 11.434 -4.862 1.00 0.00 101 ARG A N 13
ATOM 21546 C CA . ARG A 1 101 ? 1.493 12.723 -5.232 1.00 0.00 101 ARG A CA 13
ATOM 21547 C C . ARG A 1 101 ? -0.027 12.622 -5.054 1.00 0.00 101 ARG A C 13
ATOM 21548 O O . ARG A 1 101 ? -0.545 11.513 -4.878 1.00 0.00 101 ARG A O 13
ATOM 21569 N N . GLU A 1 102 ? -0.754 13.730 -5.164 1.00 0.00 102 GLU A N 13
ATOM 21570 C CA . GLU A 1 102 ? -2.188 13.664 -5.413 1.00 0.00 102 GLU A CA 13
ATOM 21571 C C . GLU A 1 102 ? -2.371 13.210 -6.855 1.00 0.00 102 GLU A C 13
ATOM 21572 O O . GLU A 1 102 ? -1.684 13.696 -7.764 1.00 0.00 102 GLU A O 13
ATOM 21584 N N . LEU A 1 103 ? -3.290 12.275 -7.074 1.00 0.00 103 LEU A N 13
ATOM 21585 C CA . LEU A 1 103 ? -3.693 11.823 -8.389 1.00 0.00 103 LEU A CA 13
ATOM 21586 C C . LEU A 1 103 ? -5.223 11.787 -8.465 1.00 0.00 103 LEU A C 13
ATOM 21587 O O . LEU A 1 103 ? -5.814 10.713 -8.515 1.00 0.00 103 LEU A O 13
ATOM 21603 N N . GLN A 1 104 ? -5.833 12.971 -8.586 1.00 0.00 104 GLN A N 13
ATOM 21604 C CA . GLN A 1 104 ? -7.250 13.336 -8.535 1.00 0.00 104 GLN A CA 13
ATOM 21605 C C . GLN A 1 104 ? -7.823 13.377 -7.124 1.00 0.00 104 GLN A C 13
ATOM 21606 O O . GLN A 1 104 ? -7.108 13.123 -6.162 1.00 0.00 104 GLN A O 13
ATOM 21620 N N . ARG A 1 105 ? -9.077 13.827 -6.988 1.00 0.00 105 ARG A N 13
ATOM 21621 C CA . ARG A 1 105 ? -9.818 14.026 -5.747 1.00 0.00 105 ARG A CA 13
ATOM 21622 C C . ARG A 1 105 ? -11.252 13.531 -5.885 1.00 0.00 105 ARG A C 13
ATOM 21623 O O . ARG A 1 105 ? -11.738 13.389 -7.008 1.00 0.00 105 ARG A O 13
ATOM 21644 N N . ARG A 1 106 ? -11.947 13.326 -4.759 1.00 0.00 106 ARG A N 13
ATOM 21645 C CA . ARG A 1 106 ? -13.333 12.843 -4.773 1.00 0.00 106 ARG A CA 13
ATOM 21646 C C . ARG A 1 106 ? -14.336 13.971 -4.583 1.00 0.00 106 ARG A C 13
ATOM 21647 O O . ARG A 1 106 ? -15.534 13.771 -4.785 1.00 0.00 106 ARG A O 13
ATOM 21668 N N . GLU A 1 107 ? -13.860 15.150 -4.215 1.00 0.00 107 GLU A N 13
ATOM 21669 C CA . GLU A 1 107 ? -14.658 16.316 -3.908 1.00 0.00 107 GLU A CA 13
ATOM 21670 C C . GLU A 1 107 ? -14.860 17.036 -5.235 1.00 0.00 107 GLU A C 13
ATOM 21671 O O . GLU A 1 107 ? -13.957 17.660 -5.796 1.00 0.00 107 GLU A O 13
ATOM 21683 N N . TYR A 1 108 ? -16.025 16.776 -5.812 1.00 0.00 108 TYR A N 13
ATOM 21684 C CA . TYR A 1 108 ? -16.576 17.456 -6.968 1.00 0.00 108 TYR A CA 13
ATOM 21685 C C . TYR A 1 108 ? -17.683 18.355 -6.429 1.00 0.00 108 TYR A C 13
ATOM 21686 O O . TYR A 1 108 ? -18.831 17.917 -6.329 1.00 0.00 108 TYR A O 13
ATOM 21704 N N . PHE A 1 109 ? -17.333 19.604 -6.110 1.00 0.00 109 PHE A N 13
ATOM 21705 C CA . PHE A 1 109 ? -18.183 20.527 -5.365 1.00 0.00 109 PHE A CA 13
ATOM 21706 C C . PHE A 1 109 ? -18.573 19.909 -4.010 1.00 0.00 109 PHE A C 13
ATOM 21707 O O . PHE A 1 109 ? -17.814 19.037 -3.529 1.00 0.00 109 PHE A O 13
ATOM 21724 N N . GLY A 1 1 ? 12.417 18.517 -1.671 1.00 0.00 1 GLY A N 14
ATOM 21725 C CA . GLY A 1 1 ? 13.708 17.879 -1.905 1.00 0.00 1 GLY A CA 14
ATOM 21726 C C . GLY A 1 1 ? 13.520 16.707 -2.841 1.00 0.00 1 GLY A C 14
ATOM 21727 O O . GLY A 1 1 ? 12.417 16.160 -2.936 1.00 0.00 1 GLY A O 14
ATOM 21731 N N . MET A 1 2 ? 14.588 16.333 -3.543 1.00 0.00 2 MET A N 14
ATOM 21732 C CA . MET A 1 2 ? 14.692 15.092 -4.289 1.00 0.00 2 MET A CA 14
ATOM 21733 C C . MET A 1 2 ? 16.139 14.648 -4.127 1.00 0.00 2 MET A C 14
ATOM 21734 O O . MET A 1 2 ? 17.051 15.317 -4.622 1.00 0.00 2 MET A O 14
ATOM 21748 N N . SER A 1 3 ? 16.337 13.619 -3.308 1.00 0.00 3 SER A N 14
ATOM 21749 C CA . SER A 1 3 ? 17.630 13.195 -2.779 1.00 0.00 3 SER A CA 14
ATOM 21750 C C . SER A 1 3 ? 17.506 11.795 -2.143 1.00 0.00 3 SER A C 14
ATOM 21751 O O . SER A 1 3 ? 18.173 11.479 -1.156 1.00 0.00 3 SER A O 14
ATOM 21759 N N . ALA A 1 4 ? 16.593 10.968 -2.669 1.00 0.00 4 ALA A N 14
ATOM 21760 C CA . ALA A 1 4 ? 16.160 9.642 -2.217 1.00 0.00 4 ALA A CA 14
ATOM 21761 C C . ALA A 1 4 ? 15.375 9.625 -0.900 1.00 0.00 4 ALA A C 14
ATOM 21762 O O . ALA A 1 4 ? 14.604 8.685 -0.677 1.00 0.00 4 ALA A O 14
ATOM 21769 N N . ASP A 1 5 ? 15.543 10.634 -0.049 1.00 0.00 5 ASP A N 14
ATOM 21770 C CA . ASP A 1 5 ? 14.841 10.793 1.220 1.00 0.00 5 ASP A CA 14
ATOM 21771 C C . ASP A 1 5 ? 13.344 11.087 1.016 1.00 0.00 5 ASP A C 14
ATOM 21772 O O . ASP A 1 5 ? 12.881 11.320 -0.110 1.00 0.00 5 ASP A O 14
ATOM 21781 N N . GLY A 1 6 ? 12.563 11.078 2.098 1.00 0.00 6 GLY A N 14
ATOM 21782 C CA . GLY A 1 6 ? 11.141 11.346 2.040 1.00 0.00 6 GLY A CA 14
ATOM 21783 C C . GLY A 1 6 ? 10.584 11.830 3.361 1.00 0.00 6 GLY A C 14
ATOM 21784 O O . GLY A 1 6 ? 10.692 13.019 3.672 1.00 0.00 6 GLY A O 14
ATOM 21788 N N . SER A 1 7 ? 10.031 10.915 4.159 1.00 0.00 7 SER A N 14
ATOM 21789 C CA . SER A 1 7 ? 9.435 11.203 5.460 1.00 0.00 7 SER A CA 14
ATOM 21790 C C . SER A 1 7 ? 8.203 12.120 5.344 1.00 0.00 7 SER A C 14
ATOM 21791 O O . SER A 1 7 ? 7.883 12.874 6.265 1.00 0.00 7 SER A O 14
ATOM 21799 N N . GLU A 1 8 ? 7.486 12.096 4.219 1.00 0.00 8 GLU A N 14
ATOM 21800 C CA . GLU A 1 8 ? 6.167 12.730 4.081 1.00 0.00 8 GLU A CA 14
ATOM 21801 C C . GLU A 1 8 ? 5.045 11.699 4.011 1.00 0.00 8 GLU A C 14
ATOM 21802 O O . GLU A 1 8 ? 3.876 12.054 4.082 1.00 0.00 8 GLU A O 14
ATOM 21814 N N . TYR A 1 9 ? 5.386 10.419 3.887 1.00 0.00 9 TYR A N 14
ATOM 21815 C CA . TYR A 1 9 ? 4.405 9.379 3.600 1.00 0.00 9 TYR A CA 14
ATOM 21816 C C . TYR A 1 9 ? 3.386 9.284 4.728 1.00 0.00 9 TYR A C 14
ATOM 21817 O O . TYR A 1 9 ? 2.198 9.112 4.479 1.00 0.00 9 TYR A O 14
ATOM 21835 N N . GLY A 1 10 ? 3.836 9.449 5.973 1.00 0.00 10 GLY A N 14
ATOM 21836 C CA . GLY A 1 10 ? 2.987 9.409 7.145 1.00 0.00 10 GLY A CA 14
ATOM 21837 C C . GLY A 1 10 ? 2.104 10.639 7.321 1.00 0.00 10 GLY A C 14
ATOM 21838 O O . GLY A 1 10 ? 1.373 10.721 8.305 1.00 0.00 10 GLY A O 14
ATOM 21842 N N . ARG A 1 11 ? 2.160 11.605 6.400 1.00 0.00 11 ARG A N 14
ATOM 21843 C CA . ARG A 1 11 ? 1.186 12.683 6.323 1.00 0.00 11 ARG A CA 14
ATOM 21844 C C . ARG A 1 11 ? -0.042 12.230 5.523 1.00 0.00 11 ARG A C 14
ATOM 21845 O O . ARG A 1 11 ? -1.076 12.884 5.604 1.00 0.00 11 ARG A O 14
ATOM 21866 N N . TYR A 1 12 ? 0.064 11.134 4.763 1.00 0.00 12 TYR A N 14
ATOM 21867 C CA . TYR A 1 12 ? -0.932 10.643 3.814 1.00 0.00 12 TYR A CA 14
ATOM 21868 C C . TYR A 1 12 ? -1.451 9.269 4.262 1.00 0.00 12 TYR A C 14
ATOM 21869 O O . TYR A 1 12 ? -2.649 9.001 4.238 1.00 0.00 12 TYR A O 14
ATOM 21887 N N . PHE A 1 13 ? -0.544 8.371 4.649 1.00 0.00 13 PHE A N 14
ATOM 21888 C CA . PHE A 1 13 ? -0.866 7.101 5.278 1.00 0.00 13 PHE A CA 14
ATOM 21889 C C . PHE A 1 13 ? -0.871 7.305 6.792 1.00 0.00 13 PHE A C 14
ATOM 21890 O O . PHE A 1 13 ? -0.394 8.319 7.306 1.00 0.00 13 PHE A O 14
ATOM 21907 N N . GLU A 1 14 ? -1.376 6.316 7.519 1.00 0.00 14 GLU A N 14
ATOM 21908 C CA . GLU A 1 14 ? -1.282 6.251 8.974 1.00 0.00 14 GLU A CA 14
ATOM 21909 C C . GLU A 1 14 ? -1.223 4.792 9.407 1.00 0.00 14 GLU A C 14
ATOM 21910 O O . GLU A 1 14 ? -1.440 3.882 8.611 1.00 0.00 14 GLU A O 14
ATOM 21922 N N . GLN A 1 15 ? -0.921 4.580 10.677 1.00 0.00 15 GLN A N 14
ATOM 21923 C CA . GLN A 1 15 ? -0.594 3.274 11.236 1.00 0.00 15 GLN A CA 14
ATOM 21924 C C . GLN A 1 15 ? -1.753 2.309 11.353 1.00 0.00 15 GLN A C 14
ATOM 21925 O O . GLN A 1 15 ? -1.505 1.123 11.510 1.00 0.00 15 GLN A O 14
ATOM 21939 N N . LEU A 1 16 ? -2.982 2.797 11.358 1.00 0.00 16 LEU A N 14
ATOM 21940 C CA . LEU A 1 16 ? -4.185 1.979 11.425 1.00 0.00 16 LEU A CA 14
ATOM 21941 C C . LEU A 1 16 ? -5.108 2.344 10.253 1.00 0.00 16 LEU A C 14
ATOM 21942 O O . LEU A 1 16 ? -6.306 2.068 10.263 1.00 0.00 16 LEU A O 14
ATOM 21958 N N . GLN A 1 17 ? -4.562 3.067 9.272 1.00 0.00 17 GLN A N 14
ATOM 21959 C CA . GLN A 1 17 ? -5.241 3.525 8.056 1.00 0.00 17 GLN A CA 14
ATOM 21960 C C . GLN A 1 17 ? -5.439 2.363 7.082 1.00 0.00 17 GLN A C 14
ATOM 21961 O O . GLN A 1 17 ? -5.087 1.231 7.387 1.00 0.00 17 GLN A O 14
ATOM 21975 N N . LYS A 1 18 ? -5.992 2.612 5.895 1.00 0.00 18 LYS A N 14
ATOM 21976 C CA . LYS A 1 18 ? -6.243 1.579 4.892 1.00 0.00 18 LYS A CA 14
ATOM 21977 C C . LYS A 1 18 ? -5.441 1.838 3.631 1.00 0.00 18 LYS A C 14
ATOM 21978 O O . LYS A 1 18 ? -5.153 2.987 3.306 1.00 0.00 18 LYS A O 14
ATOM 21997 N N . VAL A 1 19 ? -5.123 0.781 2.887 1.00 0.00 19 VAL A N 14
ATOM 21998 C CA . VAL A 1 19 ? -4.453 0.852 1.593 1.00 0.00 19 VAL A CA 14
ATOM 21999 C C . VAL A 1 19 ? -4.990 -0.278 0.706 1.00 0.00 19 VAL A C 14
ATOM 22000 O O . VAL A 1 19 ? -5.269 -1.385 1.182 1.00 0.00 19 VAL A O 14
ATOM 22013 N N . ASN A 1 20 ? -5.102 -0.000 -0.594 1.00 0.00 20 ASN A N 14
ATOM 22014 C CA . ASN A 1 20 ? -5.341 -0.979 -1.647 1.00 0.00 20 ASN A CA 14
ATOM 22015 C C . ASN A 1 20 ? -4.133 -1.910 -1.778 1.00 0.00 20 ASN A C 14
ATOM 22016 O O . ASN A 1 20 ? -3.019 -1.528 -1.414 1.00 0.00 20 ASN A O 14
ATOM 22027 N N . LEU A 1 21 ? -4.330 -3.095 -2.353 1.00 0.00 21 LEU A N 14
ATOM 22028 C CA . LEU A 1 21 ? -3.337 -4.163 -2.440 1.00 0.00 21 LEU A CA 14
ATOM 22029 C C . LEU A 1 21 ? -3.257 -4.674 -3.870 1.00 0.00 21 LEU A C 14
ATOM 22030 O O . LEU A 1 21 ? -3.500 -5.858 -4.109 1.00 0.00 21 LEU A O 14
ATOM 22046 N N . THR A 1 22 ? -3.006 -3.786 -4.831 1.00 0.00 22 THR A N 14
ATOM 22047 C CA . THR A 1 22 ? -2.755 -4.233 -6.188 1.00 0.00 22 THR A CA 14
ATOM 22048 C C . THR A 1 22 ? -1.401 -4.949 -6.178 1.00 0.00 22 THR A C 14
ATOM 22049 O O . THR A 1 22 ? -0.428 -4.385 -5.680 1.00 0.00 22 THR A O 14
ATOM 22060 N N . VAL A 1 23 ? -1.316 -6.153 -6.735 1.00 0.00 23 VAL A N 14
ATOM 22061 C CA . VAL A 1 23 ? -0.071 -6.906 -6.883 1.00 0.00 23 VAL A CA 14
ATOM 22062 C C . VAL A 1 23 ? -0.007 -7.308 -8.349 1.00 0.00 23 VAL A C 14
ATOM 22063 O O . VAL A 1 23 ? -0.988 -7.850 -8.844 1.00 0.00 23 VAL A O 14
ATOM 22076 N N . ARG A 1 24 ? 1.097 -7.091 -9.070 1.00 0.00 24 ARG A N 14
ATOM 22077 C CA . ARG A 1 24 ? 1.235 -7.637 -10.419 1.00 0.00 24 ARG A CA 14
ATOM 22078 C C . ARG A 1 24 ? 1.418 -9.137 -10.330 1.00 0.00 24 ARG A C 14
ATOM 22079 O O . ARG A 1 24 ? 2.483 -9.550 -9.857 1.00 0.00 24 ARG A O 14
ATOM 22100 N N . LEU A 1 25 ? 0.476 -9.934 -10.829 1.00 0.00 25 LEU A N 14
ATOM 22101 C CA . LEU A 1 25 ? 0.698 -11.331 -11.098 1.00 0.00 25 LEU A CA 14
ATOM 22102 C C . LEU A 1 25 ? 0.686 -11.487 -12.610 1.00 0.00 25 LEU A C 14
ATOM 22103 O O . LEU A 1 25 ? -0.337 -11.840 -13.204 1.00 0.00 25 LEU A O 14
ATOM 22119 N N . GLY A 1 26 ? 1.798 -11.139 -13.248 1.00 0.00 26 GLY A N 14
ATOM 22120 C CA . GLY A 1 26 ? 1.929 -11.231 -14.692 1.00 0.00 26 GLY A CA 14
ATOM 22121 C C . GLY A 1 26 ? 1.063 -10.174 -15.370 1.00 0.00 26 GLY A C 14
ATOM 22122 O O . GLY A 1 26 ? 0.893 -9.074 -14.841 1.00 0.00 26 GLY A O 14
ATOM 22126 N N . ASP A 1 27 ? 0.574 -10.469 -16.573 1.00 0.00 27 ASP A N 14
ATOM 22127 C CA . ASP A 1 27 ? 0.008 -9.481 -17.502 1.00 0.00 27 ASP A CA 14
ATOM 22128 C C . ASP A 1 27 ? -1.514 -9.585 -17.599 1.00 0.00 27 ASP A C 14
ATOM 22129 O O . ASP A 1 27 ? -2.162 -8.666 -18.088 1.00 0.00 27 ASP A O 14
ATOM 22138 N N . THR A 1 28 ? -2.097 -10.677 -17.107 1.00 0.00 28 THR A N 14
ATOM 22139 C CA . THR A 1 28 ? -3.501 -11.043 -17.301 1.00 0.00 28 THR A CA 14
ATOM 22140 C C . THR A 1 28 ? -4.146 -11.484 -15.980 1.00 0.00 28 THR A C 14
ATOM 22141 O O . THR A 1 28 ? -5.269 -11.998 -15.967 1.00 0.00 28 THR A O 14
ATOM 22152 N N . GLY A 1 29 ? -3.430 -11.332 -14.860 1.00 0.00 29 GLY A N 14
ATOM 22153 C CA . GLY A 1 29 ? -3.910 -11.711 -13.549 1.00 0.00 29 GLY A CA 14
ATOM 22154 C C . GLY A 1 29 ? -4.000 -10.446 -12.746 1.00 0.00 29 GLY A C 14
ATOM 22155 O O . GLY A 1 29 ? -4.929 -9.647 -12.861 1.00 0.00 29 GLY A O 14
ATOM 22159 N N . SER A 1 30 ? -2.930 -10.271 -11.993 1.00 0.00 30 SER A N 14
ATOM 22160 C CA . SER A 1 30 ? -2.877 -9.469 -10.807 1.00 0.00 30 SER A CA 14
ATOM 22161 C C . SER A 1 30 ? -3.988 -9.794 -9.821 1.00 0.00 30 SER A C 14
ATOM 22162 O O . SER A 1 30 ? -4.866 -10.637 -10.019 1.00 0.00 30 SER A O 14
ATOM 22170 N N . PHE A 1 31 ? -3.822 -9.212 -8.651 1.00 0.00 31 PHE A N 14
ATOM 22171 C CA . PHE A 1 31 ? -4.731 -9.282 -7.544 1.00 0.00 31 PHE A CA 14
ATOM 22172 C C . PHE A 1 31 ? -4.877 -7.843 -7.101 1.00 0.00 31 PHE A C 14
ATOM 22173 O O . PHE A 1 31 ? -3.918 -7.079 -7.200 1.00 0.00 31 PHE A O 14
ATOM 22190 N N . ASP A 1 32 ? -6.044 -7.469 -6.606 1.00 0.00 32 ASP A N 14
ATOM 22191 C CA . ASP A 1 32 ? -6.291 -6.227 -5.942 1.00 0.00 32 ASP A CA 14
ATOM 22192 C C . ASP A 1 32 ? -7.193 -6.523 -4.752 1.00 0.00 32 ASP A C 14
ATOM 22193 O O . ASP A 1 32 ? -8.172 -7.276 -4.865 1.00 0.00 32 ASP A O 14
ATOM 22202 N N . GLY A 1 33 ? -6.768 -6.000 -3.600 1.00 0.00 33 GLY A N 14
ATOM 22203 C CA . GLY A 1 33 ? -7.385 -6.253 -2.303 1.00 0.00 33 GLY A CA 14
ATOM 22204 C C . GLY A 1 33 ? -7.312 -5.018 -1.405 1.00 0.00 33 GLY A C 14
ATOM 22205 O O . GLY A 1 33 ? -6.949 -3.934 -1.868 1.00 0.00 33 GLY A O 14
ATOM 22209 N N . THR A 1 34 ? -7.626 -5.165 -0.120 1.00 0.00 34 THR A N 14
ATOM 22210 C CA . THR A 1 34 ? -7.604 -4.097 0.877 1.00 0.00 34 THR A CA 14
ATOM 22211 C C . THR A 1 34 ? -6.937 -4.647 2.136 1.00 0.00 34 THR A C 14
ATOM 22212 O O . THR A 1 34 ? -7.176 -5.798 2.503 1.00 0.00 34 THR A O 14
ATOM 22223 N N . ALA A 1 35 ? -6.138 -3.831 2.827 1.00 0.00 35 ALA A N 14
ATOM 22224 C CA . ALA A 1 35 ? -5.715 -4.126 4.187 1.00 0.00 35 ALA A CA 14
ATOM 22225 C C . ALA A 1 35 ? -5.854 -2.881 5.043 1.00 0.00 35 ALA A C 14
ATOM 22226 O O . ALA A 1 35 ? -5.749 -1.756 4.540 1.00 0.00 35 ALA A O 14
ATOM 22233 N N . ALA A 1 36 ? -6.032 -3.104 6.343 1.00 0.00 36 ALA A N 14
ATOM 22234 C CA . ALA A 1 36 ? -5.688 -2.112 7.338 1.00 0.00 36 ALA A CA 14
ATOM 22235 C C . ALA A 1 36 ? -4.171 -2.176 7.511 1.00 0.00 36 ALA A C 14
ATOM 22236 O O . ALA A 1 36 ? -3.588 -3.266 7.497 1.00 0.00 36 ALA A O 14
ATOM 22243 N N . ILE A 1 37 ? -3.541 -1.014 7.646 1.00 0.00 37 ILE A N 14
ATOM 22244 C CA . ILE A 1 37 ? -2.216 -0.858 8.207 1.00 0.00 37 ILE A CA 14
ATOM 22245 C C . ILE A 1 37 ? -2.336 -1.191 9.704 1.00 0.00 37 ILE A C 14
ATOM 22246 O O . ILE A 1 37 ? -3.420 -1.128 10.280 1.00 0.00 37 ILE A O 14
ATOM 22262 N N . THR A 1 38 ? -1.213 -1.549 10.320 1.00 0.00 38 THR A N 14
ATOM 22263 C CA . THR A 1 38 ? -1.095 -1.933 11.719 1.00 0.00 38 THR A CA 14
ATOM 22264 C C . THR A 1 38 ? 0.115 -1.289 12.392 1.00 0.00 38 THR A C 14
ATOM 22265 O O . THR A 1 38 ? 0.211 -1.260 13.620 1.00 0.00 38 THR A O 14
ATOM 22276 N N . SER A 1 39 ? 1.081 -0.810 11.613 1.00 0.00 39 SER A N 14
ATOM 22277 C CA . SER A 1 39 ? 2.187 0.023 12.042 1.00 0.00 39 SER A CA 14
ATOM 22278 C C . SER A 1 39 ? 2.671 0.762 10.797 1.00 0.00 39 SER A C 14
ATOM 22279 O O . SER A 1 39 ? 2.597 0.211 9.694 1.00 0.00 39 SER A O 14
ATOM 22287 N N . LEU A 1 40 ? 3.184 1.982 10.955 1.00 0.00 40 LEU A N 14
ATOM 22288 C CA . LEU A 1 40 ? 3.722 2.791 9.867 1.00 0.00 40 LEU A CA 14
ATOM 22289 C C . LEU A 1 40 ? 4.905 3.570 10.413 1.00 0.00 40 LEU A C 14
ATOM 22290 O O . LEU A 1 40 ? 4.747 4.332 11.369 1.00 0.00 40 LEU A O 14
ATOM 22306 N N . LYS A 1 41 ? 6.064 3.384 9.789 1.00 0.00 41 LYS A N 14
ATOM 22307 C CA . LYS A 1 41 ? 7.357 3.902 10.194 1.00 0.00 41 LYS A CA 14
ATOM 22308 C C . LYS A 1 41 ? 8.056 4.451 8.949 1.00 0.00 41 LYS A C 14
ATOM 22309 O O . LYS A 1 41 ? 8.977 3.834 8.409 1.00 0.00 41 LYS A O 14
ATOM 22328 N N . GLY A 1 42 ? 7.625 5.613 8.458 1.00 0.00 42 GLY A N 14
ATOM 22329 C CA . GLY A 1 42 ? 8.223 6.232 7.279 1.00 0.00 42 GLY A CA 14
ATOM 22330 C C . GLY A 1 42 ? 8.020 5.347 6.049 1.00 0.00 42 GLY A C 14
ATOM 22331 O O . GLY A 1 42 ? 6.880 5.042 5.707 1.00 0.00 42 GLY A O 14
ATOM 22335 N N . SER A 1 43 ? 9.093 4.956 5.353 1.00 0.00 43 SER A N 14
ATOM 22336 C CA . SER A 1 43 ? 9.041 4.124 4.148 1.00 0.00 43 SER A CA 14
ATOM 22337 C C . SER A 1 43 ? 8.797 2.650 4.480 1.00 0.00 43 SER A C 14
ATOM 22338 O O . SER A 1 43 ? 9.369 1.775 3.826 1.00 0.00 43 SER A O 14
ATOM 22346 N N . LEU A 1 44 ? 8.021 2.347 5.517 1.00 0.00 44 LEU A N 14
ATOM 22347 C CA . LEU A 1 44 ? 7.680 0.987 5.875 1.00 0.00 44 LEU A CA 14
ATOM 22348 C C . LEU A 1 44 ? 6.328 1.029 6.562 1.00 0.00 44 LEU A C 14
ATOM 22349 O O . LEU A 1 44 ? 6.178 1.760 7.539 1.00 0.00 44 LEU A O 14
ATOM 22365 N N . ALA A 1 45 ? 5.351 0.267 6.082 1.00 0.00 45 ALA A N 14
ATOM 22366 C CA . ALA A 1 45 ? 4.097 0.033 6.791 1.00 0.00 45 ALA A CA 14
ATOM 22367 C C . ALA A 1 45 ? 3.868 -1.473 6.869 1.00 0.00 45 ALA A C 14
ATOM 22368 O O . ALA A 1 45 ? 4.469 -2.211 6.090 1.00 0.00 45 ALA A O 14
ATOM 22375 N N . TRP A 1 46 ? 2.992 -1.928 7.762 1.00 0.00 46 TRP A N 14
ATOM 22376 C CA . TRP A 1 46 ? 2.632 -3.337 7.933 1.00 0.00 46 TRP A CA 14
ATOM 22377 C C . TRP A 1 46 ? 1.124 -3.504 7.922 1.00 0.00 46 TRP A C 14
ATOM 22378 O O . TRP A 1 46 ? 0.426 -2.621 8.409 1.00 0.00 46 TRP A O 14
ATOM 22399 N N . LEU A 1 47 ? 0.627 -4.633 7.416 1.00 0.00 47 LEU A N 14
ATOM 22400 C CA . LEU A 1 47 ? -0.769 -4.870 7.079 1.00 0.00 47 LEU A CA 14
ATOM 22401 C C . LEU A 1 47 ? -1.375 -6.035 7.872 1.00 0.00 47 LEU A C 14
ATOM 22402 O O . LEU A 1 47 ? -0.661 -6.762 8.567 1.00 0.00 47 LEU A O 14
ATOM 22418 N N . GLU A 1 48 ? -2.689 -6.243 7.731 1.00 0.00 48 GLU A N 14
ATOM 22419 C CA . GLU A 1 48 ? -3.419 -7.398 8.268 1.00 0.00 48 GLU A CA 14
ATOM 22420 C C . GLU A 1 48 ? -4.595 -7.870 7.397 1.00 0.00 48 GLU A C 14
ATOM 22421 O O . GLU A 1 48 ? -5.486 -8.565 7.890 1.00 0.00 48 GLU A O 14
ATOM 22433 N N . LEU A 1 49 ? -4.613 -7.510 6.111 1.00 0.00 49 LEU A N 14
ATOM 22434 C CA . LEU A 1 49 ? -5.767 -7.698 5.226 1.00 0.00 49 LEU A CA 14
ATOM 22435 C C . LEU A 1 49 ? -7.054 -7.049 5.771 1.00 0.00 49 LEU A C 14
ATOM 22436 O O . LEU A 1 49 ? -7.013 -6.235 6.700 1.00 0.00 49 LEU A O 14
ATOM 22452 N N . PHE A 1 50 ? -8.189 -7.326 5.127 1.00 0.00 50 PHE A N 14
ATOM 22453 C CA . PHE A 1 50 ? -9.538 -7.069 5.618 1.00 0.00 50 PHE A CA 14
ATOM 22454 C C . PHE A 1 50 ? -10.409 -8.307 5.417 1.00 0.00 50 PHE A C 14
ATOM 22455 O O . PHE A 1 50 ? -10.302 -8.989 4.398 1.00 0.00 50 PHE A O 14
ATOM 22472 N N . GLY A 1 51 ? -11.375 -8.496 6.318 1.00 0.00 51 GLY A N 14
ATOM 22473 C CA . GLY A 1 51 ? -12.532 -9.356 6.122 1.00 0.00 51 GLY A CA 14
ATOM 22474 C C . GLY A 1 51 ? -12.145 -10.797 5.830 1.00 0.00 51 GLY A C 14
ATOM 22475 O O . GLY A 1 51 ? -11.681 -11.518 6.715 1.00 0.00 51 GLY A O 14
ATOM 22479 N N . ALA A 1 52 ? -12.396 -11.224 4.595 1.00 0.00 52 ALA A N 14
ATOM 22480 C CA . ALA A 1 52 ? -12.119 -12.559 4.089 1.00 0.00 52 ALA A CA 14
ATOM 22481 C C . ALA A 1 52 ? -11.717 -12.518 2.611 1.00 0.00 52 ALA A C 14
ATOM 22482 O O . ALA A 1 52 ? -11.649 -13.558 1.956 1.00 0.00 52 ALA A O 14
ATOM 22489 N N . GLU A 1 53 ? -11.517 -11.328 2.053 1.00 0.00 53 GLU A N 14
ATOM 22490 C CA . GLU A 1 53 ? -10.803 -11.192 0.793 1.00 0.00 53 GLU A CA 14
ATOM 22491 C C . GLU A 1 53 ? -9.332 -11.455 1.114 1.00 0.00 53 GLU A C 14
ATOM 22492 O O . GLU A 1 53 ? -8.857 -11.139 2.205 1.00 0.00 53 GLU A O 14
ATOM 22504 N N . GLN A 1 54 ? -8.631 -12.052 0.161 1.00 0.00 54 GLN A N 14
ATOM 22505 C CA . GLN A 1 54 ? -7.239 -12.488 0.249 1.00 0.00 54 GLN A CA 14
ATOM 22506 C C . GLN A 1 54 ? -6.686 -13.011 -1.088 1.00 0.00 54 GLN A C 14
ATOM 22507 O O . GLN A 1 54 ? -7.447 -13.595 -1.868 1.00 0.00 54 GLN A O 14
ATOM 22521 N N . PRO A 1 55 ? -5.368 -12.855 -1.335 1.00 0.00 55 PRO A N 14
ATOM 22522 C CA . PRO A 1 55 ? -4.715 -13.252 -2.581 1.00 0.00 55 PRO A CA 14
ATOM 22523 C C . PRO A 1 55 ? -4.701 -14.767 -2.792 1.00 0.00 55 PRO A C 14
ATOM 22524 O O . PRO A 1 55 ? -4.900 -15.517 -1.832 1.00 0.00 55 PRO A O 14
ATOM 22535 N N . PRO A 1 56 ? -4.360 -15.253 -3.998 1.00 0.00 56 PRO A N 14
ATOM 22536 C CA . PRO A 1 56 ? -4.059 -16.668 -4.185 1.00 0.00 56 PRO A CA 14
ATOM 22537 C C . PRO A 1 56 ? -2.800 -17.052 -3.375 1.00 0.00 56 PRO A C 14
ATOM 22538 O O . PRO A 1 56 ? -1.933 -16.202 -3.151 1.00 0.00 56 PRO A O 14
ATOM 22549 N N . PRO A 1 57 ? -2.646 -18.326 -2.979 1.00 0.00 57 PRO A N 14
ATOM 22550 C CA . PRO A 1 57 ? -1.480 -18.797 -2.235 1.00 0.00 57 PRO A CA 14
ATOM 22551 C C . PRO A 1 57 ? -0.256 -18.899 -3.151 1.00 0.00 57 PRO A C 14
ATOM 22552 O O . PRO A 1 57 ? -0.393 -18.795 -4.369 1.00 0.00 57 PRO A O 14
ATOM 22563 N N . ASN A 1 58 ? 0.934 -19.128 -2.581 1.00 0.00 58 ASN A N 14
ATOM 22564 C CA . ASN A 1 58 ? 2.261 -19.178 -3.226 1.00 0.00 58 ASN A CA 14
ATOM 22565 C C . ASN A 1 58 ? 2.666 -17.951 -4.057 1.00 0.00 58 ASN A C 14
ATOM 22566 O O . ASN A 1 58 ? 3.807 -17.880 -4.524 1.00 0.00 58 ASN A O 14
ATOM 22577 N N . THR A 1 59 ? 1.773 -16.976 -4.198 1.00 0.00 59 THR A N 14
ATOM 22578 C CA . THR A 1 59 ? 1.811 -15.956 -5.226 1.00 0.00 59 THR A CA 14
ATOM 22579 C C . THR A 1 59 ? 2.351 -14.622 -4.694 1.00 0.00 59 THR A C 14
ATOM 22580 O O . THR A 1 59 ? 2.900 -13.835 -5.468 1.00 0.00 59 THR A O 14
ATOM 22591 N N . LEU A 1 60 ? 2.257 -14.350 -3.388 1.00 0.00 60 LEU A N 14
ATOM 22592 C CA . LEU A 1 60 ? 2.946 -13.220 -2.772 1.00 0.00 60 LEU A CA 14
ATOM 22593 C C . LEU A 1 60 ? 4.412 -13.593 -2.558 1.00 0.00 60 LEU A C 14
ATOM 22594 O O . LEU A 1 60 ? 4.729 -14.755 -2.308 1.00 0.00 60 LEU A O 14
ATOM 22610 N N . SER A 1 61 ? 5.314 -12.617 -2.614 1.00 0.00 61 SER A N 14
ATOM 22611 C CA . SER A 1 61 ? 6.727 -12.784 -2.325 1.00 0.00 61 SER A CA 14
ATOM 22612 C C . SER A 1 61 ? 7.236 -11.511 -1.646 1.00 0.00 61 SER A C 14
ATOM 22613 O O . SER A 1 61 ? 6.616 -10.454 -1.780 1.00 0.00 61 SER A O 14
ATOM 22621 N N . GLU A 1 62 ? 8.398 -11.560 -0.992 1.00 0.00 62 GLU A N 14
ATOM 22622 C CA . GLU A 1 62 ? 8.890 -10.453 -0.163 1.00 0.00 62 GLU A CA 14
ATOM 22623 C C . GLU A 1 62 ? 9.336 -9.215 -0.957 1.00 0.00 62 GLU A C 14
ATOM 22624 O O . GLU A 1 62 ? 9.717 -8.194 -0.387 1.00 0.00 62 GLU A O 14
ATOM 22636 N N . GLY A 1 63 ? 9.279 -9.270 -2.278 1.00 0.00 63 GLY A N 14
ATOM 22637 C CA . GLY A 1 63 ? 9.558 -8.168 -3.174 1.00 0.00 63 GLY A CA 14
ATOM 22638 C C . GLY A 1 63 ? 8.604 -8.242 -4.353 1.00 0.00 63 GLY A C 14
ATOM 22639 O O . GLY A 1 63 ? 9.017 -7.995 -5.482 1.00 0.00 63 GLY A O 14
ATOM 22643 N N . ALA A 1 64 ? 7.348 -8.632 -4.123 1.00 0.00 64 ALA A N 14
ATOM 22644 C CA . ALA A 1 64 ? 6.283 -8.381 -5.084 1.00 0.00 64 ALA A CA 14
ATOM 22645 C C . ALA A 1 64 ? 6.230 -6.868 -5.291 1.00 0.00 64 ALA A C 14
ATOM 22646 O O . ALA A 1 64 ? 6.347 -6.121 -4.315 1.00 0.00 64 ALA A O 14
ATOM 22653 N N . GLU A 1 65 ? 6.111 -6.414 -6.539 1.00 0.00 65 GLU A N 14
ATOM 22654 C CA . GLU A 1 65 ? 5.763 -5.040 -6.832 1.00 0.00 65 GLU A CA 14
ATOM 22655 C C . GLU A 1 65 ? 4.261 -4.926 -6.594 1.00 0.00 65 GLU A C 14
ATOM 22656 O O . GLU A 1 65 ? 3.473 -5.744 -7.095 1.00 0.00 65 GLU A O 14
ATOM 22668 N N . VAL A 1 66 ? 3.891 -3.967 -5.757 1.00 0.00 66 VAL A N 14
ATOM 22669 C CA . VAL A 1 66 ? 2.527 -3.745 -5.309 1.00 0.00 66 VAL A CA 14
ATOM 22670 C C . VAL A 1 66 ? 2.202 -2.253 -5.374 1.00 0.00 66 VAL A C 14
ATOM 22671 O O . VAL A 1 66 ? 3.010 -1.411 -4.974 1.00 0.00 66 VAL A O 14
ATOM 22684 N N . SER A 1 67 ? 1.022 -1.903 -5.873 1.00 0.00 67 SER A N 14
ATOM 22685 C CA . SER A 1 67 ? 0.519 -0.544 -5.830 1.00 0.00 67 SER A CA 14
ATOM 22686 C C . SER A 1 67 ? -0.382 -0.427 -4.601 1.00 0.00 67 SER A C 14
ATOM 22687 O O . SER A 1 67 ? -1.222 -1.296 -4.349 1.00 0.00 67 SER A O 14
ATOM 22695 N N . VAL A 1 68 ? -0.183 0.619 -3.804 1.00 0.00 68 VAL A N 14
ATOM 22696 C CA . VAL A 1 68 ? -1.105 1.017 -2.759 1.00 0.00 68 VAL A CA 14
ATOM 22697 C C . VAL A 1 68 ? -1.992 2.104 -3.363 1.00 0.00 68 VAL A C 14
ATOM 22698 O O . VAL A 1 68 ? -1.517 2.888 -4.186 1.00 0.00 68 VAL A O 14
ATOM 22711 N N . SER A 1 69 ? -3.205 2.287 -2.848 1.00 0.00 69 SER A N 14
ATOM 22712 C CA . SER A 1 69 ? -3.909 3.546 -3.006 1.00 0.00 69 SER A CA 14
ATOM 22713 C C . SER A 1 69 ? -4.725 3.814 -1.749 1.00 0.00 69 SER A C 14
ATOM 22714 O O . SER A 1 69 ? -5.179 2.866 -1.096 1.00 0.00 69 SER A O 14
ATOM 22722 N N . VAL A 1 70 ? -4.874 5.087 -1.386 1.00 0.00 70 VAL A N 14
ATOM 22723 C CA . VAL A 1 70 ? -5.624 5.510 -0.215 1.00 0.00 70 VAL A CA 14
ATOM 22724 C C . VAL A 1 70 ? -6.221 6.887 -0.472 1.00 0.00 70 VAL A C 14
ATOM 22725 O O . VAL A 1 70 ? -5.637 7.701 -1.194 1.00 0.00 70 VAL A O 14
ATOM 22738 N N . TRP A 1 71 ? -7.389 7.138 0.112 1.00 0.00 71 TRP A N 14
ATOM 22739 C CA . TRP A 1 71 ? -8.044 8.431 0.102 1.00 0.00 71 TRP A CA 14
ATOM 22740 C C . TRP A 1 71 ? -7.555 9.212 1.313 1.00 0.00 71 TRP A C 14
ATOM 22741 O O . TRP A 1 71 ? -7.729 8.765 2.449 1.00 0.00 71 TRP A O 14
ATOM 22762 N N . THR A 1 72 ? -6.900 10.341 1.069 1.00 0.00 72 THR A N 14
ATOM 22763 C CA . THR A 1 72 ? -6.411 11.261 2.087 1.00 0.00 72 THR A CA 14
ATOM 22764 C C . THR A 1 72 ? -6.400 12.664 1.465 1.00 0.00 72 THR A C 14
ATOM 22765 O O . THR A 1 72 ? -6.615 12.801 0.251 1.00 0.00 72 THR A O 14
ATOM 22776 N N . GLY A 1 73 ? -6.185 13.708 2.269 1.00 0.00 73 GLY A N 14
ATOM 22777 C CA . GLY A 1 73 ? -6.495 15.080 1.895 1.00 0.00 73 GLY A CA 14
ATOM 22778 C C . GLY A 1 73 ? -7.904 15.117 1.311 1.00 0.00 73 GLY A C 14
ATOM 22779 O O . GLY A 1 73 ? -8.859 14.711 1.979 1.00 0.00 73 GLY A O 14
ATOM 22783 N N . GLY A 1 74 ? -8.030 15.500 0.043 1.00 0.00 74 GLY A N 14
ATOM 22784 C CA . GLY A 1 74 ? -9.236 15.289 -0.744 1.00 0.00 74 GLY A CA 14
ATOM 22785 C C . GLY A 1 74 ? -8.867 14.774 -2.123 1.00 0.00 74 GLY A C 14
ATOM 22786 O O . GLY A 1 74 ? -9.118 15.464 -3.113 1.00 0.00 74 GLY A O 14
ATOM 22790 N N . ALA A 1 75 ? -8.216 13.611 -2.198 1.00 0.00 75 ALA A N 14
ATOM 22791 C CA . ALA A 1 75 ? -7.851 12.924 -3.430 1.00 0.00 75 ALA A CA 14
ATOM 22792 C C . ALA A 1 75 ? -7.416 11.488 -3.094 1.00 0.00 75 ALA A C 14
ATOM 22793 O O . ALA A 1 75 ? -7.516 11.055 -1.944 1.00 0.00 75 ALA A O 14
ATOM 22800 N N . LEU A 1 76 ? -6.960 10.744 -4.105 1.00 0.00 76 LEU A N 14
ATOM 22801 C CA . LEU A 1 76 ? -6.429 9.391 -4.002 1.00 0.00 76 LEU A CA 14
ATOM 22802 C C . LEU A 1 76 ? -4.915 9.433 -4.227 1.00 0.00 76 LEU A C 14
ATOM 22803 O O . LEU A 1 76 ? -4.451 9.507 -5.375 1.00 0.00 76 LEU A O 14
ATOM 22819 N N . CYS A 1 77 ? -4.137 9.360 -3.150 1.00 0.00 77 CYS A N 14
ATOM 22820 C CA . CYS A 1 77 ? -2.715 9.065 -3.213 1.00 0.00 77 CYS A CA 14
ATOM 22821 C C . CYS A 1 77 ? -2.546 7.588 -3.581 1.00 0.00 77 CYS A C 14
ATOM 22822 O O . CYS A 1 77 ? -2.820 6.709 -2.765 1.00 0.00 77 CYS A O 14
ATOM 22830 N N . ARG A 1 78 ? -2.107 7.298 -4.812 1.00 0.00 78 ARG A N 14
ATOM 22831 C CA . ARG A 1 78 ? -1.613 5.975 -5.205 1.00 0.00 78 ARG A CA 14
ATOM 22832 C C . ARG A 1 78 ? -0.102 6.033 -5.064 1.00 0.00 78 ARG A C 14
ATOM 22833 O O . ARG A 1 78 ? 0.510 7.003 -5.521 1.00 0.00 78 ARG A O 14
ATOM 22854 N N . CYS A 1 79 ? 0.509 5.023 -4.446 1.00 0.00 79 CYS A N 14
ATOM 22855 C CA . CYS A 1 79 ? 1.964 4.925 -4.419 1.00 0.00 79 CYS A CA 14
ATOM 22856 C C . CYS A 1 79 ? 2.319 3.526 -4.876 1.00 0.00 79 CYS A C 14
ATOM 22857 O O . CYS A 1 79 ? 1.722 2.562 -4.406 1.00 0.00 79 CYS A O 14
ATOM 22865 N N . ASP A 1 80 ? 3.277 3.405 -5.782 1.00 0.00 80 ASP A N 14
ATOM 22866 C CA . ASP A 1 80 ? 3.859 2.100 -6.063 1.00 0.00 80 ASP A CA 14
ATOM 22867 C C . ASP A 1 80 ? 4.892 1.800 -4.974 1.00 0.00 80 ASP A C 14
ATOM 22868 O O . ASP A 1 80 ? 5.490 2.708 -4.391 1.00 0.00 80 ASP A O 14
ATOM 22877 N N . GLY A 1 81 ? 5.115 0.523 -4.698 1.00 0.00 81 GLY A N 14
ATOM 22878 C CA . GLY A 1 81 ? 6.043 0.064 -3.686 1.00 0.00 81 GLY A CA 14
ATOM 22879 C C . GLY A 1 81 ? 6.272 -1.425 -3.836 1.00 0.00 81 GLY A C 14
ATOM 22880 O O . GLY A 1 81 ? 5.885 -2.014 -4.854 1.00 0.00 81 GLY A O 14
ATOM 22884 N N . ARG A 1 82 ? 6.964 -2.027 -2.871 1.00 0.00 82 ARG A N 14
ATOM 22885 C CA . ARG A 1 82 ? 7.225 -3.464 -2.840 1.00 0.00 82 ARG A CA 14
ATOM 22886 C C . ARG A 1 82 ? 6.949 -3.985 -1.442 1.00 0.00 82 ARG A C 14
ATOM 22887 O O . ARG A 1 82 ? 6.830 -3.190 -0.519 1.00 0.00 82 ARG A O 14
ATOM 22908 N N . VAL A 1 83 ? 6.877 -5.300 -1.282 1.00 0.00 83 VAL A N 14
ATOM 22909 C CA . VAL A 1 83 ? 6.490 -5.934 -0.020 1.00 0.00 83 VAL A CA 14
ATOM 22910 C C . VAL A 1 83 ? 7.514 -5.691 1.105 1.00 0.00 83 VAL A C 14
ATOM 22911 O O . VAL A 1 83 ? 7.140 -5.673 2.269 1.00 0.00 83 VAL A O 14
ATOM 22924 N N . GLU A 1 84 ? 8.790 -5.482 0.789 1.00 0.00 84 GLU A N 14
ATOM 22925 C CA . GLU A 1 84 ? 9.922 -5.470 1.723 1.00 0.00 84 GLU A CA 14
ATOM 22926 C C . GLU A 1 84 ? 10.152 -6.841 2.361 1.00 0.00 84 GLU A C 14
ATOM 22927 O O . GLU A 1 84 ? 11.213 -7.439 2.180 1.00 0.00 84 GLU A O 14
ATOM 22939 N N . THR A 1 85 ? 9.174 -7.302 3.141 1.00 0.00 85 THR A N 14
ATOM 22940 C CA . THR A 1 85 ? 9.220 -8.452 4.019 1.00 0.00 85 THR A CA 14
ATOM 22941 C C . THR A 1 85 ? 7.798 -8.991 4.049 1.00 0.00 85 THR A C 14
ATOM 22942 O O . THR A 1 85 ? 6.886 -8.327 4.551 1.00 0.00 85 THR A O 14
ATOM 22953 N N . LEU A 1 86 ? 7.579 -10.161 3.446 1.00 0.00 86 LEU A N 14
ATOM 22954 C CA . LEU A 1 86 ? 6.330 -10.866 3.657 1.00 0.00 86 LEU A CA 14
ATOM 22955 C C . LEU A 1 86 ? 6.457 -11.610 4.979 1.00 0.00 86 LEU A C 14
ATOM 22956 O O . LEU A 1 86 ? 7.561 -11.977 5.385 1.00 0.00 86 LEU A O 14
ATOM 22972 N N . ARG A 1 87 ? 5.330 -11.871 5.630 1.00 0.00 87 ARG A N 14
ATOM 22973 C CA . ARG A 1 87 ? 5.256 -12.749 6.781 1.00 0.00 87 ARG A CA 14
ATOM 22974 C C . ARG A 1 87 ? 4.302 -13.868 6.414 1.00 0.00 87 ARG A C 14
ATOM 22975 O O . ARG A 1 87 ? 4.746 -14.982 6.153 1.00 0.00 87 ARG A O 14
ATOM 22996 N N . ASP A 1 88 ? 3.015 -13.560 6.329 1.00 0.00 88 ASP A N 14
ATOM 22997 C CA . ASP A 1 88 ? 1.932 -14.481 6.029 1.00 0.00 88 ASP A CA 14
ATOM 22998 C C . ASP A 1 88 ? 1.311 -14.080 4.690 1.00 0.00 88 ASP A C 14
ATOM 22999 O O . ASP A 1 88 ? 1.647 -13.057 4.096 1.00 0.00 88 ASP A O 14
ATOM 23008 N N . ASP A 1 89 ? 0.305 -14.837 4.265 1.00 0.00 89 ASP A N 14
ATOM 23009 C CA . ASP A 1 89 ? -0.625 -14.581 3.159 1.00 0.00 89 ASP A CA 14
ATOM 23010 C C . ASP A 1 89 ? -1.426 -13.272 3.313 1.00 0.00 89 ASP A C 14
ATOM 23011 O O . ASP A 1 89 ? -2.262 -12.948 2.468 1.00 0.00 89 ASP A O 14
ATOM 23020 N N . ARG A 1 90 ? -1.243 -12.541 4.422 1.00 0.00 90 ARG A N 14
ATOM 23021 C CA . ARG A 1 90 ? -2.205 -11.549 4.897 1.00 0.00 90 ARG A CA 14
ATOM 23022 C C . ARG A 1 90 ? -1.581 -10.495 5.800 1.00 0.00 90 ARG A C 14
ATOM 23023 O O . ARG A 1 90 ? -1.959 -9.328 5.731 1.00 0.00 90 ARG A O 14
ATOM 23044 N N . GLN A 1 91 ? -0.641 -10.889 6.657 1.00 0.00 91 GLN A N 14
ATOM 23045 C CA . GLN A 1 91 ? 0.185 -9.971 7.416 1.00 0.00 91 GLN A CA 14
ATOM 23046 C C . GLN A 1 91 ? 1.499 -9.886 6.672 1.00 0.00 91 GLN A C 14
ATOM 23047 O O . GLN A 1 91 ? 2.086 -10.920 6.362 1.00 0.00 91 GLN A O 14
ATOM 23061 N N . PHE A 1 92 ? 1.941 -8.677 6.367 1.00 0.00 92 PHE A N 14
ATOM 23062 C CA . PHE A 1 92 ? 3.194 -8.416 5.656 1.00 0.00 92 PHE A CA 14
ATOM 23063 C C . PHE A 1 92 ? 3.477 -6.916 5.666 1.00 0.00 92 PHE A C 14
ATOM 23064 O O . PHE A 1 92 ? 2.649 -6.145 6.159 1.00 0.00 92 PHE A O 14
ATOM 23081 N N . ALA A 1 93 ? 4.623 -6.506 5.122 1.00 0.00 93 ALA A N 14
ATOM 23082 C CA . ALA A 1 93 ? 5.066 -5.122 5.089 1.00 0.00 93 ALA A CA 14
ATOM 23083 C C . ALA A 1 93 ? 4.896 -4.489 3.696 1.00 0.00 93 ALA A C 14
ATOM 23084 O O . ALA A 1 93 ? 4.430 -5.148 2.762 1.00 0.00 93 ALA A O 14
ATOM 23091 N N . ILE A 1 94 ? 5.273 -3.211 3.554 1.00 0.00 94 ILE A N 14
ATOM 23092 C CA . ILE A 1 94 ? 5.446 -2.498 2.292 1.00 0.00 94 ILE A CA 14
ATOM 23093 C C . ILE A 1 94 ? 6.517 -1.403 2.402 1.00 0.00 94 ILE A C 14
ATOM 23094 O O . ILE A 1 94 ? 6.393 -0.504 3.235 1.00 0.00 94 ILE A O 14
ATOM 23110 N N . ARG A 1 95 ? 7.540 -1.426 1.538 1.00 0.00 95 ARG A N 14
ATOM 23111 C CA . ARG A 1 95 ? 8.508 -0.340 1.342 1.00 0.00 95 ARG A CA 14
ATOM 23112 C C . ARG A 1 95 ? 7.966 0.570 0.245 1.00 0.00 95 ARG A C 14
ATOM 23113 O O . ARG A 1 95 ? 7.846 0.153 -0.911 1.00 0.00 95 ARG A O 14
ATOM 23134 N N . LEU A 1 96 ? 7.636 1.800 0.621 1.00 0.00 96 LEU A N 14
ATOM 23135 C CA . LEU A 1 96 ? 7.146 2.842 -0.273 1.00 0.00 96 LEU A CA 14
ATOM 23136 C C . LEU A 1 96 ? 8.338 3.419 -1.027 1.00 0.00 96 LEU A C 14
ATOM 23137 O O . LEU A 1 96 ? 9.353 3.712 -0.393 1.00 0.00 96 LEU A O 14
ATOM 23153 N N . VAL A 1 97 ? 8.223 3.617 -2.342 1.00 0.00 97 VAL A N 14
ATOM 23154 C CA . VAL A 1 97 ? 9.268 4.234 -3.150 1.00 0.00 97 VAL A CA 14
ATOM 23155 C C . VAL A 1 97 ? 8.678 5.242 -4.138 1.00 0.00 97 VAL A C 14
ATOM 23156 O O . VAL A 1 97 ? 7.462 5.301 -4.337 1.00 0.00 97 VAL A O 14
ATOM 23169 N N . GLY A 1 98 ? 9.538 6.055 -4.754 1.00 0.00 98 GLY A N 14
ATOM 23170 C CA . GLY A 1 98 ? 9.203 6.832 -5.937 1.00 0.00 98 GLY A CA 14
ATOM 23171 C C . GLY A 1 98 ? 8.327 8.043 -5.671 1.00 0.00 98 GLY A C 14
ATOM 23172 O O . GLY A 1 98 ? 7.804 8.615 -6.633 1.00 0.00 98 GLY A O 14
ATOM 23176 N N . ARG A 1 99 ? 8.215 8.465 -4.409 1.00 0.00 99 ARG A N 14
ATOM 23177 C CA . ARG A 1 99 ? 7.303 9.491 -3.906 1.00 0.00 99 ARG A CA 14
ATOM 23178 C C . ARG A 1 99 ? 5.848 9.036 -4.023 1.00 0.00 99 ARG A C 14
ATOM 23179 O O . ARG A 1 99 ? 5.526 8.051 -4.689 1.00 0.00 99 ARG A O 14
ATOM 23200 N N . VAL A 1 100 ? 4.970 9.746 -3.327 1.00 0.00 100 VAL A N 14
ATOM 23201 C CA . VAL A 1 100 ? 3.534 9.541 -3.294 1.00 0.00 100 VAL A CA 14
ATOM 23202 C C . VAL A 1 100 ? 2.956 10.823 -3.888 1.00 0.00 100 VAL A C 14
ATOM 23203 O O . VAL A 1 100 ? 3.418 11.919 -3.543 1.00 0.00 100 VAL A O 14
ATOM 23216 N N . ARG A 1 101 ? 1.951 10.713 -4.748 1.00 0.00 101 ARG A N 14
ATOM 23217 C CA . ARG A 1 101 ? 1.218 11.833 -5.296 1.00 0.00 101 ARG A CA 14
ATOM 23218 C C . ARG A 1 101 ? -0.243 11.415 -5.393 1.00 0.00 101 ARG A C 14
ATOM 23219 O O . ARG A 1 101 ? -0.551 10.241 -5.614 1.00 0.00 101 ARG A O 14
ATOM 23240 N N . GLU A 1 102 ? -1.127 12.391 -5.263 1.00 0.00 102 GLU A N 14
ATOM 23241 C CA . GLU A 1 102 ? -2.521 12.331 -5.660 1.00 0.00 102 GLU A CA 14
ATOM 23242 C C . GLU A 1 102 ? -2.545 12.057 -7.164 1.00 0.00 102 GLU A C 14
ATOM 23243 O O . GLU A 1 102 ? -2.198 12.968 -7.925 1.00 0.00 102 GLU A O 14
ATOM 23255 N N . LEU A 1 103 ? -2.891 10.842 -7.609 1.00 0.00 103 LEU A N 14
ATOM 23256 C CA . LEU A 1 103 ? -2.958 10.533 -9.050 1.00 0.00 103 LEU A CA 14
ATOM 23257 C C . LEU A 1 103 ? -4.396 10.460 -9.558 1.00 0.00 103 LEU A C 14
ATOM 23258 O O . LEU A 1 103 ? -4.619 10.470 -10.767 1.00 0.00 103 LEU A O 14
ATOM 23274 N N . GLN A 1 104 ? -5.379 10.365 -8.666 1.00 0.00 104 GLN A N 14
ATOM 23275 C CA . GLN A 1 104 ? -6.786 10.525 -9.000 1.00 0.00 104 GLN A CA 14
ATOM 23276 C C . GLN A 1 104 ? -7.392 11.412 -7.920 1.00 0.00 104 GLN A C 14
ATOM 23277 O O . GLN A 1 104 ? -6.832 11.547 -6.832 1.00 0.00 104 GLN A O 14
ATOM 23291 N N . ARG A 1 105 ? -8.541 12.009 -8.210 1.00 0.00 105 ARG A N 14
ATOM 23292 C CA . ARG A 1 105 ? -9.322 12.806 -7.272 1.00 0.00 105 ARG A CA 14
ATOM 23293 C C . ARG A 1 105 ? -10.740 12.232 -7.272 1.00 0.00 105 ARG A C 14
ATOM 23294 O O . ARG A 1 105 ? -11.015 11.330 -8.075 1.00 0.00 105 ARG A O 14
ATOM 23315 N N . ARG A 1 106 ? -11.644 12.704 -6.411 1.00 0.00 106 ARG A N 14
ATOM 23316 C CA . ARG A 1 106 ? -12.942 12.034 -6.227 1.00 0.00 106 ARG A CA 14
ATOM 23317 C C . ARG A 1 106 ? -14.035 12.591 -7.147 1.00 0.00 106 ARG A C 14
ATOM 23318 O O . ARG A 1 106 ? -15.212 12.440 -6.840 1.00 0.00 106 ARG A O 14
ATOM 23339 N N . GLU A 1 107 ? -13.694 13.279 -8.239 1.00 0.00 107 GLU A N 14
ATOM 23340 C CA . GLU A 1 107 ? -14.579 14.051 -9.133 1.00 0.00 107 GLU A CA 14
ATOM 23341 C C . GLU A 1 107 ? -15.006 15.383 -8.514 1.00 0.00 107 GLU A C 14
ATOM 23342 O O . GLU A 1 107 ? -15.393 16.316 -9.210 1.00 0.00 107 GLU A O 14
ATOM 23354 N N . TYR A 1 108 ? -14.815 15.522 -7.214 1.00 0.00 108 TYR A N 14
ATOM 23355 C CA . TYR A 1 108 ? -15.213 16.653 -6.378 1.00 0.00 108 TYR A CA 14
ATOM 23356 C C . TYR A 1 108 ? -14.200 17.807 -6.422 1.00 0.00 108 TYR A C 14
ATOM 23357 O O . TYR A 1 108 ? -14.270 18.703 -5.571 1.00 0.00 108 TYR A O 14
ATOM 23375 N N . PHE A 1 109 ? -13.285 17.778 -7.394 1.00 0.00 109 PHE A N 14
ATOM 23376 C CA . PHE A 1 109 ? -12.116 18.618 -7.611 1.00 0.00 109 PHE A CA 14
ATOM 23377 C C . PHE A 1 109 ? -10.975 18.285 -6.659 1.00 0.00 109 PHE A C 14
ATOM 23378 O O . PHE A 1 109 ? -9.815 18.491 -7.098 1.00 0.00 109 PHE A O 14
ATOM 23395 N N . GLY A 1 1 ? 7.942 22.491 -4.169 1.00 0.00 1 GLY A N 15
ATOM 23396 C CA . GLY A 1 1 ? 9.289 21.925 -4.298 1.00 0.00 1 GLY A CA 15
ATOM 23397 C C . GLY A 1 1 ? 9.947 21.905 -2.939 1.00 0.00 1 GLY A C 15
ATOM 23398 O O . GLY A 1 1 ? 10.642 22.854 -2.589 1.00 0.00 1 GLY A O 15
ATOM 23402 N N . MET A 1 2 ? 9.694 20.867 -2.145 1.00 0.00 2 MET A N 15
ATOM 23403 C CA . MET A 1 2 ? 10.193 20.756 -0.785 1.00 0.00 2 MET A CA 15
ATOM 23404 C C . MET A 1 2 ? 10.103 19.294 -0.383 1.00 0.00 2 MET A C 15
ATOM 23405 O O . MET A 1 2 ? 9.021 18.801 -0.062 1.00 0.00 2 MET A O 15
ATOM 23419 N N . SER A 1 3 ? 11.211 18.575 -0.522 1.00 0.00 3 SER A N 15
ATOM 23420 C CA . SER A 1 3 ? 11.360 17.169 -0.178 1.00 0.00 3 SER A CA 15
ATOM 23421 C C . SER A 1 3 ? 12.819 16.786 -0.426 1.00 0.00 3 SER A C 15
ATOM 23422 O O . SER A 1 3 ? 13.452 17.402 -1.286 1.00 0.00 3 SER A O 15
ATOM 23430 N N . ALA A 1 4 ? 13.339 15.781 0.282 1.00 0.00 4 ALA A N 15
ATOM 23431 C CA . ALA A 1 4 ? 14.710 15.302 0.122 1.00 0.00 4 ALA A CA 15
ATOM 23432 C C . ALA A 1 4 ? 14.785 13.782 0.297 1.00 0.00 4 ALA A C 15
ATOM 23433 O O . ALA A 1 4 ? 15.468 13.106 -0.475 1.00 0.00 4 ALA A O 15
ATOM 23440 N N . ASP A 1 5 ? 14.082 13.250 1.292 1.00 0.00 5 ASP A N 15
ATOM 23441 C CA . ASP A 1 5 ? 14.087 11.856 1.729 1.00 0.00 5 ASP A CA 15
ATOM 23442 C C . ASP A 1 5 ? 12.667 11.295 1.550 1.00 0.00 5 ASP A C 15
ATOM 23443 O O . ASP A 1 5 ? 11.729 12.031 1.221 1.00 0.00 5 ASP A O 15
ATOM 23452 N N . GLY A 1 6 ? 12.477 10.005 1.794 1.00 0.00 6 GLY A N 15
ATOM 23453 C CA . GLY A 1 6 ? 11.194 9.343 1.879 1.00 0.00 6 GLY A CA 15
ATOM 23454 C C . GLY A 1 6 ? 10.743 9.316 3.336 1.00 0.00 6 GLY A C 15
ATOM 23455 O O . GLY A 1 6 ? 10.988 8.339 4.043 1.00 0.00 6 GLY A O 15
ATOM 23459 N N . SER A 1 7 ? 10.109 10.390 3.803 1.00 0.00 7 SER A N 15
ATOM 23460 C CA . SER A 1 7 ? 9.611 10.538 5.169 1.00 0.00 7 SER A CA 15
ATOM 23461 C C . SER A 1 7 ? 8.172 11.086 5.149 1.00 0.00 7 SER A C 15
ATOM 23462 O O . SER A 1 7 ? 7.337 10.658 5.950 1.00 0.00 7 SER A O 15
ATOM 23470 N N . GLU A 1 8 ? 7.849 11.897 4.134 1.00 0.00 8 GLU A N 15
ATOM 23471 C CA . GLU A 1 8 ? 6.549 12.393 3.659 1.00 0.00 8 GLU A CA 15
ATOM 23472 C C . GLU A 1 8 ? 5.456 11.333 3.461 1.00 0.00 8 GLU A C 15
ATOM 23473 O O . GLU A 1 8 ? 4.363 11.669 3.016 1.00 0.00 8 GLU A O 15
ATOM 23485 N N . TYR A 1 9 ? 5.711 10.065 3.747 1.00 0.00 9 TYR A N 15
ATOM 23486 C CA . TYR A 1 9 ? 4.709 9.024 3.652 1.00 0.00 9 TYR A CA 15
ATOM 23487 C C . TYR A 1 9 ? 3.702 9.154 4.801 1.00 0.00 9 TYR A C 15
ATOM 23488 O O . TYR A 1 9 ? 2.499 9.176 4.554 1.00 0.00 9 TYR A O 15
ATOM 23506 N N . GLY A 1 10 ? 4.168 9.271 6.049 1.00 0.00 10 GLY A N 15
ATOM 23507 C CA . GLY A 1 10 ? 3.332 9.072 7.231 1.00 0.00 10 GLY A CA 15
ATOM 23508 C C . GLY A 1 10 ? 2.327 10.194 7.444 1.00 0.00 10 GLY A C 15
ATOM 23509 O O . GLY A 1 10 ? 1.272 10.009 8.040 1.00 0.00 10 GLY A O 15
ATOM 23513 N N . ARG A 1 11 ? 2.636 11.372 6.903 1.00 0.00 11 ARG A N 15
ATOM 23514 C CA . ARG A 1 11 ? 1.717 12.498 6.885 1.00 0.00 11 ARG A CA 15
ATOM 23515 C C . ARG A 1 11 ? 0.437 12.198 6.099 1.00 0.00 11 ARG A C 15
ATOM 23516 O O . ARG A 1 11 ? -0.545 12.911 6.282 1.00 0.00 11 ARG A O 15
ATOM 23537 N N . TYR A 1 12 ? 0.455 11.212 5.198 1.00 0.00 12 TYR A N 15
ATOM 23538 C CA . TYR A 1 12 ? -0.668 10.826 4.362 1.00 0.00 12 TYR A CA 15
ATOM 23539 C C . TYR A 1 12 ? -1.173 9.430 4.714 1.00 0.00 12 TYR A C 15
ATOM 23540 O O . TYR A 1 12 ? -2.382 9.214 4.706 1.00 0.00 12 TYR A O 15
ATOM 23558 N N . PHE A 1 13 ? -0.270 8.486 4.982 1.00 0.00 13 PHE A N 15
ATOM 23559 C CA . PHE A 1 13 ? -0.569 7.107 5.348 1.00 0.00 13 PHE A CA 15
ATOM 23560 C C . PHE A 1 13 ? -0.381 6.952 6.845 1.00 0.00 13 PHE A C 15
ATOM 23561 O O . PHE A 1 13 ? 0.742 6.998 7.338 1.00 0.00 13 PHE A O 15
ATOM 23578 N N . GLU A 1 14 ? -1.480 6.734 7.547 1.00 0.00 14 GLU A N 15
ATOM 23579 C CA . GLU A 1 14 ? -1.438 6.476 8.977 1.00 0.00 14 GLU A CA 15
ATOM 23580 C C . GLU A 1 14 ? -1.238 4.984 9.231 1.00 0.00 14 GLU A C 15
ATOM 23581 O O . GLU A 1 14 ? -1.675 4.139 8.451 1.00 0.00 14 GLU A O 15
ATOM 23593 N N . GLN A 1 15 ? -0.726 4.687 10.420 1.00 0.00 15 GLN A N 15
ATOM 23594 C CA . GLN A 1 15 ? -0.705 3.397 11.105 1.00 0.00 15 GLN A CA 15
ATOM 23595 C C . GLN A 1 15 ? -2.034 2.653 11.059 1.00 0.00 15 GLN A C 15
ATOM 23596 O O . GLN A 1 15 ? -2.048 1.436 11.223 1.00 0.00 15 GLN A O 15
ATOM 23610 N N . LEU A 1 16 ? -3.139 3.380 10.944 1.00 0.00 16 LEU A N 15
ATOM 23611 C CA . LEU A 1 16 ? -4.490 2.864 11.017 1.00 0.00 16 LEU A CA 15
ATOM 23612 C C . LEU A 1 16 ? -5.308 3.472 9.869 1.00 0.00 16 LEU A C 15
ATOM 23613 O O . LEU A 1 16 ? -6.451 3.902 10.043 1.00 0.00 16 LEU A O 15
ATOM 23629 N N . GLN A 1 17 ? -4.702 3.568 8.692 1.00 0.00 17 GLN A N 15
ATOM 23630 C CA . GLN A 1 17 ? -5.387 3.803 7.430 1.00 0.00 17 GLN A CA 15
ATOM 23631 C C . GLN A 1 17 ? -5.256 2.563 6.558 1.00 0.00 17 GLN A C 15
ATOM 23632 O O . GLN A 1 17 ? -4.337 1.778 6.741 1.00 0.00 17 GLN A O 15
ATOM 23646 N N . LYS A 1 18 ? -6.119 2.390 5.558 1.00 0.00 18 LYS A N 15
ATOM 23647 C CA . LYS A 1 18 ? -6.110 1.211 4.700 1.00 0.00 18 LYS A CA 15
ATOM 23648 C C . LYS A 1 18 ? -5.654 1.581 3.293 1.00 0.00 18 LYS A C 15
ATOM 23649 O O . LYS A 1 18 ? -5.906 2.704 2.860 1.00 0.00 18 LYS A O 15
ATOM 23668 N N . VAL A 1 19 ? -4.982 0.678 2.583 1.00 0.00 19 VAL A N 15
ATOM 23669 C CA . VAL A 1 19 ? -4.398 0.932 1.266 1.00 0.00 19 VAL A CA 15
ATOM 23670 C C . VAL A 1 19 ? -4.905 -0.139 0.285 1.00 0.00 19 VAL A C 15
ATOM 23671 O O . VAL A 1 19 ? -5.256 -1.252 0.697 1.00 0.00 19 VAL A O 15
ATOM 23684 N N . ASN A 1 20 ? -4.916 0.182 -1.016 1.00 0.00 20 ASN A N 15
ATOM 23685 C CA . ASN A 1 20 ? -5.002 -0.814 -2.089 1.00 0.00 20 ASN A CA 15
ATOM 23686 C C . ASN A 1 20 ? -3.833 -1.790 -2.018 1.00 0.00 20 ASN A C 15
ATOM 23687 O O . ASN A 1 20 ? -2.777 -1.475 -1.465 1.00 0.00 20 ASN A O 15
ATOM 23698 N N . LEU A 1 21 ? -4.026 -2.931 -2.675 1.00 0.00 21 LEU A N 15
ATOM 23699 C CA . LEU A 1 21 ? -3.162 -4.097 -2.697 1.00 0.00 21 LEU A CA 15
ATOM 23700 C C . LEU A 1 21 ? -3.132 -4.648 -4.130 1.00 0.00 21 LEU A C 15
ATOM 23701 O O . LEU A 1 21 ? -3.312 -5.852 -4.306 1.00 0.00 21 LEU A O 15
ATOM 23717 N N . THR A 1 22 ? -2.996 -3.818 -5.173 1.00 0.00 22 THR A N 15
ATOM 23718 C CA . THR A 1 22 ? -3.004 -4.357 -6.532 1.00 0.00 22 THR A CA 15
ATOM 23719 C C . THR A 1 22 ? -1.720 -5.166 -6.663 1.00 0.00 22 THR A C 15
ATOM 23720 O O . THR A 1 22 ? -0.644 -4.582 -6.546 1.00 0.00 22 THR A O 15
ATOM 23731 N N . VAL A 1 23 ? -1.811 -6.488 -6.830 1.00 0.00 23 VAL A N 15
ATOM 23732 C CA . VAL A 1 23 ? -0.600 -7.318 -6.917 1.00 0.00 23 VAL A CA 15
ATOM 23733 C C . VAL A 1 23 ? -0.439 -7.735 -8.358 1.00 0.00 23 VAL A C 15
ATOM 23734 O O . VAL A 1 23 ? -1.151 -8.632 -8.790 1.00 0.00 23 VAL A O 15
ATOM 23747 N N . ARG A 1 24 ? 0.499 -7.132 -9.092 1.00 0.00 24 ARG A N 15
ATOM 23748 C CA . ARG A 1 24 ? 0.946 -7.656 -10.381 1.00 0.00 24 ARG A CA 15
ATOM 23749 C C . ARG A 1 24 ? 1.288 -9.134 -10.218 1.00 0.00 24 ARG A C 15
ATOM 23750 O O . ARG A 1 24 ? 2.265 -9.437 -9.530 1.00 0.00 24 ARG A O 15
ATOM 23771 N N . LEU A 1 25 ? 0.548 -10.042 -10.863 1.00 0.00 25 LEU A N 15
ATOM 23772 C CA . LEU A 1 25 ? 0.956 -11.437 -10.981 1.00 0.00 25 LEU A CA 15
ATOM 23773 C C . LEU A 1 25 ? 1.391 -11.564 -12.423 1.00 0.00 25 LEU A C 15
ATOM 23774 O O . LEU A 1 25 ? 0.592 -11.888 -13.305 1.00 0.00 25 LEU A O 15
ATOM 23790 N N . GLY A 1 26 ? 2.616 -11.110 -12.684 1.00 0.00 26 GLY A N 15
ATOM 23791 C CA . GLY A 1 26 ? 3.250 -11.186 -13.995 1.00 0.00 26 GLY A CA 15
ATOM 23792 C C . GLY A 1 26 ? 2.692 -10.176 -14.996 1.00 0.00 26 GLY A C 15
ATOM 23793 O O . GLY A 1 26 ? 3.237 -10.056 -16.091 1.00 0.00 26 GLY A O 15
ATOM 23797 N N . ASP A 1 27 ? 1.637 -9.446 -14.605 1.00 0.00 27 ASP A N 15
ATOM 23798 C CA . ASP A 1 27 ? 0.801 -8.505 -15.362 1.00 0.00 27 ASP A CA 15
ATOM 23799 C C . ASP A 1 27 ? -0.168 -9.223 -16.306 1.00 0.00 27 ASP A C 15
ATOM 23800 O O . ASP A 1 27 ? -1.024 -8.585 -16.913 1.00 0.00 27 ASP A O 15
ATOM 23809 N N . THR A 1 28 ? -0.082 -10.551 -16.407 1.00 0.00 28 THR A N 15
ATOM 23810 C CA . THR A 1 28 ? -1.041 -11.373 -17.131 1.00 0.00 28 THR A CA 15
ATOM 23811 C C . THR A 1 28 ? -2.234 -11.740 -16.231 1.00 0.00 28 THR A C 15
ATOM 23812 O O . THR A 1 28 ? -3.330 -11.965 -16.743 1.00 0.00 28 THR A O 15
ATOM 23823 N N . GLY A 1 29 ? -2.052 -11.765 -14.906 1.00 0.00 29 GLY A N 15
ATOM 23824 C CA . GLY A 1 29 ? -3.076 -12.164 -13.950 1.00 0.00 29 GLY A CA 15
ATOM 23825 C C . GLY A 1 29 ? -3.534 -10.990 -13.107 1.00 0.00 29 GLY A C 15
ATOM 23826 O O . GLY A 1 29 ? -4.612 -10.424 -13.289 1.00 0.00 29 GLY A O 15
ATOM 23830 N N . SER A 1 30 ? -2.646 -10.654 -12.183 1.00 0.00 30 SER A N 15
ATOM 23831 C CA . SER A 1 30 ? -2.802 -9.785 -11.029 1.00 0.00 30 SER A CA 15
ATOM 23832 C C . SER A 1 30 ? -3.925 -10.184 -10.067 1.00 0.00 30 SER A C 15
ATOM 23833 O O . SER A 1 30 ? -4.709 -11.101 -10.324 1.00 0.00 30 SER A O 15
ATOM 23841 N N . PHE A 1 31 ? -3.905 -9.571 -8.890 1.00 0.00 31 PHE A N 15
ATOM 23842 C CA . PHE A 1 31 ? -4.871 -9.702 -7.817 1.00 0.00 31 PHE A CA 15
ATOM 23843 C C . PHE A 1 31 ? -5.105 -8.289 -7.289 1.00 0.00 31 PHE A C 15
ATOM 23844 O O . PHE A 1 31 ? -4.319 -7.382 -7.567 1.00 0.00 31 PHE A O 15
ATOM 23861 N N . ASP A 1 32 ? -6.140 -8.090 -6.487 1.00 0.00 32 ASP A N 15
ATOM 23862 C CA . ASP A 1 32 ? -6.363 -6.881 -5.735 1.00 0.00 32 ASP A CA 15
ATOM 23863 C C . ASP A 1 32 ? -7.173 -7.275 -4.499 1.00 0.00 32 ASP A C 15
ATOM 23864 O O . ASP A 1 32 ? -7.968 -8.222 -4.548 1.00 0.00 32 ASP A O 15
ATOM 23873 N N . GLY A 1 33 ? -7.063 -6.479 -3.437 1.00 0.00 33 GLY A N 15
ATOM 23874 C CA . GLY A 1 33 ? -7.869 -6.586 -2.229 1.00 0.00 33 GLY A CA 15
ATOM 23875 C C . GLY A 1 33 ? -7.788 -5.292 -1.442 1.00 0.00 33 GLY A C 15
ATOM 23876 O O . GLY A 1 33 ? -7.435 -4.247 -2.000 1.00 0.00 33 GLY A O 15
ATOM 23880 N N . THR A 1 34 ? -8.132 -5.348 -0.159 1.00 0.00 34 THR A N 15
ATOM 23881 C CA . THR A 1 34 ? -7.888 -4.250 0.763 1.00 0.00 34 THR A CA 15
ATOM 23882 C C . THR A 1 34 ? -7.282 -4.831 2.042 1.00 0.00 34 THR A C 15
ATOM 23883 O O . THR A 1 34 ? -7.557 -5.973 2.416 1.00 0.00 34 THR A O 15
ATOM 23894 N N . ALA A 1 35 ? -6.476 -4.044 2.752 1.00 0.00 35 ALA A N 15
ATOM 23895 C CA . ALA A 1 35 ? -6.040 -4.340 4.102 1.00 0.00 35 ALA A CA 15
ATOM 23896 C C . ALA A 1 35 ? -5.978 -3.014 4.813 1.00 0.00 35 ALA A C 15
ATOM 23897 O O . ALA A 1 35 ? -5.691 -2.002 4.172 1.00 0.00 35 ALA A O 15
ATOM 23904 N N . ALA A 1 36 ? -6.186 -3.014 6.117 1.00 0.00 36 ALA A N 15
ATOM 23905 C CA . ALA A 1 36 ? -5.897 -1.892 6.987 1.00 0.00 36 ALA A CA 15
ATOM 23906 C C . ALA A 1 36 ? -4.425 -1.984 7.414 1.00 0.00 36 ALA A C 15
ATOM 23907 O O . ALA A 1 36 ? -3.877 -3.087 7.494 1.00 0.00 36 ALA A O 15
ATOM 23914 N N . ILE A 1 37 ? -3.746 -0.845 7.586 1.00 0.00 37 ILE A N 15
ATOM 23915 C CA . ILE A 1 37 ? -2.436 -0.769 8.219 1.00 0.00 37 ILE A CA 15
ATOM 23916 C C . ILE A 1 37 ? -2.651 -1.070 9.710 1.00 0.00 37 ILE A C 15
ATOM 23917 O O . ILE A 1 37 ? -3.741 -0.883 10.271 1.00 0.00 37 ILE A O 15
ATOM 23933 N N . THR A 1 38 ? -1.582 -1.525 10.346 1.00 0.00 38 THR A N 15
ATOM 23934 C CA . THR A 1 38 ? -1.487 -1.875 11.749 1.00 0.00 38 THR A CA 15
ATOM 23935 C C . THR A 1 38 ? -0.242 -1.275 12.401 1.00 0.00 38 THR A C 15
ATOM 23936 O O . THR A 1 38 ? -0.218 -1.107 13.623 1.00 0.00 38 THR A O 15
ATOM 23947 N N . SER A 1 39 ? 0.797 -0.942 11.629 1.00 0.00 39 SER A N 15
ATOM 23948 C CA . SER A 1 39 ? 2.019 -0.297 12.087 1.00 0.00 39 SER A CA 15
ATOM 23949 C C . SER A 1 39 ? 2.663 0.408 10.895 1.00 0.00 39 SER A C 15
ATOM 23950 O O . SER A 1 39 ? 2.806 -0.199 9.830 1.00 0.00 39 SER A O 15
ATOM 23958 N N . LEU A 1 40 ? 3.079 1.664 11.051 1.00 0.00 40 LEU A N 15
ATOM 23959 C CA . LEU A 1 40 ? 3.702 2.464 9.999 1.00 0.00 40 LEU A CA 15
ATOM 23960 C C . LEU A 1 40 ? 5.023 3.007 10.520 1.00 0.00 40 LEU A C 15
ATOM 23961 O O . LEU A 1 40 ? 5.165 3.280 11.711 1.00 0.00 40 LEU A O 15
ATOM 23977 N N . LYS A 1 41 ? 6.001 3.142 9.629 1.00 0.00 41 LYS A N 15
ATOM 23978 C CA . LYS A 1 41 ? 7.350 3.616 9.951 1.00 0.00 41 LYS A CA 15
ATOM 23979 C C . LYS A 1 41 ? 8.098 4.086 8.698 1.00 0.00 41 LYS A C 15
ATOM 23980 O O . LYS A 1 41 ? 8.877 3.331 8.109 1.00 0.00 41 LYS A O 15
ATOM 23999 N N . GLY A 1 42 ? 7.950 5.354 8.327 1.00 0.00 42 GLY A N 15
ATOM 24000 C CA . GLY A 1 42 ? 8.687 5.916 7.204 1.00 0.00 42 GLY A CA 15
ATOM 24001 C C . GLY A 1 42 ? 8.305 5.185 5.925 1.00 0.00 42 GLY A C 15
ATOM 24002 O O . GLY A 1 42 ? 7.116 5.101 5.610 1.00 0.00 42 GLY A O 15
ATOM 24006 N N . SER A 1 43 ? 9.283 4.659 5.188 1.00 0.00 43 SER A N 15
ATOM 24007 C CA . SER A 1 43 ? 9.060 3.884 3.971 1.00 0.00 43 SER A CA 15
ATOM 24008 C C . SER A 1 43 ? 8.682 2.436 4.306 1.00 0.00 43 SER A C 15
ATOM 24009 O O . SER A 1 43 ? 9.238 1.493 3.740 1.00 0.00 43 SER A O 15
ATOM 24017 N N . LEU A 1 44 ? 7.783 2.239 5.265 1.00 0.00 44 LEU A N 15
ATOM 24018 C CA . LEU A 1 44 ? 7.358 0.925 5.719 1.00 0.00 44 LEU A CA 15
ATOM 24019 C C . LEU A 1 44 ? 5.946 1.038 6.270 1.00 0.00 44 LEU A C 15
ATOM 24020 O O . LEU A 1 44 ? 5.701 1.881 7.132 1.00 0.00 44 LEU A O 15
ATOM 24036 N N . ALA A 1 45 ? 5.031 0.183 5.829 1.00 0.00 45 ALA A N 15
ATOM 24037 C CA . ALA A 1 45 ? 3.747 -0.031 6.487 1.00 0.00 45 ALA A CA 15
ATOM 24038 C C . ALA A 1 45 ? 3.522 -1.534 6.588 1.00 0.00 45 ALA A C 15
ATOM 24039 O O . ALA A 1 45 ? 3.989 -2.263 5.716 1.00 0.00 45 ALA A O 15
ATOM 24046 N N . TRP A 1 46 ? 2.808 -1.985 7.617 1.00 0.00 46 TRP A N 15
ATOM 24047 C CA . TRP A 1 46 ? 2.414 -3.372 7.822 1.00 0.00 46 TRP A CA 15
ATOM 24048 C C . TRP A 1 46 ? 0.903 -3.469 7.723 1.00 0.00 46 TRP A C 15
ATOM 24049 O O . TRP A 1 46 ? 0.218 -2.636 8.324 1.00 0.00 46 TRP A O 15
ATOM 24070 N N . LEU A 1 47 ? 0.408 -4.445 6.956 1.00 0.00 47 LEU A N 15
ATOM 24071 C CA . LEU A 1 47 ? -1.006 -4.655 6.679 1.00 0.00 47 LEU A CA 15
ATOM 24072 C C . LEU A 1 47 ? -1.418 -6.057 7.116 1.00 0.00 47 LEU A C 15
ATOM 24073 O O . LEU A 1 47 ? -0.565 -6.944 7.151 1.00 0.00 47 LEU A O 15
ATOM 24089 N N . GLU A 1 48 ? -2.710 -6.276 7.402 1.00 0.00 48 GLU A N 15
ATOM 24090 C CA . GLU A 1 48 ? -3.173 -7.525 8.053 1.00 0.00 48 GLU A CA 15
ATOM 24091 C C . GLU A 1 48 ? -4.470 -8.134 7.487 1.00 0.00 48 GLU A C 15
ATOM 24092 O O . GLU A 1 48 ? -5.118 -8.957 8.147 1.00 0.00 48 GLU A O 15
ATOM 24104 N N . LEU A 1 49 ? -4.765 -7.810 6.225 1.00 0.00 49 LEU A N 15
ATOM 24105 C CA . LEU A 1 49 ? -5.957 -8.111 5.408 1.00 0.00 49 LEU A CA 15
ATOM 24106 C C . LEU A 1 49 ? -7.304 -7.761 6.049 1.00 0.00 49 LEU A C 15
ATOM 24107 O O . LEU A 1 49 ? -7.520 -7.962 7.243 1.00 0.00 49 LEU A O 15
ATOM 24123 N N . PHE A 1 50 ? -8.246 -7.246 5.250 1.00 0.00 50 PHE A N 15
ATOM 24124 C CA . PHE A 1 50 ? -9.547 -6.782 5.749 1.00 0.00 50 PHE A CA 15
ATOM 24125 C C . PHE A 1 50 ? -10.579 -7.902 5.940 1.00 0.00 50 PHE A C 15
ATOM 24126 O O . PHE A 1 50 ? -11.747 -7.617 6.237 1.00 0.00 50 PHE A O 15
ATOM 24143 N N . GLY A 1 51 ? -10.199 -9.159 5.717 1.00 0.00 51 GLY A N 15
ATOM 24144 C CA . GLY A 1 51 ? -11.177 -10.215 5.548 1.00 0.00 51 GLY A CA 15
ATOM 24145 C C . GLY A 1 51 ? -11.816 -10.104 4.169 1.00 0.00 51 GLY A C 15
ATOM 24146 O O . GLY A 1 51 ? -11.263 -9.480 3.256 1.00 0.00 51 GLY A O 15
ATOM 24150 N N . ALA A 1 52 ? -12.986 -10.725 4.034 1.00 0.00 52 ALA A N 15
ATOM 24151 C CA . ALA A 1 52 ? -13.765 -10.935 2.823 1.00 0.00 52 ALA A CA 15
ATOM 24152 C C . ALA A 1 52 ? -13.104 -11.999 1.950 1.00 0.00 52 ALA A C 15
ATOM 24153 O O . ALA A 1 52 ? -13.643 -13.105 1.857 1.00 0.00 52 ALA A O 15
ATOM 24160 N N . GLU A 1 53 ? -11.956 -11.686 1.353 1.00 0.00 53 GLU A N 15
ATOM 24161 C CA . GLU A 1 53 ? -11.215 -12.516 0.407 1.00 0.00 53 GLU A CA 15
ATOM 24162 C C . GLU A 1 53 ? -9.703 -12.292 0.582 1.00 0.00 53 GLU A C 15
ATOM 24163 O O . GLU A 1 53 ? -9.280 -11.383 1.303 1.00 0.00 53 GLU A O 15
ATOM 24175 N N . GLN A 1 54 ? -8.882 -13.129 -0.060 1.00 0.00 54 GLN A N 15
ATOM 24176 C CA . GLN A 1 54 ? -7.425 -13.186 0.097 1.00 0.00 54 GLN A CA 15
ATOM 24177 C C . GLN A 1 54 ? -6.780 -13.698 -1.202 1.00 0.00 54 GLN A C 15
ATOM 24178 O O . GLN A 1 54 ? -7.488 -14.306 -2.006 1.00 0.00 54 GLN A O 15
ATOM 24192 N N . PRO A 1 55 ? -5.473 -13.490 -1.438 1.00 0.00 55 PRO A N 15
ATOM 24193 C CA . PRO A 1 55 ? -4.804 -13.995 -2.635 1.00 0.00 55 PRO A CA 15
ATOM 24194 C C . PRO A 1 55 ? -4.628 -15.519 -2.605 1.00 0.00 55 PRO A C 15
ATOM 24195 O O . PRO A 1 55 ? -4.821 -16.148 -1.559 1.00 0.00 55 PRO A O 15
ATOM 24206 N N . PRO A 1 56 ? -4.201 -16.122 -3.728 1.00 0.00 56 PRO A N 15
ATOM 24207 C CA . PRO A 1 56 ? -3.747 -17.505 -3.740 1.00 0.00 56 PRO A CA 15
ATOM 24208 C C . PRO A 1 56 ? -2.461 -17.673 -2.911 1.00 0.00 56 PRO A C 15
ATOM 24209 O O . PRO A 1 56 ? -1.643 -16.746 -2.849 1.00 0.00 56 PRO A O 15
ATOM 24220 N N . PRO A 1 57 ? -2.208 -18.884 -2.383 1.00 0.00 57 PRO A N 15
ATOM 24221 C CA . PRO A 1 57 ? -0.971 -19.202 -1.691 1.00 0.00 57 PRO A CA 15
ATOM 24222 C C . PRO A 1 57 ? 0.202 -19.273 -2.655 1.00 0.00 57 PRO A C 15
ATOM 24223 O O . PRO A 1 57 ? 0.033 -19.316 -3.878 1.00 0.00 57 PRO A O 15
ATOM 24234 N N . ASN A 1 58 ? 1.409 -19.300 -2.084 1.00 0.00 58 ASN A N 15
ATOM 24235 C CA . ASN A 1 58 ? 2.700 -19.391 -2.764 1.00 0.00 58 ASN A CA 15
ATOM 24236 C C . ASN A 1 58 ? 2.821 -18.374 -3.901 1.00 0.00 58 ASN A C 15
ATOM 24237 O O . ASN A 1 58 ? 3.545 -18.581 -4.879 1.00 0.00 58 ASN A O 15
ATOM 24248 N N . THR A 1 59 ? 2.090 -17.264 -3.802 1.00 0.00 59 THR A N 15
ATOM 24249 C CA . THR A 1 59 ? 1.948 -16.263 -4.842 1.00 0.00 59 THR A CA 15
ATOM 24250 C C . THR A 1 59 ? 2.394 -14.926 -4.272 1.00 0.00 59 THR A C 15
ATOM 24251 O O . THR A 1 59 ? 3.336 -14.341 -4.811 1.00 0.00 59 THR A O 15
ATOM 24262 N N . LEU A 1 60 ? 1.803 -14.476 -3.157 1.00 0.00 60 LEU A N 15
ATOM 24263 C CA . LEU A 1 60 ? 2.351 -13.343 -2.417 1.00 0.00 60 LEU A CA 15
ATOM 24264 C C . LEU A 1 60 ? 3.800 -13.662 -2.081 1.00 0.00 60 LEU A C 15
ATOM 24265 O O . LEU A 1 60 ? 4.101 -14.764 -1.622 1.00 0.00 60 LEU A O 15
ATOM 24281 N N . SER A 1 61 ? 4.696 -12.729 -2.374 1.00 0.00 61 SER A N 15
ATOM 24282 C CA . SER A 1 61 ? 6.129 -12.918 -2.264 1.00 0.00 61 SER A CA 15
ATOM 24283 C C . SER A 1 61 ? 6.755 -11.606 -1.771 1.00 0.00 61 SER A C 15
ATOM 24284 O O . SER A 1 61 ? 6.122 -10.549 -1.823 1.00 0.00 61 SER A O 15
ATOM 24292 N N . GLU A 1 62 ? 7.993 -11.664 -1.290 1.00 0.00 62 GLU A N 15
ATOM 24293 C CA . GLU A 1 62 ? 8.623 -10.606 -0.492 1.00 0.00 62 GLU A CA 15
ATOM 24294 C C . GLU A 1 62 ? 9.121 -9.421 -1.324 1.00 0.00 62 GLU A C 15
ATOM 24295 O O . GLU A 1 62 ? 9.683 -8.470 -0.791 1.00 0.00 62 GLU A O 15
ATOM 24307 N N . GLY A 1 63 ? 8.935 -9.445 -2.631 1.00 0.00 63 GLY A N 15
ATOM 24308 C CA . GLY A 1 63 ? 9.327 -8.392 -3.547 1.00 0.00 63 GLY A CA 15
ATOM 24309 C C . GLY A 1 63 ? 8.236 -8.178 -4.579 1.00 0.00 63 GLY A C 15
ATOM 24310 O O . GLY A 1 63 ? 8.541 -7.654 -5.650 1.00 0.00 63 GLY A O 15
ATOM 24314 N N . ALA A 1 64 ? 6.993 -8.590 -4.269 1.00 0.00 64 ALA A N 15
ATOM 24315 C CA . ALA A 1 64 ? 5.855 -8.348 -5.135 1.00 0.00 64 ALA A CA 15
ATOM 24316 C C . ALA A 1 64 ? 5.753 -6.840 -5.290 1.00 0.00 64 ALA A C 15
ATOM 24317 O O . ALA A 1 64 ? 5.742 -6.127 -4.285 1.00 0.00 64 ALA A O 15
ATOM 24324 N N . GLU A 1 65 ? 5.754 -6.358 -6.526 1.00 0.00 65 GLU A N 15
ATOM 24325 C CA . GLU A 1 65 ? 5.421 -4.991 -6.852 1.00 0.00 65 GLU A CA 15
ATOM 24326 C C . GLU A 1 65 ? 3.929 -4.869 -6.613 1.00 0.00 65 GLU A C 15
ATOM 24327 O O . GLU A 1 65 ? 3.132 -5.572 -7.253 1.00 0.00 65 GLU A O 15
ATOM 24339 N N . VAL A 1 66 ? 3.572 -4.013 -5.670 1.00 0.00 66 VAL A N 15
ATOM 24340 C CA . VAL A 1 66 ? 2.207 -3.775 -5.237 1.00 0.00 66 VAL A CA 15
ATOM 24341 C C . VAL A 1 66 ? 1.994 -2.260 -5.168 1.00 0.00 66 VAL A C 15
ATOM 24342 O O . VAL A 1 66 ? 2.963 -1.517 -4.963 1.00 0.00 66 VAL A O 15
ATOM 24355 N N . SER A 1 67 ? 0.764 -1.771 -5.319 1.00 0.00 67 SER A N 15
ATOM 24356 C CA . SER A 1 67 ? 0.464 -0.346 -5.348 1.00 0.00 67 SER A CA 15
ATOM 24357 C C . SER A 1 67 ? -0.591 0.010 -4.322 1.00 0.00 67 SER A C 15
ATOM 24358 O O . SER A 1 67 ? -1.647 -0.621 -4.258 1.00 0.00 67 SER A O 15
ATOM 24366 N N . VAL A 1 68 ? -0.301 1.040 -3.534 1.00 0.00 68 VAL A N 15
ATOM 24367 C CA . VAL A 1 68 ? -1.185 1.516 -2.495 1.00 0.00 68 VAL A CA 15
ATOM 24368 C C . VAL A 1 68 ? -2.232 2.405 -3.172 1.00 0.00 68 VAL A C 15
ATOM 24369 O O . VAL A 1 68 ? -2.067 2.788 -4.330 1.00 0.00 68 VAL A O 15
ATOM 24382 N N . SER A 1 69 ? -3.255 2.811 -2.424 1.00 0.00 69 SER A N 15
ATOM 24383 C CA . SER A 1 69 ? -4.065 4.000 -2.612 1.00 0.00 69 SER A CA 15
ATOM 24384 C C . SER A 1 69 ? -4.848 4.199 -1.315 1.00 0.00 69 SER A C 15
ATOM 24385 O O . SER A 1 69 ? -5.421 3.227 -0.819 1.00 0.00 69 SER A O 15
ATOM 24393 N N . VAL A 1 70 ? -4.868 5.402 -0.738 1.00 0.00 70 VAL A N 15
ATOM 24394 C CA . VAL A 1 70 ? -5.789 5.716 0.344 1.00 0.00 70 VAL A CA 15
ATOM 24395 C C . VAL A 1 70 ? -6.367 7.085 0.069 1.00 0.00 70 VAL A C 15
ATOM 24396 O O . VAL A 1 70 ? -5.684 7.996 -0.389 1.00 0.00 70 VAL A O 15
ATOM 24409 N N . TRP A 1 71 ? -7.659 7.219 0.301 1.00 0.00 71 TRP A N 15
ATOM 24410 C CA . TRP A 1 71 ? -8.303 8.510 0.321 1.00 0.00 71 TRP A CA 15
ATOM 24411 C C . TRP A 1 71 ? -8.024 9.061 1.708 1.00 0.00 71 TRP A C 15
ATOM 24412 O O . TRP A 1 71 ? -8.474 8.470 2.689 1.00 0.00 71 TRP A O 15
ATOM 24433 N N . THR A 1 72 ? -7.224 10.117 1.809 1.00 0.00 72 THR A N 15
ATOM 24434 C CA . THR A 1 72 ? -7.105 10.861 3.055 1.00 0.00 72 THR A CA 15
ATOM 24435 C C . THR A 1 72 ? -7.676 12.263 2.812 1.00 0.00 72 THR A C 15
ATOM 24436 O O . THR A 1 72 ? -8.421 12.457 1.842 1.00 0.00 72 THR A O 15
ATOM 24447 N N . GLY A 1 73 ? -7.413 13.200 3.725 1.00 0.00 73 GLY A N 15
ATOM 24448 C CA . GLY A 1 73 ? -7.896 14.567 3.648 1.00 0.00 73 GLY A CA 15
ATOM 24449 C C . GLY A 1 73 ? -7.646 15.140 2.257 1.00 0.00 73 GLY A C 15
ATOM 24450 O O . GLY A 1 73 ? -6.526 15.072 1.737 1.00 0.00 73 GLY A O 15
ATOM 24454 N N . GLY A 1 74 ? -8.692 15.676 1.635 1.00 0.00 74 GLY A N 15
ATOM 24455 C CA . GLY A 1 74 ? -8.626 16.245 0.307 1.00 0.00 74 GLY A CA 15
ATOM 24456 C C . GLY A 1 74 ? -8.869 15.187 -0.765 1.00 0.00 74 GLY A C 15
ATOM 24457 O O . GLY A 1 74 ? -9.898 15.242 -1.443 1.00 0.00 74 GLY A O 15
ATOM 24461 N N . ALA A 1 75 ? -7.925 14.272 -0.994 1.00 0.00 75 ALA A N 15
ATOM 24462 C CA . ALA A 1 75 ? -7.783 13.602 -2.282 1.00 0.00 75 ALA A CA 15
ATOM 24463 C C . ALA A 1 75 ? -7.318 12.161 -2.110 1.00 0.00 75 ALA A C 15
ATOM 24464 O O . ALA A 1 75 ? -6.993 11.716 -1.003 1.00 0.00 75 ALA A O 15
ATOM 24471 N N . LEU A 1 76 ? -7.273 11.425 -3.221 1.00 0.00 76 LEU A N 15
ATOM 24472 C CA . LEU A 1 76 ? -6.719 10.092 -3.237 1.00 0.00 76 LEU A CA 15
ATOM 24473 C C . LEU A 1 76 ? -5.226 10.220 -3.415 1.00 0.00 76 LEU A C 15
ATOM 24474 O O . LEU A 1 76 ? -4.751 10.743 -4.424 1.00 0.00 76 LEU A O 15
ATOM 24490 N N . CYS A 1 77 ? -4.498 9.752 -2.417 1.00 0.00 77 CYS A N 15
ATOM 24491 C CA . CYS A 1 77 ? -3.072 9.669 -2.412 1.00 0.00 77 CYS A CA 15
ATOM 24492 C C . CYS A 1 77 ? -2.742 8.232 -2.752 1.00 0.00 77 CYS A C 15
ATOM 24493 O O . CYS A 1 77 ? -3.219 7.317 -2.073 1.00 0.00 77 CYS A O 15
ATOM 24501 N N . ARG A 1 78 ? -1.980 7.997 -3.815 1.00 0.00 78 ARG A N 15
ATOM 24502 C CA . ARG A 1 78 ? -1.559 6.640 -4.114 1.00 0.00 78 ARG A CA 15
ATOM 24503 C C . ARG A 1 78 ? -0.082 6.682 -4.426 1.00 0.00 78 ARG A C 15
ATOM 24504 O O . ARG A 1 78 ? 0.490 7.746 -4.665 1.00 0.00 78 ARG A O 15
ATOM 24525 N N . CYS A 1 79 ? 0.532 5.516 -4.357 1.00 0.00 79 CYS A N 15
ATOM 24526 C CA . CYS A 1 79 ? 1.962 5.357 -4.524 1.00 0.00 79 CYS A CA 15
ATOM 24527 C C . CYS A 1 79 ? 2.184 3.922 -4.988 1.00 0.00 79 CYS A C 15
ATOM 24528 O O . CYS A 1 79 ? 1.279 3.084 -4.898 1.00 0.00 79 CYS A O 15
ATOM 24536 N N . ASP A 1 80 ? 3.386 3.632 -5.461 1.00 0.00 80 ASP A N 15
ATOM 24537 C CA . ASP A 1 80 ? 3.748 2.355 -6.046 1.00 0.00 80 ASP A CA 15
ATOM 24538 C C . ASP A 1 80 ? 4.941 1.844 -5.253 1.00 0.00 80 ASP A C 15
ATOM 24539 O O . ASP A 1 80 ? 5.795 2.621 -4.823 1.00 0.00 80 ASP A O 15
ATOM 24548 N N . GLY A 1 81 ? 4.963 0.542 -5.002 1.00 0.00 81 GLY A N 15
ATOM 24549 C CA . GLY A 1 81 ? 5.763 -0.059 -3.950 1.00 0.00 81 GLY A CA 15
ATOM 24550 C C . GLY A 1 81 ? 6.221 -1.477 -4.254 1.00 0.00 81 GLY A C 15
ATOM 24551 O O . GLY A 1 81 ? 5.962 -1.995 -5.345 1.00 0.00 81 GLY A O 15
ATOM 24555 N N . ARG A 1 82 ? 6.883 -2.109 -3.280 1.00 0.00 82 ARG A N 15
ATOM 24556 C CA . ARG A 1 82 ? 7.159 -3.547 -3.249 1.00 0.00 82 ARG A CA 15
ATOM 24557 C C . ARG A 1 82 ? 6.801 -4.043 -1.841 1.00 0.00 82 ARG A C 15
ATOM 24558 O O . ARG A 1 82 ? 6.732 -3.225 -0.922 1.00 0.00 82 ARG A O 15
ATOM 24579 N N . VAL A 1 83 ? 6.647 -5.351 -1.633 1.00 0.00 83 VAL A N 15
ATOM 24580 C CA . VAL A 1 83 ? 6.361 -5.933 -0.316 1.00 0.00 83 VAL A CA 15
ATOM 24581 C C . VAL A 1 83 ? 7.526 -5.727 0.670 1.00 0.00 83 VAL A C 15
ATOM 24582 O O . VAL A 1 83 ? 7.320 -5.426 1.844 1.00 0.00 83 VAL A O 15
ATOM 24595 N N . GLU A 1 84 ? 8.761 -5.865 0.203 1.00 0.00 84 GLU A N 15
ATOM 24596 C CA . GLU A 1 84 ? 10.017 -5.971 0.967 1.00 0.00 84 GLU A CA 15
ATOM 24597 C C . GLU A 1 84 ? 10.114 -7.238 1.836 1.00 0.00 84 GLU A C 15
ATOM 24598 O O . GLU A 1 84 ? 11.155 -7.894 1.863 1.00 0.00 84 GLU A O 15
ATOM 24610 N N . THR A 1 85 ? 9.073 -7.542 2.615 1.00 0.00 85 THR A N 15
ATOM 24611 C CA . THR A 1 85 ? 9.087 -8.519 3.691 1.00 0.00 85 THR A CA 15
ATOM 24612 C C . THR A 1 85 ? 7.657 -9.034 3.870 1.00 0.00 85 THR A C 15
ATOM 24613 O O . THR A 1 85 ? 6.805 -8.346 4.435 1.00 0.00 85 THR A O 15
ATOM 24624 N N . LEU A 1 86 ? 7.364 -10.228 3.352 1.00 0.00 86 LEU A N 15
ATOM 24625 C CA . LEU A 1 86 ? 6.092 -10.895 3.617 1.00 0.00 86 LEU A CA 15
ATOM 24626 C C . LEU A 1 86 ? 6.178 -11.604 4.974 1.00 0.00 86 LEU A C 15
ATOM 24627 O O . LEU A 1 86 ? 7.282 -11.887 5.445 1.00 0.00 86 LEU A O 15
ATOM 24643 N N . ARG A 1 87 ? 5.043 -11.958 5.588 1.00 0.00 87 ARG A N 15
ATOM 24644 C CA . ARG A 1 87 ? 4.995 -12.792 6.795 1.00 0.00 87 ARG A CA 15
ATOM 24645 C C . ARG A 1 87 ? 3.945 -13.891 6.682 1.00 0.00 87 ARG A C 15
ATOM 24646 O O . ARG A 1 87 ? 4.240 -15.031 7.042 1.00 0.00 87 ARG A O 15
ATOM 24667 N N . ASP A 1 88 ? 2.773 -13.588 6.141 1.00 0.00 88 ASP A N 15
ATOM 24668 C CA . ASP A 1 88 ? 1.721 -14.522 5.763 1.00 0.00 88 ASP A CA 15
ATOM 24669 C C . ASP A 1 88 ? 1.136 -13.990 4.453 1.00 0.00 88 ASP A C 15
ATOM 24670 O O . ASP A 1 88 ? 1.348 -12.834 4.091 1.00 0.00 88 ASP A O 15
ATOM 24679 N N . ASP A 1 89 ? 0.238 -14.752 3.839 1.00 0.00 89 ASP A N 15
ATOM 24680 C CA . ASP A 1 89 ? -0.654 -14.356 2.734 1.00 0.00 89 ASP A CA 15
ATOM 24681 C C . ASP A 1 89 ? -1.560 -13.166 3.092 1.00 0.00 89 ASP A C 15
ATOM 24682 O O . ASP A 1 89 ? -2.264 -12.597 2.253 1.00 0.00 89 ASP A O 15
ATOM 24691 N N . ARG A 1 90 ? -1.578 -12.800 4.368 1.00 0.00 90 ARG A N 15
ATOM 24692 C CA . ARG A 1 90 ? -2.457 -11.807 4.954 1.00 0.00 90 ARG A CA 15
ATOM 24693 C C . ARG A 1 90 ? -1.691 -10.752 5.741 1.00 0.00 90 ARG A C 15
ATOM 24694 O O . ARG A 1 90 ? -2.217 -9.656 5.881 1.00 0.00 90 ARG A O 15
ATOM 24715 N N . GLN A 1 91 ? -0.488 -11.039 6.242 1.00 0.00 91 GLN A N 15
ATOM 24716 C CA . GLN A 1 91 ? 0.287 -10.127 7.065 1.00 0.00 91 GLN A CA 15
ATOM 24717 C C . GLN A 1 91 ? 1.586 -9.892 6.336 1.00 0.00 91 GLN A C 15
ATOM 24718 O O . GLN A 1 91 ? 2.305 -10.849 6.052 1.00 0.00 91 GLN A O 15
ATOM 24732 N N . PHE A 1 92 ? 1.884 -8.654 6.007 1.00 0.00 92 PHE A N 15
ATOM 24733 C CA . PHE A 1 92 ? 3.115 -8.332 5.307 1.00 0.00 92 PHE A CA 15
ATOM 24734 C C . PHE A 1 92 ? 3.414 -6.855 5.437 1.00 0.00 92 PHE A C 15
ATOM 24735 O O . PHE A 1 92 ? 2.548 -6.064 5.819 1.00 0.00 92 PHE A O 15
ATOM 24752 N N . ALA A 1 93 ? 4.662 -6.509 5.142 1.00 0.00 93 ALA A N 15
ATOM 24753 C CA . ALA A 1 93 ? 5.107 -5.144 5.020 1.00 0.00 93 ALA A CA 15
ATOM 24754 C C . ALA A 1 93 ? 4.889 -4.674 3.576 1.00 0.00 93 ALA A C 15
ATOM 24755 O O . ALA A 1 93 ? 4.613 -5.481 2.687 1.00 0.00 93 ALA A O 15
ATOM 24762 N N . ILE A 1 94 ? 5.086 -3.379 3.331 1.00 0.00 94 ILE A N 15
ATOM 24763 C CA . ILE A 1 94 ? 5.279 -2.771 2.022 1.00 0.00 94 ILE A CA 15
ATOM 24764 C C . ILE A 1 94 ? 6.235 -1.578 2.171 1.00 0.00 94 ILE A C 15
ATOM 24765 O O . ILE A 1 94 ? 6.053 -0.704 3.025 1.00 0.00 94 ILE A O 15
ATOM 24781 N N . ARG A 1 95 ? 7.253 -1.518 1.311 1.00 0.00 95 ARG A N 15
ATOM 24782 C CA . ARG A 1 95 ? 8.205 -0.415 1.220 1.00 0.00 95 ARG A CA 15
ATOM 24783 C C . ARG A 1 95 ? 7.622 0.516 0.175 1.00 0.00 95 ARG A C 15
ATOM 24784 O O . ARG A 1 95 ? 7.329 0.087 -0.946 1.00 0.00 95 ARG A O 15
ATOM 24805 N N . LEU A 1 96 ? 7.326 1.755 0.561 1.00 0.00 96 LEU A N 15
ATOM 24806 C CA . LEU A 1 96 ? 6.875 2.769 -0.388 1.00 0.00 96 LEU A CA 15
ATOM 24807 C C . LEU A 1 96 ? 8.126 3.219 -1.134 1.00 0.00 96 LEU A C 15
ATOM 24808 O O . LEU A 1 96 ? 9.095 3.593 -0.473 1.00 0.00 96 LEU A O 15
ATOM 24824 N N . VAL A 1 97 ? 8.131 3.172 -2.467 1.00 0.00 97 VAL A N 15
ATOM 24825 C CA . VAL A 1 97 ? 9.226 3.725 -3.257 1.00 0.00 97 VAL A CA 15
ATOM 24826 C C . VAL A 1 97 ? 8.707 4.908 -4.056 1.00 0.00 97 VAL A C 15
ATOM 24827 O O . VAL A 1 97 ? 7.515 5.012 -4.347 1.00 0.00 97 VAL A O 15
ATOM 24840 N N . GLY A 1 98 ? 9.612 5.787 -4.468 1.00 0.00 98 GLY A N 15
ATOM 24841 C CA . GLY A 1 98 ? 9.272 7.010 -5.105 1.00 0.00 98 GLY A CA 15
ATOM 24842 C C . GLY A 1 98 ? 8.706 7.943 -4.058 1.00 0.00 98 GLY A C 15
ATOM 24843 O O . GLY A 1 98 ? 9.013 7.889 -2.864 1.00 0.00 98 GLY A O 15
ATOM 24847 N N . ARG A 1 99 ? 7.894 8.834 -4.578 1.00 0.00 99 ARG A N 15
ATOM 24848 C CA . ARG A 1 99 ? 7.320 9.979 -3.894 1.00 0.00 99 ARG A CA 15
ATOM 24849 C C . ARG A 1 99 ? 5.817 9.965 -4.123 1.00 0.00 99 ARG A C 15
ATOM 24850 O O . ARG A 1 99 ? 5.360 9.710 -5.235 1.00 0.00 99 ARG A O 15
ATOM 24871 N N . VAL A 1 100 ? 5.053 10.244 -3.076 1.00 0.00 100 VAL A N 15
ATOM 24872 C CA . VAL A 1 100 ? 3.593 10.159 -3.117 1.00 0.00 100 VAL A CA 15
ATOM 24873 C C . VAL A 1 100 ? 3.052 11.354 -3.905 1.00 0.00 100 VAL A C 15
ATOM 24874 O O . VAL A 1 100 ? 3.640 12.438 -3.854 1.00 0.00 100 VAL A O 15
ATOM 24887 N N . ARG A 1 101 ? 1.915 11.212 -4.589 1.00 0.00 101 ARG A N 15
ATOM 24888 C CA . ARG A 1 101 ? 1.166 12.360 -5.092 1.00 0.00 101 ARG A CA 15
ATOM 24889 C C . ARG A 1 101 ? -0.328 12.069 -5.048 1.00 0.00 101 ARG A C 15
ATOM 24890 O O . ARG A 1 101 ? -0.750 10.910 -5.019 1.00 0.00 101 ARG A O 15
ATOM 24911 N N . GLU A 1 102 ? -1.132 13.132 -5.050 1.00 0.00 102 GLU A N 15
ATOM 24912 C CA . GLU A 1 102 ? -2.582 13.075 -5.004 1.00 0.00 102 GLU A CA 15
ATOM 24913 C C . GLU A 1 102 ? -3.088 13.220 -6.430 1.00 0.00 102 GLU A C 15
ATOM 24914 O O . GLU A 1 102 ? -3.465 14.301 -6.881 1.00 0.00 102 GLU A O 15
ATOM 24926 N N . LEU A 1 103 ? -2.991 12.115 -7.173 1.00 0.00 103 LEU A N 15
ATOM 24927 C CA . LEU A 1 103 ? -3.199 12.084 -8.619 1.00 0.00 103 LEU A CA 15
ATOM 24928 C C . LEU A 1 103 ? -4.681 12.049 -9.006 1.00 0.00 103 LEU A C 15
ATOM 24929 O O . LEU A 1 103 ? -4.977 12.007 -10.203 1.00 0.00 103 LEU A O 15
ATOM 24945 N N . GLN A 1 104 ? -5.587 11.943 -8.027 1.00 0.00 104 GLN A N 15
ATOM 24946 C CA . GLN A 1 104 ? -7.012 11.706 -8.210 1.00 0.00 104 GLN A CA 15
ATOM 24947 C C . GLN A 1 104 ? -7.782 12.451 -7.126 1.00 0.00 104 GLN A C 15
ATOM 24948 O O . GLN A 1 104 ? -7.403 12.436 -5.955 1.00 0.00 104 GLN A O 15
ATOM 24962 N N . ARG A 1 105 ? -8.871 13.113 -7.510 1.00 0.00 105 ARG A N 15
ATOM 24963 C CA . ARG A 1 105 ? -9.539 14.147 -6.720 1.00 0.00 105 ARG A CA 15
ATOM 24964 C C . ARG A 1 105 ? -11.039 14.100 -6.994 1.00 0.00 105 ARG A C 15
ATOM 24965 O O . ARG A 1 105 ? -11.472 14.397 -8.111 1.00 0.00 105 ARG A O 15
ATOM 24986 N N . ARG A 1 106 ? -11.825 13.684 -5.998 1.00 0.00 106 ARG A N 15
ATOM 24987 C CA . ARG A 1 106 ? -13.278 13.848 -5.998 1.00 0.00 106 ARG A CA 15
ATOM 24988 C C . ARG A 1 106 ? -13.621 15.249 -5.483 1.00 0.00 106 ARG A C 15
ATOM 24989 O O . ARG A 1 106 ? -12.722 15.904 -4.965 1.00 0.00 106 ARG A O 15
ATOM 25010 N N . GLU A 1 107 ? -14.904 15.630 -5.501 1.00 0.00 107 GLU A N 15
ATOM 25011 C CA . GLU A 1 107 ? -15.468 16.820 -4.840 1.00 0.00 107 GLU A CA 15
ATOM 25012 C C . GLU A 1 107 ? -14.562 18.036 -5.090 1.00 0.00 107 GLU A C 15
ATOM 25013 O O . GLU A 1 107 ? -13.945 18.597 -4.181 1.00 0.00 107 GLU A O 15
ATOM 25025 N N . TYR A 1 108 ? -14.409 18.344 -6.383 1.00 0.00 108 TYR A N 15
ATOM 25026 C CA . TYR A 1 108 ? -13.515 19.374 -6.926 1.00 0.00 108 TYR A CA 15
ATOM 25027 C C . TYR A 1 108 ? -14.235 20.630 -7.434 1.00 0.00 108 TYR A C 15
ATOM 25028 O O . TYR A 1 108 ? -13.578 21.589 -7.849 1.00 0.00 108 TYR A O 15
ATOM 25046 N N . PHE A 1 109 ? -15.571 20.596 -7.423 1.00 0.00 109 PHE A N 15
ATOM 25047 C CA . PHE A 1 109 ? -16.423 21.748 -7.688 1.00 0.00 109 PHE A CA 15
ATOM 25048 C C . PHE A 1 109 ? -16.471 22.652 -6.460 1.00 0.00 109 PHE A C 15
ATOM 25049 O O . PHE A 1 109 ? -15.597 22.525 -5.571 1.00 0.00 109 PHE A O 15
ATOM 25066 N N . GLY A 1 1 ? 7.813 17.260 11.080 1.00 0.00 1 GLY A N 16
ATOM 25067 C CA . GLY A 1 1 ? 8.380 16.243 11.962 1.00 0.00 1 GLY A CA 16
ATOM 25068 C C . GLY A 1 1 ? 9.710 15.769 11.417 1.00 0.00 1 GLY A C 16
ATOM 25069 O O . GLY A 1 1 ? 9.810 14.632 10.956 1.00 0.00 1 GLY A O 16
ATOM 25073 N N . MET A 1 2 ? 10.744 16.614 11.482 1.00 0.00 2 MET A N 16
ATOM 25074 C CA . MET A 1 2 ? 12.126 16.197 11.283 1.00 0.00 2 MET A CA 16
ATOM 25075 C C . MET A 1 2 ? 12.529 15.380 12.515 1.00 0.00 2 MET A C 16
ATOM 25076 O O . MET A 1 2 ? 13.179 15.892 13.426 1.00 0.00 2 MET A O 16
ATOM 25090 N N . SER A 1 3 ? 12.085 14.131 12.570 1.00 0.00 3 SER A N 16
ATOM 25091 C CA . SER A 1 3 ? 12.460 13.169 13.583 1.00 0.00 3 SER A CA 16
ATOM 25092 C C . SER A 1 3 ? 12.525 11.826 12.867 1.00 0.00 3 SER A C 16
ATOM 25093 O O . SER A 1 3 ? 13.591 11.483 12.357 1.00 0.00 3 SER A O 16
ATOM 25101 N N . ALA A 1 4 ? 11.397 11.124 12.723 1.00 0.00 4 ALA A N 16
ATOM 25102 C CA . ALA A 1 4 ? 11.367 9.867 11.989 1.00 0.00 4 ALA A CA 16
ATOM 25103 C C . ALA A 1 4 ? 11.719 10.080 10.515 1.00 0.00 4 ALA A C 16
ATOM 25104 O O . ALA A 1 4 ? 12.438 9.270 9.949 1.00 0.00 4 ALA A O 16
ATOM 25111 N N . ASP A 1 5 ? 11.241 11.186 9.931 1.00 0.00 5 ASP A N 16
ATOM 25112 C CA . ASP A 1 5 ? 11.620 11.741 8.628 1.00 0.00 5 ASP A CA 16
ATOM 25113 C C . ASP A 1 5 ? 11.727 10.706 7.500 1.00 0.00 5 ASP A C 16
ATOM 25114 O O . ASP A 1 5 ? 12.808 10.187 7.225 1.00 0.00 5 ASP A O 16
ATOM 25123 N N . GLY A 1 6 ? 10.609 10.399 6.834 1.00 0.00 6 GLY A N 16
ATOM 25124 C CA . GLY A 1 6 ? 10.590 9.399 5.772 1.00 0.00 6 GLY A CA 16
ATOM 25125 C C . GLY A 1 6 ? 9.690 9.822 4.627 1.00 0.00 6 GLY A C 16
ATOM 25126 O O . GLY A 1 6 ? 8.563 9.332 4.539 1.00 0.00 6 GLY A O 16
ATOM 25130 N N . SER A 1 7 ? 10.182 10.707 3.747 1.00 0.00 7 SER A N 16
ATOM 25131 C CA . SER A 1 7 ? 9.384 11.233 2.641 1.00 0.00 7 SER A CA 16
ATOM 25132 C C . SER A 1 7 ? 8.074 11.817 3.202 1.00 0.00 7 SER A C 16
ATOM 25133 O O . SER A 1 7 ? 8.078 12.374 4.305 1.00 0.00 7 SER A O 16
ATOM 25141 N N . GLU A 1 8 ? 7.002 11.851 2.414 1.00 0.00 8 GLU A N 16
ATOM 25142 C CA . GLU A 1 8 ? 5.683 12.346 2.816 1.00 0.00 8 GLU A CA 16
ATOM 25143 C C . GLU A 1 8 ? 4.680 11.205 3.023 1.00 0.00 8 GLU A C 16
ATOM 25144 O O . GLU A 1 8 ? 3.479 11.439 3.133 1.00 0.00 8 GLU A O 16
ATOM 25156 N N . TYR A 1 9 ? 5.167 9.963 3.057 1.00 0.00 9 TYR A N 16
ATOM 25157 C CA . TYR A 1 9 ? 4.326 8.772 3.105 1.00 0.00 9 TYR A CA 16
ATOM 25158 C C . TYR A 1 9 ? 3.430 8.781 4.344 1.00 0.00 9 TYR A C 16
ATOM 25159 O O . TYR A 1 9 ? 2.228 8.547 4.237 1.00 0.00 9 TYR A O 16
ATOM 25177 N N . GLY A 1 10 ? 4.000 9.058 5.518 1.00 0.00 10 GLY A N 16
ATOM 25178 C CA . GLY A 1 10 ? 3.301 8.995 6.791 1.00 0.00 10 GLY A CA 16
ATOM 25179 C C . GLY A 1 10 ? 2.254 10.097 6.943 1.00 0.00 10 GLY A C 16
ATOM 25180 O O . GLY A 1 10 ? 1.361 10.002 7.785 1.00 0.00 10 GLY A O 16
ATOM 25184 N N . ARG A 1 11 ? 2.329 11.142 6.113 1.00 0.00 11 ARG A N 16
ATOM 25185 C CA . ARG A 1 11 ? 1.334 12.213 6.074 1.00 0.00 11 ARG A CA 16
ATOM 25186 C C . ARG A 1 11 ? 0.046 11.757 5.390 1.00 0.00 11 ARG A C 16
ATOM 25187 O O . ARG A 1 11 ? -0.944 12.493 5.375 1.00 0.00 11 ARG A O 16
ATOM 25208 N N . TYR A 1 12 ? 0.068 10.588 4.752 1.00 0.00 12 TYR A N 16
ATOM 25209 C CA . TYR A 1 12 ? -1.038 10.018 4.008 1.00 0.00 12 TYR A CA 16
ATOM 25210 C C . TYR A 1 12 ? -1.441 8.668 4.596 1.00 0.00 12 TYR A C 16
ATOM 25211 O O . TYR A 1 12 ? -2.630 8.353 4.657 1.00 0.00 12 TYR A O 16
ATOM 25229 N N . PHE A 1 13 ? -0.458 7.853 4.977 1.00 0.00 13 PHE A N 16
ATOM 25230 C CA . PHE A 1 13 ? -0.657 6.535 5.536 1.00 0.00 13 PHE A CA 16
ATOM 25231 C C . PHE A 1 13 ? -0.479 6.671 7.041 1.00 0.00 13 PHE A C 16
ATOM 25232 O O . PHE A 1 13 ? 0.628 6.836 7.562 1.00 0.00 13 PHE A O 16
ATOM 25249 N N . GLU A 1 14 ? -1.607 6.644 7.725 1.00 0.00 14 GLU A N 16
ATOM 25250 C CA . GLU A 1 14 ? -1.678 6.535 9.171 1.00 0.00 14 GLU A CA 16
ATOM 25251 C C . GLU A 1 14 ? -1.556 5.046 9.513 1.00 0.00 14 GLU A C 16
ATOM 25252 O O . GLU A 1 14 ? -1.823 4.174 8.691 1.00 0.00 14 GLU A O 16
ATOM 25264 N N . GLN A 1 15 ? -1.134 4.762 10.731 1.00 0.00 15 GLN A N 16
ATOM 25265 C CA . GLN A 1 15 ? -0.815 3.443 11.272 1.00 0.00 15 GLN A CA 16
ATOM 25266 C C . GLN A 1 15 ? -1.987 2.471 11.319 1.00 0.00 15 GLN A C 16
ATOM 25267 O O . GLN A 1 15 ? -1.775 1.278 11.518 1.00 0.00 15 GLN A O 16
ATOM 25281 N N . LEU A 1 16 ? -3.208 2.956 11.175 1.00 0.00 16 LEU A N 16
ATOM 25282 C CA . LEU A 1 16 ? -4.428 2.170 11.307 1.00 0.00 16 LEU A CA 16
ATOM 25283 C C . LEU A 1 16 ? -5.338 2.346 10.081 1.00 0.00 16 LEU A C 16
ATOM 25284 O O . LEU A 1 16 ? -6.445 1.801 10.047 1.00 0.00 16 LEU A O 16
ATOM 25300 N N . GLN A 1 17 ? -4.887 3.114 9.081 1.00 0.00 17 GLN A N 16
ATOM 25301 C CA . GLN A 1 17 ? -5.621 3.396 7.847 1.00 0.00 17 GLN A CA 16
ATOM 25302 C C . GLN A 1 17 ? -5.691 2.167 6.936 1.00 0.00 17 GLN A C 16
ATOM 25303 O O . GLN A 1 17 ? -5.120 1.118 7.220 1.00 0.00 17 GLN A O 16
ATOM 25317 N N . LYS A 1 18 ? -6.359 2.304 5.792 1.00 0.00 18 LYS A N 16
ATOM 25318 C CA . LYS A 1 18 ? -6.388 1.305 4.729 1.00 0.00 18 LYS A CA 16
ATOM 25319 C C . LYS A 1 18 ? -5.569 1.775 3.544 1.00 0.00 18 LYS A C 16
ATOM 25320 O O . LYS A 1 18 ? -5.391 2.977 3.335 1.00 0.00 18 LYS A O 16
ATOM 25339 N N . VAL A 1 19 ? -5.134 0.816 2.733 1.00 0.00 19 VAL A N 16
ATOM 25340 C CA . VAL A 1 19 ? -4.552 1.036 1.415 1.00 0.00 19 VAL A CA 16
ATOM 25341 C C . VAL A 1 19 ? -5.076 -0.040 0.459 1.00 0.00 19 VAL A C 16
ATOM 25342 O O . VAL A 1 19 ? -5.315 -1.173 0.887 1.00 0.00 19 VAL A O 16
ATOM 25355 N N . ASN A 1 20 ? -5.276 0.285 -0.824 1.00 0.00 20 ASN A N 16
ATOM 25356 C CA . ASN A 1 20 ? -5.525 -0.720 -1.849 1.00 0.00 20 ASN A CA 16
ATOM 25357 C C . ASN A 1 20 ? -4.282 -1.593 -2.016 1.00 0.00 20 ASN A C 16
ATOM 25358 O O . ASN A 1 20 ? -3.175 -1.112 -1.778 1.00 0.00 20 ASN A O 16
ATOM 25369 N N . LEU A 1 21 ? -4.449 -2.844 -2.456 1.00 0.00 21 LEU A N 16
ATOM 25370 C CA . LEU A 1 21 ? -3.408 -3.872 -2.374 1.00 0.00 21 LEU A CA 16
ATOM 25371 C C . LEU A 1 21 ? -3.098 -4.466 -3.749 1.00 0.00 21 LEU A C 16
ATOM 25372 O O . LEU A 1 21 ? -3.160 -5.682 -3.912 1.00 0.00 21 LEU A O 16
ATOM 25388 N N . THR A 1 22 ? -2.826 -3.650 -4.762 1.00 0.00 22 THR A N 16
ATOM 25389 C CA . THR A 1 22 ? -2.571 -4.168 -6.102 1.00 0.00 22 THR A CA 16
ATOM 25390 C C . THR A 1 22 ? -1.269 -4.974 -6.121 1.00 0.00 22 THR A C 16
ATOM 25391 O O . THR A 1 22 ? -0.187 -4.399 -5.962 1.00 0.00 22 THR A O 16
ATOM 25402 N N . VAL A 1 23 ? -1.354 -6.286 -6.334 1.00 0.00 23 VAL A N 16
ATOM 25403 C CA . VAL A 1 23 ? -0.219 -7.182 -6.487 1.00 0.00 23 VAL A CA 16
ATOM 25404 C C . VAL A 1 23 ? -0.174 -7.713 -7.924 1.00 0.00 23 VAL A C 16
ATOM 25405 O O . VAL A 1 23 ? -1.020 -8.510 -8.323 1.00 0.00 23 VAL A O 16
ATOM 25418 N N . ARG A 1 24 ? 0.810 -7.273 -8.709 1.00 0.00 24 ARG A N 16
ATOM 25419 C CA . ARG A 1 24 ? 1.114 -7.743 -10.047 1.00 0.00 24 ARG A CA 16
ATOM 25420 C C . ARG A 1 24 ? 1.493 -9.222 -10.006 1.00 0.00 24 ARG A C 16
ATOM 25421 O O . ARG A 1 24 ? 2.389 -9.594 -9.240 1.00 0.00 24 ARG A O 16
ATOM 25442 N N . LEU A 1 25 ? 0.890 -10.050 -10.855 1.00 0.00 25 LEU A N 16
ATOM 25443 C CA . LEU A 1 25 ? 1.193 -11.474 -10.978 1.00 0.00 25 LEU A CA 16
ATOM 25444 C C . LEU A 1 25 ? 1.737 -11.744 -12.374 1.00 0.00 25 LEU A C 16
ATOM 25445 O O . LEU A 1 25 ? 1.223 -12.588 -13.115 1.00 0.00 25 LEU A O 16
ATOM 25461 N N . GLY A 1 26 ? 2.779 -11.008 -12.751 1.00 0.00 26 GLY A N 16
ATOM 25462 C CA . GLY A 1 26 ? 3.195 -10.900 -14.140 1.00 0.00 26 GLY A CA 16
ATOM 25463 C C . GLY A 1 26 ? 2.303 -9.888 -14.858 1.00 0.00 26 GLY A C 16
ATOM 25464 O O . GLY A 1 26 ? 1.687 -9.019 -14.233 1.00 0.00 26 GLY A O 16
ATOM 25468 N N . ASP A 1 27 ? 2.300 -9.927 -16.184 1.00 0.00 27 ASP A N 16
ATOM 25469 C CA . ASP A 1 27 ? 1.726 -8.848 -16.992 1.00 0.00 27 ASP A CA 16
ATOM 25470 C C . ASP A 1 27 ? 0.225 -9.001 -17.185 1.00 0.00 27 ASP A C 16
ATOM 25471 O O . ASP A 1 27 ? -0.465 -8.005 -17.392 1.00 0.00 27 ASP A O 16
ATOM 25480 N N . THR A 1 28 ? -0.289 -10.227 -17.136 1.00 0.00 28 THR A N 16
ATOM 25481 C CA . THR A 1 28 ? -1.680 -10.546 -17.419 1.00 0.00 28 THR A CA 16
ATOM 25482 C C . THR A 1 28 ? -2.174 -11.410 -16.262 1.00 0.00 28 THR A C 16
ATOM 25483 O O . THR A 1 28 ? -2.359 -12.622 -16.378 1.00 0.00 28 THR A O 16
ATOM 25494 N N . GLY A 1 29 ? -2.271 -10.775 -15.103 1.00 0.00 29 GLY A N 16
ATOM 25495 C CA . GLY A 1 29 ? -2.745 -11.335 -13.857 1.00 0.00 29 GLY A CA 16
ATOM 25496 C C . GLY A 1 29 ? -2.341 -10.389 -12.738 1.00 0.00 29 GLY A C 16
ATOM 25497 O O . GLY A 1 29 ? -1.227 -9.854 -12.736 1.00 0.00 29 GLY A O 16
ATOM 25501 N N . SER A 1 30 ? -3.233 -10.198 -11.777 1.00 0.00 30 SER A N 16
ATOM 25502 C CA . SER A 1 30 ? -3.015 -9.384 -10.596 1.00 0.00 30 SER A CA 16
ATOM 25503 C C . SER A 1 30 ? -3.945 -9.887 -9.488 1.00 0.00 30 SER A C 16
ATOM 25504 O O . SER A 1 30 ? -4.731 -10.821 -9.691 1.00 0.00 30 SER A O 16
ATOM 25512 N N . PHE A 1 31 ? -3.841 -9.291 -8.307 1.00 0.00 31 PHE A N 16
ATOM 25513 C CA . PHE A 1 31 ? -4.808 -9.360 -7.227 1.00 0.00 31 PHE A CA 16
ATOM 25514 C C . PHE A 1 31 ? -4.921 -7.943 -6.688 1.00 0.00 31 PHE A C 16
ATOM 25515 O O . PHE A 1 31 ? -3.939 -7.204 -6.728 1.00 0.00 31 PHE A O 16
ATOM 25532 N N . ASP A 1 32 ? -6.068 -7.562 -6.142 1.00 0.00 32 ASP A N 16
ATOM 25533 C CA . ASP A 1 32 ? -6.244 -6.378 -5.350 1.00 0.00 32 ASP A CA 16
ATOM 25534 C C . ASP A 1 32 ? -7.222 -6.699 -4.225 1.00 0.00 32 ASP A C 16
ATOM 25535 O O . ASP A 1 32 ? -8.169 -7.469 -4.403 1.00 0.00 32 ASP A O 16
ATOM 25544 N N . GLY A 1 33 ? -6.942 -6.153 -3.045 1.00 0.00 33 GLY A N 16
ATOM 25545 C CA . GLY A 1 33 ? -7.595 -6.542 -1.799 1.00 0.00 33 GLY A CA 16
ATOM 25546 C C . GLY A 1 33 ? -7.760 -5.367 -0.844 1.00 0.00 33 GLY A C 16
ATOM 25547 O O . GLY A 1 33 ? -7.458 -4.220 -1.196 1.00 0.00 33 GLY A O 16
ATOM 25551 N N . THR A 1 34 ? -8.217 -5.662 0.375 1.00 0.00 34 THR A N 16
ATOM 25552 C CA . THR A 1 34 ? -8.407 -4.700 1.453 1.00 0.00 34 THR A CA 16
ATOM 25553 C C . THR A 1 34 ? -7.673 -5.234 2.686 1.00 0.00 34 THR A C 16
ATOM 25554 O O . THR A 1 34 ? -7.911 -6.367 3.119 1.00 0.00 34 THR A O 16
ATOM 25565 N N . ALA A 1 35 ? -6.771 -4.425 3.234 1.00 0.00 35 ALA A N 16
ATOM 25566 C CA . ALA A 1 35 ? -6.043 -4.648 4.475 1.00 0.00 35 ALA A CA 16
ATOM 25567 C C . ALA A 1 35 ? -5.997 -3.318 5.211 1.00 0.00 35 ALA A C 16
ATOM 25568 O O . ALA A 1 35 ? -5.998 -2.252 4.576 1.00 0.00 35 ALA A O 16
ATOM 25575 N N . ALA A 1 36 ? -5.961 -3.387 6.534 1.00 0.00 36 ALA A N 16
ATOM 25576 C CA . ALA A 1 36 ? -5.678 -2.247 7.383 1.00 0.00 36 ALA A CA 16
ATOM 25577 C C . ALA A 1 36 ? -4.191 -2.259 7.727 1.00 0.00 36 ALA A C 16
ATOM 25578 O O . ALA A 1 36 ? -3.576 -3.322 7.739 1.00 0.00 36 ALA A O 16
ATOM 25585 N N . ILE A 1 37 ? -3.626 -1.090 8.007 1.00 0.00 37 ILE A N 16
ATOM 25586 C CA . ILE A 1 37 ? -2.274 -0.901 8.504 1.00 0.00 37 ILE A CA 16
ATOM 25587 C C . ILE A 1 37 ? -2.264 -1.300 9.991 1.00 0.00 37 ILE A C 16
ATOM 25588 O O . ILE A 1 37 ? -3.316 -1.363 10.633 1.00 0.00 37 ILE A O 16
ATOM 25604 N N . THR A 1 38 ? -1.083 -1.543 10.548 1.00 0.00 38 THR A N 16
ATOM 25605 C CA . THR A 1 38 ? -0.856 -1.943 11.921 1.00 0.00 38 THR A CA 16
ATOM 25606 C C . THR A 1 38 ? 0.360 -1.257 12.509 1.00 0.00 38 THR A C 16
ATOM 25607 O O . THR A 1 38 ? 0.311 -0.847 13.664 1.00 0.00 38 THR A O 16
ATOM 25618 N N . SER A 1 39 ? 1.436 -1.130 11.740 1.00 0.00 39 SER A N 16
ATOM 25619 C CA . SER A 1 39 ? 2.648 -0.447 12.148 1.00 0.00 39 SER A CA 16
ATOM 25620 C C . SER A 1 39 ? 3.092 0.391 10.949 1.00 0.00 39 SER A C 16
ATOM 25621 O O . SER A 1 39 ? 2.961 -0.048 9.807 1.00 0.00 39 SER A O 16
ATOM 25629 N N . LEU A 1 40 ? 3.680 1.566 11.159 1.00 0.00 40 LEU A N 16
ATOM 25630 C CA . LEU A 1 40 ? 4.313 2.374 10.118 1.00 0.00 40 LEU A CA 16
ATOM 25631 C C . LEU A 1 40 ? 5.639 2.885 10.665 1.00 0.00 40 LEU A C 16
ATOM 25632 O O . LEU A 1 40 ? 5.697 3.323 11.813 1.00 0.00 40 LEU A O 16
ATOM 25648 N N . LYS A 1 41 ? 6.685 2.870 9.842 1.00 0.00 41 LYS A N 16
ATOM 25649 C CA . LYS A 1 41 ? 7.955 3.527 10.112 1.00 0.00 41 LYS A CA 16
ATOM 25650 C C . LYS A 1 41 ? 8.530 4.047 8.791 1.00 0.00 41 LYS A C 16
ATOM 25651 O O . LYS A 1 41 ? 9.317 3.365 8.137 1.00 0.00 41 LYS A O 16
ATOM 25670 N N . GLY A 1 42 ? 8.151 5.266 8.411 1.00 0.00 42 GLY A N 16
ATOM 25671 C CA . GLY A 1 42 ? 8.655 5.953 7.229 1.00 0.00 42 GLY A CA 16
ATOM 25672 C C . GLY A 1 42 ? 8.344 5.172 5.964 1.00 0.00 42 GLY A C 16
ATOM 25673 O O . GLY A 1 42 ? 7.179 4.923 5.663 1.00 0.00 42 GLY A O 16
ATOM 25677 N N . SER A 1 43 ? 9.370 4.753 5.222 1.00 0.00 43 SER A N 16
ATOM 25678 C CA . SER A 1 43 ? 9.255 3.869 4.066 1.00 0.00 43 SER A CA 16
ATOM 25679 C C . SER A 1 43 ? 8.964 2.420 4.483 1.00 0.00 43 SER A C 16
ATOM 25680 O O . SER A 1 43 ? 9.537 1.482 3.928 1.00 0.00 43 SER A O 16
ATOM 25688 N N . LEU A 1 44 ? 8.170 2.205 5.521 1.00 0.00 44 LEU A N 16
ATOM 25689 C CA . LEU A 1 44 ? 7.745 0.882 5.946 1.00 0.00 44 LEU A CA 16
ATOM 25690 C C . LEU A 1 44 ? 6.332 0.999 6.471 1.00 0.00 44 LEU A C 16
ATOM 25691 O O . LEU A 1 44 ? 6.059 1.874 7.289 1.00 0.00 44 LEU A O 16
ATOM 25707 N N . ALA A 1 45 ? 5.465 0.075 6.076 1.00 0.00 45 ALA A N 16
ATOM 25708 C CA . ALA A 1 45 ? 4.220 -0.186 6.766 1.00 0.00 45 ALA A CA 16
ATOM 25709 C C . ALA A 1 45 ? 4.130 -1.690 6.968 1.00 0.00 45 ALA A C 16
ATOM 25710 O O . ALA A 1 45 ? 4.798 -2.445 6.260 1.00 0.00 45 ALA A O 16
ATOM 25717 N N . TRP A 1 46 ? 3.252 -2.101 7.868 1.00 0.00 46 TRP A N 16
ATOM 25718 C CA . TRP A 1 46 ? 2.746 -3.455 8.016 1.00 0.00 46 TRP A CA 16
ATOM 25719 C C . TRP A 1 46 ? 1.233 -3.399 7.878 1.00 0.00 46 TRP A C 16
ATOM 25720 O O . TRP A 1 46 ? 0.632 -2.434 8.361 1.00 0.00 46 TRP A O 16
ATOM 25741 N N . LEU A 1 47 ? 0.639 -4.393 7.207 1.00 0.00 47 LEU A N 16
ATOM 25742 C CA . LEU A 1 47 ? -0.795 -4.542 7.068 1.00 0.00 47 LEU A CA 16
ATOM 25743 C C . LEU A 1 47 ? -1.275 -5.873 7.656 1.00 0.00 47 LEU A C 16
ATOM 25744 O O . LEU A 1 47 ? -0.485 -6.802 7.859 1.00 0.00 47 LEU A O 16
ATOM 25760 N N . GLU A 1 48 ? -2.590 -5.999 7.816 1.00 0.00 48 GLU A N 16
ATOM 25761 C CA . GLU A 1 48 ? -3.325 -7.241 8.005 1.00 0.00 48 GLU A CA 16
ATOM 25762 C C . GLU A 1 48 ? -4.599 -7.178 7.161 1.00 0.00 48 GLU A C 16
ATOM 25763 O O . GLU A 1 48 ? -5.324 -6.178 7.175 1.00 0.00 48 GLU A O 16
ATOM 25775 N N . LEU A 1 49 ? -4.809 -8.213 6.339 1.00 0.00 49 LEU A N 16
ATOM 25776 C CA . LEU A 1 49 ? -6.030 -8.389 5.555 1.00 0.00 49 LEU A CA 16
ATOM 25777 C C . LEU A 1 49 ? -7.262 -8.302 6.455 1.00 0.00 49 LEU A C 16
ATOM 25778 O O . LEU A 1 49 ? -7.239 -8.777 7.589 1.00 0.00 49 LEU A O 16
ATOM 25794 N N . PHE A 1 50 ? -8.355 -7.767 5.908 1.00 0.00 50 PHE A N 16
ATOM 25795 C CA . PHE A 1 50 ? -9.610 -7.664 6.639 1.00 0.00 50 PHE A CA 16
ATOM 25796 C C . PHE A 1 50 ? -10.354 -8.998 6.638 1.00 0.00 50 PHE A C 16
ATOM 25797 O O . PHE A 1 50 ? -10.508 -9.634 7.684 1.00 0.00 50 PHE A O 16
ATOM 25814 N N . GLY A 1 51 ? -10.883 -9.364 5.471 1.00 0.00 51 GLY A N 16
ATOM 25815 C CA . GLY A 1 51 ? -11.827 -10.450 5.290 1.00 0.00 51 GLY A CA 16
ATOM 25816 C C . GLY A 1 51 ? -11.098 -11.752 5.021 1.00 0.00 51 GLY A C 16
ATOM 25817 O O . GLY A 1 51 ? -9.893 -11.873 5.265 1.00 0.00 51 GLY A O 16
ATOM 25821 N N . ALA A 1 52 ? -11.833 -12.738 4.517 1.00 0.00 52 ALA A N 16
ATOM 25822 C CA . ALA A 1 52 ? -11.253 -13.975 4.033 1.00 0.00 52 ALA A CA 16
ATOM 25823 C C . ALA A 1 52 ? -10.642 -13.803 2.639 1.00 0.00 52 ALA A C 16
ATOM 25824 O O . ALA A 1 52 ? -9.984 -14.732 2.172 1.00 0.00 52 ALA A O 16
ATOM 25831 N N . GLU A 1 53 ? -10.828 -12.642 1.999 1.00 0.00 53 GLU A N 16
ATOM 25832 C CA . GLU A 1 53 ? -10.252 -12.198 0.728 1.00 0.00 53 GLU A CA 16
ATOM 25833 C C . GLU A 1 53 ? -8.725 -12.152 0.788 1.00 0.00 53 GLU A C 16
ATOM 25834 O O . GLU A 1 53 ? -8.125 -11.079 0.892 1.00 0.00 53 GLU A O 16
ATOM 25846 N N . GLN A 1 54 ? -8.107 -13.323 0.695 1.00 0.00 54 GLN A N 16
ATOM 25847 C CA . GLN A 1 54 ? -6.668 -13.491 0.516 1.00 0.00 54 GLN A CA 16
ATOM 25848 C C . GLN A 1 54 ? -6.395 -13.952 -0.923 1.00 0.00 54 GLN A C 16
ATOM 25849 O O . GLN A 1 54 ? -7.270 -14.587 -1.536 1.00 0.00 54 GLN A O 16
ATOM 25863 N N . PRO A 1 55 ? -5.201 -13.671 -1.471 1.00 0.00 55 PRO A N 16
ATOM 25864 C CA . PRO A 1 55 ? -4.801 -14.118 -2.806 1.00 0.00 55 PRO A CA 16
ATOM 25865 C C . PRO A 1 55 ? -4.659 -15.650 -2.849 1.00 0.00 55 PRO A C 16
ATOM 25866 O O . PRO A 1 55 ? -4.780 -16.310 -1.815 1.00 0.00 55 PRO A O 16
ATOM 25877 N N . PRO A 1 56 ? -4.412 -16.256 -4.024 1.00 0.00 56 PRO A N 16
ATOM 25878 C CA . PRO A 1 56 ? -4.042 -17.663 -4.074 1.00 0.00 56 PRO A CA 16
ATOM 25879 C C . PRO A 1 56 ? -2.707 -17.890 -3.341 1.00 0.00 56 PRO A C 16
ATOM 25880 O O . PRO A 1 56 ? -1.921 -16.950 -3.216 1.00 0.00 56 PRO A O 16
ATOM 25891 N N . PRO A 1 57 ? -2.409 -19.119 -2.887 1.00 0.00 57 PRO A N 16
ATOM 25892 C CA . PRO A 1 57 ? -1.131 -19.434 -2.257 1.00 0.00 57 PRO A CA 16
ATOM 25893 C C . PRO A 1 57 ? 0.003 -19.433 -3.282 1.00 0.00 57 PRO A C 16
ATOM 25894 O O . PRO A 1 57 ? -0.253 -19.432 -4.486 1.00 0.00 57 PRO A O 16
ATOM 25905 N N . ASN A 1 58 ? 1.256 -19.494 -2.821 1.00 0.00 58 ASN A N 16
ATOM 25906 C CA . ASN A 1 58 ? 2.485 -19.510 -3.631 1.00 0.00 58 ASN A CA 16
ATOM 25907 C C . ASN A 1 58 ? 2.601 -18.310 -4.579 1.00 0.00 58 ASN A C 16
ATOM 25908 O O . ASN A 1 58 ? 3.409 -18.306 -5.511 1.00 0.00 58 ASN A O 16
ATOM 25919 N N . THR A 1 59 ? 1.783 -17.285 -4.386 1.00 0.00 59 THR A N 16
ATOM 25920 C CA . THR A 1 59 ? 1.565 -16.215 -5.330 1.00 0.00 59 THR A CA 16
ATOM 25921 C C . THR A 1 59 ? 2.192 -14.943 -4.751 1.00 0.00 59 THR A C 16
ATOM 25922 O O . THR A 1 59 ? 3.046 -14.352 -5.420 1.00 0.00 59 THR A O 16
ATOM 25933 N N . LEU A 1 60 ? 1.848 -14.556 -3.515 1.00 0.00 60 LEU A N 16
ATOM 25934 C CA . LEU A 1 60 ? 2.467 -13.445 -2.794 1.00 0.00 60 LEU A CA 16
ATOM 25935 C C . LEU A 1 60 ? 3.966 -13.693 -2.672 1.00 0.00 60 LEU A C 16
ATOM 25936 O O . LEU A 1 60 ? 4.417 -14.839 -2.601 1.00 0.00 60 LEU A O 16
ATOM 25952 N N . SER A 1 61 ? 4.738 -12.612 -2.625 1.00 0.00 61 SER A N 16
ATOM 25953 C CA . SER A 1 61 ? 6.181 -12.657 -2.420 1.00 0.00 61 SER A CA 16
ATOM 25954 C C . SER A 1 61 ? 6.661 -11.494 -1.588 1.00 0.00 61 SER A C 16
ATOM 25955 O O . SER A 1 61 ? 5.988 -10.476 -1.534 1.00 0.00 61 SER A O 16
ATOM 25963 N N . GLU A 1 62 ? 7.871 -11.588 -1.047 1.00 0.00 62 GLU A N 16
ATOM 25964 C CA . GLU A 1 62 ? 8.476 -10.502 -0.278 1.00 0.00 62 GLU A CA 16
ATOM 25965 C C . GLU A 1 62 ? 8.907 -9.308 -1.142 1.00 0.00 62 GLU A C 16
ATOM 25966 O O . GLU A 1 62 ? 9.287 -8.262 -0.623 1.00 0.00 62 GLU A O 16
ATOM 25978 N N . GLY A 1 63 ? 8.841 -9.443 -2.460 1.00 0.00 63 GLY A N 16
ATOM 25979 C CA . GLY A 1 63 ? 9.327 -8.460 -3.420 1.00 0.00 63 GLY A CA 16
ATOM 25980 C C . GLY A 1 63 ? 8.258 -8.048 -4.418 1.00 0.00 63 GLY A C 16
ATOM 25981 O O . GLY A 1 63 ? 8.592 -7.404 -5.413 1.00 0.00 63 GLY A O 16
ATOM 25985 N N . ALA A 1 64 ? 6.997 -8.442 -4.180 1.00 0.00 64 ALA A N 16
ATOM 25986 C CA . ALA A 1 64 ? 5.888 -8.160 -5.079 1.00 0.00 64 ALA A CA 16
ATOM 25987 C C . ALA A 1 64 ? 5.778 -6.639 -5.208 1.00 0.00 64 ALA A C 16
ATOM 25988 O O . ALA A 1 64 ? 5.942 -5.942 -4.206 1.00 0.00 64 ALA A O 16
ATOM 25995 N N . GLU A 1 65 ? 5.561 -6.103 -6.408 1.00 0.00 65 GLU A N 16
ATOM 25996 C CA . GLU A 1 65 ? 5.690 -4.672 -6.675 1.00 0.00 65 GLU A CA 16
ATOM 25997 C C . GLU A 1 65 ? 4.393 -3.923 -6.357 1.00 0.00 65 GLU A C 16
ATOM 25998 O O . GLU A 1 65 ? 3.724 -3.357 -7.225 1.00 0.00 65 GLU A O 16
ATOM 26010 N N . VAL A 1 66 ? 4.010 -3.927 -5.093 1.00 0.00 66 VAL A N 16
ATOM 26011 C CA . VAL A 1 66 ? 2.663 -3.521 -4.726 1.00 0.00 66 VAL A CA 16
ATOM 26012 C C . VAL A 1 66 ? 2.536 -1.999 -4.743 1.00 0.00 66 VAL A C 16
ATOM 26013 O O . VAL A 1 66 ? 3.379 -1.275 -4.201 1.00 0.00 66 VAL A O 16
ATOM 26026 N N . SER A 1 67 ? 1.490 -1.512 -5.397 1.00 0.00 67 SER A N 16
ATOM 26027 C CA . SER A 1 67 ? 1.080 -0.121 -5.336 1.00 0.00 67 SER A CA 16
ATOM 26028 C C . SER A 1 67 ? 0.190 0.074 -4.102 1.00 0.00 67 SER A C 16
ATOM 26029 O O . SER A 1 67 ? -0.256 -0.903 -3.490 1.00 0.00 67 SER A O 16
ATOM 26037 N N . VAL A 1 68 ? -0.041 1.332 -3.725 1.00 0.00 68 VAL A N 16
ATOM 26038 C CA . VAL A 1 68 ? -0.815 1.713 -2.551 1.00 0.00 68 VAL A CA 16
ATOM 26039 C C . VAL A 1 68 ? -1.609 2.971 -2.852 1.00 0.00 68 VAL A C 16
ATOM 26040 O O . VAL A 1 68 ? -1.000 3.998 -3.146 1.00 0.00 68 VAL A O 16
ATOM 26053 N N . SER A 1 69 ? -2.942 2.914 -2.775 1.00 0.00 69 SER A N 16
ATOM 26054 C CA . SER A 1 69 ? -3.820 4.069 -2.947 1.00 0.00 69 SER A CA 16
ATOM 26055 C C . SER A 1 69 ? -4.666 4.255 -1.691 1.00 0.00 69 SER A C 16
ATOM 26056 O O . SER A 1 69 ? -5.089 3.256 -1.097 1.00 0.00 69 SER A O 16
ATOM 26064 N N . VAL A 1 70 ? -4.973 5.498 -1.316 1.00 0.00 70 VAL A N 16
ATOM 26065 C CA . VAL A 1 70 ? -5.998 5.825 -0.336 1.00 0.00 70 VAL A CA 16
ATOM 26066 C C . VAL A 1 70 ? -6.511 7.236 -0.638 1.00 0.00 70 VAL A C 16
ATOM 26067 O O . VAL A 1 70 ? -5.853 8.020 -1.323 1.00 0.00 70 VAL A O 16
ATOM 26080 N N . TRP A 1 71 ? -7.706 7.566 -0.159 1.00 0.00 71 TRP A N 16
ATOM 26081 C CA . TRP A 1 71 ? -8.224 8.921 -0.182 1.00 0.00 71 TRP A CA 16
ATOM 26082 C C . TRP A 1 71 ? -7.901 9.579 1.156 1.00 0.00 71 TRP A C 16
ATOM 26083 O O . TRP A 1 71 ? -8.525 9.240 2.167 1.00 0.00 71 TRP A O 16
ATOM 26104 N N . THR A 1 72 ? -6.940 10.501 1.192 1.00 0.00 72 THR A N 16
ATOM 26105 C CA . THR A 1 72 ? -6.614 11.278 2.383 1.00 0.00 72 THR A CA 16
ATOM 26106 C C . THR A 1 72 ? -6.185 12.690 1.963 1.00 0.00 72 THR A C 16
ATOM 26107 O O . THR A 1 72 ? -5.964 12.950 0.778 1.00 0.00 72 THR A O 16
ATOM 26118 N N . GLY A 1 73 ? -6.070 13.611 2.924 1.00 0.00 73 GLY A N 16
ATOM 26119 C CA . GLY A 1 73 ? -5.708 15.001 2.673 1.00 0.00 73 GLY A CA 16
ATOM 26120 C C . GLY A 1 73 ? -6.605 15.680 1.633 1.00 0.00 73 GLY A C 16
ATOM 26121 O O . GLY A 1 73 ? -6.127 16.585 0.940 1.00 0.00 73 GLY A O 16
ATOM 26125 N N . GLY A 1 74 ? -7.865 15.240 1.505 1.00 0.00 74 GLY A N 16
ATOM 26126 C CA . GLY A 1 74 ? -8.844 15.754 0.554 1.00 0.00 74 GLY A CA 16
ATOM 26127 C C . GLY A 1 74 ? -8.664 15.221 -0.872 1.00 0.00 74 GLY A C 16
ATOM 26128 O O . GLY A 1 74 ? -9.333 15.716 -1.788 1.00 0.00 74 GLY A O 16
ATOM 26132 N N . ALA A 1 75 ? -7.748 14.267 -1.089 1.00 0.00 75 ALA A N 16
ATOM 26133 C CA . ALA A 1 75 ? -7.271 13.864 -2.400 1.00 0.00 75 ALA A CA 16
ATOM 26134 C C . ALA A 1 75 ? -6.994 12.361 -2.485 1.00 0.00 75 ALA A C 16
ATOM 26135 O O . ALA A 1 75 ? -7.121 11.634 -1.503 1.00 0.00 75 ALA A O 16
ATOM 26142 N N . LEU A 1 76 ? -6.628 11.898 -3.681 1.00 0.00 76 LEU A N 16
ATOM 26143 C CA . LEU A 1 76 ? -6.287 10.522 -3.994 1.00 0.00 76 LEU A CA 16
ATOM 26144 C C . LEU A 1 76 ? -4.776 10.434 -4.136 1.00 0.00 76 LEU A C 16
ATOM 26145 O O . LEU A 1 76 ? -4.212 10.743 -5.193 1.00 0.00 76 LEU A O 16
ATOM 26161 N N . CYS A 1 77 ? -4.108 10.033 -3.061 1.00 0.00 77 CYS A N 16
ATOM 26162 C CA . CYS A 1 77 ? -2.705 9.698 -3.107 1.00 0.00 77 CYS A CA 16
ATOM 26163 C C . CYS A 1 77 ? -2.582 8.275 -3.667 1.00 0.00 77 CYS A C 16
ATOM 26164 O O . CYS A 1 77 ? -3.375 7.397 -3.313 1.00 0.00 77 CYS A O 16
ATOM 26172 N N . ARG A 1 78 ? -1.588 8.019 -4.525 1.00 0.00 78 ARG A N 16
ATOM 26173 C CA . ARG A 1 78 ? -1.245 6.653 -4.918 1.00 0.00 78 ARG A CA 16
ATOM 26174 C C . ARG A 1 78 ? 0.239 6.493 -5.155 1.00 0.00 78 ARG A C 16
ATOM 26175 O O . ARG A 1 78 ? 0.751 7.029 -6.142 1.00 0.00 78 ARG A O 16
ATOM 26196 N N . CYS A 1 79 ? 0.926 5.728 -4.312 1.00 0.00 79 CYS A N 16
ATOM 26197 C CA . CYS A 1 79 ? 2.359 5.509 -4.444 1.00 0.00 79 CYS A CA 16
ATOM 26198 C C . CYS A 1 79 ? 2.656 4.094 -4.931 1.00 0.00 79 CYS A C 16
ATOM 26199 O O . CYS A 1 79 ? 1.767 3.251 -5.066 1.00 0.00 79 CYS A O 16
ATOM 26207 N N . ASP A 1 80 ? 3.931 3.883 -5.223 1.00 0.00 80 ASP A N 16
ATOM 26208 C CA . ASP A 1 80 ? 4.542 2.658 -5.690 1.00 0.00 80 ASP A CA 16
ATOM 26209 C C . ASP A 1 80 ? 5.431 2.131 -4.565 1.00 0.00 80 ASP A C 16
ATOM 26210 O O . ASP A 1 80 ? 5.949 2.908 -3.756 1.00 0.00 80 ASP A O 16
ATOM 26219 N N . GLY A 1 81 ? 5.662 0.822 -4.546 1.00 0.00 81 GLY A N 16
ATOM 26220 C CA . GLY A 1 81 ? 6.433 0.173 -3.503 1.00 0.00 81 GLY A CA 16
ATOM 26221 C C . GLY A 1 81 ? 6.620 -1.303 -3.795 1.00 0.00 81 GLY A C 16
ATOM 26222 O O . GLY A 1 81 ? 6.458 -1.733 -4.946 1.00 0.00 81 GLY A O 16
ATOM 26226 N N . ARG A 1 82 ? 7.070 -2.047 -2.780 1.00 0.00 82 ARG A N 16
ATOM 26227 C CA . ARG A 1 82 ? 7.204 -3.508 -2.788 1.00 0.00 82 ARG A CA 16
ATOM 26228 C C . ARG A 1 82 ? 6.732 -4.076 -1.455 1.00 0.00 82 ARG A C 16
ATOM 26229 O O . ARG A 1 82 ? 6.440 -3.292 -0.560 1.00 0.00 82 ARG A O 16
ATOM 26250 N N . VAL A 1 83 ? 6.681 -5.400 -1.310 1.00 0.00 83 VAL A N 16
ATOM 26251 C CA . VAL A 1 83 ? 6.298 -6.070 -0.065 1.00 0.00 83 VAL A CA 16
ATOM 26252 C C . VAL A 1 83 ? 7.365 -5.926 1.040 1.00 0.00 83 VAL A C 16
ATOM 26253 O O . VAL A 1 83 ? 7.020 -5.859 2.211 1.00 0.00 83 VAL A O 16
ATOM 26266 N N . GLU A 1 84 ? 8.650 -5.839 0.702 1.00 0.00 84 GLU A N 16
ATOM 26267 C CA . GLU A 1 84 ? 9.800 -5.783 1.620 1.00 0.00 84 GLU A CA 16
ATOM 26268 C C . GLU A 1 84 ? 10.029 -7.108 2.366 1.00 0.00 84 GLU A C 16
ATOM 26269 O O . GLU A 1 84 ? 11.085 -7.727 2.213 1.00 0.00 84 GLU A O 16
ATOM 26281 N N . THR A 1 85 ? 9.052 -7.534 3.168 1.00 0.00 85 THR A N 16
ATOM 26282 C CA . THR A 1 85 ? 9.053 -8.730 3.993 1.00 0.00 85 THR A CA 16
ATOM 26283 C C . THR A 1 85 ? 7.613 -9.239 4.016 1.00 0.00 85 THR A C 16
ATOM 26284 O O . THR A 1 85 ? 6.710 -8.563 4.516 1.00 0.00 85 THR A O 16
ATOM 26295 N N . LEU A 1 86 ? 7.372 -10.428 3.460 1.00 0.00 86 LEU A N 16
ATOM 26296 C CA . LEU A 1 86 ? 6.087 -11.097 3.637 1.00 0.00 86 LEU A CA 16
ATOM 26297 C C . LEU A 1 86 ? 6.142 -11.869 4.959 1.00 0.00 86 LEU A C 16
ATOM 26298 O O . LEU A 1 86 ? 7.226 -12.241 5.424 1.00 0.00 86 LEU A O 16
ATOM 26314 N N . ARG A 1 87 ? 4.987 -12.142 5.568 1.00 0.00 87 ARG A N 16
ATOM 26315 C CA . ARG A 1 87 ? 4.903 -12.883 6.821 1.00 0.00 87 ARG A CA 16
ATOM 26316 C C . ARG A 1 87 ? 3.912 -14.026 6.701 1.00 0.00 87 ARG A C 16
ATOM 26317 O O . ARG A 1 87 ? 4.296 -15.180 6.888 1.00 0.00 87 ARG A O 16
ATOM 26338 N N . ASP A 1 88 ? 2.665 -13.717 6.376 1.00 0.00 88 ASP A N 16
ATOM 26339 C CA . ASP A 1 88 ? 1.628 -14.669 6.022 1.00 0.00 88 ASP A CA 16
ATOM 26340 C C . ASP A 1 88 ? 1.117 -14.282 4.641 1.00 0.00 88 ASP A C 16
ATOM 26341 O O . ASP A 1 88 ? 1.357 -13.174 4.163 1.00 0.00 88 ASP A O 16
ATOM 26350 N N . ASP A 1 89 ? 0.264 -15.125 4.073 1.00 0.00 89 ASP A N 16
ATOM 26351 C CA . ASP A 1 89 ? -0.561 -14.765 2.917 1.00 0.00 89 ASP A CA 16
ATOM 26352 C C . ASP A 1 89 ? -1.606 -13.693 3.293 1.00 0.00 89 ASP A C 16
ATOM 26353 O O . ASP A 1 89 ? -2.274 -13.149 2.416 1.00 0.00 89 ASP A O 16
ATOM 26362 N N . ARG A 1 90 ? -1.743 -13.360 4.591 1.00 0.00 90 ARG A N 16
ATOM 26363 C CA . ARG A 1 90 ? -2.687 -12.374 5.121 1.00 0.00 90 ARG A CA 16
ATOM 26364 C C . ARG A 1 90 ? -2.047 -11.222 5.902 1.00 0.00 90 ARG A C 16
ATOM 26365 O O . ARG A 1 90 ? -2.762 -10.293 6.271 1.00 0.00 90 ARG A O 16
ATOM 26386 N N . GLN A 1 91 ? -0.742 -11.250 6.182 1.00 0.00 91 GLN A N 16
ATOM 26387 C CA . GLN A 1 91 ? -0.034 -10.224 6.932 1.00 0.00 91 GLN A CA 16
ATOM 26388 C C . GLN A 1 91 ? 1.297 -10.028 6.235 1.00 0.00 91 GLN A C 16
ATOM 26389 O O . GLN A 1 91 ? 1.998 -11.007 5.980 1.00 0.00 91 GLN A O 16
ATOM 26403 N N . PHE A 1 92 ? 1.669 -8.796 5.936 1.00 0.00 92 PHE A N 16
ATOM 26404 C CA . PHE A 1 92 ? 2.938 -8.511 5.277 1.00 0.00 92 PHE A CA 16
ATOM 26405 C C . PHE A 1 92 ? 3.298 -7.042 5.447 1.00 0.00 92 PHE A C 16
ATOM 26406 O O . PHE A 1 92 ? 2.447 -6.226 5.820 1.00 0.00 92 PHE A O 16
ATOM 26423 N N . ALA A 1 93 ? 4.569 -6.723 5.210 1.00 0.00 93 ALA A N 16
ATOM 26424 C CA . ALA A 1 93 ? 5.055 -5.361 5.164 1.00 0.00 93 ALA A CA 16
ATOM 26425 C C . ALA A 1 93 ? 4.801 -4.773 3.776 1.00 0.00 93 ALA A C 16
ATOM 26426 O O . ALA A 1 93 ? 4.323 -5.459 2.872 1.00 0.00 93 ALA A O 16
ATOM 26433 N N . ILE A 1 94 ? 5.171 -3.508 3.597 1.00 0.00 94 ILE A N 16
ATOM 26434 C CA . ILE A 1 94 ? 5.483 -2.903 2.316 1.00 0.00 94 ILE A CA 16
ATOM 26435 C C . ILE A 1 94 ? 6.651 -1.934 2.502 1.00 0.00 94 ILE A C 16
ATOM 26436 O O . ILE A 1 94 ? 6.799 -1.381 3.590 1.00 0.00 94 ILE A O 16
ATOM 26452 N N . ARG A 1 95 ? 7.403 -1.616 1.444 1.00 0.00 95 ARG A N 16
ATOM 26453 C CA . ARG A 1 95 ? 8.404 -0.545 1.356 1.00 0.00 95 ARG A CA 16
ATOM 26454 C C . ARG A 1 95 ? 7.906 0.413 0.280 1.00 0.00 95 ARG A C 16
ATOM 26455 O O . ARG A 1 95 ? 7.866 0.003 -0.882 1.00 0.00 95 ARG A O 16
ATOM 26476 N N . LEU A 1 96 ? 7.540 1.654 0.611 1.00 0.00 96 LEU A N 16
ATOM 26477 C CA . LEU A 1 96 ? 7.307 2.662 -0.420 1.00 0.00 96 LEU A CA 16
ATOM 26478 C C . LEU A 1 96 ? 8.667 3.041 -0.985 1.00 0.00 96 LEU A C 16
ATOM 26479 O O . LEU A 1 96 ? 9.658 3.065 -0.244 1.00 0.00 96 LEU A O 16
ATOM 26495 N N . VAL A 1 97 ? 8.713 3.421 -2.256 1.00 0.00 97 VAL A N 16
ATOM 26496 C CA . VAL A 1 97 ? 9.884 4.007 -2.887 1.00 0.00 97 VAL A CA 16
ATOM 26497 C C . VAL A 1 97 ? 9.495 5.247 -3.702 1.00 0.00 97 VAL A C 16
ATOM 26498 O O . VAL A 1 97 ? 8.320 5.613 -3.775 1.00 0.00 97 VAL A O 16
ATOM 26511 N N . GLY A 1 98 ? 10.488 5.959 -4.237 1.00 0.00 98 GLY A N 16
ATOM 26512 C CA . GLY A 1 98 ? 10.370 7.253 -4.870 1.00 0.00 98 GLY A CA 16
ATOM 26513 C C . GLY A 1 98 ? 9.714 8.222 -3.903 1.00 0.00 98 GLY A C 16
ATOM 26514 O O . GLY A 1 98 ? 10.265 8.577 -2.856 1.00 0.00 98 GLY A O 16
ATOM 26518 N N . ARG A 1 99 ? 8.501 8.614 -4.251 1.00 0.00 99 ARG A N 16
ATOM 26519 C CA . ARG A 1 99 ? 7.692 9.624 -3.584 1.00 0.00 99 ARG A CA 16
ATOM 26520 C C . ARG A 1 99 ? 6.208 9.346 -3.822 1.00 0.00 99 ARG A C 16
ATOM 26521 O O . ARG A 1 99 ? 5.856 8.536 -4.682 1.00 0.00 99 ARG A O 16
ATOM 26542 N N . VAL A 1 100 ? 5.358 10.076 -3.103 1.00 0.00 100 VAL A N 16
ATOM 26543 C CA . VAL A 1 100 ? 3.907 10.115 -3.244 1.00 0.00 100 VAL A CA 16
ATOM 26544 C C . VAL A 1 100 ? 3.431 11.540 -3.550 1.00 0.00 100 VAL A C 16
ATOM 26545 O O . VAL A 1 100 ? 4.144 12.508 -3.271 1.00 0.00 100 VAL A O 16
ATOM 26558 N N . ARG A 1 101 ? 2.257 11.655 -4.172 1.00 0.00 101 ARG A N 16
ATOM 26559 C CA . ARG A 1 101 ? 1.725 12.791 -4.897 1.00 0.00 101 ARG A CA 16
ATOM 26560 C C . ARG A 1 101 ? 0.209 12.591 -5.008 1.00 0.00 101 ARG A C 16
ATOM 26561 O O . ARG A 1 101 ? -0.261 11.449 -5.043 1.00 0.00 101 ARG A O 16
ATOM 26582 N N . GLU A 1 102 ? -0.564 13.672 -5.129 1.00 0.00 102 GLU A N 16
ATOM 26583 C CA . GLU A 1 102 ? -2.004 13.571 -5.348 1.00 0.00 102 GLU A CA 16
ATOM 26584 C C . GLU A 1 102 ? -2.224 13.318 -6.838 1.00 0.00 102 GLU A C 16
ATOM 26585 O O . GLU A 1 102 ? -2.073 14.234 -7.655 1.00 0.00 102 GLU A O 16
ATOM 26597 N N . LEU A 1 103 ? -2.500 12.073 -7.231 1.00 0.00 103 LEU A N 16
ATOM 26598 C CA . LEU A 1 103 ? -2.777 11.755 -8.623 1.00 0.00 103 LEU A CA 16
ATOM 26599 C C . LEU A 1 103 ? -4.093 12.377 -9.076 1.00 0.00 103 LEU A C 16
ATOM 26600 O O . LEU A 1 103 ? -4.226 12.751 -10.236 1.00 0.00 103 LEU A O 16
ATOM 26616 N N . GLN A 1 104 ? -5.046 12.502 -8.159 1.00 0.00 104 GLN A N 16
ATOM 26617 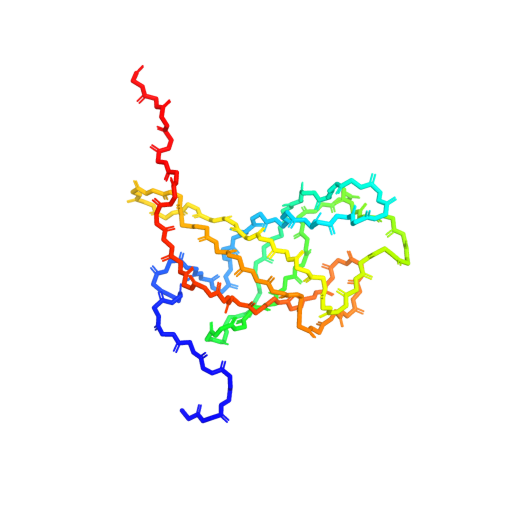C CA . GLN A 1 104 ? -6.287 13.248 -8.318 1.00 0.00 104 GLN A CA 16
ATOM 26618 C C . GLN A 1 104 ? -6.600 13.919 -6.990 1.00 0.00 104 GLN A C 16
ATOM 26619 O O . GLN A 1 104 ? -6.098 13.491 -5.951 1.00 0.00 104 GLN A O 16
ATOM 26633 N N . ARG A 1 105 ? -7.478 14.921 -6.999 1.00 0.00 105 ARG A N 16
ATOM 26634 C CA . ARG A 1 105 ? -8.104 15.472 -5.801 1.00 0.00 105 ARG A CA 16
ATOM 26635 C C . ARG A 1 105 ? -9.622 15.319 -5.913 1.00 0.00 105 ARG A C 16
ATOM 26636 O O . ARG A 1 105 ? -10.105 14.746 -6.896 1.00 0.00 105 ARG A O 16
ATOM 26657 N N . ARG A 1 106 ? -10.364 15.760 -4.898 1.00 0.00 106 ARG A N 16
ATOM 26658 C CA . ARG A 1 106 ? -11.820 15.882 -4.929 1.00 0.00 106 ARG A CA 16
ATOM 26659 C C . ARG A 1 106 ? -12.183 17.288 -4.452 1.00 0.00 106 ARG A C 16
ATOM 26660 O O . ARG A 1 106 ? -11.300 18.073 -4.100 1.00 0.00 106 ARG A O 16
ATOM 26681 N N . GLU A 1 107 ? -13.474 17.609 -4.453 1.00 0.00 107 GLU A N 16
ATOM 26682 C CA . GLU A 1 107 ? -14.033 18.847 -3.913 1.00 0.00 107 GLU A CA 16
ATOM 26683 C C . GLU A 1 107 ? -14.838 18.618 -2.623 1.00 0.00 107 GLU A C 16
ATOM 26684 O O . GLU A 1 107 ? -15.497 19.530 -2.122 1.00 0.00 107 GLU A O 16
ATOM 26696 N N . TYR A 1 108 ? -14.835 17.400 -2.086 1.00 0.00 108 TYR A N 16
ATOM 26697 C CA . TYR A 1 108 ? -15.707 16.999 -0.984 1.00 0.00 108 TYR A CA 16
ATOM 26698 C C . TYR A 1 108 ? -15.179 17.413 0.391 1.00 0.00 108 TYR A C 16
ATOM 26699 O O . TYR A 1 108 ? -15.834 17.145 1.403 1.00 0.00 108 TYR A O 16
ATOM 26717 N N . PHE A 1 109 ? -14.045 18.120 0.435 1.00 0.00 109 PHE A N 16
ATOM 26718 C CA . PHE A 1 109 ? -13.125 18.151 1.566 1.00 0.00 109 PHE A CA 16
ATOM 26719 C C . PHE A 1 109 ? -12.843 16.700 1.943 1.00 0.00 109 PHE A C 16
ATOM 26720 O O . PHE A 1 109 ? -12.298 16.004 1.062 1.00 0.00 109 PHE A O 16
ATOM 26737 N N . GLY A 1 1 ? 15.490 11.722 8.333 1.00 0.00 1 GLY A N 17
ATOM 26738 C CA . GLY A 1 1 ? 14.674 12.887 8.685 1.00 0.00 1 GLY A CA 17
ATOM 26739 C C . GLY A 1 1 ? 15.584 14.090 8.805 1.00 0.00 1 GLY A C 17
ATOM 26740 O O . GLY A 1 1 ? 16.484 14.075 9.642 1.00 0.00 1 GLY A O 17
ATOM 26744 N N . MET A 1 2 ? 15.392 15.089 7.950 1.00 0.00 2 MET A N 17
ATOM 26745 C CA . MET A 1 2 ? 16.004 16.411 7.997 1.00 0.00 2 MET A CA 17
ATOM 26746 C C . MET A 1 2 ? 15.232 17.154 6.918 1.00 0.00 2 MET A C 17
ATOM 26747 O O . MET A 1 2 ? 14.270 17.867 7.198 1.00 0.00 2 MET A O 17
ATOM 26761 N N . SER A 1 3 ? 15.580 16.848 5.677 1.00 0.00 3 SER A N 17
ATOM 26762 C CA . SER A 1 3 ? 14.933 17.224 4.442 1.00 0.00 3 SER A CA 17
ATOM 26763 C C . SER A 1 3 ? 13.587 16.497 4.324 1.00 0.00 3 SER A C 17
ATOM 26764 O O . SER A 1 3 ? 13.359 15.482 4.999 1.00 0.00 3 SER A O 17
ATOM 26772 N N . ALA A 1 4 ? 12.713 16.999 3.452 1.00 0.00 4 ALA A N 17
ATOM 26773 C CA . ALA A 1 4 ? 11.360 16.515 3.224 1.00 0.00 4 ALA A CA 17
ATOM 26774 C C . ALA A 1 4 ? 11.210 16.255 1.729 1.00 0.00 4 ALA A C 17
ATOM 26775 O O . ALA A 1 4 ? 11.000 17.193 0.960 1.00 0.00 4 ALA A O 17
ATOM 26782 N N . ASP A 1 5 ? 11.393 15.003 1.319 1.00 0.00 5 ASP A N 17
ATOM 26783 C CA . ASP A 1 5 ? 11.131 14.557 -0.047 1.00 0.00 5 ASP A CA 17
ATOM 26784 C C . ASP A 1 5 ? 10.623 13.120 -0.024 1.00 0.00 5 ASP A C 17
ATOM 26785 O O . ASP A 1 5 ? 9.630 12.804 -0.682 1.00 0.00 5 ASP A O 17
ATOM 26794 N N . GLY A 1 6 ? 11.288 12.256 0.750 1.00 0.00 6 GLY A N 17
ATOM 26795 C CA . GLY A 1 6 ? 11.012 10.828 0.848 1.00 0.00 6 GLY A CA 17
ATOM 26796 C C . GLY A 1 6 ? 10.541 10.416 2.240 1.00 0.00 6 GLY A C 17
ATOM 26797 O O . GLY A 1 6 ? 10.954 9.357 2.730 1.00 0.00 6 GLY A O 17
ATOM 26801 N N . SER A 1 7 ? 9.739 11.249 2.912 1.00 0.00 7 SER A N 17
ATOM 26802 C CA . SER A 1 7 ? 9.318 11.029 4.290 1.00 0.00 7 SER A CA 17
ATOM 26803 C C . SER A 1 7 ? 7.850 11.403 4.546 1.00 0.00 7 SER A C 17
ATOM 26804 O O . SER A 1 7 ? 7.375 11.223 5.665 1.00 0.00 7 SER A O 17
ATOM 26812 N N . GLU A 1 8 ? 7.133 11.914 3.550 1.00 0.00 8 GLU A N 17
ATOM 26813 C CA . GLU A 1 8 ? 5.778 12.451 3.651 1.00 0.00 8 GLU A CA 17
ATOM 26814 C C . GLU A 1 8 ? 4.728 11.370 3.425 1.00 0.00 8 GLU A C 17
ATOM 26815 O O . GLU A 1 8 ? 3.540 11.646 3.521 1.00 0.00 8 GLU A O 17
ATOM 26827 N N . TYR A 1 9 ? 5.134 10.120 3.213 1.00 0.00 9 TYR A N 17
ATOM 26828 C CA . TYR A 1 9 ? 4.218 9.000 3.028 1.00 0.00 9 TYR A CA 17
ATOM 26829 C C . TYR A 1 9 ? 3.322 8.855 4.262 1.00 0.00 9 TYR A C 17
ATOM 26830 O O . TYR A 1 9 ? 2.125 8.610 4.139 1.00 0.00 9 TYR A O 17
ATOM 26848 N N . GLY A 1 10 ? 3.879 9.049 5.457 1.00 0.00 10 GLY A N 17
ATOM 26849 C CA . GLY A 1 10 ? 3.185 8.926 6.722 1.00 0.00 10 GLY A CA 17
ATOM 26850 C C . GLY A 1 10 ? 2.198 10.060 6.960 1.00 0.00 10 GLY A C 17
ATOM 26851 O O . GLY A 1 10 ? 1.345 9.916 7.832 1.00 0.00 10 GLY A O 17
ATOM 26855 N N . ARG A 1 11 ? 2.250 11.163 6.203 1.00 0.00 11 ARG A N 17
ATOM 26856 C CA . ARG A 1 11 ? 1.160 12.125 6.214 1.00 0.00 11 ARG A CA 17
ATOM 26857 C C . ARG A 1 11 ? -0.100 11.489 5.650 1.00 0.00 11 ARG A C 17
ATOM 26858 O O . ARG A 1 11 ? -1.191 11.741 6.153 1.00 0.00 11 ARG A O 17
ATOM 26879 N N . TYR A 1 12 ? 0.037 10.703 4.585 1.00 0.00 12 TYR A N 17
ATOM 26880 C CA . TYR A 1 12 ? -1.102 10.155 3.873 1.00 0.00 12 TYR A CA 17
ATOM 26881 C C . TYR A 1 12 ? -1.551 8.858 4.519 1.00 0.00 12 TYR A C 17
ATOM 26882 O O . TYR A 1 12 ? -2.740 8.677 4.720 1.00 0.00 12 TYR A O 17
ATOM 26900 N N . PHE A 1 13 ? -0.625 7.955 4.832 1.00 0.00 13 PHE A N 17
ATOM 26901 C CA . PHE A 1 13 ? -0.912 6.627 5.357 1.00 0.00 13 PHE A CA 17
ATOM 26902 C C . PHE A 1 13 ? -0.783 6.645 6.882 1.00 0.00 13 PHE A C 17
ATOM 26903 O O . PHE A 1 13 ? 0.310 6.667 7.442 1.00 0.00 13 PHE A O 17
ATOM 26920 N N . GLU A 1 14 ? -1.923 6.619 7.545 1.00 0.00 14 GLU A N 17
ATOM 26921 C CA . GLU A 1 14 ? -2.106 6.610 8.989 1.00 0.00 14 GLU A CA 17
ATOM 26922 C C . GLU A 1 14 ? -2.043 5.187 9.520 1.00 0.00 14 GLU A C 17
ATOM 26923 O O . GLU A 1 14 ? -2.306 4.240 8.788 1.00 0.00 14 GLU A O 17
ATOM 26935 N N . GLN A 1 15 ? -1.787 5.027 10.812 1.00 0.00 15 GLN A N 17
ATOM 26936 C CA . GLN A 1 15 ? -1.512 3.731 11.423 1.00 0.00 15 GLN A CA 17
ATOM 26937 C C . GLN A 1 15 ? -2.640 2.705 11.351 1.00 0.00 15 GLN A C 17
ATOM 26938 O O . GLN A 1 15 ? -2.360 1.512 11.376 1.00 0.00 15 GLN A O 17
ATOM 26952 N N . LEU A 1 16 ? -3.885 3.142 11.227 1.00 0.00 16 LEU A N 17
ATOM 26953 C CA . LEU A 1 16 ? -5.081 2.304 11.199 1.00 0.00 16 LEU A CA 17
ATOM 26954 C C . LEU A 1 16 ? -5.957 2.708 10.005 1.00 0.00 16 LEU A C 17
ATOM 26955 O O . LEU A 1 16 ? -7.161 2.422 9.966 1.00 0.00 16 LEU A O 17
ATOM 26971 N N . GLN A 1 17 ? -5.388 3.444 9.044 1.00 0.00 17 GLN A N 17
ATOM 26972 C CA . GLN A 1 17 ? -6.016 3.607 7.741 1.00 0.00 17 GLN A CA 17
ATOM 26973 C C . GLN A 1 17 ? -6.046 2.263 7.018 1.00 0.00 17 GLN A C 17
ATOM 26974 O O . GLN A 1 17 ? -5.439 1.285 7.445 1.00 0.00 17 GLN A O 17
ATOM 26988 N N . LYS A 1 18 ? -6.738 2.222 5.886 1.00 0.00 18 LYS A N 17
ATOM 26989 C CA . LYS A 1 18 ? -6.665 1.116 4.950 1.00 0.00 18 LYS A CA 17
ATOM 26990 C C . LYS A 1 18 ? -5.867 1.547 3.739 1.00 0.00 18 LYS A C 17
ATOM 26991 O O . LYS A 1 18 ? -5.793 2.742 3.435 1.00 0.00 18 LYS A O 17
ATOM 27010 N N . VAL A 1 19 ? -5.355 0.565 3.007 1.00 0.00 19 VAL A N 17
ATOM 27011 C CA . VAL A 1 19 ? -4.786 0.756 1.683 1.00 0.00 19 VAL A CA 17
ATOM 27012 C C . VAL A 1 19 ? -5.439 -0.240 0.736 1.00 0.00 19 VAL A C 17
ATOM 27013 O O . VAL A 1 19 ? -6.111 -1.179 1.182 1.00 0.00 19 VAL A O 17
ATOM 27026 N N . ASN A 1 20 ? -5.294 -0.022 -0.567 1.00 0.00 20 ASN A N 17
ATOM 27027 C CA . ASN A 1 20 ? -5.620 -1.015 -1.568 1.00 0.00 20 ASN A CA 17
ATOM 27028 C C . ASN A 1 20 ? -4.506 -2.075 -1.618 1.00 0.00 20 ASN A C 17
ATOM 27029 O O . ASN A 1 20 ? -3.382 -1.772 -1.216 1.00 0.00 20 ASN A O 17
ATOM 27040 N N . LEU A 1 21 ? -4.762 -3.279 -2.147 1.00 0.00 21 LEU A N 17
ATOM 27041 C CA . LEU A 1 21 ? -3.796 -4.385 -2.155 1.00 0.00 21 LEU A CA 17
ATOM 27042 C C . LEU A 1 21 ? -3.501 -4.807 -3.586 1.00 0.00 21 LEU A C 17
ATOM 27043 O O . LEU A 1 21 ? -3.513 -5.991 -3.911 1.00 0.00 21 LEU A O 17
ATOM 27059 N N . THR A 1 22 ? -3.273 -3.838 -4.458 1.00 0.00 22 THR A N 17
ATOM 27060 C CA . THR A 1 22 ? -3.122 -4.079 -5.872 1.00 0.00 22 THR A CA 17
ATOM 27061 C C . THR A 1 22 ? -1.782 -4.786 -6.123 1.00 0.00 22 THR A C 17
ATOM 27062 O O . THR A 1 22 ? -0.752 -4.116 -6.207 1.00 0.00 22 THR A O 17
ATOM 27073 N N . VAL A 1 23 ? -1.752 -6.120 -6.210 1.00 0.00 23 VAL A N 17
ATOM 27074 C CA . VAL A 1 23 ? -0.515 -6.881 -6.437 1.00 0.00 23 VAL A CA 17
ATOM 27075 C C . VAL A 1 23 ? -0.378 -7.172 -7.923 1.00 0.00 23 VAL A C 17
ATOM 27076 O O . VAL A 1 23 ? -1.313 -7.676 -8.545 1.00 0.00 23 VAL A O 17
ATOM 27089 N N . ARG A 1 24 ? 0.802 -6.890 -8.476 1.00 0.00 24 ARG A N 17
ATOM 27090 C CA . ARG A 1 24 ? 1.221 -7.305 -9.802 1.00 0.00 24 ARG A CA 17
ATOM 27091 C C . ARG A 1 24 ? 1.468 -8.804 -9.802 1.00 0.00 24 ARG A C 17
ATOM 27092 O O . ARG A 1 24 ? 2.311 -9.297 -9.058 1.00 0.00 24 ARG A O 17
ATOM 27113 N N . LEU A 1 25 ? 0.766 -9.553 -10.641 1.00 0.00 25 LEU A N 17
ATOM 27114 C CA . LEU A 1 25 ? 1.030 -10.962 -10.866 1.00 0.00 25 LEU A CA 17
ATOM 27115 C C . LEU A 1 25 ? 1.706 -11.131 -12.225 1.00 0.00 25 LEU A C 17
ATOM 27116 O O . LEU A 1 25 ? 1.141 -11.692 -13.172 1.00 0.00 25 LEU A O 17
ATOM 27132 N N . GLY A 1 26 ? 2.958 -10.684 -12.296 1.00 0.00 26 GLY A N 17
ATOM 27133 C CA . GLY A 1 26 ? 3.844 -10.996 -13.409 1.00 0.00 26 GLY A CA 17
ATOM 27134 C C . GLY A 1 26 ? 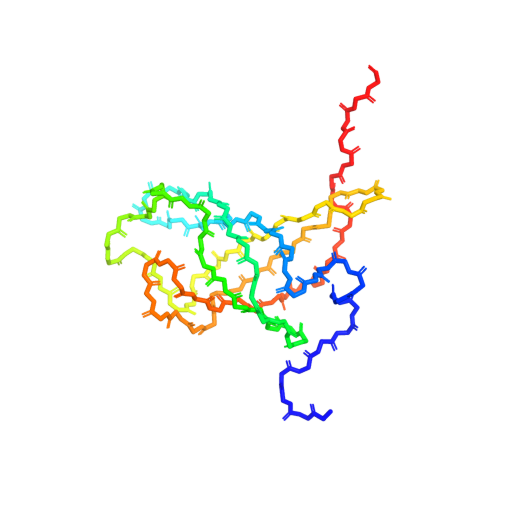3.899 -9.822 -14.375 1.00 0.00 26 GLY A C 17
ATOM 27135 O O . GLY A 1 26 ? 4.736 -8.937 -14.195 1.00 0.00 26 GLY A O 17
ATOM 27139 N N . ASP A 1 27 ? 3.025 -9.824 -15.384 1.00 0.00 27 ASP A N 17
ATOM 27140 C CA . ASP A 1 27 ? 2.732 -8.679 -16.264 1.00 0.00 27 ASP A CA 17
ATOM 27141 C C . ASP A 1 27 ? 1.303 -8.724 -16.839 1.00 0.00 27 ASP A C 17
ATOM 27142 O O . ASP A 1 27 ? 0.929 -7.888 -17.658 1.00 0.00 27 ASP A O 17
ATOM 27151 N N . THR A 1 28 ? 0.511 -9.738 -16.472 1.00 0.00 28 THR A N 17
ATOM 27152 C CA . THR A 1 28 ? -0.683 -10.142 -17.218 1.00 0.00 28 THR A CA 17
ATOM 27153 C C . THR A 1 28 ? -1.849 -10.491 -16.275 1.00 0.00 28 THR A C 17
ATOM 27154 O O . THR A 1 28 ? -2.922 -10.912 -16.719 1.00 0.00 28 THR A O 17
ATOM 27165 N N . GLY A 1 29 ? -1.667 -10.340 -14.962 1.00 0.00 29 GLY A N 17
ATOM 27166 C CA . GLY A 1 29 ? -2.692 -10.538 -13.948 1.00 0.00 29 GLY A CA 17
ATOM 27167 C C . GLY A 1 29 ? -2.422 -9.611 -12.790 1.00 0.00 29 GLY A C 17
ATOM 27168 O O . GLY A 1 29 ? -1.273 -9.214 -12.596 1.00 0.00 29 GLY A O 17
ATOM 27172 N N . SER A 1 30 ? -3.439 -9.294 -11.993 1.00 0.00 30 SER A N 17
ATOM 27173 C CA . SER A 1 30 ? -3.196 -8.534 -10.782 1.00 0.00 30 SER A CA 17
ATOM 27174 C C . SER A 1 30 ? -4.324 -8.771 -9.779 1.00 0.00 30 SER A C 17
ATOM 27175 O O . SER A 1 30 ? -5.497 -8.739 -10.149 1.00 0.00 30 SER A O 17
ATOM 27183 N N . PHE A 1 31 ? -3.972 -9.092 -8.534 1.00 0.00 31 PHE A N 17
ATOM 27184 C CA . PHE A 1 31 ? -4.904 -9.275 -7.430 1.00 0.00 31 PHE A CA 17
ATOM 27185 C C . PHE A 1 31 ? -5.197 -7.899 -6.816 1.00 0.00 31 PHE A C 17
ATOM 27186 O O . PHE A 1 31 ? -4.393 -6.975 -6.973 1.00 0.00 31 PHE A O 17
ATOM 27203 N N . ASP A 1 32 ? -6.314 -7.744 -6.103 1.00 0.00 32 ASP A N 17
ATOM 27204 C CA . ASP A 1 32 ? -6.656 -6.511 -5.402 1.00 0.00 32 ASP A CA 17
ATOM 27205 C C . ASP A 1 32 ? -7.580 -6.817 -4.231 1.00 0.00 32 ASP A C 17
ATOM 27206 O O . ASP A 1 32 ? -8.407 -7.729 -4.316 1.00 0.00 32 ASP A O 17
ATOM 27215 N N . GLY A 1 33 ? -7.428 -6.074 -3.133 1.00 0.00 33 GLY A N 17
ATOM 27216 C CA . GLY A 1 33 ? -8.159 -6.312 -1.896 1.00 0.00 33 GLY A CA 17
ATOM 27217 C C . GLY A 1 33 ? -7.988 -5.171 -0.894 1.00 0.00 33 GLY A C 17
ATOM 27218 O O . GLY A 1 33 ? -7.453 -4.108 -1.234 1.00 0.00 33 GLY A O 17
ATOM 27222 N N . THR A 1 34 ? -8.417 -5.403 0.348 1.00 0.00 34 THR A N 17
ATOM 27223 C CA . THR A 1 34 ? -8.398 -4.443 1.444 1.00 0.00 34 THR A CA 17
ATOM 27224 C C . THR A 1 34 ? -7.485 -4.974 2.544 1.00 0.00 34 THR A C 17
ATOM 27225 O O . THR A 1 34 ? -7.629 -6.122 2.967 1.00 0.00 34 THR A O 17
ATOM 27236 N N . ALA A 1 35 ? -6.603 -4.125 3.068 1.00 0.00 35 ALA A N 17
ATOM 27237 C CA . ALA A 1 35 ? -5.953 -4.389 4.340 1.00 0.00 35 ALA A CA 17
ATOM 27238 C C . ALA A 1 35 ? -5.911 -3.092 5.124 1.00 0.00 35 ALA A C 17
ATOM 27239 O O . ALA A 1 35 ? -5.670 -2.019 4.556 1.00 0.00 35 ALA A O 17
ATOM 27246 N N . ALA A 1 36 ? -6.151 -3.203 6.423 1.00 0.00 36 ALA A N 17
ATOM 27247 C CA . ALA A 1 36 ? -5.852 -2.180 7.399 1.00 0.00 36 ALA A CA 17
ATOM 27248 C C . ALA A 1 36 ? -4.352 -2.160 7.652 1.00 0.00 36 ALA A C 17
ATOM 27249 O O . ALA A 1 36 ? -3.666 -3.181 7.568 1.00 0.00 36 ALA A O 17
ATOM 27256 N N . ILE A 1 37 ? -3.853 -0.968 7.942 1.00 0.00 37 ILE A N 17
ATOM 27257 C CA . ILE A 1 37 ? -2.506 -0.701 8.395 1.00 0.00 37 ILE A CA 17
ATOM 27258 C C . ILE A 1 37 ? -2.438 -1.134 9.871 1.00 0.00 37 ILE A C 17
ATOM 27259 O O . ILE A 1 37 ? -3.454 -1.273 10.563 1.00 0.00 37 ILE A O 17
ATOM 27275 N N . THR A 1 38 ? -1.208 -1.373 10.319 1.00 0.00 38 THR A N 17
ATOM 27276 C CA . THR A 1 38 ? -0.850 -1.825 11.657 1.00 0.00 38 THR A CA 17
ATOM 27277 C C . THR A 1 38 ? 0.443 -1.165 12.171 1.00 0.00 38 THR A C 17
ATOM 27278 O O . THR A 1 38 ? 0.556 -0.906 13.366 1.00 0.00 38 THR A O 17
ATOM 27289 N N . SER A 1 39 ? 1.422 -0.856 11.305 1.00 0.00 39 SER A N 17
ATOM 27290 C CA . SER A 1 39 ? 2.684 -0.233 11.718 1.00 0.00 39 SER A CA 17
ATOM 27291 C C . SER A 1 39 ? 3.344 0.494 10.547 1.00 0.00 39 SER A C 17
ATOM 27292 O O . SER A 1 39 ? 3.415 -0.056 9.453 1.00 0.00 39 SER A O 17
ATOM 27300 N N . LEU A 1 40 ? 3.875 1.696 10.756 1.00 0.00 40 LEU A N 17
ATOM 27301 C CA . LEU A 1 40 ? 4.421 2.587 9.737 1.00 0.00 40 LEU A CA 17
ATOM 27302 C C . LEU A 1 40 ? 5.731 3.131 10.259 1.00 0.00 40 LEU A C 17
ATOM 27303 O O . LEU A 1 40 ? 5.875 3.413 11.447 1.00 0.00 40 LEU A O 17
ATOM 27319 N N . LYS A 1 41 ? 6.691 3.246 9.357 1.00 0.00 41 LYS A N 17
ATOM 27320 C CA . LYS A 1 41 ? 7.986 3.848 9.619 1.00 0.00 41 LYS A CA 17
ATOM 27321 C C . LYS A 1 41 ? 8.599 4.253 8.283 1.00 0.00 41 LYS A C 17
ATOM 27322 O O . LYS A 1 41 ? 9.260 3.447 7.629 1.00 0.00 41 LYS A O 17
ATOM 27341 N N . GLY A 1 42 ? 8.400 5.498 7.862 1.00 0.00 42 GLY A N 17
ATOM 27342 C CA . GLY A 1 42 ? 9.010 6.016 6.644 1.00 0.00 42 GLY A CA 17
ATOM 27343 C C . GLY A 1 42 ? 8.460 5.275 5.441 1.00 0.00 42 GLY A C 17
ATOM 27344 O O . GLY A 1 42 ? 7.258 5.031 5.362 1.00 0.00 42 GLY A O 17
ATOM 27348 N N . SER A 1 43 ? 9.338 4.896 4.517 1.00 0.00 43 SER A N 17
ATOM 27349 C CA . SER A 1 43 ? 9.087 4.013 3.380 1.00 0.00 43 SER A CA 17
ATOM 27350 C C . SER A 1 43 ? 8.810 2.563 3.792 1.00 0.00 43 SER A C 17
ATOM 27351 O O . SER A 1 43 ? 9.175 1.653 3.054 1.00 0.00 43 SER A O 17
ATOM 27359 N N . LEU A 1 44 ? 8.178 2.318 4.940 1.00 0.00 44 LEU A N 17
ATOM 27360 C CA . LEU A 1 44 ? 7.744 0.993 5.353 1.00 0.00 44 LEU A CA 17
ATOM 27361 C C . LEU A 1 44 ? 6.381 1.081 6.016 1.00 0.00 44 LEU A C 17
ATOM 27362 O O . LEU A 1 44 ? 6.282 1.664 7.095 1.00 0.00 44 LEU A O 17
ATOM 27378 N N . ALA A 1 45 ? 5.362 0.432 5.462 1.00 0.00 45 ALA A N 17
ATOM 27379 C CA . ALA A 1 45 ? 4.127 0.153 6.188 1.00 0.00 45 ALA A CA 17
ATOM 27380 C C . ALA A 1 45 ? 4.022 -1.354 6.402 1.00 0.00 45 ALA A C 17
ATOM 27381 O O . ALA A 1 45 ? 4.638 -2.121 5.669 1.00 0.00 45 ALA A O 17
ATOM 27388 N N . TRP A 1 46 ? 3.222 -1.772 7.377 1.00 0.00 46 TRP A N 17
ATOM 27389 C CA . TRP A 1 46 ? 2.817 -3.144 7.649 1.00 0.00 46 TRP A CA 17
ATOM 27390 C C . TRP A 1 46 ? 1.299 -3.181 7.759 1.00 0.00 46 TRP A C 17
ATOM 27391 O O . TRP A 1 46 ? 0.711 -2.313 8.417 1.00 0.00 46 TRP A O 17
ATOM 27412 N N . LEU A 1 47 ? 0.680 -4.184 7.133 1.00 0.00 47 LEU A N 17
ATOM 27413 C CA . LEU A 1 47 ? -0.757 -4.360 7.015 1.00 0.00 47 LEU A CA 17
ATOM 27414 C C . LEU A 1 47 ? -1.211 -5.693 7.638 1.00 0.00 47 LEU A C 17
ATOM 27415 O O . LEU A 1 47 ? -0.392 -6.516 8.064 1.00 0.00 47 LEU A O 17
ATOM 27431 N N . GLU A 1 48 ? -2.525 -5.918 7.629 1.00 0.00 48 GLU A N 17
ATOM 27432 C CA . GLU A 1 48 ? -3.223 -7.171 7.904 1.00 0.00 48 GLU A CA 17
ATOM 27433 C C . GLU A 1 48 ? -4.492 -7.176 7.046 1.00 0.00 48 GLU A C 17
ATOM 27434 O O . GLU A 1 48 ? -5.197 -6.169 7.032 1.00 0.00 48 GLU A O 17
ATOM 27446 N N . LEU A 1 49 ? -4.771 -8.261 6.318 1.00 0.00 49 LEU A N 17
ATOM 27447 C CA . LEU A 1 49 ? -5.995 -8.479 5.531 1.00 0.00 49 LEU A CA 17
ATOM 27448 C C . LEU A 1 49 ? -7.271 -8.361 6.375 1.00 0.00 49 LEU A C 17
ATOM 27449 O O . LEU A 1 49 ? -7.247 -8.629 7.578 1.00 0.00 49 LEU A O 17
ATOM 27465 N N . PHE A 1 50 ? -8.404 -8.079 5.718 1.00 0.00 50 PHE A N 17
ATOM 27466 C CA . PHE A 1 50 ? -9.682 -7.805 6.373 1.00 0.00 50 PHE A CA 17
ATOM 27467 C C . PHE A 1 50 ? -10.709 -8.937 6.331 1.00 0.00 50 PHE A C 17
ATOM 27468 O O . PHE A 1 50 ? -11.521 -9.049 7.249 1.00 0.00 50 PHE A O 17
ATOM 27485 N N . GLY A 1 51 ? -10.823 -9.686 5.244 1.00 0.00 51 GLY A N 17
ATOM 27486 C CA . GLY A 1 51 ? -11.827 -10.724 5.064 1.00 0.00 51 GLY A CA 17
ATOM 27487 C C . GLY A 1 51 ? -12.242 -10.936 3.643 1.00 0.00 51 GLY A C 17
ATOM 27488 O O . GLY A 1 51 ? -12.271 -12.077 3.184 1.00 0.00 51 GLY A O 17
ATOM 27492 N N . ALA A 1 52 ? -12.581 -9.858 2.969 1.00 0.00 52 ALA A N 17
ATOM 27493 C CA . ALA A 1 52 ? -13.070 -9.920 1.639 1.00 0.00 52 ALA A CA 17
ATOM 27494 C C . ALA A 1 52 ? -11.937 -10.096 0.690 1.00 0.00 52 ALA A C 17
ATOM 27495 O O . ALA A 1 52 ? -11.245 -9.160 0.273 1.00 0.00 52 ALA A O 17
ATOM 27502 N N . GLU A 1 53 ? -11.886 -11.365 0.372 1.00 0.00 53 GLU A N 17
ATOM 27503 C CA . GLU A 1 53 ? -11.122 -12.019 -0.624 1.00 0.00 53 GLU A CA 17
ATOM 27504 C C . GLU A 1 53 ? -9.670 -12.116 -0.180 1.00 0.00 53 GLU A C 17
ATOM 27505 O O . GLU A 1 53 ? -9.233 -11.388 0.716 1.00 0.00 53 GLU A O 17
ATOM 27517 N N . GLN A 1 54 ? -8.917 -13.034 -0.773 1.00 0.00 54 GLN A N 17
ATOM 27518 C CA . GLN A 1 54 ? -7.502 -13.172 -0.505 1.00 0.00 54 GLN A CA 17
ATOM 27519 C C . GLN A 1 54 ? -6.754 -13.616 -1.763 1.00 0.00 54 GLN A C 17
ATOM 27520 O O . GLN A 1 54 ? -7.375 -14.185 -2.666 1.00 0.00 54 GLN A O 17
ATOM 27534 N N . PRO A 1 55 ? -5.438 -13.358 -1.838 1.00 0.00 55 PRO A N 17
ATOM 27535 C CA . PRO A 1 55 ? -4.644 -13.770 -2.976 1.00 0.00 55 PRO A CA 17
ATOM 27536 C C . PRO A 1 55 ? -4.516 -15.296 -3.009 1.00 0.00 55 PRO A C 17
ATOM 27537 O O . PRO A 1 55 ? -4.716 -15.960 -1.978 1.00 0.00 55 PRO A O 17
ATOM 27548 N N . PRO A 1 56 ? -4.142 -15.865 -4.169 1.00 0.00 56 PRO A N 17
ATOM 27549 C CA . PRO A 1 56 ? -3.985 -17.306 -4.275 1.00 0.00 56 PRO A CA 17
ATOM 27550 C C . PRO A 1 56 ? -2.850 -17.791 -3.345 1.00 0.00 56 PRO A C 17
ATOM 27551 O O . PRO A 1 56 ? -2.052 -16.979 -2.867 1.00 0.00 56 PRO A O 17
ATOM 27562 N N . PRO A 1 57 ? -2.777 -19.089 -3.016 1.00 0.00 57 PRO A N 17
ATOM 27563 C CA . PRO A 1 57 ? -1.758 -19.633 -2.122 1.00 0.00 57 PRO A CA 17
ATOM 27564 C C . PRO A 1 57 ? -0.407 -19.755 -2.837 1.00 0.00 57 PRO A C 17
ATOM 27565 O O . PRO A 1 57 ? -0.364 -20.039 -4.036 1.00 0.00 57 PRO A O 17
ATOM 27576 N N . ASN A 1 58 ? 0.692 -19.633 -2.077 1.00 0.00 58 ASN A N 17
ATOM 27577 C CA . ASN A 1 58 ? 2.101 -19.668 -2.524 1.00 0.00 58 ASN A CA 17
ATOM 27578 C C . ASN A 1 58 ? 2.468 -18.563 -3.530 1.00 0.00 58 ASN A C 17
ATOM 27579 O O . ASN A 1 58 ? 3.562 -18.582 -4.106 1.00 0.00 58 ASN A O 17
ATOM 27590 N N . THR A 1 59 ? 1.574 -17.598 -3.736 1.00 0.00 59 THR A N 17
ATOM 27591 C CA . THR A 1 59 ? 1.656 -16.548 -4.735 1.00 0.00 59 THR A CA 17
ATOM 27592 C C . THR A 1 59 ? 2.402 -15.322 -4.202 1.00 0.00 59 THR A C 17
ATOM 27593 O O . THR A 1 59 ? 3.340 -14.845 -4.843 1.00 0.00 59 THR A O 17
ATOM 27604 N N . LEU A 1 60 ? 1.926 -14.739 -3.094 1.00 0.00 60 LEU A N 17
ATOM 27605 C CA . LEU A 1 60 ? 2.451 -13.494 -2.549 1.00 0.00 60 LEU A CA 17
ATOM 27606 C C . LEU A 1 60 ? 3.937 -13.709 -2.244 1.00 0.00 60 LEU A C 17
ATOM 27607 O O . LEU A 1 60 ? 4.289 -14.690 -1.578 1.00 0.00 60 LEU A O 17
ATOM 27623 N N . SER A 1 61 ? 4.794 -12.788 -2.686 1.00 0.00 61 SER A N 17
ATOM 27624 C CA . SER A 1 61 ? 6.241 -12.870 -2.495 1.00 0.00 61 SER A CA 17
ATOM 27625 C C . SER A 1 61 ? 6.753 -11.631 -1.766 1.00 0.00 61 SER A C 17
ATOM 27626 O O . SER A 1 61 ? 6.132 -10.571 -1.843 1.00 0.00 61 SER A O 17
ATOM 27634 N N . GLU A 1 62 ? 7.928 -11.718 -1.141 1.00 0.00 62 GLU A N 17
ATOM 27635 C CA . GLU A 1 62 ? 8.495 -10.638 -0.327 1.00 0.00 62 GLU A CA 17
ATOM 27636 C C . GLU A 1 62 ? 8.949 -9.441 -1.173 1.00 0.00 62 GLU A C 17
ATOM 27637 O O . GLU A 1 62 ? 9.319 -8.400 -0.645 1.00 0.00 62 GLU A O 17
ATOM 27649 N N . GLY A 1 63 ? 8.886 -9.542 -2.496 1.00 0.00 63 GLY A N 17
ATOM 27650 C CA . GLY A 1 63 ? 9.207 -8.479 -3.432 1.00 0.00 63 GLY A CA 17
ATOM 27651 C C . GLY A 1 63 ? 8.075 -8.208 -4.403 1.00 0.00 63 GLY A C 17
ATOM 27652 O O . GLY A 1 63 ? 8.332 -7.549 -5.406 1.00 0.00 63 GLY A O 17
ATOM 27656 N N . ALA A 1 64 ? 6.858 -8.708 -4.135 1.00 0.00 64 ALA A N 17
ATOM 27657 C CA . ALA A 1 64 ? 5.736 -8.514 -5.043 1.00 0.00 64 ALA A CA 17
ATOM 27658 C C . ALA A 1 64 ? 5.549 -7.011 -5.232 1.00 0.00 64 ALA A C 17
ATOM 27659 O O . ALA A 1 64 ? 5.605 -6.262 -4.255 1.00 0.00 64 ALA A O 17
ATOM 27666 N N . GLU A 1 65 ? 5.394 -6.558 -6.469 1.00 0.00 65 GLU A N 17
ATOM 27667 C CA . GLU A 1 65 ? 5.314 -5.153 -6.821 1.00 0.00 65 GLU A CA 17
ATOM 27668 C C . GLU A 1 65 ? 3.855 -4.773 -6.597 1.00 0.00 65 GLU A C 17
ATOM 27669 O O . GLU A 1 65 ? 2.966 -5.291 -7.279 1.00 0.00 65 GLU A O 17
ATOM 27681 N N . VAL A 1 66 ? 3.586 -3.951 -5.583 1.00 0.00 66 VAL A N 17
ATOM 27682 C CA . VAL A 1 66 ? 2.230 -3.613 -5.166 1.00 0.00 66 VAL A CA 17
ATOM 27683 C C . VAL A 1 66 ? 2.039 -2.103 -5.147 1.00 0.00 66 VAL A C 17
ATOM 27684 O O . VAL A 1 66 ? 2.876 -1.365 -4.618 1.00 0.00 66 VAL A O 17
ATOM 27697 N N . SER A 1 67 ? 0.933 -1.637 -5.707 1.00 0.00 67 SER A N 17
ATOM 27698 C CA . SER A 1 67 ? 0.566 -0.231 -5.738 1.00 0.00 67 SER A CA 17
ATOM 27699 C C . SER A 1 67 ? -0.368 0.052 -4.570 1.00 0.00 67 SER A C 17
ATOM 27700 O O . SER A 1 67 ? -1.295 -0.719 -4.308 1.00 0.00 67 SER A O 17
ATOM 27708 N N . VAL A 1 68 ? -0.161 1.173 -3.886 1.00 0.00 68 VAL A N 17
ATOM 27709 C CA . VAL A 1 68 ? -0.967 1.603 -2.754 1.00 0.00 68 VAL A CA 17
ATOM 27710 C C . VAL A 1 68 ? -1.697 2.875 -3.121 1.00 0.00 68 VAL A C 17
ATOM 27711 O O . VAL A 1 68 ? -1.069 3.862 -3.497 1.00 0.00 68 VAL A O 17
ATOM 27724 N N . SER A 1 69 ? -3.013 2.870 -2.958 1.00 0.00 69 SER A N 17
ATOM 27725 C CA . SER A 1 69 ? -3.812 4.072 -2.927 1.00 0.00 69 SER A CA 17
ATOM 27726 C C . SER A 1 69 ? -4.362 4.228 -1.516 1.00 0.00 69 SER A C 17
ATOM 27727 O O . SER A 1 69 ? -4.571 3.226 -0.822 1.00 0.00 69 SER A O 17
ATOM 27735 N N . VAL A 1 70 ? -4.620 5.463 -1.094 1.00 0.00 70 VAL A N 17
ATOM 27736 C CA . VAL A 1 70 ? -5.611 5.734 -0.076 1.00 0.00 70 VAL A CA 17
ATOM 27737 C C . VAL A 1 70 ? -6.160 7.134 -0.334 1.00 0.00 70 VAL A C 17
ATOM 27738 O O . VAL A 1 70 ? -5.441 8.043 -0.754 1.00 0.00 70 VAL A O 17
ATOM 27751 N N . TRP A 1 71 ? -7.460 7.276 -0.114 1.00 0.00 71 TRP A N 17
ATOM 27752 C CA . TRP A 1 71 ? -8.163 8.538 -0.086 1.00 0.00 71 TRP A CA 17
ATOM 27753 C C . TRP A 1 71 ? -7.987 9.110 1.315 1.00 0.00 71 TRP A C 17
ATOM 27754 O O . TRP A 1 71 ? -8.315 8.433 2.294 1.00 0.00 71 TRP A O 17
ATOM 27775 N N . THR A 1 72 ? -7.411 10.306 1.402 1.00 0.00 72 THR A N 17
ATOM 27776 C CA . THR A 1 72 ? -7.190 11.036 2.643 1.00 0.00 72 THR A CA 17
ATOM 27777 C C . THR A 1 72 ? -7.373 12.524 2.318 1.00 0.00 72 THR A C 17
ATOM 27778 O O . THR A 1 72 ? -7.060 12.970 1.207 1.00 0.00 72 THR A O 17
ATOM 27789 N N . GLY A 1 73 ? -7.859 13.290 3.295 1.00 0.00 73 GLY A N 17
ATOM 27790 C CA . GLY A 1 73 ? -7.828 14.739 3.305 1.00 0.00 73 GLY A CA 17
ATOM 27791 C C . GLY A 1 73 ? -8.766 15.364 2.283 1.00 0.00 73 GLY A C 17
ATOM 27792 O O . GLY A 1 73 ? -9.905 15.704 2.617 1.00 0.00 73 GLY A O 17
ATOM 27796 N N . GLY A 1 74 ? -8.282 15.593 1.066 1.00 0.00 74 GLY A N 17
ATOM 27797 C CA . GLY A 1 74 ? -9.043 16.219 -0.007 1.00 0.00 74 GLY A CA 17
ATOM 27798 C C . GLY A 1 74 ? -8.733 15.630 -1.378 1.00 0.00 74 GLY A C 17
ATOM 27799 O O . GLY A 1 74 ? -9.249 16.127 -2.386 1.00 0.00 74 GLY A O 17
ATOM 27803 N N . ALA A 1 75 ? -7.930 14.565 -1.464 1.00 0.00 75 ALA A N 17
ATOM 27804 C CA . ALA A 1 75 ? -7.427 14.050 -2.725 1.00 0.00 75 ALA A CA 17
ATOM 27805 C C . ALA A 1 75 ? -7.240 12.535 -2.686 1.00 0.00 75 ALA A C 17
ATOM 27806 O O . ALA A 1 75 ? -7.447 11.896 -1.649 1.00 0.00 75 ALA A O 17
ATOM 27813 N N . LEU A 1 76 ? -6.833 11.964 -3.823 1.00 0.00 76 LEU A N 17
ATOM 27814 C CA . LEU A 1 76 ? -6.342 10.603 -3.894 1.00 0.00 76 LEU A CA 17
ATOM 27815 C C . LEU A 1 76 ? -4.831 10.623 -4.030 1.00 0.00 76 LEU A C 17
ATOM 27816 O O . LEU A 1 76 ? -4.281 11.119 -5.021 1.00 0.00 76 LEU A O 17
ATOM 27832 N N . CYS A 1 77 ? -4.176 10.055 -3.027 1.00 0.00 77 CYS A N 17
ATOM 27833 C CA . CYS A 1 77 ? -2.755 9.832 -2.965 1.00 0.00 77 CYS A CA 17
ATOM 27834 C C . CYS A 1 77 ? -2.550 8.372 -3.343 1.00 0.00 77 CYS A C 17
ATOM 27835 O O . CYS A 1 77 ? -3.102 7.473 -2.704 1.00 0.00 77 CYS A O 17
ATOM 27843 N N . ARG A 1 78 ? -1.830 8.127 -4.436 1.00 0.00 78 ARG A N 17
ATOM 27844 C CA . ARG A 1 78 ? -1.539 6.785 -4.910 1.00 0.00 78 ARG A CA 17
ATOM 27845 C C . ARG A 1 78 ? -0.063 6.745 -5.242 1.00 0.00 78 ARG A C 17
ATOM 27846 O O . ARG A 1 78 ? 0.453 7.695 -5.828 1.00 0.00 78 ARG A O 17
ATOM 27867 N N . CYS A 1 79 ? 0.601 5.676 -4.821 1.00 0.00 79 CYS A N 17
ATOM 27868 C CA . CYS A 1 79 ? 1.998 5.434 -5.074 1.00 0.00 79 CYS A CA 17
ATOM 27869 C C . CYS A 1 79 ? 2.178 3.975 -5.504 1.00 0.00 79 CYS A C 17
ATOM 27870 O O . CYS A 1 79 ? 1.238 3.174 -5.500 1.00 0.00 79 CYS A O 17
ATOM 27878 N N . ASP A 1 80 ? 3.412 3.627 -5.843 1.00 0.00 80 ASP A N 17
ATOM 27879 C CA . ASP A 1 80 ? 3.834 2.304 -6.271 1.00 0.00 80 ASP A CA 17
ATOM 27880 C C . ASP A 1 80 ? 4.909 1.856 -5.280 1.00 0.00 80 ASP A C 17
ATOM 27881 O O . ASP A 1 80 ? 5.682 2.690 -4.790 1.00 0.00 80 ASP A O 17
ATOM 27890 N N . GLY A 1 81 ? 4.992 0.557 -5.005 1.00 0.00 81 GLY A N 17
ATOM 27891 C CA . GLY A 1 81 ? 5.877 -0.014 -3.999 1.00 0.00 81 GLY A CA 17
ATOM 27892 C C . GLY A 1 81 ? 6.111 -1.500 -4.251 1.00 0.00 81 GLY A C 17
ATOM 27893 O O . GLY A 1 81 ? 5.757 -2.026 -5.308 1.00 0.00 81 GLY A O 17
ATOM 27897 N N . ARG A 1 82 ? 6.745 -2.175 -3.293 1.00 0.00 82 ARG A N 17
ATOM 27898 C CA . ARG A 1 82 ? 6.950 -3.634 -3.256 1.00 0.00 82 ARG A CA 17
ATOM 27899 C C . ARG A 1 82 ? 6.615 -4.151 -1.858 1.00 0.00 82 ARG A C 17
ATOM 27900 O O . ARG A 1 82 ? 6.430 -3.325 -0.972 1.00 0.00 82 ARG A O 17
ATOM 27921 N N . VAL A 1 83 ? 6.584 -5.464 -1.624 1.00 0.00 83 VAL A N 17
ATOM 27922 C CA . VAL A 1 83 ? 6.300 -6.045 -0.305 1.00 0.00 83 VAL A CA 17
ATOM 27923 C C . VAL A 1 83 ? 7.427 -5.805 0.717 1.00 0.00 83 VAL A C 17
ATOM 27924 O O . VAL A 1 83 ? 7.153 -5.564 1.882 1.00 0.00 83 VAL A O 17
ATOM 27937 N N . GLU A 1 84 ? 8.692 -5.810 0.311 1.00 0.00 84 GLU A N 17
ATOM 27938 C CA . GLU A 1 84 ? 9.895 -5.730 1.163 1.00 0.00 84 GLU A CA 17
ATOM 27939 C C . GLU A 1 84 ? 10.127 -7.007 1.979 1.00 0.00 84 GLU A C 17
ATOM 27940 O O . GLU A 1 84 ? 11.168 -7.642 1.812 1.00 0.00 84 GLU A O 17
ATOM 27952 N N . THR A 1 85 ? 9.189 -7.353 2.866 1.00 0.00 85 THR A N 17
ATOM 27953 C CA . THR A 1 85 ? 9.179 -8.532 3.724 1.00 0.00 85 THR A CA 17
ATOM 27954 C C . THR A 1 85 ? 7.721 -8.987 3.817 1.00 0.00 85 THR A C 17
ATOM 27955 O O . THR A 1 85 ? 6.851 -8.211 4.226 1.00 0.00 85 THR A O 17
ATOM 27966 N N . LEU A 1 86 ? 7.433 -10.228 3.423 1.00 0.00 86 LEU A N 17
ATOM 27967 C CA . LEU A 1 86 ? 6.140 -10.843 3.710 1.00 0.00 86 LEU A CA 17
ATOM 27968 C C . LEU A 1 86 ? 6.242 -11.502 5.087 1.00 0.00 86 LEU A C 17
ATOM 27969 O O . LEU A 1 86 ? 7.342 -11.816 5.537 1.00 0.00 86 LEU A O 17
ATOM 27985 N N . ARG A 1 87 ? 5.112 -11.780 5.737 1.00 0.00 87 ARG A N 17
ATOM 27986 C CA . ARG A 1 87 ? 5.080 -12.613 6.934 1.00 0.00 87 ARG A CA 17
ATOM 27987 C C . ARG A 1 87 ? 4.141 -13.782 6.709 1.00 0.00 87 ARG A C 17
ATOM 27988 O O . ARG A 1 87 ? 4.570 -14.920 6.885 1.00 0.00 87 ARG A O 17
ATOM 28009 N N . ASP A 1 88 ? 2.902 -13.526 6.299 1.00 0.00 88 ASP A N 17
ATOM 28010 C CA . ASP A 1 88 ? 1.871 -14.518 6.011 1.00 0.00 88 ASP A CA 17
ATOM 28011 C C . ASP A 1 88 ? 1.181 -14.105 4.714 1.00 0.00 88 ASP A C 17
ATOM 28012 O O . ASP A 1 88 ? 1.277 -12.950 4.296 1.00 0.00 88 ASP A O 17
ATOM 28021 N N . ASP A 1 89 ? 0.351 -14.986 4.156 1.00 0.00 89 ASP A N 17
ATOM 28022 C CA . ASP A 1 89 ? -0.558 -14.715 3.036 1.00 0.00 89 ASP A CA 17
ATOM 28023 C C . ASP A 1 89 ? -1.592 -13.623 3.371 1.00 0.00 89 ASP A C 17
ATOM 28024 O O . ASP A 1 89 ? -2.378 -13.238 2.507 1.00 0.00 89 ASP A O 17
ATOM 28033 N N . ARG A 1 90 ? -1.617 -13.133 4.617 1.00 0.00 90 ARG A N 17
ATOM 28034 C CA . ARG A 1 90 ? -2.560 -12.145 5.132 1.00 0.00 90 ARG A CA 17
ATOM 28035 C C . ARG A 1 90 ? -1.887 -10.960 5.823 1.00 0.00 90 ARG A C 17
ATOM 28036 O O . ARG A 1 90 ? -2.559 -9.966 6.075 1.00 0.00 90 ARG A O 17
ATOM 28057 N N . GLN A 1 91 ? -0.605 -11.032 6.174 1.00 0.00 91 GLN A N 17
ATOM 28058 C CA . GLN A 1 91 ? 0.073 -10.044 7.000 1.00 0.00 91 GLN A CA 17
ATOM 28059 C C . GLN A 1 91 ? 1.448 -9.830 6.400 1.00 0.00 91 GLN A C 17
ATOM 28060 O O . GLN A 1 91 ? 2.188 -10.792 6.202 1.00 0.00 91 GLN A O 17
ATOM 28074 N N . PHE A 1 92 ? 1.783 -8.588 6.089 1.00 0.00 92 PHE A N 17
ATOM 28075 C CA . PHE A 1 92 ? 3.038 -8.280 5.404 1.00 0.00 92 PHE A CA 17
ATOM 28076 C C . PHE A 1 92 ? 3.386 -6.797 5.452 1.00 0.00 92 PHE A C 17
ATOM 28077 O O . PHE A 1 92 ? 2.540 -5.962 5.797 1.00 0.00 92 PHE A O 17
ATOM 28094 N N . ALA A 1 93 ? 4.640 -6.490 5.114 1.00 0.00 93 ALA A N 17
ATOM 28095 C CA . ALA A 1 93 ? 5.128 -5.141 4.913 1.00 0.00 93 ALA A CA 17
ATOM 28096 C C . ALA A 1 93 ? 4.809 -4.660 3.495 1.00 0.00 93 ALA A C 17
ATOM 28097 O O . ALA A 1 93 ? 4.382 -5.429 2.636 1.00 0.00 93 ALA A O 17
ATOM 28104 N N . ILE A 1 94 ? 5.091 -3.387 3.235 1.00 0.00 94 ILE A N 17
ATOM 28105 C CA . ILE A 1 94 ? 5.373 -2.830 1.928 1.00 0.00 94 ILE A CA 17
ATOM 28106 C C . ILE A 1 94 ? 6.490 -1.805 2.084 1.00 0.00 94 ILE A C 17
ATOM 28107 O O . ILE A 1 94 ? 6.536 -1.094 3.090 1.00 0.00 94 ILE A O 17
ATOM 28123 N N . ARG A 1 95 ? 7.333 -1.654 1.058 1.00 0.00 95 ARG A N 17
ATOM 28124 C CA . ARG A 1 95 ? 8.294 -0.571 0.920 1.00 0.00 95 ARG A CA 17
ATOM 28125 C C . ARG A 1 95 ? 7.874 0.270 -0.256 1.00 0.00 95 ARG A C 17
ATOM 28126 O O . ARG A 1 95 ? 7.679 -0.227 -1.367 1.00 0.00 95 ARG A O 17
ATOM 28147 N N . LEU A 1 96 ? 7.724 1.551 0.023 1.00 0.00 96 LEU A N 17
ATOM 28148 C CA . LEU A 1 96 ? 7.284 2.574 -0.904 1.00 0.00 96 LEU A CA 17
ATOM 28149 C C . LEU A 1 96 ? 8.530 3.061 -1.649 1.00 0.00 96 LEU A C 17
ATOM 28150 O O . LEU A 1 96 ? 9.609 3.111 -1.046 1.00 0.00 96 LEU A O 17
ATOM 28166 N N . VAL A 1 97 ? 8.419 3.396 -2.938 1.00 0.00 97 VAL A N 17
ATOM 28167 C CA . VAL A 1 97 ? 9.571 3.837 -3.735 1.00 0.00 97 VAL A CA 17
ATOM 28168 C C . VAL A 1 97 ? 9.355 5.228 -4.323 1.00 0.00 97 VAL A C 17
ATOM 28169 O O . VAL A 1 97 ? 8.241 5.605 -4.685 1.00 0.00 97 VAL A O 17
ATOM 28182 N N . GLY A 1 98 ? 10.438 5.994 -4.452 1.00 0.00 98 GLY A N 17
ATOM 28183 C CA . GLY A 1 98 ? 10.469 7.351 -4.969 1.00 0.00 98 GLY A CA 17
ATOM 28184 C C . GLY A 1 98 ? 9.694 8.257 -4.036 1.00 0.00 98 GLY A C 17
ATOM 28185 O O . GLY A 1 98 ? 10.209 8.664 -3.002 1.00 0.00 98 GLY A O 17
ATOM 28189 N N . ARG A 1 99 ? 8.448 8.548 -4.392 1.00 0.00 99 ARG A N 17
ATOM 28190 C CA . ARG A 1 99 ? 7.546 9.373 -3.612 1.00 0.00 99 ARG A CA 17
ATOM 28191 C C . ARG A 1 99 ? 6.084 9.132 -3.962 1.00 0.00 99 ARG A C 17
ATOM 28192 O O . ARG A 1 99 ? 5.768 8.610 -5.033 1.00 0.00 99 ARG A O 17
ATOM 28213 N N . VAL A 1 100 ? 5.214 9.610 -3.089 1.00 0.00 100 VAL A N 17
ATOM 28214 C CA . VAL A 1 100 ? 3.801 9.886 -3.296 1.00 0.00 100 VAL A CA 17
ATOM 28215 C C . VAL A 1 100 ? 3.568 11.376 -3.384 1.00 0.00 100 VAL A C 17
ATOM 28216 O O . VAL A 1 100 ? 4.256 12.151 -2.722 1.00 0.00 100 VAL A O 17
ATOM 28229 N N . ARG A 1 101 ? 2.533 11.735 -4.139 1.00 0.00 101 ARG A N 17
ATOM 28230 C CA . ARG A 1 101 ? 1.730 12.930 -3.953 1.00 0.00 101 ARG A CA 17
ATOM 28231 C C . ARG A 1 101 ? 0.270 12.534 -4.173 1.00 0.00 101 ARG A C 17
ATOM 28232 O O . ARG A 1 101 ? -0.011 11.414 -4.609 1.00 0.00 101 ARG A O 17
ATOM 28253 N N . GLU A 1 102 ? -0.660 13.449 -3.932 1.00 0.00 102 GLU A N 17
ATOM 28254 C CA . GLU A 1 102 ? -1.987 13.373 -4.532 1.00 0.00 102 GLU A CA 17
ATOM 28255 C C . GLU A 1 102 ? -1.817 13.439 -6.044 1.00 0.00 102 GLU A C 17
ATOM 28256 O O . GLU A 1 102 ? -1.223 14.394 -6.531 1.00 0.00 102 GLU A O 17
ATOM 28268 N N . LEU A 1 103 ? -2.255 12.426 -6.795 1.00 0.00 103 LEU A N 17
ATOM 28269 C CA . LEU A 1 103 ? -2.127 12.457 -8.253 1.00 0.00 103 LEU A CA 17
ATOM 28270 C C . LEU A 1 103 ? -3.395 12.994 -8.923 1.00 0.00 103 LEU A C 17
ATOM 28271 O O . LEU A 1 103 ? -3.356 13.272 -10.123 1.00 0.00 103 LEU A O 17
ATOM 28287 N N . GLN A 1 104 ? -4.513 13.079 -8.198 1.00 0.00 104 GLN A N 17
ATOM 28288 C CA . GLN A 1 104 ? -5.798 13.576 -8.669 1.00 0.00 104 GLN A CA 17
ATOM 28289 C C . GLN A 1 104 ? -6.567 14.128 -7.474 1.00 0.00 104 GLN A C 17
ATOM 28290 O O . GLN A 1 104 ? -6.409 13.637 -6.349 1.00 0.00 104 GLN A O 17
ATOM 28304 N N . ARG A 1 105 ? -7.514 15.029 -7.732 1.00 0.00 105 ARG A N 17
ATOM 28305 C CA . ARG A 1 105 ? -8.470 15.553 -6.759 1.00 0.00 105 ARG A CA 17
ATOM 28306 C C . ARG A 1 105 ? -9.901 15.272 -7.223 1.00 0.00 105 ARG A C 17
ATOM 28307 O O . ARG A 1 105 ? -10.137 14.805 -8.342 1.00 0.00 105 ARG A O 17
ATOM 28328 N N . ARG A 1 106 ? -10.866 15.460 -6.320 1.00 0.00 106 ARG A N 17
ATOM 28329 C CA . ARG A 1 106 ? -12.247 14.992 -6.464 1.00 0.00 106 ARG A CA 17
ATOM 28330 C C . ARG A 1 106 ? -13.137 16.151 -6.044 1.00 0.00 106 ARG A C 17
ATOM 28331 O O . ARG A 1 106 ? -13.762 16.156 -4.983 1.00 0.00 106 ARG A O 17
ATOM 28352 N N . GLU A 1 107 ? -13.109 17.192 -6.865 1.00 0.00 107 GLU A N 17
ATOM 28353 C CA . GLU A 1 107 ? -13.654 18.513 -6.594 1.00 0.00 107 GLU A CA 17
ATOM 28354 C C . GLU A 1 107 ? -15.130 18.545 -7.016 1.00 0.00 107 GLU A C 17
ATOM 28355 O O . GLU A 1 107 ? -15.549 19.406 -7.793 1.00 0.00 107 GLU A O 17
ATOM 28367 N N . TYR A 1 108 ? -15.910 17.578 -6.520 1.00 0.00 108 TYR A N 17
ATOM 28368 C CA . TYR A 1 108 ? -17.302 17.334 -6.892 1.00 0.00 108 TYR A CA 17
ATOM 28369 C C . TYR A 1 108 ? -18.081 16.882 -5.650 1.00 0.00 108 TYR A C 17
ATOM 28370 O O . TYR A 1 108 ? -18.641 15.781 -5.614 1.00 0.00 108 TYR A O 17
ATOM 28388 N N . PHE A 1 109 ? -18.011 17.668 -4.580 1.00 0.00 109 PHE A N 17
ATOM 28389 C CA . PHE A 1 109 ? -18.997 17.637 -3.500 1.00 0.00 109 PHE A CA 17
ATOM 28390 C C . PHE A 1 109 ? -20.248 18.301 -4.059 1.00 0.00 109 PHE A C 17
ATOM 28391 O O . PHE A 1 109 ? -21.116 17.569 -4.585 1.00 0.00 109 PHE A O 17
ATOM 28408 N N . GLY A 1 1 ? 2.299 20.998 -2.881 1.00 0.00 1 GLY A N 18
ATOM 28409 C CA . GLY A 1 1 ? 3.558 20.594 -3.516 1.00 0.00 1 GLY A CA 18
ATOM 28410 C C . GLY A 1 1 ? 4.710 21.028 -2.634 1.00 0.00 1 GLY A C 18
ATOM 28411 O O . GLY A 1 1 ? 4.854 22.228 -2.391 1.00 0.00 1 GLY A O 18
ATOM 28415 N N . MET A 1 2 ? 5.484 20.072 -2.116 1.00 0.00 2 MET A N 18
ATOM 28416 C CA . MET A 1 2 ? 6.574 20.285 -1.167 1.00 0.00 2 MET A CA 18
ATOM 28417 C C . MET A 1 2 ? 7.757 19.397 -1.572 1.00 0.00 2 MET A C 18
ATOM 28418 O O . MET A 1 2 ? 7.597 18.478 -2.377 1.00 0.00 2 MET A O 18
ATOM 28432 N N . SER A 1 3 ? 8.927 19.661 -0.987 1.00 0.00 3 SER A N 18
ATOM 28433 C CA . SER A 1 3 ? 10.278 19.251 -1.376 1.00 0.00 3 SER A CA 18
ATOM 28434 C C . SER A 1 3 ? 10.540 17.750 -1.571 1.00 0.00 3 SER A C 18
ATOM 28435 O O . SER A 1 3 ? 11.582 17.378 -2.117 1.00 0.00 3 SER A O 18
ATOM 28443 N N . ALA A 1 4 ? 9.613 16.886 -1.165 1.00 0.00 4 ALA A N 18
ATOM 28444 C CA . ALA A 1 4 ? 9.653 15.439 -1.288 1.00 0.00 4 ALA A CA 18
ATOM 28445 C C . ALA A 1 4 ? 10.948 14.895 -0.689 1.00 0.00 4 ALA A C 18
ATOM 28446 O O . ALA A 1 4 ? 11.815 14.355 -1.374 1.00 0.00 4 ALA A O 18
ATOM 28453 N N . ASP A 1 5 ? 11.071 15.091 0.618 1.00 0.00 5 ASP A N 18
ATOM 28454 C CA . ASP A 1 5 ? 11.995 14.439 1.554 1.00 0.00 5 ASP A CA 18
ATOM 28455 C C . ASP A 1 5 ? 11.983 12.910 1.433 1.00 0.00 5 ASP A C 18
ATOM 28456 O O . ASP A 1 5 ? 13.042 12.283 1.518 1.00 0.00 5 ASP A O 18
ATOM 28465 N N . GLY A 1 6 ? 10.814 12.300 1.227 1.00 0.00 6 GLY A N 18
ATOM 28466 C CA . GLY A 1 6 ? 10.631 10.850 1.236 1.00 0.00 6 GLY A CA 18
ATOM 28467 C C . GLY A 1 6 ? 10.092 10.344 2.577 1.00 0.00 6 GLY A C 18
ATOM 28468 O O . GLY A 1 6 ? 10.287 9.186 2.936 1.00 0.00 6 GLY A O 18
ATOM 28472 N N . SER A 1 7 ? 9.454 11.215 3.354 1.00 0.00 7 SER A N 18
ATOM 28473 C CA . SER A 1 7 ? 9.108 11.029 4.750 1.00 0.00 7 SER A CA 18
ATOM 28474 C C . SER A 1 7 ? 7.710 11.604 5.036 1.00 0.00 7 SER A C 18
ATOM 28475 O O . SER A 1 7 ? 7.116 11.293 6.068 1.00 0.00 7 SER A O 18
ATOM 28483 N N . GLU A 1 8 ? 7.114 12.369 4.118 1.00 0.00 8 GLU A N 18
ATOM 28484 C CA . GLU A 1 8 ? 5.719 12.805 4.200 1.00 0.00 8 GLU A CA 18
ATOM 28485 C C . GLU A 1 8 ? 4.716 11.654 4.020 1.00 0.00 8 GLU A C 18
ATOM 28486 O O . GLU A 1 8 ? 3.520 11.874 4.161 1.00 0.00 8 GLU A O 18
ATOM 28498 N N . TYR A 1 9 ? 5.155 10.421 3.741 1.00 0.00 9 TYR A N 18
ATOM 28499 C CA . TYR A 1 9 ? 4.256 9.322 3.390 1.00 0.00 9 TYR A CA 18
ATOM 28500 C C . TYR A 1 9 ? 3.279 9.025 4.533 1.00 0.00 9 TYR A C 18
ATOM 28501 O O . TYR A 1 9 ? 2.103 8.744 4.311 1.00 0.00 9 TYR A O 18
ATOM 28519 N N . GLY A 1 10 ? 3.760 9.104 5.774 1.00 0.00 10 GLY A N 18
ATOM 28520 C CA . GLY A 1 10 ? 2.968 8.859 6.965 1.00 0.00 10 GLY A CA 18
ATOM 28521 C C . GLY A 1 10 ? 2.056 10.031 7.326 1.00 0.00 10 GLY A C 18
ATOM 28522 O O . GLY A 1 10 ? 1.398 9.983 8.359 1.00 0.00 10 GLY A O 18
ATOM 28526 N N . ARG A 1 11 ? 2.035 11.117 6.544 1.00 0.00 11 ARG A N 18
ATOM 28527 C CA . ARG A 1 11 ? 0.986 12.129 6.623 1.00 0.00 11 ARG A CA 18
ATOM 28528 C C . ARG A 1 11 ? -0.230 11.711 5.794 1.00 0.00 11 ARG A C 18
ATOM 28529 O O . ARG A 1 11 ? -1.212 12.453 5.716 1.00 0.00 11 ARG A O 18
ATOM 28550 N N . TYR A 1 12 ? -0.129 10.587 5.078 1.00 0.00 12 TYR A N 18
ATOM 28551 C CA . TYR A 1 12 ? -1.157 10.055 4.208 1.00 0.00 12 TYR A CA 18
ATOM 28552 C C . TYR A 1 12 ? -1.565 8.688 4.744 1.00 0.00 12 TYR A C 18
ATOM 28553 O O . TYR A 1 12 ? -2.760 8.410 4.851 1.00 0.00 12 TYR A O 18
ATOM 28571 N N . PHE A 1 13 ? -0.591 7.817 5.026 1.00 0.00 13 PHE A N 18
ATOM 28572 C CA . PHE A 1 13 ? -0.801 6.458 5.486 1.00 0.00 13 PHE A CA 18
ATOM 28573 C C . PHE A 1 13 ? -0.630 6.453 6.992 1.00 0.00 13 PHE A C 18
ATOM 28574 O O . PHE A 1 13 ? 0.479 6.549 7.512 1.00 0.00 13 PHE A O 18
ATOM 28591 N N . GLU A 1 14 ? -1.754 6.363 7.672 1.00 0.00 14 GLU A N 18
ATOM 28592 C CA . GLU A 1 14 ? -1.833 6.473 9.117 1.00 0.00 14 GLU A CA 18
ATOM 28593 C C . GLU A 1 14 ? -2.024 5.084 9.718 1.00 0.00 14 GLU A C 18
ATOM 28594 O O . GLU A 1 14 ? -2.427 4.143 9.040 1.00 0.00 14 GLU A O 18
ATOM 28606 N N . GLN A 1 15 ? -1.730 4.956 11.005 1.00 0.00 15 GLN A N 18
ATOM 28607 C CA . GLN A 1 15 ? -1.327 3.679 11.600 1.00 0.00 15 GLN A CA 18
ATOM 28608 C C . GLN A 1 15 ? -2.366 2.566 11.576 1.00 0.00 15 GLN A C 18
ATOM 28609 O O . GLN A 1 15 ? -1.965 1.405 11.588 1.00 0.00 15 GLN A O 18
ATOM 28623 N N . LEU A 1 16 ? -3.647 2.901 11.494 1.00 0.00 16 LEU A N 18
ATOM 28624 C CA . LEU A 1 16 ? -4.780 1.982 11.403 1.00 0.00 16 LEU A CA 18
ATOM 28625 C C . LEU A 1 16 ? -5.652 2.304 10.185 1.00 0.00 16 LEU A C 18
ATOM 28626 O O . LEU A 1 16 ? -6.781 1.812 10.097 1.00 0.00 16 LEU A O 18
ATOM 28642 N N . GLN A 1 17 ? -5.189 3.178 9.284 1.00 0.00 17 GLN A N 18
ATOM 28643 C CA . GLN A 1 17 ? -5.894 3.482 8.042 1.00 0.00 17 GLN A CA 18
ATOM 28644 C C . GLN A 1 17 ? -5.924 2.228 7.162 1.00 0.00 17 GLN A C 18
ATOM 28645 O O . GLN A 1 17 ? -5.242 1.242 7.438 1.00 0.00 17 GLN A O 18
ATOM 28659 N N . LYS A 1 18 ? -6.659 2.276 6.053 1.00 0.00 18 LYS A N 18
ATOM 28660 C CA . LYS A 1 18 ? -6.667 1.209 5.054 1.00 0.00 18 LYS A CA 18
ATOM 28661 C C . LYS A 1 18 ? -5.939 1.652 3.787 1.00 0.00 18 LYS A C 18
ATOM 28662 O O . LYS A 1 18 ? -5.923 2.850 3.490 1.00 0.00 18 LYS A O 18
ATOM 28681 N N . VAL A 1 19 ? -5.390 0.705 3.017 1.00 0.00 19 VAL A N 18
ATOM 28682 C CA . VAL A 1 19 ? -4.903 0.918 1.648 1.00 0.00 19 VAL A CA 18
ATOM 28683 C C . VAL A 1 19 ? -5.308 -0.254 0.746 1.00 0.00 19 VAL A C 18
ATOM 28684 O O . VAL A 1 19 ? -5.571 -1.363 1.215 1.00 0.00 19 VAL A O 18
ATOM 28697 N N . ASN A 1 20 ? -5.338 0.009 -0.561 1.00 0.00 20 ASN A N 18
ATOM 28698 C CA . ASN A 1 20 ? -5.535 -0.938 -1.649 1.00 0.00 20 ASN A CA 18
ATOM 28699 C C . ASN A 1 20 ? -4.276 -1.806 -1.886 1.00 0.00 20 ASN A C 18
ATOM 28700 O O . ASN A 1 20 ? -3.185 -1.407 -1.469 1.00 0.00 20 ASN A O 18
ATOM 28711 N N . LEU A 1 21 ? -4.394 -2.954 -2.575 1.00 0.00 21 LEU A N 18
ATOM 28712 C CA . LEU A 1 21 ? -3.374 -4.011 -2.665 1.00 0.00 21 LEU A CA 18
ATOM 28713 C C . LEU A 1 21 ? -3.231 -4.580 -4.085 1.00 0.00 21 LEU A C 18
ATOM 28714 O O . LEU A 1 21 ? -3.276 -5.796 -4.263 1.00 0.00 21 LEU A O 18
ATOM 28730 N N . THR A 1 22 ? -3.090 -3.756 -5.120 1.00 0.00 22 THR A N 18
ATOM 28731 C CA . THR A 1 22 ? -2.847 -4.278 -6.463 1.00 0.00 22 THR A CA 18
ATOM 28732 C C . THR A 1 22 ? -1.455 -4.950 -6.512 1.00 0.00 22 THR A C 18
ATOM 28733 O O . THR A 1 22 ? -0.440 -4.252 -6.450 1.00 0.00 22 THR A O 18
ATOM 28744 N N . VAL A 1 23 ? -1.384 -6.283 -6.603 1.00 0.00 23 VAL A N 18
ATOM 28745 C CA . VAL A 1 23 ? -0.154 -7.078 -6.733 1.00 0.00 23 VAL A CA 18
ATOM 28746 C C . VAL A 1 23 ? -0.118 -7.710 -8.126 1.00 0.00 23 VAL A C 18
ATOM 28747 O O . VAL A 1 23 ? -1.033 -8.455 -8.471 1.00 0.00 23 VAL A O 18
ATOM 28760 N N . ARG A 1 24 ? 0.943 -7.483 -8.910 1.00 0.00 24 ARG A N 18
ATOM 28761 C CA . ARG A 1 24 ? 1.177 -8.199 -10.152 1.00 0.00 24 ARG A CA 18
ATOM 28762 C C . ARG A 1 24 ? 1.416 -9.671 -9.828 1.00 0.00 24 ARG A C 18
ATOM 28763 O O . ARG A 1 24 ? 2.352 -9.977 -9.088 1.00 0.00 24 ARG A O 18
ATOM 28784 N N . LEU A 1 25 ? 0.635 -10.574 -10.418 1.00 0.00 25 LEU A N 18
ATOM 28785 C CA . LEU A 1 25 ? 0.806 -12.024 -10.269 1.00 0.00 25 LEU A CA 18
ATOM 28786 C C . LEU A 1 25 ? 1.299 -12.693 -11.547 1.00 0.00 25 LEU A C 18
ATOM 28787 O O . LEU A 1 25 ? 1.318 -13.923 -11.628 1.00 0.00 25 LEU A O 18
ATOM 28803 N N . GLY A 1 26 ? 1.696 -11.907 -12.538 1.00 0.00 26 GLY A N 18
ATOM 28804 C CA . GLY A 1 26 ? 2.072 -12.356 -13.856 1.00 0.00 26 GLY A CA 18
ATOM 28805 C C . GLY A 1 26 ? 1.698 -11.247 -14.832 1.00 0.00 26 GLY A C 18
ATOM 28806 O O . GLY A 1 26 ? 1.283 -10.167 -14.410 1.00 0.00 26 GLY A O 18
ATOM 28810 N N . ASP A 1 27 ? 1.825 -11.494 -16.134 1.00 0.00 27 ASP A N 18
ATOM 28811 C CA . ASP A 1 27 ? 1.171 -10.629 -17.126 1.00 0.00 27 ASP A CA 18
ATOM 28812 C C . ASP A 1 27 ? -0.334 -10.939 -17.150 1.00 0.00 27 ASP A C 18
ATOM 28813 O O . ASP A 1 27 ? -1.137 -10.146 -17.640 1.00 0.00 27 ASP A O 18
ATOM 28822 N N . THR A 1 28 ? -0.732 -12.093 -16.609 1.00 0.00 28 THR A N 18
ATOM 28823 C CA . THR A 1 28 ? -2.023 -12.751 -16.784 1.00 0.00 28 THR A CA 18
ATOM 28824 C C . THR A 1 28 ? -2.698 -13.057 -15.445 1.00 0.00 28 THR A C 18
ATOM 28825 O O . THR A 1 28 ? -3.509 -13.982 -15.334 1.00 0.00 28 THR A O 18
ATOM 28836 N N . GLY A 1 29 ? -2.350 -12.289 -14.417 1.00 0.00 29 GLY A N 18
ATOM 28837 C CA . GLY A 1 29 ? -3.131 -12.145 -13.216 1.00 0.00 29 GLY A CA 18
ATOM 28838 C C . GLY A 1 29 ? -2.551 -11.015 -12.416 1.00 0.00 29 GLY A C 18
ATOM 28839 O O . GLY A 1 29 ? -1.347 -10.748 -12.475 1.00 0.00 29 GLY A O 18
ATOM 28843 N N . SER A 1 30 ? -3.414 -10.410 -11.620 1.00 0.00 30 SER A N 18
ATOM 28844 C CA . SER A 1 30 ? -3.039 -9.551 -10.534 1.00 0.00 30 SER A CA 18
ATOM 28845 C C . SER A 1 30 ? -4.048 -9.814 -9.423 1.00 0.00 30 SER A C 18
ATOM 28846 O O . SER A 1 30 ? -5.219 -10.074 -9.698 1.00 0.00 30 SER A O 18
ATOM 28854 N N . PHE A 1 31 ? -3.591 -9.772 -8.178 1.00 0.00 31 PHE A N 18
ATOM 28855 C CA . PHE A 1 31 ? -4.483 -9.685 -7.039 1.00 0.00 31 PHE A CA 18
ATOM 28856 C C . PHE A 1 31 ? -4.764 -8.199 -6.822 1.00 0.00 31 PHE A C 18
ATOM 28857 O O . PHE A 1 31 ? -3.941 -7.346 -7.153 1.00 0.00 31 PHE A O 18
ATOM 28874 N N . ASP A 1 32 ? -5.919 -7.885 -6.249 1.00 0.00 32 ASP A N 18
ATOM 28875 C CA . ASP A 1 32 ? -6.262 -6.571 -5.733 1.00 0.00 32 ASP A CA 18
ATOM 28876 C C . ASP A 1 32 ? -7.234 -6.835 -4.600 1.00 0.00 32 ASP A C 18
ATOM 28877 O O . ASP A 1 32 ? -8.168 -7.627 -4.768 1.00 0.00 32 ASP A O 18
ATOM 28886 N N . GLY A 1 33 ? -7.000 -6.195 -3.460 1.00 0.00 33 GLY A N 18
ATOM 28887 C CA . GLY A 1 33 ? -7.835 -6.253 -2.273 1.00 0.00 33 GLY A CA 18
ATOM 28888 C C . GLY A 1 33 ? -7.630 -4.991 -1.440 1.00 0.00 33 GLY A C 18
ATOM 28889 O O . GLY A 1 33 ? -6.970 -4.045 -1.887 1.00 0.00 33 GLY A O 18
ATOM 28893 N N . THR A 1 34 ? -8.183 -4.980 -0.231 1.00 0.00 34 THR A N 18
ATOM 28894 C CA . THR A 1 34 ? -7.958 -3.959 0.784 1.00 0.00 34 THR A CA 18
ATOM 28895 C C . THR A 1 34 ? -7.057 -4.554 1.874 1.00 0.00 34 THR A C 18
ATOM 28896 O O . THR A 1 34 ? -7.002 -5.776 2.018 1.00 0.00 34 THR A O 18
ATOM 28907 N N . ALA A 1 35 ? -6.432 -3.722 2.708 1.00 0.00 35 ALA A N 18
ATOM 28908 C CA . ALA A 1 35 ? -5.957 -4.102 4.035 1.00 0.00 35 ALA A CA 18
ATOM 28909 C C . ALA A 1 35 ? -6.079 -2.930 4.990 1.00 0.00 35 ALA A C 18
ATOM 28910 O O . ALA A 1 35 ? -6.408 -1.824 4.558 1.00 0.00 35 ALA A O 18
ATOM 28917 N N . ALA A 1 36 ? -5.825 -3.204 6.275 1.00 0.00 36 ALA A N 18
ATOM 28918 C CA . ALA A 1 36 ? -5.553 -2.212 7.299 1.00 0.00 36 ALA A CA 18
ATOM 28919 C C . ALA A 1 36 ? -4.051 -2.158 7.534 1.00 0.00 36 ALA A C 18
ATOM 28920 O O . ALA A 1 36 ? -3.376 -3.191 7.473 1.00 0.00 36 ALA A O 18
ATOM 28927 N N . ILE A 1 37 ? -3.556 -0.960 7.829 1.00 0.00 37 ILE A N 18
ATOM 28928 C CA . ILE A 1 37 ? -2.236 -0.670 8.357 1.00 0.00 37 ILE A CA 18
ATOM 28929 C C . ILE A 1 37 ? -2.221 -1.152 9.819 1.00 0.00 37 ILE A C 18
ATOM 28930 O O . ILE A 1 37 ? -3.266 -1.340 10.451 1.00 0.00 37 ILE A O 18
ATOM 28946 N N . THR A 1 38 ? -1.017 -1.404 10.334 1.00 0.00 38 THR A N 18
ATOM 28947 C CA . THR A 1 38 ? -0.781 -1.858 11.701 1.00 0.00 38 THR A CA 18
ATOM 28948 C C . THR A 1 38 ? 0.458 -1.207 12.326 1.00 0.00 38 THR A C 18
ATOM 28949 O O . THR A 1 38 ? 0.372 -0.726 13.457 1.00 0.00 38 THR A O 18
ATOM 28960 N N . SER A 1 39 ? 1.575 -1.167 11.593 1.00 0.00 39 SER A N 18
ATOM 28961 C CA . SER A 1 39 ? 2.848 -0.594 12.026 1.00 0.00 39 SER A CA 18
ATOM 28962 C C . SER A 1 39 ? 3.410 0.242 10.865 1.00 0.00 39 SER A C 18
ATOM 28963 O O . SER A 1 39 ? 3.336 -0.209 9.718 1.00 0.00 39 SER A O 18
ATOM 28971 N N . LEU A 1 40 ? 3.933 1.451 11.106 1.00 0.00 40 LEU A N 18
ATOM 28972 C CA . LEU A 1 40 ? 4.401 2.352 10.053 1.00 0.00 40 LEU A CA 18
ATOM 28973 C C . LEU A 1 40 ? 5.590 3.134 10.530 1.00 0.00 40 LEU A C 18
ATOM 28974 O O . LEU A 1 40 ? 5.656 3.644 11.649 1.00 0.00 40 LEU A O 18
ATOM 28990 N N . LYS A 1 41 ? 6.544 3.230 9.622 1.00 0.00 41 LYS A N 18
ATOM 28991 C CA . LYS A 1 41 ? 7.810 3.869 9.827 1.00 0.00 41 LYS A CA 18
ATOM 28992 C C . LYS A 1 41 ? 8.315 4.387 8.490 1.00 0.00 41 LYS A C 18
ATOM 28993 O O . LYS A 1 41 ? 8.926 3.648 7.724 1.00 0.00 41 LYS A O 18
ATOM 29012 N N . GLY A 1 42 ? 8.002 5.653 8.199 1.00 0.00 42 GLY A N 18
ATOM 29013 C CA . GLY A 1 42 ? 8.356 6.343 6.965 1.00 0.00 42 GLY A CA 18
ATOM 29014 C C . GLY A 1 42 ? 7.975 5.525 5.738 1.00 0.00 42 GLY A C 18
ATOM 29015 O O . GLY A 1 42 ? 6.794 5.379 5.439 1.00 0.00 42 GLY A O 18
ATOM 29019 N N . SER A 1 43 ? 8.972 5.009 5.023 1.00 0.00 43 SER A N 18
ATOM 29020 C CA . SER A 1 43 ? 8.833 4.183 3.830 1.00 0.00 43 SER A CA 18
ATOM 29021 C C . SER A 1 43 ? 8.243 2.806 4.052 1.00 0.00 43 SER A C 18
ATOM 29022 O O . SER A 1 43 ? 7.971 2.156 3.049 1.00 0.00 43 SER A O 18
ATOM 29030 N N . LEU A 1 44 ? 8.023 2.363 5.286 1.00 0.00 44 LEU A N 18
ATOM 29031 C CA . LEU A 1 44 ? 7.582 1.004 5.557 1.00 0.00 44 LEU A CA 18
ATOM 29032 C C . LEU A 1 44 ? 6.261 0.998 6.304 1.00 0.00 44 LEU A C 18
ATOM 29033 O O . LEU A 1 44 ? 6.234 1.393 7.468 1.00 0.00 44 LEU A O 18
ATOM 29049 N N . ALA A 1 45 ? 5.191 0.502 5.683 1.00 0.00 45 ALA A N 18
ATOM 29050 C CA . ALA A 1 45 ? 3.976 0.114 6.397 1.00 0.00 45 ALA A CA 18
ATOM 29051 C C . ALA A 1 45 ? 3.951 -1.405 6.537 1.00 0.00 45 ALA A C 18
ATOM 29052 O O . ALA A 1 45 ? 4.560 -2.102 5.733 1.00 0.00 45 ALA A O 18
ATOM 29059 N N . TRP A 1 46 ? 3.199 -1.903 7.517 1.00 0.00 46 TRP A N 18
ATOM 29060 C CA . TRP A 1 46 ? 2.823 -3.299 7.717 1.00 0.00 46 TRP A CA 18
ATOM 29061 C C . TRP A 1 46 ? 1.307 -3.411 7.741 1.00 0.00 46 TRP A C 18
ATOM 29062 O O . TRP A 1 46 ? 0.632 -2.532 8.293 1.00 0.00 46 TRP A O 18
ATOM 29083 N N . LEU A 1 47 ? 0.779 -4.490 7.158 1.00 0.00 47 LEU A N 18
ATOM 29084 C CA . LEU A 1 47 ? -0.613 -4.621 6.764 1.00 0.00 47 LEU A CA 18
ATOM 29085 C C . LEU A 1 47 ? -1.154 -5.995 7.187 1.00 0.00 47 LEU A C 18
ATOM 29086 O O . LEU A 1 47 ? -0.365 -6.932 7.308 1.00 0.00 47 LEU A O 18
ATOM 29102 N N . GLU A 1 48 ? -2.476 -6.130 7.390 1.00 0.00 48 GLU A N 18
ATOM 29103 C CA . GLU A 1 48 ? -3.113 -7.372 7.900 1.00 0.00 48 GLU A CA 18
ATOM 29104 C C . GLU A 1 48 ? -4.346 -7.878 7.120 1.00 0.00 48 GLU A C 18
ATOM 29105 O O . GLU A 1 48 ? -5.249 -8.502 7.686 1.00 0.00 48 GLU A O 18
ATOM 29117 N N . LEU A 1 49 ? -4.360 -7.669 5.804 1.00 0.00 49 LEU A N 18
ATOM 29118 C CA . LEU A 1 49 ? -5.502 -7.862 4.903 1.00 0.00 49 LEU A CA 18
ATOM 29119 C C . LEU A 1 49 ? -6.810 -7.211 5.383 1.00 0.00 49 LEU A C 18
ATOM 29120 O O . LEU A 1 49 ? -6.809 -6.409 6.322 1.00 0.00 49 LEU A O 18
ATOM 29136 N N . PHE A 1 50 ? -7.914 -7.445 4.662 1.00 0.00 50 PHE A N 18
ATOM 29137 C CA . PHE A 1 50 ? -9.230 -6.921 4.994 1.00 0.00 50 PHE A CA 18
ATOM 29138 C C . PHE A 1 50 ? -10.326 -7.911 4.668 1.00 0.00 50 PHE A C 18
ATOM 29139 O O . PHE A 1 50 ? -10.324 -8.507 3.583 1.00 0.00 50 PHE A O 18
ATOM 29156 N N . GLY A 1 51 ? -11.302 -8.002 5.567 1.00 0.00 51 GLY A N 18
ATOM 29157 C CA . GLY A 1 51 ? -12.285 -9.062 5.546 1.00 0.00 51 GLY A CA 18
ATOM 29158 C C . GLY A 1 51 ? -11.559 -10.397 5.602 1.00 0.00 51 GLY A C 18
ATOM 29159 O O . GLY A 1 51 ? -10.457 -10.490 6.158 1.00 0.00 51 GLY A O 18
ATOM 29163 N N . ALA A 1 52 ? -12.187 -11.426 5.047 1.00 0.00 52 ALA A N 18
ATOM 29164 C CA . ALA A 1 52 ? -11.660 -12.775 5.085 1.00 0.00 52 ALA A CA 18
ATOM 29165 C C . ALA A 1 52 ? -11.106 -13.218 3.727 1.00 0.00 52 ALA A C 18
ATOM 29166 O O . ALA A 1 52 ? -10.463 -14.268 3.658 1.00 0.00 52 ALA A O 18
ATOM 29173 N N . GLU A 1 53 ? -11.308 -12.428 2.669 1.00 0.00 53 GLU A N 18
ATOM 29174 C CA . GLU A 1 53 ? -10.617 -12.602 1.399 1.00 0.00 53 GLU A CA 18
ATOM 29175 C C . GLU A 1 53 ? -9.106 -12.602 1.634 1.00 0.00 53 GLU A C 18
ATOM 29176 O O . GLU A 1 53 ? -8.599 -11.825 2.443 1.00 0.00 53 GLU A O 18
ATOM 29188 N N . GLN A 1 54 ? -8.385 -13.428 0.877 1.00 0.00 54 GLN A N 18
ATOM 29189 C CA . GLN A 1 54 ? -6.932 -13.426 0.776 1.00 0.00 54 GLN A CA 18
ATOM 29190 C C . GLN A 1 54 ? -6.528 -14.044 -0.569 1.00 0.00 54 GLN A C 18
ATOM 29191 O O . GLN A 1 54 ? -7.332 -14.777 -1.158 1.00 0.00 54 GLN A O 18
ATOM 29205 N N . PRO A 1 55 ? -5.326 -13.756 -1.090 1.00 0.00 55 PRO A N 18
ATOM 29206 C CA . PRO A 1 55 ? -4.870 -14.320 -2.351 1.00 0.00 55 PRO A CA 18
ATOM 29207 C C . PRO A 1 55 ? -4.694 -15.845 -2.266 1.00 0.00 55 PRO A C 18
ATOM 29208 O O . PRO A 1 55 ? -4.747 -16.429 -1.172 1.00 0.00 55 PRO A O 18
ATOM 29219 N N . PRO A 1 56 ? -4.452 -16.510 -3.413 1.00 0.00 56 PRO A N 18
ATOM 29220 C CA . PRO A 1 56 ? -4.014 -17.897 -3.400 1.00 0.00 56 PRO A CA 18
ATOM 29221 C C . PRO A 1 56 ? -2.721 -18.017 -2.577 1.00 0.00 56 PRO A C 18
ATOM 29222 O O . PRO A 1 56 ? -1.961 -17.050 -2.487 1.00 0.00 56 PRO A O 18
ATOM 29233 N N . PRO A 1 57 ? -2.432 -19.197 -2.006 1.00 0.00 57 PRO A N 18
ATOM 29234 C CA . PRO A 1 57 ? -1.241 -19.383 -1.194 1.00 0.00 57 PRO A CA 18
ATOM 29235 C C . PRO A 1 57 ? 0.002 -19.282 -2.077 1.00 0.00 57 PRO A C 18
ATOM 29236 O O . PRO A 1 57 ? -0.104 -19.409 -3.299 1.00 0.00 57 PRO A O 18
ATOM 29247 N N . ASN A 1 58 ? 1.181 -19.119 -1.469 1.00 0.00 58 ASN A N 18
ATOM 29248 C CA . ASN A 1 58 ? 2.499 -19.110 -2.127 1.00 0.00 58 ASN A CA 18
ATOM 29249 C C . ASN A 1 58 ? 2.633 -18.068 -3.247 1.00 0.00 58 ASN A C 18
ATOM 29250 O O . ASN A 1 58 ? 3.492 -18.174 -4.136 1.00 0.00 58 ASN A O 18
ATOM 29261 N N . THR A 1 59 ? 1.785 -17.040 -3.213 1.00 0.00 59 THR A N 18
ATOM 29262 C CA . THR A 1 59 ? 1.614 -16.099 -4.306 1.00 0.00 59 THR A CA 18
ATOM 29263 C C . THR A 1 59 ? 1.840 -14.653 -3.833 1.00 0.00 59 THR A C 18
ATOM 29264 O O . THR A 1 59 ? 1.989 -13.767 -4.674 1.00 0.00 59 THR A O 18
ATOM 29275 N N . LEU A 1 60 ? 1.918 -14.372 -2.526 1.00 0.00 60 LEU A N 18
ATOM 29276 C CA . LEU A 1 60 ? 2.604 -13.191 -1.998 1.00 0.00 60 LEU A CA 18
ATOM 29277 C C . LEU A 1 60 ? 4.079 -13.492 -1.747 1.00 0.00 60 LEU A C 18
ATOM 29278 O O . LEU A 1 60 ? 4.410 -14.559 -1.220 1.00 0.00 60 LEU A O 18
ATOM 29294 N N . SER A 1 61 ? 4.948 -12.526 -2.062 1.00 0.00 61 SER A N 18
ATOM 29295 C CA . SER A 1 61 ? 6.386 -12.637 -1.886 1.00 0.00 61 SER A CA 18
ATOM 29296 C C . SER A 1 61 ? 7.023 -11.284 -1.521 1.00 0.00 61 SER A C 18
ATOM 29297 O O . SER A 1 61 ? 6.467 -10.233 -1.831 1.00 0.00 61 SER A O 18
ATOM 29305 N N . GLU A 1 62 ? 8.230 -11.293 -0.942 1.00 0.00 62 GLU A N 18
ATOM 29306 C CA . GLU A 1 62 ? 8.940 -10.132 -0.372 1.00 0.00 62 GLU A CA 18
ATOM 29307 C C . GLU A 1 62 ? 9.408 -9.080 -1.393 1.00 0.00 62 GLU A C 18
ATOM 29308 O O . GLU A 1 62 ? 9.986 -8.054 -1.031 1.00 0.00 62 GLU A O 18
ATOM 29320 N N . GLY A 1 63 ? 9.178 -9.315 -2.677 1.00 0.00 63 GLY A N 18
ATOM 29321 C CA . GLY A 1 63 ? 9.627 -8.477 -3.777 1.00 0.00 63 GLY A CA 18
ATOM 29322 C C . GLY A 1 63 ? 8.540 -8.346 -4.829 1.00 0.00 63 GLY A C 18
ATOM 29323 O O . GLY A 1 63 ? 8.845 -8.152 -6.005 1.00 0.00 63 GLY A O 18
ATOM 29327 N N . ALA A 1 64 ? 7.277 -8.531 -4.441 1.00 0.00 64 ALA A N 18
ATOM 29328 C CA . ALA A 1 64 ? 6.144 -8.270 -5.309 1.00 0.00 64 ALA A CA 18
ATOM 29329 C C . ALA A 1 64 ? 6.118 -6.767 -5.609 1.00 0.00 64 ALA A C 18
ATOM 29330 O O . ALA A 1 64 ? 6.415 -5.972 -4.713 1.00 0.00 64 ALA A O 18
ATOM 29337 N N . GLU A 1 65 ? 5.789 -6.368 -6.842 1.00 0.00 65 GLU A N 18
ATOM 29338 C CA . GLU A 1 65 ? 5.586 -4.979 -7.214 1.00 0.00 65 GLU A CA 18
ATOM 29339 C C . GLU A 1 65 ? 4.115 -4.652 -6.948 1.00 0.00 65 GLU A C 18
ATOM 29340 O O . GLU A 1 65 ? 3.209 -5.353 -7.417 1.00 0.00 65 GLU A O 18
ATOM 29352 N N . VAL A 1 66 ? 3.882 -3.647 -6.110 1.00 0.00 66 VAL A N 18
ATOM 29353 C CA . VAL A 1 66 ? 2.576 -3.369 -5.519 1.00 0.00 66 VAL A CA 18
ATOM 29354 C C . VAL A 1 66 ? 2.329 -1.861 -5.466 1.00 0.00 66 VAL A C 18
ATOM 29355 O O . VAL A 1 66 ? 3.280 -1.084 -5.382 1.00 0.00 66 VAL A O 18
ATOM 29368 N N . SER A 1 67 ? 1.073 -1.423 -5.454 1.00 0.00 67 SER A N 18
ATOM 29369 C CA . SER A 1 67 ? 0.708 -0.004 -5.464 1.00 0.00 67 SER A CA 18
ATOM 29370 C C . SER A 1 67 ? -0.146 0.325 -4.245 1.00 0.00 67 SER A C 18
ATOM 29371 O O . SER A 1 67 ? -0.923 -0.526 -3.802 1.00 0.00 67 SER A O 18
ATOM 29379 N N . VAL A 1 68 ? -0.088 1.562 -3.750 1.00 0.00 68 VAL A N 18
ATOM 29380 C CA . VAL A 1 68 ? -0.912 2.046 -2.653 1.00 0.00 68 VAL A CA 18
ATOM 29381 C C . VAL A 1 68 ? -1.604 3.345 -3.028 1.00 0.00 68 VAL A C 18
ATOM 29382 O O . VAL A 1 68 ? -0.966 4.370 -3.277 1.00 0.00 68 VAL A O 18
ATOM 29395 N N . SER A 1 69 ? -2.927 3.309 -2.996 1.00 0.00 69 SER A N 18
ATOM 29396 C CA . SER A 1 69 ? -3.797 4.435 -3.265 1.00 0.00 69 SER A CA 18
ATOM 29397 C C . SER A 1 69 ? -4.781 4.522 -2.102 1.00 0.00 69 SER A C 18
ATOM 29398 O O . SER A 1 69 ? -5.253 3.478 -1.636 1.00 0.00 69 SER A O 18
ATOM 29406 N N . VAL A 1 70 ? -5.070 5.720 -1.599 1.00 0.00 70 VAL A N 18
ATOM 29407 C CA . VAL A 1 70 ? -6.095 5.949 -0.586 1.00 0.00 70 VAL A CA 18
ATOM 29408 C C . VAL A 1 70 ? -6.565 7.394 -0.737 1.00 0.00 70 VAL A C 18
ATOM 29409 O O . VAL A 1 70 ? -5.832 8.245 -1.239 1.00 0.00 70 VAL A O 18
ATOM 29422 N N . TRP A 1 71 ? -7.798 7.683 -0.335 1.00 0.00 71 TRP A N 18
ATOM 29423 C CA . TRP A 1 71 ? -8.297 9.041 -0.217 1.00 0.00 71 TRP A CA 18
ATOM 29424 C C . TRP A 1 71 ? -7.970 9.513 1.198 1.00 0.00 71 TRP A C 18
ATOM 29425 O O . TRP A 1 71 ? -8.490 8.939 2.157 1.00 0.00 71 TRP A O 18
ATOM 29446 N N . THR A 1 72 ? -7.085 10.495 1.357 1.00 0.00 72 THR A N 18
ATOM 29447 C CA . THR A 1 72 ? -6.690 11.028 2.658 1.00 0.00 72 THR A CA 18
ATOM 29448 C C . THR A 1 72 ? -6.290 12.496 2.458 1.00 0.00 72 THR A C 18
ATOM 29449 O O . THR A 1 72 ? -5.755 12.861 1.405 1.00 0.00 72 THR A O 18
ATOM 29460 N N . GLY A 1 73 ? -6.588 13.349 3.439 1.00 0.00 73 GLY A N 18
ATOM 29461 C CA . GLY A 1 73 ? -6.437 14.797 3.346 1.00 0.00 73 GLY A CA 18
ATOM 29462 C C . GLY A 1 73 ? -7.084 15.345 2.077 1.00 0.00 73 GLY A C 18
ATOM 29463 O O . GLY A 1 73 ? -6.448 16.109 1.346 1.00 0.00 73 GLY A O 18
ATOM 29467 N N . GLY A 1 74 ? -8.300 14.886 1.769 1.00 0.00 74 GLY A N 18
ATOM 29468 C CA . GLY A 1 74 ? -9.106 15.320 0.631 1.00 0.00 74 GLY A CA 18
ATOM 29469 C C . GLY A 1 74 ? -8.608 14.819 -0.728 1.00 0.00 74 GLY A C 18
ATOM 29470 O O . GLY A 1 74 ? -9.362 14.844 -1.696 1.00 0.00 74 GLY A O 18
ATOM 29474 N N . ALA A 1 75 ? -7.370 14.331 -0.838 1.00 0.00 75 ALA A N 18
ATOM 29475 C CA . ALA A 1 75 ? -6.797 13.928 -2.108 1.00 0.00 75 ALA A CA 18
ATOM 29476 C C . ALA A 1 75 ? -6.737 12.415 -2.214 1.00 0.00 75 ALA A C 18
ATOM 29477 O O . ALA A 1 75 ? -6.591 11.705 -1.220 1.00 0.00 75 ALA A O 18
ATOM 29484 N N . LEU A 1 76 ? -6.759 11.935 -3.452 1.00 0.00 76 LEU A N 18
ATOM 29485 C CA . LEU A 1 76 ? -6.333 10.599 -3.801 1.00 0.00 76 LEU A CA 18
ATOM 29486 C C . LEU A 1 76 ? -4.819 10.642 -3.889 1.00 0.00 76 LEU A C 18
ATOM 29487 O O . LEU A 1 76 ? -4.255 11.035 -4.916 1.00 0.00 76 LEU A O 18
ATOM 29503 N N . CYS A 1 77 ? -4.151 10.284 -2.799 1.00 0.00 77 CYS A N 18
ATOM 29504 C CA . CYS A 1 77 ? -2.738 10.028 -2.846 1.00 0.00 77 CYS A CA 18
ATOM 29505 C C . CYS A 1 77 ? -2.568 8.696 -3.581 1.00 0.00 77 CYS A C 18
ATOM 29506 O O . CYS A 1 77 ? -3.330 7.748 -3.343 1.00 0.00 77 CYS A O 18
ATOM 29514 N N . ARG A 1 78 ? -1.564 8.587 -4.450 1.00 0.00 78 ARG A N 18
ATOM 29515 C CA . ARG A 1 78 ? -1.190 7.286 -5.016 1.00 0.00 78 ARG A CA 18
ATOM 29516 C C . ARG A 1 78 ? 0.315 7.182 -5.142 1.00 0.00 78 ARG A C 18
ATOM 29517 O O . ARG A 1 78 ? 0.966 8.112 -5.624 1.00 0.00 78 ARG A O 18
ATOM 29538 N N . CYS A 1 79 ? 0.849 6.034 -4.731 1.00 0.00 79 CYS A N 18
ATOM 29539 C CA . CYS A 1 79 ? 2.255 5.705 -4.842 1.00 0.00 79 CYS A CA 18
ATOM 29540 C C . CYS A 1 79 ? 2.461 4.267 -5.293 1.00 0.00 79 CYS A C 18
ATOM 29541 O O . CYS A 1 79 ? 1.588 3.416 -5.119 1.00 0.00 79 CYS A O 18
ATOM 29549 N N . ASP A 1 80 ? 3.660 3.991 -5.796 1.00 0.00 80 ASP A N 18
ATOM 29550 C CA . ASP A 1 80 ? 4.160 2.650 -6.054 1.00 0.00 80 ASP A CA 18
ATOM 29551 C C . ASP A 1 80 ? 5.027 2.205 -4.875 1.00 0.00 80 ASP A C 18
ATOM 29552 O O . ASP A 1 80 ? 5.580 3.031 -4.138 1.00 0.00 80 ASP A O 18
ATOM 29561 N N . GLY A 1 81 ? 5.213 0.894 -4.746 1.00 0.00 81 GLY A N 18
ATOM 29562 C CA . GLY A 1 81 ? 6.049 0.255 -3.748 1.00 0.00 81 GLY A CA 18
ATOM 29563 C C . GLY A 1 81 ? 6.451 -1.153 -4.176 1.00 0.00 81 GLY A C 18
ATOM 29564 O O . GLY A 1 81 ? 6.148 -1.607 -5.288 1.00 0.00 81 GLY A O 18
ATOM 29568 N N . ARG A 1 82 ? 7.154 -1.849 -3.285 1.00 0.00 82 ARG A N 18
ATOM 29569 C CA . ARG A 1 82 ? 7.309 -3.300 -3.302 1.00 0.00 82 ARG A CA 18
ATOM 29570 C C . ARG A 1 82 ? 6.991 -3.809 -1.913 1.00 0.00 82 ARG A C 18
ATOM 29571 O O . ARG A 1 82 ? 6.875 -3.005 -0.991 1.00 0.00 82 ARG A O 18
ATOM 29592 N N . VAL A 1 83 ? 6.896 -5.121 -1.751 1.00 0.00 83 VAL A N 18
ATOM 29593 C CA . VAL A 1 83 ? 6.581 -5.716 -0.465 1.00 0.00 83 VAL A CA 18
ATOM 29594 C C . VAL A 1 83 ? 7.707 -5.495 0.558 1.00 0.00 83 VAL A C 18
ATOM 29595 O O . VAL A 1 83 ? 7.409 -5.217 1.711 1.00 0.00 83 VAL A O 18
ATOM 29608 N N . GLU A 1 84 ? 8.984 -5.509 0.158 1.00 0.00 84 GLU A N 18
ATOM 29609 C CA . GLU A 1 84 ? 10.191 -5.355 1.004 1.00 0.00 84 GLU A CA 18
ATOM 29610 C C . GLU A 1 84 ? 10.376 -6.506 1.992 1.00 0.00 84 GLU A C 18
ATOM 29611 O O . GLU A 1 84 ? 11.406 -7.178 2.008 1.00 0.00 84 GLU A O 18
ATOM 29623 N N . THR A 1 85 ? 9.398 -6.696 2.864 1.00 0.00 85 THR A N 18
ATOM 29624 C CA . THR A 1 85 ? 9.277 -7.763 3.827 1.00 0.00 85 THR A CA 18
ATOM 29625 C C . THR A 1 85 ? 7.882 -8.313 3.578 1.00 0.00 85 THR A C 18
ATOM 29626 O O . THR A 1 85 ? 6.924 -7.554 3.438 1.00 0.00 85 THR A O 18
ATOM 29637 N N . LEU A 1 86 ? 7.751 -9.625 3.500 1.00 0.00 86 LEU A N 18
ATOM 29638 C CA . LEU A 1 86 ? 6.478 -10.305 3.548 1.00 0.00 86 LEU A CA 18
ATOM 29639 C C . LEU A 1 86 ? 6.443 -10.989 4.880 1.00 0.00 86 LEU A C 18
ATOM 29640 O O . LEU A 1 86 ? 7.480 -11.093 5.551 1.00 0.00 86 LEU A O 18
ATOM 29656 N N . ARG A 1 87 ? 5.297 -11.538 5.251 1.00 0.00 87 ARG A N 18
ATOM 29657 C CA . ARG A 1 87 ? 5.377 -12.656 6.153 1.00 0.00 87 ARG A CA 18
ATOM 29658 C C . ARG A 1 87 ? 4.410 -13.787 5.893 1.00 0.00 87 ARG A C 18
ATOM 29659 O O . ARG A 1 87 ? 4.836 -14.937 5.919 1.00 0.00 87 ARG A O 18
ATOM 29680 N N . ASP A 1 88 ? 3.142 -13.494 5.685 1.00 0.00 88 ASP A N 18
ATOM 29681 C CA . ASP A 1 88 ? 2.182 -14.490 5.245 1.00 0.00 88 ASP A CA 18
ATOM 29682 C C . ASP A 1 88 ? 1.412 -13.919 4.072 1.00 0.00 88 ASP A C 18
ATOM 29683 O O . ASP A 1 88 ? 1.389 -12.701 3.888 1.00 0.00 88 ASP A O 18
ATOM 29692 N N . ASP A 1 89 ? 0.665 -14.767 3.363 1.00 0.00 89 ASP A N 18
ATOM 29693 C CA . ASP A 1 89 ? -0.294 -14.396 2.320 1.00 0.00 89 ASP A CA 18
ATOM 29694 C C . ASP A 1 89 ? -1.422 -13.478 2.875 1.00 0.00 89 ASP A C 18
ATOM 29695 O O . ASP A 1 89 ? -2.359 -13.152 2.149 1.00 0.00 89 ASP A O 18
ATOM 29704 N N . ARG A 1 90 ? -1.362 -13.021 4.144 1.00 0.00 90 ARG A N 18
ATOM 29705 C CA . ARG A 1 90 ? -2.238 -12.000 4.720 1.00 0.00 90 ARG A CA 18
ATOM 29706 C C . ARG A 1 90 ? -1.537 -10.916 5.543 1.00 0.00 90 ARG A C 18
ATOM 29707 O O . ARG A 1 90 ? -2.150 -9.870 5.742 1.00 0.00 90 ARG A O 18
ATOM 29728 N N . GLN A 1 91 ? -0.310 -11.109 6.041 1.00 0.00 91 GLN A N 18
ATOM 29729 C CA . GLN A 1 91 ? 0.364 -10.134 6.890 1.00 0.00 91 GLN A CA 18
ATOM 29730 C C . GLN A 1 91 ? 1.744 -9.887 6.322 1.00 0.00 91 GLN A C 18
ATOM 29731 O O . GLN A 1 91 ? 2.507 -10.830 6.137 1.00 0.00 91 GLN A O 18
ATOM 29745 N N . PHE A 1 92 ? 2.075 -8.644 6.023 1.00 0.00 92 PHE A N 18
ATOM 29746 C CA . PHE A 1 92 ? 3.318 -8.304 5.332 1.00 0.00 92 PHE A CA 18
ATOM 29747 C C . PHE A 1 92 ? 3.575 -6.808 5.417 1.00 0.00 92 PHE A C 18
ATOM 29748 O O . PHE A 1 92 ? 2.761 -6.077 5.984 1.00 0.00 92 PHE A O 18
ATOM 29765 N N . ALA A 1 93 ? 4.698 -6.358 4.871 1.00 0.00 93 ALA A N 18
ATOM 29766 C CA . ALA A 1 93 ? 5.112 -4.975 4.810 1.00 0.00 93 ALA A CA 18
ATOM 29767 C C . ALA A 1 93 ? 5.011 -4.452 3.370 1.00 0.00 93 ALA A C 18
ATOM 29768 O O . ALA A 1 93 ? 4.691 -5.202 2.451 1.00 0.00 93 ALA A O 18
ATOM 29775 N N . ILE A 1 94 ? 5.277 -3.160 3.174 1.00 0.00 94 ILE A N 18
ATOM 29776 C CA . ILE A 1 94 ? 5.531 -2.538 1.882 1.00 0.00 94 ILE A CA 18
ATOM 29777 C C . ILE A 1 94 ? 6.566 -1.428 2.056 1.00 0.00 94 ILE A C 18
ATOM 29778 O O . ILE A 1 94 ? 6.395 -0.572 2.922 1.00 0.00 94 ILE A O 18
ATOM 29794 N N . ARG A 1 95 ? 7.604 -1.413 1.216 1.00 0.00 95 ARG A N 18
ATOM 29795 C CA . ARG A 1 95 ? 8.492 -0.277 0.970 1.00 0.00 95 ARG A CA 18
ATOM 29796 C C . ARG A 1 95 ? 7.869 0.550 -0.121 1.00 0.00 95 ARG A C 18
ATOM 29797 O O . ARG A 1 95 ? 7.773 0.112 -1.267 1.00 0.00 95 ARG A O 18
ATOM 29818 N N . LEU A 1 96 ? 7.470 1.757 0.237 1.00 0.00 96 LEU A N 18
ATOM 29819 C CA . LEU A 1 96 ? 7.075 2.769 -0.718 1.00 0.00 96 LEU A CA 18
ATOM 29820 C C . LEU A 1 96 ? 8.344 3.177 -1.457 1.00 0.00 96 LEU A C 18
ATOM 29821 O O . LEU A 1 96 ? 9.381 3.355 -0.804 1.00 0.00 96 LEU A O 18
ATOM 29837 N N . VAL A 1 97 ? 8.291 3.298 -2.786 1.00 0.00 97 VAL A N 18
ATOM 29838 C CA . VAL A 1 97 ? 9.445 3.699 -3.583 1.00 0.00 97 VAL A CA 18
ATOM 29839 C C . VAL A 1 97 ? 9.197 5.066 -4.197 1.00 0.00 97 VAL A C 18
ATOM 29840 O O . VAL A 1 97 ? 8.064 5.465 -4.475 1.00 0.00 97 VAL A O 18
ATOM 29853 N N . GLY A 1 98 ? 10.281 5.810 -4.363 1.00 0.00 98 GLY A N 18
ATOM 29854 C CA . GLY A 1 98 ? 10.296 7.152 -4.873 1.00 0.00 98 GLY A CA 18
ATOM 29855 C C . GLY A 1 98 ? 9.640 8.066 -3.873 1.00 0.00 98 GLY A C 18
ATOM 29856 O O . GLY A 1 98 ? 10.221 8.353 -2.827 1.00 0.00 98 GLY A O 18
ATOM 29860 N N . ARG A 1 99 ? 8.440 8.522 -4.194 1.00 0.00 99 ARG A N 18
ATOM 29861 C CA . ARG A 1 99 ? 7.597 9.315 -3.332 1.00 0.00 99 ARG A CA 18
ATOM 29862 C C . ARG A 1 99 ? 6.140 9.219 -3.762 1.00 0.00 99 ARG A C 18
ATOM 29863 O O . ARG A 1 99 ? 5.832 8.781 -4.872 1.00 0.00 99 ARG A O 18
ATOM 29884 N N . VAL A 1 100 ? 5.276 9.715 -2.891 1.00 0.00 100 VAL A N 18
ATOM 29885 C CA . VAL A 1 100 ? 3.854 9.924 -3.065 1.00 0.00 100 VAL A CA 18
ATOM 29886 C C . VAL A 1 100 ? 3.525 11.402 -3.159 1.00 0.00 100 VAL A C 18
ATOM 29887 O O . VAL A 1 100 ? 4.208 12.231 -2.550 1.00 0.00 100 VAL A O 18
ATOM 29900 N N . ARG A 1 101 ? 2.425 11.708 -3.847 1.00 0.00 101 ARG A N 18
ATOM 29901 C CA . ARG A 1 101 ? 1.601 12.870 -3.566 1.00 0.00 101 ARG A CA 18
ATOM 29902 C C . ARG A 1 101 ? 0.146 12.560 -3.921 1.00 0.00 101 ARG A C 18
ATOM 29903 O O . ARG A 1 101 ? -0.174 11.529 -4.517 1.00 0.00 101 ARG A O 18
ATOM 29924 N N . GLU A 1 102 ? -0.717 13.488 -3.556 1.00 0.00 102 GLU A N 18
ATOM 29925 C CA . GLU A 1 102 ? -2.057 13.816 -4.017 1.00 0.00 102 GLU A CA 18
ATOM 29926 C C . GLU A 1 102 ? -2.132 13.835 -5.551 1.00 0.00 102 GLU A C 18
ATOM 29927 O O . GLU A 1 102 ? -2.018 14.892 -6.170 1.00 0.00 102 GLU A O 18
ATOM 29939 N N . LEU A 1 103 ? -2.263 12.683 -6.216 1.00 0.00 103 LEU A N 18
ATOM 29940 C CA . LEU A 1 103 ? -2.285 12.672 -7.677 1.00 0.00 103 LEU A CA 18
ATOM 29941 C C . LEU A 1 103 ? -3.619 13.185 -8.227 1.00 0.00 103 LEU A C 18
ATOM 29942 O O . LEU A 1 103 ? -3.647 13.710 -9.340 1.00 0.00 103 LEU A O 18
ATOM 29958 N N . GLN A 1 104 ? -4.698 13.029 -7.461 1.00 0.00 104 GLN A N 18
ATOM 29959 C CA . GLN A 1 104 ? -6.067 13.423 -7.783 1.00 0.00 104 GLN A CA 18
ATOM 29960 C C . GLN A 1 104 ? -6.684 14.065 -6.538 1.00 0.00 104 GLN A C 18
ATOM 29961 O O . GLN A 1 104 ? -6.173 13.892 -5.433 1.00 0.00 104 GLN A O 18
ATOM 29975 N N . ARG A 1 105 ? -7.778 14.807 -6.702 1.00 0.00 105 ARG A N 18
ATOM 29976 C CA . ARG A 1 105 ? -8.416 15.634 -5.670 1.00 0.00 105 ARG A CA 18
ATOM 29977 C C . ARG A 1 105 ? -9.924 15.403 -5.722 1.00 0.00 105 ARG A C 18
ATOM 29978 O O . ARG A 1 105 ? -10.393 14.794 -6.689 1.00 0.00 105 ARG A O 18
ATOM 29999 N N . ARG A 1 106 ? -10.713 15.864 -4.752 1.00 0.00 106 ARG A N 18
ATOM 30000 C CA . ARG A 1 106 ? -12.174 15.813 -4.878 1.00 0.00 106 ARG A CA 18
ATOM 30001 C C . ARG A 1 106 ? -12.783 17.027 -4.215 1.00 0.00 106 ARG A C 18
ATOM 30002 O O . ARG A 1 106 ? -12.212 17.576 -3.279 1.00 0.00 106 ARG A O 18
ATOM 30023 N N . GLU A 1 107 ? -13.971 17.427 -4.659 1.00 0.00 107 GLU A N 18
ATOM 30024 C CA . GLU A 1 107 ? -14.697 18.587 -4.137 1.00 0.00 107 GLU A CA 18
ATOM 30025 C C . GLU A 1 107 ? -13.829 19.870 -4.128 1.00 0.00 107 GLU A C 18
ATOM 30026 O O . GLU A 1 107 ? -14.095 20.816 -3.390 1.00 0.00 107 GLU A O 18
ATOM 30038 N N . TYR A 1 108 ? -12.812 19.911 -5.001 1.00 0.00 108 TYR A N 18
ATOM 30039 C CA . TYR A 1 108 ? -11.848 20.967 -5.319 1.00 0.00 108 TYR A CA 18
ATOM 30040 C C . TYR A 1 108 ? -10.736 21.224 -4.300 1.00 0.00 108 TYR A C 18
ATOM 30041 O O . TYR A 1 108 ? -9.780 21.935 -4.622 1.00 0.00 108 TYR A O 18
ATOM 30059 N N . PHE A 1 109 ? -10.787 20.556 -3.158 1.00 0.00 109 PHE A N 18
ATOM 30060 C CA . PHE A 1 109 ? -9.723 20.389 -2.185 1.00 0.00 109 PHE A CA 18
ATOM 30061 C C . PHE A 1 109 ? -9.533 18.886 -2.095 1.00 0.00 109 PHE A C 18
ATOM 30062 O O . PHE A 1 109 ? -9.948 18.271 -1.095 1.00 0.00 109 PHE A O 18
ATOM 30079 N N . GLY A 1 1 ? 9.380 18.948 1.483 1.00 0.00 1 GLY A N 19
ATOM 30080 C CA . GLY A 1 1 ? 10.647 18.417 0.981 1.00 0.00 1 GLY A CA 19
ATOM 30081 C C . GLY A 1 1 ? 10.544 16.921 0.780 1.00 0.00 1 GLY A C 19
ATOM 30082 O O . GLY A 1 1 ? 9.577 16.446 0.175 1.00 0.00 1 GLY A O 19
ATOM 30086 N N . MET A 1 2 ? 11.528 16.185 1.292 1.00 0.00 2 MET A N 19
ATOM 30087 C CA . MET A 1 2 ? 11.529 14.740 1.473 1.00 0.00 2 MET A CA 19
ATOM 30088 C C . MET A 1 2 ? 12.399 14.431 2.695 1.00 0.00 2 MET A C 19
ATOM 30089 O O . MET A 1 2 ? 13.230 15.258 3.078 1.00 0.00 2 MET A O 19
ATOM 30103 N N . SER A 1 3 ? 12.252 13.249 3.291 1.00 0.00 3 SER A N 19
ATOM 30104 C CA . SER A 1 3 ? 12.900 12.873 4.541 1.00 0.00 3 SER A CA 19
ATOM 30105 C C . SER A 1 3 ? 13.337 11.432 4.375 1.00 0.00 3 SER A C 19
ATOM 30106 O O . SER A 1 3 ? 12.487 10.572 4.149 1.00 0.00 3 SER A O 19
ATOM 30114 N N . ALA A 1 4 ? 14.637 11.172 4.508 1.00 0.00 4 ALA A N 19
ATOM 30115 C CA . ALA A 1 4 ? 15.265 9.887 4.226 1.00 0.00 4 ALA A CA 19
ATOM 30116 C C . ALA A 1 4 ? 14.813 9.318 2.872 1.00 0.00 4 ALA A C 19
ATOM 30117 O O . ALA A 1 4 ? 14.681 8.104 2.732 1.00 0.00 4 ALA A O 19
ATOM 30124 N N . ASP A 1 5 ? 14.585 10.199 1.893 1.00 0.00 5 ASP A N 19
ATOM 30125 C CA . ASP A 1 5 ? 14.072 9.932 0.544 1.00 0.00 5 ASP A CA 19
ATOM 30126 C C . ASP A 1 5 ? 12.600 9.503 0.487 1.00 0.00 5 ASP A C 19
ATOM 30127 O O . ASP A 1 5 ? 12.048 9.364 -0.604 1.00 0.00 5 ASP A O 19
ATOM 30136 N N . GLY A 1 6 ? 11.927 9.330 1.624 1.00 0.00 6 GLY A N 19
ATOM 30137 C CA . GLY A 1 6 ? 10.555 8.871 1.636 1.00 0.00 6 GLY A CA 19
ATOM 30138 C C . GLY A 1 6 ? 10.042 8.684 3.053 1.00 0.00 6 GLY A C 19
ATOM 30139 O O . GLY A 1 6 ? 10.219 7.608 3.629 1.00 0.00 6 GLY A O 19
ATOM 30143 N N . SER A 1 7 ? 9.421 9.727 3.615 1.00 0.00 7 SER A N 19
ATOM 30144 C CA . SER A 1 7 ? 8.785 9.673 4.933 1.00 0.00 7 SER A CA 19
ATOM 30145 C C . SER A 1 7 ? 7.705 10.760 5.096 1.00 0.00 7 SER A C 19
ATOM 30146 O O . SER A 1 7 ? 6.903 10.687 6.026 1.00 0.00 7 SER A O 19
ATOM 30154 N N . GLU A 1 8 ? 7.584 11.706 4.158 1.00 0.00 8 GLU A N 19
ATOM 30155 C CA . GLU A 1 8 ? 6.387 12.530 3.955 1.00 0.00 8 GLU A CA 19
ATOM 30156 C C . GLU A 1 8 ? 5.177 11.670 3.612 1.00 0.00 8 GLU A C 19
ATOM 30157 O O . GLU A 1 8 ? 4.054 12.145 3.588 1.00 0.00 8 GLU A O 19
ATOM 30169 N N . TYR A 1 9 ? 5.380 10.390 3.347 1.00 0.00 9 TYR A N 19
ATOM 30170 C CA . TYR A 1 9 ? 4.321 9.427 3.144 1.00 0.00 9 TYR A CA 19
ATOM 30171 C C . TYR A 1 9 ? 3.371 9.410 4.346 1.00 0.00 9 TYR A C 19
ATOM 30172 O O . TYR A 1 9 ? 2.155 9.363 4.166 1.00 0.00 9 TYR A O 19
ATOM 30190 N N . GLY A 1 10 ? 3.910 9.553 5.561 1.00 0.00 10 GLY A N 19
ATOM 30191 C CA . GLY A 1 10 ? 3.169 9.638 6.807 1.00 0.00 10 GLY A CA 19
ATOM 30192 C C . GLY A 1 10 ? 2.427 10.966 6.964 1.00 0.00 10 GLY A C 19
ATOM 30193 O O . GLY A 1 10 ? 1.731 11.159 7.962 1.00 0.00 10 GLY A O 19
ATOM 30197 N N . ARG A 1 11 ? 2.540 11.890 6.003 1.00 0.00 11 ARG A N 19
ATOM 30198 C CA . ARG A 1 11 ? 1.646 13.039 5.922 1.00 0.00 11 ARG A CA 19
ATOM 30199 C C . ARG A 1 11 ? 0.256 12.636 5.452 1.00 0.00 11 ARG A C 19
ATOM 30200 O O . ARG A 1 11 ? -0.674 13.428 5.561 1.00 0.00 11 ARG A O 19
ATOM 30221 N N . TYR A 1 12 ? 0.146 11.444 4.871 1.00 0.00 12 TYR A N 19
ATOM 30222 C CA . TYR A 1 12 ? -1.028 10.971 4.176 1.00 0.00 12 TYR A CA 19
ATOM 30223 C C . TYR A 1 12 ? -1.446 9.669 4.833 1.00 0.00 12 TYR A C 19
ATOM 30224 O O . TYR A 1 12 ? -2.577 9.532 5.288 1.00 0.00 12 TYR A O 19
ATOM 30242 N N . PHE A 1 13 ? -0.553 8.684 4.821 1.00 0.00 13 PHE A N 19
ATOM 30243 C CA . PHE A 1 13 ? -0.857 7.360 5.339 1.00 0.00 13 PHE A CA 19
ATOM 30244 C C . PHE A 1 13 ? -0.706 7.417 6.854 1.00 0.00 13 PHE A C 19
ATOM 30245 O O . PHE A 1 13 ? 0.087 8.200 7.375 1.00 0.00 13 PHE A O 19
ATOM 30262 N N . GLU A 1 14 ? -1.423 6.560 7.570 1.00 0.00 14 GLU A N 19
ATOM 30263 C CA . GLU A 1 14 ? -1.375 6.480 9.019 1.00 0.00 14 GLU A CA 19
ATOM 30264 C C . GLU A 1 14 ? -1.413 5.006 9.401 1.00 0.00 14 GLU A C 19
ATOM 30265 O O . GLU A 1 14 ? -1.899 4.183 8.630 1.00 0.00 14 GLU A O 19
ATOM 30277 N N . GLN A 1 15 ? -0.929 4.685 10.598 1.00 0.00 15 GLN A N 19
ATOM 30278 C CA . GLN A 1 15 ? -0.733 3.334 11.107 1.00 0.00 15 GLN A CA 19
ATOM 30279 C C . GLN A 1 15 ? -1.981 2.460 11.062 1.00 0.00 15 GLN A C 19
ATOM 30280 O O . GLN A 1 15 ? -1.856 1.241 11.086 1.00 0.00 15 GLN A O 19
ATOM 30294 N N . LEU A 1 16 ? -3.161 3.061 11.027 1.00 0.00 16 LEU A N 19
ATOM 30295 C CA . LEU A 1 16 ? -4.430 2.361 11.132 1.00 0.00 16 LEU A CA 19
ATOM 30296 C C . LEU A 1 16 ? -5.372 2.711 9.982 1.00 0.00 16 LEU A C 19
ATOM 30297 O O . LEU A 1 16 ? -6.550 2.358 10.010 1.00 0.00 16 LEU A O 19
ATOM 30313 N N . GLN A 1 17 ? -4.890 3.438 8.971 1.00 0.00 17 GLN A N 19
ATOM 30314 C CA . GLN A 1 17 ? -5.687 3.659 7.773 1.00 0.00 17 GLN A CA 19
ATOM 30315 C C . GLN A 1 17 ? -5.795 2.380 6.946 1.00 0.00 17 GLN A C 19
ATOM 30316 O O . GLN A 1 17 ? -5.049 1.424 7.140 1.00 0.00 17 GLN A O 19
ATOM 30330 N N . LYS A 1 18 ? -6.718 2.376 5.986 1.00 0.00 18 LYS A N 19
ATOM 30331 C CA . LYS A 1 18 ? -6.804 1.314 4.983 1.00 0.00 18 LYS A CA 19
ATOM 30332 C C . LYS A 1 18 ? -6.048 1.710 3.722 1.00 0.00 18 LYS A C 19
ATOM 30333 O O . LYS A 1 18 ? -5.831 2.897 3.476 1.00 0.00 18 LYS A O 19
ATOM 30352 N N . VAL A 1 19 ? -5.692 0.719 2.904 1.00 0.00 19 VAL A N 19
ATOM 30353 C CA . VAL A 1 19 ? -5.089 0.896 1.582 1.00 0.00 19 VAL A CA 19
ATOM 30354 C C . VAL A 1 19 ? -5.643 -0.167 0.628 1.00 0.00 19 VAL A C 19
ATOM 30355 O O . VAL A 1 19 ? -6.215 -1.163 1.086 1.00 0.00 19 VAL A O 19
ATOM 30368 N N . ASN A 1 20 ? -5.489 0.030 -0.686 1.00 0.00 20 ASN A N 19
ATOM 30369 C CA . ASN A 1 20 ? -5.661 -1.021 -1.682 1.00 0.00 20 ASN A CA 19
ATOM 30370 C C . ASN A 1 20 ? -4.407 -1.893 -1.758 1.00 0.00 20 ASN A C 19
ATOM 30371 O O . ASN A 1 20 ? -3.322 -1.429 -1.402 1.00 0.00 20 ASN A O 19
ATOM 30382 N N . LEU A 1 21 ? -4.545 -3.119 -2.267 1.00 0.00 21 LEU A N 19
ATOM 30383 C CA . LEU A 1 21 ? -3.516 -4.156 -2.283 1.00 0.00 21 LEU A CA 19
ATOM 30384 C C . LEU A 1 21 ? -3.316 -4.710 -3.692 1.00 0.00 21 LEU A C 19
ATOM 30385 O O . LEU A 1 21 ? -3.360 -5.927 -3.880 1.00 0.00 21 LEU A O 19
ATOM 30401 N N . THR A 1 22 ? -3.107 -3.851 -4.688 1.00 0.00 22 THR A N 19
ATOM 30402 C CA . THR A 1 22 ? -2.699 -4.335 -6.001 1.00 0.00 22 THR A CA 19
ATOM 30403 C C . THR A 1 22 ? -1.382 -5.090 -5.842 1.00 0.00 22 THR A C 19
ATOM 30404 O O . THR A 1 22 ? -0.426 -4.529 -5.294 1.00 0.00 22 THR A O 19
ATOM 30415 N N . VAL A 1 23 ? -1.340 -6.327 -6.329 1.00 0.00 23 VAL A N 19
ATOM 30416 C CA . VAL A 1 23 ? -0.145 -7.151 -6.492 1.00 0.00 23 VAL A CA 19
ATOM 30417 C C . VAL A 1 23 ? -0.181 -7.665 -7.923 1.00 0.00 23 VAL A C 19
ATOM 30418 O O . VAL A 1 23 ? -1.156 -8.326 -8.272 1.00 0.00 23 VAL A O 19
ATOM 30431 N N . ARG A 1 24 ? 0.822 -7.392 -8.768 1.00 0.00 24 ARG A N 19
ATOM 30432 C CA . ARG A 1 24 ? 0.870 -8.025 -10.083 1.00 0.00 24 ARG A CA 19
ATOM 30433 C C . ARG A 1 24 ? 1.033 -9.537 -9.896 1.00 0.00 24 ARG A C 19
ATOM 30434 O O . ARG A 1 24 ? 1.817 -9.972 -9.053 1.00 0.00 24 ARG A O 19
ATOM 30455 N N . LEU A 1 25 ? 0.337 -10.338 -10.700 1.00 0.00 25 LEU A N 19
ATOM 30456 C CA . LEU A 1 25 ? 0.403 -11.800 -10.657 1.00 0.00 25 LEU A CA 19
ATOM 30457 C C . LEU A 1 25 ? 0.922 -12.398 -11.962 1.00 0.00 25 LEU A C 19
ATOM 30458 O O . LEU A 1 25 ? 0.812 -13.608 -12.181 1.00 0.00 25 LEU A O 19
ATOM 30474 N N . GLY A 1 26 ? 1.457 -11.560 -12.848 1.00 0.00 26 GLY A N 19
ATOM 30475 C CA . GLY A 1 26 ? 2.062 -11.970 -14.093 1.00 0.00 26 GLY A CA 19
ATOM 30476 C C . GLY A 1 26 ? 1.453 -11.154 -15.207 1.00 0.00 26 GLY A C 19
ATOM 30477 O O . GLY A 1 26 ? 1.744 -9.963 -15.332 1.00 0.00 26 GLY A O 19
ATOM 30481 N N . ASP A 1 27 ? 0.584 -11.773 -16.000 1.00 0.00 27 ASP A N 19
ATOM 30482 C CA . ASP A 1 27 ? 0.249 -11.278 -17.329 1.00 0.00 27 ASP A CA 19
ATOM 30483 C C . ASP A 1 27 ? -1.159 -10.716 -17.297 1.00 0.00 27 ASP A C 19
ATOM 30484 O O . ASP A 1 27 ? -1.309 -9.492 -17.272 1.00 0.00 27 ASP A O 19
ATOM 30493 N N . THR A 1 28 ? -2.181 -11.566 -17.203 1.00 0.00 28 THR A N 19
ATOM 30494 C CA . THR A 1 28 ? -3.557 -11.151 -16.976 1.00 0.00 28 THR A CA 19
ATOM 30495 C C . THR A 1 28 ? -3.985 -11.731 -15.636 1.00 0.00 28 THR A C 19
ATOM 30496 O O . THR A 1 28 ? -4.506 -12.844 -15.561 1.00 0.00 28 THR A O 19
ATOM 30507 N N . GLY A 1 29 ? -3.712 -10.976 -14.578 1.00 0.00 29 GLY A N 19
ATOM 30508 C CA . GLY A 1 29 ? -4.316 -11.158 -13.279 1.00 0.00 29 GLY A CA 19
ATOM 30509 C C . GLY A 1 29 ? -4.183 -9.855 -12.551 1.00 0.00 29 GLY A C 19
ATOM 30510 O O . GLY A 1 29 ? -4.872 -8.877 -12.850 1.00 0.00 29 GLY A O 19
ATOM 30514 N N . SER A 1 30 ? -3.205 -9.874 -11.661 1.00 0.00 30 SER A N 19
ATOM 30515 C CA . SER A 1 30 ? -3.105 -9.074 -10.471 1.00 0.00 30 SER A CA 19
ATOM 30516 C C . SER A 1 30 ? -4.172 -9.480 -9.451 1.00 0.00 30 SER A C 19
ATOM 30517 O O . SER A 1 30 ? -5.289 -9.848 -9.815 1.00 0.00 30 SER A O 19
ATOM 30525 N N . PHE A 1 31 ? -3.806 -9.459 -8.173 1.00 0.00 31 PHE A N 19
ATOM 30526 C CA . PHE A 1 31 ? -4.738 -9.479 -7.063 1.00 0.00 31 PHE A CA 19
ATOM 30527 C C . PHE A 1 31 ? -4.916 -8.029 -6.658 1.00 0.00 31 PHE A C 19
ATOM 30528 O O . PHE A 1 31 ? -3.933 -7.290 -6.687 1.00 0.00 31 PHE A O 19
ATOM 30545 N N . ASP A 1 32 ? -6.113 -7.611 -6.262 1.00 0.00 32 ASP A N 19
ATOM 30546 C CA . ASP A 1 32 ? -6.350 -6.307 -5.707 1.00 0.00 32 ASP A CA 19
ATOM 30547 C C . ASP A 1 32 ? -7.322 -6.470 -4.532 1.00 0.00 32 ASP A C 19
ATOM 30548 O O . ASP A 1 32 ? -8.528 -6.638 -4.733 1.00 0.00 32 ASP A O 19
ATOM 30557 N N . GLY A 1 33 ? -6.824 -6.430 -3.297 1.00 0.00 33 GLY A N 19
ATOM 30558 C CA . GLY A 1 33 ? -7.627 -6.556 -2.076 1.00 0.00 33 GLY A CA 19
ATOM 30559 C C . GLY A 1 33 ? -7.563 -5.305 -1.205 1.00 0.00 33 GLY A C 19
ATOM 30560 O O . GLY A 1 33 ? -7.001 -4.280 -1.601 1.00 0.00 33 GLY A O 19
ATOM 30564 N N . THR A 1 34 ? -8.121 -5.396 -0.003 1.00 0.00 34 THR A N 19
ATOM 30565 C CA . THR A 1 34 ? -8.115 -4.371 1.028 1.00 0.00 34 THR A CA 19
ATOM 30566 C C . THR A 1 34 ? -7.223 -4.856 2.168 1.00 0.00 34 THR A C 19
ATOM 30567 O O . THR A 1 34 ? -7.249 -6.037 2.514 1.00 0.00 34 THR A O 19
ATOM 30578 N N . ALA A 1 35 ? -6.496 -3.951 2.827 1.00 0.00 35 ALA A N 19
ATOM 30579 C CA . ALA A 1 35 ? -6.029 -4.216 4.178 1.00 0.00 35 ALA A CA 19
ATOM 30580 C C . ALA A 1 35 ? -6.159 -2.988 5.047 1.00 0.00 35 ALA A C 19
ATOM 30581 O O . ALA A 1 35 ? -6.207 -1.859 4.549 1.00 0.00 35 ALA A O 19
ATOM 30588 N N . ALA A 1 36 ? -6.120 -3.243 6.352 1.00 0.00 36 ALA A N 19
ATOM 30589 C CA . ALA A 1 36 ? -5.803 -2.261 7.361 1.00 0.00 36 ALA A CA 19
ATOM 30590 C C . ALA A 1 36 ? -4.282 -2.211 7.495 1.00 0.00 36 ALA A C 19
ATOM 30591 O O . ALA A 1 36 ? -3.638 -3.264 7.500 1.00 0.00 36 ALA A O 19
ATOM 30598 N N . ILE A 1 37 ? -3.707 -1.014 7.612 1.00 0.00 37 ILE A N 19
ATOM 30599 C CA . ILE A 1 37 ? -2.358 -0.824 8.128 1.00 0.00 37 ILE A CA 19
ATOM 30600 C C . ILE A 1 37 ? -2.394 -1.256 9.612 1.00 0.00 37 ILE A C 19
ATOM 30601 O O . ILE A 1 37 ? -3.447 -1.247 10.258 1.00 0.00 37 ILE A O 19
ATOM 30617 N N . THR A 1 38 ? -1.238 -1.656 10.139 1.00 0.00 38 THR A N 19
ATOM 30618 C CA . THR A 1 38 ? -1.015 -2.043 11.535 1.00 0.00 38 THR A CA 19
ATOM 30619 C C . THR A 1 38 ? 0.275 -1.446 12.101 1.00 0.00 38 THR A C 19
ATOM 30620 O O . THR A 1 38 ? 0.426 -1.308 13.315 1.00 0.00 38 THR A O 19
ATOM 30631 N N . SER A 1 39 ? 1.228 -1.079 11.247 1.00 0.00 39 SER A N 19
ATOM 30632 C CA . SER A 1 39 ? 2.470 -0.447 11.635 1.00 0.00 39 SER A CA 19
ATOM 30633 C C . SER A 1 39 ? 2.964 0.385 10.461 1.00 0.00 39 SER A C 19
ATOM 30634 O O . SER A 1 39 ? 2.654 0.098 9.305 1.00 0.00 39 SER A O 19
ATOM 30642 N N . LEU A 1 40 ? 3.719 1.435 10.764 1.00 0.00 40 LEU A N 19
ATOM 30643 C CA . LEU A 1 40 ? 4.131 2.466 9.824 1.00 0.00 40 LEU A CA 19
ATOM 30644 C C . LEU A 1 40 ? 5.395 3.091 10.395 1.00 0.00 40 LEU A C 19
ATOM 30645 O O . LEU A 1 40 ? 5.385 3.529 11.544 1.00 0.00 40 LEU A O 19
ATOM 30661 N N . LYS A 1 41 ? 6.499 3.071 9.654 1.00 0.00 41 LYS A N 19
ATOM 30662 C CA . LYS A 1 41 ? 7.739 3.724 10.043 1.00 0.00 41 LYS A CA 19
ATOM 30663 C C . LYS A 1 41 ? 8.416 4.248 8.775 1.00 0.00 41 LYS A C 19
ATOM 30664 O O . LYS A 1 41 ? 9.344 3.627 8.251 1.00 0.00 41 LYS A O 19
ATOM 30683 N N . GLY A 1 42 ? 7.958 5.389 8.263 1.00 0.00 42 GLY A N 19
ATOM 30684 C CA . GLY A 1 42 ? 8.523 6.011 7.075 1.00 0.00 42 GLY A CA 19
ATOM 30685 C C . GLY A 1 42 ? 8.118 5.245 5.825 1.00 0.00 42 GLY A C 19
ATOM 30686 O O . GLY A 1 42 ? 7.005 4.730 5.727 1.00 0.00 42 GLY A O 19
ATOM 30690 N N . SER A 1 43 ? 9.062 5.103 4.898 1.00 0.00 43 SER A N 19
ATOM 30691 C CA . SER A 1 43 ? 9.043 4.234 3.721 1.00 0.00 43 SER A CA 19
ATOM 30692 C C . SER A 1 43 ? 8.737 2.776 4.016 1.00 0.00 43 SER A C 19
ATOM 30693 O O . SER A 1 43 ? 8.683 2.026 3.058 1.00 0.00 43 SER A O 19
ATOM 30701 N N . LEU A 1 44 ? 8.469 2.369 5.254 1.00 0.00 44 LEU A N 19
ATOM 30702 C CA . LEU A 1 44 ? 7.994 1.040 5.595 1.00 0.00 44 LEU A CA 19
ATOM 30703 C C . LEU A 1 44 ? 6.609 1.164 6.217 1.00 0.00 44 LEU A C 19
ATOM 30704 O O . LEU A 1 44 ? 6.439 1.931 7.159 1.00 0.00 44 LEU A O 19
ATOM 30720 N N . ALA A 1 45 ? 5.640 0.367 5.785 1.00 0.00 45 ALA A N 19
ATOM 30721 C CA . ALA A 1 45 ? 4.415 0.105 6.540 1.00 0.00 45 ALA A CA 19
ATOM 30722 C C . ALA A 1 45 ? 4.199 -1.408 6.594 1.00 0.00 45 ALA A C 19
ATOM 30723 O O . ALA A 1 45 ? 4.907 -2.147 5.915 1.00 0.00 45 ALA A O 19
ATOM 30730 N N . TRP A 1 46 ? 3.227 -1.859 7.382 1.00 0.00 46 TRP A N 19
ATOM 30731 C CA . TRP A 1 46 ? 2.735 -3.235 7.435 1.00 0.00 46 TRP A CA 19
ATOM 30732 C C . TRP A 1 46 ? 1.220 -3.229 7.429 1.00 0.00 46 TRP A C 19
ATOM 30733 O O . TRP A 1 46 ? 0.612 -2.362 8.067 1.00 0.00 46 TRP A O 19
ATOM 30754 N N . LEU A 1 47 ? 0.626 -4.222 6.767 1.00 0.00 47 LEU A N 19
ATOM 30755 C CA . LEU A 1 47 ? -0.811 -4.418 6.675 1.00 0.00 47 LEU A CA 19
ATOM 30756 C C . LEU A 1 47 ? -1.195 -5.786 7.263 1.00 0.00 47 LEU A C 19
ATOM 30757 O O . LEU A 1 47 ? -0.316 -6.524 7.722 1.00 0.00 47 LEU A O 19
ATOM 30773 N N . GLU A 1 48 ? -2.493 -6.109 7.308 1.00 0.00 48 GLU A N 19
ATOM 30774 C CA . GLU A 1 48 ? -2.999 -7.354 7.899 1.00 0.00 48 GLU A CA 19
ATOM 30775 C C . GLU A 1 48 ? -4.202 -7.976 7.193 1.00 0.00 48 GLU A C 19
ATOM 30776 O O . GLU A 1 48 ? -5.055 -8.601 7.827 1.00 0.00 48 GLU A O 19
ATOM 30788 N N . LEU A 1 49 ? -4.270 -7.802 5.877 1.00 0.00 49 LEU A N 19
ATOM 30789 C CA . LEU A 1 49 ? -5.479 -7.988 5.090 1.00 0.00 49 LEU A CA 19
ATOM 30790 C C . LEU A 1 49 ? -6.698 -7.286 5.700 1.00 0.00 49 LEU A C 19
ATOM 30791 O O . LEU A 1 49 ? -6.600 -6.457 6.614 1.00 0.00 49 LEU A O 19
ATOM 30807 N N . PHE A 1 50 ? -7.855 -7.538 5.105 1.00 0.00 50 PHE A N 19
ATOM 30808 C CA . PHE A 1 50 ? -9.150 -7.308 5.711 1.00 0.00 50 PHE A CA 19
ATOM 30809 C C . PHE A 1 50 ? -9.660 -8.628 6.259 1.00 0.00 50 PHE A C 19
ATOM 30810 O O . PHE A 1 50 ? -9.906 -8.755 7.462 1.00 0.00 50 PHE A O 19
ATOM 30827 N N . GLY A 1 51 ? -9.835 -9.607 5.379 1.00 0.00 51 GLY A N 19
ATOM 30828 C CA . GLY A 1 51 ? -10.608 -10.792 5.656 1.00 0.00 51 GLY A CA 19
ATOM 30829 C C . GLY A 1 51 ? -11.543 -11.052 4.488 1.00 0.00 51 GLY A C 19
ATOM 30830 O O . GLY A 1 51 ? -11.715 -10.185 3.629 1.00 0.00 51 GLY A O 19
ATOM 30834 N N . ALA A 1 52 ? -12.186 -12.221 4.504 1.00 0.00 52 ALA A N 19
ATOM 30835 C CA . ALA A 1 52 ? -12.962 -12.806 3.421 1.00 0.00 52 ALA A CA 19
ATOM 30836 C C . ALA A 1 52 ? -12.066 -13.098 2.214 1.00 0.00 52 ALA A C 19
ATOM 30837 O O . ALA A 1 52 ? -11.797 -14.267 1.929 1.00 0.00 52 ALA A O 19
ATOM 30844 N N . GLU A 1 53 ? -11.601 -12.053 1.533 1.00 0.00 53 GLU A N 19
ATOM 30845 C CA . GLU A 1 53 ? -10.609 -12.129 0.476 1.00 0.00 53 GLU A CA 19
ATOM 30846 C C . GLU A 1 53 ? -9.239 -12.448 1.085 1.00 0.00 53 GLU A C 19
ATOM 30847 O O . GLU A 1 53 ? -8.881 -11.927 2.144 1.00 0.00 53 GLU A O 19
ATOM 30859 N N . GLN A 1 54 ? -8.458 -13.273 0.385 1.00 0.00 54 GLN A N 19
ATOM 30860 C CA . GLN A 1 54 ? -7.000 -13.277 0.427 1.00 0.00 54 GLN A CA 19
ATOM 30861 C C . GLN A 1 54 ? -6.493 -13.794 -0.925 1.00 0.00 54 GLN A C 19
ATOM 30862 O O . GLN A 1 54 ? -7.237 -14.525 -1.597 1.00 0.00 54 GLN A O 19
ATOM 30876 N N . PRO A 1 55 ? -5.261 -13.451 -1.337 1.00 0.00 55 PRO A N 19
ATOM 30877 C CA . PRO A 1 55 ? -4.702 -13.961 -2.577 1.00 0.00 55 PRO A CA 19
ATOM 30878 C C . PRO A 1 55 ? -4.486 -15.479 -2.503 1.00 0.00 55 PRO A C 19
ATOM 30879 O O . PRO A 1 55 ? -4.525 -16.068 -1.419 1.00 0.00 55 PRO A O 19
ATOM 30890 N N . PRO A 1 56 ? -4.227 -16.122 -3.651 1.00 0.00 56 PRO A N 19
ATOM 30891 C CA . PRO A 1 56 ? -3.841 -17.523 -3.696 1.00 0.00 56 PRO A CA 19
ATOM 30892 C C . PRO A 1 56 ? -2.539 -17.772 -2.920 1.00 0.00 56 PRO A C 19
ATOM 30893 O O . PRO A 1 56 ? -1.703 -16.868 -2.798 1.00 0.00 56 PRO A O 19
ATOM 30904 N N . PRO A 1 57 ? -2.317 -19.021 -2.468 1.00 0.00 57 PRO A N 19
ATOM 30905 C CA . PRO A 1 57 ? -1.088 -19.414 -1.795 1.00 0.00 57 PRO A CA 19
ATOM 30906 C C . PRO A 1 57 ? 0.108 -19.215 -2.715 1.00 0.00 57 PRO A C 19
ATOM 30907 O O . PRO A 1 57 ? -0.059 -19.160 -3.933 1.00 0.00 57 PRO A O 19
ATOM 30918 N N . ASN A 1 58 ? 1.321 -19.193 -2.149 1.00 0.00 58 ASN A N 19
ATOM 30919 C CA . ASN A 1 58 ? 2.601 -19.246 -2.871 1.00 0.00 58 ASN A CA 19
ATOM 30920 C C . ASN A 1 58 ? 2.739 -18.244 -4.028 1.00 0.00 58 ASN A C 19
ATOM 30921 O O . ASN A 1 58 ? 3.543 -18.460 -4.940 1.00 0.00 58 ASN A O 19
ATOM 30932 N N . THR A 1 59 ? 1.957 -17.165 -4.016 1.00 0.00 59 THR A N 19
ATOM 30933 C CA . THR A 1 59 ? 1.803 -16.254 -5.146 1.00 0.00 59 THR A CA 19
ATOM 30934 C C . THR A 1 59 ? 2.353 -14.860 -4.819 1.00 0.00 59 THR A C 19
ATOM 30935 O O . THR A 1 59 ? 2.866 -14.182 -5.715 1.00 0.00 59 THR A O 19
ATOM 30946 N N . LEU A 1 60 ? 2.289 -14.444 -3.551 1.00 0.00 60 LEU A N 19
ATOM 30947 C CA . LEU A 1 60 ? 2.905 -13.225 -3.037 1.00 0.00 60 LEU A CA 19
ATOM 30948 C C . LEU A 1 60 ? 4.410 -13.416 -2.932 1.00 0.00 60 LEU A C 19
ATOM 30949 O O . LEU A 1 60 ? 4.853 -14.507 -2.562 1.00 0.00 60 LEU A O 19
ATOM 30965 N N . SER A 1 61 ? 5.196 -12.364 -3.169 1.00 0.00 61 SER A N 19
ATOM 30966 C CA . SER A 1 61 ? 6.628 -12.424 -2.914 1.00 0.00 61 SER A CA 19
ATOM 30967 C C . SER A 1 61 ? 7.257 -11.117 -2.499 1.00 0.00 61 SER A C 19
ATOM 30968 O O . SER A 1 61 ? 6.743 -10.040 -2.761 1.00 0.00 61 SER A O 19
ATOM 30976 N N . GLU A 1 62 ? 8.448 -11.226 -1.924 1.00 0.00 62 GLU A N 19
ATOM 30977 C CA . GLU A 1 62 ? 9.151 -10.145 -1.225 1.00 0.00 62 GLU A CA 19
ATOM 30978 C C . GLU A 1 62 ? 9.673 -9.038 -2.148 1.00 0.00 62 GLU A C 19
ATOM 30979 O O . GLU A 1 62 ? 10.190 -8.019 -1.687 1.00 0.00 62 GLU A O 19
ATOM 30991 N N . GLY A 1 63 ? 9.473 -9.193 -3.451 1.00 0.00 63 GLY A N 19
ATOM 30992 C CA . GLY A 1 63 ? 9.830 -8.244 -4.492 1.00 0.00 63 GLY A CA 19
ATOM 30993 C C . GLY A 1 63 ? 8.621 -7.833 -5.323 1.00 0.00 63 GLY A C 19
ATOM 30994 O O . GLY A 1 63 ? 8.817 -7.138 -6.322 1.00 0.00 63 GLY A O 19
ATOM 30998 N N . ALA A 1 64 ? 7.398 -8.244 -4.943 1.00 0.00 64 ALA A N 19
ATOM 30999 C CA . ALA A 1 64 ? 6.211 -7.929 -5.721 1.00 0.00 64 ALA A CA 19
ATOM 31000 C C . ALA A 1 64 ? 6.057 -6.424 -5.632 1.00 0.00 64 ALA A C 19
ATOM 31001 O O . ALA A 1 64 ? 6.045 -5.881 -4.527 1.00 0.00 64 ALA A O 19
ATOM 31008 N N . GLU A 1 65 ? 6.023 -5.749 -6.774 1.00 0.00 65 GLU A N 19
ATOM 31009 C CA . GLU A 1 65 ? 5.627 -4.370 -6.879 1.00 0.00 65 GLU A CA 19
ATOM 31010 C C . GLU A 1 65 ? 4.155 -4.340 -6.482 1.00 0.00 65 GLU A C 19
ATOM 31011 O O . GLU A 1 65 ? 3.296 -4.969 -7.113 1.00 0.00 65 GLU A O 19
ATOM 31023 N N . VAL A 1 66 ? 3.874 -3.639 -5.397 1.00 0.00 66 VAL A N 19
ATOM 31024 C CA . VAL A 1 66 ? 2.536 -3.493 -4.867 1.00 0.00 66 VAL A CA 19
ATOM 31025 C C . VAL A 1 66 ? 2.235 -2.012 -4.720 1.00 0.00 66 VAL A C 19
ATOM 31026 O O . VAL A 1 66 ? 3.035 -1.232 -4.197 1.00 0.00 66 VAL A O 19
ATOM 31039 N N . SER A 1 67 ? 1.074 -1.624 -5.216 1.00 0.00 67 SER A N 19
ATOM 31040 C CA . SER A 1 67 ? 0.685 -0.242 -5.433 1.00 0.00 67 SER A CA 19
ATOM 31041 C C . SER A 1 67 ? -0.457 0.088 -4.482 1.00 0.00 67 SER A C 19
ATOM 31042 O O . SER A 1 67 ? -1.355 -0.736 -4.273 1.00 0.00 67 SER A O 19
ATOM 31050 N N . VAL A 1 68 ? -0.418 1.271 -3.882 1.00 0.00 68 VAL A N 19
ATOM 31051 C CA . VAL A 1 68 ? -1.255 1.646 -2.749 1.00 0.00 68 VAL A CA 19
ATOM 31052 C C . VAL A 1 68 ? -1.994 2.922 -3.081 1.00 0.00 68 VAL A C 19
ATOM 31053 O O . VAL A 1 68 ? -1.411 3.795 -3.717 1.00 0.00 68 VAL A O 19
ATOM 31066 N N . SER A 1 69 ? -3.241 3.039 -2.629 1.00 0.00 69 SER A N 19
ATOM 31067 C CA . SER A 1 69 ? -4.158 4.124 -2.931 1.00 0.00 69 SER A CA 19
ATOM 31068 C C . SER A 1 69 ? -5.076 4.351 -1.729 1.00 0.00 69 SER A C 19
ATOM 31069 O O . SER A 1 69 ? -5.709 3.395 -1.271 1.00 0.00 69 SER A O 19
ATOM 31077 N N . VAL A 1 70 ? -5.154 5.591 -1.233 1.00 0.00 70 VAL A N 19
ATOM 31078 C CA . VAL A 1 70 ? -6.031 6.010 -0.143 1.00 0.00 70 VAL A CA 19
ATOM 31079 C C . VAL A 1 70 ? -6.382 7.506 -0.285 1.00 0.00 70 VAL A C 19
ATOM 31080 O O . VAL A 1 70 ? -5.689 8.255 -0.974 1.00 0.00 70 VAL A O 19
ATOM 31093 N N . TRP A 1 71 ? -7.442 7.969 0.374 1.00 0.00 71 TRP A N 19
ATOM 31094 C CA . TRP A 1 71 ? -8.024 9.290 0.195 1.00 0.00 71 TRP A CA 19
ATOM 31095 C C . TRP A 1 71 ? -7.833 10.127 1.458 1.00 0.00 71 TRP A C 19
ATOM 31096 O O . TRP A 1 71 ? -8.102 9.647 2.561 1.00 0.00 71 TRP A O 19
ATOM 31117 N N . THR A 1 72 ? -7.357 11.367 1.316 1.00 0.00 72 THR A N 19
ATOM 31118 C CA . THR A 1 72 ? -6.796 12.120 2.441 1.00 0.00 72 THR A CA 19
ATOM 31119 C C . THR A 1 72 ? -7.050 13.628 2.278 1.00 0.00 72 THR A C 19
ATOM 31120 O O . THR A 1 72 ? -6.126 14.443 2.362 1.00 0.00 72 THR A O 19
ATOM 31131 N N . GLY A 1 73 ? -8.292 14.010 1.984 1.00 0.00 73 GLY A N 19
ATOM 31132 C CA . GLY A 1 73 ? -8.748 15.387 1.862 1.00 0.00 73 GLY A CA 19
ATOM 31133 C C . GLY A 1 73 ? -9.665 15.511 0.653 1.00 0.00 73 GLY A C 19
ATOM 31134 O O . GLY A 1 73 ? -10.852 15.176 0.746 1.00 0.00 73 GLY A O 19
ATOM 31138 N N . GLY A 1 74 ? -9.110 15.959 -0.471 1.00 0.00 74 GLY A N 19
ATOM 31139 C CA . GLY A 1 74 ? -9.804 16.191 -1.732 1.00 0.00 74 GLY A CA 19
ATOM 31140 C C . GLY A 1 74 ? -9.216 15.409 -2.906 1.00 0.00 74 GLY A C 19
ATOM 31141 O O . GLY A 1 74 ? -9.728 15.544 -4.021 1.00 0.00 74 GLY A O 19
ATOM 31145 N N . ALA A 1 75 ? -8.167 14.610 -2.687 1.00 0.00 75 ALA A N 19
ATOM 31146 C CA . ALA A 1 75 ? -7.526 13.811 -3.710 1.00 0.00 75 ALA A CA 19
ATOM 31147 C C . ALA A 1 75 ? -7.165 12.416 -3.202 1.00 0.00 75 ALA A C 19
ATOM 31148 O O . ALA A 1 75 ? -7.286 12.090 -2.013 1.00 0.00 75 ALA A O 19
ATOM 31155 N N . LEU A 1 76 ? -6.746 11.586 -4.156 1.00 0.00 76 LEU A N 19
ATOM 31156 C CA . LEU A 1 76 ? -6.279 10.227 -3.990 1.00 0.00 76 LEU A CA 19
ATOM 31157 C C . LEU A 1 76 ? -4.762 10.275 -3.860 1.00 0.00 76 LEU A C 19
ATOM 31158 O O . LEU A 1 76 ? -4.043 10.552 -4.826 1.00 0.00 76 LEU A O 19
ATOM 31174 N N . CYS A 1 77 ? -4.260 9.999 -2.668 1.00 0.00 77 CYS A N 19
ATOM 31175 C CA . CYS A 1 77 ? -2.845 9.794 -2.454 1.00 0.00 77 CYS A CA 19
ATOM 31176 C C . CYS A 1 77 ? -2.590 8.337 -2.775 1.00 0.00 77 CYS A C 19
ATOM 31177 O O . CYS A 1 77 ? -3.016 7.446 -2.041 1.00 0.00 77 CYS A O 19
ATOM 31185 N N . ARG A 1 78 ? -1.932 8.087 -3.900 1.00 0.00 78 ARG A N 19
ATOM 31186 C CA . ARG A 1 78 ? -1.514 6.749 -4.259 1.00 0.00 78 ARG A CA 19
ATOM 31187 C C . ARG A 1 78 ? -0.030 6.804 -4.570 1.00 0.00 78 ARG A C 19
ATOM 31188 O O . ARG A 1 78 ? 0.515 7.897 -4.765 1.00 0.00 78 ARG A O 19
ATOM 31209 N N . CYS A 1 79 ? 0.608 5.643 -4.574 1.00 0.00 79 CYS A N 19
ATOM 31210 C CA . CYS A 1 79 ? 2.044 5.517 -4.724 1.00 0.00 79 CYS A CA 19
ATOM 31211 C C . CYS A 1 79 ? 2.386 4.118 -5.232 1.00 0.00 79 CYS A C 19
ATOM 31212 O O . CYS A 1 79 ? 1.547 3.208 -5.218 1.00 0.00 79 CYS A O 19
ATOM 31220 N N . ASP A 1 80 ? 3.643 3.970 -5.635 1.00 0.00 80 ASP A N 19
ATOM 31221 C CA . ASP A 1 80 ? 4.285 2.719 -6.005 1.00 0.00 80 ASP A CA 19
ATOM 31222 C C . ASP A 1 80 ? 5.016 2.193 -4.768 1.00 0.00 80 ASP A C 19
ATOM 31223 O O . ASP A 1 80 ? 5.477 2.975 -3.928 1.00 0.00 80 ASP A O 19
ATOM 31232 N N . GLY A 1 81 ? 5.189 0.879 -4.676 1.00 0.00 81 GLY A N 19
ATOM 31233 C CA . GLY A 1 81 ? 5.931 0.243 -3.601 1.00 0.00 81 GLY A CA 19
ATOM 31234 C C . GLY A 1 81 ? 6.269 -1.200 -3.944 1.00 0.00 81 GLY A C 19
ATOM 31235 O O . GLY A 1 81 ? 5.972 -1.672 -5.045 1.00 0.00 81 GLY A O 19
ATOM 31239 N N . ARG A 1 82 ? 6.914 -1.910 -3.016 1.00 0.00 82 ARG A N 19
ATOM 31240 C CA . ARG A 1 82 ? 7.207 -3.341 -3.122 1.00 0.00 82 ARG A CA 19
ATOM 31241 C C . ARG A 1 82 ? 6.969 -4.021 -1.780 1.00 0.00 82 ARG A C 19
ATOM 31242 O O . ARG A 1 82 ? 6.911 -3.318 -0.775 1.00 0.00 82 ARG A O 19
ATOM 31263 N N . VAL A 1 83 ? 6.890 -5.354 -1.743 1.00 0.00 83 VAL A N 19
ATOM 31264 C CA . VAL A 1 83 ? 6.595 -6.107 -0.522 1.00 0.00 83 VAL A CA 19
ATOM 31265 C C . VAL A 1 83 ? 7.639 -5.888 0.586 1.00 0.00 83 VAL A C 19
ATOM 31266 O O . VAL A 1 83 ? 7.287 -5.861 1.758 1.00 0.00 83 VAL A O 19
ATOM 31279 N N . GLU A 1 84 ? 8.914 -5.711 0.248 1.00 0.00 84 GLU A N 19
ATOM 31280 C CA . GLU A 1 84 ? 10.048 -5.581 1.170 1.00 0.00 84 GLU A CA 19
ATOM 31281 C C . GLU A 1 84 ? 10.314 -6.874 1.972 1.00 0.00 84 GLU A C 19
ATOM 31282 O O . GLU A 1 84 ? 11.349 -7.515 1.781 1.00 0.00 84 GLU A O 19
ATOM 31294 N N . THR A 1 85 ? 9.394 -7.257 2.858 1.00 0.00 85 THR A N 19
ATOM 31295 C CA . THR A 1 85 ? 9.424 -8.419 3.732 1.00 0.00 85 THR A CA 19
ATOM 31296 C C . THR A 1 85 ? 7.992 -8.952 3.791 1.00 0.00 85 THR A C 19
ATOM 31297 O O . THR A 1 85 ? 7.081 -8.248 4.231 1.00 0.00 85 THR A O 19
ATOM 31308 N N . LEU A 1 86 ? 7.773 -10.179 3.322 1.00 0.00 86 LEU A N 19
ATOM 31309 C CA . LEU A 1 86 ? 6.503 -10.875 3.503 1.00 0.00 86 LEU A CA 19
ATOM 31310 C C . LEU A 1 86 ? 6.589 -11.647 4.817 1.00 0.00 86 LEU A C 19
ATOM 31311 O O . LEU A 1 86 ? 7.690 -11.962 5.267 1.00 0.00 86 LEU A O 19
ATOM 31327 N N . ARG A 1 87 ? 5.457 -12.037 5.394 1.00 0.00 87 ARG A N 19
ATOM 31328 C CA . ARG A 1 87 ? 5.411 -12.923 6.551 1.00 0.00 87 ARG A CA 19
ATOM 31329 C C . ARG A 1 87 ? 4.519 -14.104 6.222 1.00 0.00 87 ARG A C 19
ATOM 31330 O O . ARG A 1 87 ? 4.978 -15.242 6.302 1.00 0.00 87 ARG A O 19
ATOM 31351 N N . ASP A 1 88 ? 3.272 -13.855 5.833 1.00 0.00 88 ASP A N 19
ATOM 31352 C CA . ASP A 1 88 ? 2.320 -14.881 5.421 1.00 0.00 88 ASP A CA 19
ATOM 31353 C C . ASP A 1 88 ? 1.407 -14.267 4.375 1.00 0.00 88 ASP A C 19
ATOM 31354 O O . ASP A 1 88 ? 1.430 -13.055 4.150 1.00 0.00 88 ASP A O 19
ATOM 31363 N N . ASP A 1 89 ? 0.518 -15.072 3.802 1.00 0.00 89 ASP A N 19
ATOM 31364 C CA . ASP A 1 89 ? -0.473 -14.662 2.812 1.00 0.00 89 ASP A CA 19
ATOM 31365 C C . ASP A 1 89 ? -1.598 -13.811 3.433 1.00 0.00 89 ASP A C 19
ATOM 31366 O O . ASP A 1 89 ? -2.690 -13.718 2.871 1.00 0.00 89 ASP A O 19
ATOM 31375 N N . ARG A 1 90 ? -1.355 -13.155 4.572 1.00 0.00 90 ARG A N 19
ATOM 31376 C CA . ARG A 1 90 ? -2.210 -12.108 5.127 1.00 0.00 90 ARG A CA 19
ATOM 31377 C C . ARG A 1 90 ? -1.458 -11.017 5.884 1.00 0.00 90 ARG A C 19
ATOM 31378 O O . ARG A 1 90 ? -2.090 -10.049 6.284 1.00 0.00 90 ARG A O 19
ATOM 31399 N N . GLN A 1 91 ? -0.147 -11.129 6.113 1.00 0.00 91 GLN A N 19
ATOM 31400 C CA . GLN A 1 91 ? 0.619 -10.102 6.796 1.00 0.00 91 GLN A CA 19
ATOM 31401 C C . GLN A 1 91 ? 1.934 -9.963 6.063 1.00 0.00 91 GLN A C 19
ATOM 31402 O O . GLN A 1 91 ? 2.606 -10.958 5.781 1.00 0.00 91 GLN A O 19
ATOM 31416 N N . PHE A 1 92 ? 2.287 -8.726 5.759 1.00 0.00 92 PHE A N 19
ATOM 31417 C CA . PHE A 1 92 ? 3.492 -8.354 5.044 1.00 0.00 92 PHE A CA 19
ATOM 31418 C C . PHE A 1 92 ? 3.722 -6.854 5.185 1.00 0.00 92 PHE A C 19
ATOM 31419 O O . PHE A 1 92 ? 2.794 -6.090 5.489 1.00 0.00 92 PHE A O 19
ATOM 31436 N N . ALA A 1 93 ? 4.974 -6.465 4.969 1.00 0.00 93 ALA A N 19
ATOM 31437 C CA . ALA A 1 93 ? 5.414 -5.089 4.906 1.00 0.00 93 ALA A CA 19
ATOM 31438 C C . ALA A 1 93 ? 5.104 -4.507 3.526 1.00 0.00 93 ALA A C 19
ATOM 31439 O O . ALA A 1 93 ? 4.698 -5.224 2.616 1.00 0.00 93 ALA A O 19
ATOM 31446 N N . ILE A 1 94 ? 5.372 -3.216 3.348 1.00 0.00 94 ILE A N 19
ATOM 31447 C CA . ILE A 1 94 ? 5.586 -2.593 2.060 1.00 0.00 94 ILE A CA 19
ATOM 31448 C C . ILE A 1 94 ? 6.686 -1.546 2.208 1.00 0.00 94 ILE A C 19
ATOM 31449 O O . ILE A 1 94 ? 6.701 -0.803 3.191 1.00 0.00 94 ILE A O 19
ATOM 31465 N N . ARG A 1 95 ? 7.576 -1.461 1.219 1.00 0.00 95 ARG A N 19
ATOM 31466 C CA . ARG A 1 95 ? 8.477 -0.337 0.994 1.00 0.00 95 ARG A CA 19
ATOM 31467 C C . ARG A 1 95 ? 7.786 0.579 0.006 1.00 0.00 95 ARG A C 19
ATOM 31468 O O . ARG A 1 95 ? 7.627 0.210 -1.153 1.00 0.00 95 ARG A O 19
ATOM 31489 N N . LEU A 1 96 ? 7.383 1.760 0.455 1.00 0.00 96 LEU A N 19
ATOM 31490 C CA . LEU A 1 96 ? 7.003 2.850 -0.433 1.00 0.00 96 LEU A CA 19
ATOM 31491 C C . LEU A 1 96 ? 8.263 3.402 -1.073 1.00 0.00 96 LEU A C 19
ATOM 31492 O O . LEU A 1 96 ? 9.269 3.583 -0.376 1.00 0.00 96 LEU A O 19
ATOM 31508 N N . VAL A 1 97 ? 8.190 3.724 -2.362 1.00 0.00 97 VAL A N 19
ATOM 31509 C CA . VAL A 1 97 ? 9.328 4.232 -3.112 1.00 0.00 97 VAL A CA 19
ATOM 31510 C C . VAL A 1 97 ? 8.941 5.479 -3.904 1.00 0.00 97 VAL A C 19
ATOM 31511 O O . VAL A 1 97 ? 7.881 5.536 -4.536 1.00 0.00 97 VAL A O 19
ATOM 31524 N N . GLY A 1 98 ? 9.837 6.463 -3.931 1.00 0.00 98 GLY A N 19
ATOM 31525 C CA . GLY A 1 98 ? 9.767 7.612 -4.813 1.00 0.00 98 GLY A CA 19
ATOM 31526 C C . GLY A 1 98 ? 9.100 8.802 -4.149 1.00 0.00 98 GLY A C 19
ATOM 31527 O O . GLY A 1 98 ? 9.779 9.662 -3.586 1.00 0.00 98 GLY A O 19
ATOM 31531 N N . ARG A 1 99 ? 7.775 8.872 -4.279 1.00 0.00 99 ARG A N 19
ATOM 31532 C CA . ARG A 1 99 ? 6.943 9.981 -3.809 1.00 0.00 99 ARG A CA 19
ATOM 31533 C C . ARG A 1 99 ? 5.496 9.535 -3.691 1.00 0.00 99 ARG A C 19
ATOM 31534 O O . ARG A 1 99 ? 5.022 8.791 -4.555 1.00 0.00 99 ARG A O 19
ATOM 31555 N N . VAL A 1 100 ? 4.765 10.125 -2.744 1.00 0.00 100 VAL A N 19
ATOM 31556 C CA . VAL A 1 100 ? 3.310 10.175 -2.761 1.00 0.00 100 VAL A CA 19
ATOM 31557 C C . VAL A 1 100 ? 2.948 11.621 -3.117 1.00 0.00 100 VAL A C 19
ATOM 31558 O O . VAL A 1 100 ? 3.289 12.517 -2.342 1.00 0.00 100 VAL A O 19
ATOM 31571 N N . ARG A 1 101 ? 2.321 11.873 -4.276 1.00 0.00 101 ARG A N 19
ATOM 31572 C CA . ARG A 1 101 ? 2.070 13.247 -4.747 1.00 0.00 101 ARG A CA 19
ATOM 31573 C C . ARG A 1 101 ? 0.667 13.462 -5.314 1.00 0.00 101 ARG A C 19
ATOM 31574 O O . ARG A 1 101 ? 0.512 14.239 -6.247 1.00 0.00 101 ARG A O 19
ATOM 31595 N N . GLU A 1 102 ? -0.336 12.793 -4.742 1.00 0.00 102 GLU A N 19
ATOM 31596 C CA . GLU A 1 102 ? -1.769 12.884 -5.059 1.00 0.00 102 GLU A CA 19
ATOM 31597 C C . GLU A 1 102 ? -2.090 12.817 -6.567 1.00 0.00 102 GLU A C 19
ATOM 31598 O O . GLU A 1 102 ? -2.077 13.830 -7.267 1.00 0.00 102 GLU A O 19
ATOM 31610 N N . LEU A 1 103 ? -2.358 11.610 -7.092 1.00 0.00 103 LEU A N 19
ATOM 31611 C CA . LEU A 1 103 ? -2.300 11.332 -8.540 1.00 0.00 103 LEU A CA 19
ATOM 31612 C C . LEU A 1 103 ? -3.679 11.116 -9.200 1.00 0.00 103 LEU A C 19
ATOM 31613 O O . LEU A 1 103 ? -3.745 10.918 -10.417 1.00 0.00 103 LEU A O 19
ATOM 31629 N N . GLN A 1 104 ? -4.774 11.118 -8.438 1.00 0.00 104 GLN A N 19
ATOM 31630 C CA . GLN A 1 104 ? -6.155 11.278 -8.915 1.00 0.00 104 GLN A CA 19
ATOM 31631 C C . GLN A 1 104 ? -6.822 12.259 -7.949 1.00 0.00 104 GLN A C 19
ATOM 31632 O O . GLN A 1 104 ? -6.339 12.419 -6.826 1.00 0.00 104 GLN A O 19
ATOM 31646 N N . ARG A 1 105 ? -7.955 12.860 -8.316 1.00 0.00 105 ARG A N 19
ATOM 31647 C CA . ARG A 1 105 ? -8.698 13.793 -7.464 1.00 0.00 105 ARG A CA 19
ATOM 31648 C C . ARG A 1 105 ? -10.115 13.276 -7.223 1.00 0.00 105 ARG A C 19
ATOM 31649 O O . ARG A 1 105 ? -10.579 12.370 -7.922 1.00 0.00 105 ARG A O 19
ATOM 31670 N N . ARG A 1 106 ? -10.769 13.792 -6.179 1.00 0.00 106 ARG A N 19
ATOM 31671 C CA . ARG A 1 106 ? -12.088 13.355 -5.735 1.00 0.00 106 ARG A CA 19
ATOM 31672 C C . ARG A 1 106 ? -13.101 14.370 -6.248 1.00 0.00 106 ARG A C 19
ATOM 31673 O O . ARG A 1 106 ? -12.845 15.574 -6.147 1.00 0.00 106 ARG A O 19
ATOM 31694 N N . GLU A 1 107 ? -14.247 13.946 -6.771 1.00 0.00 107 GLU A N 19
ATOM 31695 C CA . GLU A 1 107 ? -15.267 14.840 -7.323 1.00 0.00 107 GLU A CA 19
ATOM 31696 C C . GLU A 1 107 ? -16.655 14.433 -6.829 1.00 0.00 107 GLU A C 19
ATOM 31697 O O . GLU A 1 107 ? -17.510 14.045 -7.623 1.00 0.00 107 GLU A O 19
ATOM 31709 N N . TYR A 1 108 ? -16.883 14.498 -5.518 1.00 0.00 108 TYR A N 19
ATOM 31710 C CA . TYR A 1 108 ? -18.173 14.219 -4.872 1.00 0.00 108 TYR A CA 19
ATOM 31711 C C . TYR A 1 108 ? -18.785 12.834 -5.182 1.00 0.00 108 TYR A C 19
ATOM 31712 O O . TYR A 1 108 ? -19.914 12.559 -4.774 1.00 0.00 108 TYR A O 19
ATOM 31730 N N . PHE A 1 109 ? -18.048 11.951 -5.864 1.00 0.00 109 PHE A N 19
ATOM 31731 C CA . PHE A 1 109 ? -18.266 10.516 -5.899 1.00 0.00 109 PHE A CA 19
ATOM 31732 C C . PHE A 1 109 ? -17.804 10.026 -4.541 1.00 0.00 109 PHE A C 19
ATOM 31733 O O . PHE A 1 109 ? -18.653 9.636 -3.715 1.00 0.00 109 PHE A O 19
ATOM 31750 N N . GLY A 1 1 ? 10.294 19.693 1.988 1.00 0.00 1 GLY A N 20
ATOM 31751 C CA . GLY A 1 1 ? 11.131 20.026 0.830 1.00 0.00 1 GLY A CA 20
ATOM 31752 C C . GLY A 1 1 ? 12.468 20.544 1.317 1.00 0.00 1 GLY A C 20
ATOM 31753 O O . GLY A 1 1 ? 12.749 21.746 1.222 1.00 0.00 1 GLY A O 20
ATOM 31757 N N . MET A 1 2 ? 13.265 19.631 1.877 1.00 0.00 2 MET A N 20
ATOM 31758 C CA . MET A 1 2 ? 14.637 19.836 2.301 1.00 0.00 2 MET A CA 20
ATOM 31759 C C . MET A 1 2 ? 15.406 18.603 1.823 1.00 0.00 2 MET A C 20
ATOM 31760 O O . MET A 1 2 ? 15.812 17.749 2.618 1.00 0.00 2 MET A O 20
ATOM 31774 N N . SER A 1 3 ? 15.556 18.510 0.500 1.00 0.00 3 SER A N 20
ATOM 31775 C CA . SER A 1 3 ? 16.434 17.578 -0.191 1.00 0.00 3 SER A CA 20
ATOM 31776 C C . SER A 1 3 ? 16.180 16.117 0.226 1.00 0.00 3 SER A C 20
ATOM 31777 O O . SER A 1 3 ? 17.135 15.378 0.471 1.00 0.00 3 SER A O 20
ATOM 31785 N N . ALA A 1 4 ? 14.914 15.694 0.331 1.00 0.00 4 ALA A N 20
ATOM 31786 C CA . ALA A 1 4 ? 14.525 14.392 0.866 1.00 0.00 4 ALA A CA 20
ATOM 31787 C C . ALA A 1 4 ? 13.438 13.761 -0.004 1.00 0.00 4 ALA A C 20
ATOM 31788 O O . ALA A 1 4 ? 12.239 13.975 0.203 1.00 0.00 4 ALA A O 20
ATOM 31795 N N . ASP A 1 5 ? 13.856 12.970 -0.985 1.00 0.00 5 ASP A N 20
ATOM 31796 C CA . ASP A 1 5 ? 12.972 12.154 -1.801 1.00 0.00 5 ASP A CA 20
ATOM 31797 C C . ASP A 1 5 ? 12.298 11.082 -0.933 1.00 0.00 5 ASP A C 20
ATOM 31798 O O . ASP A 1 5 ? 12.908 10.071 -0.569 1.00 0.00 5 ASP A O 20
ATOM 31807 N N . GLY A 1 6 ? 11.026 11.287 -0.579 1.00 0.00 6 GLY A N 20
ATOM 31808 C CA . GLY A 1 6 ? 10.220 10.263 0.070 1.00 0.00 6 GLY A CA 20
ATOM 31809 C C . GLY A 1 6 ? 10.351 10.291 1.589 1.00 0.00 6 GLY A C 20
ATOM 31810 O O . GLY A 1 6 ? 11.088 9.500 2.174 1.00 0.00 6 GLY A O 20
ATOM 31814 N N . SER A 1 7 ? 9.596 11.167 2.249 1.00 0.00 7 SER A N 20
ATOM 31815 C CA . SER A 1 7 ? 9.263 11.040 3.672 1.00 0.00 7 SER A CA 20
ATOM 31816 C C . SER A 1 7 ? 7.779 11.359 3.930 1.00 0.00 7 SER A C 20
ATOM 31817 O O . SER A 1 7 ? 7.325 11.422 5.071 1.00 0.00 7 SER A O 20
ATOM 31825 N N . GLU A 1 8 ? 7.008 11.553 2.863 1.00 0.00 8 GLU A N 20
ATOM 31826 C CA . GLU A 1 8 ? 5.625 12.010 2.838 1.00 0.00 8 GLU A CA 20
ATOM 31827 C C . GLU A 1 8 ? 4.608 10.892 3.076 1.00 0.00 8 GLU A C 20
ATOM 31828 O O . GLU A 1 8 ? 3.421 11.172 3.207 1.00 0.00 8 GLU A O 20
ATOM 31840 N N . TYR A 1 9 ? 5.045 9.634 3.127 1.00 0.00 9 TYR A N 20
ATOM 31841 C CA . TYR A 1 9 ? 4.163 8.476 3.101 1.00 0.00 9 TYR A CA 20
ATOM 31842 C C . TYR A 1 9 ? 3.187 8.547 4.272 1.00 0.00 9 TYR A C 20
ATOM 31843 O O . TYR A 1 9 ? 1.981 8.407 4.084 1.00 0.00 9 TYR A O 20
ATOM 31861 N N . GLY A 1 10 ? 3.689 8.840 5.469 1.00 0.00 10 GLY A N 20
ATOM 31862 C CA . GLY A 1 10 ? 2.902 8.871 6.686 1.00 0.00 10 GLY A CA 20
ATOM 31863 C C . GLY A 1 10 ? 2.072 10.139 6.847 1.00 0.00 10 GLY A C 20
ATOM 31864 O O . GLY A 1 10 ? 1.349 10.263 7.836 1.00 0.00 10 GLY A O 20
ATOM 31868 N N . ARG A 1 11 ? 2.133 11.093 5.908 1.00 0.00 11 ARG A N 20
ATOM 31869 C CA . ARG A 1 11 ? 1.122 12.141 5.847 1.00 0.00 11 ARG A CA 20
ATOM 31870 C C . ARG A 1 11 ? -0.184 11.571 5.308 1.00 0.00 11 ARG A C 20
ATOM 31871 O O . ARG A 1 11 ? -1.252 12.093 5.607 1.00 0.00 11 ARG A O 20
ATOM 31892 N N . TYR A 1 12 ? -0.090 10.537 4.474 1.00 0.00 12 TYR A N 20
ATOM 31893 C CA . TYR A 1 12 ? -1.192 10.019 3.688 1.00 0.00 12 TYR A CA 20
ATOM 31894 C C . TYR A 1 12 ? -1.665 8.693 4.250 1.00 0.00 12 TYR A C 20
ATOM 31895 O O . TYR A 1 12 ? -2.863 8.439 4.271 1.00 0.00 12 TYR A O 20
ATOM 31913 N N . PHE A 1 13 ? -0.735 7.829 4.645 1.00 0.00 13 PHE A N 20
ATOM 31914 C CA . PHE A 1 13 ? -1.001 6.525 5.199 1.00 0.00 13 PHE A CA 20
ATOM 31915 C C . PHE A 1 13 ? -0.907 6.677 6.709 1.00 0.00 13 PHE A C 20
ATOM 31916 O O . PHE A 1 13 ? 0.142 7.024 7.254 1.00 0.00 13 PHE A O 20
ATOM 31933 N N . GLU A 1 14 ? -2.019 6.452 7.384 1.00 0.00 14 GLU A N 20
ATOM 31934 C CA . GLU A 1 14 ? -2.073 6.423 8.832 1.00 0.00 14 GLU A CA 20
ATOM 31935 C C . GLU A 1 14 ? -1.938 4.973 9.296 1.00 0.00 14 GLU A C 20
ATOM 31936 O O . GLU A 1 14 ? -2.331 4.049 8.590 1.00 0.00 14 GLU A O 20
ATOM 31948 N N . GLN A 1 15 ? -1.448 4.786 10.519 1.00 0.00 15 GLN A N 20
ATOM 31949 C CA . GLN A 1 15 ? -1.169 3.503 11.172 1.00 0.00 15 GLN A CA 20
ATOM 31950 C C . GLN A 1 15 ? -2.348 2.533 11.170 1.00 0.00 15 GLN A C 20
ATOM 31951 O O . GLN A 1 15 ? -2.119 1.339 11.287 1.00 0.00 15 GLN A O 20
ATOM 31965 N N . LEU A 1 16 ? -3.575 3.029 11.056 1.00 0.00 16 LEU A N 20
ATOM 31966 C CA . LEU A 1 16 ? -4.814 2.275 11.190 1.00 0.00 16 LEU A CA 20
ATOM 31967 C C . LEU A 1 16 ? -5.756 2.531 10.006 1.00 0.00 16 LEU A C 20
ATOM 31968 O O . LEU A 1 16 ? -6.930 2.162 10.062 1.00 0.00 16 LEU A O 20
ATOM 31984 N N . GLN A 1 17 ? -5.294 3.223 8.958 1.00 0.00 17 GLN A N 20
ATOM 31985 C CA . GLN A 1 17 ? -6.050 3.394 7.717 1.00 0.00 17 GLN A CA 20
ATOM 31986 C C . GLN A 1 17 ? -6.131 2.072 6.958 1.00 0.00 17 GLN A C 20
ATOM 31987 O O . GLN A 1 17 ? -5.506 1.085 7.326 1.00 0.00 17 GLN A O 20
ATOM 32001 N N . LYS A 1 18 ? -6.867 2.065 5.847 1.00 0.00 18 LYS A N 20
ATOM 32002 C CA . LYS A 1 18 ? -6.861 0.983 4.872 1.00 0.00 18 LYS A CA 20
ATOM 32003 C C . LYS A 1 18 ? -6.282 1.506 3.574 1.00 0.00 18 LYS A C 20
ATOM 32004 O O . LYS A 1 18 ? -6.533 2.664 3.209 1.00 0.00 18 LYS A O 20
ATOM 32023 N N . VAL A 1 19 ? -5.569 0.652 2.852 1.00 0.00 19 VAL A N 20
ATOM 32024 C CA . VAL A 1 19 ? -4.972 0.980 1.562 1.00 0.00 19 VAL A CA 20
ATOM 32025 C C . VAL A 1 19 ? -5.348 -0.079 0.537 1.00 0.00 19 VAL A C 20
ATOM 32026 O O . VAL A 1 19 ? -5.586 -1.238 0.882 1.00 0.00 19 VAL A O 20
ATOM 32039 N N . ASN A 1 20 ? -5.371 0.340 -0.727 1.00 0.00 20 ASN A N 20
ATOM 32040 C CA . ASN A 1 20 ? -5.513 -0.550 -1.865 1.00 0.00 20 ASN A CA 20
ATOM 32041 C C . ASN A 1 20 ? -4.253 -1.407 -2.022 1.00 0.00 20 ASN A C 20
ATOM 32042 O O . ASN A 1 20 ? -3.184 -0.974 -1.594 1.00 0.00 20 ASN A O 20
ATOM 32053 N N . LEU A 1 21 ? -4.345 -2.596 -2.636 1.00 0.00 21 LEU A N 20
ATOM 32054 C CA . LEU A 1 21 ? -3.348 -3.658 -2.420 1.00 0.00 21 LEU A CA 20
ATOM 32055 C C . LEU A 1 21 ? -2.775 -4.273 -3.699 1.00 0.00 21 LEU A C 20
ATOM 32056 O O . LEU A 1 21 ? -2.302 -5.404 -3.664 1.00 0.00 21 LEU A O 20
ATOM 32072 N N . THR A 1 22 ? -2.836 -3.578 -4.828 1.00 0.00 22 THR A N 20
ATOM 32073 C CA . THR A 1 22 ? -2.660 -4.128 -6.169 1.00 0.00 22 THR A CA 20
ATOM 32074 C C . THR A 1 22 ? -1.354 -4.942 -6.318 1.00 0.00 22 THR A C 20
ATOM 32075 O O . THR A 1 22 ? -0.296 -4.344 -6.524 1.00 0.00 22 THR A O 20
ATOM 32086 N N . VAL A 1 23 ? -1.382 -6.278 -6.235 1.00 0.00 23 VAL A N 20
ATOM 32087 C CA . VAL A 1 23 ? -0.199 -7.125 -6.447 1.00 0.00 23 VAL A CA 20
ATOM 32088 C C . VAL A 1 23 ? -0.103 -7.441 -7.932 1.00 0.00 23 VAL A C 20
ATOM 32089 O O . VAL A 1 23 ? -1.108 -7.799 -8.547 1.00 0.00 23 VAL A O 20
ATOM 32102 N N . ARG A 1 24 ? 1.091 -7.342 -8.511 1.00 0.00 24 ARG A N 20
ATOM 32103 C CA . ARG A 1 24 ? 1.391 -7.866 -9.832 1.00 0.00 24 ARG A CA 20
ATOM 32104 C C . ARG A 1 24 ? 1.690 -9.360 -9.695 1.00 0.00 24 ARG A C 20
ATOM 32105 O O . ARG A 1 24 ? 2.583 -9.715 -8.928 1.00 0.00 24 ARG A O 20
ATOM 32126 N N . LEU A 1 25 ? 0.989 -10.225 -10.435 1.00 0.00 25 LEU A N 20
ATOM 32127 C CA . LEU A 1 25 ? 1.209 -11.682 -10.442 1.00 0.00 25 LEU A CA 20
ATOM 32128 C C . LEU A 1 25 ? 1.834 -12.184 -11.745 1.00 0.00 25 LEU A C 20
ATOM 32129 O O . LEU A 1 25 ? 1.814 -13.382 -12.038 1.00 0.00 25 LEU A O 20
ATOM 32145 N N . GLY A 1 26 ? 2.350 -11.274 -12.558 1.00 0.00 26 GLY A N 20
ATOM 32146 C CA . GLY A 1 26 ? 2.770 -11.523 -13.919 1.00 0.00 26 GLY A CA 20
ATOM 32147 C C . GLY A 1 26 ? 2.104 -10.466 -14.782 1.00 0.00 26 GLY A C 20
ATOM 32148 O O . GLY A 1 26 ? 1.932 -9.330 -14.331 1.00 0.00 26 GLY A O 20
ATOM 32152 N N . ASP A 1 27 ? 1.718 -10.828 -15.996 1.00 0.00 27 ASP A N 20
ATOM 32153 C CA . ASP A 1 27 ? 1.074 -9.912 -16.929 1.00 0.00 27 ASP A CA 20
ATOM 32154 C C . ASP A 1 27 ? -0.426 -9.866 -16.609 1.00 0.00 27 ASP A C 20
ATOM 32155 O O . ASP A 1 27 ? -0.894 -9.032 -15.827 1.00 0.00 27 ASP A O 20
ATOM 32164 N N . THR A 1 28 ? -1.183 -10.809 -17.165 1.00 0.00 28 THR A N 20
ATOM 32165 C CA . THR A 1 28 ? -2.641 -10.859 -17.239 1.00 0.00 28 THR A CA 20
ATOM 32166 C C . THR A 1 28 ? -3.246 -11.525 -15.997 1.00 0.00 28 THR A C 20
ATOM 32167 O O . THR A 1 28 ? -4.129 -12.378 -16.111 1.00 0.00 28 THR A O 20
ATOM 32178 N N . GLY A 1 29 ? -2.755 -11.194 -14.802 1.00 0.00 29 GLY A N 20
ATOM 32179 C CA . GLY A 1 29 ? -3.162 -11.860 -13.576 1.00 0.00 29 GLY A CA 20
ATOM 32180 C C . GLY A 1 29 ? -3.618 -10.853 -12.541 1.00 0.00 29 GLY A C 20
ATOM 32181 O O . GLY A 1 29 ? -4.790 -10.474 -12.499 1.00 0.00 29 GLY A O 20
ATOM 32185 N N . SER A 1 30 ? -2.654 -10.434 -11.729 1.00 0.00 30 SER A N 20
ATOM 32186 C CA . SER A 1 30 ? -2.765 -9.508 -10.614 1.00 0.00 30 SER A CA 20
ATOM 32187 C C . SER A 1 30 ? -3.752 -9.954 -9.505 1.00 0.00 30 SER A C 20
ATOM 32188 O O . SER A 1 30 ? -4.448 -10.970 -9.628 1.00 0.00 30 SER A O 20
ATOM 32196 N N . PHE A 1 31 ? -3.745 -9.254 -8.367 1.00 0.00 31 PHE A N 20
ATOM 32197 C CA . PHE A 1 31 ? -4.681 -9.414 -7.253 1.00 0.00 31 PHE A CA 20
ATOM 32198 C C . PHE A 1 31 ? -4.994 -8.034 -6.679 1.00 0.00 31 PHE A C 20
ATOM 32199 O O . PHE A 1 31 ? -4.095 -7.193 -6.594 1.00 0.00 31 PHE A O 20
ATOM 32216 N N . ASP A 1 32 ? -6.224 -7.807 -6.229 1.00 0.00 32 ASP A N 20
ATOM 32217 C CA . ASP A 1 32 ? -6.633 -6.612 -5.497 1.00 0.00 32 ASP A CA 20
ATOM 32218 C C . ASP A 1 32 ? -7.391 -7.069 -4.257 1.00 0.00 32 ASP A C 20
ATOM 32219 O O . ASP A 1 32 ? -8.228 -7.966 -4.345 1.00 0.00 32 ASP A O 20
ATOM 32228 N N . GLY A 1 33 ? -7.114 -6.445 -3.114 1.00 0.00 33 GLY A N 20
ATOM 32229 C CA . GLY A 1 33 ? -7.803 -6.704 -1.847 1.00 0.00 33 GLY A CA 20
ATOM 32230 C C . GLY A 1 33 ? -7.829 -5.452 -0.976 1.00 0.00 33 GLY A C 20
ATOM 32231 O O . GLY A 1 33 ? -7.354 -4.395 -1.408 1.00 0.00 33 GLY A O 20
ATOM 32235 N N . THR A 1 34 ? -8.331 -5.568 0.254 1.00 0.00 34 THR A N 20
ATOM 32236 C CA . THR A 1 34 ? -8.244 -4.536 1.276 1.00 0.00 34 THR A CA 20
ATOM 32237 C C . THR A 1 34 ? -7.469 -5.093 2.469 1.00 0.00 34 THR A C 20
ATOM 32238 O O . THR A 1 34 ? -7.593 -6.278 2.789 1.00 0.00 34 THR A O 20
ATOM 32249 N N . ALA A 1 35 ? -6.704 -4.252 3.164 1.00 0.00 35 ALA A N 20
ATOM 32250 C CA . ALA A 1 35 ? -6.090 -4.558 4.446 1.00 0.00 35 ALA A CA 20
ATOM 32251 C C . ALA A 1 35 ? -6.121 -3.270 5.241 1.00 0.00 35 ALA A C 20
ATOM 32252 O O . ALA A 1 35 ? -6.048 -2.181 4.657 1.00 0.00 35 ALA A O 20
ATOM 32259 N N . ALA A 1 36 ? -6.213 -3.397 6.558 1.00 0.00 36 ALA A N 20
ATOM 32260 C CA . ALA A 1 36 ? -5.873 -2.310 7.445 1.00 0.00 36 ALA A CA 20
ATOM 32261 C C . ALA A 1 36 ? -4.350 -2.263 7.573 1.00 0.00 36 ALA A C 20
ATOM 32262 O O . ALA A 1 36 ? -3.670 -3.287 7.448 1.00 0.00 36 ALA A O 20
ATOM 32269 N N . ILE A 1 37 ? -3.839 -1.063 7.816 1.00 0.00 37 ILE A N 20
ATOM 32270 C CA . ILE A 1 37 ? -2.494 -0.795 8.288 1.00 0.00 37 ILE A CA 20
ATOM 32271 C C . ILE A 1 37 ? -2.491 -1.162 9.775 1.00 0.00 37 ILE A C 20
ATOM 32272 O O . ILE A 1 37 ? -3.544 -1.176 10.425 1.00 0.00 37 ILE A O 20
ATOM 32288 N N . THR A 1 38 ? -1.305 -1.472 10.288 1.00 0.00 38 THR A N 20
ATOM 32289 C CA . THR A 1 38 ? -1.100 -1.906 11.659 1.00 0.00 38 THR A CA 20
ATOM 32290 C C . THR A 1 38 ? 0.076 -1.181 12.313 1.00 0.00 38 THR A C 20
ATOM 32291 O O . THR A 1 38 ? -0.010 -0.781 13.475 1.00 0.00 38 THR A O 20
ATOM 32302 N N . SER A 1 39 ? 1.171 -0.991 11.575 1.00 0.00 39 SER A N 20
ATOM 32303 C CA . SER A 1 39 ? 2.388 -0.351 12.045 1.00 0.00 39 SER A CA 20
ATOM 32304 C C . SER A 1 39 ? 2.944 0.509 10.912 1.00 0.00 39 SER A C 20
ATOM 32305 O O . SER A 1 39 ? 2.719 0.202 9.735 1.00 0.00 39 SER A O 20
ATOM 32313 N N . LEU A 1 40 ? 3.697 1.559 11.245 1.00 0.00 40 LEU A N 20
ATOM 32314 C CA . LEU A 1 40 ? 4.283 2.459 10.258 1.00 0.00 40 LEU A CA 20
ATOM 32315 C C . LEU A 1 40 ? 5.609 2.998 10.781 1.00 0.00 40 LEU A C 20
ATOM 32316 O O . LEU A 1 40 ? 5.692 3.411 11.940 1.00 0.00 40 LEU A O 20
ATOM 32332 N N . LYS A 1 41 ? 6.630 2.981 9.923 1.00 0.00 41 LYS A N 20
ATOM 32333 C CA . LYS A 1 41 ? 7.949 3.549 10.128 1.00 0.00 41 LYS A CA 20
ATOM 32334 C C . LYS A 1 41 ? 8.390 4.187 8.804 1.00 0.00 41 LYS A C 20
ATOM 32335 O O . LYS A 1 41 ? 9.217 3.633 8.070 1.00 0.00 41 LYS A O 20
ATOM 32354 N N . GLY A 1 42 ? 7.823 5.347 8.474 1.00 0.00 42 GLY A N 20
ATOM 32355 C CA . GLY A 1 42 ? 8.109 6.112 7.261 1.00 0.00 42 GLY A CA 20
ATOM 32356 C C . GLY A 1 42 ? 7.896 5.293 5.986 1.00 0.00 42 GLY A C 20
ATOM 32357 O O . GLY A 1 42 ? 6.782 4.859 5.715 1.00 0.00 42 GLY A O 20
ATOM 32361 N N . SER A 1 43 ? 8.953 5.040 5.203 1.00 0.00 43 SER A N 20
ATOM 32362 C CA . SER A 1 43 ? 8.940 4.199 3.992 1.00 0.00 43 SER A CA 20
ATOM 32363 C C . SER A 1 43 ? 8.620 2.736 4.232 1.00 0.00 43 SER A C 20
ATOM 32364 O O . SER A 1 43 ? 8.878 1.940 3.338 1.00 0.00 43 SER A O 20
ATOM 32372 N N . LEU A 1 44 ? 8.166 2.353 5.412 1.00 0.00 44 LEU A N 20
ATOM 32373 C CA . LEU A 1 44 ? 7.928 0.970 5.760 1.00 0.00 44 LEU A CA 20
ATOM 32374 C C . LEU A 1 44 ? 6.634 0.943 6.539 1.00 0.00 44 LEU A C 20
ATOM 32375 O O . LEU A 1 44 ? 6.555 1.545 7.603 1.00 0.00 44 LEU A O 20
ATOM 32391 N N . ALA A 1 45 ? 5.623 0.271 6.019 1.00 0.00 45 ALA A N 20
ATOM 32392 C CA . ALA A 1 45 ? 4.366 0.064 6.726 1.00 0.00 45 ALA A CA 20
ATOM 32393 C C . ALA A 1 45 ? 4.110 -1.432 6.815 1.00 0.00 45 ALA A C 20
ATOM 32394 O O . ALA A 1 45 ? 4.762 -2.197 6.108 1.00 0.00 45 ALA A O 20
ATOM 32401 N N . TRP A 1 46 ? 3.168 -1.843 7.657 1.00 0.00 46 TRP A N 20
ATOM 32402 C CA . TRP A 1 46 ? 2.715 -3.225 7.774 1.00 0.00 46 TRP A CA 20
ATOM 32403 C C . TRP A 1 46 ? 1.198 -3.274 7.677 1.00 0.00 46 TRP A C 20
ATOM 32404 O O . TRP A 1 46 ? 0.520 -2.259 7.873 1.00 0.00 46 TRP A O 20
ATOM 32425 N N . LEU A 1 47 ? 0.699 -4.441 7.271 1.00 0.00 47 LEU A N 20
ATOM 32426 C CA . LEU A 1 47 ? -0.643 -4.686 6.778 1.00 0.00 47 LEU A CA 20
ATOM 32427 C C . LEU A 1 47 ? -1.051 -6.096 7.187 1.00 0.00 47 LEU A C 20
ATOM 32428 O O . LEU A 1 47 ? -0.213 -7.002 7.238 1.00 0.00 47 LEU A O 20
ATOM 32444 N N . GLU A 1 48 ? -2.348 -6.309 7.382 1.00 0.00 48 GLU A N 20
ATOM 32445 C CA . GLU A 1 48 ? -2.947 -7.634 7.450 1.00 0.00 48 GLU A CA 20
ATOM 32446 C C . GLU A 1 48 ? -4.371 -7.512 6.938 1.00 0.00 48 GLU A C 20
ATOM 32447 O O . GLU A 1 48 ? -5.121 -6.615 7.330 1.00 0.00 48 GLU A O 20
ATOM 32459 N N . LEU A 1 49 ? -4.687 -8.416 6.020 1.00 0.00 49 LEU A N 20
ATOM 32460 C CA . LEU A 1 49 ? -5.902 -8.493 5.210 1.00 0.00 49 LEU A CA 20
ATOM 32461 C C . LEU A 1 49 ? -7.186 -8.566 6.054 1.00 0.00 49 LEU A C 20
ATOM 32462 O O . LEU A 1 49 ? -7.165 -8.968 7.216 1.00 0.00 49 LEU A O 20
ATOM 32478 N N . PHE A 1 50 ? -8.310 -8.184 5.441 1.00 0.00 50 PHE A N 20
ATOM 32479 C CA . PHE A 1 50 ? -9.591 -7.895 6.085 1.00 0.00 50 PHE A CA 20
ATOM 32480 C C . PHE A 1 50 ? -10.360 -9.174 6.441 1.00 0.00 50 PHE A C 20
ATOM 32481 O O . PHE A 1 50 ? -10.471 -9.526 7.617 1.00 0.00 50 PHE A O 20
ATOM 32498 N N . GLY A 1 51 ? -10.882 -9.914 5.460 1.00 0.00 51 GLY A N 20
ATOM 32499 C CA . GLY A 1 51 ? -11.556 -11.195 5.680 1.00 0.00 51 GLY A CA 20
ATOM 32500 C C . GLY A 1 51 ? -12.387 -11.555 4.454 1.00 0.00 51 GLY A C 20
ATOM 32501 O O . GLY A 1 51 ? -13.123 -10.698 3.982 1.00 0.00 51 GLY A O 20
ATOM 32505 N N . ALA A 1 52 ? -12.261 -12.793 3.962 1.00 0.00 52 ALA A N 20
ATOM 32506 C CA . ALA A 1 52 ? -12.798 -13.351 2.717 1.00 0.00 52 ALA A CA 20
ATOM 32507 C C . ALA A 1 52 ? -12.044 -12.899 1.457 1.00 0.00 52 ALA A C 20
ATOM 32508 O O . ALA A 1 52 ? -12.333 -13.396 0.373 1.00 0.00 52 ALA A O 20
ATOM 32515 N N . GLU A 1 53 ? -11.056 -12.012 1.577 1.00 0.00 53 GLU A N 20
ATOM 32516 C CA . GLU A 1 53 ? -10.429 -11.307 0.461 1.00 0.00 53 GLU A CA 20
ATOM 32517 C C . GLU A 1 53 ? -8.913 -11.142 0.658 1.00 0.00 53 GLU A C 20
ATOM 32518 O O . GLU A 1 53 ? -8.338 -10.104 0.337 1.00 0.00 53 GLU A O 20
ATOM 32530 N N . GLN A 1 54 ? -8.258 -12.128 1.274 1.00 0.00 54 GLN A N 20
ATOM 32531 C CA . GLN A 1 54 ? -6.803 -12.304 1.125 1.00 0.00 54 GLN A CA 20
ATOM 32532 C C . GLN A 1 54 ? -6.460 -12.903 -0.247 1.00 0.00 54 GLN A C 20
ATOM 32533 O O . GLN A 1 54 ? -7.330 -13.479 -0.904 1.00 0.00 54 GLN A O 20
ATOM 32547 N N . PRO A 1 55 ? -5.197 -12.762 -0.676 1.00 0.00 55 PRO A N 20
ATOM 32548 C CA . PRO A 1 55 ? -4.708 -13.364 -1.904 1.00 0.00 55 PRO A CA 20
ATOM 32549 C C . PRO A 1 55 ? -4.541 -14.886 -1.768 1.00 0.00 55 PRO A C 20
ATOM 32550 O O . PRO A 1 55 ? -4.579 -15.418 -0.657 1.00 0.00 55 PRO A O 20
ATOM 32561 N N . PRO A 1 56 ? -4.351 -15.597 -2.894 1.00 0.00 56 PRO A N 20
ATOM 32562 C CA . PRO A 1 56 ? -4.113 -17.032 -2.872 1.00 0.00 56 PRO A CA 20
ATOM 32563 C C . PRO A 1 56 ? -2.814 -17.400 -2.136 1.00 0.00 56 PRO A C 20
ATOM 32564 O O . PRO A 1 56 ? -1.914 -16.566 -1.986 1.00 0.00 56 PRO A O 20
ATOM 32575 N N . PRO A 1 57 ? -2.676 -18.676 -1.723 1.00 0.00 57 PRO A N 20
ATOM 32576 C CA . PRO A 1 57 ? -1.452 -19.158 -1.106 1.00 0.00 57 PRO A CA 20
ATOM 32577 C C . PRO A 1 57 ? -0.286 -19.099 -2.080 1.00 0.00 57 PRO A C 20
ATOM 32578 O O . PRO A 1 57 ? -0.504 -19.132 -3.295 1.00 0.00 57 PRO A O 20
ATOM 32589 N N . ASN A 1 58 ? 0.944 -19.086 -1.550 1.00 0.00 58 ASN A N 20
ATOM 32590 C CA . ASN A 1 58 ? 2.216 -19.210 -2.279 1.00 0.00 58 ASN A CA 20
ATOM 32591 C C . ASN A 1 58 ? 2.332 -18.275 -3.491 1.00 0.00 58 ASN A C 20
ATOM 32592 O O . ASN A 1 58 ? 3.096 -18.535 -4.422 1.00 0.00 58 ASN A O 20
ATOM 32603 N N . THR A 1 59 ? 1.560 -17.192 -3.483 1.00 0.00 59 THR A N 20
ATOM 32604 C CA . THR A 1 59 ? 1.403 -16.246 -4.573 1.00 0.00 59 THR A CA 20
ATOM 32605 C C . THR A 1 59 ? 2.366 -15.083 -4.368 1.00 0.00 59 THR A C 20
ATOM 32606 O O . THR A 1 59 ? 3.056 -14.642 -5.291 1.00 0.00 59 THR A O 20
ATOM 32617 N N . LEU A 1 60 ? 2.383 -14.571 -3.141 1.00 0.00 60 LEU A N 20
ATOM 32618 C CA . LEU A 1 60 ? 3.167 -13.431 -2.713 1.00 0.00 60 LEU A CA 20
ATOM 32619 C C . LEU A 1 60 ? 4.639 -13.808 -2.689 1.00 0.00 60 LEU A C 20
ATOM 32620 O O . LEU A 1 60 ? 4.978 -14.967 -2.442 1.00 0.00 60 LEU A O 20
ATOM 32636 N N . SER A 1 61 ? 5.502 -12.810 -2.821 1.00 0.00 61 SER A N 20
ATOM 32637 C CA . SER A 1 61 ? 6.885 -12.867 -2.398 1.00 0.00 61 SER A CA 20
ATOM 32638 C C . SER A 1 61 ? 7.294 -11.475 -1.903 1.00 0.00 61 SER A C 20
ATOM 32639 O O . SER A 1 61 ? 6.558 -10.501 -2.079 1.00 0.00 61 SER A O 20
ATOM 32647 N N . GLU A 1 62 ? 8.480 -11.363 -1.306 1.00 0.00 62 GLU A N 20
ATOM 32648 C CA . GLU A 1 62 ? 8.908 -10.189 -0.530 1.00 0.00 62 GLU A CA 20
ATOM 32649 C C . GLU A 1 62 ? 9.239 -8.965 -1.389 1.00 0.00 62 GLU A C 20
ATOM 32650 O O . GLU A 1 62 ? 9.447 -7.856 -0.895 1.00 0.00 62 GLU A O 20
ATOM 32662 N N . GLY A 1 63 ? 9.246 -9.149 -2.701 1.00 0.00 63 GLY A N 20
ATOM 32663 C CA . GLY A 1 63 ? 9.544 -8.131 -3.678 1.00 0.00 63 GLY A CA 20
ATOM 32664 C C . GLY A 1 63 ? 8.318 -7.759 -4.492 1.00 0.00 63 GLY A C 20
ATOM 32665 O O . GLY A 1 63 ? 8.478 -6.944 -5.400 1.00 0.00 63 GLY A O 20
ATOM 32669 N N . ALA A 1 64 ? 7.134 -8.332 -4.201 1.00 0.00 64 ALA A N 20
ATOM 32670 C CA . ALA A 1 64 ? 5.995 -8.223 -5.098 1.00 0.00 64 ALA A CA 20
ATOM 32671 C C . ALA A 1 64 ? 5.626 -6.754 -5.209 1.00 0.00 64 ALA A C 20
ATOM 32672 O O . ALA A 1 64 ? 5.691 -6.011 -4.228 1.00 0.00 64 ALA A O 20
ATOM 32679 N N . GLU A 1 65 ? 5.300 -6.306 -6.414 1.00 0.00 65 GLU A N 20
ATOM 32680 C CA . GLU A 1 65 ? 5.440 -4.899 -6.763 1.00 0.00 65 GLU A CA 20
ATOM 32681 C C . GLU A 1 65 ? 4.121 -4.183 -6.506 1.00 0.00 65 GLU A C 20
ATOM 32682 O O . GLU A 1 65 ? 3.441 -3.686 -7.406 1.00 0.00 65 GLU A O 20
ATOM 32694 N N . VAL A 1 66 ? 3.751 -4.154 -5.246 1.00 0.00 66 VAL A N 20
ATOM 32695 C CA . VAL A 1 66 ? 2.418 -3.745 -4.825 1.00 0.00 66 VAL A CA 20
ATOM 32696 C C . VAL A 1 66 ? 2.285 -2.218 -4.841 1.00 0.00 66 VAL A C 20
ATOM 32697 O O . VAL A 1 66 ? 3.179 -1.500 -4.384 1.00 0.00 66 VAL A O 20
ATOM 32710 N N . SER A 1 67 ? 1.170 -1.707 -5.346 1.00 0.00 67 SER A N 20
ATOM 32711 C CA . SER A 1 67 ? 0.823 -0.292 -5.241 1.00 0.00 67 SER A CA 20
ATOM 32712 C C . SER A 1 67 ? 0.079 -0.049 -3.919 1.00 0.00 67 SER A C 20
ATOM 32713 O O . SER A 1 67 ? -0.268 -1.002 -3.210 1.00 0.00 67 SER A O 20
ATOM 32721 N N . VAL A 1 68 ? -0.207 1.218 -3.617 1.00 0.00 68 VAL A N 20
ATOM 32722 C CA . VAL A 1 68 ? -1.070 1.651 -2.530 1.00 0.00 68 VAL A CA 20
ATOM 32723 C C . VAL A 1 68 ? -1.835 2.893 -2.957 1.00 0.00 68 VAL A C 20
ATOM 32724 O O . VAL A 1 68 ? -1.194 3.888 -3.285 1.00 0.00 68 VAL A O 20
ATOM 32737 N N . SER A 1 69 ? -3.169 2.879 -2.913 1.00 0.00 69 SER A N 20
ATOM 32738 C CA . SER A 1 69 ? -3.978 4.086 -3.047 1.00 0.00 69 SER A CA 20
ATOM 32739 C C . SER A 1 69 ? -4.799 4.291 -1.779 1.00 0.00 69 SER A C 20
ATOM 32740 O O . SER A 1 69 ? -5.128 3.315 -1.092 1.00 0.00 69 SER A O 20
ATOM 32748 N N . VAL A 1 70 ? -5.138 5.546 -1.478 1.00 0.00 70 VAL A N 20
ATOM 32749 C CA . VAL A 1 70 ? -6.088 5.919 -0.452 1.00 0.00 70 VAL A CA 20
ATOM 32750 C C . VAL A 1 70 ? -6.521 7.366 -0.693 1.00 0.00 70 VAL A C 20
ATOM 32751 O O . VAL A 1 70 ? -5.730 8.224 -1.095 1.00 0.00 70 VAL A O 20
ATOM 32764 N N . TRP A 1 71 ? -7.796 7.636 -0.440 1.00 0.00 71 TRP A N 20
ATOM 32765 C CA . TRP A 1 71 ? -8.338 8.982 -0.392 1.00 0.00 71 TRP A CA 20
ATOM 32766 C C . TRP A 1 71 ? -7.945 9.586 0.947 1.00 0.00 71 TRP A C 20
ATOM 32767 O O . TRP A 1 71 ? -8.361 9.083 1.993 1.00 0.00 71 TRP A O 20
ATOM 32788 N N . THR A 1 72 ? -7.091 10.605 0.906 1.00 0.00 72 THR A N 20
ATOM 32789 C CA . THR A 1 72 ? -6.616 11.333 2.069 1.00 0.00 72 THR A CA 20
ATOM 32790 C C . THR A 1 72 ? -6.168 12.722 1.589 1.00 0.00 72 THR A C 20
ATOM 32791 O O . THR A 1 72 ? -6.083 12.971 0.381 1.00 0.00 72 THR A O 20
ATOM 32802 N N . GLY A 1 73 ? -5.870 13.641 2.508 1.00 0.00 73 GLY A N 20
ATOM 32803 C CA . GLY A 1 73 ? -5.279 14.939 2.197 1.00 0.00 73 GLY A CA 20
ATOM 32804 C C . GLY A 1 73 ? -6.105 15.823 1.255 1.00 0.00 73 GLY A C 20
ATOM 32805 O O . GLY A 1 73 ? -5.573 16.803 0.742 1.00 0.00 73 GLY A O 20
ATOM 32809 N N . GLY A 1 74 ? -7.387 15.522 1.008 1.00 0.00 74 GLY A N 20
ATOM 32810 C CA . GLY A 1 74 ? -8.247 16.322 0.132 1.00 0.00 74 GLY A CA 20
ATOM 32811 C C . GLY A 1 74 ? -8.169 15.964 -1.356 1.00 0.00 74 GLY A C 20
ATOM 32812 O O . GLY A 1 74 ? -8.836 16.609 -2.171 1.00 0.00 74 GLY A O 20
ATOM 32816 N N . ALA A 1 75 ? -7.434 14.913 -1.728 1.00 0.00 75 ALA A N 20
ATOM 32817 C CA . ALA A 1 75 ? -7.306 14.405 -3.093 1.00 0.00 75 ALA A CA 20
ATOM 32818 C C . ALA A 1 75 ? -7.268 12.867 -3.040 1.00 0.00 75 ALA A C 20
ATOM 32819 O O . ALA A 1 75 ? -7.625 12.293 -2.006 1.00 0.00 75 ALA A O 20
ATOM 32826 N N . LEU A 1 76 ? -6.913 12.193 -4.140 1.00 0.00 76 LEU A N 20
ATOM 32827 C CA . LEU A 1 76 ? -6.515 10.790 -4.130 1.00 0.00 76 LEU A CA 20
ATOM 32828 C C . LEU A 1 76 ? -4.986 10.710 -4.174 1.00 0.00 76 LEU A C 20
ATOM 32829 O O . LEU A 1 76 ? -4.352 11.253 -5.088 1.00 0.00 76 LEU A O 20
ATOM 32845 N N . CYS A 1 77 ? -4.411 9.995 -3.207 1.00 0.00 77 CYS A N 20
ATOM 32846 C CA . CYS A 1 77 ? -3.025 9.571 -3.188 1.00 0.00 77 CYS A CA 20
ATOM 32847 C C . CYS A 1 77 ? -2.961 8.183 -3.820 1.00 0.00 77 CYS A C 20
ATOM 32848 O O . CYS A 1 77 ? -3.809 7.329 -3.543 1.00 0.00 77 CYS A O 20
ATOM 32856 N N . ARG A 1 78 ? -1.915 7.929 -4.609 1.00 0.00 78 ARG A N 20
ATOM 32857 C CA . ARG A 1 78 ? -1.493 6.579 -4.945 1.00 0.00 78 ARG A CA 20
ATOM 32858 C C . ARG A 1 78 ? 0.019 6.550 -5.052 1.00 0.00 78 ARG A C 20
ATOM 32859 O O . ARG A 1 78 ? 0.575 7.278 -5.872 1.00 0.00 78 ARG A O 20
ATOM 32880 N N . CYS A 1 79 ? 0.699 5.719 -4.271 1.00 0.00 79 CYS A N 20
ATOM 32881 C CA . CYS A 1 79 ? 2.118 5.486 -4.467 1.00 0.00 79 CYS A CA 20
ATOM 32882 C C . CYS A 1 79 ? 2.325 4.061 -4.961 1.00 0.00 79 CYS A C 20
ATOM 32883 O O . CYS A 1 79 ? 1.418 3.223 -4.932 1.00 0.00 79 CYS A O 20
ATOM 32891 N N . ASP A 1 80 ? 3.534 3.813 -5.437 1.00 0.00 80 ASP A N 20
ATOM 32892 C CA . ASP A 1 80 ? 3.945 2.612 -6.134 1.00 0.00 80 ASP A CA 20
ATOM 32893 C C . ASP A 1 80 ? 5.068 2.043 -5.268 1.00 0.00 80 ASP A C 20
ATOM 32894 O O . ASP A 1 80 ? 5.921 2.806 -4.806 1.00 0.00 80 ASP A O 20
ATOM 32903 N N . GLY A 1 81 ? 5.070 0.751 -4.962 1.00 0.00 81 GLY A N 20
ATOM 32904 C CA . GLY A 1 81 ? 5.913 0.178 -3.910 1.00 0.00 81 GLY A CA 20
ATOM 32905 C C . GLY A 1 81 ? 6.236 -1.296 -4.138 1.00 0.00 81 GLY A C 20
ATOM 32906 O O . GLY A 1 81 ? 6.053 -1.815 -5.243 1.00 0.00 81 GLY A O 20
ATOM 32910 N N . ARG A 1 82 ? 6.772 -1.961 -3.110 1.00 0.00 82 ARG A N 20
ATOM 32911 C CA . ARG A 1 82 ? 7.080 -3.398 -3.090 1.00 0.00 82 ARG A CA 20
ATOM 32912 C C . ARG A 1 82 ? 6.643 -3.966 -1.726 1.00 0.00 82 ARG A C 20
ATOM 32913 O O . ARG A 1 82 ? 6.353 -3.172 -0.830 1.00 0.00 82 ARG A O 20
ATOM 32934 N N . VAL A 1 83 ? 6.657 -5.292 -1.543 1.00 0.00 83 VAL A N 20
ATOM 32935 C CA . VAL A 1 83 ? 6.310 -5.959 -0.281 1.00 0.00 83 VAL A CA 20
ATOM 32936 C C . VAL A 1 83 ? 7.294 -5.688 0.870 1.00 0.00 83 VAL A C 20
ATOM 32937 O O . VAL A 1 83 ? 6.869 -5.651 2.013 1.00 0.00 83 VAL A O 20
ATOM 32950 N N . GLU A 1 84 ? 8.579 -5.456 0.615 1.00 0.00 84 GLU A N 20
ATOM 32951 C CA . GLU A 1 84 ? 9.644 -5.226 1.606 1.00 0.00 84 GLU A CA 20
ATOM 32952 C C . GLU A 1 84 ? 10.010 -6.515 2.347 1.00 0.00 84 GLU A C 20
ATOM 32953 O O . GLU A 1 84 ? 11.131 -7.002 2.214 1.00 0.00 84 GLU A O 20
ATOM 32965 N N . THR A 1 85 ? 9.072 -7.061 3.116 1.00 0.00 85 THR A N 20
ATOM 32966 C CA . THR A 1 85 ? 9.173 -8.276 3.903 1.00 0.00 85 THR A CA 20
ATOM 32967 C C . THR A 1 85 ? 7.772 -8.876 3.917 1.00 0.00 85 THR A C 20
ATOM 32968 O O . THR A 1 85 ? 6.811 -8.205 4.305 1.00 0.00 85 THR A O 20
ATOM 32979 N N . LEU A 1 86 ? 7.638 -10.121 3.476 1.00 0.00 86 LEU A N 20
ATOM 32980 C CA . LEU A 1 86 ? 6.413 -10.874 3.687 1.00 0.00 86 LEU A CA 20
ATOM 32981 C C . LEU A 1 86 ? 6.596 -11.669 4.969 1.00 0.00 86 LEU A C 20
ATOM 32982 O O . LEU A 1 86 ? 7.715 -12.068 5.289 1.00 0.00 86 LEU A O 20
ATOM 32998 N N . ARG A 1 87 ? 5.499 -11.960 5.658 1.00 0.00 87 ARG A N 20
ATOM 32999 C CA . ARG A 1 87 ? 5.503 -12.801 6.849 1.00 0.00 87 ARG A CA 20
ATOM 33000 C C . ARG A 1 87 ? 4.610 -14.012 6.629 1.00 0.00 87 ARG A C 20
ATOM 33001 O O . ARG A 1 87 ? 5.053 -15.133 6.859 1.00 0.00 87 ARG A O 20
ATOM 33022 N N . ASP A 1 88 ? 3.399 -13.819 6.123 1.00 0.00 88 ASP A N 20
ATOM 33023 C CA . ASP A 1 88 ? 2.503 -14.887 5.676 1.00 0.00 88 ASP A CA 20
ATOM 33024 C C . ASP A 1 88 ? 1.759 -14.377 4.450 1.00 0.00 88 ASP A C 20
ATOM 33025 O O . ASP A 1 88 ? 1.855 -13.193 4.117 1.00 0.00 88 ASP A O 20
ATOM 33034 N N . ASP A 1 89 ? 0.947 -15.235 3.825 1.00 0.00 89 ASP A N 20
ATOM 33035 C CA . ASP A 1 89 ? 0.129 -14.893 2.649 1.00 0.00 89 ASP A CA 20
ATOM 33036 C C . ASP A 1 89 ? -0.761 -13.668 2.905 1.00 0.00 89 ASP A C 20
ATOM 33037 O O . ASP A 1 89 ? -1.189 -13.007 1.962 1.00 0.00 89 ASP A O 20
ATOM 33046 N N . ARG A 1 90 ? -1.028 -13.344 4.178 1.00 0.00 90 ARG A N 20
ATOM 33047 C CA . ARG A 1 90 ? -1.879 -12.229 4.577 1.00 0.00 90 ARG A CA 20
ATOM 33048 C C . ARG A 1 90 ? -1.302 -11.322 5.664 1.00 0.00 90 ARG A C 20
ATOM 33049 O O . ARG A 1 90 ? -2.060 -10.546 6.242 1.00 0.00 90 ARG A O 20
ATOM 33070 N N . GLN A 1 91 ? -0.029 -11.430 6.023 1.00 0.00 91 GLN A N 20
ATOM 33071 C CA . GLN A 1 91 ? 0.591 -10.574 7.019 1.00 0.00 91 GLN A CA 20
ATOM 33072 C C . GLN A 1 91 ? 1.911 -10.180 6.403 1.00 0.00 91 GLN A C 20
ATOM 33073 O O . GLN A 1 91 ? 2.727 -11.050 6.096 1.00 0.00 91 GLN A O 20
ATOM 33087 N N . PHE A 1 92 ? 2.071 -8.901 6.127 1.00 0.00 92 PHE A N 20
ATOM 33088 C CA . PHE A 1 92 ? 3.243 -8.413 5.405 1.00 0.00 92 PHE A CA 20
ATOM 33089 C C . PHE A 1 92 ? 3.460 -6.906 5.527 1.00 0.00 92 PHE A C 20
ATOM 33090 O O . PHE A 1 92 ? 2.603 -6.167 6.019 1.00 0.00 92 PHE A O 20
ATOM 33107 N N . ALA A 1 93 ? 4.641 -6.467 5.088 1.00 0.00 93 ALA A N 20
ATOM 33108 C CA . ALA A 1 93 ? 5.060 -5.081 5.004 1.00 0.00 93 ALA A CA 20
ATOM 33109 C C . ALA A 1 93 ? 4.691 -4.472 3.644 1.00 0.00 93 ALA A C 20
ATOM 33110 O O . ALA A 1 93 ? 4.183 -5.159 2.760 1.00 0.00 93 ALA A O 20
ATOM 33117 N N . ILE A 1 94 ? 5.001 -3.186 3.455 1.00 0.00 94 ILE A N 20
ATOM 33118 C CA . ILE A 1 94 ? 5.277 -2.578 2.168 1.00 0.00 94 ILE A CA 20
ATOM 33119 C C . ILE A 1 94 ? 6.371 -1.518 2.320 1.00 0.00 94 ILE A C 20
ATOM 33120 O O . ILE A 1 94 ? 6.415 -0.797 3.318 1.00 0.00 94 ILE A O 20
ATOM 33136 N N . ARG A 1 95 ? 7.212 -1.374 1.294 1.00 0.00 95 ARG A N 20
ATOM 33137 C CA . ARG A 1 95 ? 8.220 -0.324 1.141 1.00 0.00 95 ARG A CA 20
ATOM 33138 C C . ARG A 1 95 ? 7.671 0.623 0.104 1.00 0.00 95 ARG A C 20
ATOM 33139 O O . ARG A 1 95 ? 7.413 0.215 -1.032 1.00 0.00 95 ARG A O 20
ATOM 33160 N N . LEU A 1 96 ? 7.490 1.872 0.508 1.00 0.00 96 LEU A N 20
ATOM 33161 C CA . LEU A 1 96 ? 7.107 2.915 -0.416 1.00 0.00 96 LEU A CA 20
ATOM 33162 C C . LEU A 1 96 ? 8.389 3.416 -1.079 1.00 0.00 96 LEU A C 20
ATOM 33163 O O . LEU A 1 96 ? 9.418 3.565 -0.406 1.00 0.00 96 LEU A O 20
ATOM 33179 N N . VAL A 1 97 ? 8.347 3.664 -2.386 1.00 0.00 97 VAL A N 20
ATOM 33180 C CA . VAL A 1 97 ? 9.482 4.161 -3.159 1.00 0.00 97 VAL A CA 20
ATOM 33181 C C . VAL A 1 97 ? 9.040 5.331 -4.036 1.00 0.00 97 VAL A C 20
ATOM 33182 O O . VAL A 1 97 ? 7.846 5.547 -4.245 1.00 0.00 97 VAL A O 20
ATOM 33195 N N . GLY A 1 98 ? 10.002 6.089 -4.563 1.00 0.00 98 GLY A N 20
ATOM 33196 C CA . GLY A 1 98 ? 9.787 7.041 -5.645 1.00 0.00 98 GLY A CA 20
ATOM 33197 C C . GLY A 1 98 ? 8.990 8.285 -5.273 1.00 0.00 98 GLY A C 20
ATOM 33198 O O . GLY A 1 98 ? 8.642 9.049 -6.174 1.00 0.00 98 GLY A O 20
ATOM 33202 N N . ARG A 1 99 ? 8.711 8.490 -3.977 1.00 0.00 99 ARG A N 20
ATOM 33203 C CA . ARG A 1 99 ? 7.865 9.543 -3.402 1.00 0.00 99 ARG A CA 20
ATOM 33204 C C . ARG A 1 99 ? 6.406 9.426 -3.873 1.00 0.00 99 ARG A C 20
ATOM 33205 O O . ARG A 1 99 ? 6.093 9.071 -5.004 1.00 0.00 99 ARG A O 20
ATOM 33226 N N . VAL A 1 100 ? 5.494 9.728 -2.957 1.00 0.00 100 VAL A N 20
ATOM 33227 C CA . VAL A 1 100 ? 4.059 9.894 -3.196 1.00 0.00 100 VAL A CA 20
ATOM 33228 C C . VAL A 1 100 ? 3.730 11.351 -3.393 1.00 0.00 100 VAL A C 20
ATOM 33229 O O . VAL A 1 100 ? 4.411 12.211 -2.829 1.00 0.00 100 VAL A O 20
ATOM 33242 N N . ARG A 1 101 ? 2.643 11.614 -4.103 1.00 0.00 101 ARG A N 20
ATOM 33243 C CA . ARG A 1 101 ? 1.949 12.888 -4.139 1.00 0.00 101 ARG A CA 20
ATOM 33244 C C . ARG A 1 101 ? 0.479 12.586 -4.409 1.00 0.00 101 ARG A C 20
ATOM 33245 O O . ARG A 1 101 ? 0.049 11.432 -4.347 1.00 0.00 101 ARG A O 20
ATOM 33266 N N . GLU A 1 102 ? -0.292 13.628 -4.664 1.00 0.00 102 GLU A N 20
ATOM 33267 C CA . GLU A 1 102 ? -1.701 13.628 -4.975 1.00 0.00 102 GLU A CA 20
ATOM 33268 C C . GLU A 1 102 ? -1.793 13.690 -6.501 1.00 0.00 102 GLU A C 20
ATOM 33269 O O . GLU A 1 102 ? -1.262 14.629 -7.105 1.00 0.00 102 GLU A O 20
ATOM 33281 N N . LEU A 1 103 ? -2.428 12.709 -7.145 1.00 0.00 103 LEU A N 20
ATOM 33282 C CA . LEU A 1 103 ? -2.430 12.550 -8.603 1.00 0.00 103 LEU A CA 20
ATOM 33283 C C . LEU A 1 103 ? -3.826 12.483 -9.226 1.00 0.00 103 LEU A C 20
ATOM 33284 O O . LEU A 1 103 ? -3.951 12.557 -10.449 1.00 0.00 103 LEU A O 20
ATOM 33300 N N . GLN A 1 104 ? -4.876 12.365 -8.417 1.00 0.00 104 GLN A N 20
ATOM 33301 C CA . GLN A 1 104 ? -6.265 12.410 -8.840 1.00 0.00 104 GLN A CA 20
ATOM 33302 C C . GLN A 1 104 ? -7.042 13.225 -7.813 1.00 0.00 104 GLN A C 20
ATOM 33303 O O . GLN A 1 104 ? -6.563 13.453 -6.702 1.00 0.00 104 GLN A O 20
ATOM 33317 N N . ARG A 1 105 ? -8.247 13.675 -8.163 1.00 0.00 105 ARG A N 20
ATOM 33318 C CA . ARG A 1 105 ? -9.122 14.446 -7.281 1.00 0.00 105 ARG A CA 20
ATOM 33319 C C . ARG A 1 105 ? -10.534 13.884 -7.394 1.00 0.00 105 ARG A C 20
ATOM 33320 O O . ARG A 1 105 ? -10.773 13.010 -8.227 1.00 0.00 105 ARG A O 20
ATOM 33341 N N . ARG A 1 106 ? -11.456 14.350 -6.553 1.00 0.00 106 ARG A N 20
ATOM 33342 C CA . ARG A 1 106 ? -12.847 13.912 -6.596 1.00 0.00 106 ARG A CA 20
ATOM 33343 C C . ARG A 1 106 ? -13.485 14.326 -7.918 1.00 0.00 106 ARG A C 20
ATOM 33344 O O . ARG A 1 106 ? -12.964 15.178 -8.643 1.00 0.00 106 ARG A O 20
ATOM 33365 N N . GLU A 1 107 ? -14.673 13.799 -8.182 1.00 0.00 107 GLU A N 20
ATOM 33366 C CA . GLU A 1 107 ? -15.582 14.311 -9.189 1.00 0.00 107 GLU A CA 20
ATOM 33367 C C . GLU A 1 107 ? -16.758 14.967 -8.466 1.00 0.00 107 GLU A C 20
ATOM 33368 O O . GLU A 1 107 ? -17.917 14.576 -8.617 1.00 0.00 107 GLU A O 20
ATOM 33380 N N . TYR A 1 108 ? -16.446 15.999 -7.672 1.00 0.00 108 TYR A N 20
ATOM 33381 C CA . TYR A 1 108 ? -17.433 16.895 -7.070 1.00 0.00 108 TYR A CA 20
ATOM 33382 C C . TYR A 1 108 ? -18.494 16.125 -6.248 1.00 0.00 108 TYR A C 20
ATOM 33383 O O . TYR A 1 108 ? -19.665 16.515 -6.217 1.00 0.00 108 TYR A O 20
ATOM 33401 N N . PHE A 1 109 ? -18.123 14.981 -5.658 1.00 0.00 109 PHE A N 20
ATOM 33402 C CA . PHE A 1 109 ? -18.903 14.243 -4.668 1.00 0.00 109 PHE A CA 20
ATOM 33403 C C . PHE A 1 109 ? -18.426 14.738 -3.314 1.00 0.00 109 PHE A C 20
ATOM 33404 O O . PHE A 1 109 ? -19.210 15.434 -2.629 1.00 0.00 109 PHE A O 20
#

Sequence (109 aa):
GMSADGSEYGRYFEQLQKVNLTVRLGDTGSFDGTAAITSLKGSLAWLELFGAEQPPPNTLSEGAEVSVSVWTGGALCRCDGRVETLRDDRQFAIRLVGRVRELQRREYFGMSADGSEYGRYFEQLQKVNLTVRLGDTGSFDGTAAITSLKGSLAWLELFGAEQPPPNTLSEGAEVSVSVWTGGALCRCDGRVETLRDDRQFAIRLVGRVRELQRREYFGMSADGSEYGRYFEQLQKVNLTVRLGDTGSFDGTAAITSLKGSLAWLELFGAEQPPPNTLSEGAEVSVSVWTGGALCRCDGRVETLRDDRQFAIRLVGRVRELQRREYFGMSADGSEYGRYFEQLQKVNLTVRLGDTGSFDGTAAITSLKGSLAWLELFGAEQPPPNTLSEGAEVSVSVWTGGALCRCDGRVETLRDDRQFAIRLVGRVRELQRREYFGMSADGSEYGRYFEQLQKVNLTVRLGDTGSFDGTAAITSLKGSLAWLELFGAEQPPPNTLSEGAEVSVSVWTGGALCRCDGRVETLRDDRQFAIRLVGRVRELQRREYFGMSADGSEYGRYFEQLQKVNLTVRLGDTGSFDGTAAITSLKGSLAWLELFGAEQPPPNTLSEGAEVSVSVWTGGALCRCDGRVETLRDDRQFAIRLVGRVRELQRREYFGMSADGSEYGRYFEQLQKVNLTVRLGDTGSFDGTAAITSLKGSLAWLELFGAEQPPPNTLSEGAEVSVSVWTGGALCRCDGRVETLRDDRQFAIRLVGRVRELQRREYFGMSADGSEYGRYFEQLQKVNLTVRLGDTGSFDGTAAITSLKGSLAWLELFGAEQPPPNTLSEGAEVSVSVWTGGALCRCDGRVETLRDDRQFAIRLVGRVRELQRREYFGMSADGSEYGRYFEQLQKVNLTVRLGDTGSFDGTAAITSLKGSLAWLELFGAEQPPPNTLSEGAEVSVSVWTGGALCRCDGRVETLRDDRQFAIRLVGRVRELQRREYFGMSADGSEYGRYFEQLQKVNLTVRLGDTGSFDGTAAITSLKGSLAWLELFGAEQPPPNTLSEGAEVSVSVWTGGALCRCDGRVETLRDDRQFAIRLVGRVRELQRREYFGMSADGSEYGRYFEQLQKVNLTVRLGDTGSFDGTAAITSLKGSLAWLELFGAEQPPPNTLSEGAEVSVSVWTGGALCRCDGRVETLRDDRQFAIRLVGRVRELQRREYFGMSADGSEYGRYFEQLQKVNLTVRLGDTGSFDGTAAITSLKGSLAWLELFGAEQPPPNTLSEGAEVSVSVWTGGALCRCDGRVETLRDDRQFAIRLVGRVRELQRREYFGMSADGSEYGRYFEQLQKVNLTVRLGDTGSFDGTAAITSLKGSLAWLELFGAEQPPPNTLSEGAEVSVSVWTGGALCRCDGRVETLRDDRQFAIRLVGRVRELQRREYFGMSADGSEYGRYFEQLQKVNLTVRLGDTGSFDGTAAITSLKGSLAWLELFGAEQPPPNTLSEGAEVSVSVWTGGALCRCDGRVETLRDDRQFAIRLVGRVRELQRREYFGMSADGSEYGRYFEQLQKVNLTVRLGDTGSFDGTAAITSLKGSLAWLELFGAEQPPPNTLSEGAEVSVSVWTGGALCRCDGRVETLRDDRQFAIRLVGRVRELQRREYFGMSADGSEYGRYFEQLQKVNLTVRLGDTGSFDGTAAITSLKGSLAWLELFGAEQPPPNTLSEGAEVSVSVWTGGALCRCDGRVETLRDDRQFAIRLVGRVRELQRREYFGMSADGSEYGRYFEQLQKVNLTVRLGDTGSFDGTAAITSLKGSLAWLELFGAEQPPPNTLSEGAEVSVSVWTGGALCRCDGRVETLRDDRQFAIRLVGRVRELQRREYFGMSADGSEYGRYFEQLQKVNLTVRLGDTGSFDGTAAITSLKGSLAWLELFGAEQPPPNTLSEGAEVSVSVWTGGALCRCDGRVETLRDDRQFAIRLVGRVRELQRREYFGMSADGSEYGRYFEQLQKVNLTVRLGDTGSFDGTAAITSLKGSLAWLELFGAEQPPPNTLSEGAEVSVSVWTGGALCRCDGRVETLRDDRQFAIRLVGRVRELQRREYFGMSADGSEYGRYFEQLQKVNLTVRLGDTGSFDGTAAITSLKGSLAWLELFGAEQPPPNTLSEGAEVSVSVWTGGALCRCDGRVETLRDDRQFAIRLVGRVRELQRREYF

CATH classification: 2.30.110.70

Organism: Geobacter sulfurreducens (strain ATCC 51573 / DSM 12127 / PCA) (NCBI:txid243231)